Protein AF-0000000078027349 (afdb_homodimer)

Organism: NCBI:txid82991

pLDDT: mean 86.55, std 11.16, range [38.41, 98.0]

Secondary structure (DSSP, 8-state):
-PPPHHHHHHHHHHHHHHHHTSSS--HHHHHHHHHTHHHHHHHHHHHHHSS--GGGG-HHHH-EEEEEEEEEEE--------EEESSHHHHHHHHHHTT--EEEEEEEEEE--HHHHHHHHHHIIIIIHHHHHHS-TTB-TTPBPB-TTSSB-TTSSSSB--SHHHHHHHHHHHHHHHHHHHHTT--EEEEEEEBTTTGGG--GGGGG-HHHHHHHT----HHHHHHHHHHHHHHHHHHHHSTT-SSPPTT-HHHHHHHHHHTHHHHHHIIIII--SEEEEETTEEEEEEE-TT---SHHHHHHHHHTSTTHHHHEEEEE-SSSS-EEEEE--HHHHTTT--EEEETTT-EEEEE-HHHHHHHHHHHHHHHHHHHHHHHSPP---SSGGGHHHHHHHHH-B-SS--SSGGG----B--HHHHHHHHHHHHHHHHHS-GGGGHHHHHHHHHHIIIIISSHHHHHHHGGGHHHHHHHHHHTT-HHHHHHHHHHHHHHHHHHHHH-EEEETT--S-B-GGG--HHHHHHHHHHHHHHHT--SS--HHHHHHHHHHHHHHTT-HHHHHHHGGG-SHHHHHHHHHHHHHTT-SSS-GGGGGS-GGGS--TTPPPGGG--B---TTTS-HHHHHHHHHHHHHHT--S--BHHHHT-SS---HHHHHHHSSSTTSHHHHHHHHHHHHHHH-PPPPGGGS-EEETTTTEEEE--SS--SEEEEEEEE----HHHHHHHHHT---TTHHHHHHHHHHHHHHHHH--TT--EEE--TT-B-HHHHHHHHHHHHTTT-EEEEEBPPEEETTTEEE-EEEEEEEE-TTSS-EEEEEEEE-SS--HHHHHHHHHHH--EE--SS--SSPPEEEETTEEEEE--GGGGG-HHHHHHHTTT-SEEEEE---S-HHHHHHHHHHHIIIIISEEEEE--TTT--EEEE--BSSHHHHEEEEEEE-SS-EEEEEEEEHHHHHHHHTSSS--SSSBPPPPTTHHHHS-GGG--------/-PPPHHHHHHHHHHHHHHHHTSSS--HHHHHHHHHTHHHHHHHHHHHHHSS--GGGG-HHHH-EEEEEEEEEEE--------EEESSHHHHHHHHHHTT--EEEEEEEEEE--HHHHHHHHHHIIIIIHHHHHHS-TTB-TTPBPB-TTSSB-TTSSSSB--SHHHHHHHHHHHHHHHHHHHHTT--EEEEEEEBTTTGGG--GGGGG-HHHHHHHT----HHHHHHHHHHHHHHHHHHHHSTT-SSPPTT-HHHHHHHHHHTHHHHHHIIIII--SEEEEETTEEEEEEE-TT---SHHHHHHHHHTSTTHHHHEEEEE-SSSS-EEEEE--HHHHTTT--EEEETTT-EEEEE-HHHHHHHHHHHHHHHHHHHHHHHSPP---SSGGGHHHHHHHHH-B-SS--SSGGG----B--HHHHHHHHHHHHHHHHHS-GGGGHHHHHHHHHHIIIIISSHHHHHHHGGGHHHHHHHHHHTT-HHHHHHHHHHHHHHHHHHHHH-EEEETT--S---GGG--HHHHHHHHHHHHHHHT--SS--HHHHHHHHHHHHHHTT-HHHHHHHGGG-SHHHHHHHHHHHHHTT-SSS-GGGGGS-GGGS--TTPPPGGG--B---TTTS-HHHHHHHHHHHHHHT--S--BHHHHT-SS---HHHHHHHSSSTTSHHHHHHHHHHHHHHH-PPPPGGGS-EEETTTTEEEE--SS--SEEEEEEEE----HHHHHHHHHT---TTHHHHHHHHHHHHHHHHH--TT--EEE--TT-B-HHHHHHHHHHHHTTT-EEEEEBPPEEETTTEEE-EEEEEEEE-TTSS-EEEEEEEE-SS--HHHHHHHHHHH--EE--SS--SSPPEEEETTEEEEE--GGGGG-HHHHHHHTTT-SEEEEE---S-HHHHHHHHHHHIIIIISEEEEE--TTT--EEEE--BSSHHHHEEEEEEE-SS-EEEEEEEEHHHHHHHHTSSS--SSSBPPPPTTHHHHS-GGG--------

Foldseek 3Di:
DADALQLLLLLLLQLQLLQLPFLFHDLVLNLVCLVCVSVNSVVLSCQLRDPDQVCLLDCVQLDAKFWAWAFKDWDPPPPPPLDDDPFLVVVVVVSVVVVTAIATAIAMAGDGHSSLSSLLSSLCQAPLLQLLLLADPQELALGFDAFPVRHGQSQFHYGGDDGPVSVCCNVVVLLVLLLVCQVVQFKKKKKKWFWAPLQLQFQLVLVLDPVLCVVSVDDDDPSSNSSSVSSSVSQLSRLCNDPSSGGGHHSRSSSLSSQSSVCRVVVVCCVPWVVASGWHDHRRIIMTMHTPPVVDDDPVSVLVVQCPIVCNVVQWDWDCDPPDNKIWIWGDHPSRVVVRGTTIITDVRMDMDTAGHPVNNVVSVVVVVVVVVLVLLLLFAAFDDPDLVCLLVQQQVQQFVQPDPPPDPSSRDGGHGNLSSNVSNLVNLVVCLWQDQLVLCVSNLVSNLVSCLRPCLAQRNCSNNVSCVLVNLLSCQLNLVLLSVLSNVVSNVVRVVVCLVRHFYHYRPDPDGDGSPPHPSVLSSLSSSLCSNLLNHWLDDDPVSVVSLVVNLVSCVVDPRNCPRNVVQSDPVSSNLSNLSSQLQLSGPDGVCVLQAAPLQGPPTSHDDLVSHDADDCPSNHDPLLNVLQVLVCVLSVRDPHRRNCSQSPNDDDDLQRCLRSPPACQALVCVVSSQSNCCNRRNFGWASVFPFHQPVVLLETEHAADADDQKAKEKFKQAADDPQQLLCLLQVHHRSNVPVSVNQVSVQLSVCSVPVVRHQEYEAAWQREGNNVPVVSQVSVVVVNHKYKYWHGWDDDPPQETWTKIKTWHWTCRRVDTDTYIDIDTADADDPVRQCVSCVSPNHHYHHPDDDDEFGWYQHNNAIETEDEACRLVDVVNLQLLAQPHQEYEYHYADLCLPVVVVSQQVSCQQSVHWYFYHYRQVNFFTFTAHQFDDPVVGTQDTDHHDPGMHIDMGMDRSQLSLLQLLDPWGDPDTGDTHDPPRNVNNDPSSHDHHDPDD/DADALQLLLLLLLQLQLLQLPFLFHDLVLNLVCLVCVSVNSVVLSCQLRDPDQVCLLDCVQLDAKFWAWAFKDWDPPPPPPLDDDPFLVVVVVVSVVVVTAIATAIAMAGDGHSSLSSLLSSLCQAPLVQLLLLADPQELALGFDAFPVRHGQSQFHYGGDDGPVSVCCNVVVLLVLLLVCQVVQFKKKKKKWFWAPLQLQFQLVLVLDPVLCVVSVGDDDPSSNSSSVSSSVSQLSRLCNDPSSGGGHHSRSSSLSSLSSVCRVVVVCCVPWVVASGWHDHRRIIMTMHTPPVVDDDDVSVLVVQCPIDCNVVQWDWDCDPPDNKIWIWGDHPSRVVRRGTTIITDVRMDMDTAGHPVNNVVSVVVVVVVVVLVLLLLFAAFDDPDLVCLLVQQQVQQFVQPDPPPDPSSRDGGHGNLSSNVSNLVNLVVCLWQDQLVLCVSNLVSNLVSCLRPCLAQRNCSNNVSCVLVNLLSCQLNLVLLSVLSNVVSNVVRVVVCLVRHFYHYRPDPDGDGSPPHPSVLSSLSSSLCSNLLNHWLDDDPVSVVSLVVSLVSCVVDPRNCPRNVVQSDPVSSNLSNLSSQLQLSGPDGVCVLQAAPLQGPPTSHDDLVSHDADDCPSNHDPLLVVLQVLVCVLSVRDPHRRNCSQSPNDDDDLQRCLRSPPACQALVCVVSSQSNCCNRRNFGWDSVFPFHQPVVVLETEHAADADDQKAKEKFKQAADDPQQQLCLLVVHHRSNVPVSVNQVSVQLSVCSVPVVRHQEYEAAWQREGNNVPVVSQVSVVVVNHKYKYWHGWDDDPPQETWTKIKTWHWTCRRVDTDTYIDIDTADADDPVRQCCSCVSPNHYYHHPDDDDEFGWYQHNNAIETEDEACRLVDVVNLQLLAQPHQEYEYHYADLCLPVVVVSLLVSCQQSVHWYFYHYRQVNFFTFTAHQFDDPVVGTQDTDHHDPGMHIDMGMDRSQLSLLQLLDPWGDPDTGDTHDPPRNVNNDPSSHDHHDPPD

Structure (mmCIF, N/CA/C/O backbone):
data_AF-0000000078027349-model_v1
#
loop_
_entity.id
_entity.type
_entity.pdbx_description
1 polymer 'Reverse transcriptase'
#
loop_
_atom_site.group_PDB
_atom_site.id
_atom_site.type_symbol
_atom_site.label_atom_id
_atom_site.label_alt_id
_atom_site.label_comp_id
_atom_site.label_asym_id
_atom_site.label_entity_id
_atom_site.label_seq_id
_atom_site.pdbx_PDB_ins_code
_atom_site.Cartn_x
_atom_site.Cartn_y
_atom_site.Cartn_z
_atom_site.occupancy
_atom_site.B_iso_or_equiv
_atom_site.auth_seq_id
_atom_site.auth_comp_id
_atom_site.auth_asym_id
_atom_site.auth_atom_id
_atom_site.pdbx_PDB_model_num
ATOM 1 N N . MET A 1 1 ? 17.391 -57.844 -16.609 1 60.25 1 MET A N 1
ATOM 2 C CA . MET A 1 1 ? 16.031 -57.344 -16.859 1 60.25 1 MET A CA 1
ATOM 3 C C . MET A 1 1 ? 16.062 -56.125 -17.766 1 60.25 1 MET A C 1
ATOM 5 O O . MET A 1 1 ? 16.844 -55.219 -17.531 1 60.25 1 MET A O 1
ATOM 9 N N . SER A 1 2 ? 15.516 -56.219 -18.984 1 84.19 2 SER A N 1
ATOM 10 C CA . SER A 1 2 ? 15.461 -55.281 -20.094 1 84.19 2 SER A CA 1
ATOM 11 C C . SER A 1 2 ? 14.328 -54.281 -19.906 1 84.19 2 SER A C 1
ATOM 13 O O . SER A 1 2 ? 13.336 -54.562 -19.234 1 84.19 2 SER A O 1
ATOM 15 N N . PHE A 1 3 ? 14.609 -53.031 -20.172 1 94.19 3 PHE A N 1
ATOM 16 C CA . PHE A 1 3 ? 13.578 -52 -20.109 1 94.19 3 PHE A CA 1
ATOM 17 C C . PHE A 1 3 ? 12.57 -52.156 -21.234 1 94.19 3 PHE A C 1
ATOM 19 O O . PHE A 1 3 ? 12.953 -52.469 -22.359 1 94.19 3 PHE A O 1
ATOM 26 N N . THR A 1 4 ? 11.258 -52 -20.844 1 94.5 4 THR A N 1
ATOM 27 C CA . THR A 1 4 ? 10.18 -52.25 -21.797 1 94.5 4 THR A CA 1
ATOM 28 C C . THR A 1 4 ? 9.805 -50.938 -22.516 1 94.5 4 THR A C 1
ATOM 30 O O . THR A 1 4 ? 10.266 -49.875 -22.125 1 94.5 4 THR A O 1
ATOM 33 N N . LEU A 1 5 ? 9.07 -51.125 -23.562 1 94.88 5 LEU A N 1
ATOM 34 C CA . LEU A 1 5 ? 8.578 -49.969 -24.281 1 94.88 5 LEU A CA 1
ATOM 35 C C . LEU A 1 5 ? 7.637 -49.156 -23.422 1 94.88 5 LEU A C 1
ATOM 37 O O . LEU A 1 5 ? 7.582 -47.906 -23.547 1 94.88 5 LEU A O 1
ATOM 41 N N . GLU A 1 6 ? 6.957 -49.812 -22.516 1 94.56 6 GLU A N 1
ATOM 42 C CA . GLU A 1 6 ? 6.09 -49.125 -21.578 1 94.56 6 GLU A CA 1
ATOM 43 C C . GLU A 1 6 ? 6.898 -48.219 -20.641 1 94.56 6 GLU A C 1
ATOM 45 O O . GLU A 1 6 ? 6.469 -47.094 -20.312 1 94.56 6 GLU A O 1
ATOM 50 N N . ASP A 1 7 ? 8.031 -48.688 -20.281 1 95.38 7 ASP A N 1
ATOM 51 C CA . ASP A 1 7 ? 8.914 -47.875 -19.438 1 95.38 7 ASP A CA 1
ATOM 52 C C . ASP A 1 7 ? 9.344 -46.594 -20.156 1 95.38 7 ASP A C 1
ATOM 54 O O . ASP A 1 7 ? 9.375 -45.531 -19.562 1 95.38 7 ASP A O 1
ATOM 58 N N . LEU A 1 8 ? 9.602 -46.75 -21.391 1 96.69 8 LEU A N 1
ATOM 59 C CA . LEU A 1 8 ? 10.062 -45.625 -22.172 1 96.69 8 LEU A CA 1
ATOM 60 C C . LEU A 1 8 ? 8.906 -44.656 -22.469 1 96.69 8 LEU A C 1
ATOM 62 O O . LEU A 1 8 ? 9.102 -43.469 -22.562 1 96.69 8 LEU A O 1
ATOM 66 N N . GLY A 1 9 ? 7.75 -45.25 -22.672 1 95.69 9 GLY A N 1
ATOM 67 C CA . GLY A 1 9 ? 6.582 -44.406 -22.844 1 95.69 9 GLY A CA 1
ATOM 68 C C . GLY A 1 9 ? 6.297 -43.531 -21.641 1 95.69 9 GLY A C 1
ATOM 69 O O . GLY A 1 9 ? 5.992 -42.344 -21.797 1 95.69 9 GLY A O 1
ATOM 70 N N . LEU A 1 10 ? 6.383 -44.094 -20.469 1 95.06 10 LEU A N 1
ATOM 71 C CA . LEU A 1 10 ? 6.199 -43.344 -19.234 1 95.06 10 LEU A CA 1
ATOM 72 C C . LEU A 1 10 ? 7.293 -42.281 -19.078 1 95.06 10 LEU A C 1
ATOM 74 O O . LEU A 1 10 ? 7.027 -41.156 -18.625 1 95.06 10 LEU A O 1
ATOM 78 N N . ALA A 1 11 ? 8.484 -42.625 -19.438 1 96.88 11 ALA A N 1
ATOM 79 C CA . ALA A 1 11 ? 9.602 -41.688 -19.359 1 96.88 11 ALA A CA 1
ATOM 80 C C . ALA A 1 11 ? 9.383 -40.5 -20.297 1 96.88 11 ALA A C 1
ATOM 82 O O . ALA A 1 11 ? 9.68 -39.344 -19.938 1 96.88 11 ALA A O 1
ATOM 83 N N . TYR A 1 12 ? 8.891 -40.781 -21.469 1 96.81 12 TYR A N 1
ATOM 84 C CA . TYR A 1 12 ? 8.617 -39.688 -22.406 1 96.81 12 TYR A CA 1
ATOM 85 C C . TYR A 1 12 ? 7.531 -38.75 -21.859 1 96.81 12 TYR A C 1
ATOM 87 O O . TYR A 1 12 ? 7.629 -37.531 -21.984 1 96.81 12 TYR A O 1
ATOM 95 N N . ARG A 1 13 ? 6.484 -39.375 -21.328 1 95.69 13 ARG A N 1
ATOM 96 C CA . ARG A 1 13 ? 5.387 -38.594 -20.75 1 95.69 13 ARG A CA 1
ATOM 97 C C . ARG A 1 13 ? 5.898 -37.594 -19.734 1 95.69 13 ARG A C 1
ATOM 99 O O . ARG A 1 13 ? 5.453 -36.438 -19.703 1 95.69 13 ARG A O 1
ATOM 106 N N . LYS A 1 14 ? 6.832 -37.969 -18.969 1 96.19 14 LYS A N 1
ATOM 107 C CA . LYS A 1 14 ? 7.422 -37.094 -17.953 1 96.19 14 LYS A CA 1
ATOM 108 C C . LYS A 1 14 ? 8.375 -36.094 -18.578 1 96.19 14 LYS A C 1
ATOM 110 O O . LYS A 1 14 ? 8.406 -34.906 -18.172 1 96.19 14 LYS A O 1
ATOM 115 N N . ALA A 1 15 ? 9.141 -36.531 -19.484 1 96.56 15 ALA A N 1
ATOM 116 C CA . ALA A 1 15 ? 10.117 -35.656 -20.141 1 96.56 15 ALA A CA 1
ATOM 117 C C . ALA A 1 15 ? 9.422 -34.531 -20.891 1 96.56 15 ALA A C 1
ATOM 119 O O . ALA A 1 15 ? 9.906 -33.406 -20.891 1 96.56 15 ALA A O 1
ATOM 120 N N . LYS A 1 16 ? 8.352 -34.875 -21.516 1 96.5 16 LYS A N 1
ATOM 121 C CA . LYS A 1 16 ? 7.602 -33.875 -22.266 1 96.5 16 LYS A CA 1
ATOM 122 C C . LYS A 1 16 ? 7.133 -32.75 -21.359 1 96.5 16 LYS A C 1
ATOM 124 O O . LYS A 1 16 ? 7.309 -31.562 -21.688 1 96.5 16 LYS A O 1
ATOM 129 N N . VAL A 1 17 ? 6.527 -33.062 -20.234 1 95.5 17 VAL A N 1
ATOM 130 C CA . VAL A 1 17 ? 5.992 -32.094 -19.297 1 95.5 17 VAL A CA 1
ATOM 131 C C . VAL A 1 17 ? 7.133 -31.297 -18.672 1 95.5 17 VAL A C 1
ATOM 133 O O . VAL A 1 17 ? 7.047 -30.062 -18.562 1 95.5 17 VAL A O 1
ATOM 136 N N . ASP A 1 18 ? 8.18 -31.906 -18.281 1 95.19 18 ASP A N 1
ATOM 137 C CA . ASP A 1 18 ? 9.336 -31.234 -17.688 1 95.19 18 ASP A CA 1
ATOM 138 C C . ASP A 1 18 ? 9.938 -30.219 -18.656 1 95.19 18 ASP A C 1
ATOM 140 O O . ASP A 1 18 ? 10.32 -29.125 -18.266 1 95.19 18 ASP A O 1
ATOM 144 N N . LEU A 1 19 ? 10.016 -30.656 -19.859 1 94.06 19 LEU A N 1
ATOM 145 C CA . LEU A 1 19 ? 10.602 -29.781 -20.875 1 94.06 19 LEU A CA 1
ATOM 146 C C . LEU A 1 19 ? 9.672 -28.625 -21.203 1 94.06 19 LEU A C 1
ATOM 148 O O . LEU A 1 19 ? 10.125 -27.484 -21.375 1 94.06 19 LEU A O 1
ATOM 152 N N . TYR A 1 20 ? 8.391 -28.875 -21.281 1 94.56 20 TYR A N 1
ATOM 153 C CA . TYR A 1 20 ? 7.414 -27.844 -21.594 1 94.56 20 TYR A CA 1
ATOM 154 C C . TYR A 1 20 ? 7.453 -26.719 -20.562 1 94.56 20 TYR A C 1
ATOM 156 O O . TYR A 1 20 ? 7.328 -25.547 -20.906 1 94.56 20 TYR A O 1
ATOM 164 N N . TYR A 1 21 ? 7.586 -27.031 -19.328 1 91.06 21 TYR A N 1
ATOM 165 C CA . TYR A 1 21 ? 7.539 -26.047 -18.266 1 91.06 21 TYR A CA 1
ATOM 166 C C . TYR A 1 21 ? 8.93 -25.5 -17.969 1 91.06 21 TYR A C 1
ATOM 168 O O . TYR A 1 21 ? 9.102 -24.688 -17.062 1 91.06 21 TYR A O 1
ATOM 176 N N . SER A 1 22 ? 9.859 -25.922 -18.688 1 88.69 22 SER A N 1
ATOM 177 C CA . SER A 1 22 ? 11.211 -25.406 -18.5 1 88.69 22 SER A CA 1
ATOM 178 C C . SER A 1 22 ? 11.328 -23.984 -19.047 1 88.69 22 SER A C 1
ATOM 180 O O . SER A 1 22 ? 10.406 -23.469 -19.688 1 88.69 22 SER A O 1
ATOM 182 N N . THR A 1 23 ? 12.383 -23.297 -18.828 1 80.06 23 THR A N 1
ATOM 183 C CA . THR A 1 23 ? 12.617 -21.922 -19.25 1 80.06 23 THR A CA 1
ATOM 184 C C . THR A 1 23 ? 12.797 -21.844 -20.766 1 80.06 23 THR A C 1
ATOM 186 O O . THR A 1 23 ? 12.547 -20.812 -21.375 1 80.06 23 THR A O 1
ATOM 189 N N . THR A 1 24 ? 13.266 -22.969 -21.359 1 80.75 24 THR A N 1
ATOM 190 C CA . THR A 1 24 ? 13.484 -23 -22.812 1 80.75 24 THR A CA 1
ATOM 191 C C . THR A 1 24 ? 12.82 -24.219 -23.438 1 80.75 24 THR A C 1
ATOM 193 O O . THR A 1 24 ? 13.5 -25.156 -23.859 1 80.75 24 THR A O 1
ATOM 196 N N . PRO A 1 25 ? 11.586 -24.047 -23.578 1 87.94 25 PRO A N 1
ATOM 197 C CA . PRO A 1 25 ? 10.914 -25.188 -24.203 1 87.94 25 PRO A CA 1
ATOM 198 C C . PRO A 1 25 ? 11.141 -25.25 -25.719 1 87.94 25 PRO A C 1
ATOM 200 O O . PRO A 1 25 ? 11.258 -24.203 -26.375 1 87.94 25 PRO A O 1
ATOM 203 N N . SER A 1 26 ? 11.445 -26.391 -26.281 1 89.12 26 SER A N 1
ATOM 204 C CA . SER A 1 26 ? 11.523 -26.625 -27.719 1 89.12 26 SER A CA 1
ATOM 205 C C . SER A 1 26 ? 10.281 -27.344 -28.219 1 89.12 26 SER A C 1
ATOM 207 O O . SER A 1 26 ? 10.273 -28.562 -28.375 1 89.12 26 SER A O 1
ATOM 209 N N . LEU A 1 27 ? 9.344 -26.562 -28.641 1 94.25 27 LEU A N 1
ATOM 210 C CA . LEU A 1 27 ? 8.016 -27.094 -28.953 1 94.25 27 LEU A CA 1
ATOM 211 C C . LEU A 1 27 ? 8.062 -27.969 -30.203 1 94.25 27 LEU A C 1
ATOM 213 O O . LEU A 1 27 ? 7.5 -29.062 -30.219 1 94.25 27 LEU A O 1
ATOM 217 N N . PHE A 1 28 ? 8.75 -27.562 -31.234 1 92.44 28 PHE A N 1
ATOM 218 C CA . PHE A 1 28 ? 8.773 -28.312 -32.469 1 92.44 28 PHE A CA 1
ATOM 219 C C . PHE A 1 28 ? 9.617 -29.578 -32.312 1 92.44 28 PHE A C 1
ATOM 221 O O . PHE A 1 28 ? 9.32 -30.609 -32.938 1 92.44 28 PHE A O 1
ATOM 228 N N . ALA A 1 29 ? 10.648 -29.453 -31.5 1 93.25 29 ALA A N 1
ATOM 229 C CA . ALA A 1 29 ? 11.414 -30.656 -31.234 1 93.25 29 ALA A CA 1
ATOM 230 C C . ALA A 1 29 ? 10.531 -31.734 -30.594 1 93.25 29 ALA A C 1
ATOM 232 O O . ALA A 1 29 ? 10.641 -32.906 -30.922 1 93.25 29 ALA A O 1
ATOM 233 N N . ILE A 1 30 ? 9.68 -31.344 -29.734 1 96.44 30 ILE A N 1
ATOM 234 C CA . ILE A 1 30 ? 8.758 -32.281 -29.094 1 96.44 30 ILE A CA 1
ATOM 235 C C . ILE A 1 30 ? 7.766 -32.812 -30.109 1 96.44 30 ILE A C 1
ATOM 237 O O . ILE A 1 30 ? 7.512 -34.031 -30.156 1 96.44 30 ILE A O 1
ATOM 241 N N . ALA A 1 31 ? 7.242 -31.906 -30.891 1 95.94 31 ALA A N 1
ATOM 242 C CA . ALA A 1 31 ? 6.258 -32.312 -31.891 1 95.94 31 ALA A CA 1
ATOM 243 C C . ALA A 1 31 ? 6.859 -33.281 -32.906 1 95.94 31 ALA A C 1
ATOM 245 O O . ALA A 1 31 ? 6.23 -34.281 -33.25 1 95.94 31 ALA A O 1
ATOM 246 N N . ASP A 1 32 ? 8.047 -33 -33.344 1 95.38 32 ASP A N 1
ATOM 247 C CA . ASP A 1 32 ? 8.734 -33.875 -34.281 1 95.38 32 ASP A CA 1
ATOM 248 C C . ASP A 1 32 ? 8.953 -35.281 -33.688 1 95.38 32 ASP A C 1
ATOM 250 O O . ASP A 1 32 ? 8.797 -36.281 -34.375 1 95.38 32 ASP A O 1
ATOM 254 N N . TYR A 1 33 ? 9.352 -35.25 -32.531 1 96.19 33 TYR A N 1
ATOM 255 C CA . TYR A 1 33 ? 9.578 -36.531 -31.828 1 96.19 33 TYR A CA 1
ATOM 256 C C . TYR A 1 33 ? 8.281 -37.312 -31.688 1 96.19 33 TYR A C 1
ATOM 258 O O . TYR A 1 33 ? 8.266 -38.531 -31.859 1 96.19 33 TYR A O 1
ATOM 266 N N . GLU A 1 34 ? 7.227 -36.656 -31.328 1 95.19 34 GLU A N 1
ATOM 267 C CA . GLU A 1 34 ? 5.938 -37.312 -31.078 1 95.19 34 GLU A CA 1
ATOM 268 C C . GLU A 1 34 ? 5.281 -37.781 -32.375 1 95.19 34 GLU A C 1
ATOM 270 O O . GLU A 1 34 ? 4.438 -38.688 -32.344 1 95.19 34 GLU A O 1
ATOM 275 N N . ASP A 1 35 ? 5.672 -37.188 -33.531 1 94.19 35 ASP A N 1
ATOM 276 C CA . ASP A 1 35 ? 5.188 -37.656 -34.844 1 94.19 35 ASP A CA 1
ATOM 277 C C . ASP A 1 35 ? 5.516 -39.125 -35.062 1 94.19 35 ASP A C 1
ATOM 279 O O . ASP A 1 35 ? 4.727 -39.844 -35.656 1 94.19 35 ASP A O 1
ATOM 283 N N . LYS A 1 36 ? 6.668 -39.469 -34.594 1 94.5 36 LYS A N 1
ATOM 284 C CA . LYS A 1 36 ? 7.137 -40.844 -34.719 1 94.5 36 LYS A CA 1
ATOM 285 C C . LYS A 1 36 ? 7.523 -41.406 -33.344 1 94.5 36 LYS A C 1
ATOM 287 O O . LYS A 1 36 ? 8.602 -41.969 -33.188 1 94.5 36 LYS A O 1
ATOM 292 N N . LEU A 1 37 ? 6.617 -41.281 -32.469 1 95.94 37 LEU A N 1
ATOM 293 C CA . LEU A 1 37 ? 6.934 -41.562 -31.078 1 95.94 37 LEU A CA 1
ATOM 294 C C . LEU A 1 37 ? 7.289 -43.031 -30.891 1 95.94 37 LEU A C 1
ATOM 296 O O . LEU A 1 37 ? 8.305 -43.344 -30.266 1 95.94 37 LEU A O 1
ATOM 300 N N . GLN A 1 38 ? 6.465 -43.969 -31.406 1 94.69 38 GLN A N 1
ATOM 301 C CA . GLN A 1 38 ? 6.695 -45.406 -31.203 1 94.69 38 GLN A CA 1
ATOM 302 C C . GLN A 1 38 ? 8.016 -45.844 -31.844 1 94.69 38 GLN A C 1
ATOM 304 O O . GLN A 1 38 ? 8.766 -46.625 -31.25 1 94.69 38 GLN A O 1
ATOM 309 N N . VAL A 1 39 ? 8.281 -45.312 -33.031 1 95.5 39 VAL A N 1
ATOM 310 C CA . VAL A 1 39 ? 9.516 -45.625 -33.75 1 95.5 39 VAL A CA 1
ATOM 311 C C . VAL A 1 39 ? 10.719 -45.125 -32.969 1 95.5 39 VAL A C 1
ATOM 313 O O . VAL A 1 39 ? 11.695 -45.844 -32.75 1 95.5 39 VAL A O 1
ATOM 316 N N . ASN A 1 40 ? 10.602 -43.906 -32.594 1 96.69 40 ASN A N 1
ATOM 317 C CA . ASN A 1 40 ? 11.703 -43.281 -31.844 1 96.69 40 ASN A CA 1
ATOM 318 C C . ASN A 1 40 ? 11.977 -44 -30.531 1 96.69 40 ASN A C 1
ATOM 320 O O . ASN A 1 40 ? 13.133 -44.219 -30.172 1 96.69 40 ASN A O 1
ATOM 324 N N . LEU A 1 41 ? 10.969 -44.375 -29.781 1 97.25 41 LEU A N 1
ATOM 325 C CA . LEU A 1 41 ? 11.125 -45.031 -28.484 1 97.25 41 LEU A CA 1
ATOM 326 C C . LEU A 1 41 ? 11.648 -46.438 -28.656 1 97.25 41 LEU A C 1
ATOM 328 O O . LEU A 1 41 ? 12.406 -46.938 -27.828 1 97.25 41 LEU A O 1
ATOM 332 N N . THR A 1 42 ? 11.172 -47.125 -29.719 1 96.19 42 THR A N 1
ATOM 333 C CA . THR A 1 42 ? 11.672 -48.469 -29.984 1 96.19 42 THR A CA 1
ATOM 334 C C . THR A 1 42 ? 13.156 -48.438 -30.312 1 96.19 42 THR A C 1
ATOM 336 O O . THR A 1 42 ? 13.922 -49.281 -29.828 1 96.19 42 THR A O 1
ATOM 339 N N . ASP A 1 43 ? 13.484 -47.5 -31.141 1 96.44 43 ASP A N 1
ATOM 340 C CA . ASP A 1 43 ? 14.891 -47.344 -31.469 1 96.44 43 ASP A CA 1
ATOM 341 C C . ASP A 1 43 ? 15.734 -47.094 -30.219 1 96.44 43 ASP A C 1
ATOM 343 O O . ASP A 1 43 ? 16.797 -47.688 -30.047 1 96.44 43 ASP A O 1
ATOM 347 N N . LEU A 1 44 ? 15.312 -46.188 -29.406 1 96.81 44 LEU A N 1
ATOM 348 C CA . LEU A 1 44 ? 16.031 -45.844 -28.188 1 96.81 44 LEU A CA 1
ATOM 349 C C . LEU A 1 44 ? 16.078 -47.062 -27.25 1 96.81 44 LEU A C 1
ATOM 351 O O . LEU A 1 44 ? 17.094 -47.312 -26.594 1 96.81 44 LEU A O 1
ATOM 355 N N . GLN A 1 45 ? 14.961 -47.812 -27.156 1 96.44 45 GLN A N 1
ATOM 356 C CA . GLN A 1 45 ? 14.898 -49 -26.328 1 96.44 45 GLN A CA 1
ATOM 357 C C . GLN A 1 45 ? 15.961 -50.031 -26.766 1 96.44 45 GLN A C 1
ATOM 359 O O . GLN A 1 45 ? 16.641 -50.594 -25.922 1 96.44 45 GLN A O 1
ATOM 364 N N . GLU A 1 46 ? 16.125 -50.219 -28.047 1 95.69 46 GLU A N 1
ATOM 365 C CA . GLU A 1 46 ? 17.109 -51.156 -28.578 1 95.69 46 GLU A CA 1
ATOM 366 C C . GLU A 1 46 ? 18.531 -50.719 -28.266 1 95.69 46 GLU A C 1
ATOM 368 O O . GLU A 1 46 ? 19.391 -51.562 -27.953 1 95.69 46 GLU A O 1
ATOM 373 N N . ARG A 1 47 ? 18.734 -49.5 -28.344 1 95.56 47 ARG A N 1
ATOM 374 C CA . ARG A 1 47 ? 20.047 -48.969 -28.016 1 95.56 47 ARG A CA 1
ATOM 375 C C . ARG A 1 47 ? 20.375 -49.156 -26.531 1 95.56 47 ARG A C 1
ATOM 377 O O . ARG A 1 47 ? 21.469 -49.594 -26.188 1 95.56 47 ARG A O 1
ATOM 384 N N . ILE A 1 48 ? 19.453 -48.875 -25.672 1 96.12 48 ILE A N 1
ATOM 385 C CA . ILE A 1 48 ? 19.672 -48.969 -24.234 1 96.12 48 ILE A CA 1
ATOM 386 C C . ILE A 1 48 ? 19.875 -50.406 -23.828 1 96.12 48 ILE A C 1
ATOM 388 O O . ILE A 1 48 ? 20.75 -50.719 -23.016 1 96.12 48 ILE A O 1
ATOM 392 N N . ASN A 1 49 ? 19.016 -51.344 -24.375 1 95.12 49 ASN A N 1
ATOM 393 C CA . ASN A 1 49 ? 19.062 -52.75 -24.031 1 95.12 49 ASN A CA 1
ATOM 394 C C . ASN A 1 49 ? 20.203 -53.469 -24.75 1 95.12 49 ASN A C 1
ATOM 396 O O . ASN A 1 49 ? 20.609 -54.562 -24.359 1 95.12 49 ASN A O 1
ATOM 400 N N . GLY A 1 50 ? 20.719 -52.812 -25.812 1 92.75 50 GLY A N 1
ATOM 401 C CA . GLY A 1 50 ? 21.75 -53.438 -26.625 1 92.75 50 GLY A CA 1
ATOM 402 C C . GLY A 1 50 ? 23.109 -53.469 -25.953 1 92.75 50 GLY A C 1
ATOM 403 O O . GLY A 1 50 ? 23.312 -52.812 -24.922 1 92.75 50 GLY A O 1
ATOM 404 N N . GLU A 1 51 ? 24.094 -54.156 -26.5 1 88.88 51 GLU A N 1
ATOM 405 C CA . GLU A 1 51 ? 25.438 -54.344 -25.953 1 88.88 51 GLU A CA 1
ATOM 406 C C . GLU A 1 51 ? 26.328 -53.156 -26.328 1 88.88 51 GLU A C 1
ATOM 408 O O . GLU A 1 51 ? 27.172 -52.719 -25.531 1 88.88 51 GLU A O 1
ATOM 413 N N . ALA A 1 52 ? 26.094 -52.562 -27.5 1 88.38 52 ALA A N 1
ATOM 414 C CA . ALA A 1 52 ? 26.891 -51.438 -27.969 1 88.38 52 ALA A CA 1
ATOM 415 C C . ALA A 1 52 ? 26.578 -50.188 -27.172 1 88.38 52 ALA A C 1
ATOM 417 O O . ALA A 1 52 ? 25.406 -49.844 -26.969 1 88.38 52 ALA A O 1
ATOM 418 N N . GLN A 1 53 ? 27.578 -49.531 -26.719 1 90.38 53 GLN A N 1
ATOM 419 C CA . GLN A 1 53 ? 27.359 -48.344 -25.922 1 90.38 53 GLN A CA 1
ATOM 420 C C . GLN A 1 53 ? 28.031 -47.125 -26.562 1 90.38 53 GLN A C 1
ATOM 422 O O . GLN A 1 53 ? 27.969 -46 -26.016 1 90.38 53 GLN A O 1
ATOM 427 N N . ASP A 1 54 ? 28.484 -47.156 -27.766 1 92 54 ASP A N 1
ATOM 428 C CA . ASP A 1 54 ? 29.25 -46.094 -28.406 1 92 54 ASP A CA 1
ATOM 429 C C . ASP A 1 54 ? 28.328 -44.969 -28.859 1 92 54 ASP A C 1
ATOM 431 O O . ASP A 1 54 ? 28.766 -43.844 -29.031 1 92 54 ASP A O 1
ATOM 435 N N . TRP A 1 55 ? 27.031 -45.281 -28.953 1 93.94 55 TRP A N 1
ATOM 436 C CA . TRP A 1 55 ? 26.078 -44.281 -29.422 1 93.94 55 TRP A CA 1
ATOM 437 C C . TRP A 1 55 ? 25.922 -43.156 -28.406 1 93.94 55 TRP A C 1
ATOM 439 O O . TRP A 1 55 ? 25.516 -42.062 -28.766 1 93.94 55 TRP A O 1
ATOM 449 N N . ILE A 1 56 ? 26.312 -43.375 -27.219 1 94.12 56 ILE A N 1
ATOM 450 C CA . ILE A 1 56 ? 26.156 -42.406 -26.125 1 94.12 56 ILE A CA 1
ATOM 451 C C . ILE A 1 56 ? 27.078 -41.219 -26.359 1 94.12 56 ILE A C 1
ATOM 453 O O . ILE A 1 56 ? 26.828 -40.125 -25.828 1 94.12 56 ILE A O 1
ATOM 457 N N . TYR A 1 57 ? 28.109 -41.344 -27.125 1 94.12 57 TYR A N 1
ATOM 458 C CA . TYR A 1 57 ? 29.078 -40.281 -27.375 1 94.12 57 TYR A CA 1
ATOM 459 C C . TYR A 1 57 ? 28.719 -39.5 -28.609 1 94.12 57 TYR A C 1
ATOM 461 O O . TYR A 1 57 ? 29.328 -38.469 -28.906 1 94.12 57 TYR A O 1
ATOM 469 N N . ASN A 1 58 ? 27.688 -39.906 -29.297 1 94.12 58 ASN A N 1
ATOM 470 C CA . ASN A 1 58 ? 27.297 -39.25 -30.547 1 94.12 58 ASN A CA 1
ATOM 471 C C . ASN A 1 58 ? 26.719 -37.875 -30.281 1 94.12 58 ASN A C 1
ATOM 473 O O . ASN A 1 58 ? 25.75 -37.719 -29.547 1 94.12 58 ASN A O 1
ATOM 477 N N . PRO A 1 59 ? 27.219 -36.906 -30.922 1 93.5 59 PRO A N 1
ATOM 478 C CA . PRO A 1 59 ? 26.719 -35.531 -30.75 1 93.5 59 PRO A CA 1
ATOM 479 C C . PRO A 1 59 ? 25.234 -35.406 -31.109 1 93.5 59 PRO A C 1
ATOM 481 O O . PRO A 1 59 ? 24.547 -34.562 -30.547 1 93.5 59 PRO A O 1
ATOM 484 N N . ASP A 1 60 ? 24.844 -36.219 -31.984 1 92.5 60 ASP A N 1
ATOM 485 C CA . ASP A 1 60 ? 23.453 -36.156 -32.375 1 92.5 60 ASP A CA 1
ATOM 486 C C . ASP A 1 60 ? 22.531 -36.594 -31.234 1 92.5 60 ASP A C 1
ATOM 488 O O . ASP A 1 60 ? 21.406 -36.094 -31.109 1 92.5 60 ASP A O 1
ATOM 492 N N . PHE A 1 61 ? 23.031 -37.469 -30.469 1 95.25 61 PHE A N 1
ATOM 493 C CA . PHE A 1 61 ? 22.281 -37.906 -29.297 1 95.25 61 PHE A CA 1
ATOM 494 C C . PHE A 1 61 ? 22.422 -36.875 -28.172 1 95.25 61 PHE A C 1
ATOM 496 O O . PHE A 1 61 ? 21.438 -36.562 -27.5 1 95.25 61 PHE A O 1
ATOM 503 N N . LEU A 1 62 ? 23.547 -36.344 -27.953 1 95.19 62 LEU A N 1
ATOM 504 C CA . LEU A 1 62 ? 23.828 -35.469 -26.828 1 95.19 62 LEU A CA 1
ATOM 505 C C . LEU A 1 62 ? 23.141 -34.125 -27 1 95.19 62 LEU A C 1
ATOM 507 O O . LEU A 1 62 ? 22.688 -33.5 -26.031 1 95.19 62 LEU A O 1
ATOM 511 N N . GLY A 1 63 ? 23 -33.688 -28.203 1 92.38 63 GLY A N 1
ATOM 512 C CA . GLY A 1 63 ? 22.469 -32.375 -28.469 1 92.38 63 GLY A CA 1
ATOM 513 C C . GLY A 1 63 ? 23.516 -31.266 -28.328 1 92.38 63 GLY A C 1
ATOM 514 O O . GLY A 1 63 ? 24.703 -31.547 -28.25 1 92.38 63 GLY A O 1
ATOM 515 N N . GLY A 1 64 ? 23.078 -30.031 -28.281 1 89.88 64 GLY A N 1
ATOM 516 C CA . GLY A 1 64 ? 23.984 -28.906 -28.25 1 89.88 64 GLY A CA 1
ATOM 517 C C . GLY A 1 64 ? 23.797 -28.031 -27.016 1 89.88 64 GLY A C 1
ATOM 518 O O . GLY A 1 64 ? 23.453 -28.531 -25.953 1 89.88 64 GLY A O 1
ATOM 519 N N . TRP A 1 65 ? 24.281 -26.812 -27.062 1 91 65 TRP A N 1
ATOM 520 C CA . TRP A 1 65 ? 24.172 -25.797 -26.016 1 91 65 TRP A CA 1
ATOM 521 C C . TRP A 1 65 ? 23.859 -24.438 -26.594 1 91 65 TRP A C 1
ATOM 523 O O . TRP A 1 65 ? 24 -24.234 -27.812 1 91 65 TRP A O 1
ATOM 533 N N . SER A 1 66 ? 23.312 -23.594 -25.812 1 90.31 66 SER A N 1
ATOM 534 C CA . SER A 1 66 ? 23 -22.234 -26.219 1 90.31 66 SER A CA 1
ATOM 535 C C . SER A 1 66 ? 23.344 -21.219 -25.141 1 90.31 66 SER A C 1
ATOM 537 O O . SER A 1 66 ? 23.641 -21.609 -24 1 90.31 66 SER A O 1
ATOM 539 N N . LEU A 1 67 ? 23.406 -19.938 -25.562 1 90.19 67 LEU A N 1
ATOM 540 C CA . LEU A 1 67 ? 23.688 -18.844 -24.641 1 90.19 67 LEU A CA 1
ATOM 541 C C . LEU A 1 67 ? 22.438 -18.016 -24.391 1 90.19 67 LEU A C 1
ATOM 543 O O . LEU A 1 67 ? 21.75 -17.641 -25.328 1 90.19 67 LEU A O 1
ATOM 547 N N . VAL A 1 68 ? 22.156 -17.781 -23.156 1 90.88 68 VAL A N 1
ATOM 548 C CA . VAL A 1 68 ? 21 -16.969 -22.766 1 90.88 68 VAL A CA 1
ATOM 549 C C . VAL A 1 68 ? 21.484 -15.711 -22.047 1 90.88 68 VAL A C 1
ATOM 551 O O . VAL A 1 68 ? 22.391 -15.766 -21.203 1 90.88 68 VAL A O 1
ATOM 554 N N . PRO A 1 69 ? 20.859 -14.523 -22.375 1 91.06 69 PRO A N 1
ATOM 555 C CA . PRO A 1 69 ? 21.297 -13.266 -21.781 1 91.06 69 PRO A CA 1
ATOM 556 C C . PRO A 1 69 ? 21.141 -13.258 -20.25 1 91.06 69 PRO A C 1
ATOM 558 O O . PRO A 1 69 ? 20.125 -13.727 -19.734 1 91.06 69 PRO A O 1
ATOM 561 N N . LYS A 1 70 ? 22.141 -12.758 -19.594 1 89.81 70 LYS A N 1
ATOM 562 C CA . LYS A 1 70 ? 22.109 -12.641 -18.141 1 89.81 70 LYS A CA 1
ATOM 563 C C . LYS A 1 70 ? 22.188 -11.18 -17.703 1 89.81 70 LYS A C 1
ATOM 565 O O . LYS A 1 70 ? 21.297 -10.68 -17.016 1 89.81 70 LYS A O 1
ATOM 570 N N . ALA A 1 71 ? 23.359 -10.445 -18.094 1 89.06 71 ALA A N 1
ATOM 571 C CA . ALA A 1 71 ? 23.531 -9.055 -17.672 1 89.06 71 ALA A CA 1
ATOM 572 C C . ALA A 1 71 ? 24.547 -8.328 -18.547 1 89.06 71 ALA A C 1
ATOM 574 O O . ALA A 1 71 ? 25.375 -8.969 -19.203 1 89.06 71 ALA A O 1
ATOM 575 N N . ILE A 1 72 ? 24.344 -7.016 -18.578 1 88.94 72 ILE A N 1
ATOM 576 C CA . ILE A 1 72 ? 25.344 -6.16 -19.203 1 88.94 72 ILE A CA 1
ATOM 577 C C . ILE A 1 72 ? 26.172 -5.461 -18.125 1 88.94 72 ILE A C 1
ATOM 579 O O . ILE A 1 72 ? 25.625 -4.793 -17.25 1 88.94 72 ILE A O 1
ATOM 583 N N . LYS A 1 73 ? 27.375 -5.684 -18.062 1 85 73 LYS A N 1
ATOM 584 C CA . LYS A 1 73 ? 28.281 -5.086 -17.094 1 85 73 LYS A CA 1
ATOM 585 C C . LYS A 1 73 ? 29.078 -3.932 -17.703 1 85 73 LYS A C 1
ATOM 587 O O . LYS A 1 73 ? 29.594 -4.047 -18.812 1 85 73 LYS A O 1
ATOM 592 N N . THR A 1 74 ? 28.891 -2.818 -17.031 1 78.44 74 THR A N 1
ATOM 593 C CA . THR A 1 74 ? 29.641 -1.643 -17.438 1 78.44 74 THR A CA 1
ATOM 594 C C . THR A 1 74 ? 30.688 -1.272 -16.391 1 78.44 74 THR A C 1
ATOM 596 O O . THR A 1 74 ? 30.484 -1.535 -15.195 1 78.44 74 THR A O 1
ATOM 599 N N . LYS A 1 75 ? 31.891 -1.066 -16.766 1 62.97 75 LYS A N 1
ATOM 600 C CA . LYS A 1 75 ? 32.875 -0.583 -15.797 1 62.97 75 LYS A CA 1
ATOM 601 C C . LYS A 1 75 ? 32.406 0.714 -15.141 1 62.97 75 LYS A C 1
ATOM 603 O O . LYS A 1 75 ? 32 1.659 -15.828 1 62.97 75 LYS A O 1
ATOM 608 N N . LYS A 1 76 ? 31.906 0.473 -13.938 1 52.62 76 LYS A N 1
ATOM 609 C CA . LYS A 1 76 ? 31.406 1.612 -13.164 1 52.62 76 LYS A CA 1
ATOM 610 C C . LYS A 1 76 ? 32.438 2.738 -13.141 1 52.62 76 LYS A C 1
ATOM 612 O O . LYS A 1 76 ? 33.594 2.535 -12.711 1 52.62 76 LYS A O 1
ATOM 617 N N . THR A 1 77 ? 32.594 3.582 -14 1 48 77 THR A N 1
ATOM 618 C CA . THR A 1 77 ? 33.406 4.754 -13.656 1 48 77 THR A CA 1
ATOM 619 C C . THR A 1 77 ? 32.812 5.477 -12.453 1 48 77 THR A C 1
ATOM 621 O O . THR A 1 77 ? 31.578 5.582 -12.328 1 48 77 THR A O 1
ATOM 624 N N . ASP A 1 78 ? 33.375 5.367 -11.344 1 43.62 78 ASP A N 1
ATOM 625 C CA . ASP A 1 78 ? 33.094 6.184 -10.172 1 43.62 78 ASP A CA 1
ATOM 626 C C . ASP A 1 78 ? 32.531 7.543 -10.57 1 43.62 78 ASP A C 1
ATOM 628 O O . ASP A 1 78 ? 32.562 8.492 -9.781 1 43.62 78 ASP A O 1
ATOM 632 N N . ASP A 1 79 ? 32.406 7.824 -11.852 1 44.84 79 ASP A N 1
ATOM 633 C CA . ASP A 1 79 ? 32.094 9.234 -12.078 1 44.84 79 ASP A CA 1
ATOM 634 C C . ASP A 1 79 ? 30.719 9.578 -11.523 1 44.84 79 ASP A C 1
ATOM 636 O O . ASP A 1 79 ? 29.719 8.93 -11.867 1 44.84 79 ASP A O 1
ATOM 640 N N . GLY A 1 80 ? 30.484 9.773 -10.398 1 47.59 80 GLY A N 1
ATOM 641 C CA . GLY A 1 80 ? 29.578 10.562 -9.578 1 47.59 80 GLY A CA 1
ATOM 642 C C . GLY A 1 80 ? 28.547 11.305 -10.391 1 47.59 80 GLY A C 1
ATOM 643 O O . GLY A 1 80 ? 28.141 12.414 -10.023 1 47.59 80 GLY A O 1
ATOM 644 N N . THR A 1 81 ? 28.375 11.07 -11.695 1 56.44 81 THR A N 1
ATOM 645 C CA . THR A 1 81 ? 27.688 12.078 -12.492 1 56.44 81 THR A CA 1
ATOM 646 C C . THR A 1 81 ? 26.172 12.039 -12.234 1 56.44 81 THR A C 1
ATOM 648 O O . THR A 1 81 ? 25.578 10.961 -12.211 1 56.44 81 THR A O 1
ATOM 651 N N . GLY A 1 82 ? 25.641 12.719 -11.289 1 64.25 82 GLY A N 1
ATOM 652 C CA . GLY A 1 82 ? 24.266 13.109 -11.031 1 64.25 82 GLY A CA 1
ATOM 653 C C . GLY A 1 82 ? 23.422 13.211 -12.297 1 64.25 82 GLY A C 1
ATOM 654 O O . GLY A 1 82 ? 22.406 13.898 -12.312 1 64.25 82 GLY A O 1
ATOM 655 N N . LEU A 1 83 ? 23.891 12.477 -13.438 1 70.62 83 LEU A N 1
ATOM 656 C CA . LEU A 1 83 ? 23.172 12.562 -14.711 1 70.62 83 LEU A CA 1
ATOM 657 C C . LEU A 1 83 ? 22.141 11.438 -14.82 1 70.62 83 LEU A C 1
ATOM 659 O O . LEU A 1 83 ? 22.453 10.273 -14.602 1 70.62 83 LEU A O 1
ATOM 663 N N . ILE A 1 84 ? 20.891 11.758 -15.102 1 72 84 ILE A N 1
ATOM 664 C CA . ILE A 1 84 ? 19.797 10.789 -15.219 1 72 84 ILE A CA 1
ATOM 665 C C . ILE A 1 84 ? 19.125 10.945 -16.578 1 72 84 ILE A C 1
ATOM 667 O O . ILE A 1 84 ? 18.703 12.047 -16.953 1 72 84 ILE A O 1
ATOM 671 N N . PHE A 1 85 ? 19.094 9.836 -17.344 1 73.69 85 PHE A N 1
ATOM 672 C CA . PHE A 1 85 ? 18.391 9.828 -18.625 1 73.69 85 PHE A CA 1
ATOM 673 C C . PHE A 1 85 ? 17.031 9.164 -18.5 1 73.69 85 PHE A C 1
ATOM 675 O O . PHE A 1 85 ? 16.891 8.133 -17.828 1 73.69 85 PHE A O 1
ATOM 682 N N . ALA A 1 86 ? 16.109 9.773 -19.047 1 71.25 86 ALA A N 1
ATOM 683 C CA . ALA A 1 86 ? 14.797 9.133 -19.094 1 71.25 86 ALA A CA 1
ATOM 684 C C . ALA A 1 86 ? 14.742 8.062 -20.188 1 71.25 86 ALA A C 1
ATOM 686 O O . ALA A 1 86 ? 14.164 6.992 -19.984 1 71.25 86 ALA A O 1
ATOM 687 N N . SER A 1 87 ? 15.391 8.32 -21.312 1 76.31 87 SER A N 1
ATOM 688 C CA . SER A 1 87 ? 15.375 7.395 -22.438 1 76.31 87 SER A CA 1
ATOM 689 C C . SER A 1 87 ? 16.516 6.391 -22.344 1 76.31 87 SER A C 1
ATOM 691 O O . SER A 1 87 ? 17.688 6.777 -22.312 1 76.31 87 SER A O 1
ATOM 693 N N . PRO A 1 88 ? 16.203 5.16 -22.281 1 76.31 88 PRO A N 1
ATOM 694 C CA . PRO A 1 88 ? 17.266 4.145 -22.234 1 76.31 88 PRO A CA 1
ATOM 695 C C . PRO A 1 88 ? 18.203 4.207 -23.438 1 76.31 88 PRO A C 1
ATOM 697 O O . PRO A 1 88 ? 19.391 3.891 -23.328 1 76.31 88 PRO A O 1
ATOM 700 N N . ASP A 1 89 ? 17.641 4.688 -24.562 1 77.69 89 ASP A N 1
ATOM 701 C CA . ASP A 1 89 ? 18.469 4.82 -25.766 1 77.69 89 ASP A CA 1
ATOM 702 C C . ASP A 1 89 ? 19.531 5.895 -25.562 1 77.69 89 ASP A C 1
ATOM 704 O O . ASP A 1 89 ? 20.688 5.723 -25.984 1 77.69 89 ASP A O 1
ATOM 708 N N . ASP A 1 90 ? 19.141 6.902 -24.906 1 77.25 90 ASP A N 1
ATOM 709 C CA . ASP A 1 90 ? 20.078 7.98 -24.625 1 77.25 90 ASP A CA 1
ATOM 710 C C . ASP A 1 90 ? 21.141 7.543 -23.625 1 77.25 90 ASP A C 1
ATOM 712 O O . ASP A 1 90 ? 22.312 7.918 -23.734 1 77.25 90 ASP A O 1
ATOM 716 N N . GLU A 1 91 ? 20.703 6.801 -22.734 1 78 91 GLU A N 1
ATOM 717 C CA . GLU A 1 91 ? 21.641 6.27 -21.75 1 78 91 GLU A CA 1
ATOM 718 C C . GLU A 1 91 ? 22.672 5.363 -22.391 1 78 91 GLU A C 1
ATOM 720 O O . GLU A 1 91 ? 23.859 5.434 -22.078 1 78 91 GLU A O 1
ATOM 725 N N . TRP A 1 92 ? 22.266 4.547 -23.297 1 83.38 92 TRP A N 1
ATOM 726 C CA . TRP A 1 92 ? 23.156 3.625 -24 1 83.38 92 TRP A CA 1
ATOM 727 C C . TRP A 1 92 ? 24.156 4.387 -24.859 1 83.38 92 TRP A C 1
ATOM 729 O O . TRP A 1 92 ? 25.344 4.039 -24.906 1 83.38 92 TRP A O 1
ATOM 739 N N . GLN A 1 93 ? 23.641 5.43 -25.5 1 81.5 93 GLN A N 1
ATOM 740 C CA . GLN A 1 93 ? 24.516 6.223 -26.344 1 81.5 93 GLN A CA 1
ATOM 741 C C . GLN A 1 93 ? 25.609 6.898 -25.531 1 81.5 93 GLN A C 1
ATOM 743 O O . GLN A 1 93 ? 26.75 7.016 -25.984 1 81.5 93 GLN A O 1
ATOM 748 N N . GLU A 1 94 ? 25.25 7.242 -24.406 1 79.06 94 GLU A N 1
ATOM 749 C CA . GLU A 1 94 ? 26.25 7.859 -23.531 1 79.06 94 GLU A CA 1
ATOM 750 C C . GLU A 1 94 ? 27.297 6.848 -23.094 1 79.06 94 GLU A C 1
ATOM 752 O O . GLU A 1 94 ? 28.469 7.195 -22.922 1 79.06 94 GLU A O 1
ATOM 757 N N . ILE A 1 95 ? 26.891 5.684 -22.797 1 79.94 95 ILE A N 1
ATOM 758 C CA . ILE A 1 95 ? 27.797 4.629 -22.359 1 79.94 95 ILE A CA 1
ATOM 759 C C . ILE A 1 95 ? 28.797 4.309 -23.469 1 79.94 95 ILE A C 1
ATOM 761 O O . ILE A 1 95 ? 29.984 4.133 -23.203 1 79.94 95 ILE A O 1
ATOM 765 N N . ILE A 1 96 ? 28.328 4.332 -24.688 1 82.38 96 ILE A N 1
ATOM 766 C CA . ILE A 1 96 ? 29.156 4.008 -25.828 1 82.38 96 ILE A CA 1
ATOM 767 C C . ILE A 1 96 ? 30.141 5.152 -26.094 1 82.38 96 ILE A C 1
ATOM 769 O O . ILE A 1 96 ? 31.297 4.922 -26.422 1 82.38 96 ILE A O 1
ATOM 773 N N . GLU A 1 97 ? 29.594 6.293 -25.891 1 77.56 97 GLU A N 1
ATOM 774 C CA . GLU A 1 97 ? 30.422 7.461 -26.188 1 77.56 97 GLU A CA 1
ATOM 775 C C . GLU A 1 97 ? 31.5 7.641 -25.125 1 77.56 97 GLU A C 1
ATOM 777 O O . GLU A 1 97 ? 32.594 8.172 -25.422 1 77.56 97 GLU A O 1
ATOM 782 N N . ALA A 1 98 ? 31.219 7.223 -23.953 1 72.75 98 ALA A N 1
ATOM 783 C CA . ALA A 1 98 ? 32.188 7.34 -22.875 1 72.75 98 ALA A CA 1
ATOM 784 C C . ALA A 1 98 ? 33.281 6.285 -23.016 1 72.75 98 ALA A C 1
ATOM 786 O O . ALA A 1 98 ? 34.219 6.215 -22.203 1 72.75 98 ALA A O 1
ATOM 787 N N . GLU A 1 99 ? 33.312 5.438 -24.094 1 64.62 99 GLU A N 1
ATOM 788 C CA . GLU A 1 99 ? 34.281 4.414 -24.453 1 64.62 99 GLU A CA 1
ATOM 789 C C . GLU A 1 99 ? 34.5 3.438 -23.297 1 64.62 99 GLU A C 1
ATOM 791 O O . GLU A 1 99 ? 35.625 3.033 -23.031 1 64.62 99 GLU A O 1
ATOM 796 N N . LYS A 1 100 ? 33.562 3.209 -22.641 1 65.44 100 LYS A N 1
ATOM 797 C CA . LYS A 1 100 ? 33.656 2.227 -21.562 1 65.44 100 LYS A CA 1
ATOM 798 C C . LYS A 1 100 ? 33.5 0.807 -22.094 1 65.44 100 LYS A C 1
ATOM 800 O O . LYS A 1 100 ? 32.75 0.571 -23.031 1 65.44 100 LYS A O 1
ATOM 805 N N . GLU A 1 101 ? 34.375 0.017 -21.656 1 79.19 101 GLU A N 1
ATOM 806 C CA . GLU A 1 101 ? 34.219 -1.39 -22.016 1 79.19 101 GLU A CA 1
ATOM 807 C C . GLU A 1 101 ? 32.938 -1.985 -21.438 1 79.19 101 GLU A C 1
ATOM 809 O O . GLU A 1 101 ? 32.719 -1.926 -20.234 1 79.19 101 GLU A O 1
ATOM 814 N N . VAL A 1 102 ? 32.062 -2.391 -22.453 1 87.56 102 VAL A N 1
ATOM 815 C CA . VAL A 1 102 ? 30.797 -2.986 -22.047 1 87.56 102 VAL A CA 1
ATOM 816 C C . VAL A 1 102 ? 30.812 -4.488 -22.328 1 87.56 102 VAL A C 1
ATOM 818 O O . VAL A 1 102 ? 31.203 -4.922 -23.406 1 87.56 102 VAL A O 1
ATOM 821 N N . THR A 1 103 ? 30.562 -5.305 -21.359 1 88.31 103 THR A N 1
ATOM 822 C CA . THR A 1 103 ? 30.562 -6.758 -21.484 1 88.31 103 THR A CA 1
ATOM 823 C C . THR A 1 103 ? 29.141 -7.312 -21.328 1 88.31 103 THR A C 1
ATOM 825 O O . THR A 1 103 ? 28.422 -6.957 -20.391 1 88.31 103 THR A O 1
ATOM 828 N N . ALA A 1 104 ? 28.781 -8.109 -22.328 1 90.19 104 ALA A N 1
ATOM 829 C CA . ALA A 1 104 ? 27.516 -8.844 -22.234 1 90.19 104 ALA A CA 1
ATOM 830 C C . ALA A 1 104 ? 27.734 -10.234 -21.656 1 90.19 104 ALA A C 1
ATOM 832 O O . ALA A 1 104 ? 28.391 -11.078 -22.281 1 90.19 104 ALA A O 1
ATOM 833 N N . GLU A 1 105 ? 27.25 -10.461 -20.578 1 90.56 105 GLU A N 1
ATOM 834 C CA . GLU A 1 105 ? 27.391 -11.742 -19.891 1 90.56 105 GLU A CA 1
ATOM 835 C C . GLU A 1 105 ? 26.234 -12.68 -20.203 1 90.56 105 GLU A C 1
ATOM 837 O O . GLU A 1 105 ? 25.078 -12.266 -20.172 1 90.56 105 GLU A O 1
ATOM 842 N N . PHE A 1 106 ? 26.609 -13.945 -20.562 1 91.06 106 PHE A N 1
ATOM 843 C CA . PHE A 1 106 ? 25.609 -14.938 -20.906 1 91.06 106 PHE A CA 1
ATOM 844 C C . PHE A 1 106 ? 25.703 -16.156 -20 1 91.06 106 PHE A C 1
ATOM 846 O O . PHE A 1 106 ? 26.734 -16.391 -19.375 1 91.06 106 PHE A O 1
ATOM 853 N N . ARG A 1 107 ? 24.609 -16.875 -19.844 1 90.06 107 ARG A N 1
ATOM 854 C CA . ARG A 1 107 ? 24.562 -18.188 -19.188 1 90.06 107 ARG A CA 1
ATOM 855 C C . ARG A 1 107 ? 24.484 -19.312 -20.219 1 90.06 107 ARG A C 1
ATOM 857 O O . ARG A 1 107 ? 23.75 -19.203 -21.203 1 90.06 107 ARG A O 1
ATOM 864 N N . LEU A 1 108 ? 25.281 -20.266 -20.016 1 91.44 108 LEU A N 1
ATOM 865 C CA . LEU A 1 108 ? 25.25 -21.422 -20.906 1 91.44 108 LEU A CA 1
ATOM 866 C C . LEU A 1 108 ? 24.125 -22.375 -20.531 1 91.44 108 LEU A C 1
ATOM 868 O O . LEU A 1 108 ? 24.016 -22.797 -19.375 1 91.44 108 LEU A O 1
ATOM 872 N N . MET A 1 109 ? 23.25 -22.688 -21.562 1 92.12 109 MET A N 1
ATOM 873 C CA . MET A 1 109 ? 22.125 -23.578 -21.344 1 92.12 109 MET A CA 1
ATOM 874 C C . MET A 1 109 ? 22.219 -24.797 -22.25 1 92.12 109 MET A C 1
ATOM 876 O O . MET A 1 109 ? 22.812 -24.734 -23.328 1 92.12 109 MET A O 1
ATOM 880 N N . ALA A 1 110 ? 21.609 -25.844 -21.844 1 92.75 110 ALA A N 1
ATOM 881 C CA . ALA A 1 110 ? 21.672 -27.078 -22.625 1 92.75 110 ALA A CA 1
ATOM 882 C C . ALA A 1 110 ? 20.531 -27.141 -23.625 1 92.75 110 ALA A C 1
ATOM 884 O O . ALA A 1 110 ? 19.406 -26.703 -23.344 1 92.75 110 ALA A O 1
ATOM 885 N N . CYS A 1 111 ? 20.828 -27.594 -24.766 1 91.75 111 CYS A N 1
ATOM 886 C CA . CYS A 1 111 ? 19.859 -27.953 -25.797 1 91.75 111 CYS A CA 1
ATOM 887 C C . CYS A 1 111 ? 19.984 -29.422 -26.156 1 91.75 111 CYS A C 1
ATOM 889 O O . CYS A 1 111 ? 20.328 -29.766 -27.297 1 91.75 111 CYS A O 1
ATOM 891 N N . CYS A 1 112 ? 19.516 -30.25 -25.297 1 94.06 112 CYS A N 1
ATOM 892 C CA . CYS A 1 112 ? 19.641 -31.688 -25.438 1 94.06 112 CYS A CA 1
ATOM 893 C C . CYS A 1 112 ? 18.578 -32.219 -26.391 1 94.06 112 CYS A C 1
ATOM 895 O O . CYS A 1 112 ? 17.516 -31.625 -26.562 1 94.06 112 CYS A O 1
ATOM 897 N N . CYS A 1 113 ? 18.953 -33.312 -26.984 1 94.44 113 CYS A N 1
ATOM 898 C CA . CYS A 1 113 ? 17.984 -33.969 -27.859 1 94.44 113 CYS A CA 1
ATOM 899 C C . CYS A 1 113 ? 16.891 -34.625 -27.047 1 94.44 113 CYS A C 1
ATOM 901 O O . CYS A 1 113 ? 17.047 -34.875 -25.844 1 94.44 113 CYS A O 1
ATOM 903 N N . LEU A 1 114 ? 15.805 -35 -27.688 1 96.12 114 LEU A N 1
ATOM 904 C CA . LEU A 1 114 ? 14.664 -35.562 -26.984 1 96.12 114 LEU A CA 1
ATOM 905 C C . LEU A 1 114 ? 14.977 -36.969 -26.453 1 96.12 114 LEU A C 1
ATOM 907 O O . LEU A 1 114 ? 14.461 -37.375 -25.422 1 96.12 114 LEU A O 1
ATOM 911 N N . ASP A 1 115 ? 15.805 -37.688 -27.219 1 97.31 115 ASP A N 1
ATOM 912 C CA . ASP A 1 115 ? 16.234 -39 -26.734 1 97.31 115 ASP A CA 1
ATOM 913 C C . ASP A 1 115 ? 16.953 -38.875 -25.391 1 97.31 115 ASP A C 1
ATOM 915 O O . ASP A 1 115 ? 16.75 -39.719 -24.5 1 97.31 115 ASP A O 1
ATOM 919 N N . PHE A 1 116 ? 17.781 -37.906 -25.375 1 97.25 116 PHE A N 1
ATOM 920 C CA . PHE A 1 116 ? 18.516 -37.688 -24.141 1 97.25 116 PHE A CA 1
ATOM 921 C C . PHE A 1 116 ? 17.562 -37.312 -23 1 97.25 116 PHE A C 1
ATOM 923 O O . PHE A 1 116 ? 17.75 -37.719 -21.859 1 97.25 116 PHE A O 1
ATOM 930 N N . HIS A 1 117 ? 16.547 -36.5 -23.25 1 96.94 117 HIS A N 1
ATOM 931 C CA . HIS A 1 117 ? 15.539 -36.156 -22.266 1 96.94 117 HIS A CA 1
ATOM 932 C C . HIS A 1 117 ? 14.781 -37.375 -21.781 1 96.94 117 HIS A C 1
ATOM 934 O O . HIS A 1 117 ? 14.477 -37.5 -20.594 1 96.94 117 HIS A O 1
ATOM 940 N N . VAL A 1 118 ? 14.445 -38.25 -22.688 1 97.69 118 VAL A N 1
ATOM 941 C CA . VAL A 1 118 ? 13.734 -39.469 -22.344 1 97.69 118 VAL A CA 1
ATOM 942 C C . VAL A 1 118 ? 14.625 -40.375 -21.484 1 97.69 118 VAL A C 1
ATOM 944 O O . VAL A 1 118 ? 14.172 -40.938 -20.484 1 97.69 118 VAL A O 1
ATOM 947 N N . LEU A 1 119 ? 15.891 -40.5 -21.922 1 97.69 119 LEU A N 1
ATOM 948 C CA . LEU A 1 119 ? 16.844 -41.281 -21.125 1 97.69 119 LEU A CA 1
ATOM 949 C C . LEU A 1 119 ? 16.953 -40.688 -19.719 1 97.69 119 LEU A C 1
ATOM 951 O O . LEU A 1 119 ? 17.016 -41.438 -18.734 1 97.69 119 LEU A O 1
ATOM 955 N N . SER A 1 120 ? 17.047 -39.406 -19.703 1 97.12 120 SER A N 1
ATOM 956 C CA . SER A 1 120 ? 17.141 -38.719 -18.422 1 97.12 120 SER A CA 1
ATOM 957 C C . SER A 1 120 ? 15.922 -39.031 -17.547 1 97.12 120 SER A C 1
ATOM 959 O O . SER A 1 120 ? 16.062 -39.281 -16.344 1 97.12 120 SER A O 1
ATOM 961 N N . ALA A 1 121 ? 14.727 -38.938 -18.078 1 97.44 121 ALA A N 1
ATOM 962 C CA . ALA A 1 121 ? 13.508 -39.219 -17.328 1 97.44 121 ALA A CA 1
ATOM 963 C C . ALA A 1 121 ? 13.477 -40.688 -16.859 1 97.44 121 ALA A C 1
ATOM 965 O O . ALA A 1 121 ? 13.055 -40.969 -15.742 1 97.44 121 ALA A O 1
ATOM 966 N N . LEU A 1 122 ? 13.891 -41.562 -17.75 1 97.69 122 LEU A N 1
ATOM 967 C CA . LEU A 1 122 ? 13.953 -43 -17.391 1 97.69 122 LEU A CA 1
ATOM 968 C C . LEU A 1 122 ? 14.914 -43.188 -16.219 1 97.69 122 LEU A C 1
ATOM 970 O O . LEU A 1 122 ? 14.617 -43.969 -15.297 1 97.69 122 LEU A O 1
ATOM 974 N N . TRP A 1 123 ? 16.062 -42.562 -16.328 1 97.94 123 TRP A N 1
ATOM 975 C CA . TRP A 1 123 ? 17.047 -42.656 -15.266 1 97.94 123 TRP A CA 1
ATOM 976 C C . TRP A 1 123 ? 16.469 -42.156 -13.945 1 97.94 123 TRP A C 1
ATOM 978 O O . TRP A 1 123 ? 16.703 -42.75 -12.891 1 97.94 123 TRP A O 1
ATOM 988 N N . MET A 1 124 ? 15.75 -41.031 -13.93 1 97.94 124 MET A N 1
ATOM 989 C CA . MET A 1 124 ? 15.156 -40.5 -12.711 1 97.94 124 MET A CA 1
ATOM 990 C C . MET A 1 124 ? 14.148 -41.469 -12.117 1 97.94 124 MET A C 1
ATOM 992 O O . MET A 1 124 ? 14.062 -41.625 -10.898 1 97.94 124 MET A O 1
ATOM 996 N N . LEU A 1 125 ? 13.406 -42.156 -12.945 1 96.44 125 LEU A N 1
ATOM 997 C CA . LEU A 1 125 ? 12.367 -43.094 -12.5 1 96.44 125 LEU A CA 1
ATOM 998 C C . LEU A 1 125 ? 12.984 -44.344 -11.891 1 96.44 125 LEU A C 1
ATOM 1000 O O . LEU A 1 125 ? 12.516 -44.812 -10.859 1 96.44 125 LEU A O 1
ATOM 1004 N N . LYS A 1 126 ? 14.086 -44.844 -12.508 1 96.69 126 LYS A N 1
ATOM 1005 C CA . LYS A 1 126 ? 14.555 -46.156 -12.156 1 96.69 126 LYS A CA 1
ATOM 1006 C C . LYS A 1 126 ? 15.789 -46.094 -11.258 1 96.69 126 LYS A C 1
ATOM 1008 O O . LYS A 1 126 ? 16.047 -47 -10.469 1 96.69 126 LYS A O 1
ATOM 1013 N N . VAL A 1 127 ? 16.594 -45.094 -11.406 1 97.44 127 VAL A N 1
ATOM 1014 C CA . VAL A 1 127 ? 17.844 -45 -10.656 1 97.44 127 VAL A CA 1
ATOM 1015 C C . VAL A 1 127 ? 17.828 -43.719 -9.805 1 97.44 127 VAL A C 1
ATOM 1017 O O . VAL A 1 127 ? 18.016 -43.781 -8.586 1 97.44 127 VAL A O 1
ATOM 1020 N N . GLY A 1 128 ? 17.562 -42.594 -10.492 1 97.38 128 GLY A N 1
ATOM 1021 C CA . GLY A 1 128 ? 17.578 -41.312 -9.797 1 97.38 128 GLY A CA 1
ATOM 1022 C C . GLY A 1 128 ? 16.703 -41.281 -8.562 1 97.38 128 GLY A C 1
ATOM 1023 O O . GLY A 1 128 ? 17.016 -40.625 -7.574 1 97.38 128 GLY A O 1
ATOM 1024 N N . SER A 1 129 ? 15.562 -41.938 -8.633 1 96.81 129 SER A N 1
ATOM 1025 C CA . SER A 1 129 ? 14.617 -41.969 -7.527 1 96.81 129 SER A CA 1
ATOM 1026 C C . SER A 1 129 ? 15.219 -42.625 -6.301 1 96.81 129 SER A C 1
ATOM 1028 O O . SER A 1 129 ? 14.867 -42.312 -5.164 1 96.81 129 SER A O 1
ATOM 1030 N N . LEU A 1 130 ? 16.141 -43.531 -6.473 1 96.56 130 LEU A N 1
ATOM 1031 C CA . LEU A 1 130 ? 16.812 -44.219 -5.359 1 96.56 130 LEU A CA 1
ATOM 1032 C C . LEU A 1 130 ? 17.766 -43.281 -4.648 1 96.56 130 LEU A C 1
ATOM 1034 O O . LEU A 1 130 ? 17.875 -43.312 -3.42 1 96.56 130 LEU A O 1
ATOM 1038 N N . PHE A 1 131 ? 18.469 -42.469 -5.441 1 97.19 131 PHE A N 1
ATOM 1039 C CA . PHE A 1 131 ? 19.344 -41.469 -4.848 1 97.19 131 PHE A CA 1
ATOM 1040 C C . PHE A 1 131 ? 18.531 -40.438 -4.098 1 97.19 131 PHE A C 1
ATOM 1042 O O . PHE A 1 131 ? 18.875 -40.062 -2.98 1 97.19 131 PHE A O 1
ATOM 1049 N N . ASP A 1 132 ? 17.469 -39.938 -4.762 1 97 132 ASP A N 1
ATOM 1050 C CA . ASP A 1 132 ? 16.594 -38.938 -4.191 1 97 132 ASP A CA 1
ATOM 1051 C C . ASP A 1 132 ? 16 -39.375 -2.865 1 97 132 ASP A C 1
ATOM 1053 O O . ASP A 1 132 ? 15.828 -38.594 -1.944 1 97 132 ASP A O 1
ATOM 1057 N N . LYS A 1 133 ? 15.672 -40.656 -2.746 1 95.69 133 LYS A N 1
ATOM 1058 C CA . LYS A 1 133 ? 15.039 -41.188 -1.551 1 95.69 133 LYS A CA 1
ATOM 1059 C C . LYS A 1 133 ? 15.984 -41.156 -0.355 1 95.69 133 LYS A C 1
ATOM 1061 O O . LYS A 1 133 ? 15.539 -41.062 0.791 1 95.69 133 LYS A O 1
ATOM 1066 N N . LYS A 1 134 ? 17.25 -41.156 -0.61 1 96.19 134 LYS A N 1
ATOM 1067 C CA . LYS A 1 134 ? 18.25 -41.188 0.459 1 96.19 134 LYS A CA 1
ATOM 1068 C C . LYS A 1 134 ? 18.5 -39.812 1.021 1 96.19 134 LYS A C 1
ATOM 1070 O O . LYS A 1 134 ? 19.078 -39.656 2.104 1 96.19 134 LYS A O 1
ATOM 1075 N N . LEU A 1 135 ? 18.078 -38.812 0.326 1 95.81 135 LEU A N 1
ATOM 1076 C CA . LEU A 1 135 ? 18.312 -37.438 0.764 1 95.81 135 LEU A CA 1
ATOM 1077 C C . LEU A 1 135 ? 17.453 -37.094 1.976 1 95.81 135 LEU A C 1
ATOM 1079 O O . LEU A 1 135 ? 16.344 -37.594 2.119 1 95.81 135 LEU A O 1
ATOM 1083 N N . SER A 1 136 ? 17.906 -36.25 2.785 1 93.62 136 SER A N 1
ATOM 1084 C CA . SER A 1 136 ? 17.219 -35.812 4.004 1 93.62 136 SER A CA 1
ATOM 1085 C C . SER A 1 136 ? 16.047 -34.906 3.688 1 93.62 136 SER A C 1
ATOM 1087 O O . SER A 1 136 ? 15.969 -34.344 2.592 1 93.62 136 SER A O 1
ATOM 1089 N N . SER A 1 137 ? 15.141 -34.719 4.629 1 91.81 137 SER A N 1
ATOM 1090 C CA . SER A 1 137 ? 13.969 -33.875 4.492 1 91.81 137 SER A CA 1
ATOM 1091 C C . SER A 1 137 ? 14.359 -32.375 4.508 1 91.81 137 SER A C 1
ATOM 1093 O O . SER A 1 137 ? 13.555 -31.516 4.141 1 91.81 137 SER A O 1
ATOM 1095 N N . ASN A 1 138 ? 15.594 -32.094 4.828 1 94.44 138 ASN A N 1
ATOM 1096 C CA . ASN A 1 138 ? 16.062 -30.703 4.848 1 94.44 138 ASN A CA 1
ATOM 1097 C C . ASN A 1 138 ? 16.359 -30.203 3.439 1 94.44 138 ASN A C 1
ATOM 1099 O O . ASN A 1 138 ? 16.578 -29 3.24 1 94.44 138 ASN A O 1
ATOM 1103 N N . VAL A 1 139 ? 16.438 -31.125 2.562 1 96.25 139 VAL A N 1
ATOM 1104 C CA . VAL A 1 139 ? 16.594 -30.75 1.158 1 96.25 139 VAL A CA 1
ATOM 1105 C C . VAL A 1 139 ? 15.211 -30.531 0.538 1 96.25 139 VAL A C 1
ATOM 1107 O O . VAL A 1 139 ? 14.469 -31.484 0.302 1 96.25 139 VAL A O 1
ATOM 1110 N N . HIS A 1 140 ? 14.891 -29.297 0.242 1 94.19 140 HIS A N 1
ATOM 1111 C CA . HIS A 1 140 ? 13.531 -28.953 -0.166 1 94.19 140 HIS A CA 1
ATOM 1112 C C . HIS A 1 140 ? 13.43 -28.812 -1.681 1 94.19 140 HIS A C 1
ATOM 1114 O O . HIS A 1 140 ? 12.367 -29.031 -2.262 1 94.19 140 HIS A O 1
ATOM 1120 N N . GLY A 1 141 ? 14.508 -28.438 -2.324 1 93.5 141 GLY A N 1
ATOM 1121 C CA . GLY A 1 141 ? 14.445 -28.078 -3.732 1 93.5 141 GLY A CA 1
ATOM 1122 C C . GLY A 1 141 ? 14.641 -29.266 -4.66 1 93.5 141 GLY A C 1
ATOM 1123 O O . GLY A 1 141 ? 15.453 -30.141 -4.383 1 93.5 141 GLY A O 1
ATOM 1124 N N . SER A 1 142 ? 13.852 -29.328 -5.754 1 93.88 142 SER A N 1
ATOM 1125 C CA . SER A 1 142 ? 13.984 -30.266 -6.871 1 93.88 142 SER A CA 1
ATOM 1126 C C . SER A 1 142 ? 13.875 -31.703 -6.406 1 93.88 142 SER A C 1
ATOM 1128 O O . SER A 1 142 ? 14.711 -32.531 -6.746 1 93.88 142 SER A O 1
ATOM 1130 N N . ARG A 1 143 ? 12.914 -31.938 -5.605 1 95.69 143 ARG A N 1
ATOM 1131 C CA . ARG A 1 143 ? 12.633 -33.312 -5.16 1 95.69 143 ARG A CA 1
ATOM 1132 C C . ARG A 1 143 ? 11.648 -34 -6.102 1 95.69 143 ARG A C 1
ATOM 1134 O O . ARG A 1 143 ? 10.75 -33.344 -6.645 1 95.69 143 ARG A O 1
ATOM 1141 N N . LEU A 1 144 ? 11.867 -35.219 -6.289 1 96.5 144 LEU A N 1
ATOM 1142 C CA . LEU A 1 144 ? 11 -36 -7.184 1 96.5 144 LEU A CA 1
ATOM 1143 C C . LEU A 1 144 ? 9.656 -36.281 -6.52 1 96.5 144 LEU A C 1
ATOM 1145 O O . LEU A 1 144 ? 9.586 -36.438 -5.297 1 96.5 144 LEU A O 1
ATOM 1149 N N . ARG A 1 145 ? 8.609 -36.438 -7.289 1 93.69 145 ARG A N 1
ATOM 1150 C CA . ARG A 1 145 ? 7.254 -36.656 -6.797 1 93.69 145 ARG A CA 1
ATOM 1151 C C . ARG A 1 145 ? 7.102 -38.094 -6.273 1 93.69 145 ARG A C 1
ATOM 1153 O O . ARG A 1 145 ? 7.535 -39.062 -6.922 1 93.69 145 ARG A O 1
ATOM 1160 N N . ARG A 1 146 ? 6.531 -38.156 -5.18 1 92.25 146 ARG A N 1
ATOM 1161 C CA . ARG A 1 146 ? 6.242 -39.469 -4.566 1 92.25 146 ARG A CA 1
ATOM 1162 C C . ARG A 1 146 ? 4.777 -39.562 -4.164 1 92.25 146 ARG A C 1
ATOM 1164 O O . ARG A 1 146 ? 4.121 -38.562 -3.924 1 92.25 146 ARG A O 1
ATOM 1171 N N . ASN A 1 147 ? 4.258 -40.719 -4.168 1 86.44 147 ASN A N 1
ATOM 1172 C CA . ASN A 1 147 ? 2.867 -40.938 -3.779 1 86.44 147 ASN A CA 1
ATOM 1173 C C . ASN A 1 147 ? 2.717 -41.031 -2.264 1 86.44 147 ASN A C 1
ATOM 1175 O O . ASN A 1 147 ? 3.664 -40.75 -1.522 1 86.44 147 ASN A O 1
ATOM 1179 N N . ARG A 1 148 ? 1.549 -41.344 -1.774 1 79.81 148 ARG A N 1
ATOM 1180 C CA . ARG A 1 148 ? 1.22 -41.375 -0.353 1 79.81 148 ARG A CA 1
ATOM 1181 C C . ARG A 1 148 ? 2.008 -42.469 0.365 1 79.81 148 ARG A C 1
ATOM 1183 O O . ARG A 1 148 ? 2.215 -42.406 1.578 1 79.81 148 ARG A O 1
ATOM 1190 N N . HIS A 1 149 ? 2.475 -43.469 -0.37 1 83.75 149 HIS A N 1
ATOM 1191 C CA . HIS A 1 149 ? 3.229 -44.594 0.213 1 83.75 149 HIS A CA 1
ATOM 1192 C C . HIS A 1 149 ? 4.73 -44.344 0.098 1 83.75 149 HIS A C 1
ATOM 1194 O O . HIS A 1 149 ? 5.523 -45.281 0.253 1 83.75 149 HIS A O 1
ATOM 1200 N N . ASP A 1 150 ? 5.137 -43.156 -0.314 1 88.31 150 ASP A N 1
ATOM 1201 C CA . ASP A 1 150 ? 6.527 -42.719 -0.404 1 88.31 150 ASP A CA 1
ATOM 1202 C C . ASP A 1 150 ? 7.258 -43.469 -1.53 1 88.31 150 ASP A C 1
ATOM 1204 O O . ASP A 1 150 ? 8.461 -43.719 -1.429 1 88.31 150 ASP A O 1
ATOM 1208 N N . GLN A 1 151 ? 6.484 -43.875 -2.41 1 91.69 151 GLN A N 1
ATOM 1209 C CA . GLN A 1 151 ? 7.062 -44.438 -3.623 1 91.69 151 GLN A CA 1
ATOM 1210 C C . GLN A 1 151 ? 7.051 -43.438 -4.766 1 91.69 151 GLN A C 1
ATOM 1212 O O . GLN A 1 151 ? 6.254 -42.469 -4.762 1 91.69 151 GLN A O 1
ATOM 1217 N N . ILE A 1 152 ? 8.008 -43.625 -5.699 1 94.19 152 ILE A N 1
ATOM 1218 C CA . ILE A 1 152 ? 8.062 -42.719 -6.84 1 94.19 152 ILE A CA 1
ATOM 1219 C C . ILE A 1 152 ? 6.73 -42.75 -7.586 1 94.19 152 ILE A C 1
ATOM 1221 O O . ILE A 1 152 ? 6.141 -43.812 -7.781 1 94.19 152 ILE A O 1
ATOM 1225 N N . ASN A 1 153 ? 6.145 -41.656 -7.848 1 92.31 153 ASN A N 1
ATOM 1226 C CA . ASN A 1 153 ? 4.887 -41.562 -8.578 1 92.31 153 ASN A CA 1
ATOM 1227 C C . ASN A 1 153 ? 5.105 -41.656 -10.086 1 92.31 153 ASN A C 1
ATOM 1229 O O . ASN A 1 153 ? 5.262 -40.656 -10.766 1 92.31 153 ASN A O 1
ATOM 1233 N N . GLU A 1 154 ? 4.98 -42.75 -10.594 1 90.94 154 GLU A N 1
ATOM 1234 C CA . GLU A 1 154 ? 5.254 -42.969 -12.008 1 90.94 154 GLU A CA 1
ATOM 1235 C C . GLU A 1 154 ? 4.137 -42.438 -12.891 1 90.94 154 GLU A C 1
ATOM 1237 O O . GLU A 1 154 ? 4.352 -42.156 -14.07 1 90.94 154 GLU A O 1
ATOM 1242 N N . LEU A 1 155 ? 2.988 -42.25 -12.297 1 89.25 155 LEU A N 1
ATOM 1243 C CA . LEU A 1 155 ? 1.833 -41.875 -13.102 1 89.25 155 LEU A CA 1
ATOM 1244 C C . LEU A 1 155 ? 1.663 -40.375 -13.141 1 89.25 155 LEU A C 1
ATOM 1246 O O . LEU A 1 155 ? 0.945 -39.844 -14 1 89.25 155 LEU A O 1
ATOM 1250 N N . ALA A 1 156 ? 2.27 -39.719 -12.273 1 88.19 156 ALA A N 1
ATOM 1251 C CA . ALA A 1 156 ? 2.145 -38.25 -12.242 1 88.19 156 ALA A CA 1
ATOM 1252 C C . ALA A 1 156 ? 2.807 -37.625 -13.461 1 88.19 156 ALA A C 1
ATOM 1254 O O . ALA A 1 156 ? 3.77 -38.156 -14 1 88.19 156 ALA A O 1
ATOM 1255 N N . LEU A 1 157 ? 2.191 -36.438 -13.82 1 89.12 157 LEU A N 1
ATOM 1256 C CA . LEU A 1 157 ? 2.809 -35.656 -14.906 1 89.12 157 LEU A CA 1
ATOM 1257 C C . LEU A 1 157 ? 3.996 -34.875 -14.391 1 89.12 157 LEU A C 1
ATOM 1259 O O . LEU A 1 157 ? 3.922 -34.25 -13.312 1 89.12 157 LEU A O 1
ATOM 1263 N N . GLY A 1 158 ? 5.039 -34.938 -15.031 1 90.88 158 GLY A N 1
ATOM 1264 C CA . GLY A 1 158 ? 6.254 -34.281 -14.586 1 90.88 158 GLY A CA 1
ATOM 1265 C C . GLY A 1 158 ? 7.02 -35.094 -13.539 1 90.88 158 GLY A C 1
ATOM 1266 O O . GLY A 1 158 ? 6.469 -36 -12.922 1 90.88 158 GLY A O 1
ATOM 1267 N N . SER A 1 159 ? 8.164 -34.719 -13.25 1 94.81 159 SER A N 1
ATOM 1268 C CA . SER A 1 159 ? 9.023 -35.531 -12.391 1 94.81 159 SER A CA 1
ATOM 1269 C C . SER A 1 159 ? 9.164 -34.875 -11.008 1 94.81 159 SER A C 1
ATOM 1271 O O . SER A 1 159 ? 9.375 -35.594 -10.016 1 94.81 159 SER A O 1
ATOM 1273 N N . PHE A 1 160 ? 8.977 -33.625 -10.953 1 94.31 160 PHE A N 1
ATOM 1274 C CA . PHE A 1 160 ? 9.352 -32.938 -9.727 1 94.31 160 PHE A CA 1
ATOM 1275 C C . PHE A 1 160 ? 8.117 -32.406 -9.008 1 94.31 160 PHE A C 1
ATOM 1277 O O . PHE A 1 160 ? 7.094 -32.125 -9.633 1 94.31 160 PHE A O 1
ATOM 1284 N N . THR A 1 161 ? 8.234 -32.188 -7.742 1 90.44 161 THR A N 1
ATOM 1285 C CA . THR A 1 161 ? 7.215 -31.516 -6.953 1 90.44 161 THR A CA 1
ATOM 1286 C C . THR A 1 161 ? 7.152 -30.031 -7.316 1 90.44 161 THR A C 1
ATOM 1288 O O . THR A 1 161 ? 8.18 -29.406 -7.59 1 90.44 161 THR A O 1
ATOM 1291 N N . PRO A 1 162 ? 5.906 -29.531 -7.305 1 85.88 162 PRO A N 1
ATOM 1292 C CA . PRO A 1 162 ? 5.816 -28.094 -7.594 1 85.88 162 PRO A CA 1
ATOM 1293 C C . PRO A 1 162 ? 6.684 -27.25 -6.668 1 85.88 162 PRO A C 1
ATOM 1295 O O . PRO A 1 162 ? 6.727 -27.5 -5.457 1 85.88 162 PRO A O 1
ATOM 1298 N N . TYR A 1 163 ? 7.227 -26.266 -7.176 1 84 163 TYR A N 1
ATOM 1299 C CA . TYR A 1 163 ? 8.328 -25.578 -6.516 1 84 163 TYR A CA 1
ATOM 1300 C C . TYR A 1 163 ? 7.824 -24.703 -5.375 1 84 163 TYR A C 1
ATOM 1302 O O . TYR A 1 163 ? 8.539 -24.469 -4.402 1 84 163 TYR A O 1
ATOM 1310 N N . LEU A 1 164 ? 6.652 -24.156 -5.332 1 80.94 164 LEU A N 1
ATOM 1311 C CA . LEU A 1 164 ? 6.23 -23.047 -4.473 1 80.94 164 LEU A CA 1
ATOM 1312 C C . LEU A 1 164 ? 6.141 -23.5 -3.018 1 80.94 164 LEU A C 1
ATOM 1314 O O . LEU A 1 164 ? 6.695 -22.859 -2.127 1 80.94 164 LEU A O 1
ATOM 1318 N N . LYS A 1 165 ? 5.457 -24.562 -2.717 1 85.69 165 LYS A N 1
ATOM 1319 C CA . LYS A 1 165 ? 5.266 -25 -1.335 1 85.69 165 LYS A CA 1
ATOM 1320 C C . LYS A 1 165 ? 6.594 -25.359 -0.681 1 85.69 165 LYS A C 1
ATOM 1322 O O . LYS A 1 165 ? 6.918 -24.859 0.397 1 85.69 165 LYS A O 1
ATOM 1327 N N . PRO A 1 166 ? 7.406 -26.234 -1.405 1 89.12 166 PRO A N 1
ATOM 1328 C CA . PRO A 1 166 ? 8.711 -26.531 -0.803 1 89.12 166 PRO A CA 1
ATOM 1329 C C . PRO A 1 166 ? 9.562 -25.281 -0.587 1 89.12 166 PRO A C 1
ATOM 1331 O O . PRO A 1 166 ? 10.266 -25.172 0.418 1 89.12 166 PRO A O 1
ATOM 1334 N N . PHE A 1 167 ? 9.461 -24.422 -1.462 1 87.88 167 PHE A N 1
ATOM 1335 C CA . PHE A 1 167 ? 10.211 -23.188 -1.315 1 87.88 167 PHE A CA 1
ATOM 1336 C C . PHE A 1 167 ? 9.727 -22.406 -0.1 1 87.88 167 PHE A C 1
ATOM 1338 O O . PHE A 1 167 ? 10.539 -21.891 0.681 1 87.88 167 PHE A O 1
ATOM 1345 N N . ARG A 1 168 ? 8.461 -22.234 0.052 1 84.12 168 ARG A N 1
ATOM 1346 C CA . ARG A 1 168 ? 7.891 -21.531 1.196 1 84.12 168 ARG A CA 1
ATOM 1347 C C . ARG A 1 168 ? 8.234 -22.234 2.502 1 84.12 168 ARG A C 1
ATOM 1349 O O . ARG A 1 168 ? 8.555 -21.594 3.5 1 84.12 168 ARG A O 1
ATOM 1356 N N . ASP A 1 169 ? 8.125 -23.516 2.436 1 90 169 ASP A N 1
ATOM 1357 C CA . ASP A 1 169 ? 8.461 -24.297 3.627 1 90 169 ASP A CA 1
ATOM 1358 C C . ASP A 1 169 ? 9.922 -24.078 4.02 1 90 169 ASP A C 1
ATOM 1360 O O . ASP A 1 169 ? 10.242 -23.953 5.207 1 90 169 ASP A O 1
ATOM 1364 N N . TRP A 1 170 ? 10.75 -24.109 3.043 1 91.44 170 TRP A N 1
ATOM 1365 C CA . TRP A 1 170 ? 12.172 -23.875 3.258 1 91.44 170 TRP A CA 1
ATOM 1366 C C . TRP A 1 170 ? 12.414 -22.5 3.867 1 91.44 170 TRP A C 1
ATOM 1368 O O . TRP A 1 170 ? 13.094 -22.375 4.887 1 91.44 170 TRP A O 1
ATOM 1378 N N . ARG A 1 171 ? 11.844 -21.516 3.338 1 87.06 171 ARG A N 1
ATOM 1379 C CA . ARG A 1 171 ? 12.031 -20.141 3.783 1 87.06 171 ARG A CA 1
ATOM 1380 C C . ARG A 1 171 ? 11.383 -19.922 5.145 1 87.06 171 ARG A C 1
ATOM 1382 O O . ARG A 1 171 ? 12.031 -19.406 6.066 1 87.06 171 ARG A O 1
ATOM 1389 N N . ASP A 1 172 ? 10.078 -20.266 5.324 1 87.44 172 ASP A N 1
ATOM 1390 C CA . ASP A 1 172 ? 9.312 -20 6.539 1 87.44 172 ASP A CA 1
ATOM 1391 C C . ASP A 1 172 ? 9.836 -20.844 7.707 1 87.44 172 ASP A C 1
ATOM 1393 O O . ASP A 1 172 ? 9.758 -20.422 8.859 1 87.44 172 ASP A O 1
ATOM 1397 N N . GLY A 1 173 ? 10.281 -22.047 7.332 1 91.25 173 GLY A N 1
ATOM 1398 C CA . GLY A 1 173 ? 10.883 -22.859 8.383 1 91.25 173 GLY A CA 1
ATOM 1399 C C . GLY A 1 173 ? 12.055 -22.156 9.062 1 91.25 173 GLY A C 1
ATOM 1400 O O . GLY A 1 173 ? 12.172 -22.188 10.289 1 91.25 173 GLY A O 1
ATOM 1401 N N . GLY A 1 174 ? 12.891 -21.578 8.242 1 91.25 174 GLY A N 1
ATOM 1402 C CA . GLY A 1 174 ? 14.008 -20.828 8.797 1 91.25 174 GLY A CA 1
ATOM 1403 C C . GLY A 1 174 ? 13.578 -19.625 9.617 1 91.25 174 GLY A C 1
ATOM 1404 O O . GLY A 1 174 ? 14.102 -19.391 10.711 1 91.25 174 GLY A O 1
ATOM 1405 N N . ILE A 1 175 ? 12.656 -18.922 9.203 1 87.75 175 ILE A N 1
ATOM 1406 C CA . ILE A 1 175 ? 12.172 -17.719 9.875 1 87.75 175 ILE A CA 1
ATOM 1407 C C . ILE A 1 175 ? 11.516 -18.094 11.203 1 87.75 175 ILE A C 1
ATOM 1409 O O . ILE A 1 175 ? 11.742 -17.453 12.227 1 87.75 175 ILE A O 1
ATOM 1413 N N . ASN A 1 176 ? 10.688 -19.141 11.141 1 91.5 176 ASN A N 1
ATOM 1414 C CA . ASN A 1 176 ? 10.016 -19.594 12.352 1 91.5 176 ASN A CA 1
ATOM 1415 C C . ASN A 1 176 ? 11.016 -20.062 13.398 1 91.5 176 ASN A C 1
ATOM 1417 O O . ASN A 1 176 ? 10.812 -19.859 14.594 1 91.5 176 ASN A O 1
ATOM 1421 N N . ALA A 1 177 ? 12.039 -20.703 12.906 1 93.94 177 ALA A N 1
ATOM 1422 C CA . ALA A 1 177 ? 13.086 -21.156 13.82 1 93.94 177 ALA A CA 1
ATOM 1423 C C . ALA A 1 177 ? 13.781 -19.969 14.484 1 93.94 177 ALA A C 1
ATOM 1425 O O . ALA A 1 177 ? 14.062 -20 15.68 1 93.94 177 ALA A O 1
ATOM 1426 N N . MET A 1 178 ? 14.086 -19 13.734 1 91.75 178 MET A N 1
ATOM 1427 C CA . MET A 1 178 ? 14.695 -17.781 14.281 1 91.75 178 MET A CA 1
ATOM 1428 C C . MET A 1 178 ? 13.789 -17.141 15.32 1 91.75 178 MET A C 1
ATOM 1430 O O . MET A 1 178 ? 14.242 -16.797 16.422 1 91.75 178 MET A O 1
ATOM 1434 N N . ARG A 1 179 ? 12.57 -16.984 14.977 1 87.81 179 ARG A N 1
ATOM 1435 C CA . ARG A 1 179 ? 11.602 -16.328 15.844 1 87.81 179 ARG A CA 1
ATOM 1436 C C . ARG A 1 179 ? 11.438 -17.078 17.156 1 87.81 179 ARG A C 1
ATOM 1438 O O . ARG A 1 179 ? 11.453 -16.469 18.234 1 87.81 179 ARG A O 1
ATOM 1445 N N . SER A 1 180 ? 11.25 -18.406 17.031 1 92.25 180 SER A N 1
ATOM 1446 C CA . SER A 1 180 ? 11.07 -19.234 18.219 1 92.25 180 SER A CA 1
ATOM 1447 C C . SER A 1 180 ? 12.289 -19.156 19.125 1 92.25 180 SER A C 1
ATOM 1449 O O . SER A 1 180 ? 12.156 -19.047 20.344 1 92.25 180 SER A O 1
ATOM 1451 N N . ALA A 1 181 ? 13.445 -19.172 18.562 1 93.88 181 ALA A N 1
ATOM 1452 C CA . ALA A 1 181 ? 14.672 -19.109 19.344 1 93.88 181 ALA A CA 1
ATOM 1453 C C . ALA A 1 181 ? 14.828 -17.75 20.016 1 93.88 181 ALA A C 1
ATOM 1455 O O . ALA A 1 181 ? 15.25 -17.672 21.172 1 93.88 181 ALA A O 1
ATOM 1456 N N . LEU A 1 182 ? 14.539 -16.75 19.375 1 90.81 182 LEU A N 1
ATOM 1457 C CA . LEU A 1 182 ? 14.648 -15.406 19.922 1 90.81 182 LEU A CA 1
ATOM 1458 C C . LEU A 1 182 ? 13.633 -15.188 21.031 1 90.81 182 LEU A C 1
ATOM 1460 O O . LEU A 1 182 ? 13.922 -14.508 22.016 1 90.81 182 LEU A O 1
ATOM 1464 N N . GLN A 1 183 ? 12.43 -15.711 20.828 1 88.12 183 GLN A N 1
ATOM 1465 C CA . GLN A 1 183 ? 11.406 -15.609 21.859 1 88.12 183 GLN A CA 1
ATOM 1466 C C . GLN A 1 183 ? 11.828 -16.328 23.141 1 88.12 183 GLN A C 1
ATOM 1468 O O . GLN A 1 183 ? 11.453 -15.922 24.234 1 88.12 183 GLN A O 1
ATOM 1473 N N . ASP A 1 184 ? 12.664 -17.406 22.938 1 91.31 184 ASP A N 1
ATOM 1474 C CA . ASP A 1 184 ? 13.211 -18.125 24.078 1 91.31 184 ASP A CA 1
ATOM 1475 C C . ASP A 1 184 ? 14.438 -17.422 24.641 1 91.31 184 ASP A C 1
ATOM 1477 O O . ASP A 1 184 ? 15.18 -17.984 25.438 1 91.31 184 ASP A O 1
ATOM 1481 N N . LYS A 1 185 ? 14.797 -16.188 24.188 1 88.94 185 LYS A N 1
ATOM 1482 C CA . LYS A 1 185 ? 15.867 -15.305 24.656 1 88.94 185 LYS A CA 1
ATOM 1483 C C . LYS A 1 185 ? 17.234 -15.883 24.328 1 88.94 185 LYS A C 1
ATOM 1485 O O . LYS A 1 185 ? 18.188 -15.734 25.094 1 88.94 185 LYS A O 1
ATOM 1490 N N . LYS A 1 186 ? 17.281 -16.688 23.25 1 90.94 186 LYS A N 1
ATOM 1491 C CA . LYS A 1 186 ? 18.562 -17.203 22.781 1 90.94 186 LYS A CA 1
ATOM 1492 C C . LYS A 1 186 ? 19.188 -16.281 21.75 1 90.94 186 LYS A C 1
ATOM 1494 O O . LYS A 1 186 ? 18.469 -15.539 21.062 1 90.94 186 LYS A O 1
ATOM 1499 N N . GLU A 1 187 ? 20.5 -16.266 21.688 1 91.12 187 GLU A N 1
ATOM 1500 C CA . GLU A 1 187 ? 21.203 -15.578 20.609 1 91.12 187 GLU A CA 1
ATOM 1501 C C . GLU A 1 187 ? 21.281 -16.453 19.359 1 91.12 187 GLU A C 1
ATOM 1503 O O . GLU A 1 187 ? 21.562 -17.641 19.453 1 91.12 187 GLU A O 1
ATOM 1508 N N . VAL A 1 188 ? 20.938 -15.859 18.266 1 92.12 188 VAL A N 1
ATOM 1509 C CA . VAL A 1 188 ? 20.766 -16.672 17.062 1 92.12 188 VAL A CA 1
ATOM 1510 C C . VAL A 1 188 ? 21.719 -16.203 15.977 1 92.12 188 VAL A C 1
ATOM 1512 O O . VAL A 1 188 ? 21.969 -14.992 15.836 1 92.12 188 VAL A O 1
ATOM 1515 N N . LEU A 1 189 ? 22.297 -17.078 15.312 1 91.44 189 LEU A N 1
ATOM 1516 C CA . LEU A 1 189 ? 23.062 -16.859 14.086 1 91.44 189 LEU A CA 1
ATOM 1517 C C . LEU A 1 189 ? 22.344 -17.453 12.883 1 91.44 189 LEU A C 1
ATOM 1519 O O . LEU A 1 189 ? 21.906 -18.609 12.914 1 91.44 189 LEU A O 1
ATOM 1523 N N . ALA A 1 190 ? 22.125 -16.625 11.898 1 89.38 190 ALA A N 1
ATOM 1524 C CA . ALA A 1 190 ? 21.5 -17.125 10.672 1 89.38 190 ALA A CA 1
ATOM 1525 C C . ALA A 1 190 ? 22.391 -16.875 9.461 1 89.38 190 ALA A C 1
ATOM 1527 O O . ALA A 1 190 ? 22.859 -15.758 9.242 1 89.38 190 ALA A O 1
ATOM 1528 N N . LEU A 1 191 ? 22.656 -17.891 8.727 1 88.81 191 LEU A N 1
ATOM 1529 C CA . LEU A 1 191 ? 23.516 -17.812 7.547 1 88.81 191 LEU A CA 1
ATOM 1530 C C . LEU A 1 191 ? 22.719 -18.141 6.285 1 88.81 191 LEU A C 1
ATOM 1532 O O . LEU A 1 191 ? 21.938 -19.094 6.258 1 88.81 191 LEU A O 1
ATOM 1536 N N . THR A 1 192 ? 22.859 -17.281 5.324 1 87 192 THR A N 1
ATOM 1537 C CA . THR A 1 192 ? 22.391 -17.578 3.973 1 87 192 THR A CA 1
ATOM 1538 C C . THR A 1 192 ? 23.562 -17.719 3.01 1 87 192 THR A C 1
ATOM 1540 O O . THR A 1 192 ? 24.422 -16.844 2.941 1 87 192 THR A O 1
ATOM 1543 N N . ALA A 1 193 ? 23.625 -18.797 2.4 1 87.06 193 ALA A N 1
ATOM 1544 C CA . ALA A 1 193 ? 24.75 -19.078 1.497 1 87.06 193 ALA A CA 1
ATOM 1545 C C . ALA A 1 193 ? 24.234 -19.562 0.145 1 87.06 193 ALA A C 1
ATOM 1547 O O . ALA A 1 193 ? 23.125 -20.094 0.042 1 87.06 193 ALA A O 1
ATOM 1548 N N . ASP A 1 194 ? 25.016 -19.344 -0.912 1 86.81 194 ASP A N 1
ATOM 1549 C CA . ASP A 1 194 ? 24.75 -19.766 -2.283 1 86.81 194 ASP A CA 1
ATOM 1550 C C . ASP A 1 194 ? 26.031 -20.219 -2.979 1 86.81 194 ASP A C 1
ATOM 1552 O O . ASP A 1 194 ? 27.094 -19.609 -2.787 1 86.81 194 ASP A O 1
ATOM 1556 N N . VAL A 1 195 ? 25.922 -21.25 -3.658 1 87.62 195 VAL A N 1
ATOM 1557 C CA . VAL A 1 195 ? 27.078 -21.766 -4.367 1 87.62 195 VAL A CA 1
ATOM 1558 C C . VAL A 1 195 ? 27.25 -21.016 -5.688 1 87.62 195 VAL A C 1
ATOM 1560 O O . VAL A 1 195 ? 26.297 -20.812 -6.43 1 87.62 195 VAL A O 1
ATOM 1563 N N . SER A 1 196 ? 28.453 -20.656 -5.953 1 85.94 196 SER A N 1
ATOM 1564 C CA . SER A 1 196 ? 28.75 -19.922 -7.188 1 85.94 196 SER A CA 1
ATOM 1565 C C . SER A 1 196 ? 28.797 -20.875 -8.383 1 85.94 196 SER A C 1
ATOM 1567 O O . SER A 1 196 ? 29.578 -21.812 -8.406 1 85.94 196 SER A O 1
ATOM 1569 N N . SER A 1 197 ? 28 -20.594 -9.453 1 87.81 197 SER A N 1
ATOM 1570 C CA . SER A 1 197 ? 27.953 -21.375 -10.688 1 87.81 197 SER A CA 1
ATOM 1571 C C . SER A 1 197 ? 27.891 -22.875 -10.391 1 87.81 197 SER A C 1
ATOM 1573 O O . SER A 1 197 ? 28.672 -23.656 -10.922 1 87.81 197 SER A O 1
ATOM 1575 N N . PHE A 1 198 ? 27.016 -23.312 -9.625 1 90.5 198 PHE A N 1
ATOM 1576 C CA . PHE A 1 198 ? 26.891 -24.641 -9.039 1 90.5 198 PHE A CA 1
ATOM 1577 C C . PHE A 1 198 ? 26.844 -25.703 -10.125 1 90.5 198 PHE A C 1
ATOM 1579 O O . PHE A 1 198 ? 27.672 -26.609 -10.148 1 90.5 198 PHE A O 1
ATOM 1586 N N . PHE A 1 199 ? 25.906 -25.578 -11.133 1 93.19 199 PHE A N 1
ATOM 1587 C CA . PHE A 1 199 ? 25.703 -26.609 -12.156 1 93.19 199 PHE A CA 1
ATOM 1588 C C . PHE A 1 199 ? 26.906 -26.656 -13.102 1 93.19 199 PHE A C 1
ATOM 1590 O O . PHE A 1 199 ? 27.312 -27.75 -13.523 1 93.19 199 PHE A O 1
ATOM 1597 N N . HIS A 1 200 ? 27.516 -25.578 -13.328 1 92.56 200 HIS A N 1
ATOM 1598 C CA . HIS A 1 200 ? 28.578 -25.484 -14.32 1 92.56 200 HIS A CA 1
ATOM 1599 C C . HIS A 1 200 ? 29.906 -25.969 -13.766 1 92.56 200 HIS A C 1
ATOM 1601 O O . HIS A 1 200 ? 30.828 -26.312 -14.523 1 92.56 200 HIS A O 1
ATOM 1607 N N . GLU A 1 201 ? 29.984 -26.047 -12.445 1 92.25 201 GLU A N 1
ATOM 1608 C CA . GLU A 1 201 ? 31.25 -26.438 -11.812 1 92.25 201 GLU A CA 1
ATOM 1609 C C . GLU A 1 201 ? 31.156 -27.844 -11.227 1 92.25 201 GLU A C 1
ATOM 1611 O O . GLU A 1 201 ? 32.094 -28.328 -10.602 1 92.25 201 GLU A O 1
ATOM 1616 N N . LEU A 1 202 ? 30.078 -28.5 -11.469 1 94.88 202 LEU A N 1
ATOM 1617 C CA . LEU A 1 202 ? 29.859 -29.812 -10.891 1 94.88 202 LEU A CA 1
ATOM 1618 C C . LEU A 1 202 ? 30 -30.906 -11.953 1 94.88 202 LEU A C 1
ATOM 1620 O O . LEU A 1 202 ? 29.203 -30.969 -12.891 1 94.88 202 LEU A O 1
ATOM 1624 N N . ASN A 1 203 ? 31 -31.719 -11.781 1 95.06 203 ASN A N 1
ATOM 1625 C CA . ASN A 1 203 ? 31.203 -32.844 -12.695 1 95.06 203 ASN A CA 1
ATOM 1626 C C . ASN A 1 203 ? 30.5 -34.094 -12.195 1 95.06 203 ASN A C 1
ATOM 1628 O O . ASN A 1 203 ? 30.672 -34.5 -11.039 1 95.06 203 ASN A O 1
ATOM 1632 N N . PRO A 1 204 ? 29.781 -34.812 -12.984 1 95.81 204 PRO A N 1
ATOM 1633 C CA . PRO A 1 204 ? 28.922 -35.906 -12.539 1 95.81 204 PRO A CA 1
ATOM 1634 C C . PRO A 1 204 ? 29.688 -37.188 -12.312 1 95.81 204 PRO A C 1
ATOM 1636 O O . PRO A 1 204 ? 29.109 -38.188 -11.828 1 95.81 204 PRO A O 1
ATOM 1639 N N . GLY A 1 205 ? 30.969 -37.25 -12.531 1 94.12 205 GLY A N 1
ATOM 1640 C CA . GLY A 1 205 ? 31.75 -38.469 -12.438 1 94.12 205 GLY A CA 1
ATOM 1641 C C . GLY A 1 205 ? 31.703 -39.125 -11.062 1 94.12 205 GLY A C 1
ATOM 1642 O O . GLY A 1 205 ? 31.875 -40.344 -10.922 1 94.12 205 GLY A O 1
ATOM 1643 N N . PHE A 1 206 ? 31.438 -38.344 -10.039 1 95.19 206 PHE A N 1
ATOM 1644 C CA . PHE A 1 206 ? 31.406 -38.844 -8.664 1 95.19 206 PHE A CA 1
ATOM 1645 C C . PHE A 1 206 ? 30.281 -39.875 -8.484 1 95.19 206 PHE A C 1
ATOM 1647 O O . PHE A 1 206 ? 30.359 -40.75 -7.609 1 95.19 206 PHE A O 1
ATOM 1654 N N . MET A 1 207 ? 29.25 -39.844 -9.297 1 96.06 207 MET A N 1
ATOM 1655 C CA . MET A 1 207 ? 28.078 -40.719 -9.18 1 96.06 207 MET A CA 1
ATOM 1656 C C . MET A 1 207 ? 28.438 -42.156 -9.469 1 96.06 207 MET A C 1
ATOM 1658 O O . MET A 1 207 ? 27.734 -43.094 -9.047 1 96.06 207 MET A O 1
ATOM 1662 N N . GLN A 1 208 ? 29.5 -42.375 -10.211 1 93.5 208 GLN A N 1
ATOM 1663 C CA . GLN A 1 208 ? 29.906 -43.75 -10.578 1 93.5 208 GLN A CA 1
ATOM 1664 C C . GLN A 1 208 ? 30.953 -44.281 -9.602 1 93.5 208 GLN A C 1
ATOM 1666 O O . GLN A 1 208 ? 31.312 -45.469 -9.664 1 93.5 208 GLN A O 1
ATOM 1671 N N . ASP A 1 209 ? 31.391 -43.469 -8.758 1 93.44 209 ASP A N 1
ATOM 1672 C CA . ASP A 1 209 ? 32.375 -43.875 -7.762 1 93.44 209 ASP A CA 1
ATOM 1673 C C . ASP A 1 209 ? 31.766 -44.875 -6.758 1 93.44 209 ASP A C 1
ATOM 1675 O O . ASP A 1 209 ? 30.797 -44.531 -6.07 1 93.44 209 ASP A O 1
ATOM 1679 N N . PRO A 1 210 ? 32.406 -46.062 -6.602 1 92.56 210 PRO A N 1
ATOM 1680 C CA . PRO A 1 210 ? 31.859 -47.031 -5.652 1 92.56 210 PRO A CA 1
ATOM 1681 C C . PRO A 1 210 ? 31.875 -46.531 -4.215 1 92.56 210 PRO A C 1
ATOM 1683 O O . PRO A 1 210 ? 30.969 -46.875 -3.436 1 92.56 210 PRO A O 1
ATOM 1686 N N . ALA A 1 211 ? 32.812 -45.75 -3.953 1 93 211 ALA A N 1
ATOM 1687 C CA . ALA A 1 211 ? 32.875 -45.219 -2.602 1 93 211 ALA A CA 1
ATOM 1688 C C . ALA A 1 211 ? 31.688 -44.312 -2.318 1 93 211 ALA A C 1
ATOM 1690 O O . ALA A 1 211 ? 31.172 -44.281 -1.199 1 93 211 ALA A O 1
ATOM 1691 N N . PHE A 1 212 ? 31.312 -43.594 -3.275 1 95.56 212 PHE A N 1
ATOM 1692 C CA . PHE A 1 212 ? 30.172 -42.688 -3.096 1 95.56 212 PHE A CA 1
ATOM 1693 C C . PHE A 1 212 ? 28.891 -43.5 -2.986 1 95.56 212 PHE A C 1
ATOM 1695 O O . PHE A 1 212 ? 28.016 -43.156 -2.184 1 95.56 212 PHE A O 1
ATOM 1702 N N . LEU A 1 213 ? 28.672 -44.5 -3.793 1 95.81 213 LEU A N 1
ATOM 1703 C CA . LEU A 1 213 ? 27.5 -45.344 -3.748 1 95.81 213 LEU A CA 1
ATOM 1704 C C . LEU A 1 213 ? 27.344 -46 -2.373 1 95.81 213 LEU A C 1
ATOM 1706 O O . LEU A 1 213 ? 26.219 -46.125 -1.864 1 95.81 213 LEU A O 1
ATOM 1710 N N . GLN A 1 214 ? 28.5 -46.406 -1.838 1 94.25 214 GLN A N 1
ATOM 1711 C CA . GLN A 1 214 ? 28.469 -46.969 -0.491 1 94.25 214 GLN A CA 1
ATOM 1712 C C . GLN A 1 214 ? 28.109 -45.906 0.542 1 94.25 214 GLN A C 1
ATOM 1714 O O . GLN A 1 214 ? 27.359 -46.188 1.477 1 94.25 214 GLN A O 1
ATOM 1719 N N . LEU A 1 215 ? 28.672 -44.812 0.325 1 94.25 215 LEU A N 1
ATOM 1720 C CA . LEU A 1 215 ? 28.422 -43.719 1.251 1 94.25 215 LEU A CA 1
ATOM 1721 C C . LEU A 1 215 ? 26.953 -43.344 1.296 1 94.25 215 LEU A C 1
ATOM 1723 O O . LEU A 1 215 ? 26.375 -43.188 2.377 1 94.25 215 LEU A O 1
ATOM 1727 N N . ILE A 1 216 ? 26.266 -43.125 0.16 1 95.5 216 ILE A N 1
ATOM 1728 C CA . ILE A 1 216 ? 24.875 -42.688 0.089 1 95.5 216 ILE A CA 1
ATOM 1729 C C . ILE A 1 216 ? 23.938 -43.875 0.361 1 95.5 216 ILE A C 1
ATOM 1731 O O . ILE A 1 216 ? 22.766 -43.688 0.712 1 95.5 216 ILE A O 1
ATOM 1735 N N . GLY A 1 217 ? 24.406 -45.094 0.2 1 95.38 217 GLY A N 1
ATOM 1736 C CA . GLY A 1 217 ? 23.641 -46.281 0.526 1 95.38 217 GLY A CA 1
ATOM 1737 C C . GLY A 1 217 ? 22.688 -46.719 -0.574 1 95.38 217 GLY A C 1
ATOM 1738 O O . GLY A 1 217 ? 21.531 -47.062 -0.302 1 95.38 217 GLY A O 1
ATOM 1739 N N . VAL A 1 218 ? 23.125 -46.562 -1.846 1 96.5 218 VAL A N 1
ATOM 1740 C CA . VAL A 1 218 ? 22.281 -46.969 -2.982 1 96.5 218 VAL A CA 1
ATOM 1741 C C . VAL A 1 218 ? 22.812 -48.25 -3.596 1 96.5 218 VAL A C 1
ATOM 1743 O O . VAL A 1 218 ? 24.016 -48.375 -3.846 1 96.5 218 VAL A O 1
ATOM 1746 N N . GLU A 1 219 ? 21.891 -49.188 -3.758 1 95.12 219 GLU A N 1
ATOM 1747 C CA . GLU A 1 219 ? 22.188 -50.438 -4.43 1 95.12 219 GLU A CA 1
ATOM 1748 C C . GLU A 1 219 ? 21.469 -50.562 -5.766 1 95.12 219 GLU A C 1
ATOM 1750 O O . GLU A 1 219 ? 20.25 -50.312 -5.84 1 95.12 219 GLU A O 1
ATOM 1755 N N . LEU A 1 220 ? 22.234 -50.875 -6.754 1 95.5 220 LEU A N 1
ATOM 1756 C CA . LEU A 1 220 ? 21.672 -50.938 -8.094 1 95.5 220 LEU A CA 1
ATOM 1757 C C . LEU A 1 220 ? 21.734 -52.375 -8.625 1 95.5 220 LEU A C 1
ATOM 1759 O O . LEU A 1 220 ? 22.703 -53.094 -8.375 1 95.5 220 LEU A O 1
ATOM 1763 N N . ASP A 1 221 ? 20.719 -52.781 -9.258 1 94.38 221 ASP A N 1
ATOM 1764 C CA . ASP A 1 221 ? 20.75 -54.094 -9.93 1 94.38 221 ASP A CA 1
ATOM 1765 C C . ASP A 1 221 ? 21.5 -54 -11.258 1 94.38 221 ASP A C 1
ATOM 1767 O O . ASP A 1 221 ? 22.078 -52.938 -11.578 1 94.38 221 ASP A O 1
ATOM 1771 N N . GLN A 1 222 ? 21.562 -55.062 -12.008 1 92.56 222 GLN A N 1
ATOM 1772 C CA . GLN A 1 222 ? 22.359 -55.125 -13.219 1 92.56 222 GLN A CA 1
ATOM 1773 C C . GLN A 1 222 ? 21.844 -54.156 -14.273 1 92.56 222 GLN A C 1
ATOM 1775 O O . GLN A 1 222 ? 22.609 -53.438 -14.891 1 92.56 222 GLN A O 1
ATOM 1780 N N . SER A 1 223 ? 20.562 -54.156 -14.469 1 93.75 223 SER A N 1
ATOM 1781 C CA . SER A 1 223 ? 19.969 -53.281 -15.461 1 93.75 223 SER A CA 1
ATOM 1782 C C . SER A 1 223 ? 20.094 -51.812 -15.047 1 93.75 223 SER A C 1
ATOM 1784 O O . SER A 1 223 ? 20.359 -50.938 -15.883 1 93.75 223 SER A O 1
ATOM 1786 N N . GLN A 1 224 ? 19.953 -51.594 -13.766 1 96.06 224 GLN A N 1
ATOM 1787 C CA . GLN A 1 224 ? 20.078 -50.25 -13.234 1 96.06 224 GLN A CA 1
ATOM 1788 C C . GLN A 1 224 ? 21.516 -49.719 -13.352 1 96.06 224 GLN A C 1
ATOM 1790 O O . GLN A 1 224 ? 21.75 -48.562 -13.625 1 96.06 224 GLN A O 1
ATOM 1795 N N . THR A 1 225 ? 22.406 -50.594 -13.102 1 95.75 225 THR A N 1
ATOM 1796 C CA . THR A 1 225 ? 23.812 -50.219 -13.203 1 95.75 225 THR A CA 1
ATOM 1797 C C . THR A 1 225 ? 24.172 -49.812 -14.633 1 95.75 225 THR A C 1
ATOM 1799 O O . THR A 1 225 ? 24.891 -48.844 -14.844 1 95.75 225 THR A O 1
ATOM 1802 N N . LYS A 1 226 ? 23.688 -50.594 -15.57 1 95.31 226 LYS A N 1
ATOM 1803 C CA . LYS A 1 226 ? 23.938 -50.25 -16.969 1 95.31 226 LYS A CA 1
ATOM 1804 C C . LYS A 1 226 ? 23.344 -48.906 -17.344 1 95.31 226 LYS A C 1
ATOM 1806 O O . LYS A 1 226 ? 24 -48.062 -17.969 1 95.31 226 LYS A O 1
ATOM 1811 N N . LEU A 1 227 ? 22.094 -48.719 -17 1 96.62 227 LEU A N 1
ATOM 1812 C CA . LEU A 1 227 ? 21.406 -47.438 -17.266 1 96.62 227 LEU A CA 1
ATOM 1813 C C . LEU A 1 227 ? 22.156 -46.281 -16.609 1 96.62 227 LEU A C 1
ATOM 1815 O O . LEU A 1 227 ? 22.297 -45.219 -17.203 1 96.62 227 LEU A O 1
ATOM 1819 N N . HIS A 1 228 ? 22.562 -46.469 -15.375 1 97 228 HIS A N 1
ATOM 1820 C CA . HIS A 1 228 ? 23.297 -45.469 -14.617 1 97 228 HIS A CA 1
ATOM 1821 C C . HIS A 1 228 ? 24.594 -45.094 -15.32 1 97 228 HIS A C 1
ATOM 1823 O O . HIS A 1 228 ? 24.906 -43.906 -15.453 1 97 228 HIS A O 1
ATOM 1829 N N . GLN A 1 229 ? 25.281 -46.031 -15.781 1 95.62 229 GLN A N 1
ATOM 1830 C CA . GLN A 1 229 ? 26.531 -45.812 -16.484 1 95.62 229 GLN A CA 1
ATOM 1831 C C . GLN A 1 229 ? 26.297 -45.062 -17.781 1 95.62 229 GLN A C 1
ATOM 1833 O O . GLN A 1 229 ? 27.047 -44.125 -18.125 1 95.62 229 GLN A O 1
ATOM 1838 N N . LEU A 1 230 ? 25.297 -45.5 -18.5 1 96.25 230 LEU A N 1
ATOM 1839 C CA . LEU A 1 230 ? 24.969 -44.812 -19.766 1 96.25 230 LEU A CA 1
ATOM 1840 C C . LEU A 1 230 ? 24.672 -43.344 -19.516 1 96.25 230 LEU A C 1
ATOM 1842 O O . LEU A 1 230 ? 25.188 -42.469 -20.234 1 96.25 230 LEU A O 1
ATOM 1846 N N . PHE A 1 231 ? 23.859 -43.062 -18.531 1 97.38 231 PHE A N 1
ATOM 1847 C CA . PHE A 1 231 ? 23.406 -41.688 -18.281 1 97.38 231 PHE A CA 1
ATOM 1848 C C . PHE A 1 231 ? 24.562 -40.812 -17.828 1 97.38 231 PHE A C 1
ATOM 1850 O O . PHE A 1 231 ? 24.734 -39.688 -18.344 1 97.38 231 PHE A O 1
ATOM 1857 N N . ILE A 1 232 ? 25.375 -41.219 -16.859 1 97.19 232 ILE A N 1
ATOM 1858 C CA . ILE A 1 232 ? 26.469 -40.438 -16.328 1 97.19 232 ILE A CA 1
ATOM 1859 C C . ILE A 1 232 ? 27.5 -40.188 -17.422 1 97.19 232 ILE A C 1
ATOM 1861 O O . ILE A 1 232 ? 28.047 -39.094 -17.547 1 97.19 232 ILE A O 1
ATOM 1865 N N . THR A 1 233 ? 27.734 -41.219 -18.234 1 96.12 233 THR A N 1
ATOM 1866 C CA . THR A 1 233 ? 28.656 -41.062 -19.344 1 96.12 233 THR A CA 1
ATOM 1867 C C . THR A 1 233 ? 28.141 -40 -20.344 1 96.12 233 THR A C 1
ATOM 1869 O O . THR A 1 233 ? 28.922 -39.219 -20.891 1 96.12 233 THR A O 1
ATOM 1872 N N . ALA A 1 234 ? 26.891 -40.062 -20.578 1 96.88 234 ALA A N 1
ATOM 1873 C CA . ALA A 1 234 ? 26.297 -39.094 -21.469 1 96.88 234 ALA A CA 1
ATOM 1874 C C . ALA A 1 234 ? 26.469 -37.688 -20.938 1 96.88 234 ALA A C 1
ATOM 1876 O O . ALA A 1 234 ? 26.734 -36.75 -21.719 1 96.88 234 ALA A O 1
ATOM 1877 N N . LEU A 1 235 ? 26.266 -37.469 -19.625 1 97.19 235 LEU A N 1
ATOM 1878 C CA . LEU A 1 235 ? 26.453 -36.156 -19.016 1 97.19 235 LEU A CA 1
ATOM 1879 C C . LEU A 1 235 ? 27.891 -35.656 -19.219 1 97.19 235 LEU A C 1
ATOM 1881 O O . LEU A 1 235 ? 28.109 -34.5 -19.578 1 97.19 235 LEU A O 1
ATOM 1885 N N . GLU A 1 236 ? 28.828 -36.469 -18.984 1 95.69 236 GLU A N 1
ATOM 1886 C CA . GLU A 1 236 ? 30.234 -36.125 -19.125 1 95.69 236 GLU A CA 1
ATOM 1887 C C . GLU A 1 236 ? 30.578 -35.812 -20.594 1 95.69 236 GLU A C 1
ATOM 1889 O O . GLU A 1 236 ? 31.328 -34.875 -20.859 1 95.69 236 GLU A O 1
ATOM 1894 N N . ALA A 1 237 ? 30 -36.656 -21.438 1 96.12 237 ALA A N 1
ATOM 1895 C CA . ALA A 1 237 ? 30.266 -36.469 -22.859 1 96.12 237 ALA A CA 1
ATOM 1896 C C . ALA A 1 237 ? 29.703 -35.125 -23.344 1 96.12 237 ALA A C 1
ATOM 1898 O O . ALA A 1 237 ? 30.328 -34.438 -24.141 1 96.12 237 ALA A O 1
ATOM 1899 N N . TRP A 1 238 ? 28.531 -34.844 -22.938 1 96.12 238 TRP A N 1
ATOM 1900 C CA . TRP A 1 238 ? 27.938 -33.562 -23.312 1 96.12 238 TRP A CA 1
ATOM 1901 C C . TRP A 1 238 ? 28.797 -32.406 -22.828 1 96.12 238 TRP A C 1
ATOM 1903 O O . TRP A 1 238 ? 29 -31.422 -23.547 1 96.12 238 TRP A O 1
ATOM 1913 N N . ALA A 1 239 ? 29.266 -32.406 -21.562 1 94.5 239 ALA A N 1
ATOM 1914 C CA . ALA A 1 239 ? 30.078 -31.359 -20.969 1 94.5 239 ALA A CA 1
ATOM 1915 C C . ALA A 1 239 ? 31.328 -31.094 -21.797 1 94.5 239 ALA A C 1
ATOM 1917 O O . ALA A 1 239 ? 31.75 -29.938 -21.953 1 94.5 239 ALA A O 1
ATOM 1918 N N . LYS A 1 240 ? 31.875 -32.062 -22.328 1 92.75 240 LYS A N 1
ATOM 1919 C CA . LYS A 1 240 ? 33.125 -31.953 -23.094 1 92.75 240 LYS A CA 1
ATOM 1920 C C . LYS A 1 240 ? 32.875 -31.219 -24.406 1 92.75 240 LYS A C 1
ATOM 1922 O O . LYS A 1 240 ? 33.812 -30.625 -24.969 1 92.75 240 LYS A O 1
ATOM 1927 N N . LEU A 1 241 ? 31.625 -31.266 -24.844 1 91.88 241 LEU A N 1
ATOM 1928 C CA . LEU A 1 241 ? 31.297 -30.594 -26.094 1 91.88 241 LEU A CA 1
ATOM 1929 C C . LEU A 1 241 ? 31.047 -29.109 -25.875 1 91.88 241 LEU A C 1
ATOM 1931 O O . LEU A 1 241 ? 31 -28.344 -26.828 1 91.88 241 LEU A O 1
ATOM 1935 N N . THR A 1 242 ? 30.953 -28.688 -24.703 1 91.25 242 THR A N 1
ATOM 1936 C CA . THR A 1 242 ? 30.688 -27.281 -24.406 1 91.25 242 THR A CA 1
ATOM 1937 C C . THR A 1 242 ? 31.984 -26.5 -24.234 1 91.25 242 THR A C 1
ATOM 1939 O O . THR A 1 242 ? 33.031 -27.094 -24.016 1 91.25 242 THR A O 1
ATOM 1942 N N . PRO A 1 243 ? 31.906 -25.141 -24.328 1 87.88 243 PRO A N 1
ATOM 1943 C CA . PRO A 1 243 ? 33.094 -24.328 -24.125 1 87.88 243 PRO A CA 1
ATOM 1944 C C . PRO A 1 243 ? 33.625 -24.422 -22.688 1 87.88 243 PRO A C 1
ATOM 1946 O O . PRO A 1 243 ? 34.812 -24.125 -22.453 1 87.88 243 PRO A O 1
ATOM 1949 N N . LEU A 1 244 ? 32.875 -24.812 -21.797 1 89.5 244 LEU A N 1
ATOM 1950 C CA . LEU A 1 244 ? 33.312 -24.938 -20.422 1 89.5 244 LEU A CA 1
ATOM 1951 C C . LEU A 1 244 ? 34.125 -26.203 -20.203 1 89.5 244 LEU A C 1
ATOM 1953 O O . LEU A 1 244 ? 35 -26.25 -19.344 1 89.5 244 LEU A O 1
ATOM 1957 N N . GLY A 1 245 ? 33.781 -27.219 -20.875 1 89.81 245 GLY A N 1
ATOM 1958 C CA . GLY A 1 245 ? 34.469 -28.5 -20.797 1 89.81 245 GLY A CA 1
ATOM 1959 C C . GLY A 1 245 ? 34.125 -29.297 -19.562 1 89.81 245 GLY A C 1
ATOM 1960 O O . GLY A 1 245 ? 34.656 -30.359 -19.312 1 89.81 245 GLY A O 1
ATOM 1961 N N . LYS A 1 246 ? 33.312 -28.797 -18.766 1 91.62 246 LYS A N 1
ATOM 1962 C CA . LYS A 1 246 ? 32.906 -29.438 -17.531 1 91.62 246 LYS A CA 1
ATOM 1963 C C . LYS A 1 246 ? 31.516 -28.953 -17.094 1 91.62 246 LYS A C 1
ATOM 1965 O O . LYS A 1 246 ? 30.938 -28.062 -17.734 1 91.62 246 LYS A O 1
ATOM 1970 N N . GLY A 1 247 ? 30.969 -29.734 -16.125 1 93.94 247 GLY A N 1
ATOM 1971 C CA . GLY A 1 247 ? 29.719 -29.281 -15.516 1 93.94 247 GLY A CA 1
ATOM 1972 C C . GLY A 1 247 ? 28.516 -30.094 -15.938 1 93.94 247 GLY A C 1
ATOM 1973 O O . GLY A 1 247 ? 28.641 -31.031 -16.734 1 93.94 247 GLY A O 1
ATOM 1974 N N . LEU A 1 248 ? 27.344 -29.766 -15.398 1 95.62 248 LEU A N 1
ATOM 1975 C CA . LEU A 1 248 ? 26.062 -30.391 -15.695 1 95.62 248 LEU A CA 1
ATOM 1976 C C . LEU A 1 248 ? 25.25 -29.547 -16.688 1 95.62 248 LEU A C 1
ATOM 1978 O O . LEU A 1 248 ? 25.344 -28.312 -16.656 1 95.62 248 LEU A O 1
ATOM 1982 N N . PRO A 1 249 ? 24.578 -30.203 -17.531 1 94.69 249 PRO A N 1
ATOM 1983 C CA . PRO A 1 249 ? 23.703 -29.453 -18.438 1 94.69 249 PRO A CA 1
ATOM 1984 C C . PRO A 1 249 ? 22.562 -28.75 -17.703 1 94.69 249 PRO A C 1
ATOM 1986 O O . PRO A 1 249 ? 21.688 -29.406 -17.141 1 94.69 249 PRO A O 1
ATOM 1989 N N . VAL A 1 250 ? 22.547 -27.453 -17.781 1 91.94 250 VAL A N 1
ATOM 1990 C CA . VAL A 1 250 ? 21.453 -26.688 -17.219 1 91.94 250 VAL A CA 1
ATOM 1991 C C . VAL A 1 250 ? 20.234 -26.75 -18.141 1 91.94 250 VAL A C 1
ATOM 1993 O O . VAL A 1 250 ? 20.328 -26.406 -19.328 1 91.94 250 VAL A O 1
ATOM 1996 N N . GLY A 1 251 ? 19.172 -27.203 -17.688 1 89.81 251 GLY A N 1
ATOM 1997 C CA . GLY A 1 251 ? 17.969 -27.391 -18.484 1 89.81 251 GLY A CA 1
ATOM 1998 C C . GLY A 1 251 ? 17.516 -28.844 -18.547 1 89.81 251 GLY A C 1
ATOM 1999 O O . GLY A 1 251 ? 16.359 -29.125 -18.891 1 89.81 251 GLY A O 1
ATOM 2000 N N . LEU A 1 252 ? 18.469 -29.656 -18.297 1 94 252 LEU A N 1
ATOM 2001 C CA . LEU A 1 252 ? 18.109 -31.062 -18.156 1 94 252 LEU A CA 1
ATOM 2002 C C . LEU A 1 252 ? 17.625 -31.375 -16.734 1 94 252 LEU A C 1
ATOM 2004 O O . LEU A 1 252 ? 18.375 -31.234 -15.781 1 94 252 LEU A O 1
ATOM 2008 N N . PRO A 1 253 ? 16.453 -31.812 -16.594 1 93.5 253 PRO A N 1
ATOM 2009 C CA . PRO A 1 253 ? 15.867 -31.938 -15.25 1 93.5 253 PRO A CA 1
ATOM 2010 C C . PRO A 1 253 ? 16.656 -32.875 -14.344 1 93.5 253 PRO A C 1
ATOM 2012 O O . PRO A 1 253 ? 16.797 -32.625 -13.148 1 93.5 253 PRO A O 1
ATOM 2015 N N . ALA A 1 254 ? 17.219 -33.938 -14.852 1 96.12 254 ALA A N 1
ATOM 2016 C CA . ALA A 1 254 ? 17.938 -34.938 -14.055 1 96.12 254 ALA A CA 1
ATOM 2017 C C . ALA A 1 254 ? 19.203 -34.344 -13.445 1 96.12 254 ALA A C 1
ATOM 2019 O O . ALA A 1 254 ? 19.75 -34.875 -12.469 1 96.12 254 ALA A O 1
ATOM 2020 N N . SER A 1 255 ? 19.688 -33.281 -14.078 1 96 255 SER A N 1
ATOM 2021 C CA . SER A 1 255 ? 20.844 -32.594 -13.516 1 96 255 SER A CA 1
ATOM 2022 C C . SER A 1 255 ? 20.578 -32.125 -12.086 1 96 255 SER A C 1
ATOM 2024 O O . SER A 1 255 ? 21.484 -32.062 -11.266 1 96 255 SER A O 1
ATOM 2026 N N . ALA A 1 256 ? 19.344 -31.766 -11.828 1 95.31 256 ALA A N 1
ATOM 2027 C CA . ALA A 1 256 ? 18.984 -31.297 -10.492 1 95.31 256 ALA A CA 1
ATOM 2028 C C . ALA A 1 256 ? 19.125 -32.406 -9.461 1 95.31 256 ALA A C 1
ATOM 2030 O O . ALA A 1 256 ? 19.516 -32.156 -8.32 1 95.31 256 ALA A O 1
ATOM 2031 N N . VAL A 1 257 ? 18.797 -33.625 -9.852 1 96.94 257 VAL A N 1
ATOM 2032 C CA . VAL A 1 257 ? 18.922 -34.781 -8.953 1 96.94 257 VAL A CA 1
ATOM 2033 C C . VAL A 1 257 ? 20.391 -35.062 -8.68 1 96.94 257 VAL A C 1
ATOM 2035 O O . VAL A 1 257 ? 20.781 -35.312 -7.535 1 96.94 257 VAL A O 1
ATOM 2038 N N . VAL A 1 258 ? 21.188 -35 -9.703 1 97.31 258 VAL A N 1
ATOM 2039 C CA . VAL A 1 258 ? 22.625 -35.188 -9.57 1 97.31 258 VAL A CA 1
ATOM 2040 C C . VAL A 1 258 ? 23.219 -34.125 -8.664 1 97.31 258 VAL A C 1
ATOM 2042 O O . VAL A 1 258 ? 24.031 -34.406 -7.789 1 97.31 258 VAL A O 1
ATOM 2045 N N . ALA A 1 259 ? 22.797 -32.938 -8.93 1 96.44 259 ALA A N 1
ATOM 2046 C CA . ALA A 1 259 ? 23.281 -31.828 -8.133 1 96.44 259 ALA A CA 1
ATOM 2047 C C . ALA A 1 259 ? 22.922 -32 -6.66 1 96.44 259 ALA A C 1
ATOM 2049 O O . ALA A 1 259 ? 23.75 -31.703 -5.781 1 96.44 259 ALA A O 1
ATOM 2050 N N . ASN A 1 260 ? 21.734 -32.406 -6.379 1 96.5 260 ASN A N 1
ATOM 2051 C CA . ASN A 1 260 ? 21.328 -32.656 -5 1 96.5 260 ASN A CA 1
ATOM 2052 C C . ASN A 1 260 ? 22.172 -33.75 -4.348 1 96.5 260 ASN A C 1
ATOM 2054 O O . ASN A 1 260 ? 22.531 -33.656 -3.18 1 96.5 260 ASN A O 1
ATOM 2058 N N . ALA A 1 261 ? 22.438 -34.781 -5.082 1 96.44 261 ALA A N 1
ATOM 2059 C CA . ALA A 1 261 ? 23.219 -35.875 -4.559 1 96.44 261 ALA A CA 1
ATOM 2060 C C . ALA A 1 261 ? 24.641 -35.438 -4.234 1 96.44 261 ALA A C 1
ATOM 2062 O O . ALA A 1 261 ? 25.266 -35.969 -3.301 1 96.44 261 ALA A O 1
ATOM 2063 N N . ALA A 1 262 ? 25.156 -34.531 -4.969 1 96.31 262 ALA A N 1
ATOM 2064 C CA . ALA A 1 262 ? 26.516 -34.062 -4.797 1 96.31 262 ALA A CA 1
ATOM 2065 C C . ALA A 1 262 ? 26.719 -33.438 -3.422 1 96.31 262 ALA A C 1
ATOM 2067 O O . ALA A 1 262 ? 27.828 -33.469 -2.873 1 96.31 262 ALA A O 1
ATOM 2068 N N . LEU A 1 263 ? 25.703 -32.938 -2.885 1 96.06 263 LEU A N 1
ATOM 2069 C CA . LEU A 1 263 ? 25.812 -32.219 -1.618 1 96.06 263 LEU A CA 1
ATOM 2070 C C . LEU A 1 263 ? 25.375 -33.094 -0.454 1 96.06 263 LEU A C 1
ATOM 2072 O O . LEU A 1 263 ? 25.109 -32.594 0.641 1 96.06 263 LEU A O 1
ATOM 2076 N N . PHE A 1 264 ? 25.297 -34.375 -0.672 1 96.25 264 PHE A N 1
ATOM 2077 C CA . PHE A 1 264 ? 24.828 -35.312 0.339 1 96.25 264 PHE A CA 1
ATOM 2078 C C . PHE A 1 264 ? 25.703 -35.219 1.588 1 96.25 264 PHE A C 1
ATOM 2080 O O . PHE A 1 264 ? 25.188 -35.156 2.705 1 96.25 264 PHE A O 1
ATOM 2087 N N . LYS A 1 265 ? 27 -35.219 1.455 1 95.12 265 LYS A N 1
ATOM 2088 C CA . LYS A 1 265 ? 27.922 -35.188 2.594 1 95.12 265 LYS A CA 1
ATOM 2089 C C . LYS A 1 265 ? 27.828 -33.875 3.34 1 95.12 265 LYS A C 1
ATOM 2091 O O . LYS A 1 265 ? 28.016 -33.812 4.555 1 95.12 265 LYS A O 1
ATOM 2096 N N . LEU A 1 266 ? 27.625 -32.844 2.598 1 94.69 266 LEU A N 1
ATOM 2097 C CA . LEU A 1 266 ? 27.422 -31.531 3.24 1 94.69 266 LEU A CA 1
ATOM 2098 C C . LEU A 1 266 ? 26.219 -31.578 4.172 1 94.69 266 LEU A C 1
ATOM 2100 O O . LEU A 1 266 ? 26.297 -31.125 5.32 1 94.69 266 LEU A O 1
ATOM 2104 N N . ASP A 1 267 ? 25.094 -32.094 3.68 1 95.94 267 ASP A N 1
ATOM 2105 C CA . ASP A 1 267 ? 23.875 -32.188 4.469 1 95.94 267 ASP A CA 1
ATOM 2106 C C . ASP A 1 267 ? 24.094 -33.062 5.711 1 95.94 267 ASP A C 1
ATOM 2108 O O . ASP A 1 267 ? 23.641 -32.719 6.801 1 95.94 267 ASP A O 1
ATOM 2112 N N . GLN A 1 268 ? 24.75 -34.094 5.5 1 94.75 268 GLN A N 1
ATOM 2113 C CA . GLN A 1 268 ? 25.047 -35 6.609 1 94.75 268 GLN A CA 1
ATOM 2114 C C . GLN A 1 268 ? 25.906 -34.312 7.668 1 94.75 268 GLN A C 1
ATOM 2116 O O . GLN A 1 268 ? 25.656 -34.469 8.867 1 94.75 268 GLN A O 1
ATOM 2121 N N . PHE A 1 269 ? 26.891 -33.656 7.258 1 94.75 269 PHE A N 1
ATOM 2122 C CA . PHE A 1 269 ? 27.812 -32.969 8.164 1 94.75 269 PHE A CA 1
ATOM 2123 C C . PHE A 1 269 ? 27.062 -31.922 8.992 1 94.75 269 PHE A C 1
ATOM 2125 O O . PHE A 1 269 ? 27.234 -31.859 10.211 1 94.75 269 PHE A O 1
ATOM 2132 N N . ILE A 1 270 ? 26.281 -31.156 8.328 1 94.88 270 ILE A N 1
ATOM 2133 C CA . ILE A 1 270 ? 25.578 -30.078 9.023 1 94.88 270 ILE A CA 1
ATOM 2134 C C . ILE A 1 270 ? 24.578 -30.672 10.016 1 94.88 270 ILE A C 1
ATOM 2136 O O . ILE A 1 270 ? 24.453 -30.203 11.148 1 94.88 270 ILE A O 1
ATOM 2140 N N . GLU A 1 271 ? 23.891 -31.719 9.625 1 94.06 271 GLU A N 1
ATOM 2141 C CA . GLU A 1 271 ? 22.859 -32.344 10.461 1 94.06 271 GLU A CA 1
ATOM 2142 C C . GLU A 1 271 ? 23.469 -33.031 11.664 1 94.06 271 GLU A C 1
ATOM 2144 O O . GLU A 1 271 ? 22.922 -33 12.766 1 94.06 271 GLU A O 1
ATOM 2149 N N . GLN A 1 272 ? 24.656 -33.625 11.5 1 93.38 272 GLN A N 1
ATOM 2150 C CA . GLN A 1 272 ? 25.203 -34.5 12.539 1 93.38 272 GLN A CA 1
ATOM 2151 C C . GLN A 1 272 ? 26.25 -33.781 13.383 1 93.38 272 GLN A C 1
ATOM 2153 O O . GLN A 1 272 ? 26.391 -34.031 14.578 1 93.38 272 GLN A O 1
ATOM 2158 N N . GLN A 1 273 ? 26.969 -32.844 12.719 1 92.25 273 GLN A N 1
ATOM 2159 C CA . GLN A 1 273 ? 28.094 -32.25 13.43 1 92.25 273 GLN A CA 1
ATOM 2160 C C . GLN A 1 273 ? 27.75 -30.828 13.883 1 92.25 273 GLN A C 1
ATOM 2162 O O . GLN A 1 273 ? 28.203 -30.391 14.945 1 92.25 273 GLN A O 1
ATOM 2167 N N . VAL A 1 274 ? 27.062 -30.125 13.18 1 91.31 274 VAL A N 1
ATOM 2168 C CA . VAL A 1 274 ? 26.703 -28.766 13.531 1 91.31 274 VAL A CA 1
ATOM 2169 C C . VAL A 1 274 ? 25.422 -28.766 14.375 1 91.31 274 VAL A C 1
ATOM 2171 O O . VAL A 1 274 ? 25.312 -28 15.336 1 91.31 274 VAL A O 1
ATOM 2174 N N . VAL A 1 275 ? 24.422 -29.609 14.125 1 87.56 275 VAL A N 1
ATOM 2175 C CA . VAL A 1 275 ? 23.141 -29.766 14.82 1 87.56 275 VAL A CA 1
ATOM 2176 C C . VAL A 1 275 ? 22.516 -28.406 15.062 1 87.56 275 VAL A C 1
ATOM 2178 O O . VAL A 1 275 ? 22.297 -28 16.203 1 87.56 275 VAL A O 1
ATOM 2181 N N . PRO A 1 276 ? 22.109 -27.797 14.008 1 93.25 276 PRO A N 1
ATOM 2182 C CA . PRO A 1 276 ? 21.562 -26.438 14.117 1 93.25 276 PRO A CA 1
ATOM 2183 C C . PRO A 1 276 ? 20.094 -26.438 14.539 1 93.25 276 PRO A C 1
ATOM 2185 O O . PRO A 1 276 ? 19.484 -27.5 14.695 1 93.25 276 PRO A O 1
ATOM 2188 N N . LEU A 1 277 ? 19.516 -25.312 14.844 1 94.5 277 LEU A N 1
ATOM 2189 C CA . LEU A 1 277 ? 18.094 -25.156 15.109 1 94.5 277 LEU A CA 1
ATOM 2190 C C . LEU A 1 277 ? 17.281 -25.406 13.844 1 94.5 277 LEU A C 1
ATOM 2192 O O . LEU A 1 277 ? 16.156 -25.906 13.922 1 94.5 277 LEU A O 1
ATOM 2196 N N . TYR A 1 278 ? 17.859 -24.953 12.758 1 95.38 278 TYR A N 1
ATOM 2197 C CA . TYR A 1 278 ? 17.219 -25.188 11.461 1 95.38 278 TYR A CA 1
ATOM 2198 C C . TYR A 1 278 ? 18.266 -25.281 10.352 1 95.38 278 TYR A C 1
ATOM 2200 O O . TYR A 1 278 ? 19.25 -24.531 10.352 1 95.38 278 TYR A O 1
ATOM 2208 N N . TYR A 1 279 ? 18.125 -26.156 9.562 1 96.19 279 TYR A N 1
ATOM 2209 C CA . TYR A 1 279 ? 18.906 -26.297 8.344 1 96.19 279 TYR A CA 1
ATOM 2210 C C . TYR A 1 279 ? 18 -26.641 7.16 1 96.19 279 TYR A C 1
ATOM 2212 O O . TYR A 1 279 ? 17.188 -27.562 7.238 1 96.19 279 TYR A O 1
ATOM 2220 N N . GLY A 1 280 ? 18.047 -25.875 6.148 1 94.88 280 GLY A N 1
ATOM 2221 C CA . GLY A 1 280 ? 17.344 -26.156 4.914 1 94.88 280 GLY A CA 1
ATOM 2222 C C . GLY A 1 280 ? 18.109 -25.766 3.672 1 94.88 280 GLY A C 1
ATOM 2223 O O . GLY A 1 280 ? 18.828 -24.75 3.672 1 94.88 280 GLY A O 1
ATOM 2224 N N . ARG A 1 281 ? 17.984 -26.516 2.719 1 94 281 ARG A N 1
ATOM 2225 C CA . ARG A 1 281 ? 18.641 -26.234 1.446 1 94 281 ARG A CA 1
ATOM 2226 C C . ARG A 1 281 ? 17.656 -26.281 0.293 1 94 281 ARG A C 1
ATOM 2228 O O . ARG A 1 281 ? 16.797 -27.172 0.249 1 94 281 ARG A O 1
ATOM 2235 N N . TYR A 1 282 ? 17.625 -25.328 -0.501 1 92.88 282 TYR A N 1
ATOM 2236 C CA . TYR A 1 282 ? 16.859 -25.312 -1.746 1 92.88 282 TYR A CA 1
ATOM 2237 C C . TYR A 1 282 ? 17.781 -25.266 -2.953 1 92.88 282 TYR A C 1
ATOM 2239 O O . TYR A 1 282 ? 18.078 -24.188 -3.477 1 92.88 282 TYR A O 1
ATOM 2247 N N . VAL A 1 283 ? 18.203 -26.422 -3.398 1 92 283 VAL A N 1
ATOM 2248 C CA . VAL A 1 283 ? 19.203 -26.625 -4.441 1 92 283 VAL A CA 1
ATOM 2249 C C . VAL A 1 283 ? 20.562 -26.094 -3.973 1 92 283 VAL A C 1
ATOM 2251 O O . VAL A 1 283 ? 21.156 -26.656 -3.047 1 92 283 VAL A O 1
ATOM 2254 N N . ASP A 1 284 ? 20.891 -24.875 -4.414 1 90.25 284 ASP A N 1
ATOM 2255 C CA . ASP A 1 284 ? 22.188 -24.344 -4.008 1 90.25 284 ASP A CA 1
ATOM 2256 C C . ASP A 1 284 ? 22.016 -23.25 -2.957 1 90.25 284 ASP A C 1
ATOM 2258 O O . ASP A 1 284 ? 23.016 -22.734 -2.424 1 90.25 284 ASP A O 1
ATOM 2262 N N . ASP A 1 285 ? 20.766 -22.922 -2.656 1 89.44 285 ASP A N 1
ATOM 2263 C CA . ASP A 1 285 ? 20.516 -21.938 -1.613 1 89.44 285 ASP A CA 1
ATOM 2264 C C . ASP A 1 285 ? 20.469 -22.594 -0.235 1 89.44 285 ASP A C 1
ATOM 2266 O O . ASP A 1 285 ? 19.656 -23.484 0.001 1 89.44 285 ASP A O 1
ATOM 2270 N N . ILE A 1 286 ? 21.234 -22.125 0.668 1 92.25 286 ILE A N 1
ATOM 2271 C CA . ILE A 1 286 ? 21.312 -22.75 1.987 1 92.25 286 ILE A CA 1
ATOM 2272 C C . ILE A 1 286 ? 20.906 -21.734 3.057 1 92.25 286 ILE A C 1
ATOM 2274 O O . ILE A 1 286 ? 21.25 -20.562 2.979 1 92.25 286 ILE A O 1
ATOM 2278 N N . LEU A 1 287 ? 20.094 -22.156 3.963 1 91.5 287 LEU A N 1
ATOM 2279 C CA . LEU A 1 287 ? 19.719 -21.391 5.145 1 91.5 287 LEU A CA 1
ATOM 2280 C C . LEU A 1 287 ? 20.062 -22.156 6.418 1 91.5 287 LEU A C 1
ATOM 2282 O O . LEU A 1 287 ? 19.625 -23.297 6.594 1 91.5 287 LEU A O 1
ATOM 2286 N N . LEU A 1 288 ? 20.859 -21.594 7.184 1 93.94 288 LEU A N 1
ATOM 2287 C CA . LEU A 1 288 ? 21.297 -22.203 8.438 1 93.94 288 LEU A CA 1
ATOM 2288 C C . LEU A 1 288 ? 21.016 -21.281 9.617 1 93.94 288 LEU A C 1
ATOM 2290 O O . LEU A 1 288 ? 21.422 -20.109 9.609 1 93.94 288 LEU A O 1
ATOM 2294 N N . VAL A 1 289 ? 20.25 -21.766 10.578 1 94.06 289 VAL A N 1
ATOM 2295 C CA . VAL A 1 289 ? 19.953 -21.016 11.797 1 94.06 289 VAL A CA 1
ATOM 2296 C C . VAL A 1 289 ? 20.5 -21.781 13.008 1 94.06 289 VAL A C 1
ATOM 2298 O O . VAL A 1 289 ? 20.188 -22.953 13.211 1 94.06 289 VAL A O 1
ATOM 2301 N N . MET A 1 290 ? 21.344 -21.203 13.766 1 94.12 290 MET A N 1
ATOM 2302 C CA . MET A 1 290 ? 21.906 -21.875 14.93 1 94.12 290 MET A CA 1
ATOM 2303 C C . MET A 1 290 ? 21.984 -20.938 16.125 1 94.12 290 MET A C 1
ATOM 2305 O O . MET A 1 290 ? 21.875 -19.719 15.977 1 94.12 290 MET A O 1
ATOM 2309 N N . GLU A 1 291 ? 22.156 -21.5 17.203 1 93.31 291 GLU A N 1
ATOM 2310 C CA . GLU A 1 291 ? 22.328 -20.719 18.422 1 93.31 291 GLU A CA 1
ATOM 2311 C C . GLU A 1 291 ? 23.766 -20.203 18.531 1 93.31 291 GLU A C 1
ATOM 2313 O O . GLU A 1 291 ? 24.719 -20.938 18.25 1 93.31 291 GLU A O 1
ATOM 2318 N N . ASN A 1 292 ? 23.875 -18.969 18.844 1 90.88 292 ASN A N 1
ATOM 2319 C CA . ASN A 1 292 ? 25.203 -18.359 18.969 1 90.88 292 ASN A CA 1
ATOM 2320 C C . ASN A 1 292 ? 25.75 -18.516 20.375 1 90.88 292 ASN A C 1
ATOM 2322 O O . ASN A 1 292 ? 26.031 -17.516 21.047 1 90.88 292 ASN A O 1
ATOM 2326 N N . THR A 1 293 ? 26.062 -19.625 20.766 1 84.88 293 THR A N 1
ATOM 2327 C CA . THR A 1 293 ? 26.594 -19.906 22.094 1 84.88 293 THR A CA 1
ATOM 2328 C C . THR A 1 293 ? 28.062 -19.484 22.172 1 84.88 293 THR A C 1
ATOM 2330 O O . THR A 1 293 ? 28.547 -19.141 23.25 1 84.88 293 THR A O 1
ATOM 2333 N N . SER A 1 294 ? 28.766 -19.453 21.094 1 84.5 294 SER A N 1
ATOM 2334 C CA . SER A 1 294 ? 30.203 -19.141 21.062 1 84.5 294 SER A CA 1
ATOM 2335 C C . SER A 1 294 ? 30.438 -17.656 20.844 1 84.5 294 SER A C 1
ATOM 2337 O O . SER A 1 294 ? 31.578 -17.234 20.641 1 84.5 294 SER A O 1
ATOM 2339 N N . LYS A 1 295 ? 29.406 -16.859 20.797 1 81.75 295 LYS A N 1
ATOM 2340 C CA . LYS A 1 295 ? 29.484 -15.398 20.672 1 81.75 295 LYS A CA 1
ATOM 2341 C C . LYS A 1 295 ? 30.25 -14.992 19.406 1 81.75 295 LYS A C 1
ATOM 2343 O O . LYS A 1 295 ? 31.172 -14.172 19.484 1 81.75 295 LYS A O 1
ATOM 2348 N N . ILE A 1 296 ? 29.922 -15.703 18.344 1 87.12 296 ILE A N 1
ATOM 2349 C CA . ILE A 1 296 ? 30.5 -15.391 17.047 1 87.12 296 ILE A CA 1
ATOM 2350 C C . ILE A 1 296 ? 30.062 -13.992 16.609 1 87.12 296 ILE A C 1
ATOM 2352 O O . ILE A 1 296 ? 28.875 -13.656 16.672 1 87.12 296 ILE A O 1
ATOM 2356 N N . LYS A 1 297 ? 31.031 -13.219 16.188 1 77.88 297 LYS A N 1
ATOM 2357 C CA . LYS A 1 297 ? 30.719 -11.828 15.883 1 77.88 297 LYS A CA 1
ATOM 2358 C C . LYS A 1 297 ? 30.969 -11.523 14.406 1 77.88 297 LYS A C 1
ATOM 2360 O O . LYS A 1 297 ? 30.516 -10.492 13.898 1 77.88 297 LYS A O 1
ATOM 2365 N N . ASN A 1 298 ? 31.703 -12.359 13.758 1 79.69 298 ASN A N 1
ATOM 2366 C CA . ASN A 1 298 ? 32 -12.102 12.352 1 79.69 298 ASN A CA 1
ATOM 2367 C C . ASN A 1 298 ? 31.969 -13.383 11.523 1 79.69 298 ASN A C 1
ATOM 2369 O O . ASN A 1 298 ? 31.844 -14.477 12.078 1 79.69 298 ASN A O 1
ATOM 2373 N N . THR A 1 299 ? 32.125 -13.211 10.25 1 80 299 THR A N 1
ATOM 2374 C CA . THR A 1 299 ? 31.984 -14.32 9.312 1 80 299 THR A CA 1
ATOM 2375 C C . THR A 1 299 ? 33.188 -15.258 9.422 1 80 299 THR A C 1
ATOM 2377 O O . THR A 1 299 ? 33.062 -16.469 9.266 1 80 299 THR A O 1
ATOM 2380 N N . HIS A 1 300 ? 34.312 -14.633 9.672 1 81.75 300 HIS A N 1
ATOM 2381 C CA . HIS A 1 300 ? 35.5 -15.453 9.789 1 81.75 300 HIS A CA 1
ATOM 2382 C C . HIS A 1 300 ? 35.406 -16.391 10.992 1 81.75 300 HIS A C 1
ATOM 2384 O O . HIS A 1 300 ? 35.781 -17.562 10.898 1 81.75 300 HIS A O 1
ATOM 2390 N N . GLN A 1 301 ? 34.969 -15.82 12.062 1 86.88 301 GLN A N 1
ATOM 2391 C CA . GLN A 1 301 ? 34.812 -16.641 13.258 1 86.88 301 GLN A CA 1
ATOM 2392 C C . GLN A 1 301 ? 33.781 -17.75 13.031 1 86.88 301 GLN A C 1
ATOM 2394 O O . GLN A 1 301 ? 33.938 -18.844 13.562 1 86.88 301 GLN A O 1
ATOM 2399 N N . PHE A 1 302 ? 32.906 -17.438 12.305 1 88.75 302 PHE A N 1
ATOM 2400 C CA . PHE A 1 302 ? 31.875 -18.422 12.031 1 88.75 302 PHE A CA 1
ATOM 2401 C C . PHE A 1 302 ? 32.438 -19.609 11.266 1 88.75 302 PHE A C 1
ATOM 2403 O O . PHE A 1 302 ? 32.219 -20.766 11.656 1 88.75 302 PHE A O 1
ATOM 2410 N N . TRP A 1 303 ? 33.062 -19.344 10.203 1 88.12 303 TRP A N 1
ATOM 2411 C CA . TRP A 1 303 ? 33.594 -20.422 9.367 1 88.12 303 TRP A CA 1
ATOM 2412 C C . TRP A 1 303 ? 34.719 -21.188 10.094 1 88.12 303 TRP A C 1
ATOM 2414 O O . TRP A 1 303 ? 34.844 -22.391 9.922 1 88.12 303 TRP A O 1
ATOM 2424 N N . ASP A 1 304 ? 35.406 -20.406 10.867 1 88.81 304 ASP A N 1
ATOM 2425 C CA . ASP A 1 304 ? 36.375 -21.094 11.688 1 88.81 304 ASP A CA 1
ATOM 2426 C C . ASP A 1 304 ? 35.719 -22.078 12.641 1 88.81 304 ASP A C 1
ATOM 2428 O O . ASP A 1 304 ? 36.25 -23.172 12.875 1 88.81 304 ASP A O 1
ATOM 2432 N N . TRP A 1 305 ? 34.688 -21.625 13.133 1 91.19 305 TRP A N 1
ATOM 2433 C CA . TRP A 1 305 ? 33.906 -22.484 14.023 1 91.19 305 TRP A CA 1
ATOM 2434 C C . TRP A 1 305 ? 33.438 -23.734 13.281 1 91.19 305 TRP A C 1
ATOM 2436 O O . TRP A 1 305 ? 33.5 -24.844 13.82 1 91.19 305 TRP A O 1
ATOM 2446 N N . ILE A 1 306 ? 33.031 -23.641 12.094 1 91.44 306 ILE A N 1
ATOM 2447 C CA . ILE A 1 306 ? 32.531 -24.75 11.273 1 91.44 306 ILE A CA 1
ATOM 2448 C C . ILE A 1 306 ? 33.719 -25.688 10.93 1 91.44 306 ILE A C 1
ATOM 2450 O O . ILE A 1 306 ? 33.562 -26.906 11.008 1 91.44 306 ILE A O 1
ATOM 2454 N N . PHE A 1 307 ? 34.844 -25.078 10.578 1 92.38 307 PHE A N 1
ATOM 2455 C CA . PHE A 1 307 ? 36.031 -25.844 10.203 1 92.38 307 PHE A CA 1
ATOM 2456 C C . PHE A 1 307 ? 36.5 -26.703 11.359 1 92.38 307 PHE A C 1
ATOM 2458 O O . PHE A 1 307 ? 37.062 -27.797 11.148 1 92.38 307 PHE A O 1
ATOM 2465 N N . ASN A 1 308 ? 36.219 -26.219 12.516 1 92.31 308 ASN A N 1
ATOM 2466 C CA . ASN A 1 308 ? 36.781 -26.891 13.695 1 92.31 308 ASN A CA 1
ATOM 2467 C C . ASN A 1 308 ? 35.844 -28.016 14.18 1 92.31 308 ASN A C 1
ATOM 2469 O O . ASN A 1 308 ? 36.219 -28.75 15.102 1 92.31 308 ASN A O 1
ATOM 2473 N N . ARG A 1 309 ? 34.781 -28.156 13.617 1 92.88 309 ARG A N 1
ATOM 2474 C CA . ARG A 1 309 ? 33.938 -29.297 13.945 1 92.88 309 ARG A CA 1
ATOM 2475 C C . ARG A 1 309 ? 34.531 -30.594 13.422 1 92.88 309 ARG A C 1
ATOM 2477 O O . ARG A 1 309 ? 35.406 -30.562 12.555 1 92.88 309 ARG A O 1
ATOM 2484 N N . ASP A 1 310 ? 34 -31.703 13.898 1 90.44 310 ASP A N 1
ATOM 2485 C CA . ASP A 1 310 ? 34.531 -33 13.492 1 90.44 310 ASP A CA 1
ATOM 2486 C C . ASP A 1 310 ? 34.375 -33.219 11.992 1 90.44 310 ASP A C 1
ATOM 2488 O O . ASP A 1 310 ? 33.25 -33.188 11.477 1 90.44 310 ASP A O 1
ATOM 2492 N N . GLY A 1 311 ? 35.5 -33.312 11.266 1 89.75 311 GLY A N 1
ATOM 2493 C CA . GLY A 1 311 ? 35.469 -33.562 9.836 1 89.75 311 GLY A CA 1
ATOM 2494 C C . GLY A 1 311 ? 35.438 -32.281 9.008 1 89.75 311 GLY A C 1
ATOM 2495 O O . GLY A 1 311 ? 35.469 -32.344 7.773 1 89.75 311 GLY A O 1
ATOM 2496 N N . GLY A 1 312 ? 35.344 -31.203 9.617 1 92.38 312 GLY A N 1
ATOM 2497 C CA . GLY A 1 312 ? 35.188 -29.938 8.922 1 92.38 312 GLY A CA 1
ATOM 2498 C C . GLY A 1 312 ? 36.406 -29.516 8.141 1 92.38 312 GLY A C 1
ATOM 2499 O O . GLY A 1 312 ? 36.312 -29.047 7.004 1 92.38 312 GLY A O 1
ATOM 2500 N N . LYS A 1 313 ? 37.531 -29.672 8.68 1 91.31 313 LYS A N 1
ATOM 2501 C CA . LYS A 1 313 ? 38.781 -29.266 8.039 1 91.31 313 LYS A CA 1
ATOM 2502 C C . LYS A 1 313 ? 39.062 -30.078 6.777 1 91.31 313 LYS A C 1
ATOM 2504 O O . LYS A 1 313 ? 39.719 -29.609 5.863 1 91.31 313 LYS A O 1
ATOM 2509 N N . GLU A 1 314 ? 38.5 -31.25 6.773 1 91.38 314 GLU A N 1
ATOM 2510 C CA . GLU A 1 314 ? 38.656 -32.094 5.602 1 91.38 314 GLU A CA 1
ATOM 2511 C C . GLU A 1 314 ? 37.656 -31.719 4.496 1 91.38 314 GLU A C 1
ATOM 2513 O O . GLU A 1 314 ? 37.969 -31.875 3.312 1 91.38 314 GLU A O 1
ATOM 2518 N N . LEU A 1 315 ? 36.625 -31.219 4.879 1 93.69 315 LEU A N 1
ATOM 2519 C CA . LEU A 1 315 ? 35.531 -30.953 3.936 1 93.69 315 LEU A CA 1
ATOM 2520 C C . LEU A 1 315 ? 35.594 -29.531 3.408 1 93.69 315 LEU A C 1
ATOM 2522 O O . LEU A 1 315 ? 35.125 -29.234 2.312 1 93.69 315 LEU A O 1
ATOM 2526 N N . PHE A 1 316 ? 36.125 -28.656 4.227 1 92.81 316 PHE A N 1
ATOM 2527 C CA . PHE A 1 316 ? 36.094 -27.25 3.852 1 92.81 316 PHE A CA 1
ATOM 2528 C C . PHE A 1 316 ? 37.5 -26.672 3.852 1 92.81 316 PHE A C 1
ATOM 2530 O O . PHE A 1 316 ? 38.375 -27.125 4.605 1 92.81 316 PHE A O 1
ATOM 2537 N N . LYS A 1 317 ? 37.656 -25.609 2.902 1 89.06 317 LYS A N 1
ATOM 2538 C CA . LYS A 1 317 ? 38.906 -24.891 2.834 1 89.06 317 LYS A CA 1
ATOM 2539 C C . LYS A 1 317 ? 38.719 -23.453 2.361 1 89.06 317 LYS A C 1
ATOM 2541 O O . LYS A 1 317 ? 37.812 -23.188 1.57 1 89.06 317 LYS A O 1
ATOM 2546 N N . TRP A 1 318 ? 39.5 -22.594 2.914 1 87.25 318 TRP A N 1
ATOM 2547 C CA . TRP A 1 318 ? 39.5 -21.219 2.453 1 87.25 318 TRP A CA 1
ATOM 2548 C C . TRP A 1 318 ? 40.219 -21.078 1.123 1 87.25 318 TRP A C 1
ATOM 2550 O O . TRP A 1 318 ? 41.281 -21.688 0.922 1 87.25 318 TRP A O 1
ATOM 2560 N N . GLU A 1 319 ? 39.531 -20.484 0.164 1 84.25 319 GLU A N 1
ATOM 2561 C CA . GLU A 1 319 ? 40.156 -20.141 -1.103 1 84.25 319 GLU A CA 1
ATOM 2562 C C . GLU A 1 319 ? 40.375 -18.641 -1.24 1 84.25 319 GLU A C 1
ATOM 2564 O O . GLU A 1 319 ? 39.406 -17.875 -1.161 1 84.25 319 GLU A O 1
ATOM 2569 N N . HIS A 1 320 ? 41.625 -18.188 -1.219 1 73.25 320 HIS A N 1
ATOM 2570 C CA . HIS A 1 320 ? 41.938 -16.766 -1.355 1 73.25 320 HIS A CA 1
ATOM 2571 C C . HIS A 1 320 ? 42.219 -16.406 -2.812 1 73.25 320 HIS A C 1
ATOM 2573 O O . HIS A 1 320 ? 42.875 -17.156 -3.537 1 73.25 320 HIS A O 1
ATOM 2579 N N . SER A 1 321 ? 41.281 -15.742 -3.436 1 60.12 321 SER A N 1
ATOM 2580 C CA . SER A 1 321 ? 41.531 -15.336 -4.816 1 60.12 321 SER A CA 1
ATOM 2581 C C . SER A 1 321 ? 42.531 -14.195 -4.883 1 60.12 321 SER A C 1
ATOM 2583 O O . SER A 1 321 ? 42.562 -13.32 -4.012 1 60.12 321 SER A O 1
ATOM 2585 N N . ASP A 1 322 ? 43.719 -14.344 -5.664 1 53.5 322 ASP A N 1
ATOM 2586 C CA . ASP A 1 322 ? 44.781 -13.383 -5.902 1 53.5 322 ASP A CA 1
ATOM 2587 C C . ASP A 1 322 ? 44.219 -12.008 -6.242 1 53.5 322 ASP A C 1
ATOM 2589 O O . ASP A 1 322 ? 44.844 -10.984 -5.949 1 53.5 322 ASP A O 1
ATOM 2593 N N . SER A 1 323 ? 43.406 -11.992 -7.234 1 50.53 323 SER A N 1
ATOM 2594 C CA . SER A 1 323 ? 43.031 -10.695 -7.797 1 50.53 323 SER A CA 1
ATOM 2595 C C . SER A 1 323 ? 42.062 -9.961 -6.895 1 50.53 323 SER A C 1
ATOM 2597 O O . SER A 1 323 ? 41.969 -8.727 -6.93 1 50.53 323 SER A O 1
ATOM 2599 N N . SER A 1 324 ? 41 -10.57 -6.605 1 52.28 324 SER A N 1
ATOM 2600 C CA . SER A 1 324 ? 39.938 -9.82 -5.926 1 52.28 324 SER A CA 1
ATOM 2601 C C . SER A 1 324 ? 39.875 -10.164 -4.441 1 52.28 324 SER A C 1
ATOM 2603 O O . SER A 1 324 ? 40.219 -11.281 -4.043 1 52.28 324 SER A O 1
ATOM 2605 N N . LYS A 1 325 ? 39.969 -9.258 -3.686 1 54.59 325 LYS A N 1
ATOM 2606 C CA . LYS A 1 325 ? 39.812 -9.211 -2.236 1 54.59 325 LYS A CA 1
ATOM 2607 C C . LYS A 1 325 ? 38.656 -10.086 -1.785 1 54.59 325 LYS A C 1
ATOM 2609 O O . LYS A 1 325 ? 38.188 -9.984 -0.643 1 54.59 325 LYS A O 1
ATOM 2614 N N . GLU A 1 326 ? 38.156 -10.953 -2.736 1 62.75 326 GLU A N 1
ATOM 2615 C CA . GLU A 1 326 ? 37.031 -11.773 -2.344 1 62.75 326 GLU A CA 1
ATOM 2616 C C . GLU A 1 326 ? 37.469 -13.133 -1.816 1 62.75 326 GLU A C 1
ATOM 2618 O O . GLU A 1 326 ? 38.375 -13.75 -2.383 1 62.75 326 GLU A O 1
ATOM 2623 N N . GLN A 1 327 ? 37.156 -13.555 -0.646 1 74.31 327 GLN A N 1
ATOM 2624 C CA . GLN A 1 327 ? 37.406 -14.859 -0.024 1 74.31 327 GLN A CA 1
ATOM 2625 C C . GLN A 1 327 ? 36.25 -15.812 -0.288 1 74.31 327 GLN A C 1
ATOM 2627 O O . GLN A 1 327 ? 35.094 -15.391 -0.389 1 74.31 327 GLN A O 1
ATOM 2632 N N . ALA A 1 328 ? 36.594 -17.078 -0.817 1 85.44 328 ALA A N 1
ATOM 2633 C CA . ALA A 1 328 ? 35.594 -18.094 -1.045 1 85.44 328 ALA A CA 1
ATOM 2634 C C . ALA A 1 328 ? 35.844 -19.312 -0.16 1 85.44 328 ALA A C 1
ATOM 2636 O O . ALA A 1 328 ? 36.938 -19.562 0.286 1 85.44 328 ALA A O 1
ATOM 2637 N N . ILE A 1 329 ? 34.781 -19.922 0.252 1 89.06 329 ILE A N 1
ATOM 2638 C CA . ILE A 1 329 ? 34.844 -21.172 0.998 1 89.06 329 ILE A CA 1
ATOM 2639 C C . ILE A 1 329 ? 34.594 -22.344 0.052 1 89.06 329 ILE A C 1
ATOM 2641 O O . ILE A 1 329 ? 33.562 -22.422 -0.619 1 89.06 329 ILE A O 1
ATOM 2645 N N . LEU A 1 330 ? 35.562 -23.203 0.051 1 92.19 330 LEU A N 1
ATOM 2646 C CA . LEU A 1 330 ? 35.469 -24.344 -0.845 1 92.19 330 LEU A CA 1
ATOM 2647 C C . LEU A 1 330 ? 34.969 -25.578 -0.096 1 92.19 330 LEU A C 1
ATOM 2649 O O . LEU A 1 330 ? 35.469 -25.891 0.986 1 92.19 330 LEU A O 1
ATOM 2653 N N . PHE A 1 331 ? 34 -26.219 -0.544 1 93.75 331 PHE A N 1
ATOM 2654 C CA . PHE A 1 331 ? 33.562 -27.531 -0.103 1 93.75 331 PHE A CA 1
ATOM 2655 C C . PHE A 1 331 ? 34.188 -28.625 -0.96 1 93.75 331 PHE A C 1
ATOM 2657 O O . PHE A 1 331 ? 33.906 -28.734 -2.154 1 93.75 331 PHE A O 1
ATOM 2664 N N . LYS A 1 332 ? 35 -29.438 -0.361 1 92.5 332 LYS A N 1
ATOM 2665 C CA . LYS A 1 332 ? 35.781 -30.359 -1.174 1 92.5 332 LYS A CA 1
ATOM 2666 C C . LYS A 1 332 ? 35.844 -31.75 -0.547 1 92.5 332 LYS A C 1
ATOM 2668 O O . LYS A 1 332 ? 36.906 -32.25 -0.2 1 92.5 332 LYS A O 1
ATOM 2673 N N . PRO A 1 333 ? 34.719 -32.406 -0.522 1 93.25 333 PRO A N 1
ATOM 2674 C CA . PRO A 1 333 ? 34.781 -33.812 -0.121 1 93.25 333 PRO A CA 1
ATOM 2675 C C . PRO A 1 333 ? 35.625 -34.656 -1.088 1 93.25 333 PRO A C 1
ATOM 2677 O O . PRO A 1 333 ? 35.844 -34.25 -2.229 1 93.25 333 PRO A O 1
ATOM 2680 N N . ASP A 1 334 ? 36 -35.844 -0.753 1 91.19 334 ASP A N 1
ATOM 2681 C CA . ASP A 1 334 ? 36.906 -36.656 -1.542 1 91.19 334 ASP A CA 1
ATOM 2682 C C . ASP A 1 334 ? 36.281 -37 -2.902 1 91.19 334 ASP A C 1
ATOM 2684 O O . ASP A 1 334 ? 36.969 -36.906 -3.93 1 91.19 334 ASP A O 1
ATOM 2688 N N . TYR A 1 335 ? 35.031 -37.312 -2.877 1 93.06 335 TYR A N 1
ATOM 2689 C CA . TYR A 1 335 ? 34.406 -37.781 -4.113 1 93.06 335 TYR A CA 1
ATOM 2690 C C . TYR A 1 335 ? 34.25 -36.625 -5.113 1 93.06 335 TYR A C 1
ATOM 2692 O O . TYR A 1 335 ? 34.125 -36.875 -6.32 1 93.06 335 TYR A O 1
ATOM 2700 N N . LEU A 1 336 ? 34.219 -35.406 -4.742 1 93.75 336 LEU A N 1
ATOM 2701 C CA . LEU A 1 336 ? 34.094 -34.281 -5.66 1 93.75 336 LEU A CA 1
ATOM 2702 C C . LEU A 1 336 ? 35.5 -33.812 -6.082 1 93.75 336 LEU A C 1
ATOM 2704 O O . LEU A 1 336 ? 35.656 -33.312 -7.199 1 93.75 336 LEU A O 1
ATOM 2708 N N . GLU A 1 337 ? 36.406 -33.906 -5.188 1 89.94 337 GLU A N 1
ATOM 2709 C CA . GLU A 1 337 ? 37.75 -33.5 -5.504 1 89.94 337 GLU A CA 1
ATOM 2710 C C . GLU A 1 337 ? 38.375 -34.375 -6.578 1 89.94 337 GLU A C 1
ATOM 2712 O O . GLU A 1 337 ? 39.125 -33.906 -7.438 1 89.94 337 GLU A O 1
ATOM 2717 N N . THR A 1 338 ? 38.031 -35.594 -6.523 1 88.81 338 THR A N 1
ATOM 2718 C CA . THR A 1 338 ? 38.594 -36.562 -7.469 1 88.81 338 THR A CA 1
ATOM 2719 C C . THR A 1 338 ? 38.094 -36.281 -8.883 1 88.81 338 THR A C 1
ATOM 2721 O O . THR A 1 338 ? 38.781 -36.594 -9.859 1 88.81 338 THR A O 1
ATOM 2724 N N . CYS A 1 339 ? 36.969 -35.75 -8.984 1 89.88 339 CYS A N 1
ATOM 2725 C CA . CYS A 1 339 ? 36.406 -35.469 -10.305 1 89.88 339 CYS A CA 1
ATOM 2726 C C . CYS A 1 339 ? 36.562 -34.031 -10.695 1 89.88 339 CYS A C 1
ATOM 2728 O O . CYS A 1 339 ? 35.906 -33.531 -11.617 1 89.88 339 CYS A O 1
ATOM 2730 N N . SER A 1 340 ? 37.312 -33.219 -9.992 1 88.62 340 SER A N 1
ATOM 2731 C CA . SER A 1 340 ? 37.688 -31.844 -10.289 1 88.62 340 SER A CA 1
ATOM 2732 C C . SER A 1 340 ? 36.438 -30.938 -10.258 1 88.62 340 SER A C 1
ATOM 2734 O O . SER A 1 340 ? 36.281 -30.078 -11.117 1 88.62 340 SER A O 1
ATOM 2736 N N . SER A 1 341 ? 35.531 -31.281 -9.422 1 92.5 341 SER A N 1
ATOM 2737 C CA . SER A 1 341 ? 34.406 -30.391 -9.18 1 92.5 341 SER A CA 1
ATOM 2738 C C . SER A 1 341 ? 34.781 -29.25 -8.242 1 92.5 341 SER A C 1
ATOM 2740 O O . SER A 1 341 ? 35.656 -29.406 -7.375 1 92.5 341 SER A O 1
ATOM 2742 N N . ARG A 1 342 ? 34.25 -28.094 -8.461 1 91.19 342 ARG A N 1
ATOM 2743 C CA . ARG A 1 342 ? 34.531 -26.938 -7.613 1 91.19 342 ARG A CA 1
ATOM 2744 C C . ARG A 1 342 ? 33.25 -26.375 -7.027 1 91.19 342 ARG A C 1
ATOM 2746 O O . ARG A 1 342 ? 32.469 -25.719 -7.734 1 91.19 342 ARG A O 1
ATOM 2753 N N . ILE A 1 343 ? 33.031 -26.594 -5.781 1 92.69 343 ILE A N 1
ATOM 2754 C CA . ILE A 1 343 ? 31.891 -26.031 -5.074 1 92.69 343 ILE A CA 1
ATOM 2755 C C . ILE A 1 343 ? 32.344 -24.906 -4.152 1 92.69 343 ILE A C 1
ATOM 2757 O O . ILE A 1 343 ? 32.844 -25.156 -3.051 1 92.69 343 ILE A O 1
ATOM 2761 N N . ALA A 1 344 ? 32.062 -23.641 -4.539 1 90.5 344 ALA A N 1
ATOM 2762 C CA . ALA A 1 344 ? 32.594 -22.5 -3.807 1 90.5 344 ALA A CA 1
ATOM 2763 C C . ALA A 1 344 ? 31.469 -21.594 -3.318 1 90.5 344 ALA A C 1
ATOM 2765 O O . ALA A 1 344 ? 30.547 -21.297 -4.066 1 90.5 344 ALA A O 1
ATOM 2766 N N . PHE A 1 345 ? 31.562 -21.266 -2.076 1 87.19 345 PHE A N 1
ATOM 2767 C CA . PHE A 1 345 ? 30.688 -20.25 -1.501 1 87.19 345 PHE A CA 1
ATOM 2768 C C . PHE A 1 345 ? 31.375 -18.891 -1.507 1 87.19 345 PHE A C 1
ATOM 2770 O O . PHE A 1 345 ? 32.312 -18.656 -0.741 1 87.19 345 PHE A O 1
ATOM 2777 N N . THR A 1 346 ? 30.797 -17.984 -2.355 1 77.69 346 THR A N 1
ATOM 2778 C CA . THR A 1 346 ? 31.453 -16.688 -2.486 1 77.69 346 THR A CA 1
ATOM 2779 C C . THR A 1 346 ? 30.859 -15.688 -1.493 1 77.69 346 THR A C 1
ATOM 2781 O O . THR A 1 346 ? 29.656 -15.719 -1.215 1 77.69 346 THR A O 1
ATOM 2784 N N . ASN A 1 347 ? 31.609 -14.805 -1.06 1 64 347 ASN A N 1
ATOM 2785 C CA . ASN A 1 347 ? 31.312 -13.914 0.062 1 64 347 ASN A CA 1
ATOM 2786 C C . ASN A 1 347 ? 30.266 -12.883 -0.302 1 64 347 ASN A C 1
ATOM 2788 O O . ASN A 1 347 ? 29.438 -12.508 0.535 1 64 347 ASN A O 1
ATOM 2792 N N . ASN A 1 348 ? 30.203 -12.414 -1.486 1 63.53 348 ASN A N 1
ATOM 2793 C CA . ASN A 1 348 ? 29.297 -11.328 -1.809 1 63.53 348 ASN A CA 1
ATOM 2794 C C . ASN A 1 348 ? 27.828 -11.766 -1.694 1 63.53 348 ASN A C 1
ATOM 2796 O O . ASN A 1 348 ? 26.953 -10.938 -1.46 1 63.53 348 ASN A O 1
ATOM 2800 N N . LYS A 1 349 ? 27.562 -12.969 -1.785 1 66.94 349 LYS A N 1
ATOM 2801 C CA . LYS A 1 349 ? 26.188 -13.461 -1.751 1 66.94 349 LYS A CA 1
ATOM 2802 C C . LYS A 1 349 ? 25.844 -14.055 -0.387 1 66.94 349 LYS A C 1
ATOM 2804 O O . LYS A 1 349 ? 24.672 -14.234 -0.055 1 66.94 349 LYS A O 1
ATOM 2809 N N . ASN A 1 350 ? 26.922 -14.281 0.369 1 75.44 350 ASN A N 1
ATOM 2810 C CA . ASN A 1 350 ? 26.688 -14.891 1.679 1 75.44 350 ASN A CA 1
ATOM 2811 C C . ASN A 1 350 ? 26.438 -13.828 2.748 1 75.44 350 ASN A C 1
ATOM 2813 O O . ASN A 1 350 ? 27.156 -12.836 2.828 1 75.44 350 ASN A O 1
ATOM 2817 N N . LYS A 1 351 ? 25.391 -13.961 3.428 1 79.56 351 LYS A N 1
ATOM 2818 C CA . LYS A 1 351 ? 25.047 -13.023 4.496 1 79.56 351 LYS A CA 1
ATOM 2819 C C . LYS A 1 351 ? 24.922 -13.742 5.836 1 79.56 351 LYS A C 1
ATOM 2821 O O . LYS A 1 351 ? 24.391 -14.852 5.902 1 79.56 351 LYS A O 1
ATOM 2826 N N . LEU A 1 352 ? 25.562 -13.211 6.797 1 85.88 352 LEU A N 1
ATOM 2827 C CA . LEU A 1 352 ? 25.453 -13.719 8.156 1 85.88 352 LEU A CA 1
ATOM 2828 C C . LEU A 1 352 ? 24.703 -12.742 9.047 1 85.88 352 LEU A C 1
ATOM 2830 O O . LEU A 1 352 ? 25.094 -11.578 9.18 1 85.88 352 LEU A O 1
ATOM 2834 N N . PHE A 1 353 ? 23.641 -13.117 9.672 1 83.38 353 PHE A N 1
ATOM 2835 C CA . PHE A 1 353 ? 22.828 -12.305 10.57 1 83.38 353 PHE A CA 1
ATOM 2836 C C . PHE A 1 353 ? 23.094 -12.656 12.023 1 83.38 353 PHE A C 1
ATOM 2838 O O . PHE A 1 353 ? 23.078 -13.836 12.398 1 83.38 353 PHE A O 1
ATOM 2845 N N . VAL A 1 354 ? 23.406 -11.719 12.734 1 87.31 354 VAL A N 1
ATOM 2846 C CA . VAL A 1 354 ? 23.531 -11.891 14.18 1 87.31 354 VAL A CA 1
ATOM 2847 C C . VAL A 1 354 ? 22.312 -11.281 14.875 1 87.31 354 VAL A C 1
ATOM 2849 O O . VAL A 1 354 ? 22.141 -10.055 14.891 1 87.31 354 VAL A O 1
ATOM 2852 N N . LEU A 1 355 ? 21.531 -12.141 15.445 1 87.25 355 LEU A N 1
ATOM 2853 C CA . LEU A 1 355 ? 20.25 -11.711 15.992 1 87.25 355 LEU A CA 1
ATOM 2854 C C . LEU A 1 355 ? 20.188 -11.961 17.5 1 87.25 355 LEU A C 1
ATOM 2856 O O . LEU A 1 355 ? 20.625 -13.008 17.969 1 87.25 355 LEU A O 1
ATOM 2860 N N . SER A 1 356 ? 19.797 -10.945 18.203 1 85.88 356 SER A N 1
ATOM 2861 C CA . SER A 1 356 ? 19.641 -11.109 19.656 1 85.88 356 SER A CA 1
ATOM 2862 C C . SER A 1 356 ? 18.578 -10.172 20.203 1 85.88 356 SER A C 1
ATOM 2864 O O . SER A 1 356 ? 18.359 -9.086 19.656 1 85.88 356 SER A O 1
ATOM 2866 N N . GLY A 1 357 ? 17.891 -10.656 21.141 1 80.19 357 GLY A N 1
ATOM 2867 C CA . GLY A 1 357 ? 17 -9.82 21.922 1 80.19 357 GLY A CA 1
ATOM 2868 C C . GLY A 1 357 ? 15.828 -9.281 21.141 1 80.19 357 GLY A C 1
ATOM 2869 O O . GLY A 1 357 ? 15.352 -9.93 20.203 1 80.19 357 GLY A O 1
ATOM 2870 N N . ALA A 1 358 ? 15.336 -8.086 21.5 1 76.62 358 ALA A N 1
ATOM 2871 C CA . ALA A 1 358 ? 14.141 -7.473 20.906 1 76.62 358 ALA A CA 1
ATOM 2872 C C . ALA A 1 358 ? 14.43 -6.945 19.5 1 76.62 358 ALA A C 1
ATOM 2874 O O . ALA A 1 358 ? 13.547 -6.961 18.641 1 76.62 358 ALA A O 1
ATOM 2875 N N . ALA A 1 359 ? 15.641 -6.59 19.359 1 77.25 359 ALA A N 1
ATOM 2876 C CA . ALA A 1 359 ? 16.016 -6.094 18.031 1 77.25 359 ALA A CA 1
ATOM 2877 C C . ALA A 1 359 ? 15.992 -7.215 17 1 77.25 359 ALA A C 1
ATOM 2879 O O . ALA A 1 359 ? 15.617 -6.996 15.844 1 77.25 359 ALA A O 1
ATOM 2880 N N . GLY A 1 360 ? 16.375 -8.328 17.5 1 82.81 360 GLY A N 1
ATOM 2881 C CA . GLY A 1 360 ? 16.328 -9.477 16.625 1 82.81 360 GLY A CA 1
ATOM 2882 C C . GLY A 1 360 ? 14.906 -9.852 16.219 1 82.81 360 GLY A C 1
ATOM 2883 O O . GLY A 1 360 ? 14.641 -10.125 15.047 1 82.81 360 GLY A O 1
ATOM 2884 N N . ILE A 1 361 ? 14.039 -9.805 17.156 1 83.62 361 ILE A N 1
ATOM 2885 C CA . ILE A 1 361 ? 12.641 -10.141 16.906 1 83.62 361 ILE A CA 1
ATOM 2886 C C . ILE A 1 361 ? 12.031 -9.117 15.945 1 83.62 361 ILE A C 1
ATOM 2888 O O . ILE A 1 361 ? 11.297 -9.484 15.023 1 83.62 361 ILE A O 1
ATOM 2892 N N . ALA A 1 362 ? 12.359 -7.906 16.109 1 78.06 362 ALA A 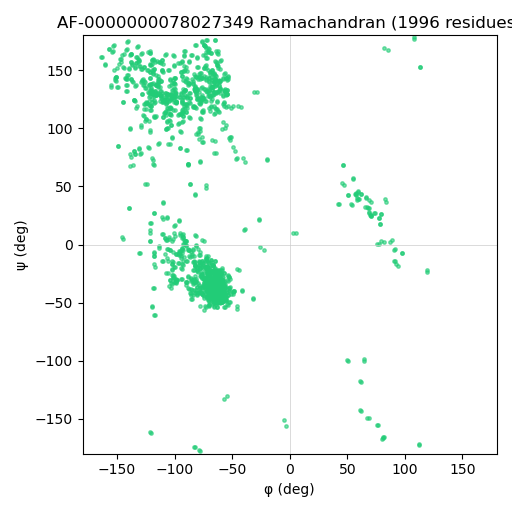N 1
ATOM 2893 C CA . ALA A 1 362 ? 11.82 -6.84 15.266 1 78.06 362 ALA A CA 1
ATOM 2894 C C . ALA A 1 362 ? 12.281 -7.004 13.82 1 78.06 362 ALA A C 1
ATOM 2896 O O . ALA A 1 362 ? 11.508 -6.793 12.883 1 78.06 362 ALA A O 1
ATOM 2897 N N . LEU A 1 363 ? 13.492 -7.332 13.742 1 77.81 363 LEU A N 1
ATOM 2898 C CA . LEU A 1 363 ? 14.023 -7.496 12.398 1 77.81 363 LEU A CA 1
ATOM 2899 C C . LEU A 1 363 ? 13.359 -8.672 11.688 1 77.81 363 LEU A C 1
ATOM 2901 O O . LEU A 1 363 ? 12.977 -8.555 10.516 1 77.81 363 LEU A O 1
ATOM 2905 N N . VAL A 1 364 ? 13.266 -9.781 12.391 1 82.44 364 VAL A N 1
ATOM 2906 C CA . VAL A 1 364 ? 12.648 -10.969 11.805 1 82.44 364 VAL A CA 1
ATOM 2907 C C . VAL A 1 364 ? 11.195 -10.672 11.453 1 82.44 364 VAL A C 1
ATOM 2909 O O . VAL A 1 364 ? 10.711 -11.086 10.391 1 82.44 364 VAL A O 1
ATOM 2912 N N . ASN A 1 365 ? 10.516 -9.953 12.273 1 79.81 365 ASN A N 1
ATOM 2913 C CA . ASN A 1 365 ? 9.125 -9.594 12.008 1 79.81 365 ASN A CA 1
ATOM 2914 C C . ASN A 1 365 ? 9.016 -8.656 10.805 1 79.81 365 ASN A C 1
ATOM 2916 O O . ASN A 1 365 ? 8.07 -8.766 10.016 1 79.81 365 ASN A O 1
ATOM 2920 N N . ALA A 1 366 ? 9.914 -7.746 10.727 1 74.94 366 ALA A N 1
ATOM 2921 C CA . ALA A 1 366 ? 9.914 -6.836 9.586 1 74.94 366 ALA A CA 1
ATOM 2922 C C . ALA A 1 366 ? 10.078 -7.594 8.281 1 74.94 366 ALA A C 1
ATOM 2924 O O . ALA A 1 366 ? 9.414 -7.293 7.285 1 74.94 366 ALA A O 1
ATOM 2925 N N . ILE A 1 367 ? 10.945 -8.578 8.305 1 73.69 367 ILE A N 1
ATOM 2926 C CA . ILE A 1 367 ? 11.188 -9.406 7.125 1 73.69 367 ILE A CA 1
ATOM 2927 C C . ILE A 1 367 ? 9.93 -10.203 6.789 1 73.69 367 ILE A C 1
ATOM 2929 O O . ILE A 1 367 ? 9.531 -10.281 5.625 1 73.69 367 ILE A O 1
ATOM 2933 N N . THR A 1 368 ? 9.328 -10.734 7.82 1 78.75 368 THR A N 1
ATOM 2934 C CA . THR A 1 368 ? 8.125 -11.539 7.633 1 78.75 368 THR A CA 1
ATOM 2935 C C . THR A 1 368 ? 6.996 -10.688 7.055 1 78.75 368 THR A C 1
ATOM 2937 O O . THR A 1 368 ? 6.254 -11.141 6.184 1 78.75 368 THR A O 1
ATOM 2940 N N . GLU A 1 369 ? 6.855 -9.516 7.508 1 75.88 369 GLU A N 1
ATOM 2941 C CA . GLU A 1 369 ? 5.801 -8.633 7.016 1 75.88 369 GLU A CA 1
ATOM 2942 C C . GLU A 1 369 ? 6.031 -8.266 5.555 1 75.88 369 GLU A C 1
ATOM 2944 O O . GLU A 1 369 ? 5.078 -8.156 4.777 1 75.88 369 GLU A O 1
ATOM 2949 N N . GLN A 1 370 ? 7.219 -8.078 5.168 1 72 370 GLN A N 1
ATOM 2950 C CA . GLN A 1 370 ? 7.531 -7.773 3.777 1 72 370 GLN A CA 1
ATOM 2951 C C . GLN A 1 370 ? 7.215 -8.953 2.867 1 72 370 GLN A C 1
ATOM 2953 O O . GLN A 1 370 ? 6.699 -8.773 1.761 1 72 370 GLN A O 1
ATOM 2958 N N . ILE A 1 371 ? 7.562 -10.133 3.371 1 73.62 371 ILE A N 1
ATOM 2959 C CA . ILE A 1 371 ? 7.285 -11.352 2.613 1 73.62 371 ILE A CA 1
ATOM 2960 C C . ILE A 1 371 ? 5.777 -11.523 2.447 1 73.62 371 ILE A C 1
ATOM 2962 O O . ILE A 1 371 ? 5.301 -11.836 1.354 1 73.62 371 ILE A O 1
ATOM 2966 N N . ASN A 1 372 ? 5.039 -11.219 3.496 1 75.75 372 ASN A N 1
ATOM 2967 C CA . ASN A 1 372 ? 3.588 -11.375 3.455 1 75.75 372 ASN A CA 1
ATOM 2968 C C . ASN A 1 372 ? 2.943 -10.344 2.529 1 75.75 372 ASN A C 1
ATOM 2970 O O . ASN A 1 372 ? 1.957 -10.641 1.855 1 75.75 372 ASN A O 1
ATOM 2974 N N . GLN A 1 373 ? 3.502 -9.188 2.553 1 73.81 373 GLN A N 1
ATOM 2975 C CA . GLN A 1 373 ? 2.979 -8.156 1.663 1 73.81 373 GLN A CA 1
ATOM 2976 C C . GLN A 1 373 ? 3.146 -8.555 0.2 1 73.81 373 GLN A C 1
ATOM 2978 O O . GLN A 1 373 ? 2.234 -8.367 -0.608 1 73.81 373 GLN A O 1
ATOM 2983 N N . ARG A 1 374 ? 4.152 -9.164 -0.191 1 69.62 374 ARG A N 1
ATOM 2984 C CA . ARG A 1 374 ? 4.395 -9.609 -1.559 1 69.62 374 ARG A CA 1
ATOM 2985 C C . ARG A 1 374 ? 3.484 -10.781 -1.919 1 69.62 374 ARG A C 1
ATOM 2987 O O . ARG A 1 374 ? 2.969 -10.852 -3.037 1 69.62 374 ARG A O 1
ATOM 2994 N N . ALA A 1 375 ? 3.465 -11.609 -0.966 1 73 375 ALA A N 1
ATOM 2995 C CA . ALA A 1 375 ? 2.574 -12.742 -1.193 1 73 375 ALA A CA 1
ATOM 2996 C C . ALA A 1 375 ? 1.143 -12.273 -1.436 1 73 375 ALA A C 1
ATOM 2998 O O . ALA A 1 375 ? 0.431 -12.844 -2.27 1 73 375 ALA A O 1
ATOM 2999 N N . SER A 1 376 ? 0.772 -11.234 -0.779 1 73.94 376 SER A N 1
ATOM 3000 C CA . SER A 1 376 ? -0.57 -10.688 -0.942 1 73.94 376 SER A CA 1
ATOM 3001 C C . SER A 1 376 ? -0.761 -10.094 -2.334 1 73.94 376 SER A C 1
ATOM 3003 O O . SER A 1 376 ? -1.833 -10.227 -2.93 1 73.94 376 SER A O 1
ATOM 3005 N N . GLU A 1 377 ? 0.165 -9.539 -2.826 1 70.62 377 GLU A N 1
ATOM 3006 C CA . GLU A 1 377 ? 0.091 -8.977 -4.172 1 70.62 377 GLU A CA 1
ATOM 3007 C C . GLU A 1 377 ? -0.109 -10.062 -5.215 1 70.62 377 GLU A C 1
ATOM 3009 O O . GLU A 1 377 ? -0.853 -9.883 -6.18 1 70.62 377 GLU A O 1
ATOM 3014 N N . TRP A 1 378 ? 0.504 -11.117 -4.969 1 68.19 378 TRP A N 1
ATOM 3015 C CA . TRP A 1 378 ? 0.395 -12.227 -5.906 1 68.19 378 TRP A CA 1
ATOM 3016 C C . TRP A 1 378 ? -0.988 -12.867 -5.836 1 68.19 378 TRP A C 1
ATOM 3018 O O . TRP A 1 378 ? -1.484 -13.398 -6.832 1 68.19 378 TRP A O 1
ATOM 3028 N N . ARG A 1 379 ? -1.612 -12.719 -4.711 1 74.44 379 ARG A N 1
ATOM 3029 C CA . ARG A 1 379 ? -2.924 -13.328 -4.52 1 74.44 379 ARG A CA 1
ATOM 3030 C C . ARG A 1 379 ? -4.027 -12.445 -5.094 1 74.44 379 ARG A C 1
ATOM 3032 O O . ARG A 1 379 ? -5.145 -12.906 -5.328 1 74.44 379 ARG A O 1
ATOM 3039 N N . SER A 1 380 ? -3.697 -11.242 -5.352 1 80.31 380 SER A N 1
ATOM 3040 C CA . SER A 1 380 ? -4.719 -10.305 -5.809 1 80.31 380 SER A CA 1
ATOM 3041 C C . SER A 1 380 ? -5.078 -10.555 -7.27 1 80.31 380 SER A C 1
ATOM 3043 O O . SER A 1 380 ? -4.266 -11.078 -8.031 1 80.31 380 SER A O 1
ATOM 3045 N N . LEU A 1 381 ? -6.297 -10.406 -7.594 1 84.75 381 LEU A N 1
ATOM 3046 C CA . LEU A 1 381 ? -6.738 -10.414 -8.984 1 84.75 381 LEU A CA 1
ATOM 3047 C C . LEU A 1 381 ? -6.148 -9.227 -9.742 1 84.75 381 LEU A C 1
ATOM 3049 O O . LEU A 1 381 ? -5.707 -8.25 -9.133 1 84.75 381 LEU A O 1
ATOM 3053 N N . PRO A 1 382 ? -6.09 -9.367 -11.047 1 82.81 382 PRO A N 1
ATOM 3054 C CA . PRO A 1 382 ? -5.422 -8.344 -11.859 1 82.81 382 PRO A CA 1
ATOM 3055 C C . PRO A 1 382 ? -6.094 -6.973 -11.75 1 82.81 382 PRO A C 1
ATOM 3057 O O . PRO A 1 382 ? -7.32 -6.891 -11.641 1 82.81 382 PRO A O 1
ATOM 3060 N N . ASN A 1 383 ? -5.305 -5.961 -11.703 1 79.62 383 ASN A N 1
ATOM 3061 C CA . ASN A 1 383 ? -5.773 -4.582 -11.688 1 79.62 383 ASN A CA 1
ATOM 3062 C C . ASN A 1 383 ? -4.918 -3.684 -12.57 1 79.62 383 ASN A C 1
ATOM 3064 O O . ASN A 1 383 ? -3.809 -3.303 -12.188 1 79.62 383 ASN A O 1
ATOM 3068 N N . LEU A 1 384 ? -5.438 -3.406 -13.812 1 84.06 384 LEU A N 1
ATOM 3069 C CA . LEU A 1 384 ? -4.758 -2.488 -14.711 1 84.06 384 LEU A CA 1
ATOM 3070 C C . LEU A 1 384 ? -5.188 -1.049 -14.453 1 84.06 384 LEU A C 1
ATOM 3072 O O . LEU A 1 384 ? -6.27 -0.808 -13.914 1 84.06 384 LEU A O 1
ATOM 3076 N N . PRO A 1 385 ? -4.34 -0.082 -14.859 1 78.06 385 PRO A N 1
ATOM 3077 C CA . PRO A 1 385 ? -4.738 1.317 -14.68 1 78.06 385 PRO A CA 1
ATOM 3078 C C . PRO A 1 385 ? -5.984 1.682 -15.484 1 78.06 385 PRO A C 1
ATOM 3080 O O . PRO A 1 385 ? -6.285 1.034 -16.5 1 78.06 385 PRO A O 1
ATOM 3083 N N . ASP A 1 386 ? -6.66 2.68 -14.977 1 76.25 386 ASP A N 1
ATOM 3084 C CA . ASP A 1 386 ? -7.898 3.109 -15.617 1 76.25 386 ASP A CA 1
ATOM 3085 C C . ASP A 1 386 ? -7.633 3.678 -17.016 1 76.25 386 ASP A C 1
ATOM 3087 O O . ASP A 1 386 ? -8.391 3.424 -17.953 1 76.25 386 ASP A O 1
ATOM 3091 N N . SER A 1 387 ? -6.441 4.371 -17.094 1 79.5 387 SER A N 1
ATOM 3092 C CA . SER A 1 387 ? -6.133 4.996 -18.375 1 79.5 387 SER A CA 1
ATOM 3093 C C . SER A 1 387 ? -4.914 4.348 -19.016 1 79.5 387 SER A C 1
ATOM 3095 O O . SER A 1 387 ? -3.965 3.969 -18.328 1 79.5 387 SER A O 1
ATOM 3097 N N . ALA A 1 388 ? -4.934 4.191 -20.406 1 82.81 388 ALA A N 1
ATOM 3098 C CA . ALA A 1 388 ? -3.828 3.627 -21.188 1 82.81 388 ALA A CA 1
ATOM 3099 C C . ALA A 1 388 ? -2.574 4.488 -21.062 1 82.81 388 ALA A C 1
ATOM 3101 O O . ALA A 1 388 ? -1.454 3.979 -21.141 1 82.81 388 ALA A O 1
ATOM 3102 N N . GLU A 1 389 ? -2.816 5.688 -20.766 1 75.75 389 GLU A N 1
ATOM 3103 C CA . GLU A 1 389 ? -1.697 6.621 -20.672 1 75.75 389 GLU A CA 1
ATOM 3104 C C . GLU A 1 389 ? -0.834 6.324 -19.453 1 75.75 389 GLU A C 1
ATOM 3106 O O . GLU A 1 389 ? 0.347 6.676 -19.422 1 75.75 389 GLU A O 1
ATOM 3111 N N . SER A 1 390 ? -1.405 5.645 -18.547 1 77.75 390 SER A N 1
ATOM 3112 C CA . SER A 1 390 ? -0.691 5.383 -17.312 1 77.75 390 SER A CA 1
ATOM 3113 C C . SER A 1 390 ? 0.071 4.062 -17.375 1 77.75 390 SER A C 1
ATOM 3115 O O . SER A 1 390 ? 0.795 3.709 -16.438 1 77.75 390 SER A O 1
ATOM 3117 N N . VAL A 1 391 ? -0.023 3.418 -18.484 1 81.69 391 VAL A N 1
ATOM 3118 C CA . VAL A 1 391 ? 0.565 2.09 -18.625 1 81.69 391 VAL A CA 1
ATOM 3119 C C . VAL A 1 391 ? 2.088 2.195 -18.609 1 81.69 391 VAL A C 1
ATOM 3121 O O . VAL A 1 391 ? 2.768 1.442 -17.906 1 81.69 391 VAL A O 1
ATOM 3124 N N . ALA A 1 392 ? 2.535 3.107 -19.344 1 75.25 392 ALA A N 1
ATOM 3125 C CA . ALA A 1 392 ? 3.986 3.275 -19.406 1 75.25 392 ALA A CA 1
ATOM 3126 C C . ALA A 1 392 ? 4.555 3.611 -18.031 1 75.25 392 ALA A C 1
ATOM 3128 O O . ALA A 1 392 ? 5.617 3.111 -17.656 1 75.25 392 ALA A O 1
ATOM 3129 N N . THR A 1 393 ? 3.801 4.414 -17.375 1 76.06 393 THR A N 1
ATOM 3130 C CA . THR A 1 393 ? 4.199 4.801 -16.016 1 76.06 393 THR A CA 1
ATOM 3131 C C . THR A 1 393 ? 4.25 3.582 -15.102 1 76.06 393 THR A C 1
ATOM 3133 O O . THR A 1 393 ? 5.195 3.416 -14.336 1 76.06 393 THR A O 1
ATOM 3136 N N . ASP A 1 394 ? 3.309 2.775 -15.211 1 76.75 394 ASP A N 1
ATOM 3137 C CA . ASP A 1 394 ? 3.238 1.579 -14.375 1 76.75 394 ASP A CA 1
ATOM 3138 C C . ASP A 1 394 ? 4.371 0.609 -14.703 1 76.75 394 ASP A C 1
ATOM 3140 O O . ASP A 1 394 ? 4.898 -0.062 -13.82 1 76.75 394 ASP A O 1
ATOM 3144 N N . LEU A 1 395 ? 4.645 0.493 -15.961 1 77.31 395 LEU A N 1
ATOM 3145 C CA . LEU A 1 395 ? 5.723 -0.391 -16.391 1 77.31 395 LEU A CA 1
ATOM 3146 C C . LEU A 1 395 ? 7.07 0.11 -15.875 1 77.31 395 LEU A C 1
ATOM 3148 O O . LEU A 1 395 ? 7.914 -0.685 -15.461 1 77.31 395 LEU A O 1
ATOM 3152 N N . LEU A 1 396 ? 7.266 1.377 -15.898 1 73.94 396 LEU A N 1
ATOM 3153 C CA . LEU A 1 396 ? 8.508 1.96 -15.406 1 73.94 396 LEU A CA 1
ATOM 3154 C C . LEU A 1 396 ? 8.648 1.732 -13.898 1 73.94 396 LEU A C 1
ATOM 3156 O O . LEU A 1 396 ? 9.742 1.444 -13.414 1 73.94 396 LEU A O 1
ATOM 3160 N N . LYS A 1 397 ? 7.578 1.918 -13.25 1 72.12 397 LYS A N 1
ATOM 3161 C CA . LYS A 1 397 ? 7.594 1.658 -11.812 1 72.12 397 LYS A CA 1
ATOM 3162 C C . LYS A 1 397 ? 7.98 0.213 -11.523 1 72.12 397 LYS A C 1
ATOM 3164 O O . LYS A 1 397 ? 8.695 -0.059 -10.555 1 72.12 397 LYS A O 1
ATOM 3169 N N . ALA A 1 398 ? 7.477 -0.566 -12.336 1 68.69 398 ALA A N 1
ATOM 3170 C CA . ALA A 1 398 ? 7.703 -1.994 -12.133 1 68.69 398 ALA A CA 1
ATOM 3171 C C . ALA A 1 398 ? 9.141 -2.371 -12.469 1 68.69 398 ALA A C 1
ATOM 3173 O O . ALA A 1 398 ? 9.688 -3.33 -11.914 1 68.69 398 ALA A O 1
ATOM 3174 N N . THR A 1 399 ? 9.766 -1.66 -13.359 1 67.31 399 THR A N 1
ATOM 3175 C CA . THR A 1 399 ? 11.094 -2.049 -13.836 1 67.31 399 THR A CA 1
ATOM 3176 C C . THR A 1 399 ? 12.18 -1.229 -13.141 1 67.31 399 THR A C 1
ATOM 3178 O O . THR A 1 399 ? 13.352 -1.608 -13.156 1 67.31 399 THR A O 1
ATOM 3181 N N . SER A 1 400 ? 11.727 -0.088 -12.586 1 61.31 400 SER A N 1
ATOM 3182 C CA . SER A 1 400 ? 12.734 0.775 -11.992 1 61.31 400 SER A CA 1
ATOM 3183 C C . SER A 1 400 ? 12.352 1.166 -10.562 1 61.31 400 SER A C 1
ATOM 3185 O O . SER A 1 400 ? 11.18 1.403 -10.273 1 61.31 400 SER A O 1
ATOM 3187 N N . HIS A 1 401 ? 12.922 0.585 -9.508 1 53.16 401 HIS A N 1
ATOM 3188 C CA . HIS A 1 401 ? 12.594 1.118 -8.188 1 53.16 401 HIS A CA 1
ATOM 3189 C C . HIS A 1 401 ? 13.156 2.525 -8.008 1 53.16 401 HIS A C 1
ATOM 3191 O O . HIS A 1 401 ? 14.359 2.742 -8.156 1 53.16 401 HIS A O 1
ATOM 3197 N N . ILE A 1 402 ? 12.5 3.482 -8.312 1 48.19 402 ILE A N 1
ATOM 3198 C CA . ILE A 1 402 ? 12.883 4.852 -7.984 1 48.19 402 ILE A CA 1
ATOM 3199 C C . ILE A 1 402 ? 13.18 4.957 -6.492 1 48.19 402 ILE A C 1
ATOM 3201 O O . ILE A 1 402 ? 12.43 4.449 -5.66 1 48.19 402 ILE A O 1
ATOM 3205 N N . GLY A 1 403 ? 14.516 4.777 -6.129 1 44.25 403 GLY A N 1
ATOM 3206 C CA . GLY A 1 403 ? 15.062 4.848 -4.781 1 44.25 403 GLY A CA 1
ATOM 3207 C C . GLY A 1 403 ? 14.039 5.277 -3.744 1 44.25 403 GLY A C 1
ATOM 3208 O O . GLY A 1 403 ? 12.836 5.215 -3.99 1 44.25 403 GLY A O 1
ATOM 3209 N N . GLU A 1 404 ? 14.539 5.895 -2.73 1 46.94 404 GLU A N 1
ATOM 3210 C CA . GLU A 1 404 ? 13.859 6.406 -1.545 1 46.94 404 GLU A CA 1
ATOM 3211 C C . GLU A 1 404 ? 12.664 7.273 -1.93 1 46.94 404 GLU A C 1
ATOM 3213 O O . GLU A 1 404 ? 12.688 7.961 -2.953 1 46.94 404 GLU A O 1
ATOM 3218 N N . GLN A 1 405 ? 11.562 6.906 -1.594 1 48.28 405 GLN A N 1
ATOM 3219 C CA . GLN A 1 405 ? 10.328 7.672 -1.748 1 48.28 405 GLN A CA 1
ATOM 3220 C C . GLN A 1 405 ? 10.617 9.156 -1.927 1 48.28 405 GLN A C 1
ATOM 3222 O O . GLN A 1 405 ? 10.898 9.859 -0.954 1 48.28 405 GLN A O 1
ATOM 3227 N N . ALA A 1 406 ? 11.117 9.547 -3.072 1 45.31 406 ALA A N 1
ATOM 3228 C CA . ALA A 1 406 ? 11.562 10.867 -3.508 1 45.31 406 ALA A CA 1
ATOM 3229 C C . ALA A 1 406 ? 10.484 11.922 -3.252 1 45.31 406 ALA A C 1
ATOM 3231 O O . ALA A 1 406 ? 9.359 11.797 -3.732 1 45.31 406 ALA A O 1
ATOM 3232 N N . ASP A 1 407 ? 10.484 12.531 -2.145 1 47.34 407 ASP A N 1
ATOM 3233 C CA . ASP A 1 407 ? 9.641 13.711 -1.985 1 47.34 407 ASP A CA 1
ATOM 3234 C C . ASP A 1 407 ? 10.102 14.836 -2.906 1 47.34 407 ASP A C 1
ATOM 3236 O O . ASP A 1 407 ? 9.438 15.875 -2.998 1 47.34 407 ASP A O 1
ATOM 3240 N N . ASN A 1 408 ? 11.406 14.68 -3.504 1 52.19 408 ASN A N 1
ATOM 3241 C CA . ASN A 1 408 ? 11.945 15.664 -4.434 1 52.19 408 ASN A CA 1
ATOM 3242 C C . ASN A 1 408 ? 12.773 15 -5.531 1 52.19 408 ASN A C 1
ATOM 3244 O O . ASN A 1 408 ? 13.211 13.859 -5.387 1 52.19 408 ASN A O 1
ATOM 3248 N N . LEU A 1 409 ? 12.875 15.578 -6.73 1 48.22 409 LEU A N 1
ATOM 3249 C CA . LEU A 1 409 ? 13.578 15.086 -7.91 1 48.22 409 LEU A CA 1
ATOM 3250 C C . LEU A 1 409 ? 15.023 14.734 -7.578 1 48.22 409 LEU A C 1
ATOM 3252 O O . LEU A 1 409 ? 15.609 13.844 -8.203 1 48.22 409 LEU A O 1
ATOM 3256 N N . ARG A 1 410 ? 15.484 15.43 -6.586 1 48.5 410 ARG A N 1
ATOM 3257 C CA . ARG A 1 410 ? 16.891 15.227 -6.246 1 48.5 410 ARG A CA 1
ATOM 3258 C C . ARG A 1 410 ? 17.109 13.836 -5.672 1 48.5 410 ARG A C 1
ATOM 3260 O O . ARG A 1 410 ? 18.203 13.258 -5.824 1 48.5 410 ARG A O 1
ATOM 3267 N N . LYS A 1 411 ? 16.125 13.32 -5.051 1 50.22 411 LYS A N 1
ATOM 3268 C CA . LYS A 1 411 ? 16.266 12.07 -4.309 1 50.22 411 LYS A CA 1
ATOM 3269 C C . LYS A 1 411 ? 15.898 10.867 -5.184 1 50.22 411 LYS A C 1
ATOM 3271 O O . LYS A 1 411 ? 15.805 9.742 -4.691 1 50.22 411 LYS A O 1
ATOM 3276 N N . THR A 1 412 ? 15.648 10.984 -6.406 1 43.81 412 THR A N 1
ATOM 3277 C CA . THR A 1 412 ? 15.266 9.898 -7.301 1 43.81 412 THR A CA 1
ATOM 3278 C C . THR A 1 412 ? 16.469 9 -7.598 1 43.81 412 THR A C 1
ATOM 3280 O O . THR A 1 412 ? 17.328 9.359 -8.391 1 43.81 412 THR A O 1
ATOM 3283 N N . ASP A 1 413 ? 17.188 8.57 -6.691 1 45.5 413 ASP A N 1
ATOM 3284 C CA . ASP A 1 413 ? 18.297 7.711 -7.059 1 45.5 413 ASP A CA 1
ATOM 3285 C C . ASP A 1 413 ? 17.828 6.516 -7.887 1 45.5 413 ASP A C 1
ATOM 3287 O O . ASP A 1 413 ? 16.641 6.363 -8.141 1 45.5 413 ASP A O 1
ATOM 3291 N N . ALA A 1 414 ? 18.344 5.148 -7.387 1 43.03 414 ALA A N 1
ATOM 3292 C CA . ALA A 1 414 ? 18.625 3.936 -8.148 1 43.03 414 ALA A CA 1
ATOM 3293 C C . ALA A 1 414 ? 17.344 3.18 -8.484 1 43.03 414 ALA A C 1
ATOM 3295 O O . ALA A 1 414 ? 16.625 2.742 -7.586 1 43.03 414 ALA A O 1
ATOM 3296 N N . LEU A 1 415 ? 16.859 3.537 -9.602 1 42.59 415 LEU A N 1
ATOM 3297 C CA . LEU A 1 415 ? 15.898 2.662 -10.258 1 42.59 415 LEU A CA 1
ATOM 3298 C C . LEU A 1 415 ? 16.375 1.214 -10.242 1 42.59 415 LEU A C 1
ATOM 3300 O O . LEU A 1 415 ? 17.391 0.881 -10.859 1 42.59 415 LEU A O 1
ATOM 3304 N N . THR A 1 416 ? 16.297 0.61 -9.141 1 45.38 416 THR A N 1
ATOM 3305 C CA . THR A 1 416 ? 16.672 -0.8 -9.18 1 45.38 416 THR A CA 1
ATOM 3306 C C . THR A 1 416 ? 15.547 -1.641 -9.781 1 45.38 416 THR A C 1
ATOM 3308 O O . THR A 1 416 ? 14.367 -1.37 -9.547 1 45.38 416 THR A O 1
ATOM 3311 N N . LEU A 1 417 ? 16.047 -2.352 -10.75 1 46.19 417 LEU A N 1
ATOM 3312 C CA . LEU A 1 417 ? 15.141 -3.229 -11.477 1 46.19 417 LEU A CA 1
ATOM 3313 C C . LEU A 1 417 ? 14.469 -4.223 -10.539 1 46.19 417 LEU A C 1
ATOM 3315 O O . LEU A 1 417 ? 15.125 -4.824 -9.688 1 46.19 417 LEU A O 1
ATOM 3319 N N . HIS A 1 418 ? 13.047 -4.16 -10.523 1 63.56 418 HIS A N 1
ATOM 3320 C CA . HIS A 1 418 ? 12.266 -5.129 -9.766 1 63.56 418 HIS A CA 1
ATOM 3321 C C . HIS A 1 418 ? 11.602 -6.148 -10.688 1 63.56 418 HIS A C 1
ATOM 3323 O O . HIS A 1 418 ? 10.5 -5.918 -11.18 1 63.56 418 HIS A O 1
ATOM 3329 N N . ARG A 1 419 ? 12.375 -7.344 -11.07 1 67.5 419 ARG A N 1
ATOM 3330 C CA . ARG A 1 419 ? 11.852 -8.414 -11.914 1 67.5 419 ARG A CA 1
ATOM 3331 C C . ARG A 1 419 ? 10.492 -8.883 -11.422 1 67.5 419 ARG A C 1
ATOM 3333 O O . ARG A 1 419 ? 9.578 -9.117 -12.219 1 67.5 419 ARG A O 1
ATOM 3340 N N . ALA A 1 420 ? 10.398 -8.969 -10.18 1 70.5 420 ALA A N 1
ATOM 3341 C CA . ALA A 1 420 ? 9.164 -9.492 -9.602 1 70.5 420 ALA A CA 1
ATOM 3342 C C . ALA A 1 420 ? 7.984 -8.555 -9.867 1 70.5 420 ALA A C 1
ATOM 3344 O O . ALA A 1 420 ? 6.879 -9.008 -10.164 1 70.5 420 ALA A O 1
ATOM 3345 N N . SER A 1 421 ? 8.25 -7.32 -9.781 1 75.62 421 SER A N 1
ATOM 3346 C CA . SER A 1 421 ? 7.184 -6.355 -10.039 1 75.62 421 SER A CA 1
ATOM 3347 C C . SER A 1 421 ? 6.754 -6.387 -11.5 1 75.62 421 SER A C 1
ATOM 3349 O O . SER A 1 421 ? 5.57 -6.234 -11.812 1 75.62 421 SER A O 1
ATOM 3351 N N . PHE A 1 422 ? 7.672 -6.645 -12.453 1 83.62 422 PHE A N 1
ATOM 3352 C CA . PHE A 1 422 ? 7.328 -6.746 -13.859 1 83.62 422 PHE A CA 1
ATOM 3353 C C . PHE A 1 422 ? 6.52 -8.008 -14.133 1 83.62 422 PHE A C 1
ATOM 3355 O O . PHE A 1 422 ? 5.574 -7.988 -14.93 1 83.62 422 PHE A O 1
ATOM 3362 N N . ALA A 1 423 ? 7.023 -9.047 -13.469 1 84.06 423 ALA A N 1
ATOM 3363 C CA . ALA A 1 423 ? 6.312 -10.312 -13.641 1 84.06 423 ALA A CA 1
ATOM 3364 C C . ALA A 1 423 ? 4.859 -10.195 -13.188 1 84.06 423 ALA A C 1
ATOM 3366 O O . ALA A 1 423 ? 3.959 -10.742 -13.828 1 84.06 423 ALA A O 1
ATOM 3367 N N . LEU A 1 424 ? 4.613 -9.484 -12.133 1 83.06 424 LEU A N 1
ATOM 3368 C CA . LEU A 1 424 ? 3.262 -9.273 -11.625 1 83.06 424 LEU A CA 1
ATOM 3369 C C . LEU A 1 424 ? 2.441 -8.438 -12.602 1 83.06 424 LEU A C 1
ATOM 3371 O O . LEU A 1 424 ? 1.265 -8.727 -12.836 1 83.06 424 LEU A O 1
ATOM 3375 N N . ASN A 1 425 ? 3.043 -7.461 -13.141 1 85.88 425 ASN A N 1
ATOM 3376 C CA . ASN A 1 425 ? 2.369 -6.629 -14.133 1 85.88 425 ASN A CA 1
ATOM 3377 C C . ASN A 1 425 ? 1.997 -7.426 -15.375 1 85.88 425 ASN A C 1
ATOM 3379 O O . ASN A 1 425 ? 0.89 -7.289 -15.898 1 85.88 425 ASN A O 1
ATOM 3383 N N . LEU A 1 426 ? 2.994 -8.219 -15.836 1 89.69 426 LEU A N 1
ATOM 3384 C CA . LEU A 1 426 ? 2.756 -9.031 -17.031 1 89.69 426 LEU A CA 1
ATOM 3385 C C . LEU A 1 426 ? 1.638 -10.039 -16.781 1 89.69 426 LEU A C 1
ATOM 3387 O O . LEU A 1 426 ? 0.828 -10.305 -17.672 1 89.69 426 LEU A O 1
ATOM 3391 N N . ARG A 1 427 ? 1.607 -10.578 -15.586 1 88.5 427 ARG A N 1
ATOM 3392 C CA . ARG A 1 427 ? 0.551 -11.508 -15.211 1 88.5 427 ARG A CA 1
ATOM 3393 C C . ARG A 1 427 ? -0.825 -10.867 -15.359 1 88.5 427 ARG A C 1
ATOM 3395 O O . ARG A 1 427 ? -1.772 -11.523 -15.805 1 88.5 427 ARG A O 1
ATOM 3402 N N . ASP A 1 428 ? -0.94 -9.633 -14.961 1 89.62 428 ASP A N 1
ATOM 3403 C CA . ASP A 1 428 ? -2.217 -8.93 -15.047 1 89.62 428 ASP A CA 1
ATOM 3404 C C . ASP A 1 428 ? -2.65 -8.766 -16.5 1 89.62 428 ASP A C 1
ATOM 3406 O O . ASP A 1 428 ? -3.826 -8.945 -16.828 1 89.62 428 ASP A O 1
ATOM 3410 N N . TYR A 1 429 ? -1.734 -8.461 -17.359 1 92.44 429 TYR A N 1
ATOM 3411 C CA . TYR A 1 429 ? -2.061 -8.328 -18.781 1 92.44 429 TYR A CA 1
ATOM 3412 C C . TYR A 1 429 ? -2.453 -9.672 -19.375 1 92.44 429 TYR A C 1
ATOM 3414 O O . TYR A 1 429 ? -3.367 -9.75 -20.203 1 92.44 429 TYR A O 1
ATOM 3422 N N . GLU A 1 430 ? -1.729 -10.688 -18.984 1 93.25 430 GLU A N 1
ATOM 3423 C CA . GLU A 1 430 ? -2.059 -12.031 -19.469 1 93.25 430 GLU A CA 1
ATOM 3424 C C . GLU A 1 430 ? -3.453 -12.453 -19.016 1 93.25 430 GLU A C 1
ATOM 3426 O O . GLU A 1 430 ? -4.156 -13.164 -19.734 1 93.25 430 GLU A O 1
ATOM 3431 N N . ALA A 1 431 ? -3.818 -12.023 -17.875 1 91.94 431 ALA A N 1
ATOM 3432 C CA . ALA A 1 431 ? -5.164 -12.32 -17.391 1 91.94 431 ALA A CA 1
ATOM 3433 C C . ALA A 1 431 ? -6.223 -11.648 -18.266 1 91.94 431 ALA A C 1
ATOM 3435 O O . ALA A 1 431 ? -7.258 -12.25 -18.562 1 91.94 431 ALA A O 1
ATOM 3436 N N . TYR A 1 432 ? -5.977 -10.438 -18.609 1 92.62 432 TYR A N 1
ATOM 3437 C CA . TYR A 1 432 ? -6.902 -9.727 -19.5 1 92.62 432 TYR A CA 1
ATOM 3438 C C . TYR A 1 432 ? -6.996 -10.414 -20.844 1 92.62 432 TYR A C 1
ATOM 3440 O O . TYR A 1 432 ? -8.07 -10.484 -21.453 1 92.62 432 TYR A O 1
ATOM 3448 N N . GLU A 1 433 ? -5.836 -10.922 -21.344 1 92.88 433 GLU A N 1
ATOM 3449 C CA . GLU A 1 433 ? -5.816 -11.648 -22.609 1 92.88 433 GLU A CA 1
ATOM 3450 C C . GLU A 1 433 ? -6.688 -12.898 -22.547 1 92.88 433 GLU A C 1
ATOM 3452 O O . GLU A 1 433 ? -7.398 -13.211 -23.5 1 92.88 433 GLU A O 1
ATOM 3457 N N . ARG A 1 434 ? -6.641 -13.539 -21.516 1 90.44 434 ARG A N 1
ATOM 3458 C CA . ARG A 1 434 ? -7.359 -14.797 -21.344 1 90.44 434 ARG A CA 1
ATOM 3459 C C . ARG A 1 434 ? -8.852 -14.547 -21.109 1 90.44 434 ARG A C 1
ATOM 3461 O O . ARG A 1 434 ? -9.688 -15.273 -21.641 1 90.44 434 ARG A O 1
ATOM 3468 N N . ASP A 1 435 ? -9.172 -13.508 -20.375 1 90.94 435 ASP A N 1
ATOM 3469 C CA . ASP A 1 435 ? -10.523 -13.391 -19.844 1 90.94 435 ASP A CA 1
ATOM 3470 C C . ASP A 1 435 ? -11.359 -12.406 -20.656 1 90.94 435 ASP A C 1
ATOM 3472 O O . ASP A 1 435 ? -12.586 -12.406 -20.562 1 90.94 435 ASP A O 1
ATOM 3476 N N . LEU A 1 436 ? -10.711 -11.57 -21.453 1 92.56 436 LEU A N 1
ATOM 3477 C CA . LEU A 1 436 ? -11.453 -10.547 -22.172 1 92.56 436 LEU A CA 1
ATOM 3478 C C . LEU A 1 436 ? -11.25 -10.68 -23.688 1 92.56 436 LEU A C 1
ATOM 3480 O O . LEU A 1 436 ? -10.211 -11.18 -24.125 1 92.56 436 LEU A O 1
ATOM 3484 N N . PRO A 1 437 ? -12.266 -10.32 -24.453 1 90.06 437 PRO A N 1
ATOM 3485 C CA . PRO A 1 437 ? -12.016 -10.195 -25.891 1 90.06 437 PRO A CA 1
ATOM 3486 C C . PRO A 1 437 ? -10.961 -9.148 -26.234 1 90.06 437 PRO A C 1
ATOM 3488 O O . PRO A 1 437 ? -10.906 -8.094 -25.578 1 90.06 437 PRO A O 1
ATOM 3491 N N . PRO A 1 438 ? -10.133 -9.406 -27.172 1 90.5 438 PRO A N 1
ATOM 3492 C CA . PRO A 1 438 ? -9.016 -8.516 -27.5 1 90.5 438 PRO A CA 1
ATOM 3493 C C . PRO A 1 438 ? -9.469 -7.082 -27.766 1 90.5 438 PRO A C 1
ATOM 3495 O O . PRO A 1 438 ? -8.758 -6.133 -27.406 1 90.5 438 PRO A O 1
ATOM 3498 N N . ASP A 1 439 ? -10.641 -6.855 -28.281 1 89.12 439 ASP A N 1
ATOM 3499 C CA . ASP A 1 439 ? -11.086 -5.523 -28.672 1 89.12 439 ASP A CA 1
ATOM 3500 C C . ASP A 1 439 ? -11.469 -4.691 -27.453 1 89.12 439 ASP A C 1
ATOM 3502 O O . ASP A 1 439 ? -11.445 -3.459 -27.5 1 89.12 439 ASP A O 1
ATOM 3506 N N . SER A 1 440 ? -11.844 -5.277 -26.391 1 91.19 440 SER A N 1
ATOM 3507 C CA . SER A 1 440 ? -12.359 -4.59 -25.219 1 91.19 440 SER A CA 1
ATOM 3508 C C . SER A 1 440 ? -11.25 -3.836 -24.484 1 91.19 440 SER A C 1
ATOM 3510 O O . SER A 1 440 ? -11.523 -2.898 -23.734 1 91.19 440 SER A O 1
ATOM 3512 N N . TRP A 1 441 ? -9.961 -4.152 -24.688 1 92.81 441 TRP A N 1
ATOM 3513 C CA . TRP A 1 441 ? -8.859 -3.525 -23.953 1 92.81 441 TRP A CA 1
ATOM 3514 C C . TRP A 1 441 ? -7.688 -3.238 -24.891 1 92.81 441 TRP A C 1
ATOM 3516 O O . TRP A 1 441 ? -6.523 -3.363 -24.484 1 92.81 441 TRP A O 1
ATOM 3526 N N . LYS A 1 442 ? -7.969 -2.971 -26.125 1 92.62 442 LYS A N 1
ATOM 3527 C CA . LYS A 1 442 ? -6.996 -2.732 -27.188 1 92.62 442 LYS A CA 1
ATOM 3528 C C . LYS A 1 442 ? -6.074 -1.565 -26.828 1 92.62 442 LYS A C 1
ATOM 3530 O O . LYS A 1 442 ? -4.859 -1.647 -27.031 1 92.62 442 LYS A O 1
ATOM 3535 N N . GLU A 1 443 ? -6.594 -0.537 -26.25 1 91 443 GLU A N 1
ATOM 3536 C CA . GLU A 1 443 ? -5.812 0.659 -25.953 1 91 443 GLU A CA 1
ATOM 3537 C C . GLU A 1 443 ? -4.75 0.374 -24.891 1 91 443 GLU A C 1
ATOM 3539 O O . GLU A 1 443 ? -3.609 0.822 -25.016 1 91 443 GLU A O 1
ATOM 3544 N N . HIS A 1 444 ? -5.102 -0.319 -23.922 1 91 444 HIS A N 1
ATOM 3545 C CA . HIS A 1 444 ? -4.164 -0.668 -22.859 1 91 444 HIS A CA 1
ATOM 3546 C C . HIS A 1 444 ? -3.061 -1.585 -23.375 1 91 444 HIS A C 1
ATOM 3548 O O . HIS A 1 444 ? -1.888 -1.396 -23.047 1 91 444 HIS A O 1
ATOM 3554 N N . ARG A 1 445 ? -3.445 -2.531 -24.141 1 92.31 445 ARG A N 1
ATOM 3555 C CA . ARG A 1 445 ? -2.496 -3.506 -24.672 1 92.31 445 ARG A CA 1
ATOM 3556 C C . ARG A 1 445 ? -1.51 -2.848 -25.625 1 92.31 445 ARG A C 1
ATOM 3558 O O . ARG A 1 445 ? -0.312 -3.133 -25.578 1 92.31 445 ARG A O 1
ATOM 3565 N N . HIS A 1 446 ? -1.997 -1.956 -26.469 1 94.06 446 HIS A N 1
ATOM 3566 C CA . HIS A 1 446 ? -1.133 -1.255 -27.422 1 94.06 446 HIS A CA 1
ATOM 3567 C C . HIS A 1 446 ? -0.153 -0.34 -26.688 1 94.06 446 HIS A C 1
ATOM 3569 O O . HIS A 1 446 ? 1.02 -0.258 -27.062 1 94.06 446 HIS A O 1
ATOM 3575 N N . ALA A 1 447 ? -0.699 0.286 -25.625 1 90.25 447 ALA A N 1
ATOM 3576 C CA . ALA A 1 447 ? 0.186 1.112 -24.812 1 90.25 447 ALA A CA 1
ATOM 3577 C C . ALA A 1 447 ? 1.272 0.267 -24.156 1 90.25 447 ALA A C 1
ATOM 3579 O O . ALA A 1 447 ? 2.422 0.699 -24.031 1 90.25 447 ALA A O 1
ATOM 3580 N N . PHE A 1 448 ? 0.929 -0.85 -23.75 1 92.06 448 PHE A N 1
ATOM 3581 C CA . PHE A 1 448 ? 1.875 -1.773 -23.125 1 92.06 448 PHE A CA 1
ATOM 3582 C C . PHE A 1 448 ? 2.949 -2.191 -24.125 1 92.06 448 PHE A C 1
ATOM 3584 O O . PHE A 1 448 ? 4.137 -2.189 -23.812 1 92.06 448 PHE A O 1
ATOM 3591 N N . PHE A 1 449 ? 2.551 -2.516 -25.391 1 94.69 449 PHE A N 1
ATOM 3592 C CA . PHE A 1 449 ? 3.508 -2.932 -26.406 1 94.69 449 PHE A CA 1
ATOM 3593 C C . PHE A 1 449 ? 4.457 -1.791 -26.766 1 94.69 449 PHE A C 1
ATOM 3595 O O . PHE A 1 449 ? 5.645 -2.014 -27 1 94.69 449 PHE A O 1
ATOM 3602 N N . ASP A 1 450 ? 3.943 -0.654 -26.734 1 90.56 450 ASP A N 1
ATOM 3603 C CA . ASP A 1 450 ? 4.793 0.507 -26.984 1 90.56 450 ASP A CA 1
ATOM 3604 C C . ASP A 1 450 ? 5.832 0.678 -25.875 1 90.56 450 ASP A C 1
ATOM 3606 O O . ASP A 1 450 ? 6.992 0.99 -26.156 1 90.56 450 ASP A O 1
ATOM 3610 N N . ALA A 1 451 ? 5.391 0.499 -24.734 1 86.56 451 ALA A N 1
ATOM 3611 C CA . ALA A 1 451 ? 6.305 0.615 -23.609 1 86.56 451 ALA A CA 1
ATOM 3612 C C . ALA A 1 451 ? 7.367 -0.478 -23.641 1 86.56 451 ALA A C 1
ATOM 3614 O O . ALA A 1 451 ? 8.523 -0.239 -23.297 1 86.56 451 ALA A O 1
ATOM 3615 N N . VAL A 1 452 ? 6.973 -1.636 -24.016 1 90.25 452 VAL A N 1
ATOM 3616 C CA . VAL A 1 452 ? 7.914 -2.748 -24.141 1 90.25 452 VAL A CA 1
ATOM 3617 C C . VAL A 1 452 ? 8.953 -2.436 -25.203 1 90.25 452 VAL A C 1
ATOM 3619 O O . VAL A 1 452 ? 10.156 -2.637 -25 1 90.25 452 VAL A O 1
ATOM 3622 N N . THR A 1 453 ? 8.555 -1.934 -26.312 1 90.44 453 THR A N 1
ATOM 3623 C CA . THR A 1 453 ? 9.438 -1.632 -27.422 1 90.44 453 THR A CA 1
ATOM 3624 C C . THR A 1 453 ? 10.398 -0.503 -27.062 1 90.44 453 THR A C 1
ATOM 3626 O O . THR A 1 453 ? 11.586 -0.558 -27.406 1 90.44 453 THR A O 1
ATOM 3629 N N . GLY A 1 454 ? 9.945 0.396 -26.359 1 83.88 454 GLY A N 1
ATOM 3630 C CA . GLY A 1 454 ? 10.75 1.569 -26.078 1 83.88 454 GLY A CA 1
ATOM 3631 C C . GLY A 1 454 ? 11.625 1.406 -24.844 1 83.88 454 GLY A C 1
ATOM 3632 O O . GLY A 1 454 ? 12.672 2.049 -24.734 1 83.88 454 GLY A O 1
ATOM 3633 N N . HIS A 1 455 ? 11.188 0.577 -23.922 1 81.44 455 HIS A N 1
ATOM 3634 C CA . HIS A 1 455 ? 11.898 0.548 -22.641 1 81.44 455 HIS A CA 1
ATOM 3635 C C . HIS A 1 455 ? 12.492 -0.829 -22.375 1 81.44 455 HIS A C 1
ATOM 3637 O O . HIS A 1 455 ? 13.57 -0.938 -21.781 1 81.44 455 HIS A O 1
ATOM 3643 N N . LEU A 1 456 ? 11.828 -1.845 -22.719 1 85.69 456 LEU A N 1
ATOM 3644 C CA . LEU A 1 456 ? 12.273 -3.191 -22.391 1 85.69 456 LEU A CA 1
ATOM 3645 C C . LEU A 1 456 ? 13.266 -3.713 -23.422 1 85.69 456 LEU A C 1
ATOM 3647 O O . LEU A 1 456 ? 14.25 -4.367 -23.062 1 85.69 456 LEU A O 1
ATOM 3651 N N . LEU A 1 457 ? 13.008 -3.408 -24.641 1 91.31 457 LEU A N 1
ATOM 3652 C CA . LEU A 1 457 ? 13.859 -3.928 -25.703 1 91.31 457 LEU A CA 1
ATOM 3653 C C . LEU A 1 457 ? 15.062 -3.02 -25.938 1 91.31 457 LEU A C 1
ATOM 3655 O O . LEU A 1 457 ? 15.328 -2.596 -27.062 1 91.31 457 LEU A O 1
ATOM 3659 N N . THR A 1 458 ? 15.734 -2.746 -24.828 1 88.88 458 THR A N 1
ATOM 3660 C CA . THR A 1 458 ? 17.016 -2.064 -24.781 1 88.88 458 THR A CA 1
ATOM 3661 C C . THR A 1 458 ? 18.094 -2.965 -24.172 1 88.88 458 THR A C 1
ATOM 3663 O O . THR A 1 458 ? 17.766 -3.871 -23.391 1 88.88 458 THR A O 1
ATOM 3666 N N . PRO A 1 459 ? 19.266 -2.812 -24.516 1 87.69 459 PRO A N 1
ATOM 3667 C CA . PRO A 1 459 ? 20.297 -3.793 -24.156 1 87.69 459 PRO A CA 1
ATOM 3668 C C . PRO A 1 459 ? 20.328 -4.098 -22.656 1 87.69 459 PRO A C 1
ATOM 3670 O O . PRO A 1 459 ? 20.219 -5.262 -22.266 1 87.69 459 PRO A O 1
ATOM 3673 N N . ILE A 1 460 ? 20.359 -3.145 -21.781 1 85 460 ILE A N 1
ATOM 3674 C CA . ILE A 1 460 ? 20.531 -3.363 -20.344 1 85 460 ILE A CA 1
ATOM 3675 C C . ILE A 1 460 ? 19.281 -4.012 -19.766 1 85 460 ILE A C 1
ATOM 3677 O O . ILE A 1 460 ? 19.359 -5.055 -19.109 1 85 460 ILE A O 1
ATOM 3681 N N . LYS A 1 461 ? 18.141 -3.488 -20.094 1 84.81 461 LYS A N 1
ATOM 3682 C CA . LYS A 1 461 ? 16.891 -3.996 -19.531 1 84.81 461 LYS A CA 1
ATOM 3683 C C . LYS A 1 461 ? 16.516 -5.34 -20.141 1 84.81 461 LYS A C 1
ATOM 3685 O O . LYS A 1 461 ? 15.977 -6.215 -19.453 1 84.81 461 LYS A O 1
ATOM 3690 N N . PHE A 1 462 ? 16.781 -5.484 -21.359 1 90.5 462 PHE A N 1
ATOM 3691 C CA . PHE A 1 462 ? 16.422 -6.734 -22.016 1 90.5 462 PHE A CA 1
ATOM 3692 C C . PHE A 1 462 ? 17.188 -7.906 -21.422 1 90.5 462 PHE A C 1
ATOM 3694 O O . PHE A 1 462 ? 16.625 -8.977 -21.188 1 90.5 462 PHE A O 1
ATOM 3701 N N . PHE A 1 463 ? 18.5 -7.73 -21.203 1 90.5 463 PHE A N 1
ATOM 3702 C CA . PHE A 1 463 ? 19.312 -8.812 -20.672 1 90.5 463 PHE A CA 1
ATOM 3703 C C . PHE A 1 463 ? 18.797 -9.25 -19.297 1 90.5 463 PHE A C 1
ATOM 3705 O O . PHE A 1 463 ? 18.922 -10.422 -18.938 1 90.5 463 PHE A O 1
ATOM 3712 N N . GLU A 1 464 ? 18.188 -8.383 -18.688 1 85.81 464 GLU A N 1
ATOM 3713 C CA . GLU A 1 464 ? 17.656 -8.719 -17.375 1 85.81 464 GLU A CA 1
ATOM 3714 C C . GLU A 1 464 ? 16.281 -9.375 -17.484 1 85.81 464 GLU A C 1
ATOM 3716 O O . GLU A 1 464 ? 15.867 -10.133 -16.609 1 85.81 464 GLU A O 1
ATOM 3721 N N . LEU A 1 465 ? 15.492 -9.047 -18.531 1 88.31 465 LEU A N 1
ATOM 3722 C CA . LEU A 1 465 ? 14.094 -9.477 -18.609 1 88.31 465 LEU A CA 1
ATOM 3723 C C . LEU A 1 465 ? 13.852 -10.328 -19.859 1 88.31 465 LEU A C 1
ATOM 3725 O O . LEU A 1 465 ? 12.711 -10.508 -20.266 1 88.31 465 LEU A O 1
ATOM 3729 N N . ALA A 1 466 ? 14.852 -10.844 -20.422 1 90.19 466 ALA A N 1
ATOM 3730 C CA . ALA A 1 466 ? 14.781 -11.57 -21.688 1 90.19 466 ALA A CA 1
ATOM 3731 C C . ALA A 1 466 ? 13.812 -12.742 -21.578 1 90.19 466 ALA A C 1
ATOM 3733 O O . ALA A 1 466 ? 13.148 -13.086 -22.562 1 90.19 466 ALA A O 1
ATOM 3734 N N . GLN A 1 467 ? 13.68 -13.32 -20.422 1 88.88 467 GLN A N 1
ATOM 3735 C CA . GLN A 1 467 ? 12.875 -14.523 -20.25 1 88.88 467 GLN A CA 1
ATOM 3736 C C . GLN A 1 467 ? 11.391 -14.234 -20.438 1 88.88 467 GLN A C 1
ATOM 3738 O O . GLN A 1 467 ? 10.594 -15.148 -20.656 1 88.88 467 GLN A O 1
ATOM 3743 N N . TYR A 1 468 ? 10.953 -13.008 -20.453 1 90.69 468 TYR A N 1
ATOM 3744 C CA . TYR A 1 468 ? 9.539 -12.664 -20.516 1 90.69 468 TYR A CA 1
ATOM 3745 C C . TYR A 1 468 ? 9.125 -12.32 -21.953 1 90.69 468 TYR A C 1
ATOM 3747 O O . TYR A 1 468 ? 7.938 -12.18 -22.234 1 90.69 468 TYR A O 1
ATOM 3755 N N . LEU A 1 469 ? 10.047 -12.211 -22.891 1 93.19 469 LEU A N 1
ATOM 3756 C CA . LEU A 1 469 ? 9.758 -11.797 -24.266 1 93.19 469 LEU A CA 1
ATOM 3757 C C . LEU A 1 469 ? 8.797 -12.773 -24.938 1 93.19 469 LEU A C 1
ATOM 3759 O O . LEU A 1 469 ? 7.812 -12.359 -25.547 1 93.19 469 LEU A O 1
ATOM 3763 N N . PRO A 1 470 ? 9.07 -14.086 -24.781 1 93.06 470 PRO A N 1
ATOM 3764 C CA . PRO A 1 470 ? 8.141 -15.008 -25.438 1 93.06 470 PRO A CA 1
ATOM 3765 C C . PRO A 1 470 ? 6.703 -14.828 -24.969 1 93.06 470 PRO A C 1
ATOM 3767 O O . PRO A 1 470 ? 5.77 -14.953 -25.766 1 93.06 470 PRO A O 1
ATOM 3770 N N . ARG A 1 471 ? 6.504 -14.57 -23.719 1 93.88 471 ARG A N 1
ATOM 3771 C CA . ARG A 1 471 ? 5.168 -14.359 -23.172 1 93.88 471 ARG A CA 1
ATOM 3772 C C . ARG A 1 471 ? 4.504 -13.133 -23.781 1 93.88 471 ARG A C 1
ATOM 3774 O O . ARG A 1 471 ? 3.309 -13.148 -24.078 1 93.88 471 ARG A O 1
ATOM 3781 N N . ILE A 1 472 ? 5.273 -12.117 -24 1 95.5 472 ILE A N 1
ATOM 3782 C CA . ILE A 1 472 ? 4.77 -10.875 -24.578 1 95.5 472 ILE A CA 1
ATOM 3783 C C . ILE A 1 472 ? 4.395 -11.117 -26.047 1 95.5 472 ILE A C 1
ATOM 3785 O O . ILE A 1 472 ? 3.34 -10.664 -26.5 1 95.5 472 ILE A O 1
ATOM 3789 N N . ILE A 1 473 ? 5.227 -11.875 -26.734 1 95.12 473 ILE A N 1
ATOM 3790 C CA . ILE A 1 473 ? 4.984 -12.18 -28.141 1 95.12 473 ILE A CA 1
ATOM 3791 C C . ILE A 1 473 ? 3.715 -13.016 -28.281 1 95.12 473 ILE A C 1
ATOM 3793 O O . ILE A 1 473 ? 2.889 -12.766 -29.172 1 95.12 473 ILE A O 1
ATOM 3797 N N . ARG A 1 474 ? 3.588 -13.969 -27.453 1 95.31 474 ARG A N 1
ATOM 3798 C CA . ARG A 1 474 ? 2.393 -14.805 -27.484 1 95.31 474 ARG A CA 1
ATOM 3799 C C . ARG A 1 474 ? 1.133 -13.961 -27.297 1 95.31 474 ARG A C 1
ATOM 3801 O O . ARG A 1 474 ? 0.13 -14.18 -27.984 1 95.31 474 ARG A O 1
ATOM 3808 N N . MET A 1 475 ? 1.208 -13.07 -26.391 1 95.12 475 MET A N 1
ATOM 3809 C CA . MET A 1 475 ? 0.059 -12.203 -26.141 1 95.12 475 MET A CA 1
ATOM 3810 C C . MET A 1 475 ? -0.279 -11.367 -27.375 1 95.12 475 MET A C 1
ATOM 3812 O O . MET A 1 475 ? -1.448 -11.242 -27.734 1 95.12 475 MET A O 1
ATOM 3816 N N . ALA A 1 476 ? 0.735 -10.812 -28.031 1 95.5 476 ALA A N 1
ATOM 3817 C CA . ALA A 1 476 ? 0.522 -9.992 -29.219 1 95.5 476 ALA A CA 1
ATOM 3818 C C . ALA A 1 476 ? -0.111 -10.805 -30.344 1 95.5 476 ALA A C 1
ATOM 3820 O O . ALA A 1 476 ? -1.028 -10.336 -31.016 1 95.5 476 ALA A O 1
ATOM 3821 N N . VAL A 1 477 ? 0.33 -12.008 -30.484 1 93.5 477 VAL A N 1
ATOM 3822 C CA . VAL A 1 477 ? -0.156 -12.867 -31.562 1 93.5 477 VAL A CA 1
ATOM 3823 C C . VAL A 1 477 ? -1.569 -13.344 -31.234 1 93.5 477 VAL A C 1
ATOM 3825 O O . VAL A 1 477 ? -2.449 -13.328 -32.094 1 93.5 477 VAL A O 1
ATOM 3828 N N . ALA A 1 478 ? -1.737 -13.758 -30.047 1 93.31 478 ALA A N 1
ATOM 3829 C CA . ALA A 1 478 ? -3.043 -14.266 -29.625 1 93.31 478 ALA A CA 1
ATOM 3830 C C . ALA A 1 478 ? -4.125 -13.203 -29.797 1 93.31 478 ALA A C 1
ATOM 3832 O O . ALA A 1 478 ? -5.277 -13.523 -30.094 1 93.31 478 ALA A O 1
ATOM 3833 N N . CYS A 1 479 ? -3.744 -11.93 -29.656 1 93.19 479 CYS A N 1
ATOM 3834 C CA . CYS A 1 479 ? -4.703 -10.836 -29.781 1 93.19 479 CYS A CA 1
ATOM 3835 C C . CYS A 1 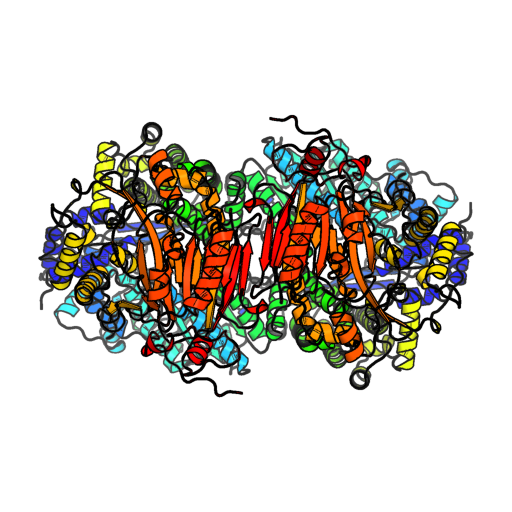479 ? -4.738 -10.289 -31.188 1 93.19 479 CYS A C 1
ATOM 3837 O O . CYS A 1 479 ? -5.492 -9.352 -31.484 1 93.19 479 CYS A O 1
ATOM 3839 N N . GLY A 1 480 ? -3.914 -10.781 -32.062 1 91.06 480 GLY A N 1
ATOM 3840 C CA . GLY A 1 480 ? -3.896 -10.359 -33.438 1 91.06 480 GLY A CA 1
ATOM 3841 C C . GLY A 1 480 ? -3.205 -9.023 -33.656 1 91.06 480 GLY A C 1
ATOM 3842 O O . GLY A 1 480 ? -3.525 -8.297 -34.594 1 91.06 480 GLY A O 1
ATOM 3843 N N . ASP A 1 481 ? -2.361 -8.656 -32.781 1 93.69 481 ASP A N 1
ATOM 3844 C CA . ASP A 1 481 ? -1.66 -7.383 -32.906 1 93.69 481 ASP A CA 1
ATOM 3845 C C . ASP A 1 481 ? -0.378 -7.531 -33.719 1 93.69 481 ASP A C 1
ATOM 3847 O O . ASP A 1 481 ? 0.715 -7.246 -33.219 1 93.69 481 ASP A O 1
ATOM 3851 N N . PHE A 1 482 ? -0.503 -7.766 -34.969 1 92.75 482 PHE A N 1
ATOM 3852 C CA . PHE A 1 482 ? 0.625 -8.117 -35.844 1 92.75 482 PHE A CA 1
ATOM 3853 C C . PHE A 1 482 ? 1.451 -6.883 -36.188 1 92.75 482 PHE A C 1
ATOM 3855 O O . PHE A 1 482 ? 2.66 -6.977 -36.406 1 92.75 482 PHE A O 1
ATOM 3862 N N . SER A 1 483 ? 0.824 -5.703 -36.156 1 91.62 483 SER A N 1
ATOM 3863 C CA . SER A 1 483 ? 1.582 -4.48 -36.406 1 91.62 483 SER A CA 1
ATOM 3864 C C . SER A 1 483 ? 2.584 -4.234 -35.281 1 91.62 483 SER A C 1
ATOM 3866 O O . SER A 1 483 ? 3.734 -3.873 -35.531 1 91.62 483 SER A O 1
ATOM 3868 N N . TYR A 1 484 ? 2.109 -4.434 -34.125 1 93.31 484 TYR A N 1
ATOM 3869 C CA . TYR A 1 484 ? 2.979 -4.234 -33 1 93.31 484 TYR A CA 1
ATOM 3870 C C . TYR A 1 484 ? 4.012 -5.352 -32.875 1 93.31 484 TYR A C 1
ATOM 3872 O O . TYR A 1 484 ? 5.125 -5.129 -32.406 1 93.31 484 TYR A O 1
ATOM 3880 N N . LEU A 1 485 ? 3.617 -6.539 -33.312 1 93.38 485 LEU A N 1
ATOM 3881 C CA . LEU A 1 485 ? 4.594 -7.621 -33.406 1 93.38 485 LEU A CA 1
ATOM 3882 C C . LEU A 1 485 ? 5.75 -7.23 -34.312 1 93.38 485 LEU A C 1
ATOM 3884 O O . LEU A 1 485 ? 6.914 -7.473 -33.969 1 93.38 485 LEU A O 1
ATOM 3888 N N . GLY A 1 486 ? 5.387 -6.602 -35.406 1 90.31 486 GLY A N 1
ATOM 3889 C CA . GLY A 1 486 ? 6.414 -6.125 -36.312 1 90.31 486 GLY A CA 1
ATOM 3890 C C . GLY A 1 486 ? 7.344 -5.102 -35.688 1 90.31 486 GLY A C 1
ATOM 3891 O O . GLY A 1 486 ? 8.555 -5.156 -35.906 1 90.31 486 GLY A O 1
ATOM 3892 N N . LYS A 1 487 ? 6.793 -4.242 -34.969 1 91.62 487 LYS A N 1
ATOM 3893 C CA . LYS A 1 487 ? 7.59 -3.225 -34.281 1 91.62 487 LYS A CA 1
ATOM 3894 C C . LYS A 1 487 ? 8.531 -3.855 -33.25 1 91.62 487 LYS A C 1
ATOM 3896 O O . LYS A 1 487 ? 9.68 -3.436 -33.125 1 91.62 487 LYS A O 1
ATOM 3901 N N . MET A 1 488 ? 8.062 -4.848 -32.562 1 92.75 488 MET A N 1
ATOM 3902 C CA . MET A 1 488 ? 8.875 -5.504 -31.531 1 92.75 488 MET A CA 1
ATOM 3903 C C . MET A 1 488 ? 10.023 -6.273 -32.156 1 92.75 488 MET A C 1
ATOM 3905 O O . MET A 1 488 ? 11.148 -6.246 -31.656 1 92.75 488 MET A O 1
ATOM 3909 N N . ILE A 1 489 ? 9.727 -6.91 -33.25 1 90.69 489 ILE A N 1
ATOM 3910 C CA . ILE A 1 489 ? 10.758 -7.68 -33.938 1 90.69 489 ILE A CA 1
ATOM 3911 C C . ILE A 1 489 ? 11.812 -6.73 -34.5 1 90.69 489 ILE A C 1
ATOM 3913 O O . ILE A 1 489 ? 13.016 -7.023 -34.438 1 90.69 489 ILE A O 1
ATOM 3917 N N . LYS A 1 490 ? 11.391 -5.613 -35.031 1 89.5 490 LYS A N 1
ATOM 3918 C CA . LYS A 1 490 ? 12.328 -4.609 -35.5 1 89.5 490 LYS A CA 1
ATOM 3919 C C . LYS A 1 490 ? 13.227 -4.105 -34.375 1 89.5 490 LYS A C 1
ATOM 3921 O O . LYS A 1 490 ? 14.43 -3.945 -34.562 1 89.5 490 LYS A O 1
ATOM 3926 N N . ALA A 1 491 ? 12.633 -3.848 -33.312 1 90.81 491 ALA A N 1
ATOM 3927 C CA . ALA A 1 491 ? 13.398 -3.391 -32.156 1 90.81 491 ALA A CA 1
ATOM 3928 C C . ALA A 1 491 ? 14.367 -4.469 -31.672 1 90.81 491 ALA A C 1
ATOM 3930 O O . ALA A 1 491 ? 15.477 -4.164 -31.234 1 90.81 491 ALA A O 1
ATOM 3931 N N . LEU A 1 492 ? 13.906 -5.699 -31.688 1 90.94 492 LEU A N 1
ATOM 3932 C CA . LEU A 1 492 ? 14.75 -6.816 -31.281 1 90.94 492 LEU A CA 1
ATOM 3933 C C . LEU A 1 492 ? 15.953 -6.949 -32.219 1 90.94 492 LEU A C 1
ATOM 3935 O O . LEU A 1 492 ? 17.062 -7.215 -31.75 1 90.94 492 LEU A O 1
ATOM 3939 N N . ASN A 1 493 ? 15.727 -6.758 -33.469 1 88.69 493 ASN A N 1
ATOM 3940 C CA . ASN A 1 493 ? 16.812 -6.789 -34.438 1 88.69 493 ASN A CA 1
ATOM 3941 C C . ASN A 1 493 ? 17.844 -5.688 -34.156 1 88.69 493 ASN A C 1
ATOM 3943 O O . ASN A 1 493 ? 19.047 -5.934 -34.188 1 88.69 493 ASN A O 1
ATOM 3947 N N . LYS A 1 494 ? 17.312 -4.59 -33.969 1 89.25 494 LYS A N 1
ATOM 3948 C CA . LYS A 1 494 ? 18.203 -3.479 -33.625 1 89.25 494 LYS A CA 1
ATOM 3949 C C . LYS A 1 494 ? 19 -3.766 -32.375 1 89.25 494 LYS A C 1
ATOM 3951 O O . LYS A 1 494 ? 20.188 -3.449 -32.312 1 89.25 494 LYS A O 1
ATOM 3956 N N . LEU A 1 495 ? 18.391 -4.32 -31.406 1 91.12 495 LEU A N 1
ATOM 3957 C CA . LEU A 1 495 ? 19.031 -4.645 -30.141 1 91.12 495 LEU A CA 1
ATOM 3958 C C . LEU A 1 495 ? 20.156 -5.656 -30.344 1 91.12 495 LEU A C 1
ATOM 3960 O O . LEU A 1 495 ? 21.25 -5.488 -29.812 1 91.12 495 LEU A O 1
ATOM 3964 N N . THR A 1 496 ? 19.922 -6.73 -31.062 1 89.44 496 THR A N 1
ATOM 3965 C CA . THR A 1 496 ? 20.922 -7.766 -31.281 1 89.44 496 THR A CA 1
ATOM 3966 C C . THR A 1 496 ? 22.109 -7.215 -32.062 1 89.44 496 THR A C 1
ATOM 3968 O O . THR A 1 496 ? 23.25 -7.578 -31.781 1 89.44 496 THR A O 1
ATOM 3971 N N . GLU A 1 497 ? 21.828 -6.312 -32.969 1 88.56 497 GLU A N 1
ATOM 3972 C CA . GLU A 1 497 ? 22.906 -5.676 -33.719 1 88.56 497 GLU A CA 1
ATOM 3973 C C . GLU A 1 497 ? 23.734 -4.754 -32.844 1 88.56 497 GLU A C 1
ATOM 3975 O O . GLU A 1 497 ? 24.953 -4.707 -32.938 1 88.56 497 GLU A O 1
ATOM 3980 N N . THR A 1 498 ? 23.062 -4.094 -32 1 89.62 498 THR A N 1
ATOM 3981 C CA . THR A 1 498 ? 23.734 -3.18 -31.094 1 89.62 498 THR A CA 1
ATOM 3982 C C . THR A 1 498 ? 24.656 -3.943 -30.141 1 89.62 498 THR A C 1
ATOM 3984 O O . THR A 1 498 ? 25.781 -3.508 -29.875 1 89.62 498 THR A O 1
ATOM 3987 N N . VAL A 1 499 ? 24.234 -5.004 -29.609 1 89.69 499 VAL A N 1
ATOM 3988 C CA . VAL A 1 499 ? 25.031 -5.805 -28.688 1 89.69 499 VAL A CA 1
ATOM 3989 C C . VAL A 1 499 ? 26.234 -6.41 -29.438 1 89.69 499 VAL A C 1
ATOM 3991 O O . VAL A 1 499 ? 27.328 -6.473 -28.891 1 89.69 499 VAL A O 1
ATOM 3994 N N . LYS A 1 500 ? 25.984 -6.805 -30.672 1 87 500 LYS A N 1
ATOM 3995 C CA . LYS A 1 500 ? 27.047 -7.375 -31.484 1 87 500 LYS A CA 1
ATOM 3996 C C . LYS A 1 500 ? 28.141 -6.344 -31.766 1 87 500 LYS A C 1
ATOM 3998 O O . LYS A 1 500 ? 29.328 -6.66 -31.688 1 87 500 LYS A O 1
ATOM 4003 N N . ASP A 1 501 ? 27.719 -5.168 -31.953 1 86.94 501 ASP A N 1
ATOM 4004 C CA . ASP A 1 501 ? 28.656 -4.125 -32.375 1 86.94 501 ASP A CA 1
ATOM 4005 C C . ASP A 1 501 ? 29.391 -3.535 -31.172 1 86.94 501 ASP A C 1
ATOM 4007 O O . ASP A 1 501 ? 30.547 -3.137 -31.281 1 86.94 501 ASP A O 1
ATOM 4011 N N . HIS A 1 502 ? 28.75 -3.537 -30.047 1 88.31 502 HIS A N 1
ATOM 4012 C CA . HIS A 1 502 ? 29.312 -2.691 -29 1 88.31 502 HIS A CA 1
ATOM 4013 C C . HIS A 1 502 ? 29.734 -3.52 -27.797 1 88.31 502 HIS A C 1
ATOM 4015 O O . HIS A 1 502 ? 30.406 -3.008 -26.891 1 88.31 502 HIS A O 1
ATOM 4021 N N . CYS A 1 503 ? 29.422 -4.773 -27.672 1 88.31 503 CYS A N 1
ATOM 4022 C CA . CYS A 1 503 ? 29.719 -5.523 -26.453 1 88.31 503 CYS A CA 1
ATOM 4023 C C . CYS A 1 503 ? 30.672 -6.676 -26.734 1 88.31 503 CYS A C 1
ATOM 4025 O O . CYS A 1 503 ? 30.656 -7.242 -27.828 1 88.31 503 CYS A O 1
ATOM 4027 N N . THR A 1 504 ? 31.391 -6.938 -25.703 1 85.94 504 THR A N 1
ATOM 4028 C CA . THR A 1 504 ? 32.156 -8.188 -25.688 1 85.94 504 THR A CA 1
ATOM 4029 C C . THR A 1 504 ? 31.359 -9.281 -24.969 1 85.94 504 THR A C 1
ATOM 4031 O O . THR A 1 504 ? 30.578 -8.992 -24.062 1 85.94 504 THR A O 1
ATOM 4034 N N . ILE A 1 505 ? 31.547 -10.523 -25.391 1 87.38 505 ILE A N 1
ATOM 4035 C CA . ILE A 1 505 ? 30.766 -11.625 -24.875 1 87.38 505 ILE A CA 1
ATOM 4036 C C . ILE A 1 505 ? 31.516 -12.32 -23.75 1 87.38 505 ILE A C 1
ATOM 4038 O O . ILE A 1 505 ? 32.719 -12.555 -23.859 1 87.38 505 ILE A O 1
ATOM 4042 N N . SER A 1 506 ? 30.891 -12.445 -22.719 1 88.19 506 SER A N 1
ATOM 4043 C CA . SER A 1 506 ? 31.422 -13.234 -21.609 1 88.19 506 SER A CA 1
ATOM 4044 C C . SER A 1 506 ? 30.422 -14.281 -21.141 1 88.19 506 SER A C 1
ATOM 4046 O O . SER A 1 506 ? 29.203 -14.055 -21.203 1 88.19 506 SER A O 1
ATOM 4048 N N . ILE A 1 507 ? 30.906 -15.539 -20.859 1 89 507 ILE A N 1
ATOM 4049 C CA . ILE A 1 507 ? 30.078 -16.609 -20.312 1 89 507 ILE A CA 1
ATOM 4050 C C . ILE A 1 507 ? 30.328 -16.703 -18.797 1 89 507 ILE A C 1
ATOM 4052 O O . ILE A 1 507 ? 31.469 -16.766 -18.359 1 89 507 ILE A O 1
ATOM 4056 N N . LYS A 1 508 ? 29.281 -16.719 -18.172 1 83.5 508 LYS A N 1
ATOM 4057 C CA . LYS A 1 508 ? 29.391 -16.844 -16.719 1 83.5 508 LYS A CA 1
ATOM 4058 C C . LYS A 1 508 ? 30.156 -18.109 -16.344 1 83.5 508 LYS A C 1
ATOM 4060 O O . LYS A 1 508 ? 29.906 -19.188 -16.875 1 83.5 508 LYS A O 1
ATOM 4065 N N . ALA A 1 509 ? 31.062 -18.203 -15.562 1 77.31 509 ALA A N 1
ATOM 4066 C CA . ALA A 1 509 ? 31.844 -19.328 -15.055 1 77.31 509 ALA A CA 1
ATOM 4067 C C . ALA A 1 509 ? 33.125 -19.516 -15.883 1 77.31 509 ALA A C 1
ATOM 4069 O O . ALA A 1 509 ? 34 -20.297 -15.508 1 77.31 509 ALA A O 1
ATOM 4070 N N . LEU A 1 510 ? 33.031 -18.875 -17.141 1 79.81 510 LEU A N 1
ATOM 4071 C CA . LEU A 1 510 ? 34.25 -18.984 -17.969 1 79.81 510 LEU A CA 1
ATOM 4072 C C . LEU A 1 510 ? 35.156 -17.797 -17.719 1 79.81 510 LEU A C 1
ATOM 4074 O O . LEU A 1 510 ? 34.719 -16.641 -17.734 1 79.81 510 LEU A O 1
ATOM 4078 N N . GLN A 1 511 ? 36.312 -17.906 -17.266 1 65.44 511 GLN A N 1
ATOM 4079 C CA . GLN A 1 511 ? 37.25 -16.844 -16.969 1 65.44 511 GLN A CA 1
ATOM 4080 C C . GLN A 1 511 ? 37.781 -16.219 -18.266 1 65.44 511 GLN A C 1
ATOM 4082 O O . GLN A 1 511 ? 38.125 -15.031 -18.281 1 65.44 511 GLN A O 1
ATOM 4087 N N . SER A 1 512 ? 37.781 -16.969 -19.375 1 62.97 512 SER A N 1
ATOM 4088 C CA . SER A 1 512 ? 38.344 -16.422 -20.594 1 62.97 512 SER A CA 1
ATOM 4089 C C . SER A 1 512 ? 37.281 -15.781 -21.484 1 62.97 512 SER A C 1
ATOM 4091 O O . SER A 1 512 ? 36.125 -16.203 -21.469 1 62.97 512 SER A O 1
ATOM 4093 N N . SER A 1 513 ? 37.594 -14.523 -21.906 1 60.16 513 SER A N 1
ATOM 4094 C CA . SER A 1 513 ? 36.688 -13.844 -22.828 1 60.16 513 SER A CA 1
ATOM 4095 C C . SER A 1 513 ? 36.625 -14.555 -24.172 1 60.16 513 SER A C 1
ATOM 4097 O O . SER A 1 513 ? 37.625 -15.078 -24.656 1 60.16 513 SER A O 1
ATOM 4099 N N . LEU A 1 514 ? 35.469 -15.148 -24.516 1 59.06 514 LEU A N 1
ATOM 4100 C CA . LEU A 1 514 ? 35.312 -15.797 -25.812 1 59.06 514 LEU A CA 1
ATOM 4101 C C . LEU A 1 514 ? 35.125 -14.758 -26.906 1 59.06 514 LEU A C 1
ATOM 4103 O O . LEU A 1 514 ? 34.531 -13.695 -26.688 1 59.06 514 LEU A O 1
ATOM 4107 N N . GLN A 1 515 ? 36.031 -14.602 -27.828 1 50.88 515 GLN A N 1
ATOM 4108 C CA . GLN A 1 515 ? 35.844 -13.758 -29 1 50.88 515 GLN A CA 1
ATOM 4109 C C . GLN A 1 515 ? 34.438 -13.93 -29.594 1 50.88 515 GLN A C 1
ATOM 4111 O O . GLN A 1 515 ? 33.906 -15.031 -29.594 1 50.88 515 GLN A O 1
ATOM 4116 N N . TYR A 1 516 ? 33.625 -12.859 -29.625 1 51.25 516 TYR A N 1
ATOM 4117 C CA . TYR A 1 516 ? 32.25 -12.727 -30.047 1 51.25 516 TYR A CA 1
ATOM 4118 C C . TYR A 1 516 ? 31.922 -13.695 -31.172 1 51.25 516 TYR A C 1
ATOM 4120 O O . TYR A 1 516 ? 30.781 -14.148 -31.297 1 51.25 516 TYR A O 1
ATOM 4128 N N . GLN A 1 517 ? 32.844 -13.766 -32.188 1 49.28 517 GLN A N 1
ATOM 4129 C CA . GLN A 1 517 ? 32.5 -14.07 -33.562 1 49.28 517 GLN A CA 1
ATOM 4130 C C . GLN A 1 517 ? 31.656 -15.352 -33.656 1 49.28 517 GLN A C 1
ATOM 4132 O O . GLN A 1 517 ? 30.828 -15.492 -34.562 1 49.28 517 GLN A O 1
ATOM 4137 N N . GLN A 1 518 ? 31.906 -16.359 -32.844 1 52.06 518 GLN A N 1
ATOM 4138 C CA . GLN A 1 518 ? 31.453 -17.656 -33.344 1 52.06 518 GLN A CA 1
ATOM 4139 C C . GLN A 1 518 ? 30.141 -18.062 -32.656 1 52.06 518 GLN A C 1
ATOM 4141 O O . GLN A 1 518 ? 29.516 -19.047 -33.031 1 52.06 518 GLN A O 1
ATOM 4146 N N . HIS A 1 519 ? 29.609 -17.266 -31.562 1 61.03 519 HIS A N 1
ATOM 4147 C CA . HIS A 1 519 ? 28.5 -17.984 -30.953 1 61.03 519 HIS A CA 1
ATOM 4148 C C . HIS A 1 519 ? 27.188 -17.203 -31.094 1 61.03 519 HIS A C 1
ATOM 4150 O O . HIS A 1 519 ? 27.094 -16.047 -30.672 1 61.03 519 HIS A O 1
ATOM 4156 N N . GLU A 1 520 ? 26.219 -17.703 -31.953 1 75.69 520 GLU A N 1
ATOM 4157 C CA . GLU A 1 520 ? 24.953 -17.141 -32.406 1 75.69 520 GLU A CA 1
ATOM 4158 C C . GLU A 1 520 ? 23.875 -17.281 -31.328 1 75.69 520 GLU A C 1
ATOM 4160 O O . GLU A 1 520 ? 22.906 -18.031 -31.516 1 75.69 520 GLU A O 1
ATOM 4165 N N . TRP A 1 521 ? 24.047 -16.438 -30.188 1 83.88 521 TRP A N 1
ATOM 4166 C CA . TRP A 1 521 ? 23.047 -16.5 -29.109 1 83.88 521 TRP A CA 1
ATOM 4167 C C . TRP A 1 521 ? 21.688 -16.047 -29.609 1 83.88 521 TRP A C 1
ATOM 4169 O O . TRP A 1 521 ? 20.656 -16.469 -29.078 1 83.88 521 TRP A O 1
ATOM 4179 N N . TRP A 1 522 ? 21.625 -15.227 -30.703 1 85.88 522 TRP A N 1
ATOM 4180 C CA . TRP A 1 522 ? 20.375 -14.672 -31.219 1 85.88 522 TRP A CA 1
ATOM 4181 C C . TRP A 1 522 ? 19.547 -15.742 -31.922 1 85.88 522 TRP A C 1
ATOM 4183 O O . TRP A 1 522 ? 18.328 -15.609 -32.062 1 85.88 522 TRP A O 1
ATOM 4193 N N . LYS A 1 523 ? 20.172 -16.844 -32.312 1 83.06 523 LYS A N 1
ATOM 4194 C CA . LYS A 1 523 ? 19.453 -17.906 -33 1 83.06 523 LYS A CA 1
ATOM 4195 C C . LYS A 1 523 ? 18.406 -18.547 -32.094 1 83.06 523 LYS A C 1
ATOM 4197 O O . LYS A 1 523 ? 17.266 -18.75 -32.5 1 83.06 523 LYS A O 1
ATOM 4202 N N . THR A 1 524 ? 18.844 -18.875 -30.906 1 84.75 524 THR A N 1
ATOM 4203 C CA . THR A 1 524 ? 17.922 -19.484 -29.953 1 84.75 524 THR A CA 1
ATOM 4204 C C . THR A 1 524 ? 16.812 -18.516 -29.578 1 84.75 524 THR A C 1
ATOM 4206 O O . THR A 1 524 ? 15.68 -18.938 -29.328 1 84.75 524 THR A O 1
ATOM 4209 N N . LEU A 1 525 ? 17.156 -17.25 -29.562 1 88.19 525 LEU A N 1
ATOM 4210 C CA . LEU A 1 525 ? 16.156 -16.234 -29.25 1 88.19 525 LEU A CA 1
ATOM 4211 C C . LEU A 1 525 ? 15.094 -16.141 -30.328 1 88.19 525 LEU A C 1
ATOM 4213 O O . LEU A 1 525 ? 13.898 -16.125 -30.031 1 88.19 525 LEU A O 1
ATOM 4217 N N . TYR A 1 526 ? 15.461 -16.172 -31.547 1 87.44 526 TYR A N 1
ATOM 4218 C CA . TYR A 1 526 ? 14.523 -16.047 -32.656 1 87.44 526 TYR A CA 1
ATOM 4219 C C . TYR A 1 526 ? 13.727 -17.328 -32.844 1 87.44 526 TYR A C 1
ATOM 4221 O O . TYR A 1 526 ? 12.57 -17.297 -33.281 1 87.44 526 TYR A O 1
ATOM 4229 N N . ASP A 1 527 ? 14.344 -18.453 -32.469 1 87.38 527 ASP A N 1
ATOM 4230 C CA . ASP A 1 527 ? 13.586 -19.703 -32.469 1 87.38 527 ASP A CA 1
ATOM 4231 C C . ASP A 1 527 ? 12.445 -19.641 -31.469 1 87.38 527 ASP A C 1
ATOM 4233 O O . ASP A 1 527 ? 11.336 -20.109 -31.75 1 87.38 527 ASP A O 1
ATOM 4237 N N . ALA A 1 528 ? 12.797 -19.156 -30.328 1 90 528 ALA A N 1
ATOM 4238 C CA . ALA A 1 528 ? 11.781 -19.031 -29.297 1 90 528 ALA A CA 1
ATOM 4239 C C . ALA A 1 528 ? 10.664 -18.094 -29.734 1 90 528 ALA A C 1
ATOM 4241 O O . ALA A 1 528 ? 9.492 -18.328 -29.438 1 90 528 ALA A O 1
ATOM 4242 N N . VAL A 1 529 ? 11.023 -16.984 -30.406 1 91 529 VAL A N 1
ATOM 4243 C CA . VAL A 1 529 ? 10.047 -16.031 -30.906 1 91 529 VAL A CA 1
ATOM 4244 C C . VAL A 1 529 ? 9.164 -16.688 -31.969 1 91 529 VAL A C 1
ATOM 4246 O O . VAL A 1 529 ? 7.938 -16.547 -31.938 1 91 529 VAL A O 1
ATOM 4249 N N . ALA A 1 530 ? 9.758 -17.438 -32.844 1 89.62 530 ALA A N 1
ATOM 4250 C CA . ALA A 1 530 ? 9.008 -18.125 -33.906 1 89.62 530 ALA A CA 1
ATOM 4251 C C . ALA A 1 530 ? 8.031 -19.141 -33.312 1 89.62 530 ALA A C 1
ATOM 4253 O O . ALA A 1 530 ? 6.875 -19.219 -33.719 1 89.62 530 ALA A O 1
ATOM 4254 N N . GLU A 1 531 ? 8.516 -19.906 -32.406 1 92.44 531 GLU A N 1
ATOM 4255 C CA . GLU A 1 531 ? 7.656 -20.891 -31.781 1 92.44 531 GLU A CA 1
ATOM 4256 C C . GLU A 1 531 ? 6.5 -20.234 -31.031 1 92.44 531 GLU A C 1
ATOM 4258 O O . GLU A 1 531 ? 5.391 -20.766 -31 1 92.44 531 GLU A O 1
ATOM 4263 N N . SER A 1 532 ? 6.809 -19.062 -30.438 1 93.06 532 SER A N 1
ATOM 4264 C CA . SER A 1 532 ? 5.758 -18.328 -29.734 1 93.06 532 SER A CA 1
ATOM 4265 C C . SER A 1 532 ? 4.699 -17.812 -30.703 1 93.06 532 SER A C 1
ATOM 4267 O O . SER A 1 532 ? 3.508 -17.828 -30.391 1 93.06 532 SER A O 1
ATOM 4269 N N . ILE A 1 533 ? 5.113 -17.375 -31.828 1 91.69 533 ILE A N 1
ATOM 4270 C CA . ILE A 1 533 ? 4.188 -16.891 -32.844 1 91.69 533 ILE A CA 1
ATOM 4271 C C . ILE A 1 533 ? 3.311 -18.031 -33.344 1 91.69 533 ILE A C 1
ATOM 4273 O O . ILE A 1 533 ? 2.084 -17.906 -33.375 1 91.69 533 ILE A O 1
ATOM 4277 N N . ILE A 1 534 ? 3.902 -19.172 -33.594 1 91.75 534 ILE A N 1
ATOM 4278 C CA . ILE A 1 534 ? 3.182 -20.297 -34.188 1 91.75 534 ILE A CA 1
ATOM 4279 C C . ILE A 1 534 ? 2.236 -20.891 -33.156 1 91.75 534 ILE A C 1
ATOM 4281 O O . ILE A 1 534 ? 1.087 -21.219 -33.438 1 91.75 534 ILE A O 1
ATOM 4285 N N . SER A 1 535 ? 2.711 -21.047 -31.984 1 94.25 535 SER A N 1
ATOM 4286 C CA . SER A 1 535 ? 1.93 -21.688 -30.938 1 94.25 535 SER A CA 1
ATOM 4287 C C . SER A 1 535 ? 0.716 -20.859 -30.562 1 94.25 535 SER A C 1
ATOM 4289 O O . SER A 1 535 ? -0.26 -21.375 -30.016 1 94.25 535 SER A O 1
ATOM 4291 N N . SER A 1 536 ? 0.743 -19.531 -30.797 1 93.88 536 SER A N 1
ATOM 4292 C CA . SER A 1 536 ? -0.337 -18.656 -30.344 1 93.88 536 SER A CA 1
ATOM 4293 C C . SER A 1 536 ? -1.147 -18.125 -31.531 1 93.88 536 SER A C 1
ATOM 4295 O O . SER A 1 536 ? -2.021 -17.266 -31.344 1 93.88 536 SER A O 1
ATOM 4297 N N . PHE A 1 537 ? -0.92 -18.625 -32.656 1 90.44 537 PHE A N 1
ATOM 4298 C CA . PHE A 1 537 ? -1.57 -18.109 -33.844 1 90.44 537 PHE A CA 1
ATOM 4299 C C . PHE A 1 537 ? -3.061 -18.422 -33.844 1 90.44 537 PHE A C 1
ATOM 4301 O O . PHE A 1 537 ? -3.453 -19.578 -33.656 1 90.44 537 PHE A O 1
ATOM 4308 N N . PRO A 1 538 ? -3.861 -17.391 -34.031 1 87.31 538 PRO A N 1
ATOM 4309 C CA . PRO A 1 538 ? -5.305 -17.641 -34.031 1 87.31 538 PRO A CA 1
ATOM 4310 C C . PRO A 1 538 ? -5.758 -18.422 -35.281 1 87.31 538 PRO A C 1
ATOM 4312 O O . PRO A 1 538 ? -5.215 -18.234 -36.375 1 87.31 538 PRO A O 1
ATOM 4315 N N . HIS A 1 539 ? -6.66 -19.344 -35.125 1 80 539 HIS A N 1
ATOM 4316 C CA . HIS A 1 539 ? -7.125 -20.203 -36.219 1 80 539 HIS A CA 1
ATOM 4317 C C . HIS A 1 539 ? -7.895 -19.391 -37.25 1 80 539 HIS A C 1
ATOM 4319 O O . HIS A 1 539 ? -7.777 -19.641 -38.469 1 80 539 HIS A O 1
ATOM 4325 N N . LYS A 1 540 ? -8.695 -18.438 -36.719 1 79.94 540 LYS A N 1
ATOM 4326 C CA . LYS A 1 540 ? -9.438 -17.562 -37.625 1 79.94 540 LYS A CA 1
ATOM 4327 C C . LYS A 1 540 ? -9.086 -16.094 -37.375 1 79.94 540 LYS A C 1
ATOM 4329 O O . LYS A 1 540 ? -9.078 -15.641 -36.219 1 79.94 540 LYS A O 1
ATOM 4334 N N . LEU A 1 541 ? -8.656 -15.539 -38.438 1 82.81 541 LEU A N 1
ATOM 4335 C CA . LEU A 1 541 ? -8.344 -14.117 -38.344 1 82.81 541 LEU A CA 1
ATOM 4336 C C . LEU A 1 541 ? -9.469 -13.273 -38.938 1 82.81 541 LEU A C 1
ATOM 4338 O O . LEU A 1 541 ? -10.094 -13.672 -39.938 1 82.81 541 LEU A O 1
ATOM 4342 N N . CYS A 1 542 ? -9.75 -12.242 -38.281 1 78.25 542 CYS A N 1
ATOM 4343 C CA . CYS A 1 542 ? -10.688 -11.297 -38.875 1 78.25 542 CYS A CA 1
ATOM 4344 C C . CYS A 1 542 ? -10.062 -10.57 -40.062 1 78.25 542 CYS A C 1
ATOM 4346 O O . CYS A 1 542 ? -8.859 -10.703 -40.312 1 78.25 542 CYS A O 1
ATOM 4348 N N . GLY A 1 543 ? -10.875 -9.883 -40.812 1 76.12 543 GLY A N 1
ATOM 4349 C CA . GLY A 1 543 ? -10.383 -9.172 -42 1 76.12 543 GLY A CA 1
ATOM 4350 C C . GLY A 1 543 ? -9.227 -8.242 -41.688 1 76.12 543 GLY A C 1
ATOM 4351 O O . GLY A 1 543 ? -8.195 -8.273 -42.375 1 76.12 543 GLY A O 1
ATOM 4352 N N . GLU A 1 544 ? -9.367 -7.566 -40.656 1 80.81 544 GLU A N 1
ATOM 4353 C CA . GLU A 1 544 ? -8.32 -6.633 -40.25 1 80.81 544 GLU A CA 1
ATOM 4354 C C . GLU A 1 544 ? -7.062 -7.379 -39.781 1 80.81 544 GLU A C 1
ATOM 4356 O O . GLU A 1 544 ? -5.945 -6.93 -40.062 1 80.81 544 GLU A O 1
ATOM 4361 N N . GLY A 1 545 ? -7.324 -8.484 -39.219 1 83.12 545 GLY A N 1
ATOM 4362 C CA . GLY A 1 545 ? -6.215 -9.305 -38.75 1 83.12 545 GLY A CA 1
ATOM 4363 C C . GLY A 1 545 ? -5.426 -9.922 -39.906 1 83.12 545 GLY A C 1
ATOM 4364 O O . GLY A 1 545 ? -4.199 -10.008 -39.844 1 83.12 545 GLY A O 1
ATOM 4365 N N . GLU A 1 546 ? -6.105 -10.227 -40.938 1 85.69 546 GLU A N 1
ATOM 4366 C CA . GLU A 1 546 ? -5.457 -10.805 -42.125 1 85.69 546 GLU A CA 1
ATOM 4367 C C . GLU A 1 546 ? -4.562 -9.781 -42.812 1 85.69 546 GLU A C 1
ATOM 4369 O O . GLU A 1 546 ? -3.445 -10.102 -43.219 1 85.69 546 GLU A O 1
ATOM 4374 N N . ASN A 1 547 ? -5.059 -8.625 -42.844 1 84.69 547 ASN A N 1
ATOM 4375 C CA . ASN A 1 547 ? -4.277 -7.555 -43.469 1 84.69 547 ASN A CA 1
ATOM 4376 C C . ASN A 1 547 ? -3.031 -7.234 -42.656 1 84.69 547 ASN A C 1
ATOM 4378 O O . ASN A 1 547 ? -1.951 -7.027 -43.188 1 84.69 547 ASN A O 1
ATOM 4382 N N . ALA A 1 548 ? -3.275 -7.199 -41.406 1 87.5 548 ALA A N 1
ATOM 4383 C CA . ALA A 1 548 ? -2.16 -6.887 -40.531 1 87.5 548 ALA A CA 1
ATOM 4384 C C . ALA A 1 548 ? -1.088 -7.969 -40.594 1 87.5 548 ALA A C 1
ATOM 4386 O O . ALA A 1 548 ? 0.108 -7.668 -40.531 1 87.5 548 ALA A O 1
ATOM 4387 N N . TRP A 1 549 ? -1.504 -9.188 -40.688 1 87.62 549 TRP A N 1
ATOM 4388 C CA . TRP A 1 549 ? -0.561 -10.297 -40.812 1 87.62 549 TRP A CA 1
ATOM 4389 C C . TRP A 1 549 ? 0.227 -10.219 -42.094 1 87.62 549 TRP A C 1
ATOM 4391 O O . TRP A 1 549 ? 1.44 -10.438 -42.125 1 87.62 549 TRP A O 1
ATOM 4401 N N . ASP A 1 550 ? -0.482 -9.875 -43.156 1 84.31 550 ASP A N 1
ATOM 4402 C CA . ASP A 1 550 ? 0.174 -9.766 -44.438 1 84.31 550 ASP A CA 1
ATOM 4403 C C . ASP A 1 550 ? 1.192 -8.633 -44.438 1 84.31 550 ASP A C 1
ATOM 4405 O O . ASP A 1 550 ? 2.273 -8.766 -45.031 1 84.31 550 ASP A O 1
ATOM 4409 N N . GLU A 1 551 ? 0.827 -7.664 -43.875 1 84.25 551 GLU A N 1
ATOM 4410 C CA . GLU A 1 551 ? 1.766 -6.551 -43.75 1 84.25 551 GLU A CA 1
ATOM 4411 C C . GLU A 1 551 ? 2.992 -6.945 -42.938 1 84.25 551 GLU A C 1
ATOM 4413 O O . GLU A 1 551 ? 4.117 -6.578 -43.281 1 84.25 551 GLU A O 1
ATOM 4418 N N . PHE A 1 552 ? 2.717 -7.633 -41.938 1 85.81 552 PHE A N 1
ATOM 4419 C CA . PHE A 1 552 ? 3.799 -8.117 -41.094 1 85.81 552 PHE A CA 1
ATOM 4420 C C . PHE A 1 552 ? 4.719 -9.047 -41.875 1 85.81 552 PHE A C 1
ATOM 4422 O O . PHE A 1 552 ? 5.945 -8.93 -41.781 1 85.81 552 PHE A O 1
ATOM 4429 N N . ARG A 1 553 ? 4.184 -9.914 -42.562 1 80.12 553 ARG A N 1
ATOM 4430 C CA . ARG A 1 553 ? 4.949 -10.867 -43.344 1 80.12 553 ARG A CA 1
ATOM 4431 C C . ARG A 1 553 ? 5.832 -10.156 -44.375 1 80.12 553 ARG A C 1
ATOM 4433 O O . ARG A 1 553 ? 6.969 -10.562 -44.625 1 80.12 553 ARG A O 1
ATOM 4440 N N . ASN A 1 554 ? 5.316 -9.109 -44.875 1 74.94 554 ASN A N 1
ATOM 4441 C CA . ASN A 1 554 ? 6.062 -8.344 -45.875 1 74.94 554 ASN A CA 1
ATOM 4442 C C . ASN A 1 554 ? 7.238 -7.602 -45.25 1 74.94 554 ASN A C 1
ATOM 4444 O O . ASN A 1 554 ? 8.273 -7.418 -45.875 1 74.94 554 ASN A O 1
ATOM 4448 N N . THR A 1 555 ? 6.98 -7.223 -44.031 1 70.44 555 THR A N 1
ATOM 4449 C CA . THR A 1 555 ? 8.047 -6.512 -43.344 1 70.44 555 THR A CA 1
ATOM 4450 C C . THR A 1 555 ? 9.156 -7.469 -42.938 1 70.44 555 THR A C 1
ATOM 4452 O O . THR A 1 555 ? 10.312 -7.074 -42.812 1 70.44 555 THR A O 1
ATOM 4455 N N . LEU A 1 556 ? 8.852 -8.734 -42.562 1 65.62 556 LEU A N 1
ATOM 4456 C CA . LEU A 1 556 ? 9.797 -9.742 -42.094 1 65.62 556 LEU A CA 1
ATOM 4457 C C . LEU A 1 556 ? 10.727 -10.18 -43.25 1 65.62 556 LEU A C 1
ATOM 4459 O O . LEU A 1 556 ? 11.852 -10.609 -43 1 65.62 556 LEU A O 1
ATOM 4463 N N . GLN A 1 557 ? 10.281 -10.305 -44.562 1 53.78 557 GLN A N 1
ATOM 4464 C CA . GLN A 1 557 ? 11.07 -10.766 -45.688 1 53.78 557 GLN A CA 1
ATOM 4465 C C . GLN A 1 557 ? 12.445 -10.109 -45.719 1 53.78 557 GLN A C 1
ATOM 4467 O O . GLN A 1 557 ? 13.406 -10.688 -46.219 1 53.78 557 GLN A O 1
ATOM 4472 N N . PHE A 1 558 ? 12.602 -9.031 -45.094 1 44.69 558 PHE A N 1
ATOM 4473 C CA . PHE A 1 558 ? 13.867 -8.328 -45.25 1 44.69 558 PHE A CA 1
ATOM 4474 C C . PHE A 1 558 ? 14.875 -8.789 -44.219 1 44.69 558 PHE A C 1
ATOM 4476 O O . PHE A 1 558 ? 16.047 -8.422 -44.281 1 44.69 558 PHE A O 1
ATOM 4483 N N . LYS A 1 559 ? 14.469 -9.547 -43.094 1 52.47 559 LYS A N 1
ATOM 4484 C CA . LYS A 1 559 ? 15.477 -9.633 -42.031 1 52.47 559 LYS A CA 1
ATOM 4485 C C . LYS A 1 559 ? 15.93 -11.078 -41.844 1 52.47 559 LYS A C 1
ATOM 4487 O O . LYS A 1 559 ? 15.109 -11.984 -41.719 1 52.47 559 LYS A O 1
ATOM 4492 N N . LYS A 1 560 ? 17.172 -11.461 -42.188 1 49.81 560 LYS A N 1
ATOM 4493 C CA . LYS A 1 560 ? 18 -12.664 -42.312 1 49.81 560 LYS A CA 1
ATOM 4494 C C . LYS A 1 560 ? 17.766 -13.617 -41.125 1 49.81 560 LYS A C 1
ATOM 4496 O O . LYS A 1 560 ? 17.656 -14.828 -41.344 1 49.81 560 LYS A O 1
ATOM 4501 N N . HIS A 1 561 ? 17.625 -13.055 -39.969 1 52.59 561 HIS A N 1
ATOM 4502 C CA . HIS A 1 561 ? 17.797 -13.938 -38.812 1 52.59 561 HIS A CA 1
ATOM 4503 C C . HIS A 1 561 ? 16.531 -14.727 -38.531 1 52.59 561 HIS A C 1
ATOM 4505 O O . HIS A 1 561 ? 16.594 -15.867 -38.062 1 52.59 561 HIS A O 1
ATOM 4511 N N . LEU A 1 562 ? 15.312 -14.148 -38.656 1 53.03 562 LEU A N 1
ATOM 4512 C CA . LEU A 1 562 ? 14.062 -14.852 -38.375 1 53.03 562 LEU A CA 1
ATOM 4513 C C . LEU A 1 562 ? 13.656 -15.719 -39.562 1 53.03 562 LEU A C 1
ATOM 4515 O O . LEU A 1 562 ? 12.789 -16.578 -39.438 1 53.03 562 LEU A O 1
ATOM 4519 N N . GLU A 1 563 ? 14.18 -15.453 -40.719 1 49.97 563 GLU A N 1
ATOM 4520 C CA . GLU A 1 563 ? 13.781 -16.094 -41.969 1 49.97 563 GLU A CA 1
ATOM 4521 C C . GLU A 1 563 ? 13.977 -17.609 -41.906 1 49.97 563 GLU A C 1
ATOM 4523 O O . GLU A 1 563 ? 13.164 -18.375 -42.438 1 49.97 563 GLU A O 1
ATOM 4528 N N . SER A 1 564 ? 15.047 -18 -41.312 1 49.62 564 SER A N 1
ATOM 4529 C CA . SER A 1 564 ? 15.289 -19.438 -41.438 1 49.62 564 SER A CA 1
ATOM 4530 C C . SER A 1 564 ? 14.219 -20.25 -40.75 1 49.62 564 SER A C 1
ATOM 4532 O O . SER A 1 564 ? 13.719 -21.234 -41.281 1 49.62 564 SER A O 1
ATOM 4534 N N . SER A 1 565 ? 13.898 -19.938 -39.594 1 51.84 565 SER A N 1
ATOM 4535 C CA . SER A 1 565 ? 13.016 -20.812 -38.812 1 51.84 565 SER A CA 1
ATOM 4536 C C . SER A 1 565 ? 11.547 -20.531 -39.125 1 51.84 565 SER A C 1
ATOM 4538 O O . SER A 1 565 ? 10.758 -21.453 -39.281 1 51.84 565 SER A O 1
ATOM 4540 N N . LEU A 1 566 ? 11.117 -19.25 -39.156 1 54.41 566 LEU A N 1
ATOM 4541 C CA . LEU A 1 566 ? 9.719 -18.859 -39.312 1 54.41 566 LEU A CA 1
ATOM 4542 C C . LEU A 1 566 ? 9.328 -18.922 -40.812 1 54.41 566 LEU A C 1
ATOM 4544 O O . LEU A 1 566 ? 8.18 -19.25 -41.125 1 54.41 566 LEU A O 1
ATOM 4548 N N . LEU A 1 567 ? 10.227 -18.562 -41.75 1 51.03 567 LEU A N 1
ATOM 4549 C CA . LEU A 1 567 ? 9.914 -18.344 -43.156 1 51.03 567 LEU A CA 1
ATOM 4550 C C . LEU A 1 567 ? 9.586 -19.656 -43.844 1 51.03 567 LEU A C 1
ATOM 4552 O O . LEU A 1 567 ? 8.945 -19.672 -44.906 1 51.03 567 LEU A O 1
ATOM 4556 N N . LYS A 1 568 ? 10.25 -20.688 -43.375 1 51.59 568 LYS A N 1
ATOM 4557 C CA . LYS A 1 568 ? 9.922 -21.922 -44.094 1 51.59 568 LYS A CA 1
ATOM 4558 C C . LYS A 1 568 ? 8.43 -22.219 -44 1 51.59 568 LYS A C 1
ATOM 4560 O O . LYS A 1 568 ? 7.918 -23.062 -44.75 1 51.59 568 LYS A O 1
ATOM 4565 N N . ILE A 1 569 ? 7.738 -21.672 -43 1 54.94 569 ILE A N 1
ATOM 4566 C CA . ILE A 1 569 ? 6.324 -21.953 -42.812 1 54.94 569 ILE A CA 1
ATOM 4567 C C . ILE A 1 569 ? 5.492 -20.719 -43.125 1 54.94 569 ILE A C 1
ATOM 4569 O O . ILE A 1 569 ? 4.543 -20.406 -42.406 1 54.94 569 ILE A O 1
ATOM 4573 N N . VAL A 1 570 ? 5.965 -19.781 -43.875 1 56.38 570 VAL A N 1
ATOM 4574 C CA . VAL A 1 570 ? 5.516 -18.391 -44 1 56.38 570 VAL A CA 1
ATOM 4575 C C . VAL A 1 570 ? 4.113 -18.359 -44.625 1 56.38 570 VAL A C 1
ATOM 4577 O O . VAL A 1 570 ? 3.379 -17.391 -44.438 1 56.38 570 VAL A O 1
ATOM 4580 N N . GLY A 1 571 ? 3.598 -19.406 -45.281 1 63.5 571 GLY A N 1
ATOM 4581 C CA . GLY A 1 571 ? 2.246 -19.234 -45.781 1 63.5 571 GLY A CA 1
ATOM 4582 C C . GLY A 1 571 ? 1.18 -19.469 -44.75 1 63.5 571 GLY A C 1
ATOM 4583 O O . GLY A 1 571 ? 1.417 -20.172 -43.75 1 63.5 571 GLY A O 1
ATOM 4584 N N . ARG A 1 572 ? 0.117 -18.719 -44.812 1 71.81 572 ARG A N 1
ATOM 4585 C CA . ARG A 1 572 ? -0.974 -18.812 -43.844 1 71.81 572 ARG A CA 1
ATOM 4586 C C . ARG A 1 572 ? -1.408 -20.266 -43.656 1 71.81 572 ARG A C 1
ATOM 4588 O O . ARG A 1 572 ? -1.61 -20.703 -42.531 1 71.81 572 ARG A O 1
ATOM 4595 N N . SER A 1 573 ? -1.493 -20.938 -44.656 1 77.38 573 SER A N 1
ATOM 4596 C CA . SER A 1 573 ? -1.916 -22.328 -44.562 1 77.38 573 SER A CA 1
ATOM 4597 C C . SER A 1 573 ? -0.874 -23.188 -43.844 1 77.38 573 SER A C 1
ATOM 4599 O O . SER A 1 573 ? -1.221 -24.094 -43.062 1 77.38 573 SER A O 1
ATOM 4601 N N . GLY A 1 574 ? 0.355 -22.844 -44.062 1 80.88 574 GLY A N 1
ATOM 4602 C CA . GLY A 1 574 ? 1.429 -23.531 -43.375 1 80.88 574 GLY A CA 1
ATOM 4603 C C . GLY A 1 574 ? 1.466 -23.25 -41.875 1 80.88 574 GLY A C 1
ATOM 4604 O O . GLY A 1 574 ? 1.71 -24.156 -41.094 1 80.88 574 GLY A O 1
ATOM 4605 N N . LEU A 1 575 ? 1.146 -22.062 -41.625 1 86.06 575 LEU A N 1
ATOM 4606 C CA . LEU A 1 575 ? 1.133 -21.656 -40.219 1 86.06 575 LEU A CA 1
ATOM 4607 C C . LEU A 1 575 ? -0.017 -22.312 -39.469 1 86.06 575 LEU A C 1
ATOM 4609 O O . LEU A 1 575 ? 0.146 -22.75 -38.312 1 86.06 575 LEU A O 1
ATOM 4613 N N . GLN A 1 576 ? -1.1 -22.406 -40.094 1 87.25 576 GLN A N 1
ATOM 4614 C CA . GLN A 1 576 ? -2.266 -23.031 -39.469 1 87.25 576 GLN A CA 1
ATOM 4615 C C . GLN A 1 576 ? -2.035 -24.531 -39.281 1 87.25 576 GLN A C 1
ATOM 4617 O O . GLN A 1 576 ? -2.469 -25.109 -38.281 1 87.25 576 GLN A O 1
ATOM 4622 N N . GLY A 1 577 ? -1.382 -25.031 -40.281 1 88.81 577 GLY A N 1
ATOM 4623 C CA . GLY A 1 577 ? -1.043 -26.438 -40.156 1 88.81 577 GLY A CA 1
ATOM 4624 C C . GLY A 1 577 ? -0.081 -26.719 -39 1 88.81 577 GLY A C 1
ATOM 4625 O O . GLY A 1 577 ? -0.251 -27.688 -38.281 1 88.81 577 GLY A O 1
ATOM 4626 N N . ALA A 1 578 ? 0.873 -25.875 -38.938 1 91.5 578 ALA A N 1
ATOM 4627 C CA . ALA A 1 578 ? 1.849 -26.016 -37.844 1 91.5 578 ALA A CA 1
ATOM 4628 C C . ALA A 1 578 ? 1.198 -25.797 -36.469 1 91.5 578 ALA A C 1
ATOM 4630 O O . ALA A 1 578 ? 1.524 -26.484 -35.5 1 91.5 578 ALA A O 1
ATOM 4631 N N . HIS A 1 579 ? 0.337 -24.844 -36.438 1 92.81 579 HIS A N 1
ATOM 4632 C CA . HIS A 1 579 ? -0.382 -24.578 -35.188 1 92.81 579 HIS A CA 1
ATOM 4633 C C . HIS A 1 579 ? -1.257 -25.766 -34.812 1 92.81 579 HIS A C 1
ATOM 4635 O O . HIS A 1 579 ? -1.311 -26.141 -33.625 1 92.81 579 HIS A O 1
ATOM 4641 N N . THR A 1 580 ? -1.979 -26.297 -35.75 1 93.62 580 THR A N 1
ATOM 4642 C CA . THR A 1 580 ? -2.838 -27.453 -35.5 1 93.62 580 THR A CA 1
ATOM 4643 C C . THR A 1 580 ? -2.027 -28.625 -34.969 1 93.62 580 THR A C 1
ATOM 4645 O O . THR A 1 580 ? -2.496 -29.344 -34.062 1 93.62 580 THR A O 1
ATOM 4648 N N . ARG A 1 581 ? -0.869 -28.734 -35.531 1 94.19 581 ARG A N 1
ATOM 4649 C CA . ARG A 1 581 ? 0.028 -29.797 -35.062 1 94.19 581 ARG A CA 1
ATOM 4650 C C . ARG A 1 581 ? 0.404 -29.578 -33.594 1 94.19 581 ARG A C 1
ATOM 4652 O O . ARG A 1 581 ? 0.282 -30.484 -32.781 1 94.19 581 ARG A O 1
ATOM 4659 N N . LEU A 1 582 ? 0.798 -28.391 -33.219 1 95.38 582 LEU A N 1
ATOM 4660 C CA . LEU A 1 582 ? 1.168 -28.062 -31.844 1 95.38 582 LEU A CA 1
ATOM 4661 C C . LEU A 1 582 ? -0.033 -28.188 -30.906 1 95.38 582 LEU A C 1
ATOM 4663 O O . LEU A 1 582 ? 0.1 -28.656 -29.781 1 95.38 582 LEU A O 1
ATOM 4667 N N . PHE A 1 583 ? -1.171 -27.766 -31.391 1 95.31 583 PHE A N 1
ATOM 4668 C CA . PHE A 1 583 ? -2.387 -27.859 -30.594 1 95.31 583 PHE A CA 1
ATOM 4669 C C . PHE A 1 583 ? -2.742 -29.312 -30.312 1 95.31 583 PHE A C 1
ATOM 4671 O O . PHE A 1 583 ? -3.109 -29.672 -29.188 1 95.31 583 PHE A O 1
ATOM 4678 N N . SER A 1 584 ? -2.596 -30.141 -31.297 1 95.62 584 SER A N 1
ATOM 4679 C CA . SER A 1 584 ? -2.938 -31.562 -31.172 1 95.62 584 SER A CA 1
ATOM 4680 C C . SER A 1 584 ? -2.057 -32.25 -30.141 1 95.62 584 SER A C 1
ATOM 4682 O O . SER A 1 584 ? -2.486 -33.219 -29.484 1 95.62 584 SER A O 1
ATOM 4684 N N . TYR A 1 585 ? -0.865 -31.797 -30.031 1 96.69 585 TYR A N 1
ATOM 4685 C CA . TYR A 1 585 ? 0.074 -32.406 -29.094 1 96.69 585 TYR A CA 1
ATOM 4686 C C . TYR A 1 585 ? 0.043 -31.672 -27.75 1 96.69 585 TYR A C 1
ATOM 4688 O O . TYR A 1 585 ? 0.893 -31.906 -26.891 1 96.69 585 TYR A O 1
ATOM 4696 N N . ASP A 1 586 ? -0.893 -30.734 -27.516 1 96.81 586 ASP A N 1
ATOM 4697 C CA . ASP A 1 586 ? -1.069 -29.953 -26.297 1 96.81 586 ASP A CA 1
ATOM 4698 C C . ASP A 1 586 ? 0.157 -29.094 -26.016 1 96.81 586 ASP A C 1
ATOM 4700 O O . ASP A 1 586 ? 0.638 -29.047 -24.875 1 96.81 586 ASP A O 1
ATOM 4704 N N . LEU A 1 587 ? 0.684 -28.453 -27.047 1 96.81 587 LEU A N 1
ATOM 4705 C CA . LEU A 1 587 ? 1.872 -27.625 -26.938 1 96.81 587 LEU A CA 1
ATOM 4706 C C . LEU A 1 587 ? 1.555 -26.172 -27.297 1 96.81 587 LEU A C 1
ATOM 4708 O O . LEU A 1 587 ? 2.4 -25.281 -27.141 1 96.81 587 LEU A O 1
ATOM 4712 N N . ALA A 1 588 ? 0.363 -25.938 -27.766 1 95.31 588 ALA A N 1
ATOM 4713 C CA . ALA A 1 588 ? -0.026 -24.594 -28.188 1 95.31 588 ALA A CA 1
ATOM 4714 C C . ALA A 1 588 ? -0.273 -23.688 -26.984 1 95.31 588 ALA A C 1
ATOM 4716 O O . ALA A 1 588 ? -0.22 -24.141 -25.844 1 95.31 588 ALA A O 1
ATOM 4717 N N . HIS A 1 589 ? -0.455 -22.438 -27.312 1 94.25 589 HIS A N 1
ATOM 4718 C CA . HIS A 1 589 ? -0.718 -21.438 -26.266 1 94.25 589 HIS A CA 1
ATOM 4719 C C . HIS A 1 589 ? -1.97 -21.797 -25.469 1 94.25 589 HIS A C 1
ATOM 4721 O O . HIS A 1 589 ? -1.967 -21.734 -24.234 1 94.25 589 HIS A O 1
ATOM 4727 N N . ILE A 1 590 ? -2.994 -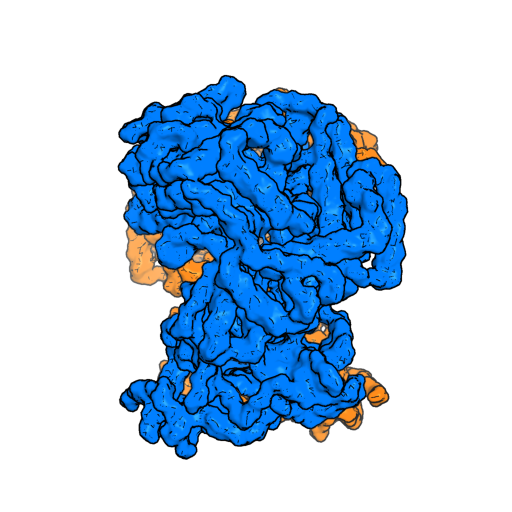22.219 -26.109 1 93.12 590 ILE A N 1
ATOM 4728 C CA . ILE A 1 590 ? -4.223 -22.703 -25.484 1 93.12 590 ILE A CA 1
ATOM 4729 C C . ILE A 1 590 ? -4.141 -24.203 -25.266 1 93.12 590 ILE A C 1
ATOM 4731 O O . ILE A 1 590 ? -3.746 -24.953 -26.172 1 93.12 590 ILE A O 1
ATOM 4735 N N . PRO A 1 591 ? -4.473 -24.672 -24.125 1 94.62 591 PRO A N 1
ATOM 4736 C CA . PRO A 1 591 ? -4.391 -26.109 -23.875 1 94.62 591 PRO A CA 1
ATOM 4737 C C . PRO A 1 591 ? -5.422 -26.906 -24.656 1 94.62 591 PRO A C 1
ATOM 4739 O O . PRO A 1 591 ? -6.527 -26.422 -24.906 1 94.62 591 PRO A O 1
ATOM 4742 N N . LEU A 1 592 ? -5.062 -28.047 -24.984 1 95.44 592 LEU A N 1
ATOM 4743 C CA . LEU A 1 592 ? -5.945 -28.938 -25.75 1 95.44 592 LEU A CA 1
ATOM 4744 C C . LEU A 1 592 ? -7.223 -29.234 -24.969 1 95.44 592 LEU A C 1
ATOM 4746 O O . LEU A 1 592 ? -8.297 -29.375 -25.547 1 95.44 592 LEU A O 1
ATOM 4750 N N . ARG A 1 593 ? -7.16 -29.266 -23.688 1 93.94 593 ARG A N 1
ATOM 4751 C CA . ARG A 1 593 ? -8.305 -29.625 -22.844 1 93.94 593 ARG A CA 1
ATOM 4752 C C . ARG A 1 593 ? -9.453 -28.641 -23.047 1 93.94 593 ARG A C 1
ATOM 4754 O O . ARG A 1 593 ? -10.617 -28.984 -22.797 1 93.94 593 ARG A O 1
ATOM 4761 N N . PHE A 1 594 ? -9.172 -27.5 -23.516 1 92.62 594 PHE A N 1
ATOM 4762 C CA . PHE A 1 594 ? -10.203 -26.484 -23.688 1 92.62 594 PHE A CA 1
ATOM 4763 C C . PHE A 1 594 ? -11.219 -26.922 -24.734 1 92.62 594 PHE A C 1
ATOM 4765 O O . PHE A 1 594 ? -12.359 -26.453 -24.75 1 92.62 594 PHE A O 1
ATOM 4772 N N . ILE A 1 595 ? -10.812 -27.812 -25.547 1 90.62 595 ILE A N 1
ATOM 4773 C CA . ILE A 1 595 ? -11.695 -28.312 -26.594 1 90.62 595 ILE A CA 1
ATOM 4774 C C . ILE A 1 595 ? -12.844 -29.109 -25.969 1 90.62 595 ILE A C 1
ATOM 4776 O O . ILE A 1 595 ? -13.914 -29.234 -26.562 1 90.62 595 ILE A O 1
ATOM 4780 N N . GLY A 1 596 ? -12.617 -29.609 -24.766 1 89.94 596 GLY A N 1
ATOM 4781 C CA . GLY A 1 596 ? -13.617 -30.438 -24.094 1 89.94 596 GLY A CA 1
ATOM 4782 C C . GLY A 1 596 ? -14.477 -29.641 -23.141 1 89.94 596 GLY A C 1
ATOM 4783 O O . GLY A 1 596 ? -15.461 -30.172 -22.594 1 89.94 596 GLY A O 1
ATOM 4784 N N . LEU A 1 597 ? -14.203 -28.422 -22.938 1 89.75 597 LEU A N 1
ATOM 4785 C CA . LEU A 1 597 ? -14.969 -27.594 -22.016 1 89.75 597 LEU A CA 1
ATOM 4786 C C . LEU A 1 597 ? -16.078 -26.844 -22.75 1 89.75 597 LEU A C 1
ATOM 4788 O O . LEU A 1 597 ? -16 -26.641 -23.969 1 89.75 597 LEU A O 1
ATOM 4792 N N . PRO A 1 598 ? -17.094 -26.453 -21.969 1 84.62 598 PRO A N 1
ATOM 4793 C CA . PRO A 1 598 ? -18.141 -25.656 -22.609 1 84.62 598 PRO A CA 1
ATOM 4794 C C . PRO A 1 598 ? -17.609 -24.375 -23.25 1 84.62 598 PRO A C 1
ATOM 4796 O O . PRO A 1 598 ? -16.719 -23.734 -22.703 1 84.62 598 PRO A O 1
ATOM 4799 N N . LYS A 1 599 ? -18.172 -24.047 -24.359 1 84.31 599 LYS A N 1
ATOM 4800 C CA . LYS A 1 599 ? -17.688 -22.938 -25.172 1 84.31 599 LYS A CA 1
ATOM 4801 C C . LYS A 1 599 ? -17.719 -21.641 -24.391 1 84.31 599 LYS A C 1
ATOM 4803 O O . LYS A 1 599 ? -16.875 -20.75 -24.625 1 84.31 599 LYS A O 1
ATOM 4808 N N . GLU A 1 600 ? -18.656 -21.547 -23.484 1 85.88 600 GLU A N 1
ATOM 4809 C CA . GLU A 1 600 ? -18.828 -20.281 -22.75 1 85.88 600 GLU A CA 1
ATOM 4810 C C . GLU A 1 600 ? -17.781 -20.141 -21.656 1 85.88 600 GLU A C 1
ATOM 4812 O O . GLU A 1 600 ? -17.578 -19.047 -21.125 1 85.88 600 GLU A O 1
ATOM 4817 N N . MET A 1 601 ? -17.062 -21.188 -21.438 1 87.62 601 MET A N 1
ATOM 4818 C CA . MET A 1 601 ? -16.141 -21.172 -20.297 1 87.62 601 MET A CA 1
ATOM 4819 C C . MET A 1 601 ? -14.727 -20.797 -20.75 1 87.62 601 MET A C 1
ATOM 4821 O O . MET A 1 601 ? -13.875 -20.469 -19.938 1 87.62 601 MET A O 1
ATOM 4825 N N . VAL A 1 602 ? -14.508 -20.875 -22.047 1 88.06 602 VAL A N 1
ATOM 4826 C CA . VAL A 1 602 ? -13.141 -20.656 -22.516 1 88.06 602 VAL A CA 1
ATOM 4827 C C . VAL A 1 602 ? -13.164 -19.781 -23.766 1 88.06 602 VAL A C 1
ATOM 4829 O O . VAL A 1 602 ? -14.156 -19.766 -24.5 1 88.06 602 VAL A O 1
ATOM 4832 N N . SER A 1 603 ? -12.039 -19.094 -23.969 1 84.5 603 SER A N 1
ATOM 4833 C CA . SER A 1 603 ? -11.875 -18.344 -25.203 1 84.5 603 SER A CA 1
ATOM 4834 C C . SER A 1 603 ? -11.766 -19.281 -26.406 1 84.5 603 SER A C 1
ATOM 4836 O O . SER A 1 603 ? -11.055 -20.297 -26.344 1 84.5 603 SER A O 1
ATOM 4838 N N . GLN A 1 604 ? -12.406 -18.984 -27.391 1 80.69 604 GLN A N 1
ATOM 4839 C CA . GLN A 1 604 ? -12.422 -19.844 -28.562 1 80.69 604 GLN A CA 1
ATOM 4840 C C . GLN A 1 604 ? -11.266 -19.516 -29.5 1 80.69 604 GLN A C 1
ATOM 4842 O O . GLN A 1 604 ? -10.977 -20.281 -30.422 1 80.69 604 GLN A O 1
ATOM 4847 N N . ARG A 1 605 ? -10.625 -18.516 -29.094 1 83.19 605 ARG A N 1
ATOM 4848 C CA . ARG A 1 605 ? -9.5 -18.109 -29.938 1 83.19 605 ARG A CA 1
ATOM 4849 C C . ARG A 1 605 ? -8.383 -19.141 -29.891 1 83.19 605 ARG A C 1
ATOM 4851 O O . ARG A 1 605 ? -7.891 -19.484 -28.812 1 83.19 605 ARG A O 1
ATOM 4858 N N . GLY A 1 606 ? -7.996 -19.781 -31.016 1 82.06 606 GLY A N 1
ATOM 4859 C CA . GLY A 1 606 ? -6.879 -20.719 -31.062 1 82.06 606 GLY A CA 1
ATOM 4860 C C . GLY A 1 606 ? -7.309 -22.172 -30.969 1 82.06 606 GLY A C 1
ATOM 4861 O O . GLY A 1 606 ? -6.477 -23.078 -31.062 1 82.06 606 GLY A O 1
ATOM 4862 N N . ILE A 1 607 ? -8.625 -22.406 -30.703 1 89 607 ILE A N 1
ATOM 4863 C CA . ILE A 1 607 ? -9.102 -23.781 -30.609 1 89 607 ILE A CA 1
ATOM 4864 C C . ILE A 1 607 ? -9.344 -24.328 -32.031 1 89 607 ILE A C 1
ATOM 4866 O O . ILE A 1 607 ? -10.008 -23.703 -32.844 1 89 607 ILE A O 1
ATOM 4870 N N . VAL A 1 608 ? -8.797 -25.438 -32.281 1 89.25 608 VAL A N 1
ATOM 4871 C CA . VAL A 1 608 ? -8.875 -26.078 -33.594 1 89.25 608 VAL A CA 1
ATOM 4872 C C . VAL A 1 608 ? -10.078 -27.016 -33.625 1 89.25 608 VAL A C 1
ATOM 4874 O O . VAL A 1 608 ? -10.531 -27.5 -32.594 1 89.25 608 VAL A O 1
ATOM 4877 N N . ALA A 1 609 ? -10.562 -27.203 -34.875 1 88.06 609 ALA A N 1
ATOM 4878 C CA . ALA A 1 609 ? -11.695 -28.094 -35.031 1 88.06 609 ALA A CA 1
ATOM 4879 C C . ALA A 1 609 ? -11.328 -29.531 -34.656 1 88.06 609 ALA A C 1
ATOM 4881 O O . ALA A 1 609 ? -10.219 -29.984 -34.938 1 88.06 609 ALA A O 1
ATOM 4882 N N . ARG A 1 610 ? -12.234 -30.312 -34.094 1 90.38 610 ARG A N 1
ATOM 4883 C CA . ARG A 1 610 ? -12.031 -31.672 -33.594 1 90.38 610 ARG A CA 1
ATOM 4884 C C . ARG A 1 610 ? -11.594 -32.594 -34.719 1 90.38 610 ARG A C 1
ATOM 4886 O O . ARG A 1 610 ? -10.797 -33.5 -34.5 1 90.38 610 ARG A O 1
ATOM 4893 N N . SER A 1 611 ? -12.07 -32.25 -35.938 1 88.56 611 SER A N 1
ATOM 4894 C CA . SER A 1 611 ? -11.812 -33.125 -37.062 1 88.56 611 SER A CA 1
ATOM 4895 C C . SER A 1 611 ? -10.367 -33 -37.562 1 88.56 611 SER A C 1
ATOM 4897 O O . SER A 1 611 ? -9.852 -33.906 -38.219 1 88.56 611 SER A O 1
ATOM 4899 N N . LYS A 1 612 ? -9.695 -32.062 -37.188 1 90.62 612 LYS A N 1
ATOM 4900 C CA . LYS A 1 612 ? -8.352 -31.797 -37.688 1 90.62 612 LYS A CA 1
ATOM 4901 C C . LYS A 1 612 ? -7.285 -32.25 -36.688 1 90.62 612 LYS A C 1
ATOM 4903 O O . LYS A 1 612 ? -6.09 -32.188 -36.969 1 90.62 612 LYS A O 1
ATOM 4908 N N . LEU A 1 613 ? -7.711 -32.875 -35.625 1 93.88 613 LEU A N 1
ATOM 4909 C CA . LEU A 1 613 ? -6.766 -33.25 -34.562 1 93.88 613 LEU A CA 1
ATOM 4910 C C . LEU A 1 613 ? -6 -34.5 -34.938 1 93.88 613 LEU A C 1
ATOM 4912 O O . LEU A 1 613 ? -6.559 -35.406 -35.562 1 93.88 613 LEU A O 1
ATOM 4916 N N . ILE A 1 614 ? -4.754 -34.469 -34.562 1 94.44 614 ILE A N 1
ATOM 4917 C CA . ILE A 1 614 ? -3.912 -35.625 -34.75 1 94.44 614 ILE A CA 1
ATOM 4918 C C . ILE A 1 614 ? -4.199 -36.656 -33.656 1 94.44 614 ILE A C 1
ATOM 4920 O O . ILE A 1 614 ? -4.191 -36.344 -32.469 1 94.44 614 ILE A O 1
ATOM 4924 N N . THR A 1 615 ? -4.516 -37.875 -34.031 1 92.69 615 THR A N 1
ATOM 4925 C CA . THR A 1 615 ? -4.84 -38.938 -33.094 1 92.69 615 THR A CA 1
ATOM 4926 C C . THR A 1 615 ? -3.682 -39.938 -32.969 1 92.69 615 THR A C 1
ATOM 4928 O O . THR A 1 615 ? -2.795 -39.969 -33.844 1 92.69 615 THR A O 1
ATOM 4931 N N . SER A 1 616 ? -3.525 -40.531 -31.891 1 88.5 616 SER A N 1
ATOM 4932 C CA . SER A 1 616 ? -2.473 -41.5 -31.656 1 88.5 616 SER A CA 1
ATOM 4933 C C . SER A 1 616 ? -2.977 -42.656 -30.781 1 88.5 616 SER A C 1
ATOM 4935 O O . SER A 1 616 ? -3.861 -42.469 -29.953 1 88.5 616 SER A O 1
ATOM 4937 N N . ASP A 1 617 ? -2.492 -43.844 -31.125 1 81.62 617 ASP A N 1
ATOM 4938 C CA . ASP A 1 617 ? -2.766 -45 -30.297 1 81.62 617 ASP A CA 1
ATOM 4939 C C . ASP A 1 617 ? -1.613 -45.281 -29.328 1 81.62 617 ASP A C 1
ATOM 4941 O O . ASP A 1 617 ? -0.484 -45.531 -29.766 1 81.62 617 ASP A O 1
ATOM 4945 N N . ALA A 1 618 ? -1.786 -45.125 -28.141 1 82.12 618 ALA A N 1
ATOM 4946 C CA . ALA A 1 618 ? -0.717 -45.25 -27.156 1 82.12 618 ALA A CA 1
ATOM 4947 C C . ALA A 1 618 ? -0.841 -46.531 -26.359 1 82.12 618 ALA A C 1
ATOM 4949 O O . ALA A 1 618 ? -0.293 -46.656 -25.266 1 82.12 618 ALA A O 1
ATOM 4950 N N . HIS A 1 619 ? -1.5 -47.594 -26.828 1 82.88 619 HIS A N 1
ATOM 4951 C CA . HIS A 1 619 ? -1.774 -48.812 -26.094 1 82.88 619 HIS A CA 1
ATOM 4952 C C . HIS A 1 619 ? -0.487 -49.562 -25.781 1 82.88 619 HIS A C 1
ATOM 4954 O O . HIS A 1 619 ? -0.376 -50.219 -24.734 1 82.88 619 HIS A O 1
ATOM 4960 N N . GLU A 1 620 ? 0.475 -49.469 -26.609 1 87.19 620 GLU A N 1
ATOM 4961 C CA . GLU A 1 620 ? 1.721 -50.188 -26.406 1 87.19 620 GLU A CA 1
ATOM 4962 C C . GLU A 1 620 ? 2.725 -49.375 -25.609 1 87.19 620 GLU A C 1
ATOM 4964 O O . GLU A 1 620 ? 3.688 -49.906 -25.062 1 87.19 620 GLU A O 1
ATOM 4969 N N . LEU A 1 621 ? 2.441 -48.156 -25.5 1 92.38 621 LEU A N 1
ATOM 4970 C CA . LEU A 1 621 ? 3.424 -47.25 -24.938 1 92.38 621 LEU A CA 1
ATOM 4971 C C . LEU A 1 621 ? 3.092 -46.938 -23.469 1 92.38 621 LEU A C 1
ATOM 4973 O O . LEU A 1 621 ? 3.965 -46.531 -22.703 1 92.38 621 LEU A O 1
ATOM 4977 N N . LEU A 1 622 ? 1.851 -47 -23.094 1 92.94 622 LEU A N 1
ATOM 4978 C CA . LEU A 1 622 ? 1.448 -46.594 -21.766 1 92.94 622 LEU A CA 1
ATOM 4979 C C . LEU A 1 622 ? 0.804 -47.75 -21 1 92.94 622 LEU A C 1
ATOM 4981 O O . LEU A 1 622 ? 0.308 -48.719 -21.609 1 92.94 622 LEU A O 1
ATOM 4985 N N . HIS A 1 623 ? 0.841 -47.562 -19.672 1 88 623 HIS A N 1
ATOM 4986 C CA . HIS A 1 623 ? 0.244 -48.562 -18.781 1 88 623 HIS A CA 1
ATOM 4987 C C . HIS A 1 623 ? -1.254 -48.688 -19.031 1 88 623 HIS A C 1
ATOM 4989 O O . HIS A 1 623 ? -1.921 -47.719 -19.375 1 88 623 HIS A O 1
ATOM 4995 N N . GLY A 1 624 ? -1.755 -49.812 -18.766 1 87.25 624 GLY A N 1
ATOM 4996 C CA . GLY A 1 624 ? -3.16 -50.125 -18.984 1 87.25 624 GLY A CA 1
ATOM 4997 C C . GLY A 1 624 ? -4.094 -49.188 -18.234 1 87.25 624 GLY A C 1
ATOM 4998 O O . GLY A 1 624 ? -5.129 -48.781 -18.75 1 87.25 624 GLY A O 1
ATOM 4999 N N . ASP A 1 625 ? -3.705 -48.844 -17.062 1 88 625 ASP A N 1
ATOM 5000 C CA . ASP A 1 625 ? -4.539 -47.969 -16.25 1 88 625 ASP A CA 1
ATOM 5001 C C . ASP A 1 625 ? -4.668 -46.594 -16.875 1 88 625 ASP A C 1
ATOM 5003 O O . ASP A 1 625 ? -5.723 -45.969 -16.781 1 88 625 ASP A O 1
ATOM 5007 N N . ILE A 1 626 ? -3.65 -46.125 -17.469 1 92.69 626 ILE A N 1
ATOM 5008 C CA . ILE A 1 626 ? -3.666 -44.812 -18.109 1 92.69 626 ILE A CA 1
ATOM 5009 C C . ILE A 1 626 ? -4.535 -44.875 -19.359 1 92.69 626 ILE A C 1
ATOM 5011 O O . ILE A 1 626 ? -5.363 -43.969 -19.578 1 92.69 626 ILE A O 1
ATOM 5015 N N . VAL A 1 627 ? -4.367 -45.906 -20.078 1 93.06 627 VAL A N 1
ATOM 5016 C CA . VAL A 1 627 ? -5.105 -46.062 -21.328 1 93.06 627 VAL A CA 1
ATOM 5017 C C . VAL A 1 627 ? -6.602 -46.156 -21.047 1 93.06 627 VAL A C 1
ATOM 5019 O O . VAL A 1 627 ? -7.414 -45.562 -21.734 1 93.06 627 VAL A O 1
ATOM 5022 N N . GLU A 1 628 ? -6.914 -46.875 -20.031 1 92.81 628 GLU A N 1
ATOM 5023 C CA . GLU A 1 628 ? -8.32 -47.031 -19.672 1 92.81 628 GLU A CA 1
ATOM 5024 C C . GLU A 1 628 ? -8.914 -45.719 -19.203 1 92.81 628 GLU A C 1
ATOM 5026 O O . GLU A 1 628 ? -10.039 -45.375 -19.547 1 92.81 628 GLU A O 1
ATOM 5031 N N . GLY A 1 629 ? -8.195 -45.062 -18.344 1 93.69 629 GLY A N 1
ATOM 5032 C CA . GLY A 1 629 ? -8.664 -43.75 -17.875 1 93.69 629 GLY A CA 1
ATOM 5033 C C . GLY A 1 629 ? -8.883 -42.75 -19 1 93.69 629 GLY A C 1
ATOM 5034 O O . GLY A 1 629 ? -9.867 -42.031 -19 1 93.69 629 GLY A O 1
ATOM 5035 N N . ILE A 1 630 ? -8.023 -42.719 -19.984 1 94.88 630 ILE A N 1
ATOM 5036 C CA . ILE A 1 630 ? -8.125 -41.812 -21.109 1 94.88 630 ILE A CA 1
ATOM 5037 C C . ILE A 1 630 ? -9.305 -42.219 -22 1 94.88 630 ILE A C 1
ATOM 5039 O O . ILE A 1 630 ? -10 -41.344 -22.547 1 94.88 630 ILE A O 1
ATOM 5043 N N . ARG A 1 631 ? -9.5 -43.469 -22.109 1 92.94 631 ARG A N 1
ATOM 5044 C CA . ARG A 1 631 ? -10.641 -43.938 -22.875 1 92.94 631 ARG A CA 1
ATOM 5045 C C . ARG A 1 631 ? -11.953 -43.438 -22.281 1 92.94 631 ARG A C 1
ATOM 5047 O O . ARG A 1 631 ? -12.859 -43.031 -23.016 1 92.94 631 ARG A O 1
ATOM 5054 N N . ILE A 1 632 ? -12.023 -43.5 -20.969 1 93.81 632 ILE A N 1
ATOM 5055 C CA . ILE A 1 632 ? -13.211 -43 -20.281 1 93.81 632 ILE A CA 1
ATOM 5056 C C . ILE A 1 632 ? -13.375 -41.5 -20.578 1 93.81 632 ILE A C 1
ATOM 5058 O O . ILE A 1 632 ? -14.477 -41.062 -20.891 1 93.81 632 ILE A O 1
ATOM 5062 N N . LEU A 1 633 ? -12.312 -40.812 -20.484 1 94.5 633 LEU A N 1
ATOM 5063 C CA . LEU A 1 633 ? -12.328 -39.375 -20.734 1 94.5 633 LEU A CA 1
ATOM 5064 C C . LEU A 1 633 ? -12.773 -39.062 -22.156 1 94.5 633 LEU A C 1
ATOM 5066 O O . LEU A 1 633 ? -13.586 -38.156 -22.391 1 94.5 633 LEU A O 1
ATOM 5070 N N . VAL A 1 634 ? -12.25 -39.781 -23.141 1 93.94 634 VAL A N 1
ATOM 5071 C CA . VAL A 1 634 ? -12.578 -39.594 -24.547 1 93.94 634 VAL A CA 1
ATOM 5072 C C . VAL A 1 634 ? -14.062 -39.844 -24.766 1 93.94 634 VAL A C 1
ATOM 5074 O O . VAL A 1 634 ? -14.703 -39.188 -25.594 1 93.94 634 VAL A O 1
ATOM 5077 N N . HIS A 1 635 ? -14.531 -40.781 -24.047 1 92.19 635 HIS A N 1
ATOM 5078 C CA . HIS A 1 635 ? -15.953 -41.062 -24.125 1 92.19 635 HIS A CA 1
ATOM 5079 C C . HIS A 1 635 ? -16.781 -39.906 -23.578 1 92.19 635 HIS A C 1
ATOM 5081 O O . HIS A 1 635 ? -17.812 -39.562 -24.172 1 92.19 635 HIS A O 1
ATOM 5087 N N . TRP A 1 636 ? -16.328 -39.406 -22.484 1 92.69 636 TRP A N 1
ATOM 5088 C CA . TRP A 1 636 ? -17.031 -38.281 -21.906 1 92.69 636 TRP A CA 1
ATOM 5089 C C . TRP A 1 636 ? -17.047 -37.094 -22.859 1 92.69 636 TRP A C 1
ATOM 5091 O O . TRP A 1 636 ? -18.016 -36.344 -22.922 1 92.69 636 TRP A O 1
ATOM 5101 N N . LEU A 1 637 ? -15.945 -36.906 -23.641 1 93.44 637 LEU A N 1
ATOM 5102 C CA . LEU A 1 637 ? -15.781 -35.75 -24.531 1 93.44 637 LEU A CA 1
ATOM 5103 C C . LEU A 1 637 ? -16.391 -36.031 -25.891 1 93.44 637 LEU A C 1
ATOM 5105 O O . LEU A 1 637 ? -16.453 -35.156 -26.75 1 93.44 637 LEU A O 1
ATOM 5109 N N . ARG A 1 638 ? -16.781 -37.219 -26.203 1 89.38 638 ARG A N 1
ATOM 5110 C CA . ARG A 1 638 ? -17.469 -37.625 -27.422 1 89.38 638 ARG A CA 1
ATOM 5111 C C . ARG A 1 638 ? -16.562 -37.469 -28.641 1 89.38 638 ARG A C 1
ATOM 5113 O O . ARG A 1 638 ? -16.984 -36.906 -29.641 1 89.38 638 ARG A O 1
ATOM 5120 N N . PHE A 1 639 ? -15.344 -37.844 -28.406 1 90.31 639 PHE A N 1
ATOM 5121 C CA . PHE A 1 639 ? -14.461 -37.906 -29.562 1 90.31 639 PHE A CA 1
ATOM 5122 C C . PHE A 1 639 ? -14.742 -39.156 -30.391 1 90.31 639 PHE A C 1
ATOM 5124 O O . PHE A 1 639 ? -14.695 -40.25 -29.875 1 90.31 639 PHE A O 1
ATOM 5131 N N . LYS A 1 640 ? -15.031 -39 -31.641 1 85.69 640 LYS A N 1
ATOM 5132 C CA . LYS A 1 640 ? -15.453 -40.125 -32.469 1 85.69 640 LYS A CA 1
ATOM 5133 C C . LYS A 1 640 ? -14.297 -40.625 -33.344 1 85.69 640 LYS A C 1
ATOM 5135 O O . LYS A 1 640 ? -14.312 -41.781 -33.781 1 85.69 640 LYS A O 1
ATOM 5140 N N . ARG A 1 641 ? -13.359 -39.844 -33.688 1 86 641 ARG A N 1
ATOM 5141 C CA . ARG A 1 641 ? -12.32 -40.188 -34.656 1 86 641 ARG A CA 1
ATOM 5142 C C . ARG A 1 641 ? -11.062 -40.688 -33.938 1 86 641 ARG A C 1
ATOM 5144 O O . ARG A 1 641 ? -9.961 -40.594 -34.5 1 86 641 ARG A O 1
ATOM 5151 N N . GLY A 1 642 ? -11.125 -41.156 -32.719 1 88.38 642 GLY A N 1
ATOM 5152 C CA . GLY A 1 642 ? -9.938 -41.656 -32.031 1 88.38 642 GLY A CA 1
ATOM 5153 C C . GLY A 1 642 ? -9.531 -40.781 -30.859 1 88.38 642 GLY A C 1
ATOM 5154 O O . GLY A 1 642 ? -10.242 -39.812 -30.5 1 88.38 642 GLY A O 1
ATOM 5155 N N . ILE A 1 643 ? -8.344 -41.156 -30.359 1 92.44 643 ILE A N 1
ATOM 5156 C CA . ILE A 1 643 ? -7.883 -40.406 -29.172 1 92.44 643 ILE A CA 1
ATOM 5157 C C . ILE A 1 643 ? -6.844 -39.375 -29.578 1 92.44 643 ILE A C 1
ATOM 5159 O O . ILE A 1 643 ? -5.785 -39.719 -30.109 1 92.44 643 ILE A O 1
ATOM 5163 N N . PRO A 1 644 ? -7.16 -38.125 -29.406 1 92.44 644 PRO A N 1
ATOM 5164 C CA . PRO A 1 644 ? -6.141 -37.125 -29.688 1 92.44 644 PRO A CA 1
ATOM 5165 C C . PRO A 1 644 ? -4.832 -37.375 -28.938 1 92.44 644 PRO A C 1
ATOM 5167 O O . PRO A 1 644 ? -4.844 -37.719 -27.766 1 92.44 644 PRO A O 1
ATOM 5170 N N . ALA A 1 645 ? -3.719 -37.125 -29.562 1 93.81 645 ALA A N 1
ATOM 5171 C CA . ALA A 1 645 ? -2.4 -37.438 -29.016 1 93.81 645 ALA A CA 1
ATOM 5172 C C . ALA A 1 645 ? -2.143 -36.656 -27.734 1 93.81 645 ALA A C 1
ATOM 5174 O O . ALA A 1 645 ? -1.498 -37.156 -26.812 1 93.81 645 ALA A O 1
ATOM 5175 N N . GLY A 1 646 ? -2.666 -35.469 -27.719 1 94.62 646 GLY A N 1
ATOM 5176 C CA . GLY A 1 646 ? -2.424 -34.594 -26.578 1 94.62 646 GLY A CA 1
ATOM 5177 C C . GLY A 1 646 ? -3.17 -35 -25.328 1 94.62 646 GLY A C 1
ATOM 5178 O O . GLY A 1 646 ? -2.879 -34.531 -24.234 1 94.62 646 GLY A O 1
ATOM 5179 N N . LEU A 1 647 ? -4.094 -35.875 -25.375 1 94.06 647 LEU A N 1
ATOM 5180 C CA . LEU A 1 647 ? -4.766 -36.406 -24.188 1 94.06 647 LEU A CA 1
ATOM 5181 C C . LEU A 1 647 ? -3.959 -37.531 -23.562 1 94.06 647 LEU A C 1
ATOM 5183 O O . LEU A 1 647 ? -3.99 -37.719 -22.344 1 94.06 647 LEU A O 1
ATOM 5187 N N . ASN A 1 648 ? -3.258 -38.312 -24.406 1 93.44 648 ASN A N 1
ATOM 5188 C CA . ASN A 1 648 ? -2.361 -39.375 -23.922 1 93.44 648 ASN A CA 1
ATOM 5189 C C . ASN A 1 648 ? -1.111 -38.781 -23.281 1 93.44 648 ASN A C 1
ATOM 5191 O O . ASN A 1 648 ? -0.652 -39.25 -22.25 1 93.44 648 ASN A O 1
ATOM 5195 N N . PHE A 1 649 ? -0.587 -37.844 -23.953 1 95.44 649 PHE A N 1
ATOM 5196 C CA . PHE A 1 649 ? 0.621 -37.188 -23.5 1 95.44 649 PHE A CA 1
ATOM 5197 C C . PHE A 1 649 ? 0.354 -35.688 -23.266 1 95.44 649 PHE A C 1
ATOM 5199 O O . PHE A 1 649 ? 0.933 -34.844 -23.938 1 95.44 649 PHE A O 1
ATOM 5206 N N . ALA A 1 650 ? -0.422 -35.469 -22.234 1 95.06 650 ALA A N 1
ATOM 5207 C CA . ALA A 1 650 ? -0.882 -34.094 -21.953 1 95.06 650 ALA A CA 1
ATOM 5208 C C . ALA A 1 650 ? 0.182 -33.312 -21.203 1 95.06 650 ALA A C 1
ATOM 5210 O O . ALA A 1 650 ? 0.923 -33.875 -20.391 1 95.06 650 ALA A O 1
ATOM 5211 N N . THR A 1 651 ? 0.265 -32.031 -21.5 1 95.56 651 THR A N 1
ATOM 5212 C CA . THR A 1 651 ? 1.086 -31.109 -20.719 1 95.56 651 THR A CA 1
ATOM 5213 C C . THR A 1 651 ? 0.229 -30.344 -19.703 1 95.56 651 THR A C 1
ATOM 5215 O O . THR A 1 651 ? 0.698 -30 -18.625 1 95.56 651 THR A O 1
ATOM 5218 N N . ARG A 1 652 ? -0.992 -30.094 -20 1 92.38 652 ARG A N 1
ATOM 5219 C CA . ARG A 1 652 ? -1.943 -29.375 -19.172 1 92.38 652 ARG A CA 1
ATOM 5220 C C . ARG A 1 652 ? -3.289 -30.078 -19.125 1 92.38 652 ARG A C 1
ATOM 5222 O O . ARG A 1 652 ? -4.266 -29.609 -19.719 1 92.38 652 ARG A O 1
ATOM 5229 N N . PRO A 1 653 ? -3.334 -31.016 -18.406 1 94.81 653 PRO A N 1
ATOM 5230 C CA . PRO A 1 653 ? -4.547 -31.828 -18.375 1 94.81 653 PRO A CA 1
ATOM 5231 C C . PRO A 1 653 ? -5.688 -31.172 -17.594 1 94.81 653 PRO A C 1
ATOM 5233 O O . PRO A 1 653 ? -5.512 -30.094 -17.031 1 94.81 653 PRO A O 1
ATOM 5236 N N . PHE A 1 654 ? -6.871 -31.844 -17.625 1 93.25 654 PHE A N 1
ATOM 5237 C CA . PHE A 1 654 ? -8.055 -31.359 -16.922 1 93.25 654 PHE A CA 1
ATOM 5238 C C . PHE A 1 654 ? -7.828 -31.359 -15.422 1 93.25 654 PHE A C 1
ATOM 5240 O O . PHE A 1 654 ? -7.164 -32.25 -14.883 1 93.25 654 PHE A O 1
ATOM 5247 N N . SER A 1 655 ? -8.336 -30.375 -14.766 1 88.75 655 SER A N 1
ATOM 5248 C CA . SER A 1 655 ? -8.375 -30.344 -13.305 1 88.75 655 SER A CA 1
ATOM 5249 C C . SER A 1 655 ? -9.602 -31.078 -12.766 1 88.75 655 SER A C 1
ATOM 5251 O O . SER A 1 655 ? -10.539 -31.359 -13.523 1 88.75 655 SER A O 1
ATOM 5253 N N . LEU A 1 656 ? -9.531 -31.391 -11.516 1 88.06 656 LEU A N 1
ATOM 5254 C CA . LEU A 1 656 ? -10.68 -32.062 -10.914 1 88.06 656 LEU A CA 1
ATOM 5255 C C . LEU A 1 656 ? -11.93 -31.188 -11.031 1 88.06 656 LEU A C 1
ATOM 5257 O O . LEU A 1 656 ? -13.023 -31.688 -11.312 1 88.06 656 LEU A O 1
ATOM 5261 N N . ASN A 1 657 ? -11.797 -29.906 -10.891 1 87.25 657 ASN A N 1
ATOM 5262 C CA . ASN A 1 657 ? -12.914 -28.984 -11 1 87.25 657 ASN A CA 1
ATOM 5263 C C . ASN A 1 657 ? -13.531 -29 -12.398 1 87.25 657 ASN A C 1
ATOM 5265 O O . ASN A 1 657 ? -14.75 -28.906 -12.547 1 87.25 657 ASN A O 1
ATOM 5269 N N . GLU A 1 658 ? -12.711 -29.094 -13.32 1 89.19 658 GLU A N 1
ATOM 5270 C CA . GLU A 1 658 ? -13.18 -29.141 -14.703 1 89.19 658 GLU A CA 1
ATOM 5271 C C . GLU A 1 658 ? -13.836 -30.484 -15.008 1 89.19 658 GLU A C 1
ATOM 5273 O O . GLU A 1 658 ? -14.758 -30.562 -15.82 1 89.19 658 GLU A O 1
ATOM 5278 N N . LEU A 1 659 ? -13.32 -31.5 -14.352 1 91 659 LEU A N 1
ATOM 5279 C CA . LEU A 1 659 ? -13.891 -32.812 -14.578 1 91 659 LEU A CA 1
ATOM 5280 C C . LEU A 1 659 ? -15.32 -32.906 -14.055 1 91 659 LEU A C 1
ATOM 5282 O O . LEU A 1 659 ? -16.141 -33.625 -14.602 1 91 659 LEU A O 1
ATOM 5286 N N . TYR A 1 660 ? -15.586 -32.156 -13.023 1 89.06 660 TYR A N 1
ATOM 5287 C CA . TYR A 1 6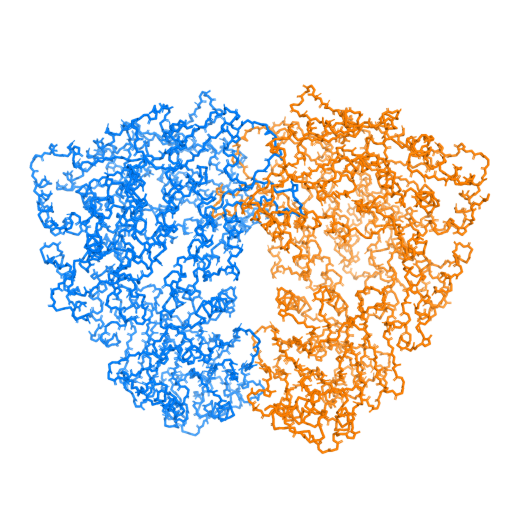60 ? -16.953 -32.094 -12.516 1 89.06 660 TYR A CA 1
ATOM 5288 C C . TYR A 1 660 ? -17.906 -31.516 -13.562 1 89.06 660 TYR A C 1
ATOM 5290 O O . TYR A 1 660 ? -19.109 -31.766 -13.516 1 89.06 660 TYR A O 1
ATOM 5298 N N . LEU A 1 661 ? -17.344 -30.781 -14.5 1 87.81 661 LEU A N 1
ATOM 5299 C CA . LEU A 1 661 ? -18.156 -30.172 -15.555 1 87.81 661 LEU A CA 1
ATOM 5300 C C . LEU A 1 661 ? -18.375 -31.156 -16.703 1 87.81 661 LEU A C 1
ATOM 5302 O O . LEU A 1 661 ? -19.391 -31.109 -17.391 1 87.81 661 LEU A O 1
ATOM 5306 N N . ILE A 1 662 ? -17.422 -32 -16.922 1 89.62 662 ILE A N 1
ATOM 5307 C CA . ILE A 1 662 ? -17.438 -32.812 -18.141 1 89.62 662 ILE A CA 1
ATOM 5308 C C . ILE A 1 662 ? -18 -34.188 -17.828 1 89.62 662 ILE A C 1
ATOM 5310 O O . ILE A 1 662 ? -18.609 -34.844 -18.688 1 89.62 662 ILE A O 1
ATOM 5314 N N . ALA A 1 663 ? -17.781 -34.656 -16.609 1 90.31 663 ALA A N 1
ATOM 5315 C CA . ALA A 1 663 ? -18.297 -35.969 -16.234 1 90.31 663 ALA A CA 1
ATOM 5316 C C . ALA A 1 663 ? -19.812 -35.969 -16.203 1 90.31 663 ALA A C 1
ATOM 5318 O O . ALA A 1 663 ? -20.438 -35.031 -15.695 1 90.31 663 ALA A O 1
ATOM 5319 N N . PRO A 1 664 ? -20.516 -36.844 -16.812 1 85.44 664 PRO A N 1
ATOM 5320 C CA . PRO A 1 664 ? -21.969 -36.875 -16.875 1 85.44 664 PRO A CA 1
ATOM 5321 C C . PRO A 1 664 ? -22.625 -36.875 -15.492 1 85.44 664 PRO A C 1
ATOM 5323 O O . PRO A 1 664 ? -23.609 -36.188 -15.266 1 85.44 664 PRO A O 1
ATOM 5326 N N . ASP A 1 665 ? -22.234 -37.625 -14.484 1 85.38 665 ASP A N 1
ATOM 5327 C CA . ASP A 1 665 ? -22.781 -37.688 -13.133 1 85.38 665 ASP A CA 1
ATOM 5328 C C . ASP A 1 665 ? -21.656 -37.75 -12.086 1 85.38 665 ASP A C 1
ATOM 5330 O O . ASP A 1 665 ? -21.5 -38.781 -11.43 1 85.38 665 ASP A O 1
ATOM 5334 N N . PRO A 1 666 ? -21.125 -36.656 -11.938 1 86.75 666 PRO A N 1
ATOM 5335 C CA . PRO A 1 666 ? -19.891 -36.688 -11.133 1 86.75 666 PRO A CA 1
ATOM 5336 C C . PRO A 1 666 ? -20.172 -36.969 -9.656 1 86.75 666 PRO A C 1
ATOM 5338 O O . PRO A 1 666 ? -19.266 -37.375 -8.93 1 86.75 666 PRO A O 1
ATOM 5341 N N . PHE A 1 667 ? -21.375 -36.844 -9.164 1 88.5 667 PHE A N 1
ATOM 5342 C CA . PHE A 1 667 ? -21.625 -37 -7.738 1 88.5 667 PHE A CA 1
ATOM 5343 C C . PHE A 1 667 ? -22.281 -38.344 -7.449 1 88.5 667 PHE A C 1
ATOM 5345 O O . PHE A 1 667 ? -22.688 -38.594 -6.312 1 88.5 667 PHE A O 1
ATOM 5352 N N . ASN A 1 668 ? -22.375 -39.062 -8.492 1 84.62 668 ASN A N 1
ATOM 5353 C CA . ASN A 1 668 ? -22.875 -40.438 -8.305 1 84.62 668 ASN A CA 1
ATOM 5354 C C . ASN A 1 668 ? -21.766 -41.375 -7.848 1 84.62 668 ASN A C 1
ATOM 5356 O O . ASN A 1 668 ? -20.656 -41.344 -8.359 1 84.62 668 ASN A O 1
ATOM 5360 N N . SER A 1 669 ? -22.047 -42.188 -6.84 1 74.88 669 SER A N 1
ATOM 5361 C CA . SER A 1 669 ? -21.062 -43.062 -6.238 1 74.88 669 SER A CA 1
ATOM 5362 C C . SER A 1 669 ? -20.453 -44 -7.281 1 74.88 669 SER A C 1
ATOM 5364 O O . SER A 1 669 ? -19.266 -44.344 -7.199 1 74.88 669 SER A O 1
ATOM 5366 N N . LEU A 1 670 ? -21.281 -44.406 -8.203 1 71.31 670 LEU A N 1
ATOM 5367 C CA . LEU A 1 670 ? -20.781 -45.312 -9.234 1 71.31 670 LEU A CA 1
ATOM 5368 C C . LEU A 1 670 ? -19.781 -44.594 -10.141 1 71.31 670 LEU A C 1
ATOM 5370 O O . LEU A 1 670 ? -18.812 -45.188 -10.602 1 71.31 670 LEU A O 1
ATOM 5374 N N . HIS A 1 671 ? -20 -43.375 -10.336 1 79.31 671 HIS A N 1
ATOM 5375 C CA . HIS A 1 671 ? -19.156 -42.625 -11.25 1 79.31 671 HIS A CA 1
ATOM 5376 C C . HIS A 1 671 ? -17.906 -42.094 -10.555 1 79.31 671 HIS A C 1
ATOM 5378 O O . HIS A 1 671 ? -16.984 -41.625 -11.211 1 79.31 671 HIS A O 1
ATOM 5384 N N . CYS A 1 672 ? -17.922 -42.312 -9.273 1 81.69 672 CYS A N 1
ATOM 5385 C CA . CYS A 1 672 ? -16.75 -41.875 -8.516 1 81.69 672 CYS A CA 1
ATOM 5386 C C . CYS A 1 672 ? -15.531 -42.719 -8.867 1 81.69 672 CYS A C 1
ATOM 5388 O O . CYS A 1 672 ? -14.406 -42.25 -8.891 1 81.69 672 CYS A O 1
ATOM 5390 N N . ALA A 1 673 ? -15.797 -43.938 -9.156 1 83.25 673 ALA A N 1
ATOM 5391 C CA . ALA A 1 673 ? -14.719 -44.844 -9.539 1 83.25 673 ALA A CA 1
ATOM 5392 C C . ALA A 1 673 ? -14.117 -44.438 -10.883 1 83.25 673 ALA A C 1
ATOM 5394 O O . ALA A 1 673 ? -12.898 -44.5 -11.078 1 83.25 673 ALA A O 1
ATOM 5395 N N . LYS A 1 674 ? -14.992 -44.062 -11.781 1 89.31 674 LYS A N 1
ATOM 5396 C CA . LYS A 1 674 ? -14.516 -43.625 -13.086 1 89.31 674 LYS A CA 1
ATOM 5397 C C . LYS A 1 674 ? -13.734 -42.312 -12.969 1 89.31 674 LYS A C 1
ATOM 5399 O O . LYS A 1 674 ? -12.719 -42.125 -13.648 1 89.31 674 LYS A O 1
ATOM 5404 N N . LEU A 1 675 ? -14.281 -41.531 -12.156 1 90 675 LEU A N 1
ATOM 5405 C CA . LEU A 1 675 ? -13.578 -40.25 -11.914 1 90 675 LEU A CA 1
ATOM 5406 C C . LEU A 1 675 ? -12.18 -40.531 -11.359 1 90 675 LEU A C 1
ATOM 5408 O O . LEU A 1 675 ? -11.227 -39.812 -11.711 1 90 675 LEU A O 1
ATOM 5412 N N . ASN A 1 676 ? -12.078 -41.438 -10.5 1 89.5 676 ASN A N 1
ATOM 5413 C CA . ASN A 1 676 ? -10.789 -41.812 -9.922 1 89.5 676 ASN A CA 1
ATOM 5414 C C . ASN A 1 676 ? -9.836 -42.344 -10.992 1 89.5 676 ASN A C 1
ATOM 5416 O O . ASN A 1 676 ? -8.648 -42 -10.984 1 89.5 676 ASN A O 1
ATOM 5420 N N . GLN A 1 677 ? -10.352 -43.156 -11.867 1 91.06 677 GLN A N 1
ATOM 5421 C CA . GLN A 1 677 ? -9.531 -43.719 -12.945 1 91.06 677 GLN A CA 1
ATOM 5422 C C . GLN A 1 677 ? -9.016 -42.594 -13.859 1 91.06 677 GLN A C 1
ATOM 5424 O O . GLN A 1 677 ? -7.848 -42.625 -14.258 1 91.06 677 GLN A O 1
ATOM 5429 N N . VAL A 1 678 ? -9.867 -41.719 -14.133 1 93.06 678 VAL A N 1
ATOM 5430 C CA . VAL A 1 678 ? -9.484 -40.625 -15.016 1 93.06 678 VAL A CA 1
ATOM 5431 C C . VAL A 1 678 ? -8.453 -39.719 -14.32 1 93.06 678 VAL A C 1
ATOM 5433 O O . VAL A 1 678 ? -7.461 -39.312 -14.93 1 93.06 678 VAL A O 1
ATOM 5436 N N . MET A 1 679 ? -8.727 -39.469 -13.086 1 90.5 679 MET A N 1
ATOM 5437 C CA . MET A 1 679 ? -7.805 -38.625 -12.32 1 90.5 679 MET A CA 1
ATOM 5438 C C . MET A 1 679 ? -6.434 -39.312 -12.211 1 90.5 679 MET A C 1
ATOM 5440 O O . MET A 1 679 ? -5.406 -38.625 -12.297 1 90.5 679 MET A O 1
ATOM 5444 N N . GLN A 1 680 ? -6.375 -40.531 -11.992 1 89.69 680 GLN A N 1
ATOM 5445 C CA . GLN A 1 680 ? -5.125 -41.281 -11.93 1 89.69 680 GLN A CA 1
ATOM 5446 C C . GLN A 1 680 ? -4.391 -41.25 -13.266 1 89.69 680 GLN A C 1
ATOM 5448 O O . GLN A 1 680 ? -3.166 -41.094 -13.305 1 89.69 680 GLN A O 1
ATOM 5453 N N . ALA A 1 681 ? -5.152 -41.344 -14.297 1 92.62 681 ALA A N 1
ATOM 5454 C CA . ALA A 1 681 ? -4.566 -41.344 -15.633 1 92.62 681 ALA A CA 1
ATOM 5455 C C . ALA A 1 681 ? -4 -39.969 -15.992 1 92.62 681 ALA A C 1
ATOM 5457 O O . ALA A 1 681 ? -2.961 -39.875 -16.641 1 92.62 681 ALA A O 1
ATOM 5458 N N . LEU A 1 682 ? -4.684 -39 -15.57 1 92 682 LEU A N 1
ATOM 5459 C CA . LEU A 1 682 ? -4.32 -37.656 -15.984 1 92 682 LEU A CA 1
ATOM 5460 C C . LEU A 1 682 ? -3.244 -37.062 -15.07 1 92 682 LEU A C 1
ATOM 5462 O O . LEU A 1 682 ? -2.34 -36.375 -15.531 1 92 682 LEU A O 1
ATOM 5466 N N . ARG A 1 683 ? -3.369 -37.281 -13.766 1 89.94 683 ARG A N 1
ATOM 5467 C CA . ARG A 1 683 ? -2.512 -36.531 -12.844 1 89.94 683 ARG A CA 1
ATOM 5468 C C . ARG A 1 683 ? -1.844 -37.469 -11.844 1 89.94 683 ARG A C 1
ATOM 5470 O O . ARG A 1 683 ? -1.007 -37.031 -11.047 1 89.94 683 ARG A O 1
ATOM 5477 N N . GLY A 1 684 ? -2.18 -38.719 -11.812 1 87.12 684 GLY A N 1
ATOM 5478 C CA . GLY A 1 684 ? -1.53 -39.719 -10.961 1 87.12 684 GLY A CA 1
ATOM 5479 C C . GLY A 1 684 ? -1.986 -39.656 -9.516 1 87.12 684 GLY A C 1
ATOM 5480 O O . GLY A 1 684 ? -1.288 -40.125 -8.617 1 87.12 684 GLY A O 1
ATOM 5481 N N . PHE A 1 685 ? -3.129 -39 -9.266 1 84.75 685 PHE A N 1
ATOM 5482 C CA . PHE A 1 685 ? -3.664 -38.906 -7.906 1 84.75 685 PHE A CA 1
ATOM 5483 C C . PHE A 1 685 ? -4.797 -39.906 -7.711 1 84.75 685 PHE A C 1
ATOM 5485 O O . PHE A 1 685 ? -5.609 -40.125 -8.609 1 84.75 685 PHE A O 1
ATOM 5492 N N . GLU A 1 686 ? -4.734 -40.406 -6.543 1 83.38 686 GLU A N 1
ATOM 5493 C CA . GLU A 1 686 ? -5.82 -41.281 -6.156 1 83.38 686 GLU A CA 1
ATOM 5494 C C . GLU A 1 686 ? -6.855 -40.562 -5.301 1 83.38 686 GLU A C 1
ATOM 5496 O O . GLU A 1 686 ? -6.5 -39.812 -4.398 1 83.38 686 GLU A O 1
ATOM 5501 N N . LEU A 1 687 ? -8.07 -40.75 -5.723 1 83.56 687 LEU A N 1
ATOM 5502 C CA . LEU A 1 687 ? -9.141 -40.125 -4.945 1 83.56 687 LEU A CA 1
ATOM 5503 C C . LEU A 1 687 ? -9.539 -41 -3.768 1 83.56 687 LEU A C 1
ATOM 5505 O O . LEU A 1 687 ? -9.562 -42.219 -3.889 1 83.56 687 LEU A O 1
ATOM 5509 N N . THR A 1 688 ? -9.75 -40.344 -2.633 1 79.25 688 THR A N 1
ATOM 5510 C CA . THR A 1 688 ? -10.219 -41.062 -1.459 1 79.25 688 THR A CA 1
ATOM 5511 C C . THR A 1 688 ? -11.727 -41.281 -1.521 1 79.25 688 THR A C 1
ATOM 5513 O O . THR A 1 688 ? -12.5 -40.344 -1.435 1 79.25 688 THR A O 1
ATOM 5516 N N . LYS A 1 689 ? -12.164 -42.438 -1.566 1 73.94 689 LYS A N 1
ATOM 5517 C CA . LYS A 1 689 ? -13.555 -42.781 -1.834 1 73.94 689 LYS A CA 1
ATOM 5518 C C . LYS A 1 689 ? -14.492 -42.156 -0.81 1 73.94 689 LYS A C 1
ATOM 5520 O O . LYS A 1 689 ? -15.539 -41.594 -1.173 1 73.94 689 LYS A O 1
ATOM 5525 N N . TYR A 1 690 ? -14.109 -42.062 0.459 1 73.62 690 TYR A N 1
ATOM 5526 C CA . TYR A 1 690 ? -15.055 -41.656 1.485 1 73.62 690 TYR A CA 1
ATOM 5527 C C . TYR A 1 690 ? -15.016 -40.125 1.66 1 73.62 690 TYR A C 1
ATOM 5529 O O . TYR A 1 690 ? -15.891 -39.562 2.314 1 73.62 690 TYR A O 1
ATOM 5537 N N . LYS A 1 691 ? -14.25 -39.469 0.881 1 82.94 691 LYS A N 1
ATOM 5538 C CA . LYS A 1 691 ? -14.133 -38.031 1.102 1 82.94 691 LYS A CA 1
ATOM 5539 C C . LYS A 1 691 ? -14.555 -37.25 -0.139 1 82.94 691 LYS A C 1
ATOM 5541 O O . LYS A 1 691 ? -14.492 -36 -0.154 1 82.94 691 LYS A O 1
ATOM 5546 N N . MET A 1 692 ? -15 -38 -1.135 1 88.44 692 MET A N 1
ATOM 5547 C CA . MET A 1 692 ? -15.461 -37.312 -2.346 1 88.44 692 MET A CA 1
ATOM 5548 C C . MET A 1 692 ? -16.906 -36.875 -2.205 1 88.44 692 MET A C 1
ATOM 5550 O O . MET A 1 692 ? -17.719 -37.594 -1.607 1 88.44 692 MET A O 1
ATOM 5554 N N . PRO A 1 693 ? -17.25 -35.688 -2.744 1 89.94 693 PRO A N 1
ATOM 5555 C CA . PRO A 1 693 ? -18.656 -35.281 -2.74 1 89.94 693 PRO A CA 1
ATOM 5556 C C . PRO A 1 693 ? -19.578 -36.281 -3.418 1 89.94 693 PRO A C 1
ATOM 5558 O O . PRO A 1 693 ? -19.234 -36.812 -4.477 1 89.94 693 PRO A O 1
ATOM 5561 N N . HIS A 1 694 ? -20.672 -36.656 -2.814 1 90.19 694 HIS A N 1
ATOM 5562 C CA . HIS A 1 694 ? -21.578 -37.625 -3.391 1 90.19 694 HIS A CA 1
ATOM 5563 C C . HIS A 1 694 ? -23.016 -37.375 -2.953 1 90.19 694 HIS A C 1
ATOM 5565 O O . HIS A 1 694 ? -23.25 -36.781 -1.891 1 90.19 694 HIS A O 1
ATOM 5571 N N . TRP A 1 695 ? -23.953 -37.781 -3.834 1 89.69 695 TRP A N 1
ATOM 5572 C CA . TRP A 1 695 ? -25.375 -37.688 -3.523 1 89.69 695 TRP A CA 1
ATOM 5573 C C . TRP A 1 695 ? -25.797 -38.812 -2.584 1 89.69 695 TRP A C 1
ATOM 5575 O O . TRP A 1 695 ? -25.469 -39.969 -2.82 1 89.69 695 TRP A O 1
ATOM 5585 N N . ASP A 1 696 ? -26.297 -38.438 -1.463 1 84.62 696 ASP A N 1
ATOM 5586 C CA . ASP A 1 696 ? -27.016 -39.438 -0.652 1 84.62 696 ASP A CA 1
ATOM 5587 C C . ASP A 1 696 ? -28.422 -39.688 -1.192 1 84.62 696 ASP A C 1
ATOM 5589 O O . ASP A 1 696 ? -29.328 -38.875 -0.958 1 84.62 696 ASP A O 1
ATOM 5593 N N . LYS A 1 697 ? -28.688 -40.656 -1.879 1 76.06 697 LYS A N 1
ATOM 5594 C CA . LYS A 1 697 ? -29.922 -40.938 -2.605 1 76.06 697 LYS A CA 1
ATOM 5595 C C . LYS A 1 697 ? -31.109 -41.031 -1.653 1 76.06 697 LYS A C 1
ATOM 5597 O O . LYS A 1 697 ? -32.188 -40.562 -1.973 1 76.06 697 LYS A O 1
ATOM 5602 N N . SER A 1 698 ? -30.922 -41.594 -0.521 1 71.44 698 SER A N 1
ATOM 5603 C CA . SER A 1 698 ? -32.031 -41.781 0.412 1 71.44 698 SER A CA 1
ATOM 5604 C C . SER A 1 698 ? -32.469 -40.438 0.979 1 71.44 698 SER A C 1
ATOM 5606 O O . SER A 1 698 ? -33.688 -40.188 1.129 1 71.44 698 SER A O 1
ATOM 5608 N N . LYS A 1 699 ? -31.562 -39.438 1.1 1 74 699 LYS A N 1
ATOM 5609 C CA . LYS A 1 699 ? -31.891 -38.188 1.769 1 74 699 LYS A CA 1
ATOM 5610 C C . LYS A 1 699 ? -31.891 -37 0.781 1 74 699 LYS A C 1
ATOM 5612 O O . LYS A 1 699 ? -32.312 -35.906 1.123 1 74 699 LYS A O 1
ATOM 5617 N N . ARG A 1 700 ? -31.578 -37.344 -0.41 1 81 700 ARG A N 1
ATOM 5618 C CA . ARG A 1 700 ? -31.484 -36.344 -1.462 1 81 700 ARG A CA 1
ATOM 5619 C C . ARG A 1 700 ? -30.609 -35.156 -1.027 1 81 700 ARG A C 1
ATOM 5621 O O . ARG A 1 700 ? -31.016 -34 -1.155 1 81 700 ARG A O 1
ATOM 5628 N N . VAL A 1 701 ? -29.516 -35.469 -0.4 1 91.69 701 VAL A N 1
ATOM 5629 C CA . VAL A 1 701 ? -28.562 -34.5 0.111 1 91.69 701 VAL A CA 1
ATOM 5630 C C . VAL A 1 701 ? -27.203 -34.719 -0.545 1 91.69 701 VAL A C 1
ATOM 5632 O O . VAL A 1 701 ? -26.703 -35.812 -0.592 1 91.69 701 VAL A O 1
ATOM 5635 N N . LEU A 1 702 ? -26.688 -33.656 -1.145 1 93.25 702 LEU A N 1
ATOM 5636 C CA . LEU A 1 702 ? -25.312 -33.688 -1.637 1 93.25 702 LEU A CA 1
ATOM 5637 C C . LEU A 1 702 ? -24.328 -33.5 -0.494 1 93.25 702 LEU A C 1
ATOM 5639 O O . LEU A 1 702 ? -24.188 -32.406 0.048 1 93.25 702 LEU A O 1
ATOM 5643 N N . GLN A 1 703 ? -23.641 -34.5 -0.146 1 91.62 703 GLN A N 1
ATOM 5644 C CA . GLN A 1 703 ? -22.703 -34.469 0.967 1 91.62 703 GLN A CA 1
ATOM 5645 C C . GLN A 1 703 ? -21.297 -34.094 0.491 1 91.62 703 GLN A C 1
ATOM 5647 O O . GLN A 1 703 ? -20.734 -34.75 -0.381 1 91.62 703 GLN A O 1
ATOM 5652 N N . ILE A 1 704 ? -20.797 -33.094 0.994 1 93.62 704 ILE A N 1
ATOM 5653 C CA . ILE A 1 704 ? -19.453 -32.625 0.665 1 93.62 704 ILE A CA 1
ATOM 5654 C C . ILE A 1 704 ? -18.594 -32.562 1.927 1 93.62 704 ILE A C 1
ATOM 5656 O O . ILE A 1 704 ? -18.594 -31.562 2.65 1 93.62 704 ILE A O 1
ATOM 5660 N N . PRO A 1 705 ? -17.844 -33.562 2.143 1 88.75 705 PRO A N 1
ATOM 5661 C CA . PRO A 1 705 ? -16.984 -33.531 3.33 1 88.75 705 PRO A CA 1
ATOM 5662 C C . PRO A 1 705 ? -15.93 -32.438 3.291 1 88.75 705 PRO A C 1
ATOM 5664 O O . PRO A 1 705 ? -15.25 -32.25 2.277 1 88.75 705 PRO A O 1
ATOM 5667 N N . ASP A 1 706 ? -15.852 -31.719 4.324 1 89.5 706 ASP A N 1
ATOM 5668 C CA . ASP A 1 706 ? -14.906 -30.609 4.406 1 89.5 706 ASP A CA 1
ATOM 5669 C C . ASP A 1 706 ? -14.43 -30.391 5.844 1 89.5 706 ASP A C 1
ATOM 5671 O O . ASP A 1 706 ? -14.938 -29.516 6.543 1 89.5 706 ASP A O 1
ATOM 5675 N N . GLY A 1 707 ? -13.469 -31.062 6.316 1 80 707 GLY A N 1
ATOM 5676 C CA . GLY A 1 707 ? -12.773 -30.859 7.578 1 80 707 GLY A CA 1
ATOM 5677 C C . GLY A 1 707 ? -13.68 -30.984 8.789 1 80 707 GLY A C 1
ATOM 5678 O O . GLY A 1 707 ? -14.617 -31.781 8.789 1 80 707 GLY A O 1
ATOM 5679 N N . GLU A 1 708 ? -13.406 -30.062 9.875 1 82 708 GLU A N 1
ATOM 5680 C CA . GLU A 1 708 ? -14.109 -30.094 11.148 1 82 708 GLU A CA 1
ATOM 5681 C C . GLU A 1 708 ? -15.305 -29.156 11.156 1 82 708 GLU A C 1
ATOM 5683 O O . GLU A 1 708 ? -15.273 -28.094 10.516 1 82 708 GLU A O 1
ATOM 5688 N N . PRO A 1 709 ? -16.344 -29.594 11.859 1 86.5 709 PRO A N 1
ATOM 5689 C CA . PRO A 1 709 ? -17.531 -28.75 11.93 1 86.5 709 PRO A CA 1
ATOM 5690 C C . PRO A 1 709 ? -17.266 -27.406 12.586 1 86.5 709 PRO A C 1
ATOM 5692 O O . PRO A 1 709 ? -16.5 -27.312 13.547 1 86.5 709 PRO A O 1
ATOM 5695 N N . LYS A 1 710 ? -17.844 -26.375 12.094 1 89.06 710 LYS A N 1
ATOM 5696 C CA . LYS A 1 710 ? -17.797 -25.016 12.633 1 89.06 710 LYS A CA 1
ATOM 5697 C C . LYS A 1 710 ? -19.172 -24.562 13.109 1 89.06 710 LYS A C 1
ATOM 5699 O O . LYS A 1 710 ? -20.156 -24.703 12.391 1 89.06 710 LYS A O 1
ATOM 5704 N N . PRO A 1 711 ? -19.203 -23.969 14.242 1 90.5 711 PRO A N 1
ATOM 5705 C CA . PRO A 1 711 ? -20.516 -23.516 14.75 1 90.5 711 PRO A CA 1
ATOM 5706 C C . PRO A 1 711 ? -21.031 -22.281 14.016 1 90.5 711 PRO A C 1
ATOM 5708 O O . PRO A 1 711 ? -22.25 -22.125 13.852 1 90.5 711 PRO A O 1
ATOM 5711 N N . LYS A 1 712 ? -20.172 -21.406 13.641 1 93.75 712 LYS A N 1
ATOM 5712 C CA . LYS A 1 712 ? -20.547 -20.156 12.992 1 93.75 712 LYS A CA 1
ATOM 5713 C C . LYS A 1 712 ? -19.906 -20.031 11.609 1 93.75 712 LYS A C 1
ATOM 5715 O O . LYS A 1 712 ? -18.828 -20.578 11.367 1 93.75 712 LYS A O 1
ATOM 5720 N N . HIS A 1 713 ? -20.672 -19.453 10.672 1 94.19 713 HIS A N 1
ATOM 5721 C CA . HIS A 1 713 ? -20.156 -19.172 9.328 1 94.19 713 HIS A CA 1
ATOM 5722 C C . HIS A 1 713 ? -20.328 -17.703 8.969 1 94.19 713 HIS A C 1
ATOM 5724 O O . HIS A 1 713 ? -21.359 -17.094 9.289 1 94.19 713 HIS A O 1
ATOM 5730 N N . THR A 1 714 ? -19.328 -17.094 8.422 1 94.56 714 THR A N 1
ATOM 5731 C CA . THR A 1 714 ? -19.391 -15.719 7.949 1 94.56 714 THR A CA 1
ATOM 5732 C C . THR A 1 714 ? -19.625 -15.68 6.441 1 94.56 714 THR A C 1
ATOM 5734 O O . THR A 1 714 ? -18.859 -16.281 5.676 1 94.56 714 THR A O 1
ATOM 5737 N N . ILE A 1 715 ? -20.672 -15.039 6.066 1 95.88 715 ILE A N 1
ATOM 5738 C CA . ILE A 1 715 ? -21.062 -14.953 4.66 1 95.88 715 ILE A CA 1
ATOM 5739 C C . ILE A 1 715 ? -20.797 -13.539 4.137 1 95.88 715 ILE A C 1
ATOM 5741 O O . ILE A 1 715 ? -21.234 -12.562 4.746 1 95.88 715 ILE A O 1
ATOM 5745 N N . ALA A 1 716 ? -20.109 -13.414 3.098 1 95 716 ALA A N 1
ATOM 5746 C CA . ALA A 1 716 ? -19.938 -12.141 2.408 1 95 716 ALA A CA 1
ATOM 5747 C C . ALA A 1 716 ? -21.016 -11.938 1.349 1 95 716 ALA A C 1
ATOM 5749 O O . ALA A 1 716 ? -21.094 -12.695 0.376 1 95 716 ALA A O 1
ATOM 5750 N N . VAL A 1 717 ? -21.844 -10.961 1.581 1 94.75 717 VAL A N 1
ATOM 5751 C CA . VAL A 1 717 ? -22.891 -10.633 0.629 1 94.75 717 VAL A CA 1
ATOM 5752 C C . VAL A 1 717 ? -22.453 -9.461 -0.243 1 94.75 717 VAL A C 1
ATOM 5754 O O . VAL A 1 717 ? -22.109 -8.391 0.27 1 94.75 717 VAL A O 1
ATOM 5757 N N . SER A 1 718 ? -22.469 -9.719 -1.533 1 94.69 718 SER A N 1
ATOM 5758 C CA . SER A 1 718 ? -21.969 -8.695 -2.439 1 94.69 718 SER A CA 1
ATOM 5759 C C . SER A 1 718 ? -23.062 -7.727 -2.852 1 94.69 718 SER A C 1
ATOM 5761 O O . SER A 1 718 ? -24.219 -8.125 -2.998 1 94.69 718 SER A O 1
ATOM 5763 N N . SER A 1 719 ? -22.75 -6.445 -2.873 1 92.94 719 SER A N 1
ATOM 5764 C CA . SER A 1 719 ? -23.531 -5.449 -3.607 1 92.94 719 SER A CA 1
ATOM 5765 C C . SER A 1 719 ? -22.938 -5.191 -4.984 1 92.94 719 SER A C 1
ATOM 5767 O O . SER A 1 719 ? -22.203 -4.215 -5.176 1 92.94 719 SER A O 1
ATOM 5769 N N . TRP A 1 720 ? -23.312 -6.094 -5.945 1 94.81 720 TRP A N 1
ATOM 5770 C CA . TRP A 1 720 ? -22.734 -6.145 -7.285 1 94.81 720 TRP A CA 1
ATOM 5771 C C . TRP A 1 720 ? -23.766 -5.75 -8.336 1 94.81 720 TRP A C 1
ATOM 5773 O O . TRP A 1 720 ? -24.906 -6.219 -8.297 1 94.81 720 TRP A O 1
ATOM 5783 N N . GLU A 1 721 ? -23.359 -4.867 -9.234 1 93.19 721 GLU A N 1
ATOM 5784 C CA . GLU A 1 721 ? -24.297 -4.398 -10.25 1 93.19 721 GLU A CA 1
ATOM 5785 C C . GLU A 1 721 ? -23.984 -5.004 -11.617 1 93.19 721 GLU A C 1
ATOM 5787 O O . GLU A 1 721 ? -22.844 -4.902 -12.102 1 93.19 721 GLU A O 1
ATOM 5792 N N . THR A 1 722 ? -24.844 -5.781 -12.211 1 93.38 722 THR A N 1
ATOM 5793 C CA . THR A 1 722 ? -24.844 -6.129 -13.625 1 93.38 722 THR A CA 1
ATOM 5794 C C . THR A 1 722 ? -25.734 -5.18 -14.414 1 93.38 722 THR A C 1
ATOM 5796 O O . THR A 1 722 ? -26.938 -5.066 -14.133 1 93.38 722 THR A O 1
ATOM 5799 N N . SER A 1 723 ? -25.25 -4.547 -15.383 1 91.38 723 SER A N 1
ATOM 5800 C CA . SER A 1 723 ? -25.969 -3.504 -16.109 1 91.38 723 SER A CA 1
ATOM 5801 C C . SER A 1 723 ? -26.922 -4.098 -17.125 1 91.38 723 SER A C 1
ATOM 5803 O O . SER A 1 723 ? -26.797 -5.266 -17.5 1 91.38 723 SER A O 1
ATOM 5805 N N . GLY A 1 724 ? -27.875 -3.273 -17.531 1 89.25 724 GLY A N 1
ATOM 5806 C CA . GLY A 1 724 ? -28.844 -3.674 -18.547 1 89.25 724 GLY A CA 1
ATOM 5807 C C . GLY A 1 724 ? -28.203 -4.105 -19.844 1 89.25 724 GLY A C 1
ATOM 5808 O O . GLY A 1 724 ? -28.484 -5.195 -20.359 1 89.25 724 GLY A O 1
ATOM 5809 N N . PRO A 1 725 ? -27.297 -3.314 -20.266 1 89.88 725 PRO A N 1
ATOM 5810 C CA . PRO A 1 725 ? -26.641 -3.689 -21.516 1 89.88 725 PRO A CA 1
ATOM 5811 C C . PRO A 1 725 ? -25.875 -5.012 -21.406 1 89.88 725 PRO A C 1
ATOM 5813 O O . PRO A 1 725 ? -25.828 -5.777 -22.375 1 89.88 725 PRO A O 1
ATOM 5816 N N . SER A 1 726 ? -25.297 -5.297 -20.328 1 91.75 726 SER A N 1
ATOM 5817 C CA . SER A 1 726 ? -24.625 -6.57 -20.125 1 91.75 726 SER A CA 1
ATOM 5818 C C . SER A 1 726 ? -25.594 -7.738 -20.188 1 91.75 726 SER A C 1
ATOM 5820 O O . SER A 1 726 ? -25.281 -8.805 -20.719 1 91.75 726 SER A O 1
ATOM 5822 N N . PHE A 1 727 ? -26.766 -7.484 -19.641 1 90.56 727 PHE A N 1
ATOM 5823 C CA . PHE A 1 727 ? -27.812 -8.492 -19.688 1 90.56 727 PHE A CA 1
ATOM 5824 C C . PHE A 1 727 ? -28.234 -8.773 -21.125 1 90.56 727 PHE A C 1
ATOM 5826 O O . PHE A 1 727 ? -28.344 -9.93 -21.531 1 90.56 727 PHE A O 1
ATOM 5833 N N . VAL A 1 728 ? -28.406 -7.723 -21.828 1 89.44 728 VAL A N 1
ATOM 5834 C CA . VAL A 1 728 ? -28.844 -7.852 -23.219 1 89.44 728 VAL A CA 1
ATOM 5835 C C . VAL A 1 728 ? -27.781 -8.602 -24.031 1 89.44 728 VAL A C 1
ATOM 5837 O O . VAL A 1 728 ? -28.109 -9.461 -24.859 1 89.44 728 VAL A O 1
ATOM 5840 N N . ALA A 1 729 ? -26.594 -8.289 -23.766 1 91.81 729 ALA A N 1
ATOM 5841 C CA . ALA A 1 729 ? -25.5 -8.961 -24.469 1 91.81 729 ALA A CA 1
ATOM 5842 C C . ALA A 1 729 ? -25.484 -10.453 -24.172 1 91.81 729 ALA A C 1
ATOM 5844 O O . ALA A 1 729 ? -25.234 -11.273 -25.062 1 91.81 729 ALA A O 1
ATOM 5845 N N . ALA A 1 730 ? -25.719 -10.844 -22.938 1 91.25 730 ALA A N 1
ATOM 5846 C CA . ALA A 1 730 ? -25.75 -12.25 -22.531 1 91.25 730 ALA A CA 1
ATOM 5847 C C . ALA A 1 730 ? -26.891 -13 -23.219 1 91.25 730 ALA A C 1
ATOM 5849 O O . ALA A 1 730 ? -26.734 -14.156 -23.609 1 91.25 730 ALA A O 1
ATOM 5850 N N . VAL A 1 731 ? -28.016 -12.289 -23.375 1 89.56 731 VAL A N 1
ATOM 5851 C CA . VAL A 1 731 ? -29.172 -12.891 -24.031 1 89.56 731 VAL A CA 1
ATOM 5852 C C . VAL A 1 731 ? -28.891 -13.086 -25.516 1 89.56 731 VAL A C 1
ATOM 5854 O O . VAL A 1 731 ? -29.203 -14.133 -26.078 1 89.56 731 VAL A O 1
ATOM 5857 N N . MET A 1 732 ? -28.25 -12.109 -26.047 1 89.38 732 MET A N 1
ATOM 5858 C CA . MET A 1 732 ? -28.031 -12.102 -27.484 1 89.38 732 MET A CA 1
ATOM 5859 C C . MET A 1 732 ? -26.797 -12.93 -27.859 1 89.38 732 MET A C 1
ATOM 5861 O O . MET A 1 732 ? -26.531 -13.148 -29.031 1 89.38 732 MET A O 1
ATOM 5865 N N . ASN A 1 733 ? -26.109 -13.438 -26.875 1 88.38 733 ASN A N 1
ATOM 5866 C CA . ASN A 1 733 ? -24.875 -14.172 -27.109 1 88.38 733 ASN A CA 1
ATOM 5867 C C . ASN A 1 733 ? -23.844 -13.328 -27.875 1 88.38 733 ASN A C 1
ATOM 5869 O O . ASN A 1 733 ? -23.297 -13.773 -28.875 1 88.38 733 ASN A O 1
ATOM 5873 N N . LYS A 1 734 ? -23.75 -12.07 -27.438 1 87.06 734 LYS A N 1
ATOM 5874 C CA . LYS A 1 734 ? -22.797 -11.109 -27.984 1 87.06 734 LYS A CA 1
ATOM 5875 C C . LYS A 1 734 ? -21.828 -10.633 -26.906 1 87.06 734 LYS A C 1
ATOM 5877 O O . LYS A 1 734 ? -22.109 -10.766 -25.703 1 87.06 734 LYS A O 1
ATOM 5882 N N . PRO A 1 735 ? -20.734 -10.133 -27.359 1 86.31 735 PRO A N 1
ATOM 5883 C CA . PRO A 1 735 ? -19.797 -9.648 -26.359 1 86.31 735 PRO A CA 1
ATOM 5884 C C . PRO A 1 735 ? -20.328 -8.477 -25.547 1 86.31 735 PRO A C 1
ATOM 5886 O O . PRO A 1 735 ? -21.016 -7.605 -26.109 1 86.31 735 PRO A O 1
ATOM 5889 N N . ASP A 1 736 ? -20.109 -8.508 -24.344 1 91.38 736 ASP A N 1
ATOM 5890 C CA . ASP A 1 736 ? -20.5 -7.434 -23.438 1 91.38 736 ASP A CA 1
ATOM 5891 C C . ASP A 1 736 ? -19.766 -6.133 -23.781 1 91.38 736 ASP A C 1
ATOM 5893 O O . ASP A 1 736 ? -18.531 -6.094 -23.812 1 91.38 736 ASP A O 1
ATOM 5897 N N . PRO A 1 737 ? -20.484 -5.074 -24.047 1 88.5 737 PRO A N 1
ATOM 5898 C CA . PRO A 1 737 ? -19.859 -3.805 -24.422 1 88.5 737 PRO A CA 1
ATOM 5899 C C . PRO A 1 737 ? -19.031 -3.201 -23.297 1 88.5 737 PRO A C 1
ATOM 5901 O O . PRO A 1 737 ? -18.109 -2.418 -23.562 1 88.5 737 PRO A O 1
ATOM 5904 N N . ASP A 1 738 ? -19.344 -3.5 -22.078 1 89.88 738 ASP A N 1
ATOM 5905 C CA . ASP A 1 738 ? -18.609 -2.947 -20.938 1 89.88 738 ASP A CA 1
ATOM 5906 C C . ASP A 1 738 ? -17.781 -4.023 -20.25 1 89.88 738 ASP A C 1
ATOM 5908 O O . ASP A 1 738 ? -17.594 -3.988 -19.031 1 89.88 738 ASP A O 1
ATOM 5912 N N . SER A 1 739 ? -17.266 -4.902 -20.984 1 91.19 739 SER A N 1
ATOM 5913 C CA . SER A 1 739 ? -16.609 -6.07 -20.406 1 91.19 739 SER A CA 1
ATOM 5914 C C . SER A 1 739 ? -15.375 -5.676 -19.594 1 91.19 739 SER A C 1
ATOM 5916 O O . SER A 1 739 ? -15.133 -6.211 -18.516 1 91.19 739 SER A O 1
ATOM 5918 N N . ARG A 1 740 ? -14.555 -4.75 -20.094 1 91.81 740 ARG A N 1
ATOM 5919 C CA . ARG A 1 740 ? -13.328 -4.359 -19.406 1 91.81 740 ARG A CA 1
ATOM 5920 C C . ARG A 1 740 ? -13.633 -3.725 -18.062 1 91.81 740 ARG A C 1
ATOM 5922 O O . ARG A 1 740 ? -13.047 -4.109 -17.047 1 91.81 740 ARG A O 1
ATOM 5929 N N . ARG A 1 741 ? -14.484 -2.699 -18.062 1 91.31 741 ARG A N 1
ATOM 5930 C CA . ARG A 1 741 ? -14.82 -2 -16.828 1 91.31 741 ARG A CA 1
ATOM 5931 C C . ARG A 1 741 ? -15.477 -2.945 -15.828 1 91.31 741 ARG A C 1
ATOM 5933 O O . ARG A 1 741 ? -15.234 -2.848 -14.625 1 91.31 741 ARG A O 1
ATOM 5940 N N . ARG A 1 742 ? -16.375 -3.771 -16.359 1 93.38 742 ARG A N 1
ATOM 5941 C CA . ARG A 1 742 ? -17.047 -4.754 -15.5 1 93.38 742 ARG A CA 1
ATOM 5942 C C . ARG A 1 742 ? -16.031 -5.68 -14.844 1 93.38 742 ARG A C 1
ATOM 5944 O O . ARG A 1 742 ? -16.125 -5.973 -13.648 1 93.38 742 ARG A O 1
ATOM 5951 N N . TYR A 1 743 ? -15.055 -6.145 -15.672 1 93.62 743 TYR A N 1
ATOM 5952 C CA . TYR A 1 743 ? -14.008 -7.023 -15.164 1 93.62 743 TYR A CA 1
ATOM 5953 C C . TYR A 1 743 ? -13.172 -6.316 -14.109 1 93.62 743 TYR A C 1
ATOM 5955 O O . TYR A 1 743 ? -12.82 -6.91 -13.078 1 93.62 743 TYR A O 1
ATOM 5963 N N . GLN A 1 744 ? -12.836 -5.117 -14.312 1 92.12 744 GLN A N 1
ATOM 5964 C CA . GLN A 1 744 ? -12.062 -4.312 -13.367 1 92.12 744 GLN A CA 1
ATOM 5965 C C . GLN A 1 744 ? -12.812 -4.129 -12.055 1 92.12 744 GLN A C 1
ATOM 5967 O O . GLN A 1 744 ? -12.227 -4.23 -10.977 1 92.12 744 GLN A O 1
ATOM 5972 N N . ARG A 1 745 ? -14.125 -3.773 -12.125 1 92.44 745 ARG A N 1
ATOM 5973 C CA . ARG A 1 745 ? -14.953 -3.605 -10.938 1 92.44 745 ARG A CA 1
ATOM 5974 C C . ARG A 1 745 ? -15.008 -4.895 -10.117 1 92.44 745 ARG A C 1
ATOM 5976 O O . ARG A 1 745 ? -14.906 -4.859 -8.891 1 92.44 745 ARG A O 1
ATOM 5983 N N . LEU A 1 746 ? -15.164 -5.965 -10.836 1 93.38 746 LEU A N 1
ATOM 5984 C CA . LEU A 1 746 ? -15.242 -7.258 -10.164 1 93.38 746 LEU A CA 1
ATOM 5985 C C . LEU A 1 746 ? -13.93 -7.582 -9.461 1 93.38 746 LEU A C 1
ATOM 5987 O O . LEU A 1 746 ? -13.922 -8.055 -8.32 1 93.38 746 LEU A O 1
ATOM 5991 N N . SER A 1 747 ? -12.812 -7.414 -10.219 1 92.56 747 SER A N 1
ATOM 5992 C CA . SER A 1 747 ? -11.5 -7.656 -9.633 1 92.56 747 SER A CA 1
ATOM 5993 C C . SER A 1 747 ? -11.297 -6.828 -8.367 1 92.56 747 SER A C 1
ATOM 5995 O O . SER A 1 747 ? -10.773 -7.332 -7.367 1 92.56 747 SER A O 1
ATOM 5997 N N . ARG A 1 748 ? -11.719 -5.637 -8.383 1 88.94 748 ARG A N 1
ATOM 5998 C CA . ARG A 1 748 ? -11.594 -4.758 -7.223 1 88.94 748 ARG A CA 1
ATOM 5999 C C . ARG A 1 748 ? -12.414 -5.277 -6.051 1 88.94 748 ARG A C 1
ATOM 6001 O O . ARG A 1 748 ? -11.969 -5.246 -4.902 1 88.94 748 ARG A O 1
ATOM 6008 N N . LEU A 1 749 ? -13.633 -5.617 -6.301 1 92.12 749 LEU A N 1
ATOM 6009 C CA . LEU A 1 749 ? -14.531 -6.141 -5.277 1 92.12 749 LEU A CA 1
ATOM 6010 C C . LEU A 1 749 ? -13.922 -7.359 -4.594 1 92.12 749 LEU A C 1
ATOM 6012 O O . LEU A 1 749 ? -13.883 -7.43 -3.361 1 92.12 749 LEU A O 1
ATOM 6016 N N . ILE A 1 750 ? -13.422 -8.289 -5.41 1 92.75 750 ILE A N 1
ATOM 6017 C CA . ILE A 1 750 ? -12.875 -9.539 -4.887 1 92.75 750 ILE A CA 1
ATOM 6018 C C . ILE A 1 750 ? -11.578 -9.258 -4.137 1 92.75 750 ILE A C 1
ATOM 6020 O O . ILE A 1 750 ? -11.312 -9.859 -3.09 1 92.75 750 ILE A O 1
ATOM 6024 N N . ASN A 1 751 ? -10.742 -8.383 -4.695 1 89.94 751 ASN A N 1
ATOM 6025 C CA . ASN A 1 751 ? -9.492 -8.031 -4.035 1 89.94 751 ASN A CA 1
ATOM 6026 C C . ASN A 1 751 ? -9.734 -7.422 -2.656 1 89.94 751 ASN A C 1
ATOM 6028 O O . ASN A 1 751 ? -8.969 -7.652 -1.724 1 89.94 751 ASN A O 1
ATOM 6032 N N . GLU A 1 752 ? -10.711 -6.617 -2.564 1 85.75 752 GLU A N 1
ATOM 6033 C CA . GLU A 1 752 ? -11.055 -6.031 -1.271 1 85.75 752 GLU A CA 1
ATOM 6034 C C . GLU A 1 752 ? -11.414 -7.109 -0.256 1 85.75 752 GLU A C 1
ATOM 6036 O O . GLU A 1 752 ? -11.023 -7.031 0.91 1 85.75 752 GLU A O 1
ATOM 6041 N N . LEU A 1 753 ? -12.18 -8.055 -0.704 1 88.38 753 LEU A N 1
ATOM 6042 C CA . LEU A 1 753 ? -12.562 -9.156 0.174 1 88.38 753 LEU A CA 1
ATOM 6043 C C . LEU A 1 753 ? -11.352 -10 0.56 1 88.38 753 LEU A C 1
ATOM 6045 O O . LEU A 1 753 ? -11.227 -10.414 1.714 1 88.38 753 LEU A O 1
ATOM 6049 N N . ILE A 1 754 ? -10.484 -10.242 -0.421 1 87 754 ILE A N 1
ATOM 6050 C CA . ILE A 1 754 ? -9.305 -11.062 -0.181 1 87 754 ILE A CA 1
ATOM 6051 C C . ILE A 1 754 ? -8.359 -10.352 0.785 1 87 754 ILE A C 1
ATOM 6053 O O . ILE A 1 754 ? -7.73 -10.984 1.631 1 87 754 ILE A O 1
ATOM 6057 N N . SER A 1 755 ? -8.242 -9.008 0.647 1 80.62 755 SER A N 1
ATOM 6058 C CA . SER A 1 755 ? -7.367 -8.227 1.509 1 80.62 755 SER A CA 1
ATOM 6059 C C . SER A 1 755 ? -7.883 -8.188 2.943 1 80.62 755 SER A C 1
ATOM 6061 O O . SER A 1 755 ? -7.098 -8.141 3.891 1 80.62 755 SER A O 1
ATOM 6063 N N . ARG A 1 756 ? -9.258 -8.219 3.109 1 79.12 756 ARG A N 1
ATOM 6064 C CA . ARG A 1 756 ? -9.883 -8.234 4.426 1 79.12 756 ARG A CA 1
ATOM 6065 C C . ARG A 1 756 ? -11.008 -9.266 4.484 1 79.12 756 ARG A C 1
ATOM 6067 O O . ARG A 1 756 ? -12.188 -8.898 4.547 1 79.12 756 ARG A O 1
ATOM 6074 N N . PRO A 1 757 ? -10.602 -10.383 4.66 1 73.75 757 PRO A N 1
ATOM 6075 C CA . PRO A 1 757 ? -11.633 -11.422 4.59 1 73.75 757 PRO A CA 1
ATOM 6076 C C . PRO A 1 757 ? -12.516 -11.469 5.832 1 73.75 757 PRO A C 1
ATOM 6078 O O . PRO A 1 757 ? -13.656 -11.938 5.77 1 73.75 757 PRO A O 1
ATOM 6081 N N . ASP A 1 758 ? -12.109 -10.867 6.871 1 76.88 758 ASP A N 1
ATOM 6082 C CA . ASP A 1 758 ? -12.867 -10.898 8.117 1 76.88 758 ASP A CA 1
ATOM 6083 C C . ASP A 1 758 ? -13.422 -12.297 8.391 1 76.88 758 ASP A C 1
ATOM 6085 O O . ASP A 1 758 ? -14.617 -12.461 8.625 1 76.88 758 ASP A O 1
ATOM 6089 N N . ASN A 1 759 ? -12.688 -13.445 8.023 1 82.38 759 ASN A N 1
ATOM 6090 C CA . ASN A 1 759 ? -13.008 -14.852 8.25 1 82.38 759 ASN A CA 1
ATOM 6091 C C . ASN A 1 759 ? -14.188 -15.297 7.387 1 82.38 759 ASN A C 1
ATOM 6093 O O . ASN A 1 759 ? -14.984 -16.141 7.805 1 82.38 759 ASN A O 1
ATOM 6097 N N . SER A 1 760 ? -14.406 -14.664 6.309 1 90.75 760 SER A N 1
ATOM 6098 C CA . SER A 1 760 ? -15.477 -15.062 5.398 1 90.75 760 SER A CA 1
ATOM 6099 C C . SER A 1 760 ? -15.25 -16.469 4.863 1 90.75 760 SER A C 1
ATOM 6101 O O . SER A 1 760 ? -14.141 -16.812 4.449 1 90.75 760 SER A O 1
ATOM 6103 N N . GLY A 1 761 ? -16.328 -17.266 4.938 1 93.19 761 GLY A N 1
ATOM 6104 C CA . GLY A 1 761 ? -16.25 -18.609 4.383 1 93.19 761 GLY A CA 1
ATOM 6105 C C . GLY A 1 761 ? -16.938 -18.734 3.037 1 93.19 761 GLY A C 1
ATOM 6106 O O . GLY A 1 761 ? -16.656 -19.672 2.275 1 93.19 761 GLY A O 1
ATOM 6107 N N . TYR A 1 762 ? -17.875 -17.812 2.76 1 96.62 762 TYR A N 1
ATOM 6108 C CA . TYR A 1 762 ? -18.641 -17.875 1.524 1 96.62 762 TYR A CA 1
ATOM 6109 C C . TYR A 1 762 ? -18.797 -16.484 0.913 1 96.62 762 TYR A C 1
ATOM 6111 O O . TYR A 1 762 ? -18.938 -15.5 1.633 1 96.62 762 TYR A O 1
ATOM 6119 N N . LEU A 1 763 ? -18.75 -16.375 -0.351 1 97 763 LEU A N 1
ATOM 6120 C CA . LEU A 1 763 ? -19.125 -15.188 -1.105 1 97 763 LEU A CA 1
ATOM 6121 C C . LEU A 1 763 ? -20.297 -15.477 -2.033 1 97 763 LEU A C 1
ATOM 6123 O O . LEU A 1 763 ? -20.297 -16.484 -2.75 1 97 763 LEU A O 1
ATOM 6127 N N . ILE A 1 764 ? -21.312 -14.688 -1.979 1 97.81 764 ILE A N 1
ATOM 6128 C CA . ILE A 1 764 ? -22.469 -14.883 -2.846 1 97.81 764 ILE A CA 1
ATOM 6129 C C . ILE A 1 764 ? -22.641 -13.672 -3.764 1 97.81 764 ILE A C 1
ATOM 6131 O O . ILE A 1 764 ? -22.516 -12.523 -3.318 1 97.81 764 ILE A O 1
ATOM 6135 N N . LEU A 1 765 ? -22.781 -13.852 -5.059 1 97.75 765 LEU A N 1
ATOM 6136 C CA . LEU A 1 765 ? -23.125 -12.844 -6.047 1 97.75 765 LEU A CA 1
ATOM 6137 C C . LEU A 1 765 ? -24.547 -13.047 -6.555 1 97.75 765 LEU A C 1
ATOM 6139 O O . LEU A 1 765 ? -25.125 -14.133 -6.383 1 97.75 765 LEU A O 1
ATOM 6143 N N . PRO A 1 766 ? -25.156 -12.023 -7.207 1 97.56 766 PRO A N 1
ATOM 6144 C CA . PRO A 1 766 ? -26.547 -12.102 -7.648 1 97.56 766 PRO A CA 1
ATOM 6145 C C . PRO A 1 766 ? -26.75 -13.047 -8.836 1 97.56 766 PRO A C 1
ATOM 6147 O O . PRO A 1 766 ? -25.797 -13.711 -9.258 1 97.56 766 PRO A O 1
ATOM 6150 N N . GLU A 1 767 ? -28.031 -13.242 -9.242 1 96.62 767 GLU A N 1
ATOM 6151 C CA . GLU A 1 767 ? -28.406 -13.969 -10.445 1 96.62 767 GLU A CA 1
ATOM 6152 C C . GLU A 1 767 ? -27.828 -13.312 -11.695 1 96.62 767 GLU A C 1
ATOM 6154 O O . GLU A 1 767 ? -27.812 -12.086 -11.805 1 96.62 767 GLU A O 1
ATOM 6159 N N . LEU A 1 768 ? -27.219 -14.188 -12.594 1 95.88 768 LEU A N 1
ATOM 6160 C CA . LEU A 1 768 ? -26.656 -13.727 -13.859 1 95.88 768 LEU A CA 1
ATOM 6161 C C . LEU A 1 768 ? -25.547 -12.703 -13.617 1 95.88 768 LEU A C 1
ATOM 6163 O O . LEU A 1 768 ? -25.469 -11.703 -14.328 1 95.88 768 LEU A O 1
ATOM 6167 N N . ALA A 1 769 ? -24.766 -12.969 -12.602 1 95.81 769 ALA A N 1
ATOM 6168 C CA . ALA A 1 769 ? -23.812 -11.984 -12.086 1 95.81 769 ALA A CA 1
ATOM 6169 C C . ALA A 1 769 ? -22.562 -11.922 -12.961 1 95.81 769 ALA A C 1
ATOM 6171 O O . ALA A 1 769 ? -21.984 -10.852 -13.148 1 95.81 769 ALA A O 1
ATOM 6172 N N . LEU A 1 770 ? -22.047 -13.016 -13.453 1 93.62 770 LEU A N 1
ATOM 6173 C CA . LEU A 1 770 ? -20.797 -12.961 -14.211 1 93.62 770 LEU A CA 1
ATOM 6174 C C . LEU A 1 770 ? -20.781 -14.016 -15.305 1 93.62 770 LEU A C 1
ATOM 6176 O O . LEU A 1 770 ? -21.516 -15 -15.242 1 93.62 770 LEU A O 1
ATOM 6180 N N . PRO A 1 771 ? -19.891 -13.781 -16.328 1 93.44 771 PRO A N 1
ATOM 6181 C CA . PRO A 1 771 ? -19.703 -14.805 -17.359 1 93.44 771 PRO A CA 1
ATOM 6182 C C . PRO A 1 771 ? -19.094 -16.094 -16.797 1 93.44 771 PRO A C 1
ATOM 6184 O O . PRO A 1 771 ? -18.219 -16.047 -15.93 1 93.44 771 PRO A O 1
ATOM 6187 N N . PRO A 1 772 ? -19.562 -17.219 -17.297 1 91.75 772 PRO A N 1
ATOM 6188 C CA . PRO A 1 772 ? -19 -18.484 -16.844 1 91.75 772 PRO A CA 1
ATOM 6189 C C . PRO A 1 772 ? -17.469 -18.531 -16.938 1 91.75 772 PRO A C 1
ATOM 6191 O O . PRO A 1 772 ? -16.812 -19.188 -16.125 1 91.75 772 PRO A O 1
ATOM 6194 N N . GLN A 1 773 ? -16.922 -17.859 -17.828 1 91.25 773 GLN A N 1
ATOM 6195 C CA . GLN A 1 773 ? -15.484 -17.844 -18.078 1 91.25 773 GLN A CA 1
ATOM 6196 C C . GLN A 1 773 ? -14.719 -17.312 -16.875 1 91.25 773 GLN A C 1
ATOM 6198 O O . GLN A 1 773 ? -13.586 -17.734 -16.625 1 91.25 773 GLN A O 1
ATOM 6203 N N . TRP A 1 774 ? -15.336 -16.375 -16.219 1 93.81 774 TRP A N 1
ATOM 6204 C CA . TRP A 1 774 ? -14.648 -15.727 -15.102 1 93.81 774 TRP A CA 1
ATOM 6205 C C . TRP A 1 774 ? -14.766 -16.562 -13.836 1 93.81 774 TRP A C 1
ATOM 6207 O O . TRP A 1 774 ? -13.984 -16.391 -12.898 1 93.81 774 TRP A O 1
ATOM 6217 N N . PHE A 1 775 ? -15.711 -17.484 -13.773 1 93.12 775 PHE A N 1
ATOM 6218 C CA . PHE A 1 775 ? -16.141 -18.125 -12.539 1 93.12 775 PHE A CA 1
ATOM 6219 C C . PHE A 1 775 ? -15.016 -18.984 -11.961 1 93.12 775 PHE A C 1
ATOM 6221 O O . PHE A 1 775 ? -14.688 -18.875 -10.781 1 93.12 775 PHE A O 1
ATOM 6228 N N . ILE A 1 776 ? -14.438 -19.844 -12.758 1 87.94 776 ILE A N 1
ATOM 6229 C CA . ILE A 1 776 ? -13.492 -20.844 -12.25 1 87.94 776 ILE A CA 1
ATOM 6230 C C . ILE A 1 776 ? -12.25 -20.141 -11.711 1 87.94 776 ILE A C 1
ATOM 6232 O O . ILE A 1 776 ? -11.727 -20.5 -10.656 1 87.94 776 ILE A O 1
ATOM 6236 N N . ARG A 1 777 ? -11.812 -19.234 -12.359 1 87.19 777 ARG A N 1
ATOM 6237 C CA . ARG A 1 777 ? -10.617 -18.516 -11.93 1 87.19 777 ARG A CA 1
ATOM 6238 C C . ARG A 1 777 ? -10.859 -17.797 -10.609 1 87.19 777 ARG A C 1
ATOM 6240 O O . ARG A 1 777 ? -9.992 -17.781 -9.734 1 87.19 777 ARG A O 1
ATOM 6247 N N . ILE A 1 778 ? -11.984 -17.109 -10.531 1 92 778 ILE A N 1
ATOM 6248 C CA . ILE A 1 778 ? -12.32 -16.391 -9.305 1 92 778 ILE A CA 1
ATOM 6249 C C . ILE A 1 778 ? -12.438 -17.391 -8.141 1 92 778 ILE A C 1
ATOM 6251 O O . ILE A 1 778 ? -11.945 -17.109 -7.043 1 92 778 ILE A O 1
ATOM 6255 N N . ALA A 1 779 ? -13.008 -18.516 -8.438 1 92.38 779 ALA A N 1
ATOM 6256 C CA . ALA A 1 779 ? -13.156 -19.547 -7.41 1 92.38 779 ALA A CA 1
ATOM 6257 C C . ALA A 1 779 ? -11.789 -20.016 -6.898 1 92.38 779 ALA A C 1
ATOM 6259 O O . ALA A 1 779 ? -11.602 -20.203 -5.695 1 92.38 779 ALA A O 1
ATOM 6260 N N . HIS A 1 780 ? -10.891 -20.156 -7.816 1 88.44 780 HIS A N 1
ATOM 6261 C CA . HIS A 1 780 ? -9.555 -20.594 -7.434 1 88.44 780 HIS A CA 1
ATOM 6262 C C . HIS A 1 780 ? -8.852 -19.547 -6.578 1 88.44 780 HIS A C 1
ATOM 6264 O O . HIS A 1 780 ? -8.141 -19.891 -5.633 1 88.44 780 HIS A O 1
ATOM 6270 N N . LYS A 1 781 ? -9 -18.328 -6.938 1 88.94 781 LYS A N 1
ATOM 6271 C CA . LYS A 1 781 ? -8.383 -17.25 -6.164 1 88.94 781 LYS A CA 1
ATOM 6272 C C . LYS A 1 781 ? -8.969 -17.188 -4.762 1 88.94 781 LYS A C 1
ATOM 6274 O O . LYS A 1 781 ? -8.242 -16.969 -3.787 1 88.94 781 LYS A O 1
ATOM 6279 N N . LEU A 1 782 ? -10.266 -17.297 -4.664 1 91.12 782 LEU A N 1
ATOM 6280 C CA . LEU A 1 782 ? -10.945 -17.25 -3.373 1 91.12 782 LEU A CA 1
ATOM 6281 C C . LEU A 1 782 ? -10.562 -18.453 -2.512 1 91.12 782 LEU A C 1
ATOM 6283 O O . LEU A 1 782 ? -10.445 -18.328 -1.29 1 91.12 782 LEU A O 1
ATOM 6287 N N . LYS A 1 783 ? -10.328 -19.578 -3.152 1 88.31 783 LYS A N 1
ATOM 6288 C CA . LYS A 1 783 ? -9.922 -20.781 -2.438 1 88.31 783 LYS A CA 1
ATOM 6289 C C . LYS A 1 783 ? -8.641 -20.547 -1.637 1 88.31 783 LYS A C 1
ATOM 6291 O O . LYS A 1 783 ? -8.484 -21.094 -0.541 1 88.31 783 LYS A O 1
ATOM 6296 N N . GLY A 1 784 ? -7.84 -19.766 -2.215 1 83.62 784 GLY A N 1
ATOM 6297 C CA . GLY A 1 784 ? -6.598 -19.453 -1.525 1 83.62 784 GLY A CA 1
ATOM 6298 C C . GLY A 1 784 ? -6.816 -18.859 -0.147 1 83.62 784 GLY A C 1
ATOM 6299 O O . GLY A 1 784 ? -5.977 -19 0.741 1 83.62 784 GLY A O 1
ATOM 6300 N N . ARG A 1 785 ? -7.953 -18.234 0.105 1 86.62 785 ARG A N 1
ATOM 6301 C CA . ARG A 1 785 ? -8.273 -17.656 1.402 1 86.62 785 ARG A CA 1
ATOM 6302 C C . ARG A 1 785 ? -9.32 -18.484 2.137 1 86.62 785 ARG A C 1
ATOM 6304 O O . ARG A 1 785 ? -9.852 -18.062 3.164 1 86.62 785 ARG A O 1
ATOM 6311 N N . GLY A 1 786 ? -9.656 -19.578 1.496 1 87.94 786 GLY A N 1
ATOM 6312 C CA . GLY A 1 786 ? -10.633 -20.469 2.119 1 87.94 786 GLY A CA 1
ATOM 6313 C C . GLY A 1 786 ? -12.062 -19.984 1.936 1 87.94 786 GLY A C 1
ATOM 6314 O O . GLY A 1 786 ? -12.93 -20.281 2.764 1 87.94 786 GLY A O 1
ATOM 6315 N N . ILE A 1 787 ? -12.352 -19.25 0.917 1 93.81 787 ILE A N 1
ATOM 6316 C CA . ILE A 1 787 ? -13.695 -18.719 0.679 1 93.81 787 ILE A CA 1
ATOM 6317 C C . ILE A 1 787 ? -14.375 -19.516 -0.434 1 93.81 787 ILE A C 1
ATOM 6319 O O . ILE A 1 787 ? -13.844 -19.609 -1.542 1 93.81 787 ILE A O 1
ATOM 6323 N N . SER A 1 788 ? -15.445 -20.172 -0.151 1 95.75 788 SER A N 1
ATOM 6324 C CA . SER A 1 788 ? -16.266 -20.812 -1.17 1 95.75 788 SER A CA 1
ATOM 6325 C C . SER A 1 788 ? -17.047 -19.797 -1.979 1 95.75 788 SER A C 1
ATOM 6327 O O . SER A 1 788 ? -17.344 -18.688 -1.492 1 95.75 788 SER A O 1
ATOM 6329 N N . PHE A 1 789 ? -17.406 -20.125 -3.197 1 96.12 789 PHE A N 1
ATOM 6330 C CA . PHE A 1 789 ? -17.938 -19.125 -4.121 1 96.12 789 PHE A CA 1
ATOM 6331 C C . PHE A 1 789 ? -19.281 -19.578 -4.688 1 96.12 789 PHE A C 1
ATOM 6333 O O . PHE A 1 789 ? -19.375 -20.656 -5.27 1 96.12 789 PHE A O 1
ATOM 6340 N N . ILE A 1 790 ? -20.328 -18.812 -4.477 1 97.81 790 ILE A N 1
ATOM 6341 C CA . ILE A 1 790 ? -21.672 -19.062 -5.023 1 97.81 790 ILE A CA 1
ATOM 6342 C C . ILE A 1 790 ? -22.094 -17.875 -5.887 1 97.81 790 ILE A C 1
ATOM 6344 O O . ILE A 1 790 ? -22.172 -16.734 -5.406 1 97.81 790 ILE A O 1
ATOM 6348 N N . SER A 1 791 ? -22.344 -18.109 -7.148 1 97.69 791 SER A N 1
ATOM 6349 C CA . SER A 1 791 ? -22.672 -17 -8.031 1 97.69 791 SER A CA 1
ATOM 6350 C C . SER A 1 791 ? -23.578 -17.438 -9.18 1 97.69 791 SER A C 1
ATOM 6352 O O . SER A 1 791 ? -23.422 -18.547 -9.695 1 97.69 791 SER A O 1
ATOM 6354 N N . GLY A 1 792 ? -24.516 -16.562 -9.477 1 97 792 GLY A N 1
ATOM 6355 C CA . GLY A 1 792 ? -25.188 -16.75 -10.758 1 97 792 GLY A CA 1
ATOM 6356 C C . GLY A 1 792 ? -24.266 -16.516 -11.945 1 97 792 GLY A C 1
ATOM 6357 O O . GLY A 1 792 ? -23.391 -15.648 -11.906 1 97 792 GLY A O 1
ATOM 6358 N N . VAL A 1 793 ? -24.438 -17.359 -12.977 1 95.62 793 VAL A N 1
ATOM 6359 C CA . VAL A 1 793 ? -23.688 -17.188 -14.211 1 95.62 793 VAL A CA 1
ATOM 6360 C C . VAL A 1 793 ? -24.609 -16.734 -15.336 1 95.62 793 VAL A C 1
ATOM 6362 O O . VAL A 1 793 ? -25.812 -16.984 -15.289 1 95.62 793 VAL A O 1
ATOM 6365 N N . GLU A 1 794 ? -24.031 -16.109 -16.266 1 94.69 794 GLU A N 1
ATOM 6366 C CA . GLU A 1 794 ? -24.812 -15.68 -17.422 1 94.69 794 GLU A CA 1
ATOM 6367 C C . GLU A 1 794 ? -25.406 -16.875 -18.172 1 94.69 794 GLU A C 1
ATOM 6369 O O . GLU A 1 794 ? -24.938 -18 -18 1 94.69 794 GLU A O 1
ATOM 6374 N N . TYR A 1 795 ? -26.406 -16.516 -19.031 1 93.19 795 TYR A N 1
ATOM 6375 C CA . TYR A 1 795 ? -27.156 -17.547 -19.734 1 93.19 795 TYR A CA 1
ATOM 6376 C C . TYR A 1 795 ? -26.234 -18.484 -20.5 1 93.19 795 TYR A C 1
ATOM 6378 O O . TYR A 1 795 ? -25.312 -18.031 -21.172 1 93.19 795 TYR A O 1
ATOM 6386 N N . LEU A 1 796 ? -26.406 -19.781 -20.312 1 92.81 796 LEU A N 1
ATOM 6387 C CA . LEU A 1 796 ? -25.734 -20.797 -21.141 1 92.81 796 LEU A CA 1
ATOM 6388 C C . LEU A 1 796 ? -26.609 -21.172 -22.328 1 92.81 796 LEU A C 1
ATOM 6390 O O . LEU A 1 796 ? -27.703 -21.703 -22.156 1 92.81 796 LEU A O 1
ATOM 6394 N N . HIS A 1 797 ? -26.125 -20.922 -23.438 1 90.81 797 HIS A N 1
ATOM 6395 C CA . HIS A 1 797 ? -26.906 -21.172 -24.641 1 90.81 797 HIS A CA 1
ATOM 6396 C C . HIS A 1 797 ? -26.844 -22.641 -25.047 1 90.81 797 HIS A C 1
ATOM 6398 O O . HIS A 1 797 ? -25.797 -23.281 -24.953 1 90.81 797 HIS A O 1
ATOM 6404 N N . ALA A 1 798 ? -27.953 -23.203 -25.328 1 88.44 798 ALA A N 1
ATOM 6405 C CA . ALA A 1 798 ? -28.094 -24.594 -25.766 1 88.44 798 ALA A CA 1
ATOM 6406 C C . ALA A 1 798 ? -28.766 -24.656 -27.141 1 88.44 798 ALA A C 1
ATOM 6408 O O . ALA A 1 798 ? -29.266 -23.656 -27.641 1 88.44 798 ALA A O 1
ATOM 6409 N N . PRO A 1 799 ? -28.719 -25.812 -27.797 1 86 799 PRO A N 1
ATOM 6410 C CA . PRO A 1 799 ? -29.344 -25.953 -29.109 1 86 799 PRO A CA 1
ATOM 6411 C C . PRO A 1 799 ? -30.844 -25.703 -29.078 1 86 799 PRO A C 1
ATOM 6413 O O . PRO A 1 799 ? -31.469 -25.844 -28.016 1 86 799 PRO A O 1
ATOM 6416 N N . LYS A 1 800 ? -31.5 -25.359 -30.156 1 89.44 800 LYS A N 1
ATOM 6417 C CA . LYS A 1 800 ? -32.938 -25.172 -30.344 1 89.44 800 LYS A CA 1
ATOM 6418 C C . LYS A 1 800 ? -33.438 -23.922 -29.625 1 89.44 800 LYS A C 1
ATOM 6420 O O . LYS A 1 800 ? -34.469 -23.969 -28.953 1 89.44 800 LYS A O 1
ATOM 6425 N N . LYS A 1 801 ? -32.656 -22.891 -29.609 1 90.94 801 LYS A N 1
ATOM 6426 C CA . LYS A 1 801 ? -33 -21.578 -29.062 1 90.94 801 LYS A CA 1
ATOM 6427 C C . LYS A 1 801 ? -33.375 -21.672 -27.578 1 90.94 801 LYS A C 1
ATOM 6429 O O . LYS A 1 801 ? -34.375 -21.125 -27.141 1 90.94 801 LYS A O 1
ATOM 6434 N N . ARG A 1 802 ? -32.656 -22.453 -26.938 1 92.5 802 ARG A N 1
ATOM 6435 C CA . ARG A 1 802 ? -32.844 -22.609 -25.5 1 92.5 802 ARG A CA 1
ATOM 6436 C C . ARG A 1 802 ? -31.656 -22.031 -24.719 1 92.5 802 ARG A C 1
ATOM 6438 O O . ARG A 1 802 ? -30.547 -21.953 -25.25 1 92.5 802 ARG A O 1
ATOM 6445 N N . VAL A 1 803 ? -31.953 -21.578 -23.547 1 93.81 803 VAL A N 1
ATOM 6446 C CA . VAL A 1 803 ? -30.891 -21.078 -22.656 1 93.81 803 VAL A CA 1
ATOM 6447 C C . VAL A 1 803 ? -31.078 -21.656 -21.25 1 93.81 803 VAL A C 1
ATOM 6449 O O . VAL A 1 803 ? -32.188 -22.109 -20.906 1 93.81 803 VAL A O 1
ATOM 6452 N N . ARG A 1 804 ? -30.094 -21.719 -20.531 1 95.12 804 ARG A N 1
ATOM 6453 C CA . ARG A 1 804 ? -30.109 -22.172 -19.141 1 95.12 804 ARG A CA 1
ATOM 6454 C C . ARG A 1 804 ? -29.688 -21.047 -18.203 1 95.12 804 ARG A C 1
ATOM 6456 O O . ARG A 1 804 ? -28.75 -20.297 -18.5 1 95.12 804 ARG A O 1
ATOM 6463 N N . ASN A 1 805 ? -30.422 -20.844 -17.172 1 95.62 805 ASN A N 1
ATOM 6464 C CA . ASN A 1 805 ? -30.094 -19.953 -16.062 1 95.62 805 ASN A CA 1
ATOM 6465 C C . ASN A 1 805 ? -29.641 -20.75 -14.828 1 95.62 805 ASN A C 1
ATOM 6467 O O . ASN A 1 805 ? -30.453 -21.422 -14.188 1 95.62 805 ASN A O 1
ATOM 6471 N N . GLN A 1 806 ? -28.359 -20.578 -14.539 1 96.12 806 GLN A N 1
ATOM 6472 C CA . GLN A 1 806 ? -27.812 -21.438 -13.5 1 96.12 806 GLN A CA 1
ATOM 6473 C C . GLN A 1 806 ? -27.125 -20.625 -12.414 1 96.12 806 GLN A C 1
ATOM 6475 O O . GLN A 1 806 ? -26.672 -19.516 -12.664 1 96.12 806 GLN A O 1
ATOM 6480 N N . VAL A 1 807 ? -27.078 -21.172 -11.195 1 97.38 807 VAL A N 1
ATOM 6481 C CA . VAL A 1 807 ? -26.203 -20.766 -10.102 1 97.38 807 VAL A CA 1
ATOM 6482 C C . VAL A 1 807 ? -25.141 -21.812 -9.859 1 97.38 807 VAL A C 1
ATOM 6484 O O . VAL A 1 807 ? -25.438 -23.016 -9.773 1 97.38 807 VAL A O 1
ATOM 6487 N N . TRP A 1 808 ? -23.922 -21.375 -9.914 1 96.44 808 TRP A N 1
ATOM 6488 C CA . TRP A 1 808 ? -22.781 -22.25 -9.688 1 96.44 808 TRP A CA 1
ATOM 6489 C C . TRP A 1 808 ? -22.25 -22.094 -8.273 1 96.44 808 TRP A C 1
ATOM 6491 O O . TRP A 1 808 ? -22.188 -20.969 -7.75 1 96.44 808 TRP A O 1
ATOM 6501 N N . ALA A 1 809 ? -21.891 -23.188 -7.613 1 96.44 809 ALA A N 1
ATOM 6502 C CA . ALA A 1 809 ? -21.281 -23.188 -6.293 1 96.44 809 ALA A CA 1
ATOM 6503 C C . ALA A 1 809 ? -19.953 -23.953 -6.309 1 96.44 809 ALA A C 1
ATOM 6505 O O . ALA A 1 809 ? -19.938 -25.156 -6.566 1 96.44 809 ALA A O 1
ATOM 6506 N N . SER A 1 810 ? -18.922 -23.266 -6.223 1 95.62 810 SER A N 1
ATOM 6507 C CA . SER A 1 810 ? -17.625 -23.891 -6.023 1 95.62 810 SER A CA 1
ATOM 6508 C C . SER A 1 810 ? -17.266 -23.984 -4.543 1 95.62 810 SER A C 1
ATOM 6510 O O . SER A 1 810 ? -17.047 -22.969 -3.879 1 95.62 810 SER A O 1
ATOM 6512 N N . LEU A 1 811 ? -17.25 -25.188 -4.016 1 95.88 811 LEU A N 1
ATOM 6513 C CA . LEU A 1 811 ? -17.109 -25.422 -2.584 1 95.88 811 LEU A CA 1
ATOM 6514 C C . LEU A 1 811 ? -15.844 -26.219 -2.283 1 95.88 811 LEU A C 1
ATOM 6516 O O . LEU A 1 811 ? -15.445 -27.078 -3.074 1 95.88 811 LEU A O 1
ATOM 6520 N N . SER A 1 812 ? -15.234 -25.984 -1.195 1 92.31 812 SER A N 1
ATOM 6521 C CA . SER A 1 812 ? -14.016 -26.688 -0.793 1 92.31 812 SER A CA 1
ATOM 6522 C C . SER A 1 812 ? -14.328 -28.094 -0.279 1 92.31 812 SER A C 1
ATOM 6524 O O . SER A 1 812 ? -15.414 -28.344 0.245 1 92.31 812 SER A O 1
ATOM 6526 N N . HIS A 1 813 ? -13.445 -29.031 -0.488 1 89.94 813 HIS A N 1
ATOM 6527 C CA . HIS A 1 813 ? -13.531 -30.375 0.054 1 89.94 813 HIS A CA 1
ATOM 6528 C C . HIS A 1 813 ? -12.148 -31 0.216 1 89.94 813 HIS A C 1
ATOM 6530 O O . HIS A 1 813 ? -11.148 -30.438 -0.251 1 89.94 813 HIS A O 1
ATOM 6536 N N . ASP A 1 814 ? -12.031 -32.156 0.854 1 83.81 814 ASP A N 1
ATOM 6537 C CA . ASP A 1 814 ? -10.734 -32.781 1.116 1 83.81 814 ASP A CA 1
ATOM 6538 C C . ASP A 1 814 ? -10.633 -34.125 0.424 1 83.81 814 ASP A C 1
ATOM 6540 O O . ASP A 1 814 ? -9.914 -35.031 0.889 1 83.81 814 ASP A O 1
ATOM 6544 N N . GLY A 1 815 ? -11.336 -34.312 -0.644 1 79.31 815 GLY A N 1
ATOM 6545 C CA . GLY A 1 815 ? -11.391 -35.625 -1.318 1 79.31 815 GLY A CA 1
ATOM 6546 C C . GLY A 1 815 ? -10.047 -36.031 -1.883 1 79.31 815 GLY A C 1
ATOM 6547 O O . GLY A 1 815 ? -9.781 -37.25 -2.02 1 79.31 815 GLY A O 1
ATOM 6548 N N . LEU A 1 816 ? -9.156 -35.156 -2.238 1 77.06 816 LEU A N 1
ATOM 6549 C CA . LEU A 1 816 ? -7.832 -35.438 -2.789 1 77.06 816 LEU A CA 1
ATOM 6550 C C . LEU A 1 816 ? -6.793 -35.562 -1.678 1 77.06 816 LEU A C 1
ATOM 6552 O O . LEU A 1 816 ? -5.625 -35.844 -1.941 1 77.06 816 LEU A O 1
ATOM 6556 N N . GLY A 1 817 ? -7.262 -35.375 -0.477 1 74 817 GLY A N 1
ATOM 6557 C CA . GLY A 1 817 ? -6.328 -35.344 0.641 1 74 817 GLY A CA 1
ATOM 6558 C C . GLY A 1 817 ? -5.816 -33.969 0.981 1 74 817 GLY A C 1
ATOM 6559 O O . GLY A 1 817 ? -5.113 -33.781 1.977 1 74 817 GLY A O 1
ATOM 6560 N N . PHE A 1 818 ? -6.02 -33.094 0.138 1 75.94 818 PHE A N 1
ATOM 6561 C CA . PHE A 1 818 ? -5.73 -31.672 0.361 1 75.94 818 PHE A CA 1
ATOM 6562 C C . PHE A 1 818 ? -6.902 -30.797 -0.085 1 75.94 818 PHE A C 1
ATOM 6564 O O . PHE A 1 818 ? -7.785 -31.266 -0.812 1 75.94 818 PHE A O 1
ATOM 6571 N N . PRO A 1 819 ? -6.945 -29.625 0.374 1 81 819 PRO A N 1
ATOM 6572 C CA . PRO A 1 819 ? -8.094 -28.781 0.016 1 81 819 PRO A CA 1
ATOM 6573 C C . PRO A 1 819 ? -8.258 -28.625 -1.494 1 81 819 PRO A C 1
ATOM 6575 O O . PRO A 1 819 ? -7.312 -28.25 -2.189 1 81 819 PRO A O 1
ATOM 6578 N N . SER A 1 820 ? -9.398 -29 -1.981 1 87.31 820 SER A N 1
ATOM 6579 C CA . SER A 1 820 ? -9.75 -28.953 -3.396 1 87.31 820 SER A CA 1
ATOM 6580 C C . SER A 1 820 ? -11.117 -28.328 -3.604 1 87.31 820 SER A C 1
ATOM 6582 O O . SER A 1 820 ? -11.82 -28.016 -2.637 1 87.31 820 SER A O 1
ATOM 6584 N N . LEU A 1 821 ? -11.438 -28.062 -4.812 1 90.5 821 LEU A N 1
ATOM 6585 C CA . LEU A 1 821 ? -12.711 -27.438 -5.133 1 90.5 821 LEU A CA 1
ATOM 6586 C C . LEU A 1 821 ? -13.602 -28.375 -5.926 1 90.5 821 LEU A C 1
ATOM 6588 O O . LEU A 1 821 ? -13.109 -29.188 -6.727 1 90.5 821 LEU A O 1
ATOM 6592 N N . MET A 1 822 ? -14.773 -28.328 -5.609 1 92 822 MET A N 1
ATOM 6593 C CA . MET A 1 822 ? -15.789 -28.984 -6.438 1 92 822 MET A CA 1
ATOM 6594 C C . MET A 1 822 ? -16.766 -27.953 -7.016 1 92 822 MET A C 1
ATOM 6596 O O . MET A 1 822 ? -16.844 -26.828 -6.523 1 92 822 MET A O 1
ATOM 6600 N N . LEU A 1 823 ? -17.391 -28.297 -8.062 1 92.94 823 LEU A N 1
ATOM 6601 C CA . LEU A 1 823 ? -18.344 -27.406 -8.727 1 92.94 823 LEU A CA 1
ATOM 6602 C C . LEU A 1 823 ? -19.734 -28.047 -8.781 1 92.94 823 LEU A C 1
ATOM 6604 O O . LEU A 1 823 ? -19.891 -29.156 -9.305 1 92.94 823 LEU A O 1
ATOM 6608 N N . TYR A 1 824 ? -20.641 -27.453 -8.133 1 94.25 824 TYR A N 1
ATOM 6609 C CA . TYR A 1 824 ? -22.047 -27.812 -8.211 1 94.25 824 TYR A CA 1
ATOM 6610 C C . TYR A 1 824 ? -22.828 -26.781 -9.008 1 94.25 824 TYR A C 1
ATOM 6612 O O . TYR A 1 824 ? -22.703 -25.578 -8.773 1 94.25 824 TYR A O 1
ATOM 6620 N N . ARG A 1 825 ? -23.609 -27.234 -9.992 1 94.38 825 ARG A N 1
ATOM 6621 C CA . ARG A 1 825 ? -24.422 -26.359 -10.828 1 94.38 825 ARG A CA 1
ATOM 6622 C C . ARG A 1 825 ? -25.906 -26.641 -10.648 1 94.38 825 ARG A C 1
ATOM 6624 O O . ARG A 1 825 ? -26.328 -27.797 -10.711 1 94.38 825 ARG A O 1
ATOM 6631 N N . GLN A 1 826 ? -26.609 -25.609 -10.391 1 95.31 826 GLN A N 1
ATOM 6632 C CA . GLN A 1 826 ? -28.047 -25.781 -10.234 1 95.31 826 GLN A CA 1
ATOM 6633 C C . GLN A 1 826 ? -28.812 -24.922 -11.242 1 95.31 826 GLN A C 1
ATOM 6635 O O . GLN A 1 826 ? -28.547 -23.719 -11.367 1 95.31 826 GLN A O 1
ATOM 6640 N N . ASP A 1 827 ? -29.781 -25.5 -11.914 1 95.5 827 ASP A N 1
ATOM 6641 C CA . ASP A 1 827 ? -30.562 -24.828 -12.945 1 95.5 827 ASP A CA 1
ATOM 6642 C C . ASP A 1 827 ? -31.828 -24.203 -12.344 1 95.5 827 ASP A C 1
ATOM 6644 O O . ASP A 1 827 ? -32.438 -24.781 -11.453 1 95.5 827 ASP A O 1
ATOM 6648 N N . LYS A 1 828 ? -32.156 -23.016 -12.852 1 94.81 828 LYS A N 1
ATOM 6649 C CA . LYS A 1 828 ? -33.5 -22.5 -12.625 1 94.81 828 LYS A CA 1
ATOM 6650 C C . LYS A 1 828 ? -34.531 -23.344 -13.352 1 94.81 828 LYS A C 1
ATOM 6652 O O . LYS A 1 828 ? -34.375 -23.672 -14.531 1 94.81 828 LYS A O 1
ATOM 6657 N N . GLN A 1 829 ? -35.531 -23.688 -12.711 1 90.5 829 GLN A N 1
ATOM 6658 C CA . GLN A 1 829 ? -36.469 -24.672 -13.258 1 90.5 829 GLN A CA 1
ATOM 6659 C C . GLN A 1 829 ? -37.438 -24 -14.211 1 90.5 829 GLN A C 1
ATOM 6661 O O . GLN A 1 829 ? -37.812 -24.578 -15.234 1 90.5 829 GLN A O 1
ATOM 6666 N N . ARG A 1 830 ? -37.938 -22.797 -13.836 1 85.44 830 ARG A N 1
ATOM 6667 C CA . ARG A 1 830 ? -38.906 -22.047 -14.648 1 85.44 830 ARG A CA 1
ATOM 6668 C C . ARG A 1 830 ? -38.531 -20.578 -14.703 1 85.44 830 ARG A C 1
ATOM 6670 O O . ARG A 1 830 ? -38.094 -20 -13.703 1 85.44 830 ARG A O 1
ATOM 6677 N N . PRO A 1 831 ? -38.688 -20.031 -15.844 1 88.94 831 PRO A N 1
ATOM 6678 C CA . PRO A 1 831 ? -38.406 -18.609 -15.922 1 88.94 831 PRO A CA 1
ATOM 6679 C C . PRO A 1 831 ? -39.469 -17.734 -15.25 1 88.94 831 PRO A C 1
ATOM 6681 O O . PRO A 1 831 ? -40.656 -18.094 -15.266 1 88.94 831 PRO A O 1
ATOM 6684 N N . ALA A 1 832 ? -39 -16.656 -14.648 1 85.44 832 ALA A N 1
ATOM 6685 C CA . ALA A 1 832 ? -40 -15.656 -14.234 1 85.44 832 ALA A CA 1
ATOM 6686 C C . ALA A 1 832 ? -40.719 -15.07 -15.438 1 85.44 832 ALA A C 1
ATOM 6688 O O . ALA A 1 832 ? -40.188 -15.117 -16.562 1 85.44 832 ALA A O 1
ATOM 6689 N N . LEU A 1 833 ? -41.875 -14.578 -15.258 1 73.62 833 LEU A N 1
ATOM 6690 C CA . LEU A 1 833 ? -42.656 -14.062 -16.359 1 73.62 833 LEU A CA 1
ATOM 6691 C C . LEU A 1 833 ? -41.875 -13.023 -17.156 1 73.62 833 LEU A C 1
ATOM 6693 O O . LEU A 1 833 ? -41.812 -13.094 -18.391 1 73.62 833 LEU A O 1
ATOM 6697 N N . HIS A 1 834 ? -41.406 -12.109 -16.406 1 81.81 834 HIS A N 1
ATOM 6698 C CA . HIS A 1 834 ? -40.656 -11.047 -17.078 1 81.81 834 HIS A CA 1
ATOM 6699 C C . HIS A 1 834 ? -39.406 -11.609 -17.797 1 81.81 834 HIS A C 1
ATOM 6701 O O . HIS A 1 834 ? -39.062 -11.141 -18.875 1 81.81 834 HIS A O 1
ATOM 6707 N N . GLU A 1 835 ? -38.75 -12.555 -17.219 1 88.88 835 GLU A N 1
ATOM 6708 C CA . GLU A 1 835 ? -37.594 -13.211 -17.812 1 88.88 835 GLU A CA 1
ATOM 6709 C C . GLU A 1 835 ? -37.969 -13.93 -19.109 1 88.88 835 GLU A C 1
ATOM 6711 O O . GLU A 1 835 ? -37.25 -13.836 -20.109 1 88.88 835 GLU A O 1
ATOM 6716 N N . GLU A 1 836 ? -39.062 -14.594 -19.078 1 84.94 836 GLU A N 1
ATOM 6717 C CA . GLU A 1 836 ? -39.562 -15.305 -20.25 1 84.94 836 GLU A CA 1
ATOM 6718 C C . GLU A 1 836 ? -39.844 -14.344 -21.391 1 84.94 836 GLU A C 1
ATOM 6720 O O . GLU A 1 836 ? -39.469 -14.594 -22.547 1 84.94 836 GLU A O 1
ATOM 6725 N N . GLN A 1 837 ? -40.438 -13.281 -21.047 1 81.69 837 GLN A N 1
ATOM 6726 C CA . GLN A 1 837 ? -40.812 -12.289 -22.047 1 81.69 837 GLN A CA 1
ATOM 6727 C C . GLN A 1 837 ? -39.594 -11.625 -22.656 1 81.69 837 GLN A C 1
ATOM 6729 O O . GLN A 1 837 ? -39.5 -11.43 -23.875 1 81.69 837 GLN A O 1
ATOM 6734 N N . GLU A 1 838 ? -38.75 -11.273 -21.781 1 87.38 838 GLU A N 1
ATOM 6735 C CA . GLU A 1 838 ? -37.531 -10.594 -22.25 1 87.38 838 GLU A CA 1
ATOM 6736 C C . GLU A 1 838 ? -36.688 -11.508 -23.156 1 87.38 838 GLU A C 1
ATOM 6738 O O . GLU A 1 838 ? -36.188 -11.062 -24.172 1 87.38 838 GLU A O 1
ATOM 6743 N N . LEU A 1 839 ? -36.531 -12.781 -22.766 1 88.94 839 LEU A N 1
ATOM 6744 C CA . LEU A 1 839 ? -35.781 -13.742 -23.562 1 88.94 839 LEU A CA 1
ATOM 6745 C C . LEU A 1 839 ? -36.406 -13.914 -24.938 1 88.94 839 LEU A C 1
ATOM 6747 O O . LEU A 1 839 ? -35.688 -13.953 -25.953 1 88.94 839 LEU A O 1
ATOM 6751 N N . PHE A 1 840 ? -37.719 -13.961 -24.922 1 83.44 840 PHE A N 1
ATOM 6752 C CA . PHE A 1 840 ? -38.438 -14.141 -26.172 1 83.44 840 PHE A CA 1
ATOM 6753 C C . PHE A 1 840 ? -38.344 -12.875 -27.031 1 83.44 840 PHE A C 1
ATOM 6755 O O . PHE A 1 840 ? -38.094 -12.945 -28.234 1 83.44 840 PHE A O 1
ATOM 6762 N N . HIS A 1 841 ? -38.594 -11.789 -26.391 1 85 841 HIS A N 1
ATOM 6763 C CA . HIS A 1 841 ? -38.625 -10.516 -27.094 1 85 841 HIS A CA 1
ATOM 6764 C C . HIS A 1 841 ? -37.25 -10.195 -27.719 1 85 841 HIS A C 1
ATOM 6766 O O . HIS A 1 841 ? -37.188 -9.727 -28.859 1 85 841 HIS A O 1
ATOM 6772 N N . LEU A 1 842 ? -36.25 -10.383 -27 1 86.5 842 LEU A N 1
ATOM 6773 C CA . LEU A 1 842 ? -34.906 -9.969 -27.438 1 86.5 842 LEU A CA 1
ATOM 6774 C C . LEU A 1 842 ? -34.375 -10.945 -28.484 1 86.5 842 LEU A C 1
ATOM 6776 O O . LEU A 1 842 ? -33.781 -10.523 -29.484 1 86.5 842 LEU A O 1
ATOM 6780 N N . ALA A 1 843 ? -34.531 -12.32 -28.328 1 89.81 843 ALA A N 1
ATOM 6781 C CA . ALA A 1 843 ? -33.812 -13.25 -29.203 1 89.81 843 ALA A CA 1
ATOM 6782 C C . ALA A 1 843 ? -34.656 -14.484 -29.5 1 89.81 843 ALA A C 1
ATOM 6784 O O . ALA A 1 843 ? -34.156 -15.469 -30.062 1 89.81 843 ALA A O 1
ATOM 6785 N N . GLY A 1 844 ? -35.875 -14.492 -29.047 1 85.62 844 GLY A N 1
ATOM 6786 C CA . GLY A 1 844 ? -36.719 -15.648 -29.281 1 85.62 844 GLY A CA 1
ATOM 6787 C C . GLY A 1 844 ? -36.281 -16.891 -28.531 1 85.62 844 GLY A C 1
ATOM 6788 O O . GLY A 1 844 ? -36.469 -18.016 -29 1 85.62 844 GLY A O 1
ATOM 6789 N N . LEU A 1 845 ? -35.719 -16.719 -27.406 1 91.19 845 LEU A N 1
ATOM 6790 C CA . LEU A 1 845 ? -35.125 -17.812 -26.641 1 91.19 845 LEU A CA 1
ATOM 6791 C C . LEU A 1 845 ? -36.125 -18.312 -25.578 1 91.19 845 LEU A C 1
ATOM 6793 O O . LEU A 1 845 ? -37 -17.562 -25.141 1 91.19 845 LEU A O 1
ATOM 6797 N N . GLU A 1 846 ? -35.906 -19.562 -25.203 1 89.69 846 GLU A N 1
ATOM 6798 C CA . GLU A 1 846 ? -36.688 -20.188 -24.125 1 89.69 846 GLU A CA 1
ATOM 6799 C C . GLU A 1 846 ? -35.75 -20.766 -23.062 1 89.69 846 GLU A C 1
ATOM 6801 O O . GLU A 1 846 ? -34.719 -21.344 -23.375 1 89.69 846 GLU A O 1
ATOM 6806 N N . LEU A 1 847 ? -36.156 -20.609 -21.844 1 93.12 847 LEU A N 1
ATOM 6807 C CA . LEU A 1 847 ? -35.344 -21.141 -20.734 1 93.12 847 LEU A CA 1
ATOM 6808 C C . LEU A 1 847 ? -35.719 -22.594 -20.453 1 93.12 847 LEU A C 1
ATOM 6810 O O . LEU A 1 847 ? -36.906 -22.938 -20.297 1 93.12 847 LEU A O 1
ATOM 6814 N N . SER A 1 848 ? -34.719 -23.422 -20.547 1 91.12 848 SER A N 1
ATOM 6815 C CA . SER A 1 848 ? -34.906 -24.844 -20.25 1 91.12 848 SER A CA 1
ATOM 6816 C C . SER A 1 848 ? -33.781 -25.375 -19.375 1 91.12 848 SER A C 1
ATOM 6818 O O . SER A 1 848 ? -32.594 -25.234 -19.734 1 91.12 848 SER A O 1
ATOM 6820 N N . PRO A 1 849 ? -34.125 -25.969 -18.188 1 92.94 849 PRO A N 1
ATOM 6821 C CA . PRO A 1 849 ? -33.094 -26.484 -17.312 1 92.94 849 PRO A CA 1
ATOM 6822 C C . PRO A 1 849 ? -32.375 -27.719 -17.891 1 92.94 849 PRO A C 1
ATOM 6824 O O . PRO A 1 849 ? -33 -28.5 -18.609 1 92.94 849 PRO A O 1
ATOM 6827 N N . ALA A 1 850 ? -31.125 -27.875 -17.672 1 88.75 850 ALA A N 1
ATOM 6828 C CA . ALA A 1 850 ? -30.391 -29.078 -18.031 1 88.75 850 ALA A CA 1
ATOM 6829 C C . ALA A 1 850 ? -30.734 -30.234 -17.094 1 88.75 850 ALA A C 1
ATOM 6831 O O . ALA A 1 850 ? -30.812 -31.391 -17.516 1 88.75 850 ALA A O 1
ATOM 6832 N N . SER A 1 851 ? -30.844 -29.953 -15.836 1 88.62 851 SER A N 1
ATOM 6833 C CA . SER A 1 851 ? -31.25 -30.922 -14.812 1 88.62 851 SER A CA 1
ATOM 6834 C C . SER A 1 851 ? -32.531 -30.484 -14.109 1 88.62 851 SER A C 1
ATOM 6836 O O . SER A 1 851 ? -32.594 -29.359 -13.594 1 88.62 851 SER A O 1
ATOM 6838 N N . GLN A 1 852 ? -33.438 -31.375 -14.039 1 87.81 852 GLN A N 1
ATOM 6839 C CA . GLN A 1 852 ? -34.719 -31.047 -13.43 1 87.81 852 GLN A CA 1
ATOM 6840 C C . GLN A 1 852 ? -34.812 -31.656 -12.031 1 87.81 852 GLN A C 1
ATOM 6842 O O . GLN A 1 852 ? -34.281 -32.75 -11.773 1 87.81 852 GLN A O 1
ATOM 6847 N N . TRP A 1 853 ? -35.375 -30.984 -11.164 1 88.06 853 TRP A N 1
ATOM 6848 C CA . TRP A 1 853 ? -35.688 -31.453 -9.82 1 88.06 853 TRP A CA 1
ATOM 6849 C C . TRP A 1 853 ? -37.062 -30.969 -9.375 1 88.06 853 TRP A C 1
ATOM 6851 O O . TRP A 1 853 ? -37.562 -29.938 -9.852 1 88.06 853 TRP A O 1
ATOM 6861 N N . THR A 1 854 ? -37.719 -31.703 -8.508 1 80.44 854 THR A N 1
ATOM 6862 C CA . THR A 1 854 ? -39.031 -31.344 -8.016 1 80.44 854 THR A CA 1
ATOM 6863 C C . THR A 1 854 ? -38.938 -30.688 -6.648 1 80.44 854 THR A C 1
ATOM 6865 O O . THR A 1 854 ? -39.812 -29.875 -6.293 1 80.44 854 THR A O 1
ATOM 6868 N N . GLN A 1 855 ? -37.969 -31.094 -5.887 1 88.38 855 GLN A N 1
ATOM 6869 C CA . GLN A 1 855 ? -37.656 -30.469 -4.605 1 88.38 855 GLN A CA 1
ATOM 6870 C C . GLN A 1 855 ? -36.281 -29.844 -4.621 1 88.38 855 GLN A C 1
ATOM 6872 O O . GLN A 1 855 ? -35.344 -30.406 -5.203 1 88.38 855 GLN A O 1
ATOM 6877 N N . PRO A 1 856 ? -36.188 -28.688 -4.078 1 91.62 856 PRO A N 1
ATOM 6878 C CA . PRO A 1 856 ? -34.844 -28.078 -4.086 1 91.62 856 PRO A CA 1
ATOM 6879 C C . PRO A 1 856 ? -33.781 -28.984 -3.471 1 91.62 856 PRO A C 1
ATOM 6881 O O . PRO A 1 856 ? -34 -29.5 -2.373 1 91.62 856 PRO A O 1
ATOM 6884 N N . PRO A 1 857 ? -32.719 -29.156 -4.18 1 93.56 857 PRO A N 1
ATOM 6885 C CA . PRO A 1 857 ? -31.656 -29.984 -3.639 1 93.56 857 PRO A CA 1
ATOM 6886 C C . PRO A 1 857 ? -31 -29.391 -2.391 1 93.56 857 PRO A C 1
ATOM 6888 O O . PRO A 1 857 ? -30.844 -28.172 -2.299 1 93.56 857 PRO A O 1
ATOM 6891 N N . ILE A 1 858 ? -30.641 -30.234 -1.452 1 95.38 858 ILE A N 1
ATOM 6892 C CA . ILE A 1 858 ? -29.984 -29.812 -0.222 1 95.38 858 ILE A CA 1
ATOM 6893 C C . ILE A 1 858 ? -28.484 -30.125 -0.303 1 95.38 858 ILE A C 1
ATOM 6895 O O . ILE A 1 858 ? -28.094 -31.219 -0.714 1 95.38 858 ILE A O 1
ATOM 6899 N N . VAL A 1 859 ? -27.672 -29.203 -0.032 1 96 859 VAL A N 1
ATOM 6900 C CA . VAL A 1 859 ? -26.219 -29.344 -0.031 1 96 859 VAL A CA 1
ATOM 6901 C C . VAL A 1 859 ? -25.703 -29.344 1.405 1 96 859 VAL A C 1
ATOM 6903 O O . VAL A 1 859 ? -26.016 -28.438 2.186 1 96 859 VAL A O 1
ATOM 6906 N N . GLN A 1 860 ? -25.031 -30.312 1.783 1 94.88 860 GLN A N 1
ATOM 6907 C CA . GLN A 1 860 ? -24.359 -30.375 3.08 1 94.88 860 GLN A CA 1
ATOM 6908 C C . GLN A 1 860 ? -22.859 -30.219 2.93 1 94.88 860 GLN A C 1
ATOM 6910 O O . GLN A 1 860 ? -22.141 -31.172 2.607 1 94.88 860 GLN A O 1
ATOM 6915 N N . HIS A 1 861 ? -22.359 -29.141 3.162 1 95.38 861 HIS A N 1
ATOM 6916 C CA . HIS A 1 861 ? -20.938 -28.812 3.115 1 95.38 861 HIS A CA 1
ATOM 6917 C C . HIS A 1 861 ? -20.312 -28.875 4.504 1 95.38 861 HIS A C 1
ATOM 6919 O O . HIS A 1 861 ? -20.359 -27.906 5.262 1 95.38 861 HIS A O 1
ATOM 6925 N N . GLY A 1 862 ? -19.594 -29.953 4.715 1 91.88 862 GLY A N 1
ATOM 6926 C CA . GLY A 1 862 ? -19.266 -30.25 6.102 1 91.88 862 GLY A CA 1
ATOM 6927 C C . GLY A 1 862 ? -20.5 -30.5 6.953 1 91.88 862 GLY A C 1
ATOM 6928 O O . GLY A 1 862 ? -21.297 -31.391 6.652 1 91.88 862 GLY A O 1
ATOM 6929 N N . ASP A 1 863 ? -20.641 -29.625 7.941 1 91.69 863 ASP A N 1
ATOM 6930 C CA . ASP A 1 863 ? -21.828 -29.734 8.773 1 91.69 863 ASP A CA 1
ATOM 6931 C C . ASP A 1 863 ? -22.844 -28.656 8.422 1 91.69 863 ASP A C 1
ATOM 6933 O O . ASP A 1 863 ? -23.969 -28.641 8.945 1 91.69 863 ASP A O 1
ATOM 6937 N N . PHE A 1 864 ? -22.484 -27.797 7.57 1 95.38 864 PHE A N 1
ATOM 6938 C CA . PHE A 1 864 ? -23.359 -26.703 7.164 1 95.38 864 PHE A CA 1
ATOM 6939 C C . PHE A 1 864 ? -24.328 -27.156 6.078 1 95.38 864 PHE A C 1
ATOM 6941 O O . PHE A 1 864 ? -23.906 -27.594 5.008 1 95.38 864 PHE A O 1
ATOM 6948 N N . ARG A 1 865 ? -25.609 -27.109 6.297 1 95.81 865 ARG A N 1
ATOM 6949 C CA . ARG A 1 865 ? -26.625 -27.547 5.34 1 95.81 865 ARG A CA 1
ATOM 6950 C C . ARG A 1 865 ? -27.359 -26.344 4.742 1 95.81 865 ARG A C 1
ATOM 6952 O O . ARG A 1 865 ? -27.938 -25.547 5.469 1 95.81 865 ARG A O 1
ATOM 6959 N N . PHE A 1 866 ? -27.297 -26.219 3.443 1 97.31 866 PHE A N 1
ATOM 6960 C CA . PHE A 1 866 ? -28.016 -25.109 2.814 1 97.31 866 PHE A CA 1
ATOM 6961 C C . PHE A 1 866 ? -28.641 -25.547 1.495 1 97.31 866 PHE A C 1
ATOM 6963 O O . PHE A 1 866 ? -28.406 -26.672 1.035 1 97.31 866 PHE A O 1
ATOM 6970 N N . ALA A 1 867 ? -29.469 -24.781 0.957 1 96.56 867 ALA A N 1
ATOM 6971 C CA . ALA A 1 867 ? -30.078 -24.953 -0.358 1 96.56 867 ALA A CA 1
ATOM 6972 C C . ALA A 1 867 ? -29.953 -23.688 -1.196 1 96.56 867 ALA A C 1
ATOM 6974 O O . ALA A 1 867 ? -29.594 -22.625 -0.681 1 96.56 867 ALA A O 1
ATOM 6975 N N . LEU A 1 868 ? -30.172 -23.875 -2.465 1 96.88 868 LEU A N 1
ATOM 6976 C CA . LEU A 1 868 ? -30.125 -22.75 -3.395 1 96.88 868 LEU A CA 1
ATOM 6977 C C . LEU A 1 868 ? -31.469 -22.562 -4.094 1 96.88 868 LEU A C 1
ATOM 6979 O O . LEU A 1 868 ? -32.125 -23.547 -4.457 1 96.88 868 LEU A O 1
ATOM 6983 N N . MET A 1 869 ? -31.953 -21.375 -4.141 1 94.75 869 MET A N 1
ATOM 6984 C CA . MET A 1 869 ? -33.094 -21 -4.973 1 94.75 869 MET A CA 1
ATOM 6985 C C . MET A 1 869 ? -32.781 -19.781 -5.812 1 94.75 869 MET A C 1
ATOM 6987 O O . MET A 1 869 ? -32.094 -18.859 -5.344 1 94.75 869 MET A O 1
ATOM 6991 N N . ILE A 1 870 ? -33.219 -19.766 -7.035 1 95.12 870 ILE A N 1
ATOM 6992 C CA . ILE A 1 870 ? -32.875 -18.672 -7.941 1 95.12 870 ILE A CA 1
ATOM 6993 C C . ILE A 1 870 ? -34.062 -17.734 -8.102 1 95.12 870 ILE A C 1
ATOM 6995 O O . ILE A 1 870 ? -35.031 -18.062 -8.797 1 95.12 870 ILE A O 1
ATOM 6999 N N . CYS A 1 871 ? -34 -16.641 -7.527 1 93.56 871 CYS A N 1
ATOM 7000 C CA . CYS A 1 871 ? -34.906 -15.484 -7.66 1 93.56 871 CYS A CA 1
ATOM 7001 C C . CYS A 1 871 ? -36.344 -15.898 -7.5 1 93.56 871 CYS A C 1
ATOM 7003 O O . CYS A 1 871 ? -36.812 -16.219 -6.395 1 93.56 871 CYS A O 1
ATOM 7005 N N . SER A 1 872 ? -37.125 -16.078 -8.609 1 88 872 SER A N 1
ATOM 7006 C CA . SER A 1 872 ? -38.562 -16.297 -8.594 1 88 872 SER A CA 1
ATOM 7007 C C . SER A 1 872 ? -38.906 -17.641 -7.949 1 88 872 SER A C 1
ATOM 7009 O O . SER A 1 872 ? -40.031 -17.859 -7.516 1 88 872 SER A O 1
ATOM 7011 N N . GLU A 1 873 ? -38.031 -18.5 -7.832 1 89.5 873 GLU A N 1
ATOM 7012 C CA . GLU A 1 873 ? -38.281 -19.812 -7.227 1 89.5 873 GLU A CA 1
ATOM 7013 C C . GLU A 1 873 ? -38.656 -19.672 -5.758 1 89.5 873 GLU A C 1
ATOM 7015 O O . GLU A 1 873 ? -39.344 -20.547 -5.203 1 89.5 873 GLU A O 1
ATOM 7020 N N . LEU A 1 874 ? -38.25 -18.609 -5.164 1 89.75 874 LEU A N 1
ATOM 7021 C CA . LEU A 1 874 ? -38.594 -18.375 -3.766 1 89.75 874 LEU A CA 1
ATOM 7022 C C . LEU A 1 874 ? -40.094 -18.188 -3.584 1 89.75 874 LEU A C 1
ATOM 7024 O O . LEU A 1 874 ? -40.594 -18.391 -2.488 1 89.75 874 LEU A O 1
ATOM 7028 N N . THR A 1 875 ? -40.75 -17.797 -4.605 1 80.69 875 THR A N 1
ATOM 7029 C CA . THR A 1 875 ? -42.188 -17.578 -4.531 1 80.69 875 THR A CA 1
ATOM 7030 C C . THR A 1 875 ? -42.938 -18.906 -4.426 1 80.69 875 THR A C 1
ATOM 7032 O O . THR A 1 875 ? -44.125 -18.922 -4.062 1 80.69 875 THR A O 1
ATOM 7035 N N . ASN A 1 876 ? -42.312 -19.969 -4.77 1 82.94 876 ASN A N 1
ATOM 7036 C CA . ASN A 1 876 ? -42.938 -21.281 -4.695 1 82.94 876 ASN A CA 1
ATOM 7037 C C . ASN A 1 876 ? -43.031 -21.797 -3.258 1 82.94 876 ASN A C 1
ATOM 7039 O O . ASN A 1 876 ? -42 -22.219 -2.688 1 82.94 876 ASN A O 1
ATOM 7043 N N . ILE A 1 877 ? -44.156 -21.938 -2.76 1 77.88 877 ILE A N 1
ATOM 7044 C CA . ILE A 1 877 ? -44.375 -22.266 -1.354 1 77.88 877 ILE A CA 1
ATOM 7045 C C . ILE A 1 877 ? -44 -23.734 -1.101 1 77.88 877 ILE A C 1
ATOM 7047 O O . ILE A 1 877 ? -43.562 -24.094 -0.006 1 77.88 877 ILE A O 1
ATOM 7051 N N . ARG A 1 878 ? -44.219 -24.547 -2.098 1 79.88 878 ARG A N 1
ATOM 7052 C CA . ARG A 1 878 ? -43.906 -25.953 -1.932 1 79.88 878 ARG A CA 1
ATOM 7053 C C . ARG A 1 878 ? -42.406 -26.156 -1.743 1 79.88 878 ARG A C 1
ATOM 7055 O O . ARG A 1 878 ? -41.969 -27 -0.959 1 79.88 878 ARG A O 1
ATOM 7062 N N . TYR A 1 879 ? -41.656 -25.375 -2.521 1 89.75 879 TYR A N 1
ATOM 7063 C CA . TYR A 1 879 ? -40.219 -25.438 -2.371 1 89.75 879 TYR A CA 1
ATOM 7064 C C . TYR A 1 879 ? -39.812 -25.062 -0.955 1 89.75 879 TYR A C 1
ATOM 7066 O O . TYR A 1 879 ? -38.969 -25.734 -0.351 1 89.75 879 TYR A O 1
ATOM 7074 N N . ARG A 1 880 ? -40.375 -24 -0.373 1 87.56 880 ARG A N 1
ATOM 7075 C CA . ARG A 1 880 ? -40.031 -23.547 0.974 1 87.56 880 ARG A CA 1
ATOM 7076 C C . ARG A 1 880 ? -40.469 -24.578 2.018 1 87.56 880 ARG A C 1
ATOM 7078 O O . ARG A 1 880 ? -39.719 -24.844 2.961 1 87.56 880 ARG A O 1
ATOM 7085 N N . ALA A 1 881 ? -41.594 -25.172 1.756 1 80.88 881 ALA A N 1
ATOM 7086 C CA . ALA A 1 881 ? -42.125 -26.172 2.676 1 80.88 881 ALA A CA 1
ATOM 7087 C C . ALA A 1 881 ? -41.219 -27.422 2.699 1 80.88 881 ALA A C 1
ATOM 7089 O O . ALA A 1 881 ? -41 -28.016 3.754 1 80.88 881 ALA A O 1
ATOM 7090 N N . ASP A 1 882 ? -40.781 -27.734 1.557 1 88.19 882 ASP A N 1
ATOM 7091 C CA . ASP A 1 882 ? -39.938 -28.922 1.432 1 88.19 882 ASP A CA 1
ATOM 7092 C C . ASP A 1 882 ? -38.625 -28.75 2.191 1 88.19 882 ASP A C 1
ATOM 7094 O O . ASP A 1 882 ? -38 -29.734 2.58 1 88.19 882 ASP A O 1
ATOM 7098 N N . LEU A 1 883 ? -38.156 -27.547 2.445 1 92.25 883 LEU A N 1
ATOM 7099 C CA . LEU A 1 883 ? -36.875 -27.281 3.072 1 92.25 883 LEU A CA 1
ATOM 7100 C C . LEU A 1 883 ? -37.031 -27.094 4.578 1 92.25 883 LEU A C 1
ATOM 7102 O O . LEU A 1 883 ? -36.031 -27.078 5.309 1 92.25 883 LEU A O 1
ATOM 7106 N N . ARG A 1 884 ? -38.25 -26.984 5.078 1 86.81 884 ARG A N 1
ATOM 7107 C CA . ARG A 1 884 ? -38.5 -26.75 6.492 1 86.81 884 ARG A CA 1
ATOM 7108 C C . ARG A 1 884 ? -37.844 -27.781 7.367 1 86.81 884 ARG A C 1
ATOM 7110 O O . ARG A 1 884 ? -38.031 -28.984 7.191 1 86.81 884 ARG A O 1
ATOM 7117 N N . GLY A 1 885 ? -36.938 -27.312 8.211 1 88.62 885 GLY A N 1
ATOM 7118 C CA . GLY A 1 885 ? -36.281 -28.172 9.172 1 88.62 885 GLY A CA 1
ATOM 7119 C C . GLY A 1 885 ? -35.125 -28.953 8.578 1 88.62 885 GLY A C 1
ATOM 7120 O O . GLY A 1 885 ? -34.438 -29.688 9.289 1 88.62 885 GLY A O 1
ATOM 7121 N N . LYS A 1 886 ? -34.844 -28.734 7.352 1 93.06 886 LYS A N 1
ATOM 7122 C CA . LYS A 1 886 ? -33.844 -29.578 6.691 1 93.06 886 LYS A CA 1
ATOM 7123 C C . LYS A 1 886 ? -32.562 -28.797 6.379 1 93.06 886 LYS A C 1
ATOM 7125 O O . LYS A 1 886 ? -31.531 -29.391 6.094 1 93.06 886 LYS A O 1
ATOM 7130 N N . VAL A 1 887 ? -32.625 -27.5 6.453 1 95.81 887 VAL A N 1
ATOM 7131 C CA . VAL A 1 887 ? -31.453 -26.688 6.105 1 95.81 887 VAL A CA 1
ATOM 7132 C C . VAL A 1 887 ? -31.203 -25.656 7.203 1 95.81 887 VAL A C 1
ATOM 7134 O O . VAL A 1 887 ? -32.094 -25.344 7.996 1 95.81 887 VAL A O 1
ATOM 7137 N N . ASP A 1 888 ? -30 -25.188 7.281 1 96.31 888 ASP A N 1
ATOM 7138 C CA . ASP A 1 888 ? -29.609 -24.094 8.18 1 96.31 888 ASP A CA 1
ATOM 7139 C C . ASP A 1 888 ? -29.781 -22.734 7.504 1 96.31 888 ASP A C 1
ATOM 7141 O O . ASP A 1 888 ? -30.016 -21.734 8.172 1 96.31 888 ASP A O 1
ATOM 7145 N N . ALA A 1 889 ? -29.578 -22.734 6.195 1 97.19 889 ALA A N 1
ATOM 7146 C CA . ALA A 1 889 ? -29.625 -21.484 5.449 1 97.19 889 ALA A CA 1
ATOM 7147 C C . ALA A 1 889 ? -30.141 -21.719 4.027 1 97.19 889 ALA A C 1
ATOM 7149 O O . ALA A 1 889 ? -30.062 -22.828 3.508 1 97.19 889 ALA A O 1
ATOM 7150 N N . LEU A 1 890 ? -30.672 -20.734 3.457 1 95.81 890 LEU A N 1
ATOM 7151 C CA . LEU A 1 890 ? -31.094 -20.703 2.062 1 95.81 890 LEU A CA 1
ATOM 7152 C C . LEU A 1 890 ? -30.453 -19.547 1.313 1 95.81 890 LEU A C 1
ATOM 7154 O O . LEU A 1 890 ? -30.594 -18.391 1.705 1 95.81 890 LEU A O 1
ATOM 7158 N N . PHE A 1 891 ? -29.625 -19.859 0.304 1 97.75 891 PHE A N 1
ATOM 7159 C CA . PHE A 1 891 ? -29.047 -18.828 -0.555 1 97.75 891 PHE A CA 1
ATOM 7160 C C . PHE A 1 891 ? -29.984 -18.5 -1.711 1 97.75 891 PHE A C 1
ATOM 7162 O O . PHE A 1 891 ? -30.438 -19.391 -2.428 1 97.75 891 PHE A O 1
ATOM 7169 N N . VAL A 1 892 ? -30.234 -17.219 -1.91 1 96.19 892 VAL A N 1
ATOM 7170 C CA . VAL A 1 892 ? -31.172 -16.812 -2.953 1 96.19 892 VAL A CA 1
ATOM 7171 C C . VAL A 1 892 ? -30.547 -15.727 -3.818 1 96.19 892 VAL A C 1
ATOM 7173 O O . VAL A 1 892 ? -30.859 -14.547 -3.664 1 96.19 892 VAL A O 1
ATOM 7176 N N . PRO A 1 893 ? -29.734 -16.062 -4.805 1 97 893 PRO A N 1
ATOM 7177 C CA . PRO A 1 893 ? -29.281 -15.055 -5.777 1 97 893 PRO A CA 1
ATOM 7178 C C . PRO A 1 893 ? -30.422 -14.523 -6.641 1 97 893 PRO A C 1
ATOM 7180 O O . PRO A 1 893 ? -31.25 -15.305 -7.137 1 97 893 PRO A O 1
ATOM 7183 N N . GLU A 1 894 ? -30.438 -13.18 -6.824 1 95 894 GLU A N 1
ATOM 7184 C CA . GLU A 1 894 ? -31.625 -12.602 -7.477 1 95 894 GLU A CA 1
ATOM 7185 C C . GLU A 1 894 ? -31.219 -11.492 -8.445 1 95 894 GLU A C 1
ATOM 7187 O O . GLU A 1 894 ? -30.172 -10.867 -8.281 1 95 894 GLU A O 1
ATOM 7192 N N . TRP A 1 895 ? -31.906 -11.383 -9.453 1 93.44 895 TRP A N 1
ATOM 7193 C CA . TRP A 1 895 ? -32.062 -10.188 -10.281 1 93.44 895 TRP A CA 1
ATOM 7194 C C . TRP A 1 895 ? -33.531 -9.773 -10.391 1 93.44 895 TRP A C 1
ATOM 7196 O O . TRP A 1 895 ? -34.188 -10.094 -11.375 1 93.44 895 TRP A O 1
ATOM 7206 N N . ASN A 1 896 ? -33.938 -9.016 -9.328 1 87.62 896 ASN A N 1
ATOM 7207 C CA . ASN A 1 896 ? -35.344 -8.773 -9.141 1 87.62 896 ASN A CA 1
ATOM 7208 C C . ASN A 1 896 ? -35.656 -7.305 -8.844 1 87.62 896 ASN A C 1
ATOM 7210 O O . ASN A 1 896 ? -35.219 -6.777 -7.82 1 87.62 896 ASN A O 1
ATOM 7214 N N . PRO A 1 897 ? -36.375 -6.715 -9.68 1 83.81 897 PRO A N 1
ATOM 7215 C CA . PRO A 1 897 ? -36.75 -5.316 -9.422 1 83.81 897 PRO A CA 1
ATOM 7216 C C . PRO A 1 897 ? -37.812 -5.168 -8.359 1 83.81 897 PRO A C 1
ATOM 7218 O O . PRO A 1 897 ? -38 -4.078 -7.809 1 83.81 897 PRO A O 1
ATOM 7221 N N . ASP A 1 898 ? -38.531 -6.262 -8.047 1 77.62 898 ASP A N 1
ATOM 7222 C CA . ASP A 1 898 ? -39.656 -6.211 -7.094 1 77.62 898 ASP A CA 1
ATOM 7223 C C . ASP A 1 898 ? -39.156 -6.453 -5.672 1 77.62 898 ASP A C 1
ATOM 7225 O O . ASP A 1 898 ? -39.438 -7.488 -5.07 1 77.62 898 ASP A O 1
ATOM 7229 N N . THR A 1 899 ? -38.656 -5.508 -5.035 1 85.69 899 THR A N 1
ATOM 7230 C CA . THR A 1 899 ? -38.062 -5.664 -3.721 1 85.69 899 THR A CA 1
ATOM 7231 C C . THR A 1 899 ? -39.125 -5.703 -2.627 1 85.69 899 THR A C 1
ATOM 7233 O O . THR A 1 899 ? -38.906 -6.316 -1.578 1 85.69 899 THR A O 1
ATOM 7236 N N . ASP A 1 900 ? -40.25 -5.215 -2.84 1 72.69 900 ASP A N 1
ATOM 7237 C CA . ASP A 1 900 ? -41.312 -5.16 -1.829 1 72.69 900 ASP A CA 1
ATOM 7238 C C . ASP A 1 900 ? -41.906 -6.547 -1.578 1 72.69 900 ASP A C 1
ATOM 7240 O O . ASP A 1 900 ? -42 -6.988 -0.431 1 72.69 900 ASP A O 1
ATOM 7244 N N . THR A 1 901 ? -42.312 -7.117 -2.715 1 69.62 901 THR A N 1
ATOM 7245 C CA . THR A 1 901 ? -42.875 -8.461 -2.588 1 69.62 901 THR A CA 1
ATOM 7246 C C . THR A 1 901 ? -41.844 -9.406 -1.972 1 69.62 901 THR A C 1
ATOM 7248 O O . THR A 1 901 ? -42.188 -10.234 -1.126 1 69.62 901 THR A O 1
ATOM 7251 N N . PHE A 1 902 ? -40.688 -9.273 -2.324 1 85.56 902 PHE A N 1
ATOM 7252 C CA . PHE A 1 902 ? -39.656 -10.188 -1.858 1 85.56 902 PHE A CA 1
ATOM 7253 C C . PHE A 1 902 ? -39.312 -9.906 -0.402 1 85.56 902 PHE A C 1
ATOM 7255 O O . PHE A 1 902 ? -38.844 -10.805 0.312 1 85.56 902 PHE A O 1
ATOM 7262 N N . ASN A 1 903 ? -39.469 -8.695 0.026 1 85.81 903 ASN A N 1
ATOM 7263 C CA . ASN A 1 903 ? -39.312 -8.43 1.451 1 85.81 903 ASN A CA 1
ATOM 7264 C C . ASN A 1 903 ? -40.219 -9.312 2.295 1 85.81 903 ASN A C 1
ATOM 7266 O O . ASN A 1 903 ? -39.75 -9.938 3.254 1 85.81 903 ASN A O 1
ATOM 7270 N N . ALA A 1 904 ? -41.406 -9.344 1.867 1 72.25 904 ALA A N 1
ATOM 7271 C CA . ALA A 1 904 ? -42.375 -10.172 2.58 1 72.25 904 ALA A CA 1
ATOM 7272 C C . ALA A 1 904 ? -42.031 -11.648 2.463 1 72.25 904 ALA A C 1
ATOM 7274 O O . ALA A 1 904 ? -42.156 -12.406 3.428 1 72.25 904 ALA A O 1
ATOM 7275 N N . LEU A 1 905 ? -41.625 -12.008 1.329 1 80.31 905 LEU A N 1
ATOM 7276 C CA . LEU A 1 905 ? -41.312 -13.406 1.07 1 80.31 905 LEU A CA 1
ATOM 7277 C C . LEU A 1 905 ? -40.125 -13.859 1.921 1 80.31 905 LEU A C 1
ATOM 7279 O O . LEU A 1 905 ? -40.125 -14.969 2.461 1 80.31 905 LEU A O 1
ATOM 7283 N N . VAL A 1 906 ? -39.125 -13.016 1.991 1 89.94 906 VAL A N 1
ATOM 7284 C CA . VAL A 1 906 ? -37.938 -13.352 2.73 1 89.94 906 VAL A CA 1
ATOM 7285 C C . VAL A 1 906 ? -38.25 -13.445 4.223 1 89.94 906 VAL A C 1
ATOM 7287 O O . VAL A 1 906 ? -37.75 -14.352 4.91 1 89.94 906 VAL A O 1
ATOM 7290 N N . GLU A 1 907 ? -38.969 -12.531 4.754 1 85.06 907 GLU A N 1
ATOM 7291 C CA . GLU A 1 907 ? -39.344 -12.547 6.16 1 85.06 907 GLU A CA 1
ATOM 7292 C C . GLU A 1 907 ? -40.156 -13.805 6.492 1 85.06 907 GLU A C 1
ATOM 7294 O O . GLU A 1 907 ? -39.906 -14.453 7.512 1 85.06 907 GLU A O 1
ATOM 7299 N N . SER A 1 908 ? -41.031 -14.102 5.582 1 78 908 SER A N 1
ATOM 7300 C CA . SER A 1 908 ? -41.875 -15.289 5.773 1 78 908 SER A CA 1
ATOM 7301 C C . SER A 1 908 ? -41.031 -16.562 5.668 1 78 908 SER A C 1
ATOM 7303 O O . SER A 1 908 ? -41.188 -17.484 6.457 1 78 908 SER A O 1
ATOM 7305 N N . ALA A 1 909 ? -40.219 -16.562 4.723 1 87.38 909 ALA A N 1
ATOM 7306 C CA . ALA A 1 909 ? -39.406 -17.734 4.5 1 87.38 909 ALA A CA 1
ATOM 7307 C C . ALA A 1 909 ? -38.531 -18.031 5.715 1 87.38 909 ALA A C 1
ATOM 7309 O O . ALA A 1 909 ? -38.344 -19.203 6.09 1 87.38 909 ALA A O 1
ATOM 7310 N N . ALA A 1 910 ? -37.969 -16.984 6.328 1 92.06 910 ALA A N 1
ATOM 7311 C CA . ALA A 1 910 ? -37.125 -17.156 7.496 1 92.06 910 ALA A CA 1
ATOM 7312 C C . ALA A 1 910 ? -37.875 -17.828 8.641 1 92.06 910 ALA A C 1
ATOM 7314 O O . ALA A 1 910 ? -37.281 -18.625 9.391 1 92.06 910 ALA A O 1
ATOM 7315 N N . LEU A 1 911 ? -39.062 -17.547 8.719 1 83.56 911 LEU A N 1
ATOM 7316 C CA . LEU A 1 911 ? -39.875 -18.094 9.797 1 83.56 911 LEU A CA 1
ATOM 7317 C C . LEU A 1 911 ? -40.438 -19.469 9.43 1 83.56 911 LEU A C 1
ATOM 7319 O O . LEU A 1 911 ? -40.438 -20.375 10.258 1 83.56 911 LEU A O 1
ATOM 7323 N N . ASP A 1 912 ? -40.906 -19.609 8.18 1 80.06 912 ASP A N 1
ATOM 7324 C CA . ASP A 1 912 ? -41.531 -20.844 7.723 1 80.06 912 ASP A CA 1
ATOM 7325 C C . ASP A 1 912 ? -40.531 -21.984 7.691 1 80.06 912 ASP A C 1
ATOM 7327 O O . ASP A 1 912 ? -40.812 -23.094 8.141 1 80.06 912 ASP A O 1
ATOM 7331 N N . ILE A 1 913 ? -39.406 -21.641 7.094 1 88.25 913 ILE A N 1
ATOM 7332 C CA . ILE A 1 913 ? -38.344 -22.656 7.008 1 88.25 913 ILE A CA 1
ATOM 7333 C C . ILE A 1 913 ? -37.594 -22.719 8.336 1 88.25 913 ILE A C 1
ATOM 7335 O O . ILE A 1 913 ? -37.031 -23.766 8.688 1 88.25 913 ILE A O 1
ATOM 7339 N N . HIS A 1 914 ? -37.656 -21.609 9.117 1 90.62 914 HIS A N 1
ATOM 7340 C CA . HIS A 1 914 ? -36.906 -21.391 10.344 1 90.62 914 HIS A CA 1
ATOM 7341 C C . HIS A 1 914 ? -35.406 -21.562 10.094 1 90.62 914 HIS A C 1
ATOM 7343 O O . HIS A 1 914 ? -34.75 -22.375 10.758 1 90.62 914 HIS A O 1
ATOM 7349 N N . ALA A 1 915 ? -34.844 -20.844 9.18 1 94.25 915 ALA A N 1
ATOM 7350 C CA . ALA A 1 915 ? -33.438 -20.859 8.711 1 94.25 915 ALA A CA 1
ATOM 7351 C C . ALA A 1 915 ? -32.969 -19.469 8.352 1 94.25 915 ALA A C 1
ATOM 7353 O O . ALA A 1 915 ? -33.75 -18.531 8.281 1 94.25 915 ALA A O 1
ATOM 7354 N N . TYR A 1 916 ? -31.75 -19.297 8.25 1 96.06 916 TYR A N 1
ATOM 7355 C CA . TYR A 1 916 ? -31.203 -18.031 7.738 1 96.06 916 TYR A CA 1
ATOM 7356 C C . TYR A 1 916 ? -31.484 -17.906 6.246 1 96.06 916 TYR A C 1
ATOM 7358 O O . TYR A 1 916 ? -31.25 -18.844 5.48 1 96.06 916 TYR A O 1
ATOM 7366 N N . ILE A 1 917 ? -31.969 -16.797 5.844 1 94.94 917 ILE A N 1
ATOM 7367 C CA . ILE A 1 917 ? -32.219 -16.547 4.426 1 94.94 917 ILE A CA 1
ATOM 7368 C C . ILE A 1 917 ? -31.203 -15.516 3.912 1 94.94 917 ILE A C 1
ATOM 7370 O O . ILE A 1 917 ? -31.188 -14.375 4.367 1 94.94 917 ILE A O 1
ATOM 7374 N N . ILE A 1 918 ? -30.359 -15.938 3.053 1 96.75 918 ILE A N 1
ATOM 7375 C CA . ILE A 1 918 ? -29.328 -15.07 2.484 1 96.75 918 ILE A CA 1
ATOM 7376 C C . ILE A 1 918 ? -29.734 -14.648 1.073 1 96.75 918 ILE A C 1
ATOM 7378 O O . ILE A 1 918 ? -29.562 -15.414 0.119 1 96.75 918 ILE A O 1
ATOM 7382 N N . GLN A 1 919 ? -30.172 -13.469 1.004 1 95.5 919 GLN A N 1
ATOM 7383 C CA . GLN A 1 919 ? -30.641 -12.898 -0.258 1 95.5 919 GLN A CA 1
ATOM 7384 C C . GLN A 1 919 ? -29.609 -11.969 -0.863 1 95.5 919 GLN A C 1
ATOM 7386 O O . GLN A 1 919 ? -29.078 -11.078 -0.18 1 95.5 919 GLN A O 1
ATOM 7391 N N . CYS A 1 920 ? -29.234 -12.188 -2.113 1 96.62 920 CYS A N 1
ATOM 7392 C CA . CYS A 1 920 ? -28.312 -11.32 -2.83 1 96.62 920 CYS A CA 1
ATOM 7393 C C . CYS A 1 920 ? -28.906 -10.867 -4.156 1 96.62 920 CYS A C 1
ATOM 7395 O O . CYS A 1 920 ? -29.047 -11.672 -5.082 1 96.62 920 CYS A O 1
ATOM 7397 N N . ASN A 1 921 ? -29.203 -9.617 -4.203 1 94.38 921 ASN A N 1
ATOM 7398 C CA . ASN A 1 921 ? -29.875 -9.047 -5.367 1 94.38 921 ASN A CA 1
ATOM 7399 C C . ASN A 1 921 ? -28.953 -8.109 -6.145 1 94.38 921 ASN A C 1
ATOM 7401 O O . ASN A 1 921 ? -27.906 -7.691 -5.633 1 94.38 921 ASN A O 1
ATOM 7405 N N . ASN A 1 922 ? -29.281 -7.891 -7.426 1 93.75 922 ASN A N 1
ATOM 7406 C CA . ASN A 1 922 ? -28.562 -6.902 -8.219 1 93.75 922 ASN A CA 1
ATOM 7407 C C . ASN A 1 922 ? -28.562 -5.535 -7.539 1 93.75 922 ASN A C 1
ATOM 7409 O O . ASN A 1 922 ? -29.594 -5.059 -7.086 1 93.75 922 ASN A O 1
ATOM 7413 N N . ARG A 1 923 ? -27.469 -4.926 -7.465 1 90.38 923 ARG A N 1
ATOM 7414 C CA . ARG A 1 923 ? -27.312 -3.668 -6.742 1 90.38 923 ARG A CA 1
ATOM 7415 C C . ARG A 1 923 ? -28.234 -2.588 -7.309 1 90.38 923 ARG A C 1
ATOM 7417 O O . ARG A 1 923 ? -28.609 -1.656 -6.602 1 90.38 923 ARG A O 1
ATOM 7424 N N . LEU A 1 924 ? -28.484 -2.65 -8.594 1 86.31 924 LEU A N 1
ATOM 7425 C CA . LEU A 1 924 ? -29.391 -1.685 -9.219 1 86.31 924 LEU A CA 1
ATOM 7426 C C . LEU A 1 924 ? -30.688 -1.555 -8.422 1 86.31 924 LEU A C 1
ATOM 7428 O O . LEU A 1 924 ? -31.219 -0.453 -8.273 1 86.31 924 LEU A O 1
ATOM 7432 N N . TYR A 1 925 ? -31.203 -2.73 -7.91 1 85.19 925 TYR A N 1
ATOM 7433 C CA . TYR A 1 925 ? -32.438 -2.742 -7.156 1 85.19 925 TYR A CA 1
ATOM 7434 C C . TYR A 1 925 ? -32.188 -2.865 -5.66 1 85.19 925 TYR A C 1
ATOM 7436 O O . TYR A 1 925 ? -32.938 -2.352 -4.84 1 85.19 925 TYR A O 1
ATOM 7444 N N . GLY A 1 926 ? -31.078 -3.627 -5.328 1 88.38 926 GLY A N 1
ATOM 7445 C CA . GLY A 1 926 ? -30.609 -3.723 -3.955 1 88.38 926 GLY A CA 1
ATOM 7446 C C . GLY A 1 926 ? -31.469 -4.633 -3.098 1 88.38 926 GLY A C 1
ATOM 7447 O O . GLY A 1 926 ? -31.922 -5.68 -3.559 1 88.38 926 GLY A O 1
ATOM 7448 N N . ASP A 1 927 ? -31.406 -4.328 -1.739 1 87.06 927 ASP A N 1
ATOM 7449 C CA . ASP A 1 927 ? -32.125 -5.023 -0.676 1 87.06 927 ASP A CA 1
ATOM 7450 C C . ASP A 1 927 ? -31.516 -6.398 -0.406 1 87.06 927 ASP A C 1
ATOM 7452 O O . ASP A 1 927 ? -32.219 -7.367 -0.158 1 87.06 927 ASP A O 1
ATOM 7456 N N . SER A 1 928 ? -30.281 -6.566 -0.666 1 92.38 928 SER A N 1
ATOM 7457 C CA . SER A 1 928 ? -29.578 -7.789 -0.272 1 92.38 928 SER A CA 1
ATOM 7458 C C . SER A 1 928 ? -29.484 -7.91 1.245 1 92.38 928 SER A C 1
ATOM 7460 O O . SER A 1 928 ? -29.297 -6.91 1.941 1 92.38 928 SER A O 1
ATOM 7462 N N . ARG A 1 929 ? -29.656 -9.109 1.793 1 92.94 929 ARG A N 1
ATOM 7463 C CA . ARG A 1 929 ? -29.688 -9.18 3.25 1 92.94 929 ARG A CA 1
ATOM 7464 C C . ARG A 1 929 ? -29.484 -10.609 3.736 1 92.94 929 ARG A C 1
ATOM 7466 O O . ARG A 1 929 ? -29.547 -11.555 2.949 1 92.94 929 ARG A O 1
ATOM 7473 N N . ILE A 1 930 ? -29.141 -10.727 4.902 1 94.06 930 ILE A N 1
ATOM 7474 C CA . ILE A 1 930 ? -29.219 -11.961 5.676 1 94.06 930 ILE A CA 1
ATOM 7475 C C . ILE A 1 930 ? -30.297 -11.828 6.742 1 94.06 930 ILE A C 1
ATOM 7477 O O . ILE A 1 930 ? -30.172 -11.039 7.68 1 94.06 930 ILE A O 1
ATOM 7481 N N . ARG A 1 931 ? -31.359 -12.547 6.555 1 93.12 931 ARG A N 1
ATOM 7482 C CA . ARG A 1 931 ? -32.469 -12.531 7.48 1 93.12 931 ARG A CA 1
ATOM 7483 C C . ARG A 1 931 ? -32.438 -13.742 8.406 1 93.12 931 ARG A C 1
ATOM 7485 O O . ARG A 1 931 ? -32.312 -14.883 7.945 1 93.12 931 ARG A O 1
ATOM 7492 N N . ALA A 1 932 ? -32.5 -13.477 9.719 1 92.44 932 ALA A N 1
ATOM 7493 C CA . ALA A 1 932 ? -32.469 -14.539 10.719 1 92.44 932 ALA A CA 1
ATOM 7494 C C . ALA A 1 932 ? -33.844 -14.68 11.391 1 92.44 932 ALA A C 1
ATOM 7496 O O . ALA A 1 932 ? -34.594 -13.711 11.469 1 92.44 932 ALA A O 1
ATOM 7497 N N . PRO A 1 933 ? -34.219 -15.836 11.805 1 89.75 933 PRO A N 1
ATOM 7498 C CA . PRO A 1 933 ? -35.469 -16.016 12.523 1 89.75 933 PRO A CA 1
ATOM 7499 C C . PRO A 1 933 ? -35.344 -15.688 14.016 1 89.75 933 PRO A C 1
ATOM 7501 O O . PRO A 1 933 ? -35.906 -16.406 14.859 1 89.75 933 PRO A O 1
ATOM 7504 N N . TYR A 1 934 ? -34.719 -14.688 14.312 1 88.62 934 TYR A N 1
ATOM 7505 C CA . TYR A 1 934 ? -34.562 -14.242 15.688 1 88.62 934 TYR A CA 1
ATOM 7506 C C . TYR A 1 934 ? -35.875 -13.656 16.219 1 88.62 934 TYR A C 1
ATOM 7508 O O . TYR A 1 934 ? -36.719 -13.219 15.453 1 88.62 934 TYR A O 1
ATOM 7516 N N . LYS A 1 935 ? -35.906 -13.625 17.5 1 79.75 935 LYS A N 1
ATOM 7517 C CA . LYS A 1 935 ? -37.094 -13.078 18.156 1 79.75 935 LYS A CA 1
ATOM 7518 C C . LYS A 1 935 ? -37.062 -11.547 18.188 1 79.75 935 LYS A C 1
ATOM 7520 O O . LYS A 1 935 ? -38.031 -10.891 17.828 1 79.75 935 LYS A O 1
ATOM 7525 N N . GLU A 1 936 ? -35.969 -11.047 18.469 1 76.19 936 GLU A N 1
ATOM 7526 C CA . GLU A 1 936 ? -35.812 -9.602 18.562 1 76.19 936 GLU A CA 1
ATOM 7527 C C . GLU A 1 936 ? -35.75 -8.961 17.188 1 76.19 936 GLU A C 1
ATOM 7529 O O . GLU A 1 936 ? -34.938 -9.383 16.344 1 76.19 936 GLU A O 1
ATOM 7534 N N . ARG A 1 937 ? -36.469 -8.039 16.938 1 69.69 937 ARG A N 1
ATOM 7535 C CA . ARG A 1 937 ? -36.688 -7.438 15.633 1 69.69 937 ARG A CA 1
ATOM 7536 C C . ARG A 1 937 ? -35.375 -6.875 15.078 1 69.69 937 ARG A C 1
ATOM 7538 O O . ARG A 1 937 ? -35.094 -7.027 13.891 1 69.69 937 ARG A O 1
ATOM 7545 N N . TYR A 1 938 ? -34.688 -6.277 15.914 1 67.81 938 TYR A N 1
ATOM 7546 C CA . TYR A 1 938 ? -33.5 -5.582 15.43 1 67.81 938 TYR A CA 1
ATOM 7547 C C . TYR A 1 938 ? -32.406 -6.574 15.023 1 67.81 938 TYR A C 1
ATOM 7549 O O . TYR A 1 938 ? -31.469 -6.223 14.305 1 67.81 938 TYR A O 1
ATOM 7557 N N . GLN A 1 939 ? -32.594 -7.809 15.445 1 75.88 939 GLN A N 1
ATOM 7558 C CA . GLN A 1 939 ? -31.594 -8.82 15.156 1 75.88 939 GLN A CA 1
ATOM 7559 C C . GLN A 1 939 ? -31.953 -9.617 13.906 1 75.88 939 GLN A C 1
ATOM 7561 O O . GLN A 1 939 ? -31.141 -10.398 13.406 1 75.88 939 GLN A O 1
ATOM 7566 N N . ARG A 1 940 ? -33.125 -9.375 13.445 1 79.94 940 ARG A N 1
ATOM 7567 C CA . ARG A 1 940 ? -33.625 -10.258 12.398 1 79.94 940 ARG A CA 1
ATOM 7568 C C . ARG A 1 940 ? -32.875 -10.039 11.094 1 79.94 940 ARG A C 1
ATOM 7570 O O . ARG A 1 940 ? -32.656 -10.992 10.344 1 79.94 940 ARG A O 1
ATOM 7577 N N . ASP A 1 941 ? -32.594 -8.812 10.773 1 83.44 941 ASP A N 1
ATOM 7578 C CA . ASP A 1 941 ? -31.719 -8.531 9.633 1 83.44 941 ASP A CA 1
ATOM 7579 C C . ASP A 1 941 ? -30.266 -8.352 10.062 1 83.44 941 ASP A C 1
ATOM 7581 O O . ASP A 1 941 ? -29.859 -7.242 10.414 1 83.44 941 ASP A O 1
ATOM 7585 N N . LEU A 1 942 ? -29.562 -9.422 9.93 1 83.69 942 LEU A N 1
ATOM 7586 C CA . LEU A 1 942 ? -28.156 -9.367 10.297 1 83.69 942 LEU A CA 1
ATOM 7587 C C . LEU A 1 942 ? -27.406 -8.352 9.438 1 83.69 942 LEU A C 1
ATOM 7589 O O . LEU A 1 942 ? -26.375 -7.816 9.852 1 83.69 942 LEU A O 1
ATOM 7593 N N . LEU A 1 943 ? -27.953 -8.359 8.18 1 87.44 943 LEU A N 1
ATOM 7594 C CA . LEU A 1 943 ? -27.422 -7.414 7.211 1 87.44 943 LEU A CA 1
ATOM 7595 C C . LEU A 1 943 ? -28.453 -7.098 6.133 1 87.44 943 LEU A C 1
ATOM 7597 O O . LEU A 1 943 ? -29.172 -7.984 5.684 1 87.44 943 LEU A O 1
ATOM 7601 N N . ARG A 1 944 ? -28.562 -5.84 5.816 1 85.81 944 ARG A N 1
ATOM 7602 C CA . ARG A 1 944 ? -29.422 -5.41 4.723 1 85.81 944 ARG A CA 1
ATOM 7603 C C . ARG A 1 944 ? -28.828 -4.219 3.984 1 85.81 944 ARG A C 1
ATOM 7605 O O . ARG A 1 944 ? -28.5 -3.201 4.598 1 85.81 944 ARG A O 1
ATOM 7612 N N . VAL A 1 945 ? -28.656 -4.406 2.734 1 86.12 945 VAL A N 1
ATOM 7613 C CA . VAL A 1 945 ? -27.953 -3.359 2 1 86.12 945 VAL A CA 1
ATOM 7614 C C . VAL A 1 945 ? -28.688 -3.049 0.704 1 86.12 945 VAL A C 1
ATOM 7616 O O . VAL A 1 945 ? -29.203 -3.955 0.044 1 86.12 945 VAL A O 1
ATOM 7619 N N . LYS A 1 946 ? -28.797 -1.775 0.453 1 84 946 LYS A N 1
ATOM 7620 C CA . LYS A 1 946 ? -29.406 -1.3 -0.787 1 84 946 LYS A CA 1
ATOM 7621 C C . LYS A 1 946 ? -28.672 -0.079 -1.328 1 84 946 LYS A C 1
ATOM 7623 O O . LYS A 1 946 ? -28.359 0.848 -0.579 1 84 946 LYS A O 1
ATOM 7628 N N . GLY A 1 947 ? -28.406 -0.199 -2.621 1 78.5 947 GLY A N 1
ATOM 7629 C CA . GLY A 1 947 ? -27.891 0.972 -3.312 1 78.5 947 GLY A CA 1
ATOM 7630 C C . GLY A 1 947 ? -26.406 1.171 -3.121 1 78.5 947 GLY A C 1
ATOM 7631 O O . GLY A 1 947 ? -25.672 0.216 -2.844 1 78.5 947 GLY A O 1
ATOM 7632 N N . GLY A 1 948 ? -25.812 2.43 -3.473 1 77.69 948 GLY A N 1
ATOM 7633 C CA . GLY A 1 948 ? -24.406 2.785 -3.479 1 77.69 948 GLY A CA 1
ATOM 7634 C C . GLY A 1 948 ? -23.859 3.049 -4.871 1 77.69 948 GLY A C 1
ATOM 7635 O O . GLY A 1 948 ? -24.375 2.51 -5.855 1 77.69 948 GLY A O 1
ATOM 7636 N N . ASN A 1 949 ? -22.828 3.896 -4.828 1 76.94 949 ASN A N 1
ATOM 7637 C CA . ASN A 1 949 ? -22.25 4.281 -6.113 1 76.94 949 ASN A CA 1
ATOM 7638 C C . ASN A 1 949 ? -21.25 3.248 -6.613 1 76.94 949 ASN A C 1
ATOM 7640 O O . ASN A 1 949 ? -20.969 3.17 -7.812 1 76.94 949 ASN A O 1
ATOM 7644 N N . HIS A 1 950 ? -20.75 2.49 -5.68 1 83.62 950 HIS A N 1
ATOM 7645 C CA . HIS A 1 950 ? -19.734 1.522 -6.066 1 83.62 950 HIS A CA 1
ATOM 7646 C C . HIS A 1 950 ? -20.047 0.141 -5.5 1 83.62 950 HIS A C 1
ATOM 7648 O O . HIS A 1 950 ? -20.875 0.008 -4.594 1 83.62 950 HIS A O 1
ATOM 7654 N N . ASP A 1 951 ? -19.453 -0.858 -6.109 1 90 951 ASP A N 1
ATOM 7655 C CA . ASP A 1 951 ? -19.625 -2.234 -5.652 1 90 951 ASP A CA 1
ATOM 7656 C C . ASP A 1 951 ? -18.875 -2.484 -4.352 1 90 951 ASP A C 1
ATOM 7658 O O . ASP A 1 951 ? -17.797 -1.911 -4.129 1 90 951 ASP A O 1
ATOM 7662 N N . TYR A 1 952 ? -19.453 -3.242 -3.484 1 87.44 952 TYR A N 1
ATOM 7663 C CA . TYR A 1 952 ? -18.812 -3.555 -2.209 1 87.44 952 TYR A CA 1
ATOM 7664 C C . TYR A 1 952 ? -19.375 -4.844 -1.622 1 87.44 952 TYR A C 1
ATOM 7666 O O . TYR A 1 952 ? -20.328 -5.406 -2.148 1 87.44 952 TYR A O 1
ATOM 7674 N N . CYS A 1 953 ? -18.734 -5.398 -0.596 1 90.25 953 CYS A N 1
ATOM 7675 C CA . CYS A 1 953 ? -19.172 -6.586 0.131 1 90.25 953 CYS A CA 1
ATOM 7676 C C . CYS A 1 953 ? -19.344 -6.281 1.613 1 90.25 953 CYS A C 1
ATOM 7678 O O . CYS A 1 953 ? -18.609 -5.484 2.184 1 90.25 953 CYS A O 1
ATOM 7680 N N . ILE A 1 954 ? -20.375 -6.773 2.131 1 88.69 954 ILE A N 1
ATOM 7681 C CA . ILE A 1 954 ? -20.578 -6.699 3.572 1 88.69 954 ILE A CA 1
ATOM 7682 C C . ILE A 1 954 ? -20.656 -8.109 4.156 1 88.69 954 ILE A C 1
ATOM 7684 O O . ILE A 1 954 ? -21.25 -9.008 3.547 1 88.69 954 ILE A O 1
ATOM 7688 N N . THR A 1 955 ? -20.047 -8.344 5.301 1 91.31 955 THR A N 1
ATOM 7689 C CA . THR A 1 955 ? -20 -9.672 5.895 1 91.31 955 THR A CA 1
ATOM 7690 C C . THR A 1 955 ? -20.969 -9.773 7.07 1 91.31 955 THR A C 1
ATOM 7692 O O . THR A 1 955 ? -21.156 -8.805 7.812 1 91.31 955 THR A O 1
ATOM 7695 N N . GLY A 1 956 ? -21.688 -10.844 7.16 1 91.69 956 GLY A N 1
ATOM 7696 C CA . GLY A 1 956 ? -22.562 -11.195 8.273 1 91.69 956 GLY A CA 1
ATOM 7697 C C . GLY A 1 956 ? -22.281 -12.578 8.828 1 91.69 956 GLY A C 1
ATOM 7698 O O . GLY A 1 956 ? -21.984 -13.508 8.078 1 91.69 956 GLY A O 1
ATOM 7699 N N . GLU A 1 957 ? -22.359 -12.75 10.078 1 92.75 957 GLU A N 1
ATOM 7700 C CA . GLU A 1 957 ? -22.078 -14.023 10.727 1 92.75 957 GLU A CA 1
ATOM 7701 C C . GLU A 1 957 ? -23.375 -14.734 11.133 1 92.75 957 GLU A C 1
ATOM 7703 O O . GLU A 1 957 ? -24.266 -14.117 11.703 1 92.75 957 GLU A O 1
ATOM 7708 N N . ILE A 1 958 ? -23.531 -15.992 10.773 1 93.94 958 ILE A N 1
ATOM 7709 C CA . ILE A 1 958 ? -24.672 -16.797 11.164 1 93.94 958 ILE A CA 1
ATOM 7710 C C . ILE A 1 958 ? -24.234 -17.891 12.133 1 93.94 958 ILE A C 1
ATOM 7712 O O . ILE A 1 958 ? -23.141 -18.453 11.992 1 93.94 958 ILE A O 1
ATOM 7716 N N . ASP A 1 959 ? -24.984 -18.188 13.117 1 94.56 959 ASP A N 1
ATOM 7717 C CA . ASP A 1 959 ? -24.719 -19.188 14.125 1 94.56 959 ASP A CA 1
ATOM 7718 C C . ASP A 1 959 ? -25.609 -20.406 13.945 1 94.56 959 ASP A C 1
ATOM 7720 O O . ASP A 1 959 ? -26.719 -20.469 14.492 1 94.56 959 ASP A O 1
ATOM 7724 N N . ILE A 1 960 ? -25.094 -21.469 13.328 1 93.75 960 ILE A N 1
ATOM 7725 C CA . ILE A 1 960 ? -25.922 -22.609 12.953 1 93.75 960 ILE A CA 1
ATOM 7726 C C . ILE A 1 960 ? -26.125 -23.531 14.156 1 93.75 960 ILE A C 1
ATOM 7728 O O . ILE A 1 960 ? -27.156 -24.188 14.289 1 93.75 960 ILE A O 1
ATOM 7732 N N . THR A 1 961 ? -25.125 -23.578 15.016 1 91.94 961 THR A N 1
ATOM 7733 C CA . THR A 1 961 ? -25.266 -24.422 16.203 1 91.94 961 THR A CA 1
ATOM 7734 C C . THR A 1 961 ? -26.359 -23.875 17.125 1 91.94 961 THR A C 1
ATOM 7736 O O . THR A 1 961 ? -27.188 -24.641 17.625 1 91.94 961 THR A O 1
ATOM 7739 N N . ALA A 1 962 ? -26.312 -22.578 17.359 1 92.06 962 ALA A N 1
ATOM 7740 C CA . ALA A 1 962 ? -27.359 -21.969 18.188 1 92.06 962 ALA A CA 1
ATOM 7741 C C . ALA A 1 962 ? -28.734 -22.203 17.594 1 92.06 962 ALA A C 1
ATOM 7743 O O . ALA A 1 962 ? -29.703 -22.438 18.312 1 92.06 962 ALA A O 1
ATOM 7744 N N . LEU A 1 963 ? -28.859 -22.125 16.328 1 92.38 963 LEU A N 1
ATOM 7745 C CA . LEU A 1 963 ? -30.141 -22.359 15.641 1 92.38 963 LEU A CA 1
ATOM 7746 C C . LEU A 1 963 ? -30.609 -23.797 15.844 1 92.38 963 LEU A C 1
ATOM 7748 O O . LEU A 1 963 ? -31.781 -24.016 16.172 1 92.38 963 LEU A O 1
ATOM 7752 N N . ARG A 1 964 ? -29.734 -24.75 15.648 1 92.44 964 ARG A N 1
ATOM 7753 C CA . ARG A 1 964 ? -30.094 -26.172 15.773 1 92.44 964 ARG A CA 1
ATOM 7754 C C . ARG A 1 964 ? -30.438 -26.516 17.219 1 92.44 964 ARG A C 1
ATOM 7756 O O . ARG A 1 964 ? -31.328 -27.344 17.453 1 92.44 964 ARG A O 1
ATOM 7763 N N . GLN A 1 965 ? -29.703 -25.891 18.125 1 90.56 965 GLN A N 1
ATOM 7764 C CA . GLN A 1 965 ? -30.016 -26.109 19.531 1 90.56 965 GLN A CA 1
ATOM 7765 C C . GLN A 1 965 ? -31.422 -25.641 19.875 1 90.56 965 GLN A C 1
ATOM 7767 O O . GLN A 1 965 ? -32.156 -26.312 20.594 1 90.56 965 GLN A O 1
ATOM 7772 N N . PHE A 1 966 ? -31.75 -24.562 19.391 1 90.25 966 PHE A N 1
ATOM 7773 C CA . PHE A 1 966 ? -33.062 -24 19.609 1 90.25 966 PHE A CA 1
ATOM 7774 C C . PHE A 1 966 ? -34.125 -24.891 18.984 1 90.25 966 PHE A C 1
ATOM 7776 O O . PHE A 1 966 ? -35.156 -25.172 19.594 1 90.25 966 PHE A O 1
ATOM 7783 N N . GLN A 1 967 ? -33.906 -25.375 17.75 1 88.94 967 GLN A N 1
ATOM 7784 C CA . GLN A 1 967 ? -34.844 -26.156 16.969 1 88.94 967 GLN A CA 1
ATOM 7785 C C . GLN A 1 967 ? -35 -27.562 17.547 1 88.94 967 GLN A C 1
ATOM 7787 O O . GLN A 1 967 ? -36.031 -28.203 17.312 1 88.94 967 GLN A O 1
ATOM 7792 N N . SER A 1 968 ? -34.062 -27.984 18.188 1 88.38 968 SER A N 1
ATOM 7793 C CA . SER A 1 968 ? -34.062 -29.359 18.672 1 88.38 968 SER A CA 1
ATOM 7794 C C . SER A 1 968 ? -34.906 -29.5 19.938 1 88.38 968 SER A C 1
ATOM 7796 O O . SER A 1 968 ? -35.156 -30.609 20.406 1 88.38 968 SER A O 1
ATOM 7798 N N . SER A 1 969 ? -35.375 -28.406 20.375 1 79.06 969 SER A N 1
ATOM 7799 C CA . SER A 1 969 ? -36.25 -28.453 21.531 1 79.06 969 SER A CA 1
ATOM 7800 C C . SER A 1 969 ? -37.656 -28.891 21.141 1 79.06 969 SER A C 1
ATOM 7802 O O . SER A 1 969 ? -38.156 -28.531 20.062 1 79.06 969 SER A O 1
ATOM 7804 N N . HIS A 1 970 ? -38.312 -29.672 22.047 1 72.12 970 HIS A N 1
ATOM 7805 C CA . HIS A 1 970 ? -39.656 -30.109 21.766 1 72.12 970 HIS A CA 1
ATOM 7806 C C . HIS A 1 970 ? -40.625 -28.906 21.703 1 72.12 970 HIS A C 1
ATOM 7808 O O . HIS A 1 970 ? -41.469 -28.844 20.812 1 72.12 970 HIS A O 1
ATOM 7814 N N . ARG A 1 971 ? -40.5 -28.047 22.703 1 69.12 971 ARG A N 1
ATOM 7815 C CA . ARG A 1 971 ? -41.156 -26.734 22.656 1 69.12 971 ARG A CA 1
ATOM 7816 C C . ARG A 1 971 ? -40.125 -25.609 22.594 1 69.12 971 ARG A C 1
ATOM 7818 O O . ARG A 1 971 ? -39.156 -25.609 23.328 1 69.12 971 ARG A O 1
ATOM 7825 N N . SER A 1 972 ? -40.375 -24.766 21.641 1 81.19 972 SER A N 1
ATOM 7826 C CA . SER A 1 972 ? -39.406 -23.688 21.406 1 81.19 972 SER A CA 1
ATOM 7827 C C . SER A 1 972 ? -39.188 -22.859 22.688 1 81.19 972 SER A C 1
ATOM 7829 O O . SER A 1 972 ? -40.125 -22.516 23.375 1 81.19 972 SER A O 1
ATOM 7831 N N . PRO A 1 973 ? -37.938 -22.641 23 1 76.69 973 PRO A N 1
ATOM 7832 C CA . PRO A 1 973 ? -37.688 -21.688 24.078 1 76.69 973 PRO A CA 1
ATOM 7833 C C . PRO A 1 973 ? -38.125 -20.25 23.719 1 76.69 973 PRO A C 1
ATOM 7835 O O . PRO A 1 973 ? -38.531 -20 22.594 1 76.69 973 PRO A O 1
ATOM 7838 N N . GLY A 1 974 ? -37.969 -19.375 24.75 1 73.38 974 GLY A N 1
ATOM 7839 C CA . GLY A 1 974 ? -38.406 -18 24.531 1 73.38 974 GLY A CA 1
ATOM 7840 C C . GLY A 1 974 ? -37.438 -17.203 23.672 1 73.38 974 GLY A C 1
ATOM 7841 O O . GLY A 1 974 ? -37.844 -16.266 22.969 1 73.38 974 GLY A O 1
ATOM 7842 N N . LYS A 1 975 ? -36.156 -17.375 23.906 1 84.19 975 LYS A N 1
ATOM 7843 C CA . LYS A 1 975 ? -35.094 -16.703 23.156 1 84.19 975 LYS A CA 1
ATOM 7844 C C . LYS A 1 975 ? -34 -17.688 22.766 1 84.19 975 LYS A C 1
ATOM 7846 O O . LYS A 1 975 ? -33.969 -18.812 23.234 1 84.19 975 LYS A O 1
ATOM 7851 N N . PRO A 1 976 ? -33.344 -17.391 21.703 1 87 976 PRO A N 1
ATOM 7852 C CA . PRO A 1 976 ? -33.188 -16.125 21 1 87 976 PRO A CA 1
ATOM 7853 C C . PRO A 1 976 ? -34 -16.062 19.703 1 87 976 PRO A C 1
ATOM 7855 O O . PRO A 1 976 ? -34.188 -14.984 19.141 1 87 976 PRO A O 1
ATOM 7858 N N . PHE A 1 977 ? -34.469 -17.188 19.25 1 87.5 977 PHE A N 1
ATOM 7859 C CA . PHE A 1 977 ? -35.156 -17.234 17.969 1 87.5 977 PHE A CA 1
ATOM 7860 C C . PHE A 1 977 ? -36.688 -17.25 18.172 1 87.5 977 PHE A C 1
ATOM 7862 O O . PHE A 1 977 ? -37.156 -17.484 19.281 1 87.5 977 PHE A O 1
ATOM 7869 N N . LYS A 1 978 ? -37.312 -16.922 17.109 1 83.25 978 LYS A N 1
ATOM 7870 C CA . LYS A 1 978 ? -38.781 -17.094 17.125 1 83.25 978 LYS A CA 1
ATOM 7871 C C . LYS A 1 978 ? -39.156 -18.578 17.234 1 83.25 978 LYS A C 1
ATOM 7873 O O . LYS A 1 978 ? -38.438 -19.438 16.703 1 83.25 978 LYS A O 1
ATOM 7878 N N . PRO A 1 979 ? -40.25 -18.859 17.906 1 77.44 979 PRO A N 1
ATOM 7879 C CA . PRO A 1 979 ? -40.688 -20.266 18 1 77.44 979 PRO A CA 1
ATOM 7880 C C . PRO A 1 979 ? -40.812 -20.922 16.641 1 77.44 979 PRO A C 1
ATOM 7882 O O . PRO A 1 979 ? -41.25 -20.297 15.672 1 77.44 979 PRO A O 1
ATOM 7885 N N . VAL A 1 980 ? -40.5 -22.156 16.547 1 84.31 980 VAL A N 1
ATOM 7886 C CA . VAL A 1 980 ? -40.562 -22.906 15.305 1 84.31 980 VAL A CA 1
ATOM 7887 C C . VAL A 1 980 ? -42.031 -23.047 14.891 1 84.31 980 VAL A C 1
ATOM 7889 O O . VAL A 1 980 ? -42.938 -23.062 15.742 1 84.31 980 VAL A O 1
ATOM 7892 N N . PRO A 1 981 ? -42.219 -23.094 13.648 1 73.06 981 PRO A N 1
ATOM 7893 C CA . PRO A 1 981 ? -43.594 -23.234 13.195 1 73.06 981 PRO A CA 1
ATOM 7894 C C . PRO A 1 981 ? -44.219 -24.594 13.531 1 73.06 981 PRO A C 1
ATOM 7896 O O . PRO A 1 981 ? -43.469 -25.531 13.844 1 73.06 981 PRO A O 1
ATOM 7899 N N . ASP A 1 982 ? -45.438 -24.641 13.43 1 66 982 ASP A N 1
ATOM 7900 C CA . ASP A 1 982 ? -46.156 -25.875 13.711 1 66 982 ASP A CA 1
ATOM 7901 C C . ASP A 1 982 ? -45.75 -27 12.758 1 66 982 ASP A C 1
ATOM 7903 O O . ASP A 1 982 ? -45.562 -26.766 11.562 1 66 982 ASP A O 1
ATOM 7907 N N . GLY A 1 983 ? -45.469 -28.156 13.297 1 69.56 983 GLY A N 1
ATOM 7908 C CA . GLY A 1 983 ? -45.094 -29.297 12.492 1 69.56 983 GLY A CA 1
ATOM 7909 C C . GLY A 1 983 ? -43.594 -29.375 12.227 1 69.56 983 GLY A C 1
ATOM 7910 O O . GLY A 1 983 ? -43.125 -30.312 11.602 1 69.56 983 GLY A O 1
ATOM 7911 N N . PHE A 1 984 ? -42.875 -28.484 12.797 1 85.31 984 PHE A N 1
ATOM 7912 C CA . PHE A 1 984 ? -41.469 -28.391 12.547 1 85.31 984 PHE A CA 1
ATOM 7913 C C . PHE A 1 984 ? -40.719 -29.625 13.062 1 85.31 984 PHE A C 1
ATOM 7915 O O . PHE A 1 984 ? -39.812 -30.141 12.414 1 85.31 984 PHE A O 1
ATOM 7922 N N . ALA A 1 985 ? -41.062 -30.094 14.195 1 75.94 985 ALA A N 1
ATOM 7923 C CA . ALA A 1 985 ? -40.406 -31.234 14.828 1 75.94 985 ALA A CA 1
ATOM 7924 C C . ALA A 1 985 ? -40.531 -32.469 13.953 1 75.94 985 ALA A C 1
ATOM 7926 O O . ALA A 1 985 ? -39.594 -33.312 13.93 1 75.94 985 ALA A O 1
ATOM 7927 N N . GLN A 1 986 ? -41.562 -32.562 13.234 1 74.88 986 GLN A N 1
ATOM 7928 C CA . GLN A 1 986 ? -41.75 -33.719 12.352 1 74.88 986 GLN A CA 1
ATOM 7929 C C . GLN A 1 986 ? -40.906 -33.594 11.094 1 74.88 986 GLN A C 1
ATOM 7931 O O . GLN A 1 986 ? -40.5 -34.625 10.523 1 74.88 986 GLN A O 1
ATOM 7936 N N . ASP A 1 987 ? -40.656 -32.469 10.766 1 83.56 987 ASP A N 1
ATOM 7937 C CA . ASP A 1 987 ? -39.969 -32.219 9.5 1 83.56 987 ASP A CA 1
ATOM 7938 C C . ASP A 1 987 ? -38.469 -32.125 9.703 1 83.56 987 ASP A C 1
ATOM 7940 O O . ASP A 1 987 ? -37.688 -32.281 8.75 1 83.56 987 ASP A O 1
ATOM 7944 N N . MET A 1 988 ? -38.062 -31.859 10.891 1 88.44 988 MET A N 1
ATOM 7945 C CA . MET A 1 988 ? -36.625 -31.625 11.133 1 88.44 988 MET A CA 1
ATOM 7946 C C . MET A 1 988 ? -35.812 -32.906 10.883 1 88.44 988 MET A C 1
ATOM 7948 O O . MET A 1 988 ? -36.188 -33.969 11.367 1 88.44 988 MET A O 1
ATOM 7952 N N . ALA A 1 989 ? -34.781 -32.719 10.133 1 87.25 989 ALA A N 1
ATOM 7953 C CA . ALA A 1 989 ? -33.906 -33.875 9.859 1 87.25 989 ALA A CA 1
ATOM 7954 C C . ALA A 1 989 ? -33.188 -34.312 11.125 1 87.25 989 ALA A C 1
ATOM 7956 O O . ALA A 1 989 ? -32.656 -33.5 11.883 1 87.25 989 ALA A O 1
ATOM 7957 N N . TYR A 1 990 ? -33.125 -35.562 11.305 1 81.19 990 TYR A N 1
ATOM 7958 C CA . TYR A 1 990 ? -32.531 -36.125 12.516 1 81.19 990 TYR A CA 1
ATOM 7959 C C . TYR A 1 990 ? -31.062 -35.781 12.602 1 81.19 990 TYR A C 1
ATOM 7961 O O . TYR A 1 990 ? -30.531 -35.562 13.695 1 81.19 990 TYR A O 1
ATOM 7969 N N . SER A 1 991 ? -30.422 -35.688 11.547 1 85.44 991 SER A N 1
ATOM 7970 C CA . SER A 1 991 ? -28.984 -35.469 11.5 1 85.44 991 SER A CA 1
ATOM 7971 C C . SER A 1 991 ? -28.641 -34.031 11.906 1 85.44 991 SER A C 1
ATOM 7973 O O . SER A 1 991 ? -27.484 -33.75 12.211 1 85.44 991 SER A O 1
ATOM 7975 N N . ARG A 1 992 ? -29.641 -33.219 11.969 1 90.12 992 ARG A N 1
ATOM 7976 C CA . ARG A 1 992 ? -29.422 -31.828 12.312 1 90.12 992 ARG A CA 1
ATOM 7977 C C . ARG A 1 992 ? -29.656 -31.578 13.797 1 90.12 992 ARG A C 1
ATOM 7979 O O . ARG A 1 992 ? -29.297 -30.516 14.32 1 90.12 992 ARG A O 1
ATOM 7986 N N . LYS A 1 993 ? -30.109 -32.469 14.453 1 86.5 993 LYS A N 1
ATOM 7987 C CA . LYS A 1 993 ? -30.484 -32.281 15.852 1 86.5 993 LYS A CA 1
ATOM 7988 C C . LYS A 1 993 ? -29.25 -32.125 16.734 1 86.5 993 LYS A C 1
ATOM 7990 O O . LYS A 1 993 ? -28.234 -32.812 16.516 1 86.5 993 LYS A O 1
ATOM 7995 N N . GLU A 1 994 ? -29.328 -31.156 17.578 1 89.06 994 GLU A N 1
ATOM 7996 C CA . GLU A 1 994 ? -28.297 -30.859 18.578 1 89.06 994 GLU A CA 1
ATOM 7997 C C . GLU A 1 994 ? -28.875 -30.875 19.984 1 89.06 994 GLU A C 1
ATOM 7999 O O . GLU A 1 994 ? -30.094 -30.859 20.172 1 89.06 994 GLU A O 1
ATOM 8004 N N . LEU A 1 995 ? -28.031 -30.922 21 1 78.5 995 LEU A N 1
ATOM 8005 C CA . LEU A 1 995 ? -28.469 -30.844 22.391 1 78.5 995 LEU A CA 1
ATOM 8006 C C . LEU A 1 995 ? -29 -29.453 22.719 1 78.5 995 LEU A C 1
ATOM 8008 O O . LEU A 1 995 ? -28.297 -28.453 22.531 1 78.5 995 LEU A O 1
ATOM 8012 N N . PRO A 1 996 ? -30.312 -29.375 23.031 1 75.94 996 PRO A N 1
ATOM 8013 C CA . PRO A 1 996 ? -30.875 -28.062 23.344 1 75.94 996 PRO A CA 1
ATOM 8014 C C . PRO A 1 996 ? -30.141 -27.359 24.484 1 75.94 996 PRO A C 1
ATOM 8016 O O . PRO A 1 996 ? -29.609 -28.016 25.375 1 75.94 996 PRO A O 1
ATOM 8019 N N . LYS A 1 997 ? -30.031 -26 24.5 1 71.12 997 LYS A N 1
ATOM 8020 C CA . LYS A 1 997 ? -29.422 -25.203 25.562 1 71.12 997 LYS A CA 1
ATOM 8021 C C . LYS A 1 997 ? -30.375 -25.031 26.734 1 71.12 997 LYS A C 1
ATOM 8023 O O . LYS A 1 997 ? -31.578 -24.828 26.547 1 71.12 997 LYS A O 1
ATOM 8028 N N . GLY A 1 998 ? -30.375 -25.781 27.859 1 54 998 GLY A N 1
ATOM 8029 C CA . GLY A 1 998 ? -31.203 -25.625 29.047 1 54 998 GLY A CA 1
ATOM 8030 C C . GLY A 1 998 ? -31.625 -24.188 29.281 1 54 998 GLY A C 1
ATOM 8031 O O . GLY A 1 998 ? -31.016 -23.25 28.75 1 54 998 GLY A O 1
ATOM 8032 N N . ASP A 1 999 ? -32.844 -23.922 29.516 1 46.12 999 ASP A N 1
ATOM 8033 C CA . ASP A 1 999 ? -33.406 -22.625 29.844 1 46.12 999 ASP A CA 1
ATOM 8034 C C . ASP A 1 999 ? -32.5 -21.844 30.797 1 46.12 999 ASP A C 1
ATOM 8036 O O . ASP A 1 999 ? -32.156 -22.312 31.875 1 46.12 999 ASP A O 1
ATOM 8040 N N . SER A 1 1000 ? -31.344 -21.281 30.328 1 38.41 1000 SER A N 1
ATOM 8041 C CA . SER A 1 1000 ? -30.859 -20.375 31.375 1 38.41 1000 SER A CA 1
ATOM 8042 C C . SER A 1 1000 ? -31.797 -19.188 31.547 1 38.41 1000 SER A C 1
ATOM 8044 O O . SER A 1 1000 ? -32.344 -18.688 30.578 1 38.41 1000 SER A O 1
ATOM 8046 N N . MET B 1 1 ? 13.875 59.969 12.5 1 60.47 1 MET B N 1
ATOM 8047 C CA . MET B 1 1 ? 12.695 59.312 13.062 1 60.47 1 MET B CA 1
ATOM 8048 C C . MET B 1 1 ? 13.094 58.094 13.914 1 60.47 1 MET B C 1
ATOM 8050 O O . MET B 1 1 ? 13.906 57.281 13.492 1 60.47 1 MET B O 1
ATOM 8054 N N . SER B 1 2 ? 12.867 58.125 15.234 1 84.31 2 SER B N 1
ATOM 8055 C CA . SER B 1 2 ? 13.203 57.219 16.312 1 84.31 2 SER B CA 1
ATOM 8056 C C . SER B 1 2 ? 12.188 56.062 16.406 1 84.31 2 SER B C 1
ATOM 8058 O O . SER B 1 2 ? 11.031 56.219 16 1 84.31 2 SER B O 1
ATOM 8060 N N . PHE B 1 3 ? 12.672 54.875 16.547 1 94.19 3 PHE B N 1
ATOM 8061 C CA . PHE B 1 3 ? 11.797 53.719 16.734 1 94.19 3 PHE B CA 1
ATOM 8062 C C . PHE B 1 3 ? 11.102 53.781 18.078 1 94.19 3 PHE B C 1
ATOM 8064 O O . PHE B 1 3 ? 11.703 54.156 19.078 1 94.19 3 PHE B O 1
ATOM 8071 N N . THR B 1 4 ? 9.758 53.469 18.031 1 94.56 4 THR B N 1
ATOM 8072 C CA . THR B 1 4 ? 8.938 53.594 19.219 1 94.56 4 THR B CA 1
ATOM 8073 C C . THR B 1 4 ? 8.914 52.281 19.984 1 94.56 4 THR B C 1
ATOM 8075 O O . THR B 1 4 ? 9.391 51.25 19.484 1 94.56 4 THR B O 1
ATOM 8078 N N . LEU B 1 5 ? 8.445 52.375 21.188 1 94.88 5 LEU B N 1
ATOM 8079 C CA . LEU B 1 5 ? 8.297 51.188 22 1 94.88 5 LEU B CA 1
ATOM 8080 C C . LEU B 1 5 ? 7.273 50.219 21.375 1 94.88 5 LEU B C 1
ATOM 8082 O O . LEU B 1 5 ? 7.402 49 21.5 1 94.88 5 LEU B O 1
ATOM 8086 N N . GLU B 1 6 ? 6.316 50.781 20.703 1 94.62 6 GLU B N 1
ATOM 8087 C CA . GLU B 1 6 ? 5.328 49.969 19.984 1 94.62 6 GLU B CA 1
ATOM 8088 C C . GLU B 1 6 ? 5.977 49.188 18.859 1 94.62 6 GLU B C 1
ATOM 8090 O O . GLU B 1 6 ? 5.613 48.031 18.641 1 94.62 6 GLU B O 1
ATOM 8095 N N . ASP B 1 7 ? 6.918 49.781 18.234 1 95.44 7 ASP B N 1
ATOM 8096 C CA . ASP B 1 7 ? 7.652 49.062 17.188 1 95.44 7 ASP B CA 1
ATOM 8097 C C . ASP B 1 7 ? 8.398 47.875 17.766 1 95.44 7 ASP B C 1
ATOM 8099 O O . ASP B 1 7 ? 8.406 46.781 17.156 1 95.44 7 ASP B O 1
ATOM 8103 N N . LEU B 1 8 ? 8.93 48.062 18.875 1 96.69 8 LEU B N 1
ATOM 8104 C CA . LEU B 1 8 ? 9.711 47 19.5 1 96.69 8 LEU B CA 1
ATOM 8105 C C . LEU B 1 8 ? 8.797 45.938 20.062 1 96.69 8 LEU B C 1
ATOM 8107 O O . LEU B 1 8 ? 9.156 44.75 20.078 1 96.69 8 LEU B O 1
ATOM 8111 N N . GLY B 1 9 ? 7.664 46.375 20.562 1 95.75 9 GLY B N 1
ATOM 8112 C CA . GLY B 1 9 ? 6.688 45.375 21.016 1 95.75 9 GLY B CA 1
ATOM 8113 C C . GLY B 1 9 ? 6.219 44.469 19.906 1 95.75 9 GLY B C 1
ATOM 8114 O O . GLY B 1 9 ? 6.102 43.25 20.109 1 95.75 9 GLY B O 1
ATOM 8115 N N . LEU B 1 10 ? 5.941 45.031 18.766 1 95.12 10 LEU B N 1
ATOM 8116 C CA . LEU B 1 10 ? 5.543 44.219 17.594 1 95.12 10 LEU B CA 1
ATOM 8117 C C . LEU B 1 10 ? 6.68 43.312 17.156 1 95.12 10 LEU B C 1
ATOM 8119 O O . LEU B 1 10 ? 6.441 42.156 16.766 1 95.12 10 LEU B O 1
ATOM 8123 N N . ALA B 1 11 ? 7.871 43.812 17.203 1 96.88 11 ALA B N 1
ATOM 8124 C CA . ALA B 1 11 ? 9.039 43.031 16.844 1 96.88 11 ALA B CA 1
ATOM 8125 C C . ALA B 1 11 ? 9.211 41.812 17.781 1 96.88 11 ALA B C 1
ATOM 8127 O O . ALA B 1 11 ? 9.531 40.719 17.328 1 96.88 11 ALA B O 1
ATOM 8128 N N . TYR B 1 12 ? 9 42.031 19.031 1 96.81 12 TYR B N 1
ATOM 8129 C CA . TYR B 1 12 ? 9.102 40.938 19.984 1 96.81 12 TYR B CA 1
ATOM 8130 C C . TYR B 1 12 ? 8.031 39.875 19.719 1 96.81 12 TYR B C 1
ATOM 8132 O O . TYR B 1 12 ? 8.305 38.688 19.797 1 96.81 12 TYR B O 1
ATOM 8140 N N . ARG B 1 13 ? 6.82 40.375 19.484 1 95.69 13 ARG B N 1
ATOM 8141 C CA . ARG B 1 13 ? 5.711 39.469 19.203 1 95.69 13 ARG B CA 1
ATOM 8142 C C . ARG B 1 13 ? 6.066 38.5 18.062 1 95.69 13 ARG B C 1
ATOM 8144 O O . ARG B 1 13 ? 5.762 37.312 18.125 1 95.69 13 ARG B O 1
ATOM 8151 N N . LYS B 1 14 ? 6.719 38.969 17.078 1 96.25 14 LYS B N 1
ATOM 8152 C CA . LYS B 1 14 ? 7.133 38.188 15.93 1 96.25 14 LYS B CA 1
ATOM 8153 C C . LYS B 1 14 ? 8.328 37.281 16.281 1 96.25 14 LYS B C 1
ATOM 8155 O O . LYS B 1 14 ? 8.391 36.125 15.852 1 96.25 14 LYS B O 1
ATOM 8160 N N . ALA B 1 15 ? 9.234 37.844 16.984 1 96.56 15 ALA B N 1
ATOM 8161 C CA . ALA B 1 15 ? 10.438 37.094 17.359 1 96.56 15 ALA B CA 1
ATOM 8162 C C . ALA B 1 15 ? 10.102 35.906 18.219 1 96.56 15 ALA B C 1
ATOM 8164 O O . ALA B 1 15 ? 10.703 34.844 18.094 1 96.56 15 ALA B O 1
ATOM 8165 N N . LYS B 1 16 ? 9.195 36.125 19.109 1 96.56 16 LYS B N 1
ATOM 8166 C CA . LYS B 1 16 ? 8.789 35.062 20.016 1 96.56 16 LYS B CA 1
ATOM 8167 C C . LYS B 1 16 ? 8.242 33.875 19.234 1 96.56 16 LYS B C 1
ATOM 8169 O O . LYS B 1 16 ? 8.633 32.719 19.484 1 96.56 16 LYS B O 1
ATOM 8174 N N . VAL B 1 17 ? 7.344 34.094 18.297 1 95.56 17 VAL B N 1
ATOM 8175 C CA . VAL B 1 17 ? 6.707 33.062 17.516 1 95.56 17 VAL B CA 1
ATOM 8176 C C . VAL B 1 17 ? 7.746 32.375 16.609 1 95.56 17 VAL B C 1
ATOM 8178 O O . VAL B 1 17 ? 7.781 31.156 16.5 1 95.56 17 VAL B O 1
ATOM 8181 N N . ASP B 1 18 ? 8.57 33.125 15.969 1 95.25 18 ASP B N 1
ATOM 8182 C CA . ASP B 1 18 ? 9.602 32.594 15.094 1 95.25 18 ASP B CA 1
ATOM 8183 C C . ASP B 1 18 ? 10.555 31.672 15.867 1 95.25 18 ASP B C 1
ATOM 8185 O O . ASP B 1 18 ? 10.961 30.625 15.367 1 95.25 18 ASP B O 1
ATOM 8189 N N . LEU B 1 19 ? 10.891 32.125 17.016 1 94.06 19 LEU B N 1
ATOM 8190 C CA . LEU B 1 19 ? 11.812 31.344 17.844 1 94.06 19 LEU B CA 1
ATOM 8191 C C . LEU B 1 19 ? 11.141 30.078 18.359 1 94.06 19 LEU B C 1
ATOM 8193 O O . LEU B 1 19 ? 11.758 29.016 18.406 1 94.06 19 LEU B O 1
ATOM 8197 N N . TYR B 1 20 ? 9.906 30.188 18.766 1 94.56 20 TYR B N 1
ATOM 8198 C CA . TYR B 1 20 ? 9.172 29.047 19.297 1 94.56 20 TYR B CA 1
ATOM 8199 C C . TYR B 1 20 ? 9.086 27.922 18.281 1 94.56 20 TYR B C 1
ATOM 8201 O O . TYR B 1 20 ? 9.195 26.734 18.625 1 94.56 20 TYR B O 1
ATOM 8209 N N . TYR B 1 21 ? 8.859 28.234 17.062 1 91.06 21 TYR B N 1
ATOM 8210 C CA . TYR B 1 21 ? 8.664 27.219 16.016 1 91.06 21 TYR B CA 1
ATOM 8211 C C . TYR B 1 21 ? 9.984 26.844 15.367 1 91.06 21 TYR B C 1
ATOM 8213 O O . TYR B 1 21 ? 10.023 26.047 14.438 1 91.06 21 TYR B O 1
ATOM 8221 N N . SER B 1 22 ? 11.008 27.391 15.844 1 88.69 22 SER B N 1
ATOM 8222 C CA . SER B 1 22 ? 12.32 27.047 15.305 1 88.69 22 SER B CA 1
ATOM 8223 C C . SER B 1 22 ? 12.75 25.656 15.773 1 88.69 22 SER B C 1
ATOM 8225 O O . SER B 1 22 ? 12.094 25.047 16.625 1 88.69 22 SER B O 1
ATOM 8227 N N . THR B 1 23 ? 13.797 25.094 15.273 1 80.06 23 THR B N 1
ATOM 8228 C CA . THR B 1 23 ? 14.297 23.766 15.609 1 80.06 23 THR B CA 1
ATOM 8229 C C . THR B 1 23 ? 14.867 23.75 17.016 1 80.06 23 THR B C 1
ATOM 8231 O O . THR B 1 23 ? 14.922 22.688 17.656 1 80.06 23 THR B O 1
ATOM 8234 N N . THR B 1 24 ? 15.328 24.938 17.5 1 80.69 24 THR B N 1
ATOM 8235 C CA . THR B 1 24 ? 15.914 25 18.828 1 80.69 24 THR B CA 1
ATOM 8236 C C . THR B 1 24 ? 15.281 26.141 19.641 1 80.69 24 THR B C 1
ATOM 8238 O O . THR B 1 24 ? 15.93 27.156 19.906 1 80.69 24 THR B O 1
ATOM 8241 N N . PRO B 1 25 ? 14.148 25.828 20.078 1 87.94 25 PRO B N 1
ATOM 8242 C CA . PRO B 1 25 ? 13.523 26.875 20.875 1 87.94 25 PRO B CA 1
ATOM 8243 C C . PRO B 1 25 ? 14.117 26.984 22.281 1 87.94 25 PRO B C 1
ATOM 8245 O O . PRO B 1 25 ? 14.531 25.984 22.859 1 87.94 25 PRO B O 1
ATOM 8248 N N . SER B 1 26 ? 14.398 28.172 22.781 1 89.12 26 SER B N 1
ATOM 8249 C CA . SER B 1 26 ? 14.812 28.438 24.156 1 89.12 26 SER B CA 1
ATOM 8250 C C . SER B 1 26 ? 13.656 29 24.984 1 89.12 26 SER B C 1
ATOM 8252 O O . SER B 1 26 ? 13.539 30.219 25.156 1 89.12 26 SER B O 1
ATOM 8254 N N . LEU B 1 27 ? 12.953 28.109 25.609 1 94.25 27 LEU B N 1
ATOM 8255 C CA . LEU B 1 27 ? 11.695 28.469 26.25 1 94.25 27 LEU B CA 1
ATOM 8256 C C . LEU B 1 27 ? 11.953 29.359 27.469 1 94.25 27 LEU B C 1
ATOM 8258 O O . LEU B 1 27 ? 11.281 30.391 27.641 1 94.25 27 LEU B O 1
ATOM 8262 N N . PHE B 1 28 ? 12.922 29.062 28.281 1 92.44 28 PHE B N 1
ATOM 8263 C CA . PHE B 1 28 ? 13.172 29.828 29.484 1 92.44 28 PHE B CA 1
ATOM 8264 C C . PHE B 1 28 ? 13.789 31.188 29.156 1 92.44 28 PHE B C 1
ATOM 8266 O O . PHE B 1 28 ? 13.531 32.188 29.828 1 92.44 28 PHE B O 1
ATOM 8273 N N . ALA B 1 29 ? 14.586 31.172 28.094 1 93.25 29 ALA B N 1
ATOM 8274 C CA . ALA B 1 29 ? 15.102 32.469 27.656 1 93.25 29 ALA B CA 1
ATOM 8275 C C . ALA B 1 29 ? 13.969 33.406 27.281 1 93.25 29 ALA B C 1
ATOM 8277 O O . ALA B 1 29 ? 14.016 34.594 27.594 1 93.25 29 ALA B O 1
ATOM 8278 N N . ILE B 1 30 ? 12.984 32.906 26.672 1 96.44 30 ILE B N 1
ATOM 8279 C CA . ILE B 1 30 ? 11.82 33.719 26.281 1 96.44 30 ILE B CA 1
ATOM 8280 C C . ILE B 1 30 ? 11.055 34.125 27.531 1 96.44 30 ILE B C 1
ATOM 8282 O O . ILE B 1 30 ? 10.68 35.312 27.656 1 96.44 30 ILE B O 1
ATOM 8286 N N . ALA B 1 31 ? 10.867 33.188 28.406 1 96 31 ALA B N 1
ATOM 8287 C CA . ALA B 1 31 ? 10.125 33.469 29.641 1 96 31 ALA B CA 1
ATOM 8288 C C . ALA B 1 31 ? 10.836 34.531 30.469 1 96 31 ALA B C 1
ATOM 8290 O O . ALA B 1 31 ? 10.203 35.438 31 1 96 31 ALA B O 1
ATOM 8291 N N . ASP B 1 32 ? 12.125 34.406 30.594 1 95.31 32 ASP B N 1
ATOM 8292 C CA . ASP B 1 32 ? 12.914 35.375 31.359 1 95.31 32 ASP B CA 1
ATOM 8293 C C . ASP B 1 32 ? 12.812 36.781 30.75 1 95.31 32 ASP B C 1
ATOM 8295 O O . ASP B 1 32 ? 12.711 37.781 31.469 1 95.31 32 ASP B O 1
ATOM 8299 N N . TYR B 1 33 ? 12.891 36.781 29.516 1 96.25 33 TYR B N 1
ATOM 8300 C CA . TYR B 1 33 ? 12.789 38.062 28.812 1 96.25 33 TYR B CA 1
ATOM 8301 C C . TYR B 1 33 ? 11.414 38.688 29.016 1 96.25 33 TYR B C 1
ATOM 8303 O O . TYR B 1 33 ? 11.289 39.906 29.203 1 96.25 33 TYR B O 1
ATOM 8311 N N . GLU B 1 34 ? 10.383 37.906 28.922 1 95.19 34 GLU B N 1
ATOM 8312 C CA . GLU B 1 34 ? 9.008 38.406 29.016 1 95.19 34 GLU B CA 1
ATOM 8313 C C . GLU B 1 34 ? 8.648 38.812 30.438 1 95.19 34 GLU B C 1
ATOM 8315 O O . GLU B 1 34 ? 7.723 39.594 30.656 1 95.19 34 GLU B O 1
ATOM 8320 N N . ASP B 1 35 ? 9.383 38.281 31.453 1 94.19 35 ASP B N 1
ATOM 8321 C CA . ASP B 1 35 ? 9.195 38.688 32.844 1 94.19 35 ASP B CA 1
ATOM 8322 C C . ASP B 1 35 ? 9.391 40.188 33 1 94.19 35 ASP B C 1
ATOM 8324 O O . ASP B 1 35 ? 8.703 40.844 33.812 1 94.19 35 ASP B O 1
ATOM 8328 N N . LYS B 1 36 ? 10.336 40.656 32.281 1 94.56 36 LYS B N 1
ATOM 8329 C CA . LYS B 1 36 ? 10.656 42.094 32.281 1 94.56 36 LYS B CA 1
ATOM 8330 C C . LYS B 1 36 ? 10.609 42.688 30.875 1 94.56 36 LYS B C 1
ATOM 8332 O O . LYS B 1 36 ? 11.531 43.375 30.453 1 94.56 36 LYS B O 1
ATOM 8337 N N . LEU B 1 37 ? 9.539 42.438 30.266 1 96 37 LEU B N 1
ATOM 8338 C CA . LEU B 1 37 ? 9.445 42.719 28.844 1 96 37 LEU B CA 1
ATOM 8339 C C . LEU B 1 37 ? 9.562 44.219 28.594 1 96 37 LEU B C 1
ATOM 8341 O O . LEU B 1 37 ? 10.344 44.656 27.734 1 96 37 LEU B O 1
ATOM 8345 N N . GLN B 1 38 ? 8.789 45.094 29.312 1 94.75 38 GLN B N 1
ATOM 8346 C CA . GLN B 1 38 ? 8.789 46.531 29.094 1 94.75 38 GLN B CA 1
ATOM 8347 C C . GLN B 1 38 ? 10.164 47.125 29.375 1 94.75 38 GLN B C 1
ATOM 8349 O O . GLN B 1 38 ? 10.641 47.969 28.625 1 94.75 38 GLN B O 1
ATOM 8354 N N . VAL B 1 39 ? 10.781 46.656 30.453 1 95.5 39 VAL B N 1
ATOM 8355 C CA . VAL B 1 39 ? 12.102 47.125 30.828 1 95.5 39 VAL B CA 1
ATOM 8356 C C . VAL B 1 39 ? 13.125 46.75 29.766 1 95.5 39 VAL B C 1
ATOM 8358 O O . VAL B 1 39 ? 13.93 47.594 29.328 1 95.5 39 VAL B O 1
ATOM 8361 N N . ASN B 1 40 ? 13.078 45.5 29.406 1 96.75 40 ASN B N 1
ATOM 8362 C CA . ASN B 1 40 ? 14.023 45.031 28.406 1 96.75 40 ASN B CA 1
ATOM 8363 C C . ASN B 1 40 ? 13.859 45.75 27.078 1 96.75 40 ASN B C 1
ATOM 8365 O O . ASN B 1 40 ? 14.852 46.125 26.438 1 96.75 40 ASN B O 1
ATOM 8369 N N . LEU B 1 41 ? 12.664 45.969 26.609 1 97.25 41 LEU B N 1
ATOM 8370 C CA . LEU B 1 41 ? 12.406 46.625 25.328 1 97.25 41 LEU B CA 1
ATOM 8371 C C . LEU B 1 41 ? 12.773 48.125 25.391 1 97.25 41 LEU B C 1
ATOM 8373 O O . LEU B 1 41 ? 13.242 48.688 24.406 1 97.25 41 LEU B O 1
ATOM 8377 N N . THR B 1 42 ? 12.508 48.75 26.547 1 96.25 42 THR B N 1
ATOM 8378 C CA . THR B 1 42 ? 12.891 50.156 26.703 1 96.25 42 THR B CA 1
ATOM 8379 C C . THR B 1 42 ? 14.406 50.312 26.641 1 96.25 42 THR B C 1
ATOM 8381 O O . THR B 1 42 ? 14.914 51.219 26.016 1 96.25 42 THR B O 1
ATOM 8384 N N . ASP B 1 43 ? 15.039 49.406 27.344 1 96.5 43 ASP B N 1
ATOM 8385 C CA . ASP B 1 43 ? 16.5 49.438 27.312 1 96.5 43 ASP B CA 1
ATOM 8386 C C . ASP B 1 43 ? 17.016 49.25 25.875 1 96.5 43 ASP B C 1
ATOM 8388 O O . ASP B 1 43 ? 17.922 49.969 25.453 1 96.5 43 ASP B O 1
ATOM 8392 N N . LEU B 1 44 ? 16.516 48.312 25.172 1 96.81 44 LEU B N 1
ATOM 8393 C CA . LEU B 1 44 ? 16.938 48.062 23.797 1 96.81 44 LEU B CA 1
ATOM 8394 C C . LEU B 1 44 ? 16.594 49.25 22.906 1 96.81 44 LEU B C 1
ATOM 8396 O O . LEU B 1 44 ? 17.375 49.594 22.016 1 96.81 44 LEU B O 1
ATOM 8400 N N . GLN B 1 45 ? 15.414 49.844 23.125 1 96.5 45 GLN B N 1
ATOM 8401 C CA . GLN B 1 45 ? 15 51.031 22.359 1 96.5 45 GLN B CA 1
ATOM 8402 C C . GLN B 1 45 ? 16.016 52.156 22.516 1 96.5 45 GLN B C 1
ATOM 8404 O O . GLN B 1 45 ? 16.375 52.812 21.547 1 96.5 45 GLN B O 1
ATOM 8409 N N . GLU B 1 46 ? 16.469 52.406 23.719 1 95.69 46 GLU B N 1
ATOM 8410 C CA . GLU B 1 46 ? 17.438 53.469 24.016 1 95.69 46 GLU B CA 1
ATOM 8411 C C . GLU B 1 46 ? 18.766 53.188 23.328 1 95.69 46 GLU B C 1
ATOM 8413 O O . GLU B 1 46 ? 19.406 54.125 22.828 1 95.69 46 GLU B O 1
ATOM 8418 N N . ARG B 1 47 ? 19.125 52 23.344 1 95.62 47 ARG B N 1
ATOM 8419 C CA . ARG B 1 47 ? 20.375 51.625 22.688 1 95.62 47 ARG B CA 1
ATOM 8420 C C . ARG B 1 47 ? 20.281 51.844 21.172 1 95.62 47 ARG B C 1
ATOM 8422 O O . ARG B 1 47 ? 21.188 52.406 20.562 1 95.62 47 ARG B O 1
ATOM 8429 N N . ILE B 1 48 ? 19.219 51.406 20.562 1 96.19 48 ILE B N 1
ATOM 8430 C CA . ILE B 1 48 ? 19.047 51.5 19.109 1 96.19 48 ILE B CA 1
ATOM 8431 C C . ILE B 1 48 ? 18.953 52.969 18.703 1 96.19 48 ILE B C 1
ATOM 8433 O O . ILE B 1 48 ? 19.547 53.375 17.688 1 96.19 48 ILE B O 1
ATOM 8437 N N . ASN B 1 49 ? 18.172 53.812 19.469 1 95.19 49 ASN B N 1
ATOM 8438 C CA . ASN B 1 49 ? 17.969 55.219 19.141 1 95.19 49 ASN B CA 1
ATOM 8439 C C . ASN B 1 49 ? 19.156 56.062 19.562 1 95.19 49 ASN B C 1
ATOM 8441 O O . ASN B 1 49 ? 19.312 57.188 19.109 1 95.19 49 ASN B O 1
ATOM 8445 N N . GLY B 1 50 ? 19.984 55.5 20.453 1 92.81 50 GLY B N 1
ATOM 8446 C CA . GLY B 1 50 ? 21.109 56.25 20.984 1 92.81 50 GLY B CA 1
ATOM 8447 C C . GLY B 1 50 ? 22.234 56.438 20 1 92.81 50 GLY B C 1
ATOM 8448 O O . GLY B 1 50 ? 22.25 55.812 18.938 1 92.81 50 GLY B O 1
ATOM 8449 N N . GLU B 1 51 ? 23.219 57.281 20.281 1 88.88 51 GLU B N 1
ATOM 8450 C CA . GLU B 1 51 ? 24.344 57.594 19.422 1 88.88 51 GLU B CA 1
ATOM 8451 C C . GLU B 1 51 ? 25.453 56.531 19.531 1 88.88 51 GLU B C 1
ATOM 8453 O O . GLU B 1 51 ? 26.109 56.188 18.547 1 88.88 51 GLU B O 1
ATOM 8458 N N . ALA B 1 52 ? 25.594 55.938 20.719 1 88.38 52 ALA B N 1
ATOM 8459 C CA . ALA B 1 52 ? 26.625 54.938 20.953 1 88.38 52 ALA B CA 1
ATOM 8460 C C . ALA B 1 52 ? 26.266 53.625 20.234 1 88.38 52 ALA B C 1
ATOM 8462 O O . ALA B 1 52 ? 25.125 53.156 20.312 1 88.38 52 ALA B O 1
ATOM 8463 N N . GLN B 1 53 ? 27.203 53.062 19.531 1 90.38 53 GLN B N 1
ATOM 8464 C CA . GLN B 1 53 ? 26.938 51.844 18.797 1 90.38 53 GLN B CA 1
ATOM 8465 C C . GLN B 1 53 ? 27.875 50.719 19.234 1 90.38 53 GLN B C 1
ATOM 8467 O O . GLN B 1 53 ? 27.812 49.625 18.703 1 90.38 53 GLN B O 1
ATOM 8472 N N . ASP B 1 54 ? 28.625 50.875 20.281 1 91.94 54 ASP B N 1
ATOM 8473 C CA . ASP B 1 54 ? 29.641 49.906 20.703 1 91.94 54 ASP B CA 1
ATOM 8474 C C . ASP B 1 54 ? 29 48.656 21.344 1 91.94 54 ASP B C 1
ATOM 8476 O O . ASP B 1 54 ? 29.609 47.594 21.391 1 91.94 54 ASP B O 1
ATOM 8480 N N . TRP B 1 55 ? 27.75 48.844 21.766 1 94 55 TRP B N 1
ATOM 8481 C CA . TRP B 1 55 ? 27.078 47.75 22.438 1 94 55 TRP B CA 1
ATOM 8482 C C . TRP B 1 55 ? 26.812 46.594 21.484 1 94 55 TRP B C 1
ATOM 8484 O O . TRP B 1 55 ? 26.625 45.438 21.906 1 94 55 TRP B O 1
ATOM 8494 N N . ILE B 1 56 ? 26.859 46.812 20.234 1 94.19 56 ILE B N 1
ATOM 8495 C CA . ILE B 1 56 ? 26.547 45.844 19.203 1 94.19 56 ILE B CA 1
ATOM 8496 C C . ILE B 1 56 ? 27.641 44.75 19.172 1 94.19 56 ILE B C 1
ATOM 8498 O O . ILE B 1 56 ? 27.391 43.656 18.703 1 94.19 56 ILE B O 1
ATOM 8502 N N . TYR B 1 57 ? 28.797 45.031 19.656 1 94.12 57 TYR B N 1
ATOM 8503 C CA . TYR B 1 57 ? 29.922 44.094 19.641 1 94.12 57 TYR B CA 1
ATOM 8504 C C . TYR B 1 57 ? 29.984 43.281 20.922 1 94.12 57 TYR B C 1
ATOM 8506 O O . TYR B 1 57 ? 30.781 42.344 21.031 1 94.12 57 TYR B O 1
ATOM 8514 N N . ASN B 1 58 ? 29.125 43.594 21.844 1 94.12 58 ASN B N 1
ATOM 8515 C CA . ASN B 1 58 ? 29.141 42.906 23.125 1 94.12 58 ASN B CA 1
ATOM 8516 C C . ASN B 1 58 ? 28.688 41.469 23 1 94.12 58 ASN B C 1
ATOM 8518 O O . ASN B 1 58 ? 27.578 41.188 22.531 1 94.12 58 ASN B O 1
ATOM 8522 N N . PRO B 1 59 ? 29.438 40.594 23.484 1 93.5 59 PRO B N 1
ATOM 8523 C CA . PRO B 1 59 ? 29.078 39.156 23.422 1 93.5 59 PRO B CA 1
ATOM 8524 C C . PRO B 1 59 ? 27.781 38.844 24.141 1 93.5 59 PRO B C 1
ATOM 8526 O O . PRO B 1 59 ? 27.062 37.906 23.75 1 93.5 59 PRO B O 1
ATOM 8529 N N . ASP B 1 60 ? 27.531 39.625 25.094 1 92.44 60 ASP B N 1
ATOM 8530 C CA . ASP B 1 60 ? 26.281 39.375 25.828 1 92.44 60 ASP B CA 1
ATOM 8531 C C . ASP B 1 60 ? 25.062 39.688 24.953 1 92.44 60 ASP B C 1
ATOM 8533 O O . ASP B 1 60 ? 24.016 39.062 25.109 1 92.44 60 ASP B O 1
ATOM 8537 N N . PHE B 1 61 ? 25.234 40.625 24.109 1 95.25 61 PHE B N 1
ATOM 8538 C CA . PHE B 1 61 ? 24.172 40.938 23.172 1 95.25 61 PHE B CA 1
ATOM 8539 C C . PHE B 1 61 ? 24.141 39.938 22.031 1 95.25 61 PHE B C 1
ATOM 8541 O O . PHE B 1 61 ? 23.078 39.469 21.625 1 95.25 61 PHE B O 1
ATOM 8548 N N . LEU B 1 62 ? 25.234 39.531 21.516 1 95.12 62 LEU B N 1
ATOM 8549 C CA . LEU B 1 62 ? 25.328 38.688 20.344 1 95.12 62 LEU B CA 1
ATOM 8550 C C . LEU B 1 62 ? 24.891 37.25 20.672 1 95.12 62 LEU B C 1
ATOM 8552 O O . LEU B 1 62 ? 24.266 36.594 19.828 1 95.12 62 LEU B O 1
ATOM 8556 N N . GLY B 1 63 ? 25.094 36.844 21.875 1 92.38 63 GLY B N 1
ATOM 8557 C CA . GLY B 1 63 ? 24.812 35.469 22.219 1 92.38 63 GLY B CA 1
ATOM 8558 C C . GLY B 1 63 ? 25.906 34.5 21.812 1 92.38 63 GLY B C 1
ATOM 8559 O O . GLY B 1 63 ? 27.016 34.906 21.469 1 92.38 63 GLY B O 1
ATOM 8560 N N . GLY B 1 64 ? 25.625 33.219 21.859 1 89.81 64 GLY B N 1
ATOM 8561 C CA . GLY B 1 64 ? 26.625 32.188 21.562 1 89.81 64 GLY B CA 1
ATOM 8562 C C . GLY B 1 64 ? 26.234 31.297 20.422 1 89.81 64 GLY B C 1
ATOM 8563 O O . GLY B 1 64 ? 25.562 31.734 19.469 1 89.81 64 GLY B O 1
ATOM 8564 N N . TRP B 1 65 ? 26.859 30.141 20.312 1 90.94 65 TRP B N 1
ATOM 8565 C CA . TRP B 1 65 ? 26.609 29.109 19.312 1 90.94 65 TRP B CA 1
ATOM 8566 C C . TRP B 1 65 ? 26.625 27.734 19.938 1 90.94 65 TRP B C 1
ATOM 8568 O O . TRP B 1 65 ? 27.094 27.562 21.062 1 90.94 65 TRP B O 1
ATOM 8578 N N . SER B 1 66 ? 26 26.828 19.297 1 90.25 66 SER B N 1
ATOM 8579 C CA . SER B 1 66 ? 25.969 25.438 19.75 1 90.25 66 SER B CA 1
ATOM 8580 C C . SER B 1 66 ? 26.141 24.469 18.594 1 90.25 66 SER B C 1
ATOM 8582 O O . SER B 1 66 ? 26.078 24.859 17.438 1 90.25 66 SER B O 1
ATOM 8584 N N . LEU B 1 67 ? 26.469 23.203 18.984 1 90.12 67 LEU B N 1
ATOM 8585 C CA . LEU B 1 67 ? 26.641 22.141 18 1 90.12 67 LEU B CA 1
ATOM 8586 C C . LEU B 1 67 ? 25.484 21.156 18.062 1 90.12 67 LEU B C 1
ATOM 8588 O O . LEU B 1 67 ? 25.094 20.703 19.141 1 90.12 67 LEU B O 1
ATOM 8592 N N . VAL B 1 68 ? 24.922 20.875 16.938 1 90.88 68 VAL B N 1
ATOM 8593 C CA . VAL B 1 68 ? 23.812 19.922 16.828 1 90.88 68 VAL B CA 1
ATOM 8594 C C . VAL B 1 68 ? 24.25 18.719 16 1 90.88 68 VAL B C 1
ATOM 8596 O O . VAL B 1 68 ? 24.891 18.859 14.953 1 90.88 68 VAL B O 1
ATOM 8599 N N . PRO B 1 69 ? 23.875 17.469 16.453 1 91.06 69 PRO B N 1
ATOM 8600 C CA . PRO B 1 69 ? 24.297 16.266 15.734 1 91.06 69 PRO B CA 1
ATOM 8601 C C . PRO B 1 69 ? 23.766 16.219 14.305 1 91.06 69 PRO B C 1
ATOM 8603 O O . PRO B 1 69 ? 22.609 16.547 14.055 1 91.06 69 PRO B O 1
ATOM 8606 N N . LYS B 1 70 ? 24.625 15.82 13.414 1 89.69 70 LYS B N 1
ATOM 8607 C CA . LYS B 1 70 ? 24.25 15.68 12.016 1 89.69 70 LYS B CA 1
ATOM 8608 C C . LYS B 1 70 ? 24.391 14.234 11.547 1 89.69 70 LYS B C 1
ATOM 8610 O O . LYS B 1 70 ? 23.422 13.625 11.086 1 89.69 70 LYS B O 1
ATOM 8615 N N . ALA B 1 71 ? 25.688 13.656 11.617 1 89 71 ALA B N 1
ATOM 8616 C CA . ALA B 1 71 ? 25.922 12.297 11.141 1 89 71 ALA B CA 1
ATOM 8617 C C . ALA B 1 71 ? 27.203 11.719 11.734 1 89 71 ALA B C 1
ATOM 8619 O O . ALA B 1 71 ? 28.078 12.461 12.164 1 89 71 ALA B O 1
ATOM 8620 N N . ILE B 1 72 ? 27.172 10.383 11.766 1 88.94 72 ILE B N 1
ATOM 8621 C CA . ILE B 1 72 ? 28.391 9.672 12.109 1 88.94 72 ILE B CA 1
ATOM 8622 C C . ILE B 1 72 ? 29.016 9.062 10.852 1 88.94 72 ILE B C 1
ATOM 8624 O O . ILE B 1 72 ? 28.344 8.32 10.117 1 88.94 72 ILE B O 1
ATOM 8628 N N . LYS B 1 73 ? 30.109 9.438 10.516 1 84.88 73 LYS B N 1
ATOM 8629 C CA . LYS B 1 73 ? 30.812 8.938 9.336 1 84.88 73 LYS B CA 1
ATOM 8630 C C . LYS B 1 73 ? 31.859 7.895 9.711 1 84.88 73 LYS B C 1
ATOM 8632 O O . LYS B 1 73 ? 32.625 8.094 10.664 1 84.88 73 LYS B O 1
ATOM 8637 N N . THR B 1 74 ? 31.672 6.781 9.07 1 78.31 74 THR B N 1
ATOM 8638 C CA . THR B 1 74 ? 32.656 5.715 9.258 1 78.31 74 THR B CA 1
ATOM 8639 C C . THR B 1 74 ? 33.438 5.465 7.969 1 78.31 74 THR B C 1
ATOM 8641 O O . THR B 1 74 ? 32.906 5.691 6.871 1 78.31 74 THR B O 1
ATOM 8644 N N . LYS B 1 75 ? 34.719 5.324 8.008 1 60.91 75 LYS B N 1
ATOM 8645 C CA . LYS B 1 75 ? 35.5 4.953 6.824 1 60.91 75 LYS B CA 1
ATOM 8646 C C . LYS B 1 75 ? 35.031 3.609 6.266 1 60.91 75 LYS B C 1
ATOM 8648 O O . LYS B 1 75 ? 34.938 2.625 7.004 1 60.91 75 LYS B O 1
ATOM 8653 N N . LYS B 1 76 ? 34.188 3.811 5.207 1 52.53 76 LYS B N 1
ATOM 8654 C CA . LYS B 1 76 ? 33.656 2.609 4.566 1 52.53 76 LYS B CA 1
ATOM 8655 C C . LYS B 1 76 ? 34.75 1.597 4.297 1 52.53 76 LYS B C 1
ATOM 8657 O O . LYS B 1 76 ? 35.719 1.901 3.598 1 52.53 76 LYS B O 1
ATOM 8662 N N . THR B 1 77 ? 35.219 0.82 5.105 1 47.97 77 THR B N 1
ATOM 8663 C CA . THR B 1 77 ? 36.031 -0.256 4.57 1 47.97 77 THR B CA 1
ATOM 8664 C C . THR B 1 77 ? 35.281 -1.066 3.531 1 47.97 77 THR B C 1
ATOM 8666 O O . THR B 1 77 ? 34.062 -1.313 3.691 1 47.97 77 THR B O 1
ATOM 8669 N N . ASP B 1 78 ? 35.531 -0.887 2.326 1 43.66 78 ASP B N 1
ATOM 8670 C CA . ASP B 1 78 ? 35.094 -1.749 1.237 1 43.66 78 ASP B CA 1
ATOM 8671 C C . ASP B 1 78 ? 34.781 -3.16 1.741 1 43.66 78 ASP B C 1
ATOM 8673 O O . ASP B 1 78 ? 34.75 -4.109 0.958 1 43.66 78 ASP B O 1
ATOM 8677 N N . ASP B 1 79 ? 35.031 -3.436 3.01 1 44.69 79 ASP B N 1
ATOM 8678 C CA . ASP B 1 79 ? 34.938 -4.867 3.287 1 44.69 79 ASP B CA 1
ATOM 8679 C C . ASP B 1 79 ? 33.531 -5.383 3.084 1 44.69 79 ASP B C 1
ATOM 8681 O O . ASP B 1 79 ? 32.562 -4.848 3.664 1 44.69 79 ASP B O 1
ATOM 8685 N N . GLY B 1 80 ? 33.062 -5.625 2.031 1 47.41 80 GLY B N 1
ATOM 8686 C CA . GLY B 1 80 ? 32.062 -6.523 1.453 1 47.41 80 GLY B CA 1
ATOM 8687 C C . GLY B 1 80 ? 31.359 -7.375 2.486 1 47.41 80 GLY B C 1
ATOM 8688 O O . GLY B 1 80 ? 31 -8.523 2.213 1 47.41 80 GLY B O 1
ATOM 8689 N N . THR B 1 81 ? 31.484 -7.168 3.797 1 56.34 81 THR B N 1
ATOM 8690 C CA . THR B 1 81 ? 31.141 -8.234 4.73 1 56.34 81 THR B CA 1
ATOM 8691 C C . THR B 1 81 ? 29.625 -8.383 4.859 1 56.34 81 THR B C 1
ATOM 8693 O O . THR B 1 81 ? 28.922 -7.387 5.008 1 56.34 81 THR B O 1
ATOM 8696 N N . GLY B 1 82 ? 28.969 -9.133 4.078 1 64.5 82 GLY B N 1
ATOM 8697 C CA . GLY B 1 82 ? 27.641 -9.695 4.168 1 64.5 82 GLY B CA 1
ATOM 8698 C C . GLY B 1 82 ? 27.156 -9.875 5.598 1 64.5 82 GLY B C 1
ATOM 8699 O O . GLY B 1 82 ? 26.281 -10.688 5.863 1 64.5 82 GLY B O 1
ATOM 8700 N N . LEU B 1 83 ? 27.797 -9.086 6.59 1 71.69 83 LEU B N 1
ATOM 8701 C CA . LEU B 1 83 ? 27.438 -9.234 7.996 1 71.69 83 LEU B CA 1
ATOM 8702 C C . LEU B 1 83 ? 26.344 -8.25 8.383 1 71.69 83 LEU B C 1
ATOM 8704 O O . LEU B 1 83 ? 26.453 -7.051 8.109 1 71.69 83 LEU B O 1
ATOM 8708 N N . ILE B 1 84 ? 25.266 -8.703 8.961 1 72.25 84 ILE B N 1
ATOM 8709 C CA . ILE B 1 84 ? 24.125 -7.879 9.367 1 72.25 84 ILE B CA 1
ATOM 8710 C C . ILE B 1 84 ? 23.828 -8.094 10.844 1 72.25 84 ILE B C 1
ATOM 8712 O O . ILE B 1 84 ? 23.656 -9.234 11.297 1 72.25 84 ILE B O 1
ATOM 8716 N N . PHE B 1 85 ? 23.875 -6.984 11.609 1 74.19 85 PHE B N 1
ATOM 8717 C CA . PHE B 1 85 ? 23.531 -7.035 13.031 1 74.19 85 PHE B CA 1
ATOM 8718 C C . PHE B 1 85 ? 22.109 -6.543 13.266 1 74.19 85 PHE B C 1
ATOM 8720 O O . PHE B 1 85 ? 21.688 -5.547 12.68 1 74.19 85 PHE B O 1
ATOM 8727 N N . ALA B 1 86 ? 21.438 -7.266 14.016 1 71.44 86 ALA B N 1
ATOM 8728 C CA . ALA B 1 86 ? 20.109 -6.793 14.398 1 71.44 86 ALA B CA 1
ATOM 8729 C C . ALA B 1 86 ? 20.203 -5.723 15.492 1 71.44 86 ALA B C 1
ATOM 8731 O O . ALA B 1 86 ? 19.469 -4.73 15.453 1 71.44 86 ALA B O 1
ATOM 8732 N N . SER B 1 87 ? 21.141 -5.883 16.406 1 76.44 87 SER B N 1
ATOM 8733 C CA . SER B 1 87 ? 21.297 -4.945 17.516 1 76.44 87 SER B CA 1
ATOM 8734 C C . SER B 1 87 ? 22.25 -3.816 17.156 1 76.44 87 SER B C 1
ATOM 8736 O O . SER B 1 87 ? 23.422 -4.059 16.844 1 76.44 87 SER B O 1
ATOM 8738 N N . PRO B 1 88 ? 21.797 -2.627 17.203 1 76.44 88 PRO B N 1
ATOM 8739 C CA . PRO B 1 88 ? 22.672 -1.496 16.906 1 76.44 88 PRO B CA 1
ATOM 8740 C C . PRO B 1 88 ? 23.875 -1.43 17.844 1 76.44 88 PRO B C 1
ATOM 8742 O O . PRO B 1 88 ? 24.953 -0.974 17.438 1 76.44 88 PRO B O 1
ATOM 8745 N N . ASP B 1 89 ? 23.672 -1.954 19.062 1 77.69 89 ASP B N 1
ATOM 8746 C CA . ASP B 1 89 ? 24.797 -1.97 20 1 77.69 89 ASP B CA 1
ATOM 8747 C C . ASP B 1 89 ? 25.891 -2.91 19.531 1 77.69 89 ASP B C 1
ATOM 8749 O O . ASP B 1 89 ? 27.078 -2.594 19.656 1 77.69 89 ASP B O 1
ATOM 8753 N N . ASP B 1 90 ? 25.469 -3.973 18.969 1 77.44 90 ASP B N 1
ATOM 8754 C CA . ASP B 1 90 ? 26.438 -4.934 18.453 1 77.44 90 ASP B CA 1
ATOM 8755 C C . ASP B 1 90 ? 27.141 -4.379 17.219 1 77.44 90 ASP B C 1
ATOM 8757 O O . ASP B 1 90 ? 28.344 -4.609 17.031 1 77.44 90 ASP B O 1
ATOM 8761 N N . GLU B 1 91 ? 26.422 -3.719 16.484 1 78.06 91 GLU B N 1
ATOM 8762 C CA . GLU B 1 91 ? 27 -3.092 15.305 1 78.06 91 GLU B CA 1
ATOM 8763 C C . GLU B 1 91 ? 28.047 -2.057 15.688 1 78.06 91 GLU B C 1
ATOM 8765 O O . GLU B 1 91 ? 29.125 -1.988 15.078 1 78.06 91 GLU B O 1
ATOM 8770 N N . TRP B 1 92 ? 27.781 -1.276 16.672 1 83.44 92 TRP B N 1
ATOM 8771 C CA . TRP B 1 92 ? 28.703 -0.242 17.141 1 83.44 92 TRP B CA 1
ATOM 8772 C C . TRP B 1 92 ? 29.984 -0.861 17.703 1 83.44 92 TRP B C 1
ATOM 8774 O O . TRP B 1 92 ? 31.078 -0.374 17.453 1 83.44 92 TRP B O 1
ATOM 8784 N N . GLN B 1 93 ? 29.75 -1.952 18.438 1 81.62 93 GLN B N 1
ATOM 8785 C CA . GLN B 1 93 ? 30.906 -2.617 19.031 1 81.62 93 GLN B CA 1
ATOM 8786 C C . GLN B 1 93 ? 31.828 -3.17 17.953 1 81.62 93 GLN B C 1
ATOM 8788 O O . GLN B 1 93 ? 33.062 -3.141 18.109 1 81.62 93 GLN B O 1
ATOM 8793 N N . GLU B 1 94 ? 31.25 -3.578 16.953 1 79.06 94 GLU B N 1
ATOM 8794 C CA . GLU B 1 94 ? 32.062 -4.082 15.844 1 79.06 94 GLU B CA 1
ATOM 8795 C C . GLU B 1 94 ? 32.844 -2.955 15.172 1 79.06 94 GLU B C 1
ATOM 8797 O O . GLU B 1 94 ? 33.969 -3.164 14.711 1 79.06 94 GLU B O 1
ATOM 8802 N N . ILE B 1 95 ? 32.219 -1.854 15.008 1 80.19 95 ILE B N 1
ATOM 8803 C CA . ILE B 1 95 ? 32.875 -0.701 14.375 1 80.19 95 ILE B CA 1
ATOM 8804 C C . ILE B 1 95 ? 34.062 -0.246 15.211 1 80.19 95 ILE B C 1
ATOM 8806 O O . ILE B 1 95 ? 35.125 0.071 14.664 1 80.19 95 ILE B O 1
ATOM 8810 N N . ILE B 1 96 ? 33.906 -0.298 16.5 1 82.62 96 ILE B N 1
ATOM 8811 C CA . ILE B 1 96 ? 34.969 0.151 17.406 1 82.62 96 ILE B CA 1
ATOM 8812 C C . ILE B 1 96 ? 36.094 -0.864 17.406 1 82.62 96 ILE B C 1
ATOM 8814 O O . ILE B 1 96 ? 37.281 -0.488 17.438 1 82.62 96 ILE B O 1
ATOM 8818 N N . GLU B 1 97 ? 35.688 -2.07 17.328 1 77.62 97 GLU B N 1
ATOM 8819 C CA . GLU B 1 97 ? 36.688 -3.121 17.391 1 77.62 97 GLU B CA 1
ATOM 8820 C C . GLU B 1 97 ? 37.5 -3.186 16.094 1 77.62 97 GLU B C 1
ATOM 8822 O O . GLU B 1 97 ? 38.656 -3.566 16.094 1 77.62 97 GLU B O 1
ATOM 8827 N N . ALA B 1 98 ? 36.844 -2.842 15.039 1 73 98 ALA B N 1
ATOM 8828 C CA . ALA B 1 98 ? 37.531 -2.857 13.75 1 73 98 ALA B CA 1
ATOM 8829 C C . ALA B 1 98 ? 38.5 -1.674 13.633 1 73 98 ALA B C 1
ATOM 8831 O O . ALA B 1 98 ? 39.156 -1.507 12.609 1 73 98 ALA B O 1
ATOM 8832 N N . GLU B 1 99 ? 38.688 -0.809 14.68 1 64.44 99 GLU B N 1
ATOM 8833 C CA . GLU B 1 99 ? 39.594 0.331 14.805 1 64.44 99 GLU B CA 1
ATOM 8834 C C . GLU B 1 99 ? 39.406 1.312 13.648 1 64.44 99 GLU B C 1
ATOM 8836 O O . GLU B 1 99 ? 40.375 1.841 13.109 1 64.44 99 GLU B O 1
ATOM 8841 N N . LYS B 1 100 ? 38.312 1.417 13.242 1 65.44 100 LYS B N 1
ATOM 8842 C CA . LYS B 1 100 ? 38 2.389 12.195 1 65.44 100 LYS B CA 1
ATOM 8843 C C . LYS B 1 100 ? 37.812 3.785 12.781 1 65.44 100 LYS B C 1
ATOM 8845 O O . LYS B 1 100 ? 37.281 3.936 13.883 1 65.44 100 LYS B O 1
ATOM 8850 N N . GLU B 1 101 ? 38.438 4.668 12.148 1 79.06 101 GLU B N 1
ATOM 8851 C CA . GLU B 1 101 ? 38.219 6.051 12.562 1 79.06 101 GLU B CA 1
ATOM 8852 C C . GLU B 1 101 ? 36.781 6.477 12.336 1 79.06 101 GLU B C 1
ATOM 8854 O O . GLU B 1 101 ? 36.25 6.367 11.219 1 79.06 101 GLU B O 1
ATOM 8859 N N . VAL B 1 102 ? 36.125 6.789 13.539 1 87.62 102 VAL B N 1
ATOM 8860 C CA . VAL B 1 102 ? 34.75 7.223 13.477 1 87.62 102 VAL B CA 1
ATOM 8861 C C . VAL B 1 102 ? 34.656 8.719 13.758 1 87.62 102 VAL B C 1
ATOM 8863 O O . VAL B 1 102 ? 35.25 9.219 14.719 1 87.62 102 VAL B O 1
ATOM 8866 N N . THR B 1 103 ? 34.062 9.484 12.898 1 88.25 103 THR B N 1
ATOM 8867 C CA . THR B 1 103 ? 33.906 10.93 13.039 1 88.25 103 THR B CA 1
ATOM 8868 C C . THR B 1 103 ? 32.438 11.305 13.258 1 88.25 103 THR B C 1
ATOM 8870 O O . THR B 1 103 ? 31.562 10.844 12.523 1 88.25 103 THR B O 1
ATOM 8873 N N . ALA B 1 104 ? 32.25 12.062 14.312 1 90.19 104 ALA B N 1
ATOM 8874 C CA . ALA B 1 104 ? 30.922 12.641 14.555 1 90.19 104 ALA B CA 1
ATOM 8875 C C . ALA B 1 104 ? 30.812 14.039 13.953 1 90.19 104 ALA B C 1
ATOM 8877 O O . ALA B 1 104 ? 31.5 14.961 14.398 1 90.19 104 ALA B O 1
ATOM 8878 N N . GLU B 1 105 ? 30.047 14.188 13.023 1 90.56 105 GLU B N 1
ATOM 8879 C CA . GLU B 1 105 ? 29.859 15.461 12.344 1 90.56 105 GLU B CA 1
ATOM 8880 C C . GLU B 1 105 ? 28.719 16.25 12.953 1 90.56 105 GLU B C 1
ATOM 8882 O O . GLU B 1 105 ? 27.641 15.703 13.227 1 90.56 105 GLU B O 1
ATOM 8887 N N . PHE B 1 106 ? 29.016 17.562 13.219 1 91 106 PHE B N 1
ATOM 8888 C CA . PHE B 1 106 ? 28.016 18.438 13.836 1 91 106 PHE B CA 1
ATOM 8889 C C . PHE B 1 106 ? 27.719 19.641 12.945 1 91 106 PHE B C 1
ATOM 8891 O O . PHE B 1 106 ? 28.531 19.984 12.086 1 91 106 PHE B O 1
ATOM 8898 N N . ARG B 1 107 ? 26.547 20.219 13.07 1 90 107 ARG B N 1
ATOM 8899 C CA . ARG B 1 107 ? 26.172 21.5 12.484 1 90 107 ARG B CA 1
ATOM 8900 C C . ARG B 1 107 ? 26.219 22.625 13.523 1 90 107 ARG B C 1
ATOM 8902 O O . ARG B 1 107 ? 25.781 22.438 14.656 1 90 107 ARG B O 1
ATOM 8909 N N . LEU B 1 108 ? 26.812 23.672 13.133 1 91.31 108 LEU B N 1
ATOM 8910 C CA . LEU B 1 108 ? 26.875 24.828 14.023 1 91.31 108 LEU B CA 1
ATOM 8911 C C . LEU B 1 108 ? 25.578 25.625 13.969 1 91.31 108 LEU B C 1
ATOM 8913 O O . LEU B 1 108 ? 25.141 26.031 12.883 1 91.31 108 LEU B O 1
ATOM 8917 N N . MET B 1 109 ? 24.969 25.844 15.18 1 92.06 109 MET B N 1
ATOM 8918 C CA . MET B 1 109 ? 23.719 26.594 15.273 1 92.06 109 MET B CA 1
ATOM 8919 C C . MET B 1 109 ? 23.891 27.828 16.156 1 92.06 109 MET B C 1
ATOM 8921 O O . MET B 1 109 ? 24.75 27.828 17.047 1 92.06 109 MET B O 1
ATOM 8925 N N . ALA B 1 110 ? 23.094 28.781 15.914 1 92.62 110 ALA B N 1
ATOM 8926 C CA . ALA B 1 110 ? 23.188 30.031 16.672 1 92.62 110 ALA B CA 1
ATOM 8927 C C . ALA B 1 110 ? 22.344 29.953 17.953 1 92.62 110 ALA B C 1
ATOM 8929 O O . ALA B 1 110 ? 21.266 29.375 17.938 1 92.62 110 ALA B O 1
ATOM 8930 N N . CYS B 1 111 ? 22.859 30.453 18.984 1 91.69 111 CYS B N 1
ATOM 8931 C CA . CYS B 1 111 ? 22.156 30.703 20.234 1 91.69 111 CYS B CA 1
ATOM 8932 C C . CYS B 1 111 ? 22.172 32.188 20.578 1 91.69 111 CYS B C 1
ATOM 8934 O O . CYS B 1 111 ? 22.766 32.594 21.594 1 91.69 111 CYS B O 1
ATOM 8936 N N . CYS B 1 112 ? 21.406 32.938 19.859 1 94 112 CYS B N 1
ATOM 8937 C CA . CYS B 1 112 ? 21.391 34.406 20 1 94 112 CYS B CA 1
ATOM 8938 C C . CYS B 1 112 ? 20.562 34.812 21.203 1 94 112 CYS B C 1
ATOM 8940 O O . CYS B 1 112 ? 19.656 34.094 21.625 1 94 112 CYS B O 1
ATOM 8942 N N . CYS B 1 113 ? 20.938 35.938 21.719 1 94.44 113 CYS B N 1
ATOM 8943 C CA . CYS B 1 113 ? 20.141 36.5 22.812 1 94.44 113 CYS B CA 1
ATOM 8944 C C . CYS B 1 113 ? 18.812 37 22.297 1 94.44 113 CYS B C 1
ATOM 8946 O O . CYS B 1 113 ? 18.641 37.219 21.109 1 94.44 113 CYS B O 1
ATOM 8948 N N . LEU B 1 114 ? 17.891 37.25 23.203 1 96.19 114 LEU B N 1
ATOM 8949 C CA . LEU B 1 114 ? 16.547 37.656 22.812 1 96.19 114 LEU B CA 1
ATOM 8950 C C . LEU B 1 114 ? 16.547 39.062 22.25 1 96.19 114 LEU B C 1
ATOM 8952 O O . LEU B 1 114 ? 15.742 39.406 21.375 1 96.19 114 LEU B O 1
ATOM 8956 N N . ASP B 1 115 ? 17.453 39.906 22.797 1 97.25 115 ASP B N 1
ATOM 8957 C CA . ASP B 1 115 ? 17.578 41.25 22.234 1 97.25 115 ASP B CA 1
ATOM 8958 C C . ASP B 1 115 ? 17.953 41.219 20.75 1 97.25 115 ASP B C 1
ATOM 8960 O O . ASP B 1 115 ? 17.438 42 19.953 1 97.25 115 ASP B O 1
ATOM 8964 N N . PHE B 1 116 ? 18.859 40.344 20.516 1 97.25 116 PHE B N 1
ATOM 8965 C CA . PHE B 1 116 ? 19.281 40.188 19.125 1 97.25 116 PHE B CA 1
ATOM 8966 C C . PHE B 1 116 ? 18.125 39.688 18.266 1 97.25 116 PHE B C 1
ATOM 8968 O O . PHE B 1 116 ? 17.969 40.094 17.125 1 97.25 116 PHE B O 1
ATOM 8975 N N . HIS B 1 117 ? 17.312 38.75 18.75 1 97 117 HIS B N 1
ATOM 8976 C CA . HIS B 1 117 ? 16.125 38.281 18.031 1 97 117 HIS B CA 1
ATOM 8977 C C . HIS B 1 117 ? 15.141 39.406 17.781 1 97 117 HIS B C 1
ATOM 8979 O O . HIS B 1 117 ? 14.523 39.469 16.719 1 97 117 HIS B O 1
ATOM 8985 N N . VAL B 1 118 ? 14.938 40.25 18.766 1 97.69 118 VAL B N 1
ATOM 8986 C CA . VAL B 1 118 ? 14.016 41.375 18.641 1 97.69 118 VAL B CA 1
ATOM 8987 C C . VAL B 1 118 ? 14.547 42.344 17.594 1 97.69 118 VAL B C 1
ATOM 8989 O O . VAL B 1 118 ? 13.797 42.844 16.75 1 97.69 118 VAL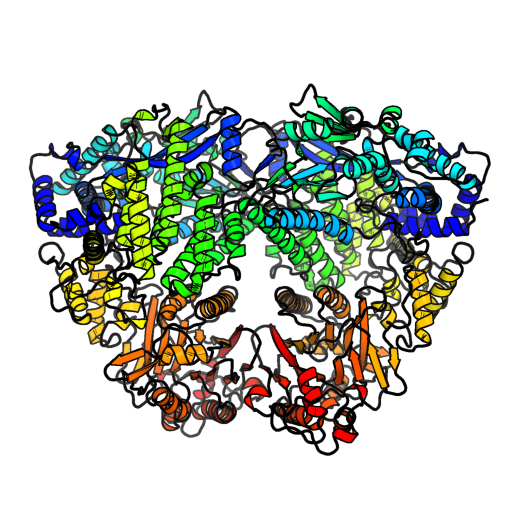 B O 1
ATOM 8992 N N . LEU B 1 119 ? 15.852 42.656 17.703 1 97.69 119 LEU B N 1
ATOM 8993 C CA . LEU B 1 119 ? 16.469 43.5 16.703 1 97.69 119 LEU B CA 1
ATOM 8994 C C . LEU B 1 119 ? 16.297 42.938 15.297 1 97.69 119 LEU B C 1
ATOM 8996 O O . LEU B 1 119 ? 16.016 43.656 14.352 1 97.69 119 LEU B O 1
ATOM 9000 N N . SER B 1 120 ? 16.531 41.656 15.234 1 97.12 120 SER B N 1
ATOM 9001 C CA . SER B 1 120 ? 16.375 40.969 13.969 1 97.12 120 SER B CA 1
ATOM 9002 C C . SER B 1 120 ? 14.961 41.094 13.43 1 97.12 120 SER B C 1
ATOM 9004 O O . SER B 1 120 ? 14.758 41.375 12.242 1 97.12 120 SER B O 1
ATOM 9006 N N . ALA B 1 121 ? 13.961 40.875 14.25 1 97.5 121 ALA B N 1
ATOM 9007 C CA . ALA B 1 121 ? 12.562 41 13.836 1 97.5 121 ALA B CA 1
ATOM 9008 C C . ALA B 1 121 ? 12.242 42.438 13.422 1 97.5 121 ALA B C 1
ATOM 9010 O O . ALA B 1 121 ? 11.516 42.656 12.453 1 97.5 121 ALA B O 1
ATOM 9011 N N . LEU B 1 122 ? 12.75 43.406 14.188 1 97.69 122 LEU B N 1
ATOM 9012 C CA . LEU B 1 122 ? 12.547 44.812 13.844 1 97.69 122 LEU B CA 1
ATOM 9013 C C . LEU B 1 122 ? 13.156 45.125 12.477 1 97.69 122 LEU B C 1
ATOM 9015 O O . LEU B 1 122 ? 12.547 45.812 11.672 1 97.69 122 LEU B O 1
ATOM 9019 N N . TRP B 1 123 ? 14.359 44.625 12.289 1 98 123 TRP B N 1
ATOM 9020 C CA . TRP B 1 123 ? 15.023 44.812 11.008 1 98 123 TRP B CA 1
ATOM 9021 C C . TRP B 1 123 ? 14.195 44.25 9.867 1 98 123 TRP B C 1
ATOM 9023 O O . TRP B 1 123 ? 14.094 44.844 8.797 1 98 123 TRP B O 1
ATOM 9033 N N . MET B 1 124 ? 13.641 43.031 10.016 1 97.94 124 MET B N 1
ATOM 9034 C CA . MET B 1 124 ? 12.828 42.406 8.977 1 97.94 124 MET B CA 1
ATOM 9035 C C . MET B 1 124 ? 11.586 43.25 8.68 1 97.94 124 MET B C 1
ATOM 9037 O O . MET B 1 124 ? 11.18 43.375 7.52 1 97.94 124 MET B O 1
ATOM 9041 N N . LEU B 1 125 ? 11.008 43.844 9.688 1 96.44 125 LEU B N 1
ATOM 9042 C CA . LEU B 1 125 ? 9.789 44.656 9.531 1 96.44 125 LEU B CA 1
ATOM 9043 C C . LEU B 1 125 ? 10.07 45.969 8.805 1 96.44 125 LEU B C 1
ATOM 9045 O O . LEU B 1 125 ? 9.305 46.375 7.938 1 96.44 125 LEU B O 1
ATOM 9049 N N . LYS B 1 126 ? 11.227 46.594 9.133 1 96.75 126 LYS B N 1
ATOM 9050 C CA . LYS B 1 126 ? 11.43 47.969 8.688 1 96.75 126 LYS B CA 1
ATOM 9051 C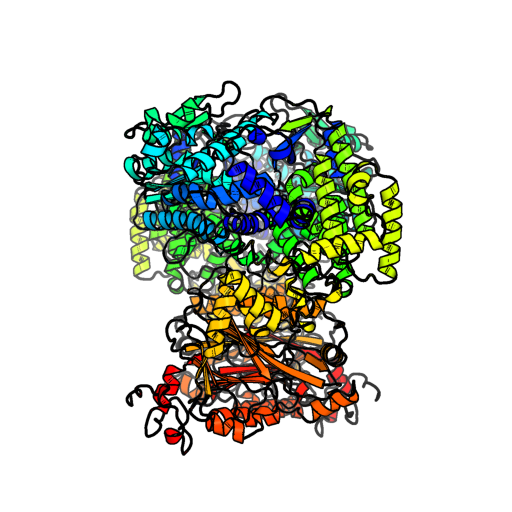 C . LYS B 1 126 ? 12.398 48.031 7.512 1 96.75 126 LYS B C 1
ATOM 9053 O O . LYS B 1 126 ? 12.336 48.938 6.699 1 96.75 126 LYS B O 1
ATOM 9058 N N . VAL B 1 127 ? 13.328 47.125 7.426 1 97.44 127 VAL B N 1
ATOM 9059 C CA . VAL B 1 127 ? 14.344 47.156 6.379 1 97.44 127 VAL B CA 1
ATOM 9060 C C . VAL B 1 127 ? 14.273 45.906 5.535 1 97.44 127 VAL B C 1
ATOM 9062 O O . VAL B 1 127 ? 14.141 45.969 4.312 1 97.44 127 VAL B O 1
ATOM 9065 N N . GLY B 1 128 ? 14.336 44.75 6.246 1 97.38 128 GLY B N 1
ATOM 9066 C CA . GLY B 1 128 ? 14.328 43.469 5.551 1 97.38 128 GLY B CA 1
ATOM 9067 C C . GLY B 1 128 ? 13.164 43.312 4.582 1 97.38 128 GLY B C 1
ATOM 9068 O O . GLY B 1 128 ? 13.305 42.688 3.533 1 97.38 128 GLY B O 1
ATOM 9069 N N . SER B 1 129 ? 12.023 43.812 4.953 1 96.88 129 SER B N 1
ATOM 9070 C CA . SER B 1 129 ? 10.82 43.719 4.125 1 96.88 129 SER B CA 1
ATOM 9071 C C . SER B 1 129 ? 11.008 44.438 2.797 1 96.88 129 SER B C 1
ATOM 9073 O O . SER B 1 129 ? 10.43 44.062 1.781 1 96.88 129 SER B O 1
ATOM 9075 N N . LEU B 1 130 ? 11.828 45.469 2.744 1 96.56 130 LEU B N 1
ATOM 9076 C CA . LEU B 1 130 ? 12.102 46.188 1.515 1 96.56 130 LEU B CA 1
ATOM 9077 C C . LEU B 1 130 ? 12.961 45.375 0.565 1 96.56 130 LEU B C 1
ATOM 9079 O O . LEU B 1 130 ? 12.75 45.375 -0.649 1 96.56 130 LEU B O 1
ATOM 9083 N N . PHE B 1 131 ? 13.93 44.688 1.139 1 97.19 131 PHE B N 1
ATOM 9084 C CA . PHE B 1 131 ? 14.742 43.781 0.326 1 97.19 131 PHE B CA 1
ATOM 9085 C C . PHE B 1 131 ? 13.898 42.625 -0.213 1 97.19 131 PHE B C 1
ATOM 9087 O O . PHE B 1 131 ? 14 42.281 -1.39 1 97.19 131 PHE B O 1
ATOM 9094 N N . ASP B 1 132 ? 13.102 42.031 0.686 1 97 132 ASP B N 1
ATOM 9095 C CA . ASP B 1 132 ? 12.25 40.906 0.334 1 97 132 ASP B CA 1
ATOM 9096 C C . ASP B 1 132 ? 11.281 41.25 -0.79 1 97 132 ASP B C 1
ATOM 9098 O O . ASP B 1 132 ? 10.984 40.438 -1.652 1 97 132 ASP B O 1
ATOM 9102 N N . LYS B 1 133 ? 10.781 42.469 -0.799 1 95.75 133 LYS B N 1
ATOM 9103 C CA . LYS B 1 133 ? 9.805 42.938 -1.785 1 95.75 133 LYS B CA 1
ATOM 9104 C C . LYS B 1 133 ? 10.414 42.969 -3.184 1 95.75 133 LYS B C 1
ATOM 9106 O O . LYS B 1 133 ? 9.711 42.812 -4.18 1 95.75 133 LYS B O 1
ATOM 9111 N N . LYS B 1 134 ? 11.703 43.125 -3.26 1 96.19 134 LYS B N 1
ATOM 9112 C CA . LYS B 1 134 ? 12.383 43.281 -4.547 1 96.19 134 LYS B CA 1
ATOM 9113 C C . LYS B 1 134 ? 12.656 41.906 -5.176 1 96.19 134 LYS B C 1
ATOM 9115 O O . LYS B 1 134 ? 12.945 41.812 -6.371 1 96.19 134 LYS B O 1
ATOM 9120 N N . LEU B 1 135 ? 12.531 40.875 -4.41 1 95.81 135 LEU B N 1
ATOM 9121 C CA . LEU B 1 135 ? 12.82 39.562 -4.918 1 95.81 135 LEU B CA 1
ATOM 9122 C C . LEU B 1 135 ? 11.727 39.094 -5.879 1 95.81 135 LEU B C 1
ATOM 9124 O O . LEU B 1 135 ? 10.562 39.469 -5.727 1 95.81 135 LEU B O 1
ATOM 9128 N N . SER B 1 136 ? 12.055 38.281 -6.797 1 93.62 136 SER B N 1
ATOM 9129 C CA . SER B 1 136 ? 11.141 37.781 -7.809 1 93.62 136 SER B CA 1
ATOM 9130 C C . SER B 1 136 ? 10.203 36.719 -7.227 1 93.62 136 SER B C 1
ATOM 9132 O O . SER B 1 136 ? 10.469 36.188 -6.156 1 93.62 136 SER B O 1
ATOM 9134 N N . SER B 1 137 ? 9.117 36.438 -7.922 1 91.75 137 SER B N 1
ATOM 9135 C CA . SER B 1 137 ? 8.133 35.438 -7.508 1 91.75 137 SER B CA 1
ATOM 9136 C C . SER B 1 137 ? 8.688 34.031 -7.645 1 91.75 137 SER B C 1
ATOM 9138 O O . SER B 1 137 ? 8.117 33.062 -7.102 1 91.75 137 SER B O 1
ATOM 9140 N N . ASN B 1 138 ? 9.828 33.875 -8.266 1 94.44 138 ASN B N 1
ATOM 9141 C CA . ASN B 1 138 ? 10.438 32.562 -8.422 1 94.44 138 ASN B CA 1
ATOM 9142 C C . ASN B 1 138 ? 11.148 32.094 -7.145 1 94.44 138 ASN B C 1
ATOM 9144 O O . ASN B 1 138 ? 11.555 30.953 -7.023 1 94.44 138 ASN B O 1
ATOM 9148 N N . VAL B 1 139 ? 11.32 33.031 -6.293 1 96.25 139 VAL B N 1
ATOM 9149 C CA . VAL B 1 139 ? 11.859 32.719 -4.977 1 96.25 139 VAL B CA 1
ATOM 9150 C C . VAL B 1 139 ? 10.719 32.312 -4.035 1 96.25 139 VAL B C 1
ATOM 9152 O O . VAL B 1 139 ? 9.938 33.188 -3.613 1 96.25 139 VAL B O 1
ATOM 9155 N N . HIS B 1 140 ? 10.648 31.078 -3.691 1 94.19 140 HIS B N 1
ATOM 9156 C CA . HIS B 1 140 ? 9.492 30.578 -2.961 1 94.19 140 HIS B CA 1
ATOM 9157 C C . HIS B 1 140 ? 9.797 30.438 -1.473 1 94.19 140 HIS B C 1
ATOM 9159 O O . HIS B 1 140 ? 8.891 30.531 -0.637 1 94.19 140 HIS B O 1
ATOM 9165 N N . GLY B 1 141 ? 11.031 30.203 -1.12 1 93.44 141 GLY B N 1
ATOM 9166 C CA . GLY B 1 141 ? 11.375 29.875 0.25 1 93.44 141 GLY B CA 1
ATOM 9167 C C . GLY B 1 141 ? 11.648 31.078 1.118 1 93.44 141 GLY B C 1
ATOM 9168 O O . GLY B 1 141 ? 12.25 32.062 0.66 1 93.44 141 GLY B O 1
ATOM 9169 N N . SER B 1 142 ? 11.164 31.062 2.379 1 93.88 142 SER B N 1
ATOM 9170 C CA . SER B 1 142 ? 11.461 32.031 3.441 1 93.88 142 SER B CA 1
ATOM 9171 C C . SER B 1 142 ? 11.055 33.438 3.043 1 93.88 142 SER B C 1
ATOM 9173 O O . SER B 1 142 ? 11.844 34.375 3.182 1 93.88 142 SER B O 1
ATOM 9175 N N . ARG B 1 143 ? 9.906 33.531 2.514 1 95.69 143 ARG B N 1
ATOM 9176 C CA . ARG B 1 143 ? 9.352 34.844 2.176 1 95.69 143 ARG B CA 1
ATOM 9177 C C . ARG B 1 143 ? 8.562 35.438 3.344 1 95.69 143 ARG B C 1
ATOM 9179 O O . ARG B 1 143 ? 7.91 34.688 4.086 1 95.69 143 ARG B O 1
ATOM 9186 N N . LEU B 1 144 ? 8.688 36.688 3.494 1 96.5 144 LEU B N 1
ATOM 9187 C CA . LEU B 1 144 ? 7.984 37.344 4.594 1 96.5 144 LEU B CA 1
ATOM 9188 C C . LEU B 1 144 ? 6.496 37.469 4.293 1 96.5 144 LEU B C 1
ATOM 9190 O O . LEU B 1 144 ? 6.102 37.594 3.133 1 96.5 144 LEU B O 1
ATOM 9194 N N . ARG B 1 145 ? 5.668 37.5 5.309 1 93.75 145 ARG B N 1
ATOM 9195 C CA . ARG B 1 145 ? 4.215 37.562 5.18 1 93.75 145 ARG B CA 1
ATOM 9196 C C . ARG B 1 145 ? 3.762 38.969 4.738 1 93.75 145 ARG B C 1
ATOM 9198 O O . ARG B 1 145 ? 4.23 39.969 5.27 1 93.75 145 ARG B O 1
ATOM 9205 N N . ARG B 1 146 ? 2.926 38.938 3.832 1 92.31 146 ARG B N 1
ATOM 9206 C CA . ARG B 1 146 ? 2.338 40.188 3.336 1 92.31 146 ARG B CA 1
ATOM 9207 C C . ARG B 1 146 ? 0.815 40.094 3.32 1 92.31 146 ARG B C 1
ATOM 9209 O O . ARG B 1 146 ? 0.25 39 3.234 1 92.31 146 ARG B O 1
ATOM 9216 N N . ASN B 1 147 ? 0.178 41.188 3.475 1 86.56 147 ASN B N 1
ATOM 9217 C CA . ASN B 1 147 ? -1.28 41.219 3.457 1 86.56 147 ASN B CA 1
ATOM 9218 C C . ASN B 1 147 ? -1.821 41.281 2.031 1 86.56 147 ASN B C 1
ATOM 9220 O O . ASN B 1 147 ? -1.067 41.125 1.069 1 86.56 147 ASN B O 1
ATOM 9224 N N . ARG B 1 148 ? -3.109 41.438 1.865 1 79.94 148 ARG B N 1
ATOM 9225 C CA . ARG B 1 148 ? -3.789 41.406 0.574 1 79.94 148 ARG B CA 1
ATOM 9226 C C . ARG B 1 148 ? -3.35 42.562 -0.303 1 79.94 148 ARG B C 1
ATOM 9228 O O . ARG B 1 148 ? -3.449 42.5 -1.53 1 79.94 148 ARG B O 1
ATOM 9235 N N . HIS B 1 149 ? -2.84 43.656 0.306 1 84 149 HIS B N 1
ATOM 9236 C CA . HIS B 1 149 ? -2.398 44.812 -0.431 1 84 149 HIS B CA 1
ATOM 9237 C C . HIS B 1 149 ? -0.9 44.781 -0.707 1 84 149 HIS B C 1
ATOM 9239 O O . HIS B 1 149 ? -0.291 45.781 -1.036 1 84 149 HIS B O 1
ATOM 9245 N N . ASP B 1 150 ? -0.262 43.656 -0.436 1 88.38 150 ASP B N 1
ATOM 9246 C CA . ASP B 1 150 ? 1.147 43.406 -0.71 1 88.38 150 ASP B CA 1
ATOM 9247 C C . ASP B 1 150 ? 2.049 44.219 0.202 1 88.38 150 ASP B C 1
ATOM 9249 O O . ASP B 1 150 ? 3.141 44.625 -0.2 1 88.38 150 ASP B O 1
ATOM 9253 N N . GLN B 1 151 ? 1.477 44.531 1.258 1 91.69 151 GLN B N 1
ATOM 9254 C CA . GLN B 1 151 ? 2.27 45.188 2.293 1 91.69 151 GLN B CA 1
ATOM 9255 C C . GLN B 1 151 ? 2.678 44.219 3.383 1 91.69 151 GLN B C 1
ATOM 9257 O O . GLN B 1 151 ? 2.029 43.188 3.566 1 91.69 151 GLN B O 1
ATOM 9262 N N . ILE B 1 152 ? 3.805 44.562 4.047 1 94.25 152 ILE B N 1
ATOM 9263 C CA . ILE B 1 152 ? 4.266 43.688 5.121 1 94.25 152 ILE B CA 1
ATOM 9264 C C . ILE B 1 152 ? 3.174 43.531 6.184 1 94.25 152 ILE B C 1
ATOM 9266 O O . ILE B 1 152 ? 2.525 44.531 6.539 1 94.25 152 ILE B O 1
ATOM 9270 N N . ASN B 1 153 ? 2.811 42.406 6.562 1 92.44 153 ASN B N 1
ATOM 9271 C CA . ASN B 1 153 ? 1.801 42.156 7.586 1 92.44 153 ASN B CA 1
ATOM 9272 C C . ASN B 1 153 ? 2.381 42.312 8.992 1 92.44 153 ASN B C 1
ATOM 9274 O O . ASN B 1 153 ? 2.84 41.344 9.586 1 92.44 153 ASN B O 1
ATOM 9278 N N . GLU B 1 154 ? 2.258 43.375 9.539 1 91 154 GLU B N 1
ATOM 9279 C CA . GLU B 1 154 ? 2.846 43.688 10.844 1 91 154 GLU B CA 1
ATOM 9280 C C . GLU B 1 154 ? 2.064 43 11.969 1 91 154 GLU B C 1
ATOM 9282 O O . GLU B 1 154 ? 2.604 42.75 13.047 1 91 154 GLU B O 1
ATOM 9287 N N . LEU B 1 155 ? 0.835 42.688 11.68 1 89.31 155 LEU B N 1
ATOM 9288 C CA . LEU B 1 155 ? -0.026 42.188 12.742 1 89.31 155 LEU B CA 1
ATOM 9289 C C . LEU B 1 155 ? 0.008 40.656 12.805 1 89.31 155 LEU B C 1
ATOM 9291 O O . LEU B 1 155 ? -0.395 40.062 13.805 1 89.31 155 LEU B O 1
ATOM 9295 N N . ALA B 1 156 ? 0.444 40.062 11.805 1 88.19 156 ALA B N 1
ATOM 9296 C CA . ALA B 1 156 ? 0.488 38.625 11.773 1 88.19 156 ALA B CA 1
ATOM 9297 C C . ALA B 1 156 ? 1.509 38.062 12.773 1 88.19 156 ALA B C 1
ATOM 9299 O O . ALA B 1 156 ? 2.502 38.75 13.078 1 88.19 156 ALA B O 1
ATOM 9300 N N . LEU B 1 157 ? 1.159 36.812 13.258 1 89.25 157 LEU B N 1
ATOM 9301 C CA . LEU B 1 157 ? 2.113 36.156 14.133 1 89.25 157 LEU B CA 1
ATOM 9302 C C . LEU B 1 157 ? 3.217 35.469 13.32 1 89.25 157 LEU B C 1
ATOM 9304 O O . LEU B 1 157 ? 2.941 34.844 12.305 1 89.25 157 LEU B O 1
ATOM 9308 N N . GLY B 1 158 ? 4.371 35.719 13.672 1 90.94 158 GLY B N 1
ATOM 9309 C CA . GLY B 1 158 ? 5.5 35.188 12.914 1 90.94 158 GLY B CA 1
ATOM 9310 C C . GLY B 1 158 ? 5.875 36.062 11.727 1 90.94 158 GLY B C 1
ATOM 9311 O O . GLY B 1 158 ? 5.078 36.875 11.273 1 90.94 158 GLY B O 1
ATOM 9312 N N . SER B 1 159 ? 6.949 35.844 11.156 1 94.88 159 SER B N 1
ATOM 9313 C CA . SER B 1 159 ? 7.457 36.719 10.117 1 94.88 159 SER B CA 1
ATOM 9314 C C . SER B 1 159 ? 7.32 36.094 8.734 1 94.88 159 SER B C 1
ATOM 9316 O O . SER B 1 159 ? 7.195 36.812 7.734 1 94.88 159 SER B O 1
ATOM 9318 N N . PHE B 1 160 ? 7.27 34.812 8.703 1 94.38 160 PHE B N 1
ATOM 9319 C CA . PHE B 1 160 ? 7.406 34.156 7.406 1 94.38 160 PHE B CA 1
ATOM 9320 C C . PHE B 1 160 ? 6.109 33.469 7.012 1 94.38 160 PHE B C 1
ATOM 9322 O O . PHE B 1 160 ? 5.312 33.094 7.875 1 94.38 160 PHE B O 1
ATOM 9329 N N . THR B 1 161 ? 5.922 33.25 5.758 1 90.38 161 THR B N 1
ATOM 9330 C CA . THR B 1 161 ? 4.828 32.438 5.238 1 90.38 161 THR B CA 1
ATOM 9331 C C . THR B 1 161 ? 5.043 30.969 5.582 1 90.38 161 THR B C 1
ATOM 9333 O O . THR B 1 161 ? 6.176 30.484 5.57 1 90.38 161 THR B O 1
ATOM 9336 N N . PRO B 1 162 ? 3.904 30.328 5.875 1 85.88 162 PRO B N 1
ATOM 9337 C CA . PRO B 1 162 ? 4.066 28.891 6.156 1 85.88 162 PRO B CA 1
ATOM 9338 C C . PRO B 1 162 ? 4.77 28.141 5.023 1 85.88 162 PRO B C 1
ATOM 9340 O O . PRO B 1 162 ? 4.477 28.375 3.848 1 85.88 162 PRO B O 1
ATOM 9343 N N . TYR B 1 163 ? 5.535 27.25 5.367 1 83.69 163 TYR B N 1
ATOM 9344 C CA . TYR B 1 163 ? 6.512 26.688 4.438 1 83.69 163 TYR B CA 1
ATOM 9345 C C . TYR B 1 163 ? 5.844 25.734 3.451 1 83.69 163 TYR B C 1
ATOM 9347 O O . TYR B 1 163 ? 6.312 25.578 2.322 1 83.69 163 TYR B O 1
ATOM 9355 N N . LEU B 1 164 ? 4.777 25.047 3.697 1 80.94 164 LEU B N 1
ATOM 9356 C CA . LEU B 1 164 ? 4.289 23.891 2.955 1 80.94 164 LEU B CA 1
ATOM 9357 C C . LEU B 1 164 ? 3.779 24.297 1.578 1 80.94 164 LEU B C 1
ATOM 9359 O O . LEU B 1 164 ? 4.156 23.703 0.567 1 80.94 164 LEU B O 1
ATOM 9363 N N . LYS B 1 165 ? 2.91 25.266 1.474 1 85.69 165 LYS B N 1
ATOM 9364 C CA . LYS B 1 165 ? 2.324 25.656 0.193 1 85.69 165 LYS B CA 1
ATOM 9365 C C . LYS B 1 165 ? 3.395 26.172 -0.768 1 85.69 165 LYS B C 1
ATOM 9367 O O . LYS B 1 165 ? 3.496 25.688 -1.901 1 85.69 165 LYS B O 1
ATOM 9372 N N . PRO B 1 166 ? 4.25 27.141 -0.265 1 89.06 166 PRO B N 1
ATOM 9373 C CA . PRO B 1 166 ? 5.312 27.594 -1.17 1 89.06 166 PRO B CA 1
ATOM 9374 C C . PRO B 1 166 ? 6.223 26.453 -1.617 1 89.06 166 PRO B C 1
ATOM 9376 O O . PRO B 1 166 ? 6.664 26.422 -2.77 1 89.06 166 PRO B O 1
ATOM 9379 N N . PHE B 1 167 ? 6.469 25.594 -0.759 1 87.69 167 PHE B N 1
ATOM 9380 C CA . PHE B 1 167 ? 7.301 24.453 -1.114 1 87.69 167 PHE B CA 1
ATOM 9381 C C . PHE B 1 167 ? 6.625 23.594 -2.182 1 87.69 167 PHE B C 1
ATOM 9383 O O . PHE B 1 167 ? 7.262 23.188 -3.154 1 87.69 167 PHE B O 1
ATOM 9390 N N . ARG B 1 168 ? 5.387 23.266 -2.008 1 84.12 168 ARG B N 1
ATOM 9391 C CA . ARG B 1 168 ? 4.629 22.5 -2.98 1 84.12 168 ARG B CA 1
ATOM 9392 C C . ARG B 1 168 ? 4.547 23.219 -4.32 1 84.12 168 ARG B C 1
ATOM 9394 O O . ARG B 1 168 ? 4.672 22.594 -5.379 1 84.12 168 ARG B O 1
ATOM 9401 N N . ASP B 1 169 ? 4.293 24.484 -4.203 1 90 169 ASP B N 1
ATOM 9402 C CA . ASP B 1 169 ? 4.219 25.281 -5.426 1 90 169 ASP B CA 1
ATOM 9403 C C . ASP B 1 169 ? 5.543 25.25 -6.184 1 90 169 ASP B C 1
ATOM 9405 O O . ASP B 1 169 ? 5.562 25.141 -7.41 1 90 169 ASP B O 1
ATOM 9409 N N . TRP B 1 170 ? 6.59 25.375 -5.441 1 91.44 170 TRP B N 1
ATOM 9410 C CA . TRP B 1 170 ? 7.934 25.312 -6.016 1 91.44 170 TRP B CA 1
ATOM 9411 C C . TRP B 1 170 ? 8.172 23.969 -6.691 1 91.44 170 TRP B C 1
ATOM 9413 O O . TRP B 1 170 ? 8.586 23.922 -7.852 1 91.44 170 TRP B O 1
ATOM 9423 N N . ARG B 1 171 ? 7.871 22.938 -6.051 1 87.06 171 ARG B N 1
ATOM 9424 C CA . ARG B 1 171 ? 8.102 21.578 -6.551 1 87.06 171 ARG B CA 1
ATOM 9425 C C . ARG B 1 171 ? 7.164 21.25 -7.707 1 87.06 171 ARG B C 1
ATOM 9427 O O . ARG B 1 171 ? 7.609 20.812 -8.773 1 87.06 171 ARG B O 1
ATOM 9434 N N . ASP B 1 172 ? 5.84 21.453 -7.551 1 87.38 172 ASP B N 1
ATOM 9435 C CA . ASP B 1 172 ? 4.824 21.078 -8.531 1 87.38 172 ASP B CA 1
ATOM 9436 C C . ASP B 1 172 ? 4.934 21.953 -9.781 1 87.38 172 ASP B C 1
ATOM 9438 O O . ASP B 1 172 ? 4.621 21.516 -10.891 1 87.38 172 ASP B O 1
ATOM 9442 N N . GLY B 1 173 ? 5.301 23.219 -9.508 1 91.19 173 GLY B N 1
ATOM 9443 C CA . GLY B 1 173 ? 5.523 24.078 -10.664 1 91.19 173 GLY B CA 1
ATOM 9444 C C . GLY B 1 173 ? 6.559 23.516 -11.625 1 91.19 173 GLY B C 1
ATOM 9445 O O . GLY B 1 173 ? 6.363 23.547 -12.844 1 91.19 173 GLY B O 1
ATOM 9446 N N . GLY B 1 174 ? 7.637 23.047 -11.062 1 91.19 174 GLY B N 1
ATOM 9447 C CA . GLY B 1 174 ? 8.664 22.438 -11.891 1 91.19 174 GLY B CA 1
ATOM 9448 C C . GLY B 1 174 ? 8.188 21.172 -12.602 1 91.19 174 GLY B C 1
ATOM 9449 O O . GLY B 1 174 ? 8.445 21 -13.789 1 91.19 174 GLY B O 1
ATOM 9450 N N . ILE B 1 175 ? 7.492 20.359 -11.977 1 87.69 175 ILE B N 1
ATOM 9451 C CA . ILE B 1 175 ? 7.004 19.109 -12.531 1 87.69 175 ILE B CA 1
ATOM 9452 C C . ILE B 1 175 ? 5.992 19.391 -13.641 1 87.69 175 ILE B C 1
ATOM 9454 O O . ILE B 1 175 ? 6.031 18.75 -14.695 1 87.69 175 ILE B O 1
ATOM 9458 N N . ASN B 1 176 ? 5.094 20.328 -13.359 1 91.56 176 ASN B N 1
ATOM 9459 C CA . ASN B 1 176 ? 4.09 20.672 -14.359 1 91.56 176 ASN B CA 1
ATOM 9460 C C . ASN B 1 176 ? 4.73 21.25 -15.617 1 91.56 176 ASN B C 1
ATOM 9462 O O . ASN B 1 176 ? 4.262 21.016 -16.719 1 91.56 176 ASN B O 1
ATOM 9466 N N . ALA B 1 177 ? 5.762 22.016 -15.383 1 93.94 177 ALA B N 1
ATOM 9467 C CA . ALA B 1 177 ? 6.477 22.578 -16.516 1 93.94 177 ALA B CA 1
ATOM 9468 C C . ALA B 1 177 ? 7.125 21.469 -17.359 1 93.94 177 ALA B C 1
ATOM 9470 O O . ALA B 1 177 ? 7.09 21.516 -18.594 1 93.94 177 ALA B O 1
ATOM 9471 N N . MET B 1 178 ? 7.715 20.547 -16.734 1 91.75 178 MET B N 1
ATOM 9472 C CA . MET B 1 178 ? 8.312 19.422 -17.422 1 91.75 178 MET B CA 1
ATOM 9473 C C . MET B 1 178 ? 7.254 18.641 -18.219 1 91.75 178 MET B C 1
ATOM 9475 O O . MET B 1 178 ? 7.449 18.344 -19.391 1 91.75 178 MET B O 1
ATOM 9479 N N . ARG B 1 179 ? 6.188 18.344 -17.578 1 87.88 179 ARG B N 1
ATOM 9480 C CA . ARG B 1 179 ? 5.117 17.562 -18.188 1 87.88 179 ARG B CA 1
ATOM 9481 C C . ARG B 1 179 ? 4.539 18.266 -19.406 1 87.88 179 ARG B C 1
ATOM 9483 O O . ARG B 1 179 ? 4.359 17.656 -20.453 1 87.88 179 ARG B O 1
ATOM 9490 N N . SER B 1 180 ? 4.23 19.562 -19.203 1 92.25 180 SER B N 1
ATOM 9491 C CA . SER B 1 180 ? 3.66 20.344 -20.297 1 92.25 180 SER B CA 1
ATOM 9492 C C . SER B 1 180 ? 4.613 20.406 -21.484 1 92.25 180 SER B C 1
ATOM 9494 O O . SER B 1 180 ? 4.188 20.266 -22.641 1 92.25 180 SER B O 1
ATOM 9496 N N . ALA B 1 181 ? 5.859 20.578 -21.234 1 93.88 181 ALA B N 1
ATOM 9497 C CA . ALA B 1 181 ? 6.855 20.656 -22.297 1 93.88 181 ALA B CA 1
ATOM 9498 C C . ALA B 1 181 ? 6.992 19.312 -23.016 1 93.88 181 ALA B C 1
ATOM 9500 O O . ALA B 1 181 ? 7.121 19.266 -24.234 1 93.88 181 ALA B O 1
ATOM 9501 N N . LEU B 1 182 ? 7 18.297 -22.328 1 90.75 182 LEU B N 1
ATOM 9502 C CA . LEU B 1 182 ? 7.129 16.953 -22.906 1 90.75 182 LEU B CA 1
ATOM 9503 C C . LEU B 1 182 ? 5.895 16.609 -23.734 1 90.75 182 LEU B C 1
ATOM 9505 O O . LEU B 1 182 ? 6.004 15.953 -24.781 1 90.75 182 LEU B O 1
ATOM 9509 N N . GLN B 1 183 ? 4.73 16.969 -23.234 1 88 183 GLN B N 1
ATOM 9510 C CA . GLN B 1 183 ? 3.492 16.734 -23.969 1 88 183 GLN B CA 1
ATOM 9511 C C . GLN B 1 183 ? 3.498 17.484 -25.297 1 88 183 GLN B C 1
ATOM 9513 O O . GLN B 1 183 ? 2.904 17.016 -26.281 1 88 183 GLN B O 1
ATOM 9518 N N . ASP B 1 184 ? 4.223 18.656 -25.281 1 91.31 184 ASP B N 1
ATOM 9519 C CA . ASP B 1 184 ? 4.375 19.438 -26.516 1 91.31 184 ASP B CA 1
ATOM 9520 C C . ASP B 1 184 ? 5.5 18.859 -27.391 1 91.31 184 ASP B C 1
ATOM 9522 O O . ASP B 1 184 ? 5.934 19.5 -28.344 1 91.31 184 ASP B O 1
ATOM 9526 N N . LYS B 1 185 ? 6.098 17.688 -27.062 1 88.88 185 LYS B N 1
ATOM 9527 C CA . LYS B 1 185 ? 7.113 16.922 -27.797 1 88.88 185 LYS B CA 1
ATOM 9528 C C . LYS B 1 185 ? 8.445 17.672 -27.812 1 88.88 185 LYS B C 1
ATOM 9530 O O . LYS B 1 185 ? 9.18 17.625 -28.797 1 88.88 185 LYS B O 1
ATOM 9535 N N . LYS B 1 186 ? 8.664 18.5 -26.781 1 90.94 186 LYS B N 1
ATOM 9536 C CA . LYS B 1 186 ? 9.945 19.188 -26.625 1 90.94 186 LYS B CA 1
ATOM 9537 C C . LYS B 1 186 ? 10.914 18.344 -25.812 1 90.94 186 LYS B C 1
ATOM 9539 O O . LYS B 1 186 ? 10.492 17.547 -24.969 1 90.94 186 LYS B O 1
ATOM 9544 N N . GLU B 1 187 ? 12.195 18.484 -26.094 1 91.12 187 GLU B N 1
ATOM 9545 C CA . GLU B 1 187 ? 13.227 17.906 -25.234 1 91.12 187 GLU B CA 1
ATOM 9546 C C . GLU B 1 187 ? 13.516 18.797 -24.031 1 91.12 187 GLU B C 1
ATOM 9548 O O . GLU B 1 187 ? 13.625 20.031 -24.172 1 91.12 187 GLU B O 1
ATOM 9553 N N . VAL B 1 188 ? 13.539 18.188 -22.906 1 92.06 188 VAL B N 1
ATOM 9554 C CA . VAL B 1 188 ? 13.57 19 -21.688 1 92.06 188 VAL B CA 1
ATOM 9555 C C . VAL B 1 188 ? 14.812 18.656 -20.875 1 92.06 188 VAL B C 1
ATOM 9557 O O . VAL B 1 188 ? 15.234 17.5 -20.828 1 92.06 188 VAL B O 1
ATOM 9560 N N . LEU B 1 189 ? 15.438 19.625 -20.344 1 91.38 189 LEU B N 1
ATOM 9561 C CA . LEU B 1 189 ? 16.5 19.5 -19.359 1 91.38 189 LEU B CA 1
ATOM 9562 C C . LEU B 1 189 ? 16.031 20.031 -18 1 91.38 189 LEU B C 1
ATOM 9564 O O . LEU B 1 189 ? 15.469 21.109 -17.906 1 91.38 189 LEU B O 1
ATOM 9568 N N . ALA B 1 190 ? 16.172 19.188 -17.016 1 89.38 190 ALA B N 1
ATOM 9569 C CA . ALA B 1 190 ? 15.82 19.625 -15.664 1 89.38 190 ALA B CA 1
ATOM 9570 C C . ALA B 1 190 ? 17.016 19.5 -14.727 1 89.38 190 ALA B C 1
ATOM 9572 O O . ALA B 1 190 ? 17.656 18.453 -14.656 1 89.38 190 ALA B O 1
ATOM 9573 N N . LEU B 1 191 ? 17.328 20.562 -14.055 1 88.75 191 LEU B N 1
ATOM 9574 C CA . LEU B 1 191 ? 18.453 20.609 -13.133 1 88.75 191 LEU B CA 1
ATOM 9575 C C . LEU B 1 191 ? 17.984 20.844 -11.703 1 88.75 191 LEU B C 1
ATOM 9577 O O . LEU B 1 191 ? 17.125 21.703 -11.461 1 88.75 191 LEU B O 1
ATOM 9581 N N . THR B 1 192 ? 18.438 20.016 -10.82 1 86.94 192 THR B N 1
ATOM 9582 C CA . THR B 1 192 ? 18.297 20.266 -9.391 1 86.94 192 THR B CA 1
ATOM 9583 C C . THR B 1 192 ? 19.656 20.562 -8.75 1 86.94 192 THR B C 1
ATOM 9585 O O . THR B 1 192 ? 20.609 19.797 -8.914 1 86.94 192 THR B O 1
ATOM 9588 N N . ALA B 1 193 ? 19.75 21.656 -8.148 1 86.94 193 ALA B N 1
ATOM 9589 C CA . ALA B 1 193 ? 21.016 22.078 -7.551 1 86.94 193 ALA B CA 1
ATOM 9590 C C . ALA B 1 193 ? 20.812 22.531 -6.109 1 86.94 193 ALA B C 1
ATOM 9592 O O . ALA B 1 193 ? 19.703 22.922 -5.719 1 86.94 193 ALA B O 1
ATOM 9593 N N . ASP B 1 194 ? 21.844 22.422 -5.289 1 86.75 194 ASP B N 1
ATOM 9594 C CA . ASP B 1 194 ? 21.891 22.844 -3.889 1 86.75 194 ASP B CA 1
ATOM 9595 C C . ASP B 1 194 ? 23.234 23.453 -3.535 1 86.75 194 ASP B C 1
ATOM 9597 O O . ASP B 1 194 ? 24.281 22.969 -3.996 1 86.75 194 ASP B O 1
ATOM 9601 N N . VAL B 1 195 ? 23.188 24.484 -2.83 1 87.5 195 VAL B N 1
ATOM 9602 C CA . VAL B 1 195 ? 24.422 25.141 -2.428 1 87.5 195 VAL B CA 1
ATOM 9603 C C . VAL B 1 195 ? 25.016 24.453 -1.21 1 87.5 195 VAL B C 1
ATOM 9605 O O . VAL B 1 195 ? 24.297 24.125 -0.255 1 87.5 195 VAL B O 1
ATOM 9608 N N . SER B 1 196 ? 26.266 24.219 -1.26 1 85.88 196 SER B N 1
ATOM 9609 C CA . SER B 1 196 ? 26.953 23.547 -0.155 1 85.88 196 SER B CA 1
ATOM 9610 C C . SER B 1 196 ? 27.188 24.516 1.008 1 85.88 196 SER B C 1
ATOM 9612 O O . SER B 1 196 ? 27.828 25.547 0.845 1 85.88 196 SER B O 1
ATOM 9614 N N . SER B 1 197 ? 26.719 24.172 2.232 1 87.69 197 SER B N 1
ATOM 9615 C CA . SER B 1 197 ? 26.906 24.953 3.447 1 87.69 197 SER B CA 1
ATOM 9616 C C . SER B 1 197 ? 26.578 26.422 3.205 1 87.69 197 SER B C 1
ATOM 9618 O O . SER B 1 197 ? 27.375 27.312 3.529 1 87.69 197 SER B O 1
ATOM 9620 N N . PHE B 1 198 ? 25.5 26.734 2.686 1 90.56 198 PHE B N 1
ATOM 9621 C CA . PHE B 1 198 ? 25.062 28.031 2.172 1 90.56 198 PHE B CA 1
ATOM 9622 C C . PHE B 1 198 ? 25.156 29.109 3.256 1 90.56 198 PHE B C 1
ATOM 9624 O O . PHE B 1 198 ? 25.859 30.109 3.088 1 90.56 198 PHE B O 1
ATOM 9631 N N . PHE B 1 199 ? 24.531 28.891 4.469 1 93.25 199 PHE B N 1
ATOM 9632 C CA . PHE B 1 199 ? 24.469 29.891 5.52 1 93.25 199 PHE B CA 1
ATOM 9633 C C . PHE B 1 199 ? 25.844 30.109 6.141 1 93.25 199 PHE B C 1
ATOM 9635 O O . PHE B 1 199 ? 26.219 31.234 6.461 1 93.25 199 PHE B O 1
ATOM 9642 N N . HIS B 1 200 ? 26.641 29.109 6.184 1 92.44 200 HIS B N 1
ATOM 9643 C CA . HIS B 1 200 ? 27.922 29.156 6.879 1 92.44 200 HIS B CA 1
ATOM 9644 C C . HIS B 1 200 ? 28.984 29.797 6.012 1 92.44 200 HIS B C 1
ATOM 9646 O O . HIS B 1 200 ? 30.016 30.266 6.527 1 92.44 200 HIS B O 1
ATOM 9652 N N . GLU B 1 201 ? 28.719 29.859 4.727 1 92.19 201 GLU B N 1
ATOM 9653 C CA . GLU B 1 201 ? 29.734 30.391 3.807 1 92.19 201 GLU B CA 1
ATOM 9654 C C . GLU B 1 201 ? 29.328 31.766 3.287 1 92.19 201 GLU B C 1
ATOM 9656 O O . GLU B 1 201 ? 30.031 32.344 2.457 1 92.19 201 GLU B O 1
ATOM 9661 N N . LEU B 1 202 ? 28.266 32.281 3.805 1 94.81 202 LEU B N 1
ATOM 9662 C CA . LEU B 1 202 ? 27.75 33.562 3.322 1 94.81 202 LEU B CA 1
ATOM 9663 C C . LEU B 1 202 ? 28.031 34.688 4.332 1 94.81 202 LEU B C 1
ATOM 9665 O O . LEU B 1 202 ? 27.5 34.656 5.445 1 94.81 202 LEU B O 1
ATOM 9669 N N . ASN B 1 203 ? 28.844 35.625 3.92 1 94.94 203 ASN B N 1
ATOM 9670 C CA . ASN B 1 203 ? 29.125 36.75 4.773 1 94.94 203 ASN B CA 1
ATOM 9671 C C . ASN B 1 203 ? 28.172 37.906 4.488 1 94.94 203 ASN B C 1
ATOM 9673 O O . ASN B 1 203 ? 27.984 38.312 3.334 1 94.94 203 ASN B O 1
ATOM 9677 N N . PRO B 1 204 ? 27.594 38.531 5.449 1 95.81 204 PRO B N 1
ATOM 9678 C CA . PRO B 1 204 ? 26.516 39.5 5.262 1 95.81 204 PRO B CA 1
ATOM 9679 C C . PRO B 1 204 ? 27.047 40.906 4.867 1 95.81 204 PRO B C 1
ATOM 9681 O O . PRO B 1 204 ? 26.25 41.781 4.555 1 95.81 204 PRO B O 1
ATOM 9684 N N . GLY B 1 205 ? 28.328 41.094 4.75 1 94.06 205 GLY B N 1
ATOM 9685 C CA . GLY B 1 205 ? 28.906 42.406 4.484 1 94.06 205 GLY B CA 1
ATOM 9686 C C . GLY B 1 205 ? 28.438 43.031 3.172 1 94.06 205 GLY B C 1
ATOM 9687 O O . GLY B 1 205 ? 28.438 44.25 3.014 1 94.06 205 GLY B O 1
ATOM 9688 N N . PHE B 1 206 ? 28.016 42.219 2.238 1 95.19 206 PHE B N 1
ATOM 9689 C CA . PHE B 1 206 ? 27.594 42.688 0.927 1 95.19 206 PHE B CA 1
ATOM 9690 C C . PHE B 1 206 ? 26.344 43.562 1.046 1 95.19 206 PHE B C 1
ATOM 9692 O O . PHE B 1 206 ? 26.094 44.406 0.198 1 95.19 206 PHE B O 1
ATOM 9699 N N . MET B 1 207 ? 25.562 43.406 2.09 1 96.06 207 MET B N 1
ATOM 9700 C CA . MET B 1 207 ? 24.312 44.125 2.285 1 96.06 207 MET B CA 1
ATOM 9701 C C . MET B 1 207 ? 24.547 45.625 2.494 1 96.06 207 MET B C 1
ATOM 9703 O O . MET B 1 207 ? 23.656 46.438 2.273 1 96.06 207 MET B O 1
ATOM 9707 N N . GLN B 1 208 ? 25.734 45.969 2.963 1 93.56 208 GLN B N 1
ATOM 9708 C CA . GLN B 1 208 ? 26.047 47.375 3.236 1 93.56 208 GLN B CA 1
ATOM 9709 C C . GLN B 1 208 ? 26.734 48.031 2.041 1 93.56 208 GLN B C 1
ATOM 9711 O O . GLN B 1 208 ? 26.969 49.25 2.033 1 93.56 208 GLN B O 1
ATOM 9716 N N . ASP B 1 209 ? 27.047 47.281 1.099 1 93.5 209 ASP B N 1
ATOM 9717 C CA . ASP B 1 209 ? 27.703 47.781 -0.105 1 93.5 209 ASP B CA 1
ATOM 9718 C C . ASP B 1 209 ? 26.75 48.656 -0.908 1 93.5 209 ASP B C 1
ATOM 9720 O O . ASP B 1 209 ? 25.672 48.219 -1.331 1 93.5 209 ASP B O 1
ATOM 9724 N N . PRO B 1 210 ? 27.156 49.938 -1.193 1 92.69 210 PRO B N 1
ATOM 9725 C CA . PRO B 1 210 ? 26.297 50.812 -1.962 1 92.69 210 PRO B CA 1
ATOM 9726 C C . PRO B 1 210 ? 25.984 50.312 -3.361 1 92.69 210 PRO B C 1
ATOM 9728 O O . PRO B 1 210 ? 24.891 50.5 -3.883 1 92.69 210 PRO B O 1
ATOM 9731 N N . ALA B 1 211 ? 26.906 49.625 -3.865 1 93 211 ALA B N 1
ATOM 9732 C CA . ALA B 1 211 ? 26.703 49.094 -5.199 1 93 211 ALA B CA 1
ATOM 9733 C C . ALA B 1 211 ? 25.594 48.031 -5.188 1 93 211 ALA B C 1
ATOM 9735 O O . ALA B 1 211 ? 24.828 47.906 -6.145 1 93 211 ALA B O 1
ATOM 9736 N N . PHE B 1 212 ? 25.578 47.281 -4.188 1 95.62 212 PHE B N 1
ATOM 9737 C CA . PHE B 1 212 ? 24.547 46.25 -4.086 1 95.62 212 PHE B CA 1
ATOM 9738 C C . PHE B 1 212 ? 23.172 46.906 -3.852 1 95.62 212 PHE B C 1
ATOM 9740 O O . PHE B 1 212 ? 22.172 46.438 -4.41 1 95.62 212 PHE B O 1
ATOM 9747 N N . LEU B 1 213 ? 23.062 47.906 -3 1 95.88 213 LEU B N 1
ATOM 9748 C CA . LEU B 1 213 ? 21.812 48.594 -2.73 1 95.88 213 LEU B CA 1
ATOM 9749 C C . LEU B 1 213 ? 21.234 49.188 -4.012 1 95.88 213 LEU B C 1
ATOM 9751 O O . LEU B 1 213 ? 20.016 49.188 -4.219 1 95.88 213 LEU B O 1
ATOM 9755 N N . GLN B 1 214 ? 22.172 49.75 -4.816 1 94.25 214 GLN B N 1
ATOM 9756 C CA . GLN B 1 214 ? 21.734 50.281 -6.105 1 94.25 214 GLN B CA 1
ATOM 9757 C C . GLN B 1 214 ? 21.25 49.156 -7.031 1 94.25 214 GLN B C 1
ATOM 9759 O O . GLN B 1 214 ? 20.266 49.312 -7.738 1 94.25 214 GLN B O 1
ATOM 9764 N N . LEU B 1 215 ? 21.984 48.125 -6.98 1 94.38 215 LEU B N 1
ATOM 9765 C CA . LEU B 1 215 ? 21.641 47 -7.836 1 94.38 215 LEU B CA 1
ATOM 9766 C C . LEU B 1 215 ? 20.25 46.469 -7.508 1 94.38 215 LEU B C 1
ATOM 9768 O O . LEU B 1 215 ? 19.453 46.219 -8.406 1 94.38 215 LEU B O 1
ATOM 9772 N N . ILE B 1 216 ? 19.906 46.188 -6.234 1 95.56 216 ILE B N 1
ATOM 9773 C CA . ILE B 1 216 ? 18.656 45.594 -5.82 1 95.56 216 ILE B CA 1
ATOM 9774 C C . ILE B 1 216 ? 17.547 46.625 -5.828 1 95.56 216 ILE B C 1
ATOM 9776 O O . ILE B 1 216 ? 16.359 46.281 -5.879 1 95.56 216 ILE B O 1
ATOM 9780 N N . GLY B 1 217 ? 17.875 47.906 -5.766 1 95.44 217 GLY B N 1
ATOM 9781 C CA . GLY B 1 217 ? 16.922 49 -5.871 1 95.44 217 GLY B CA 1
ATOM 9782 C C . GLY B 1 217 ? 16.234 49.312 -4.559 1 95.44 217 GLY B C 1
ATOM 9783 O O . GLY B 1 217 ? 15.016 49.531 -4.527 1 95.44 217 GLY B O 1
ATOM 9784 N N . VAL B 1 218 ? 16.984 49.25 -3.441 1 96.5 218 VAL B N 1
ATOM 9785 C CA . VAL B 1 218 ? 16.438 49.531 -2.127 1 96.5 218 VAL B CA 1
ATOM 9786 C C . VAL B 1 218 ? 16.938 50.906 -1.645 1 96.5 218 VAL B C 1
ATOM 9788 O O . VAL B 1 218 ? 18.141 51.188 -1.701 1 96.5 218 VAL B O 1
ATOM 9791 N N . GLU B 1 219 ? 15.969 51.719 -1.235 1 95.12 219 GLU B N 1
ATOM 9792 C CA . GLU B 1 219 ? 16.281 53.031 -0.643 1 95.12 219 GLU B CA 1
ATOM 9793 C C . GLU B 1 219 ? 15.906 53.062 0.836 1 95.12 219 GLU B C 1
ATOM 9795 O O . GLU B 1 219 ? 14.805 52.656 1.211 1 95.12 219 GLU B O 1
ATOM 9800 N N . LEU B 1 220 ? 16.859 53.469 1.603 1 95.5 220 LEU B N 1
ATOM 9801 C CA . LEU B 1 220 ? 16.656 53.5 3.045 1 95.5 220 LEU B CA 1
ATOM 9802 C C . LEU B 1 220 ? 16.672 54.938 3.566 1 95.5 220 LEU B C 1
ATOM 9804 O O . LEU B 1 220 ? 17.453 55.781 3.094 1 95.5 220 LEU B O 1
ATOM 9808 N N . ASP B 1 221 ? 15.812 55.25 4.434 1 94.5 221 ASP B N 1
ATOM 9809 C CA . ASP B 1 221 ? 15.859 56.531 5.105 1 94.5 221 ASP B CA 1
ATOM 9810 C C . ASP B 1 221 ? 16.922 56.562 6.195 1 94.5 221 ASP B C 1
ATOM 9812 O O . ASP B 1 221 ? 17.688 55.594 6.344 1 94.5 221 ASP B O 1
ATOM 9816 N N . GLN B 1 222 ? 17.031 57.656 6.918 1 92.56 222 GLN B N 1
ATOM 9817 C CA . GLN B 1 222 ? 18.109 57.812 7.887 1 92.56 222 GLN B CA 1
ATOM 9818 C C . GLN B 1 222 ? 17.984 56.812 9.023 1 92.56 222 GLN B C 1
ATOM 9820 O O . GLN B 1 222 ? 18.969 56.156 9.414 1 92.56 222 GLN B O 1
ATOM 9825 N N . SER B 1 223 ? 16.812 56.656 9.539 1 93.75 223 SER B N 1
ATOM 9826 C CA . SER B 1 223 ? 16.594 55.719 10.633 1 93.75 223 SER B CA 1
ATOM 9827 C C . SER B 1 223 ? 16.797 54.281 10.172 1 93.75 223 SER B C 1
ATOM 9829 O O . SER B 1 223 ? 17.359 53.469 10.906 1 93.75 223 SER B O 1
ATOM 9831 N N . GLN B 1 224 ? 16.359 54.031 8.969 1 96.12 224 GLN B N 1
ATOM 9832 C CA . GLN B 1 224 ? 16.5 52.688 8.398 1 96.12 224 GLN B CA 1
ATOM 9833 C C . GLN B 1 224 ? 17.969 52.375 8.141 1 96.12 224 GLN B C 1
ATOM 9835 O O . GLN B 1 224 ? 18.406 51.219 8.336 1 96.12 224 GLN B O 1
ATOM 9840 N N . THR B 1 225 ? 18.672 53.312 7.684 1 95.75 225 THR B N 1
ATOM 9841 C CA . THR B 1 225 ? 20.094 53.125 7.418 1 95.75 225 THR B CA 1
ATOM 9842 C C . THR B 1 225 ? 20.844 52.781 8.703 1 95.75 225 THR B C 1
ATOM 9844 O O . THR B 1 225 ? 21.703 51.906 8.711 1 95.75 225 THR B O 1
ATOM 9847 N N . LYS B 1 226 ? 20.516 53.5 9.758 1 95.38 226 LYS B N 1
ATOM 9848 C CA . LYS B 1 226 ? 21.156 53.219 11.047 1 95.38 226 LYS B CA 1
ATOM 9849 C C . LYS B 1 226 ? 20.828 51.812 11.523 1 95.38 226 LYS B C 1
ATOM 9851 O O . LYS B 1 226 ? 21.734 51.062 11.953 1 95.38 226 LYS B O 1
ATOM 9856 N N . LEU B 1 227 ? 19.562 51.469 11.508 1 96.69 227 LEU B N 1
ATOM 9857 C CA . LEU B 1 227 ? 19.141 50.125 11.914 1 96.69 227 LEU B CA 1
ATOM 9858 C C . LEU B 1 227 ? 19.828 49.062 11.07 1 96.69 227 LEU B C 1
ATOM 9860 O O . LEU B 1 227 ? 20.25 48.031 11.602 1 96.69 227 LEU B O 1
ATOM 9864 N N . HIS B 1 228 ? 19.875 49.281 9.789 1 97.06 228 HIS B N 1
ATOM 9865 C CA . HIS B 1 228 ? 20.516 48.375 8.844 1 97.06 228 HIS B CA 1
ATOM 9866 C C . HIS B 1 228 ? 21.984 48.156 9.195 1 97.06 228 HIS B C 1
ATOM 9868 O O . HIS B 1 228 ? 22.469 47.031 9.219 1 97.06 228 HIS B O 1
ATOM 9874 N N . GLN B 1 229 ? 22.641 49.188 9.477 1 95.69 229 GLN B N 1
ATOM 9875 C CA . GLN B 1 229 ? 24.047 49.125 9.836 1 95.69 229 GLN B CA 1
ATOM 9876 C C . GLN B 1 229 ? 24.25 48.344 11.148 1 95.69 229 GLN B C 1
ATOM 9878 O O . GLN B 1 229 ? 25.156 47.531 11.266 1 95.69 229 GLN B O 1
ATOM 9883 N N . LEU B 1 230 ? 23.422 48.688 12.102 1 96.31 230 LEU B N 1
ATOM 9884 C CA . LEU B 1 230 ? 23.516 48 13.391 1 96.31 230 LEU B CA 1
ATOM 9885 C C . LEU B 1 230 ? 23.344 46.469 13.211 1 96.31 230 LEU B C 1
ATOM 9887 O O . LEU B 1 230 ? 24.109 45.688 13.766 1 96.31 230 LEU B O 1
ATOM 9891 N N . PHE B 1 231 ? 22.344 46.094 12.445 1 97.44 231 PHE B N 1
ATOM 9892 C CA . PHE B 1 231 ? 22 44.688 12.289 1 97.44 231 PHE B CA 1
ATOM 9893 C C . PHE B 1 231 ? 23.109 43.938 11.555 1 97.44 231 PHE B C 1
ATOM 9895 O O . PHE B 1 231 ? 23.531 42.875 11.984 1 97.44 231 PHE B O 1
ATOM 9902 N N . ILE B 1 232 ? 23.594 44.438 10.406 1 97.19 232 ILE B N 1
ATOM 9903 C CA . ILE B 1 232 ? 24.609 43.781 9.609 1 97.19 232 ILE B CA 1
ATOM 9904 C C . ILE B 1 232 ? 25.906 43.656 10.398 1 97.19 232 ILE B C 1
ATOM 9906 O O . ILE B 1 232 ? 26.578 42.656 10.359 1 97.19 232 ILE B O 1
ATOM 9910 N N . THR B 1 233 ? 26.203 44.719 11.141 1 96.12 233 THR B N 1
ATOM 9911 C CA . THR B 1 233 ? 27.406 44.688 11.984 1 96.12 233 THR B CA 1
ATOM 9912 C C . THR B 1 233 ? 27.281 43.625 13.055 1 96.12 233 THR B C 1
ATOM 9914 O O . THR B 1 233 ? 28.266 42.938 13.367 1 96.12 233 THR B O 1
ATOM 9917 N N . ALA B 1 234 ? 26.141 43.531 13.602 1 96.88 234 ALA B N 1
ATOM 9918 C CA . ALA B 1 234 ? 25.906 42.5 14.609 1 96.88 234 ALA B CA 1
ATOM 9919 C C . ALA B 1 234 ? 26.109 41.094 14.031 1 96.88 234 ALA B C 1
ATOM 9921 O O . ALA B 1 234 ? 26.672 40.219 14.695 1 96.88 234 ALA B O 1
ATOM 9922 N N . LEU B 1 235 ? 25.609 40.844 12.805 1 97.25 235 LEU B N 1
ATOM 9923 C CA . LEU B 1 235 ? 25.781 39.562 12.148 1 97.25 235 LEU B CA 1
ATOM 9924 C C . LEU B 1 235 ? 27.266 39.25 11.969 1 97.25 235 LEU B C 1
ATOM 9926 O O . LEU B 1 235 ? 27.703 38.125 12.242 1 97.25 235 LEU B O 1
ATOM 9930 N N . GLU B 1 236 ? 28.016 40.156 11.523 1 95.69 236 GLU B N 1
ATOM 9931 C CA . GLU B 1 236 ? 29.438 39.969 11.297 1 95.69 236 GLU B CA 1
ATOM 9932 C C . GLU B 1 236 ? 30.188 39.75 12.609 1 95.69 236 GLU B C 1
ATOM 9934 O O . GLU B 1 236 ? 31.078 38.906 12.672 1 95.69 236 GLU B O 1
ATOM 9939 N N . ALA B 1 237 ? 29.75 40.531 13.602 1 96.12 237 ALA B N 1
ATOM 9940 C CA . ALA B 1 237 ? 30.391 40.375 14.906 1 96.12 237 ALA B CA 1
ATOM 9941 C C . ALA B 1 237 ? 30.125 39 15.484 1 96.12 237 ALA B C 1
ATOM 9943 O O . ALA B 1 237 ? 31.016 38.375 16.094 1 96.12 237 ALA B O 1
ATOM 9944 N N . TRP B 1 238 ? 28.938 38.562 15.391 1 96.06 238 TRP B N 1
ATOM 9945 C CA . TRP B 1 238 ? 28.609 37.219 15.875 1 96.06 238 TRP B CA 1
ATOM 9946 C C . TRP B 1 238 ? 29.453 36.156 15.164 1 96.06 238 TRP B C 1
ATOM 9948 O O . TRP B 1 238 ? 29.938 35.219 15.797 1 96.06 238 TRP B O 1
ATOM 9958 N N . ALA B 1 239 ? 29.594 36.219 13.828 1 94.44 239 ALA B N 1
ATOM 9959 C CA . ALA B 1 239 ? 30.344 35.25 13.031 1 94.44 239 ALA B CA 1
ATOM 9960 C C . ALA B 1 239 ? 31.781 35.156 13.508 1 94.44 239 ALA B C 1
ATOM 9962 O O . ALA B 1 239 ? 32.375 34.062 13.539 1 94.44 239 ALA B O 1
ATOM 9963 N N . LYS B 1 240 ? 32.312 36.219 13.906 1 92.69 240 LYS B N 1
ATOM 9964 C CA . LYS B 1 240 ? 33.719 36.25 14.336 1 92.69 240 LYS B CA 1
ATOM 9965 C C . LYS B 1 240 ? 33.906 35.531 15.656 1 92.69 240 LYS B C 1
ATOM 9967 O O . LYS B 1 240 ? 35 35.062 15.953 1 92.69 240 LYS B O 1
ATOM 9972 N N . LEU B 1 241 ? 32.812 35.406 16.391 1 91.75 241 LEU B N 1
ATOM 9973 C CA . LEU B 1 241 ? 32.906 34.719 17.672 1 91.75 241 LEU B CA 1
ATOM 9974 C C . LEU B 1 241 ? 32.781 33.219 17.5 1 91.75 241 LEU B C 1
ATOM 9976 O O . LEU B 1 241 ? 33.094 32.469 18.422 1 91.75 241 LEU B O 1
ATOM 9980 N N . THR B 1 242 ? 32.438 32.781 16.391 1 91.19 242 THR B N 1
ATOM 9981 C CA . THR B 1 242 ? 32.281 31.344 16.156 1 91.19 242 THR B CA 1
ATOM 9982 C C . THR B 1 242 ? 33.594 30.734 15.641 1 91.19 242 THR B C 1
ATOM 9984 O O . THR B 1 242 ? 34.469 31.438 15.156 1 91.19 242 THR B O 1
ATOM 9987 N N . PRO B 1 243 ? 33.688 29.375 15.719 1 87.88 243 PRO B N 1
ATOM 9988 C CA . PRO B 1 243 ? 34.875 28.719 15.195 1 87.88 243 PRO B CA 1
ATOM 9989 C C . PRO B 1 243 ? 35 28.828 13.68 1 87.88 243 PRO B C 1
ATOM 9991 O O . PRO B 1 243 ? 36.125 28.688 13.141 1 87.88 243 PRO B O 1
ATOM 9994 N N . LEU B 1 244 ? 34 29.125 13.023 1 89.56 244 LEU B N 1
ATOM 9995 C CA . LEU B 1 244 ? 34.062 29.281 11.57 1 89.56 244 LEU B CA 1
ATOM 9996 C C . LEU B 1 244 ? 34.625 30.625 11.188 1 89.56 244 LEU B C 1
ATOM 9998 O O . LEU B 1 244 ? 35.25 30.766 10.125 1 89.56 244 LEU B O 1
ATOM 10002 N N . GLY B 1 245 ? 34.375 31.609 11.938 1 89.81 245 GLY B N 1
ATOM 10003 C CA . GLY B 1 245 ? 34.844 32.969 11.703 1 89.81 245 GLY B CA 1
ATOM 10004 C C . GLY B 1 245 ? 34.094 33.688 10.609 1 89.81 245 GLY B C 1
ATOM 10005 O O . GLY B 1 245 ? 34.438 34.812 10.258 1 89.81 245 GLY B O 1
ATOM 10006 N N . LYS B 1 246 ? 33.188 33.094 10.031 1 91.44 246 LYS B N 1
ATOM 10007 C CA . LYS B 1 246 ? 32.406 33.656 8.953 1 91.44 246 LYS B CA 1
ATOM 10008 C C . LYS B 1 246 ? 31.016 33 8.883 1 91.44 246 LYS B C 1
ATOM 10010 O O . LYS B 1 246 ? 30.734 32.062 9.625 1 91.44 246 LYS B O 1
ATOM 10015 N N . GLY B 1 247 ? 30.141 33.688 8.086 1 93.88 247 GLY B N 1
ATOM 10016 C CA . GLY B 1 247 ? 28.844 33.062 7.816 1 93.88 247 GLY B CA 1
ATOM 10017 C C . GLY B 1 247 ? 27.703 33.75 8.547 1 93.88 247 GLY B C 1
ATOM 10018 O O . GLY B 1 247 ? 27.922 34.688 9.312 1 93.88 247 GLY B O 1
ATOM 10019 N N . LEU B 1 248 ? 26.484 33.281 8.312 1 95.62 248 LEU B N 1
ATOM 10020 C CA . LEU B 1 248 ? 25.25 33.75 8.93 1 95.62 248 LEU B CA 1
ATOM 10021 C C . LEU B 1 248 ? 24.844 32.812 10.07 1 95.62 248 LEU B C 1
ATOM 10023 O O . LEU B 1 248 ? 25.062 31.609 10.016 1 95.62 248 LEU B O 1
ATOM 10027 N N . PRO B 1 249 ? 24.328 33.406 11.086 1 94.69 249 PRO B N 1
ATOM 10028 C CA . PRO B 1 249 ? 23.812 32.562 12.164 1 94.69 249 PRO B CA 1
ATOM 10029 C C . PRO B 1 249 ? 22.609 31.719 11.727 1 94.69 249 PRO B C 1
ATOM 10031 O O . PRO B 1 249 ? 21.547 32.25 11.422 1 94.69 249 PRO B O 1
ATOM 10034 N N . VAL B 1 250 ? 22.766 30.438 11.797 1 91.94 250 VAL B N 1
ATOM 10035 C CA . VAL B 1 250 ? 21.656 29.531 11.508 1 91.94 250 VAL B CA 1
ATOM 10036 C C . VAL B 1 250 ? 20.734 29.469 12.711 1 91.94 250 VAL B C 1
ATOM 10038 O O . VAL B 1 250 ? 21.156 29.141 13.828 1 91.94 250 VAL B O 1
ATOM 10041 N N . GLY B 1 251 ? 19.547 29.781 12.547 1 89.75 251 GLY B N 1
ATOM 10042 C CA . GLY B 1 251 ? 18.578 29.844 13.625 1 89.75 251 GLY B CA 1
ATOM 10043 C C . GLY B 1 251 ? 17.969 31.219 13.82 1 89.75 251 GLY B C 1
ATOM 10044 O O . GLY B 1 251 ? 16.922 31.359 14.453 1 89.75 251 GLY B O 1
ATOM 10045 N N . LEU B 1 252 ? 18.734 32.125 13.359 1 94 252 LEU B N 1
ATOM 10046 C CA . LEU B 1 252 ? 18.188 33.5 13.344 1 94 252 LEU B CA 1
ATOM 10047 C C . LEU B 1 252 ? 17.328 33.719 12.102 1 94 252 LEU B C 1
ATOM 10049 O O . LEU B 1 252 ? 17.828 33.656 10.977 1 94 252 LEU B O 1
ATOM 10053 N N . PRO B 1 253 ? 16.094 34 12.25 1 93.62 253 PRO B N 1
ATOM 10054 C CA . PRO B 1 253 ? 15.18 34.031 11.109 1 93.62 253 PRO B CA 1
ATOM 10055 C C . PRO B 1 253 ? 15.602 35.062 10.047 1 93.62 253 PRO B C 1
ATOM 10057 O O . PRO B 1 253 ? 15.461 34.781 8.852 1 93.62 253 PRO B O 1
ATOM 10060 N N . ALA B 1 254 ? 16.141 36.188 10.414 1 96.19 254 ALA B N 1
ATOM 10061 C CA . ALA B 1 254 ? 16.5 37.25 9.469 1 96.19 254 ALA B CA 1
ATOM 10062 C C . ALA B 1 254 ? 17.641 36.781 8.555 1 96.19 254 ALA B C 1
ATOM 10064 O O . ALA B 1 254 ? 17.844 37.375 7.484 1 96.19 254 ALA B O 1
ATOM 10065 N N . SER B 1 255 ? 18.375 35.812 9.023 1 96 255 SER B N 1
ATOM 10066 C CA . SER B 1 255 ? 19.438 35.25 8.18 1 96 255 SER B CA 1
ATOM 10067 C C . SER B 1 255 ? 18.875 34.75 6.859 1 96 255 SER B C 1
ATOM 10069 O O . SER B 1 255 ? 19.562 34.781 5.832 1 96 255 SER B O 1
ATOM 10071 N N . ALA B 1 256 ? 17.672 34.25 6.91 1 95.38 256 ALA B N 1
ATOM 10072 C CA . ALA B 1 256 ? 17.047 33.719 5.699 1 95.38 256 ALA B CA 1
ATOM 10073 C C . ALA B 1 256 ? 16.781 34.812 4.688 1 95.38 256 ALA B C 1
ATOM 10075 O O . ALA B 1 256 ? 16.906 34.594 3.477 1 95.38 256 ALA B O 1
ATOM 10076 N N . VAL B 1 257 ? 16.422 36 5.164 1 97 257 VAL B N 1
ATOM 10077 C CA . VAL B 1 257 ? 16.172 37.125 4.285 1 97 257 VAL B CA 1
ATOM 10078 C C . VAL B 1 257 ? 17.484 37.594 3.65 1 97 257 VAL B C 1
ATOM 10080 O O . VAL B 1 257 ? 17.531 37.875 2.451 1 97 257 VAL B O 1
ATOM 10083 N N . VAL B 1 258 ? 18.516 37.625 4.445 1 97.31 258 VAL B N 1
ATOM 10084 C CA . VAL B 1 258 ? 19.844 38 3.953 1 97.31 258 VAL B CA 1
ATOM 10085 C C . VAL B 1 258 ? 20.312 37 2.908 1 97.31 258 VAL B C 1
ATOM 10087 O O . VAL B 1 258 ? 20.844 37.375 1.863 1 97.31 258 VAL B O 1
ATOM 10090 N N . ALA B 1 259 ? 20.109 35.781 3.262 1 96.44 259 ALA B N 1
ATOM 10091 C CA . ALA B 1 259 ? 20.516 34.719 2.35 1 96.44 259 ALA B CA 1
ATOM 10092 C C . ALA B 1 259 ? 19.781 34.812 1.017 1 96.44 259 ALA B C 1
ATOM 10094 O O . ALA B 1 259 ? 20.375 34.625 -0.044 1 96.44 259 ALA B O 1
ATOM 10095 N N . ASN B 1 260 ? 18.516 35.094 1.047 1 96.5 260 ASN B N 1
ATOM 10096 C CA . ASN B 1 260 ? 17.75 35.281 -0.179 1 96.5 260 ASN B CA 1
ATOM 10097 C C . ASN B 1 260 ? 18.25 36.438 -1.001 1 96.5 260 ASN B C 1
ATOM 10099 O O . ASN B 1 260 ? 18.328 36.375 -2.229 1 96.5 260 ASN B O 1
ATOM 10103 N N . ALA B 1 261 ? 18.578 37.5 -0.345 1 96.44 261 ALA B N 1
ATOM 10104 C CA . ALA B 1 261 ? 19.062 38.688 -1.027 1 96.44 261 ALA B CA 1
ATOM 10105 C C . ALA B 1 261 ? 20.406 38.406 -1.71 1 96.44 261 ALA B C 1
ATOM 10107 O O . ALA B 1 261 ? 20.703 39 -2.764 1 96.44 261 ALA B O 1
ATOM 10108 N N . ALA B 1 262 ? 21.188 37.594 -1.145 1 96.25 262 ALA B N 1
ATOM 10109 C CA . ALA B 1 262 ? 22.516 37.281 -1.665 1 96.25 262 ALA B CA 1
ATOM 10110 C C . ALA B 1 262 ? 22.422 36.688 -3.057 1 96.25 262 ALA B C 1
ATOM 10112 O O . ALA B 1 262 ? 23.344 36.812 -3.867 1 96.25 262 ALA B O 1
ATOM 10113 N N . LEU B 1 263 ? 21.375 36.031 -3.33 1 96.06 263 LEU B N 1
ATOM 10114 C CA . LEU B 1 263 ? 21.266 35.312 -4.598 1 96.06 263 LEU B CA 1
ATOM 10115 C C . LEU B 1 263 ? 20.438 36.125 -5.594 1 96.06 263 LEU B C 1
ATOM 10117 O O . LEU B 1 263 ? 19.969 35.562 -6.602 1 96.06 263 LEU B O 1
ATOM 10121 N N . PHE B 1 264 ? 20.25 37.375 -5.344 1 96.19 264 PHE B N 1
ATOM 10122 C CA . PHE B 1 264 ? 19.453 38.25 -6.191 1 96.19 264 PHE B CA 1
ATOM 10123 C C . PHE B 1 264 ? 19.984 38.25 -7.617 1 96.19 264 PHE B C 1
ATOM 10125 O O . PHE B 1 264 ? 19.219 38.094 -8.57 1 96.19 264 PHE B O 1
ATOM 10132 N N . LYS B 1 265 ? 21.266 38.406 -7.816 1 95.12 265 LYS B N 1
ATOM 10133 C CA . LYS B 1 265 ? 21.859 38.469 -9.148 1 95.12 265 LYS B CA 1
ATOM 10134 C C . LYS B 1 265 ? 21.734 37.125 -9.867 1 95.12 265 LYS B C 1
ATOM 10136 O O . LYS B 1 265 ? 21.625 37.062 -11.094 1 95.12 265 LYS B O 1
ATOM 10141 N N . LEU B 1 266 ? 21.859 36.094 -9.125 1 94.69 266 LEU B N 1
ATOM 10142 C CA . LEU B 1 266 ? 21.656 34.781 -9.719 1 94.69 266 LEU B CA 1
ATOM 10143 C C . LEU B 1 266 ? 20.266 34.656 -10.32 1 94.69 266 LEU B C 1
ATOM 10145 O O . LEU B 1 266 ? 20.094 34.188 -11.453 1 94.69 266 LEU B O 1
ATOM 10149 N N . ASP B 1 267 ? 19.25 35.031 -9.547 1 96 267 ASP B N 1
ATOM 10150 C CA . ASP B 1 267 ? 17.859 34.969 -10 1 96 267 ASP B CA 1
ATOM 10151 C C . ASP B 1 267 ? 17.656 35.844 -11.242 1 96 267 ASP B C 1
ATOM 10153 O O . ASP B 1 267 ? 16.984 35.438 -12.195 1 96 267 ASP B O 1
ATOM 10157 N N . GLN B 1 268 ? 18.219 36.969 -11.195 1 94.75 268 GLN B N 1
ATOM 10158 C CA . GLN B 1 268 ? 18.109 37.875 -12.328 1 94.75 268 GLN B CA 1
ATOM 10159 C C . GLN B 1 268 ? 18.766 37.281 -13.578 1 94.75 268 GLN B C 1
ATOM 10161 O O . GLN B 1 268 ? 18.203 37.375 -14.672 1 94.75 268 GLN B O 1
ATOM 10166 N N . PHE B 1 269 ? 19.891 36.75 -13.445 1 94.75 269 PHE B N 1
ATOM 10167 C CA . PHE B 1 269 ? 20.609 36.156 -14.555 1 94.75 269 PHE B CA 1
ATOM 10168 C C . PHE B 1 269 ? 19.812 35.031 -15.188 1 94.75 269 PHE B C 1
ATOM 10170 O O . PHE B 1 269 ? 19.672 34.969 -16.406 1 94.75 269 PHE B O 1
ATOM 10177 N N . ILE B 1 270 ? 19.328 34.156 -14.359 1 94.94 270 ILE B N 1
ATOM 10178 C CA . ILE B 1 270 ? 18.594 33 -14.875 1 94.94 270 ILE B CA 1
ATOM 10179 C C . ILE B 1 270 ? 17.328 33.469 -15.57 1 94.94 270 ILE B C 1
ATOM 10181 O O . ILE B 1 270 ? 16.969 32.969 -16.641 1 94.94 270 ILE B O 1
ATOM 10185 N N . GLU B 1 271 ? 16.641 34.438 -14.992 1 94 271 GLU B N 1
ATOM 10186 C CA . GLU B 1 271 ? 15.367 34.906 -15.531 1 94 271 GLU B CA 1
ATOM 10187 C C . GLU B 1 271 ? 15.57 35.656 -16.844 1 94 271 GLU B C 1
ATOM 10189 O O . GLU B 1 271 ? 14.766 35.531 -17.766 1 94 271 GLU B O 1
ATOM 10194 N N . GLN B 1 272 ? 16.672 36.406 -16.984 1 93.38 272 GLN B N 1
ATOM 10195 C CA . GLN B 1 272 ? 16.844 37.312 -18.109 1 93.38 272 GLN B CA 1
ATOM 10196 C C . GLN B 1 272 ? 17.719 36.688 -19.188 1 93.38 272 GLN B C 1
ATOM 10198 O O . GLN B 1 272 ? 17.516 36.938 -20.375 1 93.38 272 GLN B O 1
ATOM 10203 N N . GLN B 1 273 ? 18.688 35.875 -18.766 1 92.19 273 GLN B N 1
ATOM 10204 C CA . GLN B 1 273 ? 19.656 35.375 -19.734 1 92.19 273 GLN B CA 1
ATOM 10205 C C . GLN B 1 273 ? 19.375 33.938 -20.125 1 92.19 273 GLN B C 1
ATOM 10207 O O . GLN B 1 273 ? 19.594 33.531 -21.266 1 92.19 273 GLN B O 1
ATOM 10212 N N . VAL B 1 274 ? 18.969 33.156 -19.266 1 91.31 274 VAL B N 1
ATOM 10213 C CA . VAL B 1 274 ? 18.703 31.75 -19.547 1 91.31 274 VAL B CA 1
ATOM 10214 C C . VAL B 1 274 ? 17.266 31.594 -20.031 1 91.31 274 VAL B C 1
ATOM 10216 O O . VAL B 1 274 ? 17 30.812 -20.953 1 91.31 274 VAL B O 1
ATOM 10219 N N . VAL B 1 275 ? 16.25 32.312 -19.531 1 87.56 275 VAL B N 1
ATOM 10220 C CA . VAL B 1 275 ? 14.836 32.312 -19.875 1 87.56 275 VAL B CA 1
ATOM 10221 C C . VAL B 1 275 ? 14.328 30.891 -19.984 1 87.56 275 VAL B C 1
ATOM 10223 O O . VAL B 1 275 ? 13.883 30.453 -21.047 1 87.56 275 VAL B O 1
ATOM 10226 N N . PRO B 1 276 ? 14.281 30.25 -18.875 1 93.25 276 PRO B N 1
ATOM 10227 C CA . PRO B 1 276 ? 13.891 28.844 -18.859 1 93.25 276 PRO B CA 1
ATOM 10228 C C . PRO B 1 276 ? 12.375 28.656 -18.906 1 93.25 276 PRO B C 1
ATOM 10230 O O . PRO B 1 276 ? 11.625 29.625 -18.875 1 93.25 276 PRO B O 1
ATOM 10233 N N . LEU B 1 277 ? 11.891 27.469 -19.062 1 94.5 277 LEU B N 1
ATOM 10234 C CA . LEU B 1 277 ? 10.477 27.125 -18.953 1 94.5 277 LEU B CA 1
ATOM 10235 C C . LEU B 1 277 ? 9.984 27.312 -17.516 1 94.5 277 LEU B C 1
ATOM 10237 O O . LEU B 1 277 ? 8.82 27.672 -17.297 1 94.5 277 LEU B O 1
ATOM 10241 N N . TYR B 1 278 ? 10.859 26.938 -16.625 1 95.38 278 TYR B N 1
ATOM 10242 C CA . TYR B 1 278 ? 10.555 27.109 -15.211 1 95.38 278 TYR B CA 1
ATOM 10243 C C . TYR B 1 278 ? 11.82 27.344 -14.398 1 95.38 278 TYR B C 1
ATOM 10245 O O . TYR B 1 278 ? 12.859 26.734 -14.656 1 95.38 278 TYR B O 1
ATOM 10253 N N . TYR B 1 279 ? 11.781 28.203 -13.586 1 96.19 279 TYR B N 1
ATOM 10254 C CA . TYR B 1 279 ? 12.82 28.469 -12.594 1 96.19 279 TYR B CA 1
ATOM 10255 C C . TYR B 1 279 ? 12.211 28.719 -11.219 1 96.19 279 TYR B C 1
ATOM 10257 O O . TYR B 1 279 ? 11.297 29.531 -11.078 1 96.19 279 TYR B O 1
ATOM 10265 N N . GLY B 1 280 ? 12.609 27.984 -10.266 1 94.81 280 GLY B N 1
ATOM 10266 C CA . GLY B 1 280 ? 12.195 28.188 -8.883 1 94.81 280 GLY B CA 1
ATOM 10267 C C . GLY B 1 280 ? 13.305 27.906 -7.887 1 94.81 280 GLY B C 1
ATOM 10268 O O . GLY B 1 280 ? 14.109 26.984 -8.086 1 94.81 280 GLY B O 1
ATOM 10269 N N . ARG B 1 281 ? 13.328 28.656 -6.918 1 93.94 281 ARG B N 1
ATOM 10270 C CA . ARG B 1 281 ? 14.312 28.469 -5.859 1 93.94 281 ARG B CA 1
ATOM 10271 C C . ARG B 1 281 ? 13.641 28.422 -4.492 1 93.94 281 ARG B C 1
ATOM 10273 O O . ARG B 1 281 ? 12.719 29.188 -4.215 1 93.94 281 ARG B O 1
ATOM 10280 N N . TYR B 1 282 ? 13.93 27.469 -3.727 1 92.81 282 TYR B N 1
ATOM 10281 C CA . TYR B 1 282 ? 13.516 27.375 -2.33 1 92.81 282 TYR B CA 1
ATOM 10282 C C . TYR B 1 282 ? 14.719 27.453 -1.399 1 92.81 282 TYR B C 1
ATOM 10284 O O . TYR B 1 282 ? 15.258 26.422 -0.981 1 92.81 282 TYR B O 1
ATOM 10292 N N . VAL B 1 283 ? 15.094 28.672 -1.046 1 92 283 VAL B N 1
ATOM 10293 C CA . VAL B 1 283 ? 16.297 29 -0.29 1 92 283 VAL B CA 1
ATOM 10294 C C . VAL B 1 283 ? 17.531 28.625 -1.102 1 92 283 VAL B C 1
ATOM 10296 O O . VAL B 1 283 ? 17.812 29.234 -2.141 1 92 283 VAL B O 1
ATOM 10299 N N . ASP B 1 284 ? 18.125 27.484 -0.784 1 90.38 284 ASP B N 1
ATOM 10300 C CA . ASP B 1 284 ? 19.328 27.109 -1.517 1 90.38 284 ASP B CA 1
ATOM 10301 C C . ASP B 1 284 ? 19.031 25.984 -2.508 1 90.38 284 ASP B C 1
ATOM 10303 O O . ASP B 1 284 ? 19.906 25.594 -3.283 1 90.38 284 ASP B O 1
ATOM 10307 N N . ASP B 1 285 ? 17.797 25.5 -2.475 1 89.44 285 ASP B N 1
ATOM 10308 C CA . ASP B 1 285 ? 17.406 24.469 -3.434 1 89.44 285 ASP B CA 1
ATOM 10309 C C . ASP B 1 285 ? 16.922 25.094 -4.742 1 89.44 285 ASP B C 1
ATOM 10311 O O . ASP B 1 285 ? 15.977 25.875 -4.746 1 89.44 285 ASP B O 1
ATOM 10315 N N . ILE B 1 286 ? 17.484 24.703 -5.828 1 92.25 286 ILE B N 1
ATOM 10316 C CA . ILE B 1 286 ? 17.156 25.312 -7.113 1 92.25 286 ILE B CA 1
ATOM 10317 C C . ILE B 1 286 ? 16.609 24.25 -8.062 1 92.25 286 ILE B C 1
ATOM 10319 O O . ILE B 1 286 ? 17.094 23.125 -8.094 1 92.25 286 ILE B O 1
ATOM 10323 N N . LEU B 1 287 ? 15.555 24.547 -8.719 1 91.44 287 LEU B N 1
ATOM 10324 C CA . LEU B 1 287 ? 14.984 23.719 -9.781 1 91.44 287 LEU B CA 1
ATOM 10325 C C . LEU B 1 287 ? 14.906 24.516 -11.086 1 91.44 287 LEU B C 1
ATOM 10327 O O . LEU B 1 287 ? 14.312 25.594 -11.125 1 91.44 287 LEU B O 1
ATOM 10331 N N . LEU B 1 288 ? 15.555 24.047 -12.047 1 93.88 288 LEU B N 1
ATOM 10332 C CA . LEU B 1 288 ? 15.586 24.688 -13.359 1 93.88 288 LEU B CA 1
ATOM 10333 C C . LEU B 1 288 ? 15.125 23.719 -14.445 1 93.88 288 LEU B C 1
ATOM 10335 O O . LEU B 1 288 ? 15.648 22.609 -14.555 1 93.88 288 LEU B O 1
ATOM 10339 N N . VAL B 1 289 ? 14.102 24.078 -15.172 1 94.12 289 VAL B N 1
ATOM 10340 C CA . VAL B 1 289 ? 13.602 23.297 -16.297 1 94.12 289 VAL B CA 1
ATOM 10341 C C . VAL B 1 289 ? 13.734 24.094 -17.594 1 94.12 289 VAL B C 1
ATOM 10343 O O . VAL B 1 289 ? 13.227 25.219 -17.688 1 94.12 289 VAL B O 1
ATOM 10346 N N . MET B 1 290 ? 14.406 23.609 -18.547 1 94.19 290 MET B N 1
ATOM 10347 C CA . MET B 1 290 ? 14.586 24.328 -19.797 1 94.19 290 MET B CA 1
ATOM 10348 C C . MET B 1 290 ? 14.461 23.391 -21 1 94.19 290 MET B C 1
ATOM 10350 O O . MET B 1 290 ? 14.547 22.172 -20.844 1 94.19 290 MET B O 1
ATOM 10354 N N . GLU B 1 291 ? 14.281 23.953 -22.078 1 93.38 291 GLU B N 1
ATOM 10355 C CA . GLU B 1 291 ? 14.25 23.172 -23.312 1 93.38 291 GLU B CA 1
ATOM 10356 C C . GLU B 1 291 ? 15.656 22.844 -23.797 1 93.38 291 GLU B C 1
ATOM 10358 O O . GLU B 1 291 ? 16.547 23.688 -23.734 1 93.38 291 GLU B O 1
ATOM 10363 N N . ASN B 1 292 ? 15.82 21.625 -24.141 1 90.94 292 ASN B N 1
ATOM 10364 C CA . ASN B 1 292 ? 17.141 21.188 -24.594 1 90.94 292 ASN B CA 1
ATOM 10365 C C . ASN B 1 292 ? 17.297 21.391 -26.109 1 90.94 292 ASN B C 1
ATOM 10367 O O . ASN B 1 292 ? 17.5 20.422 -26.844 1 90.94 292 ASN B O 1
ATOM 10371 N N . THR B 1 293 ? 17.359 22.531 -26.531 1 84.88 293 THR B N 1
ATOM 10372 C CA . THR B 1 293 ? 17.516 22.844 -27.953 1 84.88 293 THR B CA 1
ATOM 10373 C C . THR B 1 293 ? 18.953 22.609 -28.406 1 84.88 293 THR B C 1
ATOM 10375 O O . THR B 1 293 ? 19.188 22.312 -29.594 1 84.88 293 THR B O 1
ATOM 10378 N N . SER B 1 294 ? 19.906 22.672 -27.531 1 84.75 294 SER B N 1
ATOM 10379 C CA . SER B 1 294 ? 21.312 22.531 -27.891 1 84.75 294 SER B CA 1
ATOM 10380 C C . SER B 1 294 ? 21.781 21.094 -27.75 1 84.75 294 SER B C 1
ATOM 10382 O O . SER B 1 294 ? 22.984 20.812 -27.844 1 84.75 294 SER B O 1
ATOM 10384 N N . LYS B 1 295 ? 20.891 20.172 -27.453 1 81.75 295 LYS B N 1
ATOM 10385 C CA . LYS B 1 295 ? 21.172 18.734 -27.375 1 81.75 295 LYS B CA 1
ATOM 10386 C C . LYS B 1 295 ? 22.281 18.453 -26.359 1 81.75 295 LYS B C 1
ATOM 10388 O O . LYS B 1 295 ? 23.25 17.75 -26.672 1 81.75 295 LYS B O 1
ATOM 10393 N N . ILE B 1 296 ? 22.141 19.125 -25.25 1 87.19 296 ILE B N 1
ATOM 10394 C CA . ILE B 1 296 ? 23.062 18.906 -24.141 1 87.19 296 ILE B CA 1
ATOM 10395 C C . ILE B 1 296 ? 22.922 17.469 -23.625 1 87.19 296 ILE B C 1
ATOM 10397 O O . ILE B 1 296 ? 21.797 17 -23.391 1 87.19 296 ILE B O 1
ATOM 10401 N N . LYS B 1 297 ? 24.047 16.828 -23.469 1 77.94 297 LYS B N 1
ATOM 10402 C CA . LYS B 1 297 ? 24 15.414 -23.125 1 77.94 297 LYS B CA 1
ATOM 10403 C C . LYS B 1 297 ? 24.625 15.164 -21.75 1 77.94 297 LYS B C 1
ATOM 10405 O O . LYS B 1 297 ? 24.438 14.102 -21.156 1 77.94 297 LYS B O 1
ATOM 10410 N N . ASN B 1 298 ? 25.406 16.094 -21.297 1 79.56 298 ASN B N 1
ATOM 10411 C CA . ASN B 1 298 ? 26.062 15.891 -20 1 79.56 298 ASN B CA 1
ATOM 10412 C C . ASN B 1 298 ? 26.109 17.172 -19.188 1 79.56 298 ASN B C 1
ATOM 10414 O O . ASN B 1 298 ? 25.719 18.25 -19.672 1 79.56 298 ASN B O 1
ATOM 10418 N N . THR B 1 299 ? 26.578 17.031 -17.984 1 79.94 299 THR B N 1
ATOM 10419 C CA . THR B 1 299 ? 26.562 18.141 -17.031 1 79.94 299 THR B CA 1
ATOM 10420 C C . THR B 1 299 ? 27.578 19.203 -17.422 1 79.94 299 THR B C 1
ATOM 10422 O O . THR B 1 299 ? 27.344 20.406 -17.219 1 79.94 299 THR B O 1
ATOM 10425 N N . HIS B 1 300 ? 28.656 18.719 -17.953 1 81.56 300 HIS B N 1
ATOM 10426 C CA . HIS B 1 300 ? 29.688 19.672 -18.359 1 81.56 300 HIS B CA 1
ATOM 10427 C C . HIS B 1 300 ? 29.203 20.578 -19.484 1 81.56 300 HIS B C 1
ATOM 10429 O O . HIS B 1 300 ? 29.438 21.781 -19.469 1 81.56 300 HIS B O 1
ATOM 10435 N N . GLN B 1 301 ? 28.562 19.953 -20.422 1 86.88 301 GLN B N 1
ATOM 10436 C CA . GLN B 1 301 ? 28 20.719 -21.516 1 86.88 301 GLN B CA 1
ATOM 10437 C C . GLN B 1 301 ? 26.953 21.703 -21.031 1 86.88 301 GLN B C 1
ATOM 10439 O O . GLN B 1 301 ? 26.828 22.812 -21.562 1 86.88 301 GLN B O 1
ATOM 10444 N N . PHE B 1 302 ? 26.328 21.297 -20.109 1 88.81 302 PHE B N 1
ATOM 10445 C CA . PHE B 1 302 ? 25.281 22.156 -19.562 1 88.81 302 PHE B CA 1
ATOM 10446 C C . PHE B 1 302 ? 25.875 23.406 -18.938 1 88.81 302 PHE B C 1
ATOM 10448 O O . PHE B 1 302 ? 25.438 24.531 -19.25 1 88.81 302 PHE B O 1
ATOM 10455 N N . TRP B 1 303 ? 26.781 23.234 -18.094 1 88.06 303 TRP B N 1
ATOM 10456 C CA . TRP B 1 303 ? 27.375 24.375 -17.391 1 88.06 303 TRP B CA 1
ATOM 10457 C C . TRP B 1 303 ? 28.156 25.25 -18.359 1 88.06 303 TRP B C 1
ATOM 10459 O O . TRP B 1 303 ? 28.219 26.484 -18.203 1 88.06 303 TRP B O 1
ATOM 10469 N N . ASP B 1 304 ? 28.734 24.562 -19.297 1 88.75 304 ASP B N 1
ATOM 10470 C CA . ASP B 1 304 ? 29.406 25.344 -20.328 1 88.75 304 ASP B CA 1
ATOM 10471 C C . ASP B 1 304 ? 28.406 26.234 -21.062 1 88.75 304 ASP B C 1
ATOM 10473 O O . ASP B 1 304 ? 28.719 27.375 -21.406 1 88.75 304 ASP B O 1
ATOM 10477 N N . TRP B 1 305 ? 27.328 25.641 -21.297 1 91.19 305 TRP B N 1
ATOM 10478 C CA . TRP B 1 305 ? 26.266 26.406 -21.953 1 91.19 305 TRP B CA 1
ATOM 10479 C C . TRP B 1 305 ? 25.844 27.594 -21.094 1 91.19 305 TRP B C 1
ATOM 10481 O O . TRP B 1 305 ? 25.625 28.703 -21.594 1 91.19 305 TRP B O 1
ATOM 10491 N N . ILE B 1 306 ? 25.766 27.469 -19.844 1 91.38 306 ILE B N 1
ATOM 10492 C CA . ILE B 1 306 ? 25.375 28.516 -18.906 1 91.38 306 ILE B CA 1
ATOM 10493 C C . ILE B 1 306 ? 26.453 29.594 -18.844 1 91.38 306 ILE B C 1
ATOM 10495 O O . ILE B 1 306 ? 26.172 30.781 -18.859 1 91.38 306 ILE B O 1
ATOM 10499 N N . PHE B 1 307 ? 27.703 29.141 -18.797 1 92.25 307 PHE B N 1
ATOM 10500 C CA . PHE B 1 307 ? 28.844 30.047 -18.719 1 92.25 307 PHE B CA 1
ATOM 10501 C C . PHE B 1 307 ? 28.922 30.953 -19.938 1 92.25 307 PHE B C 1
ATOM 10503 O O . PHE B 1 307 ? 29.359 32.094 -19.844 1 92.25 307 PHE B O 1
ATOM 10510 N N . ASN B 1 308 ? 28.406 30.422 -21 1 92.31 308 ASN B N 1
ATOM 10511 C CA . ASN B 1 308 ? 28.562 31.141 -22.266 1 92.31 308 ASN B CA 1
ATOM 10512 C C . ASN B 1 308 ? 27.422 32.125 -22.484 1 92.31 308 ASN B C 1
ATOM 10514 O O . ASN B 1 308 ? 27.438 32.906 -23.453 1 92.31 308 ASN B O 1
ATOM 10518 N N . ARG B 1 309 ? 26.5 32.156 -21.672 1 92.88 309 ARG B N 1
ATOM 10519 C CA . ARG B 1 309 ? 25.469 33.188 -21.75 1 92.88 309 ARG B CA 1
ATOM 10520 C C . ARG B 1 309 ? 26.031 34.531 -21.375 1 92.88 309 ARG B C 1
ATOM 10522 O O . ARG B 1 309 ? 27.094 34.625 -20.75 1 92.88 309 ARG B O 1
ATOM 10529 N N . ASP B 1 310 ? 25.281 35.562 -21.688 1 90.44 310 ASP B N 1
ATOM 10530 C CA . ASP B 1 310 ? 25.734 36.938 -21.406 1 90.44 310 ASP B CA 1
ATOM 10531 C C . ASP B 1 310 ? 25.938 37.156 -19.906 1 90.44 310 ASP B C 1
ATOM 10533 O O . ASP B 1 310 ? 25 37 -19.125 1 90.44 310 ASP B O 1
ATOM 10537 N N . GLY B 1 311 ? 27.188 37.375 -19.484 1 89.88 311 GLY B N 1
ATOM 10538 C CA . GLY B 1 311 ? 27.5 37.656 -18.094 1 89.88 311 GLY B CA 1
ATOM 10539 C C . GLY B 1 311 ? 27.812 36.406 -17.297 1 89.88 311 GLY B C 1
ATOM 10540 O O . GLY B 1 311 ? 28.172 36.469 -16.125 1 89.88 311 GLY B O 1
ATOM 10541 N N . GLY B 1 312 ? 27.688 35.312 -17.891 1 92.44 312 GLY B N 1
ATOM 10542 C CA . GLY B 1 312 ? 27.859 34.031 -17.203 1 92.44 312 GLY B CA 1
ATOM 10543 C C . GLY B 1 312 ? 29.297 33.781 -16.766 1 92.44 312 GLY B C 1
ATOM 10544 O O . GLY B 1 312 ? 29.547 33.312 -15.648 1 92.44 312 GLY B O 1
ATOM 10545 N N . LYS B 1 313 ? 30.234 34.062 -17.562 1 91.25 313 LYS B N 1
ATOM 10546 C CA . LYS B 1 313 ? 31.641 33.812 -17.281 1 91.25 313 LYS B CA 1
ATOM 10547 C C . LYS B 1 313 ? 32.125 34.688 -16.109 1 91.25 313 LYS B C 1
ATOM 10549 O O . LYS B 1 313 ? 33.062 34.312 -15.398 1 91.25 313 LYS B O 1
ATOM 10554 N N . GLU B 1 314 ? 31.438 35.781 -15.938 1 91.31 314 GLU B N 1
ATOM 10555 C CA . GLU B 1 314 ? 31.781 36.656 -14.828 1 91.31 314 GLU B CA 1
ATOM 10556 C C . GLU B 1 314 ? 31.172 36.156 -13.516 1 91.31 314 GLU B C 1
ATOM 10558 O O . GLU B 1 314 ? 31.734 36.375 -12.445 1 91.31 314 GLU B O 1
ATOM 10563 N N . LEU B 1 315 ? 30.109 35.531 -13.633 1 93.69 315 LEU B N 1
ATOM 10564 C CA . LEU B 1 315 ? 29.344 35.156 -12.453 1 93.69 315 LEU B CA 1
ATOM 10565 C C . LEU B 1 315 ? 29.719 33.75 -11.984 1 93.69 315 LEU B C 1
ATOM 10567 O O . LEU B 1 315 ? 29.562 33.438 -10.805 1 93.69 315 LEU B O 1
ATOM 10571 N N . PHE B 1 316 ? 30.109 32.938 -12.922 1 92.81 316 PHE B N 1
ATOM 10572 C CA . PHE B 1 316 ? 30.344 31.547 -12.578 1 92.81 316 PHE B CA 1
ATOM 10573 C C . PHE B 1 316 ? 31.766 31.141 -12.938 1 92.81 316 PHE B C 1
ATOM 10575 O O . PHE B 1 316 ? 32.344 31.672 -13.883 1 92.81 316 PHE B O 1
ATOM 10582 N N . LYS B 1 317 ? 32.25 30.125 -12.07 1 89.06 317 LYS B N 1
ATOM 10583 C CA . LYS B 1 317 ? 33.594 29.562 -12.336 1 89.06 317 LYS B CA 1
ATOM 10584 C C . LYS B 1 317 ? 33.688 28.109 -11.852 1 89.06 317 LYS B C 1
ATOM 10586 O O . LYS B 1 317 ? 33.031 27.75 -10.859 1 89.06 317 LYS B O 1
ATOM 10591 N N . TRP B 1 318 ? 34.406 27.359 -12.602 1 87.25 318 TRP B N 1
ATOM 10592 C CA . TRP B 1 318 ? 34.688 25.984 -12.172 1 87.25 318 TRP B CA 1
ATOM 10593 C C . TRP B 1 318 ? 35.719 25.953 -11.078 1 87.25 318 TRP B C 1
ATOM 10595 O O . TRP B 1 318 ? 36.719 26.688 -11.141 1 87.25 318 TRP B O 1
ATOM 10605 N N . GLU B 1 319 ? 35.344 25.297 -9.977 1 84.31 319 GLU B N 1
ATOM 10606 C CA . GLU B 1 319 ? 36.344 25.078 -8.922 1 84.31 319 GLU B CA 1
ATOM 10607 C C . GLU B 1 319 ? 36.75 23.609 -8.859 1 84.31 319 GLU B C 1
ATOM 10609 O O . GLU B 1 319 ? 35.906 22.719 -8.727 1 84.31 319 GLU B O 1
ATOM 10614 N N . HIS B 1 320 ? 38 23.297 -9.195 1 73.56 320 HIS B N 1
ATOM 10615 C CA . HIS B 1 320 ? 38.5 21.922 -9.172 1 73.56 320 HIS B CA 1
ATOM 10616 C C . HIS B 1 320 ? 39.156 21.609 -7.836 1 73.56 320 HIS B C 1
ATOM 10618 O O . HIS B 1 320 ? 39.875 22.438 -7.285 1 73.56 320 HIS B O 1
ATOM 10624 N N . SER B 1 321 ? 38.5 20.828 -7.016 1 60.38 321 SER B N 1
ATOM 10625 C CA . SER B 1 321 ? 39.125 20.469 -5.75 1 60.38 321 SER B CA 1
ATOM 10626 C C . SER B 1 321 ? 40.25 19.469 -5.961 1 60.38 321 SER B C 1
ATOM 10628 O O . SER B 1 321 ? 40.156 18.594 -6.828 1 60.38 321 SER B O 1
ATOM 10630 N N . ASP B 1 322 ? 41.562 19.766 -5.508 1 53.5 322 ASP B N 1
ATOM 10631 C CA . ASP B 1 322 ? 42.75 18.938 -5.566 1 53.5 322 ASP B CA 1
ATOM 10632 C C . ASP B 1 322 ? 42.469 17.516 -5.109 1 53.5 322 ASP B C 1
ATOM 10634 O O . ASP B 1 322 ? 43.094 16.562 -5.57 1 53.5 322 ASP B O 1
ATOM 10638 N N . SER B 1 323 ? 41.906 17.422 -3.941 1 50.44 323 SER B N 1
ATOM 10639 C CA . SER B 1 323 ? 41.875 16.109 -3.318 1 50.44 323 SER B CA 1
ATOM 10640 C C . SER B 1 323 ? 40.781 15.242 -3.934 1 50.44 323 SER B C 1
ATOM 10642 O O . SER B 1 323 ? 40.844 14.008 -3.883 1 50.44 323 SER B O 1
ATOM 10644 N N . SER B 1 324 ? 39.625 15.734 -3.963 1 52.41 324 SER B N 1
ATOM 10645 C CA . SER B 1 324 ? 38.531 14.852 -4.363 1 52.41 324 SER B CA 1
ATOM 10646 C C . SER B 1 324 ? 38.062 15.164 -5.781 1 52.41 324 SER B C 1
ATOM 10648 O O . SER B 1 324 ? 38.156 16.297 -6.238 1 52.41 324 SER B O 1
ATOM 10650 N N . LYS B 1 325 ? 38.094 14.258 -6.543 1 54.59 325 LYS B N 1
ATOM 10651 C CA . LYS B 1 325 ? 37.562 14.18 -7.91 1 54.59 325 LYS B CA 1
ATOM 10652 C C . LYS B 1 325 ? 36.219 14.898 -8.039 1 54.59 325 LYS B C 1
ATOM 10654 O O . LYS B 1 325 ? 35.531 14.727 -9.039 1 54.59 325 LYS B O 1
ATOM 10659 N N . GLU B 1 326 ? 35.906 15.711 -6.98 1 62.72 326 GLU B N 1
ATOM 10660 C CA . GLU B 1 326 ? 34.625 16.391 -7.059 1 62.72 326 GLU B CA 1
ATOM 10661 C C . GLU B 1 326 ? 34.75 17.781 -7.66 1 62.72 326 GLU B C 1
ATOM 10663 O O . GLU B 1 326 ? 35.719 18.516 -7.336 1 62.72 326 GLU B O 1
ATOM 10668 N N . GLN B 1 327 ? 34.125 18.156 -8.711 1 74.25 327 GLN B N 1
ATOM 10669 C CA . GLN B 1 327 ? 34.031 19.469 -9.344 1 74.25 327 GLN B CA 1
ATOM 10670 C C . GLN B 1 327 ? 32.875 20.281 -8.789 1 74.25 327 GLN B C 1
ATOM 10672 O O . GLN B 1 327 ? 31.844 19.719 -8.414 1 74.25 327 GLN B O 1
ATOM 10677 N N . ALA B 1 328 ? 33.219 21.578 -8.344 1 85.31 328 ALA B N 1
ATOM 10678 C CA . ALA B 1 328 ? 32.188 22.484 -7.852 1 85.31 328 ALA B CA 1
ATOM 10679 C C . ALA B 1 328 ? 32.031 23.703 -8.75 1 85.31 328 ALA B C 1
ATOM 10681 O O . ALA B 1 328 ? 32.969 24.078 -9.461 1 85.31 328 ALA B O 1
ATOM 10682 N N . ILE B 1 329 ? 30.859 24.172 -8.875 1 89 329 ILE B N 1
ATOM 10683 C CA . ILE B 1 329 ? 30.594 25.406 -9.594 1 89 329 ILE B CA 1
ATOM 10684 C C . ILE B 1 329 ? 30.453 26.562 -8.602 1 89 329 ILE B C 1
ATOM 10686 O O . ILE B 1 329 ? 29.625 26.531 -7.691 1 89 329 ILE B O 1
ATOM 10690 N N . LEU B 1 330 ? 31.266 27.531 -8.828 1 92.12 330 LEU B N 1
ATOM 10691 C CA . LEU B 1 330 ? 31.266 28.672 -7.914 1 92.12 330 LEU B CA 1
ATOM 10692 C C . LEU B 1 330 ? 30.469 29.828 -8.492 1 92.12 330 LEU B C 1
ATOM 10694 O O . LEU B 1 330 ? 30.625 30.188 -9.664 1 92.12 330 LEU B O 1
ATOM 10698 N N . PHE B 1 331 ? 29.562 30.344 -7.801 1 93.69 331 PHE B N 1
ATOM 10699 C CA . PHE B 1 331 ? 28.875 31.594 -8.094 1 93.69 331 PHE B CA 1
ATOM 10700 C C . PHE B 1 331 ? 29.547 32.781 -7.406 1 93.69 331 PHE B C 1
ATOM 10702 O O . PHE B 1 331 ? 29.562 32.844 -6.176 1 93.69 331 PHE B O 1
ATOM 10709 N N . LYS B 1 332 ? 30.094 33.656 -8.18 1 92.56 332 LYS B N 1
ATOM 10710 C CA . LYS B 1 332 ? 30.938 34.688 -7.574 1 92.56 332 LYS B CA 1
ATOM 10711 C C . LYS B 1 332 ? 30.656 36.062 -8.172 1 92.56 332 LYS B C 1
ATOM 10713 O O . LYS B 1 332 ? 31.547 36.688 -8.773 1 92.56 332 LYS B O 1
ATOM 10718 N N . PRO B 1 333 ? 29.5 36.594 -7.902 1 93.25 333 PRO B N 1
ATOM 10719 C CA . PRO B 1 333 ? 29.297 37.969 -8.289 1 93.25 333 PRO B CA 1
ATOM 10720 C C . PRO B 1 333 ? 30.234 38.938 -7.547 1 93.25 333 PRO B C 1
ATOM 10722 O O . PRO B 1 333 ? 30.781 38.562 -6.504 1 93.25 333 PRO B O 1
ATOM 10725 N N . ASP B 1 334 ? 30.359 40.125 -7.945 1 91.12 334 ASP B N 1
ATOM 10726 C CA . ASP B 1 334 ? 31.328 41.094 -7.395 1 91.12 334 ASP B CA 1
ATOM 10727 C C . ASP B 1 334 ? 31.031 41.375 -5.918 1 91.12 334 ASP B C 1
ATOM 10729 O O . ASP B 1 334 ? 31.953 41.375 -5.098 1 91.12 334 ASP B O 1
ATOM 10733 N N . TYR B 1 335 ? 29.781 41.5 -5.617 1 93.06 335 TYR B N 1
ATOM 10734 C CA . TYR B 1 335 ? 29.453 41.906 -4.258 1 93.06 335 TYR B CA 1
ATOM 10735 C C . TYR B 1 335 ? 29.703 40.781 -3.271 1 93.06 335 TYR B C 1
ATOM 10737 O O . TYR B 1 335 ? 29.859 41.031 -2.07 1 93.06 335 TYR B O 1
ATOM 10745 N N . LEU B 1 336 ? 29.719 39.562 -3.648 1 93.69 336 LEU B N 1
ATOM 10746 C CA . LEU B 1 336 ? 29.984 38.438 -2.754 1 93.69 336 LEU B CA 1
ATOM 10747 C C . LEU B 1 336 ? 31.469 38.125 -2.703 1 93.69 336 LEU B C 1
ATOM 10749 O O . LEU B 1 336 ? 31.984 37.688 -1.678 1 93.69 336 LEU B O 1
ATOM 10753 N N . GLU B 1 337 ? 32.125 38.344 -3.787 1 89.94 337 GLU B N 1
ATOM 10754 C CA . GLU B 1 337 ? 33.562 38.094 -3.834 1 89.94 337 GLU B CA 1
ATOM 10755 C C . GLU B 1 337 ? 34.312 39.094 -2.932 1 89.94 337 GLU B C 1
ATOM 10757 O O . GLU B 1 337 ? 35.281 38.719 -2.301 1 89.94 337 GLU B O 1
ATOM 10762 N N . THR B 1 338 ? 33.812 40.25 -2.869 1 88.69 338 THR B N 1
ATOM 10763 C CA . THR B 1 338 ? 34.469 41.281 -2.076 1 88.69 338 THR B CA 1
ATOM 10764 C C . THR B 1 338 ? 34.375 40.969 -0.586 1 88.69 338 THR B C 1
ATOM 10766 O O . THR B 1 338 ? 35.25 41.344 0.192 1 88.69 338 THR B O 1
ATOM 10769 N N . CYS B 1 339 ? 33.375 40.281 -0.217 1 89.81 339 CYS B N 1
ATOM 10770 C CA . CYS B 1 339 ? 33.188 39.969 1.198 1 89.81 339 CYS B CA 1
ATOM 10771 C C . CYS B 1 339 ? 33.656 38.562 1.511 1 89.81 339 CYS B C 1
ATOM 10773 O O . CYS B 1 339 ? 33.312 38 2.562 1 89.81 339 CYS B O 1
ATOM 10775 N N . SER B 1 340 ? 34.281 37.844 0.633 1 88.44 340 SER B N 1
ATOM 10776 C CA . SER B 1 340 ? 34.875 36.531 0.806 1 88.44 340 SER B CA 1
ATOM 10777 C C . SER B 1 340 ? 33.781 35.469 1.062 1 88.44 340 SER B C 1
ATOM 10779 O O . SER B 1 340 ? 33.938 34.625 1.919 1 88.44 340 SER B O 1
ATOM 10781 N N . SER B 1 341 ? 32.656 35.688 0.485 1 92.38 341 SER B N 1
ATOM 10782 C CA . SER B 1 341 ? 31.625 34.656 0.516 1 92.38 341 SER B CA 1
ATOM 10783 C C . SER B 1 341 ? 31.906 33.562 -0.504 1 92.38 341 SER B C 1
ATOM 10785 O O . SER B 1 341 ? 32.5 33.812 -1.555 1 92.38 341 SER B O 1
ATOM 10787 N N . ARG B 1 342 ? 31.547 32.375 -0.173 1 91.12 342 ARG B N 1
ATOM 10788 C CA . ARG B 1 342 ? 31.75 31.25 -1.086 1 91.12 342 ARG B CA 1
ATOM 10789 C C . ARG B 1 342 ? 30.438 30.5 -1.341 1 91.12 342 ARG B C 1
ATOM 10791 O O . ARG B 1 342 ? 29.953 29.781 -0.469 1 91.12 342 ARG B O 1
ATOM 10798 N N . ILE B 1 343 ? 29.906 30.672 -2.486 1 92.69 343 ILE B N 1
ATOM 10799 C CA . ILE B 1 343 ? 28.703 29.969 -2.891 1 92.69 343 ILE B CA 1
ATOM 10800 C C . ILE B 1 343 ? 29.047 28.891 -3.92 1 92.69 343 ILE B C 1
ATOM 10802 O O . ILE B 1 343 ? 29.219 29.188 -5.105 1 92.69 343 ILE B O 1
ATOM 10806 N N . ALA B 1 344 ? 29.031 27.625 -3.494 1 90.38 344 ALA B N 1
ATOM 10807 C CA . ALA B 1 344 ? 29.484 26.531 -4.355 1 90.38 344 ALA B CA 1
ATOM 10808 C C . ALA B 1 344 ? 28.406 25.484 -4.559 1 90.38 344 ALA B C 1
ATOM 10810 O O . ALA B 1 344 ? 27.734 25.094 -3.602 1 90.38 344 ALA B O 1
ATOM 10811 N N . PHE B 1 345 ? 28.203 25.156 -5.785 1 87.12 345 PHE B N 1
ATOM 10812 C CA . PHE B 1 345 ? 27.344 24.031 -6.137 1 87.12 345 PHE B CA 1
ATOM 10813 C C . PHE B 1 345 ? 28.172 22.75 -6.328 1 87.12 345 PHE B C 1
ATOM 10815 O O . PHE B 1 345 ? 28.891 22.625 -7.312 1 87.12 345 PHE B O 1
ATOM 10822 N N . THR B 1 346 ? 27.953 21.797 -5.379 1 77.81 346 THR B N 1
ATOM 10823 C CA . THR B 1 346 ? 28.75 20.594 -5.441 1 77.81 346 THR B CA 1
ATOM 10824 C C . THR B 1 346 ? 28.062 19.516 -6.266 1 77.81 346 THR B C 1
ATOM 10826 O O . THR B 1 346 ? 26.828 19.391 -6.23 1 77.81 346 THR B O 1
ATOM 10829 N N . ASN B 1 347 ? 28.766 18.719 -6.879 1 63.69 347 ASN B N 1
ATOM 10830 C CA . ASN B 1 347 ? 28.312 17.781 -7.906 1 63.69 347 ASN B CA 1
ATOM 10831 C C . ASN B 1 347 ? 27.5 16.641 -7.305 1 63.69 347 ASN B C 1
ATOM 10833 O O . ASN B 1 347 ? 26.547 16.156 -7.918 1 63.69 347 ASN B O 1
ATOM 10837 N N . ASN B 1 348 ? 27.812 16.203 -6.164 1 63.34 348 ASN B N 1
ATOM 10838 C CA . ASN B 1 348 ? 27.141 15.016 -5.645 1 63.34 348 ASN B CA 1
ATOM 10839 C C . ASN B 1 348 ? 25.656 15.273 -5.379 1 63.34 348 ASN B C 1
ATOM 10841 O O . ASN B 1 348 ? 24.859 14.352 -5.391 1 63.34 348 ASN B O 1
ATOM 10845 N N . LYS B 1 349 ? 25.297 16.438 -5.203 1 67 349 LYS B N 1
ATOM 10846 C CA . LYS B 1 349 ? 23.922 16.766 -4.875 1 67 349 LYS B CA 1
ATOM 10847 C C . LYS B 1 349 ? 23.172 17.281 -6.098 1 67 349 LYS B C 1
ATOM 10849 O O . LYS B 1 349 ? 21.938 17.328 -6.113 1 67 349 LYS B O 1
ATOM 10854 N N . ASN B 1 350 ? 23.969 17.625 -7.105 1 74.75 350 ASN B N 1
ATOM 10855 C CA . ASN B 1 350 ? 23.344 18.172 -8.305 1 74.75 350 ASN B CA 1
ATOM 10856 C C . ASN B 1 350 ? 22.969 17.078 -9.297 1 74.75 350 ASN B C 1
ATOM 10858 O O . ASN B 1 350 ? 23.766 16.188 -9.578 1 74.75 350 ASN B O 1
ATOM 10862 N N . LYS B 1 351 ? 21.766 17.062 -9.68 1 79.31 351 LYS B N 1
ATOM 10863 C CA . LYS B 1 351 ? 21.281 16.078 -10.648 1 79.31 351 LYS B CA 1
ATOM 10864 C C . LYS B 1 351 ? 20.734 16.75 -11.898 1 79.31 351 LYS B C 1
ATOM 10866 O O . LYS B 1 351 ? 20.078 17.797 -11.812 1 79.31 351 LYS B O 1
ATOM 10871 N N . LEU B 1 352 ? 21.172 16.297 -13.008 1 85.75 352 LEU B N 1
ATOM 10872 C CA . LEU B 1 352 ? 20.656 16.781 -14.289 1 85.75 352 LEU B CA 1
ATOM 10873 C C . LEU B 1 352 ? 19.828 15.695 -14.977 1 85.75 352 LEU B C 1
ATOM 10875 O O . LEU B 1 352 ? 20.312 14.594 -15.219 1 85.75 352 LEU B O 1
ATOM 10879 N N . PHE B 1 353 ? 18.625 15.93 -15.305 1 83.25 353 PHE B N 1
ATOM 10880 C CA . PHE B 1 353 ? 17.719 15.008 -15.977 1 83.25 353 PHE B CA 1
ATOM 10881 C C . PHE B 1 353 ? 17.562 15.375 -17.453 1 83.25 353 PHE B C 1
ATOM 10883 O O . PHE B 1 353 ? 17.312 16.531 -17.781 1 83.25 353 PHE B O 1
ATOM 10890 N N . VAL B 1 354 ? 17.797 14.461 -18.234 1 87.12 354 VAL B N 1
ATOM 10891 C CA . VAL B 1 354 ? 17.516 14.625 -19.656 1 87.12 354 VAL B CA 1
ATOM 10892 C C . VAL B 1 354 ? 16.25 13.859 -20.031 1 87.12 354 VAL B C 1
ATOM 10894 O O . VAL B 1 354 ? 16.234 12.625 -20.031 1 87.12 354 VAL B O 1
ATOM 10897 N N . LEU B 1 355 ? 15.258 14.609 -20.359 1 87.19 355 LEU B N 1
ATOM 10898 C CA . LEU B 1 355 ? 13.938 14.023 -20.578 1 87.19 355 LEU B CA 1
ATOM 10899 C C . LEU B 1 355 ? 13.477 14.234 -22.016 1 87.19 355 LEU B C 1
ATOM 10901 O O . LEU B 1 355 ? 13.656 15.32 -22.578 1 87.19 355 LEU B O 1
ATOM 10905 N N . SER B 1 356 ? 13.031 13.164 -22.625 1 85.94 356 SER B N 1
ATOM 10906 C CA . SER B 1 356 ? 12.5 13.297 -23.984 1 85.94 356 SER B CA 1
ATOM 10907 C C . SER B 1 356 ? 11.453 12.227 -24.266 1 85.94 356 SER B C 1
ATOM 10909 O O . SER B 1 356 ? 11.516 11.117 -23.719 1 85.94 356 SER B O 1
ATOM 10911 N N . GLY B 1 357 ? 10.492 12.609 -24.969 1 80.12 357 GLY B N 1
ATOM 10912 C CA . GLY B 1 357 ? 9.547 11.656 -25.531 1 80.12 357 GLY B CA 1
ATOM 10913 C C . GLY B 1 357 ? 8.68 10.992 -24.484 1 80.12 357 GLY B C 1
ATOM 10914 O O . GLY B 1 357 ? 8.383 11.586 -23.438 1 80.12 357 GLY B O 1
ATOM 10915 N N . ALA B 1 358 ? 8.273 9.742 -24.734 1 76.69 358 ALA B N 1
ATOM 10916 C CA . ALA B 1 358 ? 7.348 9 -23.875 1 76.69 358 ALA B CA 1
ATOM 10917 C C . ALA B 1 358 ? 8.039 8.531 -22.594 1 76.69 358 ALA B C 1
ATOM 10919 O O . ALA B 1 358 ? 7.414 8.453 -21.531 1 76.69 358 ALA B O 1
ATOM 10920 N N . ALA B 1 359 ? 9.297 8.32 -22.766 1 77.31 359 ALA B N 1
ATOM 10921 C CA . ALA B 1 359 ? 10.047 7.895 -21.594 1 77.31 359 ALA B CA 1
ATOM 10922 C C . ALA B 1 359 ? 10.141 9.016 -20.562 1 77.31 359 ALA B C 1
ATOM 10924 O O . ALA B 1 359 ? 10.102 8.766 -19.359 1 77.31 359 ALA B O 1
ATOM 10925 N N . GLY B 1 360 ? 10.25 10.172 -21.125 1 82.75 360 GLY B N 1
ATOM 10926 C CA . GLY B 1 360 ? 10.281 11.32 -20.234 1 82.75 360 GLY B CA 1
ATOM 10927 C C . GLY B 1 360 ? 8.977 11.523 -19.484 1 82.75 360 GLY B C 1
ATOM 10928 O O . GLY B 1 360 ? 8.984 11.789 -18.281 1 82.75 360 GLY B O 1
ATOM 10929 N N . ILE B 1 361 ? 7.914 11.352 -20.172 1 83.5 361 ILE B N 1
ATOM 10930 C CA . ILE B 1 361 ? 6.594 11.523 -19.578 1 83.5 361 ILE B CA 1
ATOM 10931 C C . ILE B 1 361 ? 6.371 10.445 -18.516 1 83.5 361 ILE B C 1
ATOM 10933 O O . ILE B 1 361 ? 5.855 10.734 -17.422 1 83.5 361 ILE B O 1
ATOM 10937 N N . ALA B 1 362 ? 6.797 9.281 -18.766 1 78 362 ALA B N 1
ATOM 10938 C CA . ALA B 1 362 ? 6.625 8.172 -17.828 1 78 362 ALA B CA 1
ATOM 10939 C C . ALA B 1 362 ? 7.414 8.414 -16.547 1 78 362 ALA B C 1
ATOM 10941 O O . ALA B 1 362 ? 6.93 8.117 -15.453 1 78 362 ALA B O 1
ATOM 10942 N N . LEU B 1 363 ? 8.555 8.883 -16.781 1 77.81 363 LEU B N 1
ATOM 10943 C CA . LEU B 1 363 ? 9.391 9.125 -15.609 1 77.81 363 LEU B CA 1
ATOM 10944 C C . LEU B 1 363 ? 8.781 10.219 -14.727 1 77.81 363 LEU B C 1
ATOM 10946 O O . LEU B 1 363 ? 8.727 10.078 -13.508 1 77.81 363 LEU B O 1
ATOM 10950 N N . VAL B 1 364 ? 8.375 11.297 -15.367 1 82.31 364 VAL B N 1
ATOM 10951 C CA . VAL B 1 364 ? 7.789 12.414 -14.625 1 82.31 364 VAL B CA 1
ATOM 10952 C C . VAL B 1 364 ? 6.516 11.953 -13.922 1 82.31 364 VAL B C 1
ATOM 10954 O O . VAL B 1 364 ? 6.27 12.32 -12.766 1 82.31 364 VAL B O 1
ATOM 10957 N N . ASN B 1 365 ? 5.746 11.148 -14.562 1 79.69 365 ASN B N 1
ATOM 10958 C CA . ASN B 1 365 ? 4.523 10.633 -13.961 1 79.69 365 ASN B CA 1
ATOM 10959 C C . ASN B 1 365 ? 4.828 9.703 -12.789 1 79.69 365 ASN B C 1
ATOM 10961 O O . ASN B 1 365 ? 4.109 9.703 -11.789 1 79.69 365 ASN B O 1
ATOM 10965 N N . ALA B 1 366 ? 5.816 8.906 -12.945 1 74.75 366 ALA B N 1
ATOM 10966 C CA . ALA B 1 366 ? 6.211 8.008 -11.859 1 74.75 366 ALA B CA 1
ATOM 10967 C C . ALA B 1 366 ? 6.613 8.805 -10.617 1 74.75 366 ALA B C 1
ATOM 10969 O O . ALA B 1 366 ? 6.266 8.43 -9.5 1 74.75 366 ALA B O 1
ATOM 10970 N N . ILE B 1 367 ? 7.32 9.883 -10.852 1 73.56 367 ILE B N 1
ATOM 10971 C CA . ILE B 1 367 ? 7.75 10.742 -9.75 1 73.56 367 ILE B CA 1
ATOM 10972 C C . ILE B 1 367 ? 6.535 11.398 -9.102 1 73.56 367 ILE B C 1
ATOM 10974 O O . ILE B 1 367 ? 6.43 11.438 -7.871 1 73.56 367 ILE B O 1
ATOM 10978 N N . THR B 1 368 ? 5.633 11.844 -9.938 1 78.62 368 THR B N 1
ATOM 10979 C CA . THR B 1 368 ? 4.43 12.5 -9.438 1 78.62 368 THR B CA 1
ATOM 10980 C C . THR B 1 368 ? 3.59 11.531 -8.609 1 78.62 368 THR B C 1
ATOM 10982 O O . THR B 1 368 ? 3.041 11.906 -7.574 1 78.62 368 THR B O 1
ATOM 10985 N N . GLU B 1 369 ? 3.484 10.344 -9.031 1 75.94 369 GLU B N 1
ATOM 10986 C CA . GLU B 1 369 ? 2.699 9.352 -8.305 1 75.94 369 GLU B CA 1
ATOM 10987 C C . GLU B 1 369 ? 3.332 9.031 -6.953 1 75.94 369 GLU B C 1
ATOM 10989 O O . GLU B 1 369 ? 2.625 8.812 -5.965 1 75.94 369 GLU B O 1
ATOM 10994 N N . GLN B 1 370 ? 4.582 8.992 -6.879 1 71.88 370 GLN B N 1
ATOM 10995 C CA . GLN B 1 370 ? 5.273 8.742 -5.617 1 71.88 370 GLN B CA 1
ATOM 10996 C C . GLN B 1 370 ? 5.055 9.891 -4.637 1 71.88 370 GLN B C 1
ATOM 10998 O O . GLN B 1 370 ? 4.863 9.672 -3.441 1 71.88 370 GLN B O 1
ATOM 11003 N N . ILE B 1 371 ? 5.125 11.102 -5.191 1 73.38 371 ILE B N 1
ATOM 11004 C CA . ILE B 1 371 ? 4.906 12.281 -4.371 1 73.38 371 ILE B CA 1
ATOM 11005 C C . ILE B 1 371 ? 3.479 12.281 -3.826 1 73.38 371 ILE B C 1
ATOM 11007 O O . ILE B 1 371 ? 3.258 12.555 -2.646 1 73.38 371 ILE B O 1
ATOM 11011 N N . ASN B 1 372 ? 2.543 11.867 -4.668 1 75.69 372 ASN B N 1
ATOM 11012 C CA . ASN B 1 372 ? 1.142 11.844 -4.262 1 75.69 372 ASN B CA 1
ATOM 11013 C C . ASN B 1 372 ? 0.882 10.758 -3.219 1 75.69 372 ASN B C 1
ATOM 11015 O O . ASN B 1 372 ? 0.07 10.945 -2.311 1 75.69 372 ASN B O 1
ATOM 11019 N N . GLN B 1 373 ? 1.55 9.68 -3.396 1 73.69 373 GLN B N 1
ATOM 11020 C CA . GLN B 1 373 ? 1.396 8.609 -2.422 1 73.69 373 GLN B CA 1
ATOM 11021 C C . GLN B 1 373 ? 1.881 9.039 -1.042 1 73.69 373 GLN B C 1
ATOM 11023 O O . GLN B 1 373 ? 1.231 8.758 -0.033 1 73.69 373 GLN B O 1
ATOM 11028 N N . ARG B 1 374 ? 2.873 9.773 -0.912 1 69.56 374 ARG B N 1
ATOM 11029 C CA . ARG B 1 374 ? 3.396 10.266 0.358 1 69.56 374 ARG B CA 1
ATOM 11030 C C . ARG B 1 374 ? 2.477 11.32 0.958 1 69.56 374 ARG B C 1
ATOM 11032 O O . ARG B 1 374 ? 2.26 11.344 2.172 1 69.56 374 ARG B O 1
ATOM 11039 N N . ALA B 1 375 ? 2.115 12.125 0.056 1 72.75 375 ALA B N 1
ATOM 11040 C CA . ALA B 1 375 ? 1.185 13.148 0.521 1 72.75 375 ALA B CA 1
ATOM 11041 C C . ALA B 1 375 ? -0.074 12.516 1.11 1 72.75 375 ALA B C 1
ATOM 11043 O O . ALA B 1 375 ? -0.612 13.008 2.107 1 72.75 375 ALA B O 1
ATOM 11044 N N . SER B 1 376 ? -0.471 11.438 0.545 1 73.88 376 SER B N 1
ATOM 11045 C CA . SER B 1 376 ? -1.653 10.734 1.034 1 73.88 376 SER B CA 1
ATOM 11046 C C . SER B 1 376 ? -1.413 10.141 2.42 1 73.88 376 SER B C 1
ATOM 11048 O O . SER B 1 376 ? -2.307 10.156 3.27 1 73.88 376 SER B O 1
ATOM 11050 N N . GLU B 1 377 ? -0.33 9.703 2.648 1 70.44 377 GLU B N 1
ATOM 11051 C CA . GLU B 1 377 ? 0.008 9.156 3.959 1 70.44 377 GLU B CA 1
ATOM 11052 C C . GLU B 1 377 ? -0.048 10.227 5.039 1 70.44 377 GLU B C 1
ATOM 11054 O O . GLU B 1 377 ? -0.493 9.969 6.16 1 70.44 377 GLU B O 1
ATOM 11059 N N . TRP B 1 378 ? 0.354 11.352 4.66 1 68.12 378 TRP B N 1
ATOM 11060 C CA . TRP B 1 378 ? 0.358 12.461 5.613 1 68.12 378 TRP B CA 1
ATOM 11061 C C . TRP B 1 378 ? -1.062 12.93 5.91 1 68.12 378 TRP B C 1
ATOM 11063 O O . TRP B 1 378 ? -1.346 13.414 7.008 1 68.12 378 TRP B O 1
ATOM 11073 N N . ARG B 1 379 ? -1.931 12.68 4.98 1 74.19 379 ARG B N 1
ATOM 11074 C CA . ARG B 1 379 ? -3.311 13.125 5.141 1 74.19 379 ARG B CA 1
ATOM 11075 C C . ARG B 1 379 ? -4.117 12.125 5.965 1 74.19 379 ARG B C 1
ATOM 11077 O O . ARG B 1 379 ? -5.184 12.461 6.484 1 74.19 379 ARG B O 1
ATOM 11084 N N . SER B 1 380 ? -3.592 10.977 6.117 1 80.06 380 SER B N 1
ATOM 11085 C CA . SER B 1 380 ? -4.344 9.93 6.805 1 80.06 380 SER B CA 1
ATOM 11086 C C . SER B 1 380 ? -4.348 10.156 8.312 1 80.06 380 SER B C 1
ATOM 11088 O O . SER B 1 380 ? -3.438 10.789 8.852 1 80.06 380 SER B O 1
ATOM 11090 N N . LEU B 1 381 ? -5.418 9.867 8.93 1 84.69 381 LEU B N 1
ATOM 11091 C CA . LEU B 1 381 ? -5.488 9.836 10.383 1 84.69 381 LEU B CA 1
ATOM 11092 C C . LEU B 1 381 ? -4.59 8.742 10.953 1 84.69 381 LEU B C 1
ATOM 11094 O O . LEU B 1 381 ? -4.203 7.816 10.234 1 84.69 381 LEU B O 1
ATOM 11098 N N . PRO B 1 382 ? -4.219 8.914 12.203 1 83.06 382 PRO B N 1
ATOM 11099 C CA . PRO B 1 382 ? -3.248 7.992 12.805 1 83.06 382 PRO B CA 1
ATOM 11100 C C . PRO B 1 382 ? -3.754 6.551 12.852 1 83.06 382 PRO B C 1
ATOM 11102 O O . PRO B 1 382 ? -4.949 6.32 13.062 1 83.06 382 PRO B O 1
ATOM 11105 N N . ASN B 1 383 ? -2.891 5.645 12.586 1 79.69 383 ASN B N 1
ATOM 11106 C CA . ASN B 1 383 ? -3.186 4.219 12.664 1 79.69 383 ASN B CA 1
ATOM 11107 C C . ASN B 1 383 ? -2.027 3.439 13.281 1 79.69 383 ASN B C 1
ATOM 11109 O O . ASN B 1 383 ? -1.022 3.18 12.617 1 79.69 383 ASN B O 1
ATOM 11113 N N . LEU B 1 384 ? -2.184 3.129 14.609 1 84.19 384 LEU B N 1
ATOM 11114 C CA . LEU B 1 384 ? -1.187 2.312 15.297 1 84.19 384 LEU B CA 1
ATOM 11115 C C . LEU B 1 384 ? -1.494 0.827 15.133 1 84.19 384 LEU B C 1
ATOM 11117 O O . LEU B 1 384 ? -2.641 0.451 14.875 1 84.19 384 LEU B O 1
ATOM 11121 N N . PRO B 1 385 ? -0.455 -0.035 15.281 1 78.38 385 PRO B N 1
ATOM 11122 C CA . PRO B 1 385 ? -0.715 -1.473 15.188 1 78.38 385 PRO B CA 1
ATOM 11123 C C . PRO B 1 385 ? -1.659 -1.974 16.281 1 78.38 385 PRO B C 1
ATOM 11125 O O . PRO B 1 385 ? -1.765 -1.354 17.344 1 78.38 385 PRO B O 1
ATOM 11128 N N . ASP B 1 386 ? -2.322 -3.049 15.945 1 76.5 386 ASP B N 1
ATOM 11129 C CA . ASP B 1 386 ? -3.297 -3.617 16.875 1 76.5 386 ASP B CA 1
ATOM 11130 C C . ASP B 1 386 ? -2.615 -4.133 18.141 1 76.5 386 ASP B C 1
ATOM 11132 O O . ASP B 1 386 ? -3.133 -3.961 19.234 1 76.5 386 ASP B O 1
ATOM 11136 N N . SER B 1 387 ? -1.375 -4.672 17.891 1 79.81 387 SER B N 1
ATOM 11137 C CA . SER B 1 387 ? -0.673 -5.242 19.047 1 79.81 387 SER B CA 1
ATOM 11138 C C . SER B 1 387 ? 0.582 -4.441 19.375 1 79.81 387 SER B C 1
ATOM 11140 O O . SER B 1 387 ? 1.277 -3.965 18.469 1 79.81 387 SER B O 1
ATOM 11142 N N . ALA B 1 388 ? 0.888 -4.27 20.734 1 83.06 388 ALA B N 1
ATOM 11143 C CA . ALA B 1 388 ? 2.074 -3.562 21.203 1 83.06 388 ALA B CA 1
ATOM 11144 C C . ALA B 1 388 ? 3.352 -4.266 20.766 1 83.06 388 ALA B C 1
ATOM 11146 O O . ALA B 1 388 ? 4.387 -3.625 20.562 1 83.06 388 ALA B O 1
ATOM 11147 N N . GLU B 1 389 ? 3.193 -5.492 20.516 1 75.69 389 GLU B N 1
ATOM 11148 C CA . GLU B 1 389 ? 4.355 -6.285 20.125 1 75.69 389 GLU B CA 1
ATOM 11149 C C . GLU B 1 389 ? 4.844 -5.906 18.734 1 75.69 389 GLU B C 1
ATOM 11151 O O . GLU B 1 389 ? 6.012 -6.117 18.391 1 75.69 389 GLU B O 1
ATOM 11156 N N . SER B 1 390 ? 4 -5.309 18.016 1 77.88 390 SER B N 1
ATOM 11157 C CA . SER B 1 390 ? 4.344 -4.98 16.641 1 77.88 390 SER B CA 1
ATOM 11158 C C . SER B 1 390 ? 4.934 -3.578 16.531 1 77.88 390 SER B C 1
ATOM 11160 O O . SER B 1 390 ? 5.352 -3.152 15.453 1 77.88 390 SER B O 1
ATOM 11162 N N . VAL B 1 391 ? 5.043 -2.93 17.656 1 81.62 391 VAL B N 1
ATOM 11163 C CA . VAL B 1 391 ? 5.477 -1.536 17.656 1 81.62 391 VAL B CA 1
ATOM 11164 C C . VAL B 1 391 ? 6.949 -1.456 17.25 1 81.62 391 VAL B C 1
ATOM 11166 O O . VAL B 1 391 ? 7.332 -0.634 16.422 1 81.62 391 VAL B O 1
ATOM 11169 N N . ALA B 1 392 ? 7.68 -2.303 17.844 1 75.31 392 ALA B N 1
ATOM 11170 C CA . ALA B 1 392 ? 9.109 -2.291 17.531 1 75.31 392 ALA B CA 1
ATOM 11171 C C . ALA B 1 392 ? 9.352 -2.576 16.047 1 75.31 392 ALA B C 1
ATOM 11173 O O . ALA B 1 392 ? 10.211 -1.955 15.422 1 75.31 392 ALA B O 1
ATOM 11174 N N . THR B 1 393 ? 8.562 -3.473 15.586 1 76 393 THR B N 1
ATOM 11175 C CA . THR B 1 393 ? 8.648 -3.826 14.172 1 76 393 THR B CA 1
ATOM 11176 C C . THR B 1 393 ? 8.32 -2.625 13.297 1 76 393 THR B C 1
ATOM 11178 O O . THR B 1 393 ? 9.023 -2.357 12.312 1 76 393 THR B O 1
ATOM 11181 N N . ASP B 1 394 ? 7.348 -1.94 13.641 1 76.69 394 ASP B N 1
ATOM 11182 C CA . ASP B 1 394 ? 6.922 -0.775 12.867 1 76.69 394 ASP B CA 1
ATOM 11183 C C . ASP B 1 394 ? 7.977 0.33 12.922 1 76.69 394 ASP B C 1
ATOM 11185 O O . ASP B 1 394 ? 8.18 1.048 11.945 1 76.69 394 ASP B O 1
ATOM 11189 N N . LEU B 1 395 ? 8.539 0.5 14.07 1 77.19 395 LEU B N 1
ATOM 11190 C CA . LEU B 1 395 ? 9.578 1.515 14.227 1 77.19 395 LEU B CA 1
ATOM 11191 C C . LEU B 1 395 ? 10.805 1.173 13.383 1 77.19 395 LEU B C 1
ATOM 11193 O O . LEU B 1 395 ? 11.414 2.059 12.781 1 77.19 395 LEU B O 1
ATOM 11197 N N . LEU B 1 396 ? 11.148 -0.065 13.336 1 73.62 396 LEU B N 1
ATOM 11198 C CA . LEU B 1 396 ? 12.281 -0.5 12.539 1 73.62 396 LEU B CA 1
ATOM 11199 C C . LEU B 1 396 ? 12.016 -0.279 11.055 1 73.62 396 LEU B C 1
ATOM 11201 O O . LEU B 1 396 ? 12.914 0.132 10.312 1 73.62 396 LEU B O 1
ATOM 11205 N N . LYS B 1 397 ? 10.852 -0.603 10.688 1 72 397 LYS B N 1
ATOM 11206 C CA . LYS B 1 397 ? 10.477 -0.366 9.297 1 72 397 LYS B CA 1
ATOM 11207 C C . LYS B 1 397 ? 10.602 1.111 8.938 1 72 397 LYS B C 1
ATOM 11209 O O . LYS B 1 397 ? 11.008 1.451 7.824 1 72 397 LYS B O 1
ATOM 11214 N N . ALA B 1 398 ? 10.219 1.836 9.859 1 68.56 398 ALA B N 1
ATOM 11215 C CA . ALA B 1 398 ? 10.219 3.279 9.633 1 68.56 398 ALA B CA 1
ATOM 11216 C C . ALA B 1 398 ? 11.641 3.832 9.602 1 68.56 398 ALA B C 1
ATOM 11218 O O . ALA B 1 398 ? 11.906 4.844 8.953 1 68.56 398 ALA B O 1
ATOM 11219 N N . THR B 1 399 ? 12.547 3.215 10.312 1 66.69 399 THR B N 1
ATOM 11220 C CA . THR B 1 399 ? 13.891 3.77 10.453 1 66.69 399 THR B CA 1
ATOM 11221 C C . THR B 1 399 ? 14.867 3.074 9.508 1 66.69 399 THR B C 1
ATOM 11223 O O . THR B 1 399 ? 15.953 3.592 9.242 1 66.69 399 THR B O 1
ATOM 11226 N N . SER B 1 400 ? 14.445 1.883 9.062 1 60.78 400 SER B N 1
ATOM 11227 C CA . SER B 1 400 ? 15.375 1.138 8.227 1 60.78 400 SER B CA 1
ATOM 11228 C C . SER B 1 400 ? 14.711 0.667 6.938 1 60.78 400 SER B C 1
ATOM 11230 O O . SER B 1 400 ? 13.531 0.313 6.938 1 60.78 400 SER B O 1
ATOM 11232 N N . HIS B 1 401 ? 14.891 1.298 5.781 1 52.56 401 HIS B N 1
ATOM 11233 C CA . HIS B 1 401 ? 14.32 0.699 4.582 1 52.56 401 HIS B CA 1
ATOM 11234 C C . HIS B 1 401 ? 14.969 -0.645 4.27 1 52.56 401 HIS B C 1
ATOM 11236 O O . HIS B 1 401 ? 16.188 -0.728 4.117 1 52.56 401 HIS B O 1
ATOM 11242 N N . ILE B 1 402 ? 14.531 -1.65 4.734 1 48.31 402 ILE B N 1
ATOM 11243 C CA . ILE B 1 402 ? 14.969 -2.977 4.312 1 48.31 402 ILE B CA 1
ATOM 11244 C C . ILE B 1 402 ? 14.898 -3.084 2.789 1 48.31 402 ILE B C 1
ATOM 11246 O O . ILE B 1 402 ? 13.906 -2.682 2.18 1 48.31 402 ILE B O 1
ATOM 11250 N N . GLY B 1 403 ? 16.047 -2.771 2.104 1 44.19 403 GLY B N 1
ATOM 11251 C CA . GLY B 1 403 ? 16.266 -2.816 0.664 1 44.19 403 GLY B CA 1
ATOM 11252 C C . GLY B 1 403 ? 15.055 -3.34 -0.095 1 44.19 403 GLY B C 1
ATOM 11253 O O . GLY B 1 403 ? 13.953 -3.412 0.453 1 44.19 403 GLY B O 1
ATOM 11254 N N . GLU B 1 404 ? 15.32 -3.85 -1.236 1 46.41 404 GLU B N 1
ATOM 11255 C CA . GLU B 1 404 ? 14.414 -4.43 -2.223 1 46.41 404 GLU B CA 1
ATOM 11256 C C . GLU B 1 404 ? 13.477 -5.449 -1.578 1 46.41 404 GLU B C 1
ATOM 11258 O O . GLU B 1 404 ? 13.852 -6.125 -0.618 1 46.41 404 GLU B O 1
ATOM 11263 N N . GLN B 1 405 ? 12.273 -5.242 -1.619 1 47.88 405 GLN B N 1
ATOM 11264 C CA . GLN B 1 405 ? 11.227 -6.168 -1.191 1 47.88 405 GLN B CA 1
ATOM 11265 C C . GLN B 1 405 ? 11.75 -7.598 -1.137 1 47.88 405 GLN B C 1
ATOM 11267 O O . GLN B 1 405 ? 11.883 -8.258 -2.17 1 47.88 405 GLN B O 1
ATOM 11272 N N . ALA B 1 406 ? 12.555 -7.914 -0.165 1 45.31 406 ALA B N 1
ATOM 11273 C CA . ALA B 1 406 ? 13.258 -9.164 0.1 1 45.31 406 ALA B CA 1
ATOM 11274 C C . ALA B 1 406 ? 12.297 -10.344 0.107 1 45.31 406 ALA B C 1
ATOM 11276 O O . ALA B 1 406 ? 11.305 -10.344 0.844 1 45.31 406 ALA B O 1
ATOM 11277 N N . ASP B 1 407 ? 12.102 -10.984 -0.97 1 47.59 407 ASP B N 1
ATOM 11278 C CA . ASP B 1 407 ? 11.398 -12.266 -0.931 1 47.59 407 ASP B CA 1
ATOM 11279 C C . ASP B 1 407 ? 12.195 -13.312 -0.16 1 47.59 407 ASP B C 1
ATOM 11281 O O . ASP B 1 407 ? 11.711 -14.422 0.079 1 47.59 407 ASP B O 1
ATOM 11285 N N . ASN B 1 408 ? 13.586 -12.961 0.093 1 52.09 408 ASN B N 1
ATOM 11286 C CA . ASN B 1 408 ? 14.453 -13.859 0.852 1 52.09 408 ASN B CA 1
ATOM 11287 C C . ASN B 1 408 ? 15.445 -13.078 1.709 1 52.09 408 ASN B C 1
ATOM 11289 O O . ASN B 1 408 ? 15.688 -11.898 1.467 1 52.09 408 ASN B O 1
ATOM 11293 N N . LEU B 1 409 ? 15.93 -13.609 2.842 1 48.62 409 LEU B N 1
ATOM 11294 C CA . LEU B 1 409 ? 16.844 -13.016 3.809 1 48.62 409 LEU B CA 1
ATOM 11295 C C . LEU B 1 409 ? 18.094 -12.492 3.117 1 48.62 409 LEU B C 1
ATOM 11297 O O . LEU B 1 409 ? 18.719 -11.523 3.582 1 48.62 409 LEU B O 1
ATOM 11301 N N . ARG B 1 410 ? 18.375 -13.141 2.035 1 48.72 410 ARG B N 1
ATOM 11302 C CA . ARG B 1 410 ? 19.609 -12.773 1.35 1 48.72 410 ARG B CA 1
ATOM 11303 C C . ARG B 1 410 ? 19.5 -11.375 0.752 1 48.72 410 ARG B C 1
ATOM 11305 O O . ARG B 1 410 ? 20.516 -10.672 0.632 1 48.72 410 ARG B O 1
ATOM 11312 N N . LYS B 1 411 ? 18.328 -11 0.412 1 50.31 411 LYS B N 1
ATOM 11313 C CA . LYS B 1 411 ? 18.125 -9.75 -0.32 1 50.31 411 LYS B CA 1
ATOM 11314 C C . LYS B 1 411 ? 17.844 -8.594 0.635 1 50.31 411 LYS B C 1
ATOM 11316 O O . LYS B 1 411 ? 17.5 -7.492 0.2 1 50.31 411 LYS B O 1
ATOM 11321 N N . THR B 1 412 ? 17.922 -8.719 1.875 1 43.53 412 THR B N 1
ATOM 11322 C CA . THR B 1 412 ? 17.656 -7.672 2.854 1 43.53 412 THR B CA 1
ATOM 11323 C C . THR B 1 412 ? 18.781 -6.637 2.854 1 43.53 412 THR B C 1
ATOM 11325 O O . THR B 1 412 ? 19.859 -6.891 3.373 1 43.53 412 THR B O 1
ATOM 11328 N N . ASP B 1 413 ? 19.156 -6.109 1.8 1 45.22 413 ASP B N 1
ATOM 11329 C CA . ASP B 1 413 ? 20.219 -5.113 1.885 1 45.22 413 ASP B CA 1
ATOM 11330 C C . ASP B 1 413 ? 19.828 -3.979 2.83 1 45.22 413 ASP B C 1
ATOM 11332 O O . ASP B 1 413 ? 18.734 -3.975 3.389 1 45.22 413 ASP B O 1
ATOM 11336 N N . ALA B 1 414 ? 20.109 -2.576 2.238 1 42.88 414 ALA B N 1
ATOM 11337 C CA . ALA B 1 414 ? 20.422 -1.334 2.936 1 42.88 414 ALA B CA 1
ATOM 11338 C C . ALA B 1 414 ? 19.188 -0.72 3.568 1 42.88 414 ALA B C 1
ATOM 11340 O O . ALA B 1 414 ? 18.219 -0.393 2.871 1 42.88 414 ALA B O 1
ATOM 11341 N N . LEU B 1 415 ? 19.031 -1.084 4.77 1 42.41 415 LEU B N 1
ATOM 11342 C CA . LEU B 1 415 ? 18.141 -0.327 5.652 1 42.41 415 LEU B CA 1
ATOM 11343 C C . LEU B 1 415 ? 18.406 1.17 5.531 1 42.41 415 LEU B C 1
ATOM 11345 O O . LEU B 1 415 ? 19.5 1.644 5.879 1 42.41 415 LEU B O 1
ATOM 11349 N N . THR B 1 416 ? 18.016 1.739 4.488 1 44.72 416 THR B N 1
ATOM 11350 C CA . THR B 1 416 ? 18.188 3.188 4.453 1 44.72 416 THR B CA 1
ATOM 11351 C C . THR B 1 416 ? 17.156 3.881 5.34 1 44.72 416 THR B C 1
ATOM 11353 O O . THR B 1 416 ? 16 3.457 5.406 1 44.72 416 THR B O 1
ATOM 11356 N N . LEU B 1 417 ? 17.797 4.66 6.18 1 45.53 417 LEU B N 1
ATOM 11357 C CA . LEU B 1 417 ? 17.016 5.426 7.141 1 45.53 417 LEU B CA 1
ATOM 11358 C C . LEU B 1 417 ? 16 6.32 6.43 1 45.53 417 LEU B C 1
ATOM 11360 O O . LEU B 1 417 ? 16.344 7.004 5.461 1 45.53 417 LEU B O 1
ATOM 11364 N N . HIS B 1 418 ? 14.641 6.059 6.758 1 63.16 418 HIS B N 1
ATOM 11365 C CA . HIS B 1 418 ? 13.586 6.922 6.242 1 63.16 418 HIS B CA 1
ATOM 11366 C C . HIS B 1 418 ? 13.062 7.867 7.324 1 63.16 418 HIS B C 1
ATOM 11368 O O . HIS B 1 418 ? 12.164 7.512 8.086 1 63.16 418 HIS B O 1
ATOM 11374 N N . ARG B 1 419 ? 13.766 9.156 7.531 1 67.25 419 ARG B N 1
ATOM 11375 C CA . ARG B 1 419 ? 13.352 10.172 8.492 1 67.25 419 ARG B CA 1
ATOM 11376 C C . ARG B 1 419 ? 11.859 10.461 8.367 1 67.25 419 ARG B C 1
ATOM 11378 O O . ARG B 1 419 ? 11.156 10.586 9.375 1 67.25 419 ARG B O 1
ATOM 11385 N N . ALA B 1 420 ? 11.438 10.5 7.184 1 70.5 420 ALA B N 1
ATOM 11386 C CA . ALA B 1 420 ? 10.047 10.859 6.945 1 70.5 420 ALA B CA 1
ATOM 11387 C C . ALA B 1 420 ? 9.102 9.789 7.488 1 70.5 420 ALA B C 1
ATOM 11389 O O . ALA B 1 420 ? 8.055 10.109 8.062 1 70.5 420 ALA B O 1
ATOM 11390 N N . SER B 1 421 ? 9.477 8.594 7.324 1 75.44 421 SER B N 1
ATOM 11391 C CA . SER B 1 421 ? 8.641 7.516 7.828 1 75.44 421 SER B CA 1
ATOM 11392 C C . SER B 1 421 ? 8.594 7.516 9.352 1 75.44 421 SER B C 1
ATOM 11394 O O . SER B 1 421 ? 7.551 7.223 9.945 1 75.44 421 SER B O 1
ATOM 11396 N N . PHE B 1 422 ? 9.688 7.875 10.055 1 83.31 422 PHE B N 1
ATOM 11397 C CA . PHE B 1 422 ? 9.695 7.953 11.508 1 83.31 422 PHE B CA 1
ATOM 11398 C C . PHE B 1 422 ? 8.844 9.109 12 1 83.31 422 PHE B C 1
ATOM 11400 O O . PHE B 1 422 ? 8.141 8.992 13.008 1 83.31 422 PHE B O 1
ATOM 11407 N N . ALA B 1 423 ? 9.031 10.211 11.219 1 83.94 423 ALA B N 1
ATOM 11408 C CA . ALA B 1 423 ? 8.242 11.391 11.586 1 83.94 423 ALA B CA 1
ATOM 11409 C C . ALA B 1 423 ? 6.746 11.086 11.516 1 83.94 423 ALA B C 1
ATOM 11411 O O . ALA B 1 423 ? 5.977 11.531 12.375 1 83.94 423 ALA B O 1
ATOM 11412 N N . LEU B 1 424 ? 6.324 10.336 10.547 1 83.06 424 LEU B N 1
ATOM 11413 C CA . LEU B 1 424 ? 4.926 9.953 10.398 1 83.06 424 LEU B CA 1
ATOM 11414 C C . LEU B 1 424 ? 4.488 9.039 11.531 1 83.06 424 LEU B C 1
ATOM 11416 O O . LEU B 1 424 ? 3.381 9.18 12.055 1 83.06 424 LEU B O 1
ATOM 11420 N N . ASN B 1 425 ? 5.316 8.148 11.891 1 85.69 425 ASN B N 1
ATOM 11421 C CA . ASN B 1 425 ? 5.02 7.254 13 1 85.69 425 ASN B CA 1
ATOM 11422 C C . ASN B 1 425 ? 4.879 8.016 14.312 1 85.69 425 ASN B C 1
ATOM 11424 O O . ASN B 1 425 ? 3.963 7.758 15.094 1 85.69 425 ASN B O 1
ATOM 11428 N N . LEU B 1 426 ? 5.867 8.938 14.523 1 89.5 426 LEU B N 1
ATOM 11429 C CA . LEU B 1 426 ? 5.84 9.734 15.75 1 89.5 426 LEU B CA 1
ATOM 11430 C C . LEU B 1 426 ? 4.582 10.594 15.812 1 89.5 426 LEU B C 1
ATOM 11432 O O . LEU B 1 426 ? 4 10.773 16.875 1 89.5 426 LEU B O 1
ATOM 11436 N N . ARG B 1 427 ? 4.184 11.102 14.664 1 88.31 427 ARG B N 1
ATOM 11437 C CA . ARG B 1 427 ? 2.965 11.898 14.578 1 88.31 427 ARG B CA 1
ATOM 11438 C C . ARG B 1 427 ? 1.758 11.102 15.062 1 88.31 427 ARG B C 1
ATOM 11440 O O . ARG B 1 427 ? 0.882 11.641 15.742 1 88.31 427 ARG B O 1
ATOM 11447 N N . ASP B 1 428 ? 1.695 9.844 14.68 1 89.5 428 ASP B N 1
ATOM 11448 C CA . ASP B 1 428 ? 0.576 8.992 15.078 1 89.5 428 ASP B CA 1
ATOM 11449 C C . ASP B 1 428 ? 0.546 8.805 16.594 1 89.5 428 ASP B C 1
ATOM 11451 O O . ASP B 1 428 ? -0.521 8.844 17.203 1 89.5 428 ASP B O 1
ATOM 11455 N N . TYR B 1 429 ? 1.672 8.633 17.188 1 92.31 429 TYR B N 1
ATOM 11456 C CA . TYR B 1 429 ? 1.733 8.477 18.641 1 92.31 429 TYR B CA 1
ATOM 11457 C C . TYR B 1 429 ? 1.344 9.773 19.328 1 92.31 429 TYR B C 1
ATOM 11459 O O . TYR B 1 429 ? 0.666 9.75 20.359 1 92.31 429 TYR B O 1
ATOM 11467 N N . GLU B 1 430 ? 1.819 10.867 18.797 1 93.19 430 GLU B N 1
ATOM 11468 C CA . GLU B 1 430 ? 1.466 12.164 19.359 1 93.19 430 GLU B CA 1
ATOM 11469 C C . GLU B 1 430 ? -0.038 12.414 19.281 1 93.19 430 GLU B C 1
ATOM 11471 O O . GLU B 1 430 ? -0.616 13.039 20.172 1 93.19 430 GLU B O 1
ATOM 11476 N N . ALA B 1 431 ? -0.626 11.922 18.266 1 91.94 431 ALA B N 1
ATOM 11477 C CA . ALA B 1 431 ? -2.076 12.047 18.141 1 91.94 431 ALA B CA 1
ATOM 11478 C C . ALA B 1 431 ? -2.789 11.273 19.234 1 91.94 431 ALA B C 1
ATOM 11480 O O . ALA B 1 431 ? -3.783 11.742 19.797 1 91.94 431 ALA B O 1
ATOM 11481 N N . TYR B 1 432 ? -2.312 10.102 19.5 1 92.62 432 TYR B N 1
ATOM 11482 C CA . TYR B 1 432 ? -2.895 9.297 20.578 1 92.62 432 TYR B CA 1
ATOM 11483 C C . TYR B 1 432 ? -2.723 9.992 21.922 1 92.62 432 TYR B C 1
ATOM 11485 O O . TYR B 1 432 ? -3.615 9.938 22.766 1 92.62 432 TYR B O 1
ATOM 11493 N N . GLU B 1 433 ? -1.554 10.641 22.109 1 92.88 433 GLU B N 1
ATOM 11494 C CA . GLU B 1 433 ? -1.299 11.383 23.344 1 92.88 433 GLU B CA 1
ATOM 11495 C C . GLU B 1 433 ? -2.303 12.516 23.516 1 92.88 433 GLU B C 1
ATOM 11497 O O . GLU B 1 433 ? -2.781 12.758 24.625 1 92.88 433 GLU B O 1
ATOM 11502 N N . ARG B 1 434 ? -2.592 13.141 22.516 1 90.44 434 ARG B N 1
ATOM 11503 C CA . ARG B 1 434 ? -3.475 14.305 22.562 1 90.44 434 ARG B CA 1
ATOM 11504 C C . ARG B 1 434 ? -4.93 13.875 22.719 1 90.44 434 ARG B C 1
ATOM 11506 O O . ARG B 1 434 ? -5.691 14.508 23.453 1 90.44 434 ARG B O 1
ATOM 11513 N N . ASP B 1 435 ? -5.309 12.789 22.078 1 90.94 435 ASP B N 1
ATOM 11514 C CA . ASP B 1 435 ? -6.73 12.508 21.891 1 90.94 435 ASP B CA 1
ATOM 11515 C C . ASP B 1 435 ? -7.207 11.438 22.875 1 90.94 435 ASP B C 1
ATOM 11517 O O . ASP B 1 435 ? -8.414 11.289 23.094 1 90.94 435 ASP B O 1
ATOM 11521 N N . LEU B 1 436 ? -6.285 10.695 23.469 1 92.56 436 LEU B N 1
ATOM 11522 C CA . LEU B 1 436 ? -6.691 9.594 24.344 1 92.56 436 LEU B CA 1
ATOM 11523 C C . LEU B 1 436 ? -6.129 9.773 25.75 1 92.56 436 LEU B C 1
ATOM 11525 O O . LEU B 1 436 ? -5.082 10.398 25.922 1 92.56 436 LEU B O 1
ATOM 11529 N N . PRO B 1 437 ? -6.863 9.305 26.75 1 90.06 437 PRO B N 1
ATOM 11530 C CA . PRO B 1 437 ? -6.254 9.227 28.078 1 90.06 437 PRO B CA 1
ATOM 11531 C C . PRO B 1 437 ? -5.027 8.32 28.109 1 90.06 437 PRO B C 1
ATOM 11533 O O . PRO B 1 437 ? -5.008 7.273 27.453 1 90.06 437 PRO B O 1
ATOM 11536 N N . PRO B 1 438 ? -4.02 8.695 28.812 1 90.56 438 PRO B N 1
ATOM 11537 C CA . PRO B 1 438 ? -2.76 7.953 28.828 1 90.56 438 PRO B CA 1
ATOM 11538 C C . PRO B 1 438 ? -2.951 6.48 29.188 1 90.56 438 PRO B C 1
ATOM 11540 O O . PRO B 1 438 ? -2.248 5.617 28.641 1 90.56 438 PRO B O 1
ATOM 11543 N N . ASP B 1 439 ? -3.918 6.125 29.969 1 89.19 439 ASP B N 1
ATOM 11544 C CA . ASP B 1 439 ? -4.086 4.754 30.453 1 89.19 439 ASP B CA 1
ATOM 11545 C C . ASP B 1 439 ? -4.668 3.861 29.359 1 89.19 439 ASP B C 1
ATOM 11547 O O . ASP B 1 439 ? -4.48 2.643 29.375 1 89.19 439 ASP B O 1
ATOM 11551 N N . SER B 1 440 ? -5.363 4.383 28.422 1 91.12 440 SER B N 1
ATOM 11552 C CA . SER B 1 440 ? -6.078 3.617 27.406 1 91.12 440 SER B CA 1
ATOM 11553 C C . SER B 1 440 ? -5.109 2.988 26.406 1 91.12 440 SER B C 1
ATOM 11555 O O . SER B 1 440 ? -5.449 2.016 25.734 1 91.12 440 SER B O 1
ATOM 11557 N N . TRP B 1 441 ? -3.857 3.461 26.281 1 92.81 441 TRP B N 1
ATOM 11558 C CA . TRP B 1 441 ? -2.912 2.961 25.281 1 92.81 441 TRP B CA 1
ATOM 11559 C C . TRP B 1 441 ? -1.515 2.834 25.891 1 92.81 441 TRP B C 1
ATOM 11561 O O . TRP B 1 441 ? -0.518 3.102 25.203 1 92.81 441 TRP B O 1
ATOM 11571 N N . LYS B 1 442 ? -1.444 2.553 27.141 1 92.62 442 LYS B N 1
ATOM 11572 C CA . LYS B 1 442 ? -0.212 2.453 27.922 1 92.62 442 LYS B CA 1
ATOM 11573 C C . LYS B 1 442 ? 0.724 1.401 27.344 1 92.62 442 LYS B C 1
ATOM 11575 O O . LYS B 1 442 ? 1.929 1.635 27.219 1 92.62 442 LYS B O 1
ATOM 11580 N N . GLU B 1 443 ? 0.207 0.311 26.891 1 91.06 443 GLU B N 1
ATOM 11581 C CA . GLU B 1 443 ? 1.029 -0.784 26.375 1 91.06 443 GLU B CA 1
ATOM 11582 C C . GLU B 1 443 ? 1.745 -0.389 25.094 1 91.06 443 GLU B C 1
ATOM 11584 O O . GLU B 1 443 ? 2.926 -0.692 24.906 1 91.06 443 GLU B O 1
ATOM 11589 N N . HIS B 1 444 ? 1.076 0.233 24.25 1 91.06 444 HIS B N 1
ATOM 11590 C CA . HIS B 1 444 ? 1.664 0.678 22.984 1 91.06 444 HIS B CA 1
ATOM 11591 C C . HIS B 1 444 ? 2.742 1.729 23.219 1 91.06 444 HIS B C 1
ATOM 11593 O O . HIS B 1 444 ? 3.811 1.681 22.609 1 91.06 444 HIS B O 1
ATOM 11599 N N . ARG B 1 445 ? 2.459 2.635 24.078 1 92.38 445 ARG B N 1
ATOM 11600 C CA . ARG B 1 445 ? 3.383 3.727 24.359 1 92.38 445 ARG B CA 1
ATOM 11601 C C . ARG B 1 445 ? 4.652 3.211 25.031 1 92.38 445 ARG B C 1
ATOM 11603 O O . ARG B 1 445 ? 5.758 3.639 24.688 1 92.38 445 ARG B O 1
ATOM 11610 N N . HIS B 1 446 ? 4.512 2.277 25.969 1 94.06 446 HIS B N 1
ATOM 11611 C CA . HIS B 1 446 ? 5.668 1.702 26.641 1 94.06 446 HIS B CA 1
ATOM 11612 C C . HIS B 1 446 ? 6.535 0.901 25.672 1 94.06 446 HIS B C 1
ATOM 11614 O O . HIS B 1 446 ? 7.766 0.967 25.734 1 94.06 446 HIS B O 1
ATOM 11620 N N . ALA B 1 447 ? 5.816 0.197 24.781 1 90.25 447 ALA B N 1
ATOM 11621 C CA . ALA B 1 447 ? 6.562 -0.528 23.75 1 90.25 447 ALA B CA 1
ATOM 11622 C C . ALA B 1 447 ? 7.336 0.433 22.859 1 90.25 447 ALA B C 1
ATOM 11624 O O . ALA B 1 447 ? 8.461 0.142 22.453 1 90.25 447 ALA B O 1
ATOM 11625 N N . PHE B 1 448 ? 6.77 1.489 22.562 1 92.12 448 PHE B N 1
ATOM 11626 C CA . PHE B 1 448 ? 7.41 2.512 21.75 1 92.12 448 PHE B CA 1
ATOM 11627 C C . PHE B 1 448 ? 8.641 3.072 22.453 1 92.12 448 PHE B C 1
ATOM 11629 O O . PHE B 1 448 ? 9.703 3.203 21.844 1 92.12 448 PHE B O 1
ATOM 11636 N N . PHE B 1 449 ? 8.539 3.363 23.781 1 94.69 449 PHE B N 1
ATOM 11637 C CA . PHE B 1 449 ? 9.664 3.91 24.516 1 94.69 449 PHE B CA 1
ATOM 11638 C C . PHE B 1 449 ? 10.805 2.896 24.609 1 94.69 449 PHE B C 1
ATOM 11640 O O . PHE B 1 449 ? 11.977 3.266 24.547 1 94.69 449 PHE B O 1
ATOM 11647 N N . ASP B 1 450 ? 10.438 1.706 24.688 1 90.56 450 ASP B N 1
ATOM 11648 C CA . ASP B 1 450 ? 11.453 0.662 24.703 1 90.56 450 ASP B CA 1
ATOM 11649 C C . ASP B 1 450 ? 12.195 0.603 23.375 1 90.56 450 ASP B C 1
ATOM 11651 O O . ASP B 1 450 ? 13.422 0.44 23.344 1 90.56 450 ASP B O 1
ATOM 11655 N N . ALA B 1 451 ? 11.469 0.702 22.375 1 86.5 451 ALA B N 1
ATOM 11656 C CA . ALA B 1 451 ? 12.078 0.681 21.047 1 86.5 451 ALA B CA 1
ATOM 11657 C C . ALA B 1 451 ? 12.977 1.896 20.844 1 86.5 451 ALA B C 1
ATOM 11659 O O . ALA B 1 451 ? 14.023 1.797 20.203 1 86.5 451 ALA B O 1
ATOM 11660 N N . VAL B 1 452 ? 12.539 3.006 21.312 1 90.19 452 VAL B N 1
ATOM 11661 C CA . VAL B 1 452 ? 13.336 4.227 21.203 1 90.19 452 VAL B CA 1
ATOM 11662 C C . VAL B 1 452 ? 14.641 4.059 21.984 1 90.19 452 VAL B C 1
ATOM 11664 O O . VAL B 1 452 ? 15.711 4.402 21.469 1 90.19 452 VAL B O 1
ATOM 11667 N N . THR B 1 453 ? 14.594 3.531 23.141 1 90.44 453 THR B N 1
ATOM 11668 C CA . THR B 1 453 ? 15.766 3.359 24 1 90.44 453 THR B CA 1
ATOM 11669 C C . THR B 1 453 ? 16.734 2.348 23.391 1 90.44 453 THR B C 1
ATOM 11671 O O . THR B 1 453 ? 17.953 2.547 23.422 1 90.44 453 THR B O 1
ATOM 11674 N N . GLY B 1 454 ? 16.219 1.395 22.797 1 83.75 454 GLY B N 1
ATOM 11675 C CA . GLY B 1 454 ? 17.062 0.322 22.297 1 83.75 454 GLY B CA 1
ATOM 11676 C C . GLY B 1 454 ? 17.578 0.57 20.891 1 83.75 454 GLY B C 1
ATOM 11677 O O . GLY B 1 454 ? 18.625 0.061 20.516 1 83.75 454 GLY B O 1
ATOM 11678 N N . HIS B 1 455 ? 16.828 1.327 20.109 1 81.56 455 HIS B N 1
ATOM 11679 C CA . HIS B 1 455 ? 17.172 1.423 18.703 1 81.56 455 HIS B CA 1
ATOM 11680 C C . HIS B 1 455 ? 17.516 2.857 18.312 1 81.56 455 HIS B C 1
ATOM 11682 O O . HIS B 1 455 ? 18.375 3.088 17.453 1 81.56 455 HIS B O 1
ATOM 11688 N N . LEU B 1 456 ? 16.844 3.783 18.844 1 85.69 456 LEU B N 1
ATOM 11689 C CA . LEU B 1 456 ? 17.031 5.168 18.422 1 85.69 456 LEU B CA 1
ATOM 11690 C C . LEU B 1 456 ? 18.172 5.82 19.188 1 85.69 456 LEU B C 1
ATOM 11692 O O . LEU B 1 456 ? 18.969 6.578 18.609 1 85.69 456 LEU B O 1
ATOM 11696 N N . LEU B 1 457 ? 18.281 5.508 20.438 1 91.31 457 LEU B N 1
ATOM 11697 C CA . LEU B 1 457 ? 19.297 6.141 21.266 1 91.31 457 LEU B CA 1
ATOM 11698 C C . LEU B 1 457 ? 20.625 5.387 21.172 1 91.31 457 LEU B C 1
ATOM 11700 O O . LEU B 1 457 ? 21.203 5.004 22.188 1 91.31 457 LEU B O 1
ATOM 11704 N N . THR B 1 458 ? 21.031 5.191 19.938 1 88.88 458 THR B N 1
ATOM 11705 C CA . THR B 1 458 ? 22.328 4.668 19.547 1 88.88 458 THR B CA 1
ATOM 11706 C C . THR B 1 458 ? 23.094 5.68 18.688 1 88.88 458 THR B C 1
ATOM 11708 O O . THR B 1 458 ? 22.484 6.535 18.047 1 88.88 458 THR B O 1
ATOM 11711 N N . PRO B 1 459 ? 24.328 5.676 18.734 1 87.69 459 PRO B N 1
ATOM 11712 C CA . PRO B 1 459 ? 25.109 6.77 18.141 1 87.69 459 PRO B CA 1
ATOM 11713 C C . PRO B 1 459 ? 24.734 7.059 16.688 1 87.69 459 PRO B C 1
ATOM 11715 O O . PRO B 1 459 ? 24.391 8.195 16.359 1 87.69 459 PRO B O 1
ATOM 11718 N N . ILE B 1 460 ? 24.656 6.102 15.812 1 84.88 460 ILE B N 1
ATOM 11719 C CA . ILE B 1 460 ? 24.422 6.32 14.391 1 84.88 460 ILE B CA 1
ATOM 11720 C C . ILE B 1 460 ? 23 6.805 14.164 1 84.88 460 ILE B C 1
ATOM 11722 O O . ILE B 1 460 ? 22.781 7.844 13.531 1 84.88 460 ILE B O 1
ATOM 11726 N N . LYS B 1 461 ? 22.047 6.148 14.75 1 84.69 461 LYS B N 1
ATOM 11727 C CA . LYS B 1 461 ? 20.641 6.488 14.516 1 84.69 461 LYS B CA 1
ATOM 11728 C C . LYS B 1 461 ? 20.266 7.789 15.227 1 84.69 461 LYS B C 1
ATOM 11730 O O . LYS B 1 461 ? 19.484 8.578 14.719 1 84.69 461 LYS B O 1
ATOM 11735 N N . PHE B 1 462 ? 20.828 7.969 16.344 1 90.44 462 PHE B N 1
ATOM 11736 C CA . PHE B 1 462 ? 20.5 9.18 17.094 1 90.44 462 PHE B CA 1
ATOM 11737 C C . PHE B 1 462 ? 20.953 10.422 16.328 1 90.44 462 PHE B C 1
ATOM 11739 O O . PHE B 1 462 ? 20.219 11.414 16.281 1 90.44 462 PHE B O 1
ATOM 11746 N N . PHE B 1 463 ? 22.156 10.422 15.789 1 90.56 463 PHE B N 1
ATOM 11747 C CA . PHE B 1 463 ? 22.672 11.586 15.086 1 90.56 463 PHE B CA 1
ATOM 11748 C C . PHE B 1 463 ? 21.781 11.938 13.898 1 90.56 463 PHE B C 1
ATOM 11750 O O . PHE B 1 463 ? 21.656 13.109 13.531 1 90.56 463 PHE B O 1
ATOM 11757 N N . GLU B 1 464 ? 21.141 10.977 13.461 1 85.69 464 GLU B N 1
ATOM 11758 C CA . GLU B 1 464 ? 20.25 11.219 12.328 1 85.69 464 GLU B CA 1
ATOM 11759 C C . GLU B 1 464 ? 18.891 11.711 12.797 1 85.69 464 GLU B C 1
ATOM 11761 O O . GLU B 1 464 ? 18.188 12.398 12.055 1 85.69 464 GLU B O 1
ATOM 11766 N N . LEU B 1 465 ? 18.438 11.328 13.984 1 88.38 465 LEU B N 1
ATOM 11767 C CA . LEU B 1 465 ? 17.062 11.586 14.414 1 88.38 465 LEU B CA 1
ATOM 11768 C C . LEU B 1 465 ? 17.047 12.414 15.688 1 88.38 465 LEU B C 1
ATOM 11770 O O . LEU B 1 465 ? 16.016 12.477 16.375 1 88.38 465 LEU B O 1
ATOM 11774 N N . ALA B 1 466 ? 18.078 13.047 16 1 90.12 466 ALA B N 1
ATOM 11775 C CA . ALA B 1 466 ? 18.25 13.773 17.25 1 90.12 466 ALA B CA 1
ATOM 11776 C C . ALA B 1 466 ? 17.141 14.82 17.422 1 90.12 466 ALA B C 1
ATOM 11778 O O . ALA B 1 466 ? 16.719 15.102 18.547 1 90.12 466 ALA B O 1
ATOM 11779 N N . GLN B 1 467 ? 16.656 15.367 16.359 1 88.75 467 GLN B N 1
ATOM 11780 C CA . GLN B 1 467 ? 15.695 16.469 16.406 1 88.75 467 GLN B CA 1
ATOM 11781 C C . GLN B 1 467 ? 14.352 15.992 16.953 1 88.75 467 GLN B C 1
ATOM 11783 O O . GLN B 1 467 ? 13.531 16.812 17.391 1 88.75 467 GLN B O 1
ATOM 11788 N N . TYR B 1 468 ? 14.086 14.719 17.062 1 90.56 468 TYR B N 1
ATOM 11789 C CA . TYR B 1 468 ? 12.781 14.203 17.469 1 90.56 468 TYR B CA 1
ATOM 11790 C C . TYR B 1 468 ? 12.789 13.836 18.953 1 90.56 468 TYR B C 1
ATOM 11792 O O . TYR B 1 468 ? 11.742 13.547 19.531 1 90.56 468 TYR B O 1
ATOM 11800 N N . LEU B 1 469 ? 13.922 13.852 19.625 1 93 469 LEU B N 1
ATOM 11801 C CA . LEU B 1 469 ? 14.047 13.43 21.016 1 93 469 LEU B CA 1
ATOM 11802 C C . LEU B 1 469 ? 13.172 14.289 21.938 1 93 469 LEU B C 1
ATOM 11804 O O . LEU B 1 469 ? 12.438 13.766 22.766 1 93 469 LEU B O 1
ATOM 11808 N N . PRO B 1 470 ? 13.242 15.633 21.75 1 93 470 PRO B N 1
ATOM 11809 C CA . PRO B 1 470 ? 12.398 16.453 22.625 1 93 470 PRO B CA 1
ATOM 11810 C C . PRO B 1 470 ? 10.922 16.094 22.531 1 93 470 PRO B C 1
ATOM 11812 O O . PRO B 1 470 ? 10.211 16.109 23.531 1 93 470 PRO B O 1
ATOM 11815 N N . ARG B 1 471 ? 10.445 15.781 21.359 1 93.88 471 ARG B N 1
ATOM 11816 C CA . ARG B 1 471 ? 9.055 15.406 21.156 1 93.88 471 ARG B CA 1
ATOM 11817 C C . ARG B 1 471 ? 8.719 14.117 21.906 1 93.88 471 ARG B C 1
ATOM 11819 O O . ARG B 1 471 ? 7.645 13.992 22.5 1 93.88 471 ARG B O 1
ATOM 11826 N N . ILE B 1 472 ? 9.633 13.203 21.891 1 95.44 472 ILE B N 1
ATOM 11827 C CA . ILE B 1 472 ? 9.445 11.922 22.562 1 95.44 472 ILE B CA 1
ATOM 11828 C C . ILE B 1 472 ? 9.43 12.133 24.078 1 95.44 472 ILE B C 1
ATOM 11830 O O . ILE B 1 472 ? 8.586 11.562 24.781 1 95.44 472 ILE B O 1
ATOM 11834 N N . ILE B 1 473 ? 10.312 12.992 24.562 1 95.06 473 ILE B N 1
ATOM 11835 C CA . ILE B 1 473 ? 10.398 13.289 25.984 1 95.06 473 ILE B CA 1
ATOM 11836 C C . ILE B 1 473 ? 9.109 13.969 26.453 1 95.06 473 ILE B C 1
ATOM 11838 O O . ILE B 1 473 ? 8.57 13.625 27.516 1 95.06 473 ILE B O 1
ATOM 11842 N N . ARG B 1 474 ? 8.664 14.891 25.703 1 95.25 474 ARG B N 1
ATOM 11843 C CA . ARG B 1 474 ? 7.422 15.578 26.047 1 95.25 474 ARG B CA 1
ATOM 11844 C C . ARG B 1 474 ? 6.266 14.586 26.172 1 95.25 474 ARG B C 1
ATOM 11846 O O . ARG B 1 474 ? 5.449 14.688 27.094 1 95.25 474 ARG B O 1
ATOM 11853 N N . MET B 1 475 ? 6.223 13.688 25.25 1 95.12 475 MET B N 1
ATOM 11854 C CA . MET B 1 475 ? 5.16 12.688 25.281 1 95.12 475 MET B CA 1
ATOM 11855 C C . MET B 1 475 ? 5.246 11.836 26.547 1 95.12 475 MET B C 1
ATOM 11857 O O . MET B 1 475 ? 4.234 11.578 27.188 1 95.12 475 MET B O 1
ATOM 11861 N N . ALA B 1 476 ? 6.457 11.414 26.922 1 95.5 476 ALA B N 1
ATOM 11862 C CA . ALA B 1 476 ? 6.656 10.594 28.109 1 95.5 476 ALA B CA 1
ATOM 11863 C C . ALA B 1 476 ? 6.234 11.344 29.375 1 95.5 476 ALA B C 1
ATOM 11865 O O . ALA B 1 476 ? 5.582 10.773 30.25 1 95.5 476 ALA B O 1
ATOM 11866 N N . VAL B 1 477 ? 6.543 12.602 29.422 1 93.5 477 VAL B N 1
ATOM 11867 C CA . VAL B 1 477 ? 6.246 13.406 30.594 1 93.5 477 VAL B CA 1
ATOM 11868 C C . VAL B 1 477 ? 4.75 13.711 30.656 1 93.5 477 VAL B C 1
ATOM 11870 O O . VAL B 1 477 ? 4.125 13.594 31.719 1 93.5 477 VAL B O 1
ATOM 11873 N N . ALA B 1 478 ? 4.238 14.07 29.531 1 93.25 478 ALA B N 1
ATOM 11874 C CA . ALA B 1 478 ? 2.818 14.406 29.469 1 93.25 478 ALA B CA 1
ATOM 11875 C C . ALA B 1 478 ? 1.955 13.227 29.906 1 93.25 478 ALA B C 1
ATOM 11877 O O . ALA B 1 478 ? 0.885 13.406 30.484 1 93.25 478 ALA B O 1
ATOM 11878 N N . CYS B 1 479 ? 2.43 12.008 29.656 1 93.25 479 CYS B N 1
ATOM 11879 C CA . CYS B 1 479 ? 1.667 10.812 29.984 1 93.25 479 CYS B CA 1
ATOM 11880 C C . CYS B 1 479 ? 2.059 10.281 31.359 1 93.25 479 CYS B C 1
ATOM 11882 O O . CYS B 1 479 ? 1.522 9.266 31.812 1 93.25 479 CYS B O 1
ATOM 11884 N N . GLY B 1 480 ? 3.02 10.883 32 1 91 480 GLY B N 1
ATOM 11885 C CA . GLY B 1 480 ? 3.438 10.484 33.312 1 91 480 GLY B CA 1
ATOM 11886 C C . GLY B 1 480 ? 4.316 9.25 33.344 1 91 480 GLY B C 1
ATOM 11887 O O . GLY B 1 480 ? 4.336 8.508 34.312 1 91 480 GLY B O 1
ATOM 11888 N N . ASP B 1 481 ? 4.949 8.977 32.281 1 93.62 481 ASP B N 1
ATOM 11889 C CA . ASP B 1 481 ? 5.805 7.797 32.188 1 93.62 481 ASP B CA 1
ATOM 11890 C C . ASP B 1 481 ? 7.223 8.117 32.656 1 93.62 481 ASP B C 1
ATOM 11892 O O . ASP B 1 481 ? 8.18 7.965 31.906 1 93.62 481 ASP B O 1
ATOM 11896 N N . PHE B 1 482 ? 7.395 8.352 33.906 1 92.69 482 PHE B N 1
ATOM 11897 C CA . PHE B 1 482 ? 8.648 8.852 34.469 1 92.69 482 PHE B CA 1
ATOM 11898 C C . PHE B 1 482 ? 9.68 7.727 34.562 1 92.69 482 PHE B C 1
ATOM 11900 O O . PHE B 1 482 ? 10.883 7.973 34.469 1 92.69 482 PHE B O 1
ATOM 11907 N N . SER B 1 483 ? 9.211 6.484 34.688 1 91.56 483 SER B N 1
ATOM 11908 C CA . SER B 1 483 ? 10.148 5.363 34.719 1 91.56 483 SER B CA 1
ATOM 11909 C C . SER B 1 483 ? 10.859 5.23 33.375 1 91.56 483 SER B C 1
ATOM 11911 O O . SER B 1 483 ? 12.07 5.016 33.312 1 91.56 483 SER B O 1
ATOM 11913 N N . TYR B 1 484 ? 10.094 5.355 32.375 1 93.25 484 TYR B N 1
ATOM 11914 C CA . TYR B 1 484 ? 10.664 5.25 31.047 1 93.25 484 TYR B CA 1
ATOM 11915 C C . TYR B 1 484 ? 11.492 6.48 30.703 1 93.25 484 TYR B C 1
ATOM 11917 O O . TYR B 1 484 ? 12.469 6.395 29.953 1 93.25 484 TYR B O 1
ATOM 11925 N N . LEU B 1 485 ? 11.07 7.625 31.219 1 93.25 485 LEU B N 1
ATOM 11926 C CA . LEU B 1 485 ? 11.906 8.82 31.094 1 93.25 485 LEU B CA 1
ATOM 11927 C C . LEU B 1 485 ? 13.289 8.578 31.688 1 93.25 485 LEU B C 1
ATOM 11929 O O . LEU B 1 485 ? 14.297 8.961 31.078 1 93.25 485 LEU B O 1
ATOM 11933 N N . GLY B 1 486 ? 13.289 7.918 32.812 1 90.25 486 GLY B N 1
ATOM 11934 C CA . GLY B 1 486 ? 14.562 7.586 33.438 1 90.25 486 GLY B CA 1
ATOM 11935 C C . GLY B 1 486 ? 15.422 6.676 32.594 1 90.25 486 GLY B C 1
ATOM 11936 O O . GLY B 1 486 ? 16.625 6.879 32.469 1 90.25 486 GLY B O 1
ATOM 11937 N N . LYS B 1 487 ? 14.812 5.75 32 1 91.56 487 LYS B N 1
ATOM 11938 C CA . LYS B 1 487 ? 15.531 4.828 31.125 1 91.56 487 LYS B CA 1
ATOM 11939 C C . LYS B 1 487 ? 16.094 5.555 29.906 1 91.56 487 LYS B C 1
ATOM 11941 O O . LYS B 1 487 ? 17.219 5.273 29.484 1 91.56 487 LYS B O 1
ATOM 11946 N N . MET B 1 488 ? 15.344 6.457 29.359 1 92.62 488 MET B N 1
ATOM 11947 C CA . MET B 1 488 ? 15.781 7.195 28.172 1 92.62 488 MET B CA 1
ATOM 11948 C C . MET B 1 488 ? 16.953 8.109 28.516 1 92.62 488 MET B C 1
ATOM 11950 O O . MET B 1 488 ? 17.906 8.211 27.75 1 92.62 488 MET B O 1
ATOM 11954 N N . ILE B 1 489 ? 16.859 8.719 29.656 1 90.62 489 ILE B N 1
ATOM 11955 C CA . ILE B 1 489 ? 17.938 9.617 30.062 1 90.62 489 ILE B CA 1
ATOM 11956 C C . ILE B 1 489 ? 19.203 8.812 30.328 1 90.62 489 ILE B C 1
ATOM 11958 O O . ILE B 1 489 ? 20.312 9.25 29.984 1 90.62 489 ILE B O 1
ATOM 11962 N N . LYS B 1 490 ? 19.062 7.656 30.922 1 89.56 490 LYS B N 1
ATOM 11963 C CA . LYS B 1 490 ? 20.219 6.777 31.141 1 89.56 490 LYS B CA 1
ATOM 11964 C C . LYS B 1 490 ? 20.859 6.375 29.812 1 89.56 490 LYS B C 1
ATOM 11966 O O . LYS B 1 490 ? 22.078 6.367 29.688 1 89.56 490 LYS B O 1
ATOM 11971 N N . ALA B 1 491 ? 20.031 6.039 28.922 1 90.81 491 ALA B N 1
ATOM 11972 C CA . ALA B 1 491 ? 20.531 5.664 27.594 1 90.81 491 ALA B CA 1
ATOM 11973 C C . ALA B 1 491 ? 21.219 6.844 26.906 1 90.81 491 ALA B C 1
ATOM 11975 O O . ALA B 1 491 ? 22.219 6.672 26.203 1 90.81 491 ALA B O 1
ATOM 11976 N N . LEU B 1 492 ? 20.625 8.008 27.062 1 90.94 492 LEU B N 1
ATOM 11977 C CA . LEU B 1 492 ? 21.203 9.219 26.484 1 90.94 492 LEU B CA 1
ATOM 11978 C C . LEU B 1 492 ? 22.578 9.508 27.078 1 90.94 492 LEU B C 1
ATOM 11980 O O . LEU B 1 492 ? 23.5 9.898 26.359 1 90.94 492 LEU B O 1
ATOM 11984 N N . ASN B 1 493 ? 22.703 9.305 28.344 1 88.75 493 ASN B N 1
ATOM 11985 C CA . ASN B 1 493 ? 23.984 9.484 29.016 1 88.75 493 ASN B CA 1
ATOM 11986 C C . ASN B 1 493 ? 25.031 8.508 28.469 1 88.75 493 ASN B C 1
ATOM 11988 O O . ASN B 1 493 ? 26.172 8.898 28.203 1 88.75 493 ASN B O 1
ATOM 11992 N N . LYS B 1 494 ? 24.609 7.355 28.391 1 89.38 494 LYS B N 1
ATOM 11993 C CA . LYS B 1 494 ? 25.516 6.355 27.844 1 89.38 494 LYS B CA 1
ATOM 11994 C C . LYS B 1 494 ? 25.938 6.719 26.422 1 89.38 494 LYS B C 1
ATOM 11996 O O . LYS B 1 494 ? 27.094 6.551 26.047 1 89.38 494 LYS B O 1
ATOM 12001 N N . LEU B 1 495 ? 25.047 7.18 25.656 1 91.19 495 LEU B N 1
ATOM 12002 C CA . LEU B 1 495 ? 25.297 7.562 24.266 1 91.19 495 LEU B CA 1
ATOM 12003 C C . LEU B 1 495 ? 26.297 8.711 24.188 1 91.19 495 LEU B C 1
ATOM 12005 O O . LEU B 1 495 ? 27.25 8.664 23.406 1 91.19 495 LEU B O 1
ATOM 12009 N N . THR B 1 496 ? 26.109 9.75 24.969 1 89.44 496 THR B N 1
ATOM 12010 C CA . THR B 1 496 ? 27 10.906 24.938 1 89.44 496 THR B CA 1
ATOM 12011 C C . THR B 1 496 ? 28.406 10.516 25.391 1 89.44 496 THR B C 1
ATOM 12013 O O . THR B 1 496 ? 29.406 11.016 24.844 1 89.44 496 THR B O 1
ATOM 12016 N N . GLU B 1 497 ? 28.484 9.609 26.328 1 88.62 497 GLU B N 1
ATOM 12017 C CA . GLU B 1 497 ? 29.781 9.117 26.781 1 88.62 497 GLU B CA 1
ATOM 12018 C C . GLU B 1 497 ? 30.469 8.289 25.703 1 88.62 497 GLU B C 1
ATOM 12020 O O . GLU B 1 497 ? 31.672 8.398 25.5 1 88.62 497 GLU B O 1
ATOM 12025 N N . THR B 1 498 ? 29.688 7.535 25.047 1 89.69 498 THR B N 1
ATOM 12026 C CA . THR B 1 498 ? 30.219 6.699 23.984 1 89.69 498 THR B CA 1
ATOM 12027 C C . THR B 1 498 ? 30.781 7.555 22.844 1 89.69 498 THR B C 1
ATOM 12029 O O . THR B 1 498 ? 31.844 7.258 22.312 1 89.69 498 THR B O 1
ATOM 12032 N N . VAL B 1 499 ? 30.109 8.547 22.453 1 89.81 499 VAL B N 1
ATOM 12033 C CA . VAL B 1 499 ? 30.562 9.422 21.375 1 89.81 499 VAL B CA 1
ATOM 12034 C C . VAL B 1 499 ? 31.812 10.18 21.812 1 89.81 499 VAL B C 1
ATOM 12036 O O . VAL B 1 499 ? 32.719 10.375 21.016 1 89.81 499 VAL B O 1
ATOM 12039 N N . LYS B 1 500 ? 31.844 10.562 23.062 1 86.88 500 LYS B N 1
ATOM 12040 C CA . LYS B 1 500 ? 33 11.266 23.609 1 86.88 500 LYS B CA 1
ATOM 12041 C C . LYS B 1 500 ? 34.25 10.383 23.578 1 86.88 500 LYS B C 1
ATOM 12043 O O . LYS B 1 500 ? 35.312 10.836 23.219 1 86.88 500 LYS B O 1
ATOM 12048 N N . ASP B 1 501 ? 34.031 9.18 23.859 1 86.94 501 ASP B N 1
ATOM 12049 C CA . ASP B 1 501 ? 35.156 8.266 24.016 1 86.94 501 ASP B CA 1
ATOM 12050 C C . ASP B 1 501 ? 35.625 7.75 22.656 1 86.94 501 ASP B C 1
ATOM 12052 O O . ASP B 1 501 ? 36.812 7.496 22.469 1 86.94 501 ASP B O 1
ATOM 12056 N N . HIS B 1 502 ? 34.719 7.648 21.719 1 88.44 502 HIS B N 1
ATOM 12057 C CA . HIS B 1 502 ? 35.094 6.863 20.562 1 88.44 502 HIS B CA 1
ATOM 12058 C C . HIS B 1 502 ? 35.094 7.719 19.297 1 88.44 502 HIS B C 1
ATOM 12060 O O . HIS B 1 502 ? 35.594 7.281 18.25 1 88.44 502 HIS B O 1
ATOM 12066 N N . CYS B 1 503 ? 34.625 8.922 19.266 1 88.31 503 CYS B N 1
ATOM 12067 C CA . CYS B 1 503 ? 34.5 9.688 18.031 1 88.31 503 CYS B CA 1
ATOM 12068 C C . CYS B 1 503 ? 35.344 10.953 18.078 1 88.31 503 CYS B C 1
ATOM 12070 O O . CYS B 1 503 ? 35.531 11.523 19.141 1 88.31 503 CYS B O 1
ATOM 12072 N N . THR B 1 504 ? 35.75 11.281 16.906 1 85.94 504 THR B N 1
ATOM 12073 C CA . THR B 1 504 ? 36.312 12.609 16.719 1 85.94 504 THR B CA 1
ATOM 12074 C C . THR B 1 504 ? 35.25 13.586 16.234 1 85.94 504 THR B C 1
ATOM 12076 O O . THR B 1 504 ? 34.281 13.195 15.57 1 85.94 504 THR B O 1
ATOM 12079 N N . ILE B 1 505 ? 35.375 14.844 16.609 1 87.25 505 ILE B N 1
ATOM 12080 C CA . ILE B 1 505 ? 34.375 15.836 16.328 1 87.25 505 ILE B CA 1
ATOM 12081 C C . ILE B 1 505 ? 34.719 16.609 15.055 1 87.25 505 ILE B C 1
ATOM 12083 O O . ILE B 1 505 ? 35.875 16.984 14.859 1 87.25 505 ILE B O 1
ATOM 12087 N N . SER B 1 506 ? 33.844 16.641 14.219 1 88.25 506 SER B N 1
ATOM 12088 C CA . SER B 1 506 ? 33.969 17.469 13.031 1 88.25 506 SER B CA 1
ATOM 12089 C C . SER B 1 506 ? 32.781 18.375 12.852 1 88.25 506 SER B C 1
ATOM 12091 O O . SER B 1 506 ? 31.641 18 13.203 1 88.25 506 SER B O 1
ATOM 12093 N N . ILE B 1 507 ? 33 19.672 12.484 1 88.88 507 ILE B N 1
ATOM 12094 C CA . ILE B 1 507 ? 31.953 20.625 12.172 1 88.88 507 ILE B CA 1
ATOM 12095 C C . ILE B 1 507 ? 31.797 20.734 10.656 1 88.88 507 ILE B C 1
ATOM 12097 O O . ILE B 1 507 ? 32.781 20.922 9.938 1 88.88 507 ILE B O 1
ATOM 12101 N N . LYS B 1 508 ? 30.625 20.609 10.305 1 83.62 508 LYS B N 1
ATOM 12102 C CA . LYS B 1 508 ? 30.359 20.734 8.875 1 83.62 508 LYS B CA 1
ATOM 12103 C C . LYS B 1 508 ? 30.844 22.078 8.336 1 83.62 508 LYS B C 1
ATOM 12105 O O . LYS B 1 508 ? 30.609 23.125 8.945 1 83.62 508 LYS B O 1
ATOM 12110 N N . ALA B 1 509 ? 31.5 22.266 7.34 1 77 509 ALA B N 1
ATOM 12111 C CA . ALA B 1 509 ? 31.984 23.469 6.672 1 77 509 ALA B CA 1
ATOM 12112 C C . ALA B 1 509 ? 33.375 23.844 7.164 1 77 509 ALA B C 1
ATOM 12114 O O . ALA B 1 509 ? 34.031 24.719 6.598 1 77 509 ALA B O 1
ATOM 12115 N N . LEU B 1 510 ? 33.719 23.203 8.383 1 79.5 510 LEU B N 1
ATOM 12116 C CA . LEU B 1 510 ? 35.062 23.469 8.891 1 79.5 510 LEU B CA 1
ATOM 12117 C C . LEU B 1 510 ? 36.031 22.422 8.406 1 79.5 510 LEU B C 1
ATOM 12119 O O . LEU B 1 510 ? 35.781 21.219 8.516 1 79.5 510 LEU B O 1
ATOM 12123 N N . GLN B 1 511 ? 36.969 22.672 7.688 1 65.19 511 GLN B N 1
ATOM 12124 C CA . GLN B 1 511 ? 37.969 21.734 7.152 1 65.19 511 GLN B CA 1
ATOM 12125 C C . GLN B 1 511 ? 38.875 21.203 8.258 1 65.19 511 GLN B C 1
ATOM 12127 O O . GLN B 1 511 ? 39.344 20.062 8.172 1 65.19 511 GLN B O 1
ATOM 12132 N N . SER B 1 512 ? 39.031 21.969 9.336 1 62.84 512 SER B N 1
ATOM 12133 C CA . SER B 1 512 ? 39.969 21.531 10.367 1 62.84 512 SER B CA 1
ATOM 12134 C C . SER B 1 512 ? 39.281 20.766 11.469 1 62.84 512 SER B C 1
ATOM 12136 O O . SER B 1 512 ? 38.094 21.031 11.766 1 62.84 512 SER B O 1
ATOM 12138 N N . SER B 1 513 ? 39.844 19.562 11.781 1 60.03 513 SER B N 1
ATOM 12139 C CA . SER B 1 513 ? 39.281 18.781 12.883 1 60.03 513 SER B CA 1
ATOM 12140 C C . SER B 1 513 ? 39.469 19.484 14.219 1 60.03 513 SER B C 1
ATOM 12142 O O . SER B 1 513 ? 40.5 20.141 14.445 1 60.03 513 SER B O 1
ATOM 12144 N N . LEU B 1 514 ? 38.375 19.938 14.836 1 58.97 514 LEU B N 1
ATOM 12145 C CA . LEU B 1 514 ? 38.469 20.562 16.156 1 58.97 514 LEU B CA 1
ATOM 12146 C C . LEU B 1 514 ? 38.688 19.516 17.25 1 58.97 514 LEU B C 1
ATOM 12148 O O . LEU B 1 514 ? 38.188 18.391 17.141 1 58.97 514 LEU B O 1
ATOM 12152 N N . GLN B 1 515 ? 39.781 19.516 17.922 1 50.78 515 GLN B N 1
ATOM 12153 C CA . GLN B 1 515 ? 40 18.656 19.078 1 50.78 515 GLN B CA 1
ATOM 12154 C C . GLN B 1 515 ? 38.781 18.672 20 1 50.78 515 GLN B C 1
ATOM 12156 O O . GLN B 1 515 ? 38.125 19.719 20.188 1 50.78 515 GLN B O 1
ATOM 12161 N N . TYR B 1 516 ? 38.125 17.531 20.234 1 51.25 516 TYR B N 1
ATOM 12162 C CA . TYR B 1 516 ? 36.938 17.219 21.016 1 51.25 516 TYR B CA 1
ATOM 12163 C C . TYR B 1 516 ? 36.812 18.141 22.219 1 51.25 516 TYR B C 1
ATOM 12165 O O . TYR B 1 516 ? 35.719 18.484 22.641 1 51.25 516 TYR B O 1
ATOM 12173 N N . GLN B 1 517 ? 37.969 18.312 22.953 1 48.78 517 GLN B N 1
ATOM 12174 C CA . GLN B 1 517 ? 38 18.578 24.391 1 48.78 517 GLN B CA 1
ATOM 12175 C C . GLN B 1 517 ? 37.125 19.781 24.734 1 48.78 517 GLN B C 1
ATOM 12177 O O . GLN B 1 517 ? 36.562 19.859 25.844 1 48.78 517 GLN B O 1
ATOM 12182 N N . GLN B 1 518 ? 36.906 20.719 23.812 1 51.88 518 GLN B N 1
ATOM 12183 C CA . GLN B 1 518 ? 36.469 22 24.391 1 51.88 518 GLN B CA 1
ATOM 12184 C C . GLN B 1 518 ? 34.969 22.25 24.078 1 51.88 518 GLN B C 1
ATOM 12186 O O . GLN B 1 518 ? 34.375 23.172 24.625 1 51.88 518 GLN B O 1
ATOM 12191 N N . HIS B 1 519 ? 34.281 21.375 23.172 1 61.09 519 HIS B N 1
ATOM 12192 C CA . HIS B 1 519 ? 32.969 21.938 22.875 1 61.09 519 HIS B CA 1
ATOM 12193 C C . HIS B 1 519 ? 31.844 21.016 23.328 1 61.09 519 HIS B C 1
ATOM 12195 O O . HIS B 1 519 ? 31.797 19.844 22.922 1 61.09 519 HIS B O 1
ATOM 12201 N N . GLU B 1 520 ? 31.062 21.406 24.406 1 75.69 520 GLU B N 1
ATOM 12202 C CA . GLU B 1 520 ? 30.016 20.703 25.141 1 75.69 520 GLU B CA 1
ATOM 12203 C C . GLU B 1 520 ? 28.703 20.703 24.375 1 75.69 520 GLU B C 1
ATOM 12205 O O . GLU B 1 520 ? 27.734 21.328 24.812 1 75.69 520 GLU B O 1
ATOM 12210 N N . TRP B 1 521 ? 28.672 19.859 23.219 1 83.69 521 TRP B N 1
ATOM 12211 C CA . TRP B 1 521 ? 27.453 19.781 22.438 1 83.69 521 TRP B CA 1
ATOM 12212 C C . TRP B 1 521 ? 26.312 19.172 23.266 1 83.69 521 TRP B C 1
ATOM 12214 O O . TRP B 1 521 ? 25.141 19.453 23.016 1 83.69 521 TRP B O 1
ATOM 12224 N N . TRP B 1 522 ? 26.641 18.375 24.328 1 85.81 522 TRP B N 1
ATOM 12225 C CA . TRP B 1 522 ? 25.656 17.672 25.141 1 85.81 522 TRP B CA 1
ATOM 12226 C C . TRP B 1 522 ? 24.906 18.656 26.031 1 85.81 522 TRP B C 1
ATOM 12228 O O . TRP B 1 522 ? 23.781 18.375 26.469 1 85.81 522 TRP B O 1
ATOM 12238 N N . LYS B 1 523 ? 25.469 19.828 26.266 1 83.06 523 LYS B N 1
ATOM 12239 C CA . LYS B 1 523 ? 24.812 20.812 27.125 1 83.06 523 LYS B CA 1
ATOM 12240 C C . LYS B 1 523 ? 23.516 21.297 26.516 1 83.06 523 LYS B C 1
ATOM 12242 O O . LYS B 1 523 ? 22.484 21.375 27.188 1 83.06 523 LYS B O 1
ATOM 12247 N N . THR B 1 524 ? 23.594 21.656 25.266 1 84.62 524 THR B N 1
ATOM 12248 C CA . THR B 1 524 ? 22.391 22.141 24.578 1 84.62 524 THR B CA 1
ATOM 12249 C C . THR B 1 524 ? 21.344 21.031 24.5 1 84.62 524 THR B C 1
ATOM 12251 O O . THR B 1 524 ? 20.141 21.312 24.531 1 84.62 524 THR B O 1
ATOM 12254 N N . LEU B 1 525 ? 21.828 19.828 24.375 1 88.06 525 LEU B N 1
ATOM 12255 C CA . LEU B 1 525 ? 20.922 18.688 24.297 1 88.06 525 LEU B CA 1
ATOM 12256 C C . LEU B 1 525 ? 20.188 18.484 25.625 1 88.06 525 LEU B C 1
ATOM 12258 O O . LEU B 1 525 ? 18.969 18.312 25.641 1 88.06 525 LEU B O 1
ATOM 12262 N N . TYR B 1 526 ? 20.844 18.578 26.688 1 87.31 526 TYR B N 1
ATOM 12263 C CA . TYR B 1 526 ? 20.234 18.359 28 1 87.31 526 TYR B CA 1
ATOM 12264 C C . TYR B 1 526 ? 19.359 19.547 28.406 1 87.31 526 TYR B C 1
ATOM 12266 O O . TYR B 1 526 ? 18.359 19.375 29.109 1 87.31 526 TYR B O 1
ATOM 12274 N N . ASP B 1 527 ? 19.719 20.719 27.922 1 87.31 527 ASP B N 1
ATOM 12275 C CA . ASP B 1 527 ? 18.844 21.859 28.125 1 87.31 527 ASP B CA 1
ATOM 12276 C C . ASP B 1 527 ? 17.5 21.656 27.438 1 87.31 527 ASP B C 1
ATOM 12278 O O . ASP B 1 527 ? 16.438 21.984 28 1 87.31 527 ASP B O 1
ATOM 12282 N N . ALA B 1 528 ? 17.609 21.203 26.25 1 89.94 528 ALA B N 1
ATOM 12283 C CA . ALA B 1 528 ? 16.391 20.938 25.5 1 89.94 528 ALA B CA 1
ATOM 12284 C C . ALA B 1 528 ? 15.539 19.875 26.188 1 89.94 528 ALA B C 1
ATOM 12286 O O . ALA B 1 528 ? 14.312 19.953 26.188 1 89.94 528 ALA B O 1
ATOM 12287 N N . VAL B 1 529 ? 16.188 18.828 26.734 1 90.94 529 VAL B N 1
ATOM 12288 C CA . VAL B 1 529 ? 15.492 17.766 27.453 1 90.94 529 VAL B CA 1
ATOM 12289 C C . VAL B 1 529 ? 14.828 18.328 28.703 1 90.94 529 VAL B C 1
ATOM 12291 O O . VAL B 1 529 ? 13.664 18.047 28.984 1 90.94 529 VAL B O 1
ATOM 12294 N N . ALA B 1 530 ? 15.531 19.172 29.422 1 89.62 530 ALA B N 1
ATOM 12295 C CA . ALA B 1 530 ? 15 19.781 30.641 1 89.62 530 ALA B CA 1
ATOM 12296 C C . ALA B 1 530 ? 13.789 20.656 30.328 1 89.62 530 ALA B C 1
ATOM 12298 O O . ALA B 1 530 ? 12.773 20.594 31.031 1 89.62 530 ALA B O 1
ATOM 12299 N N . GLU B 1 531 ? 13.93 21.438 29.344 1 92.44 531 GLU B N 1
ATOM 12300 C CA . GLU B 1 531 ? 12.828 22.312 28.969 1 92.44 531 GLU B CA 1
ATOM 12301 C C . GLU B 1 531 ? 11.609 21.5 28.531 1 92.44 531 GLU B C 1
ATOM 12303 O O . GLU B 1 531 ? 10.469 21.906 28.781 1 92.44 531 GLU B O 1
ATOM 12308 N N . SER B 1 532 ? 11.898 20.375 27.859 1 93.06 532 SER B N 1
ATOM 12309 C CA . SER B 1 532 ? 10.805 19.516 27.422 1 93.06 532 SER B CA 1
ATOM 12310 C C . SER B 1 532 ? 10.094 18.875 28.625 1 93.06 532 SER B C 1
ATOM 12312 O O . SER B 1 532 ? 8.867 18.75 28.625 1 93.06 532 SER B O 1
ATOM 12314 N N . ILE B 1 533 ? 10.828 18.531 29.609 1 91.56 533 ILE B N 1
ATOM 12315 C CA . ILE B 1 533 ? 10.258 17.938 30.812 1 91.56 533 ILE B CA 1
ATOM 12316 C C . ILE B 1 533 ? 9.398 18.984 31.531 1 91.56 533 ILE B C 1
ATOM 12318 O O . ILE B 1 533 ? 8.25 18.703 31.891 1 91.56 533 ILE B O 1
ATOM 12322 N N . ILE B 1 534 ? 9.891 20.188 31.656 1 91.75 534 ILE B N 1
ATOM 12323 C CA . ILE B 1 534 ? 9.211 21.219 32.406 1 91.75 534 ILE B CA 1
ATOM 12324 C C . ILE B 1 534 ? 7.969 21.688 31.656 1 91.75 534 ILE B C 1
ATOM 12326 O O . ILE B 1 534 ? 6.902 21.875 32.25 1 91.75 534 ILE B O 1
ATOM 12330 N N . SER B 1 535 ? 8.117 21.875 30.422 1 94.31 535 SER B N 1
ATOM 12331 C CA . SER B 1 535 ? 7.023 22.406 29.609 1 94.31 535 SER B CA 1
ATOM 12332 C C . SER B 1 535 ? 5.859 21.422 29.531 1 94.31 535 SER B C 1
ATOM 12334 O O . SER B 1 535 ? 4.723 21.812 29.266 1 94.31 535 SER B O 1
ATOM 12336 N N . SER B 1 536 ? 6.098 20.109 29.734 1 93.94 536 SER B N 1
ATOM 12337 C CA . SER B 1 536 ? 5.055 19.109 29.562 1 93.94 536 SER B CA 1
ATOM 12338 C C . SER B 1 536 ? 4.637 18.5 30.891 1 93.94 536 SER B C 1
ATOM 12340 O O . SER B 1 536 ? 3.85 17.547 30.922 1 93.94 536 SER B O 1
ATOM 12342 N N . PHE B 1 537 ? 5.09 19.047 31.938 1 90.44 537 PHE B N 1
ATOM 12343 C CA . PHE B 1 537 ? 4.832 18.453 33.25 1 90.44 537 PHE B CA 1
ATOM 12344 C C . PHE B 1 537 ? 3.361 18.594 33.625 1 90.44 537 PHE B C 1
ATOM 12346 O O . PHE B 1 537 ? 2.793 19.688 33.562 1 90.44 537 PHE B O 1
ATOM 12353 N N . PRO B 1 538 ? 2.766 17.469 34 1 87.31 538 PRO B N 1
ATOM 12354 C CA . PRO B 1 538 ? 1.354 17.547 34.375 1 87.31 538 PRO B CA 1
ATOM 12355 C C . PRO B 1 538 ? 1.136 18.281 35.688 1 87.31 538 PRO B C 1
ATOM 12357 O O . PRO B 1 538 ? 1.956 18.172 36.625 1 87.31 538 PRO B O 1
ATOM 12360 N N . HIS B 1 539 ? 0.117 19.094 35.812 1 80 539 HIS B N 1
ATOM 12361 C CA . HIS B 1 539 ? -0.151 19.891 37 1 80 539 HIS B CA 1
ATOM 12362 C C . HIS B 1 539 ? -0.537 19 38.156 1 80 539 HIS B C 1
ATOM 12364 O O . HIS B 1 539 ? -0.143 19.266 39.312 1 80 539 HIS B O 1
ATOM 12370 N N . LYS B 1 540 ? -1.341 17.969 37.844 1 79.94 540 LYS B N 1
ATOM 12371 C CA . LYS B 1 540 ? -1.729 17.016 38.875 1 79.94 540 LYS B CA 1
ATOM 12372 C C . LYS B 1 540 ? -1.271 15.602 38.531 1 79.94 540 LYS B C 1
ATOM 12374 O O . LYS B 1 540 ? -1.485 15.133 37.406 1 79.94 540 LYS B O 1
ATOM 12379 N N . LEU B 1 541 ? -0.511 15.125 39.469 1 82.75 541 LEU B N 1
ATOM 12380 C CA . LEU B 1 541 ? -0.057 13.75 39.25 1 82.75 541 LEU B CA 1
ATOM 12381 C C . LEU B 1 541 ? -0.877 12.781 40.125 1 82.75 541 LEU B C 1
ATOM 12383 O O . LEU B 1 541 ? -1.272 13.117 41.219 1 82.75 541 LEU B O 1
ATOM 12387 N N . CYS B 1 542 ? -1.189 11.711 39.531 1 78 542 CYS B N 1
ATOM 12388 C CA . CYS B 1 542 ? -1.824 10.664 40.344 1 78 542 CYS B CA 1
ATOM 12389 C C . CYS B 1 542 ? -0.833 10.031 41.312 1 78 542 CYS B C 1
ATOM 12391 O O . CYS B 1 542 ? 0.364 10.32 41.25 1 78 542 CYS B O 1
ATOM 12393 N N . GLY B 1 543 ? -1.344 9.258 42.219 1 75.75 543 GLY B N 1
ATOM 12394 C CA . GLY B 1 543 ? -0.488 8.633 43.219 1 75.75 543 GLY B CA 1
ATOM 12395 C C . GLY B 1 543 ? 0.659 7.848 42.594 1 75.75 543 GLY B C 1
ATOM 12396 O O . GLY B 1 543 ? 1.812 8.016 43 1 75.75 543 GLY B O 1
ATOM 12397 N N . GLU B 1 544 ? 0.344 7.148 41.625 1 80.69 544 GLU B N 1
ATOM 12398 C CA . GLU B 1 544 ? 1.362 6.348 40.969 1 80.69 544 GLU B CA 1
ATOM 12399 C C . GLU B 1 544 ? 2.363 7.234 40.219 1 80.69 544 GLU B C 1
ATOM 12401 O O . GLU B 1 544 ? 3.559 6.93 40.188 1 80.69 544 GLU B O 1
ATOM 12406 N N . GLY B 1 545 ? 1.829 8.281 39.75 1 82.88 545 GLY B N 1
ATOM 12407 C CA . GLY B 1 545 ? 2.682 9.227 39.062 1 82.88 545 GLY B CA 1
ATOM 12408 C C . GLY B 1 545 ? 3.65 9.953 39.969 1 82.88 545 GLY B C 1
ATOM 12409 O O . GLY B 1 545 ? 4.801 10.188 39.594 1 82.88 545 GLY B O 1
ATOM 12410 N N . GLU B 1 546 ? 3.221 10.18 41.125 1 85.5 546 GLU B N 1
ATOM 12411 C CA . GLU B 1 546 ? 4.07 10.852 42.125 1 85.5 546 GLU B CA 1
ATOM 12412 C C . GLU B 1 546 ? 5.227 9.953 42.531 1 85.5 546 GLU B C 1
ATOM 12414 O O . GLU B 1 546 ? 6.363 10.414 42.656 1 85.5 546 GLU B O 1
ATOM 12419 N N . ASN B 1 547 ? 4.898 8.742 42.688 1 84.44 547 ASN B N 1
ATOM 12420 C CA . ASN B 1 547 ? 5.938 7.789 43.062 1 84.44 547 ASN B CA 1
ATOM 12421 C C . ASN B 1 547 ? 6.965 7.609 41.969 1 84.44 547 ASN B C 1
ATOM 12423 O O . ASN B 1 547 ? 8.164 7.543 42.219 1 84.44 547 ASN B O 1
ATOM 12427 N N . ALA B 1 548 ? 6.422 7.535 40.844 1 87.25 548 ALA B N 1
ATOM 12428 C CA . ALA B 1 548 ? 7.305 7.344 39.688 1 87.25 548 ALA B CA 1
ATOM 12429 C C . ALA B 1 548 ? 8.219 8.555 39.5 1 87.25 548 ALA B C 1
ATOM 12431 O O . ALA B 1 548 ? 9.391 8.398 39.125 1 87.25 548 ALA B O 1
ATOM 12432 N N . TRP B 1 549 ? 7.703 9.719 39.719 1 87.31 549 TRP B N 1
ATOM 12433 C CA . TRP B 1 549 ? 8.5 10.93 39.625 1 87.31 549 TRP B CA 1
ATOM 12434 C C . TRP B 1 549 ? 9.594 10.977 40.688 1 87.31 549 TRP B C 1
ATOM 12436 O O . TRP B 1 549 ? 10.734 11.344 40.375 1 87.31 549 TRP B O 1
ATOM 12446 N N . ASP B 1 550 ? 9.219 10.555 41.844 1 84.06 550 ASP B N 1
ATOM 12447 C CA . ASP B 1 550 ? 10.188 10.547 42.938 1 84.06 550 ASP B CA 1
ATOM 12448 C C . ASP B 1 550 ? 11.312 9.539 42.688 1 84.06 550 ASP B C 1
ATOM 12450 O O . ASP B 1 550 ? 12.477 9.812 42.969 1 84.06 550 ASP B O 1
ATOM 12454 N N . GLU B 1 551 ? 10.922 8.531 42.188 1 84.12 551 GLU B N 1
ATOM 12455 C CA . GLU B 1 551 ? 11.93 7.539 41.812 1 84.12 551 GLU B CA 1
ATOM 12456 C C . GLU B 1 551 ? 12.859 8.07 40.719 1 84.12 551 GLU B C 1
ATOM 12458 O O . GLU B 1 551 ? 14.07 7.848 40.75 1 84.12 551 GLU B O 1
ATOM 12463 N N . PHE B 1 552 ? 12.258 8.703 39.812 1 85.5 552 PHE B N 1
ATOM 12464 C CA . PHE B 1 552 ? 13.023 9.297 38.75 1 85.5 552 PHE B CA 1
ATOM 12465 C C . PHE B 1 552 ? 13.992 10.352 39.281 1 85.5 552 PHE B C 1
ATOM 12467 O O . PHE B 1 552 ? 15.164 10.383 38.906 1 85.5 552 PHE B O 1
ATOM 12474 N N . ARG B 1 553 ? 13.547 11.148 40.125 1 79.88 553 ARG B N 1
ATOM 12475 C CA . ARG B 1 553 ? 14.359 12.203 40.719 1 79.88 553 ARG B CA 1
ATOM 12476 C C . ARG B 1 553 ? 15.555 11.609 41.469 1 79.88 553 ARG B C 1
ATOM 12478 O O . ARG B 1 553 ? 16.656 12.164 41.406 1 79.88 553 ARG B O 1
ATOM 12485 N N . ASN B 1 554 ? 15.305 10.508 42.062 1 74.88 554 ASN B N 1
ATOM 12486 C CA . ASN B 1 554 ? 16.359 9.859 42.812 1 74.88 554 ASN B CA 1
ATOM 12487 C C . ASN B 1 554 ? 17.422 9.25 41.906 1 74.88 554 ASN B C 1
ATOM 12489 O O . ASN B 1 554 ? 18.594 9.211 42.25 1 74.88 554 ASN B O 1
ATOM 12493 N N . THR B 1 555 ? 16.906 8.828 40.812 1 70.31 555 THR B N 1
ATOM 12494 C CA . THR B 1 555 ? 17.844 8.234 39.875 1 70.31 555 THR B CA 1
ATOM 12495 C C . THR B 1 555 ? 18.688 9.312 39.188 1 70.31 555 THR B C 1
ATOM 12497 O O . THR B 1 555 ? 19.812 9.055 38.781 1 70.31 555 THR B O 1
ATOM 12500 N N . LEU B 1 556 ? 18.156 10.516 38.938 1 65.19 556 LEU B N 1
ATOM 12501 C CA . LEU B 1 556 ? 18.828 11.625 38.281 1 65.19 556 LEU B CA 1
ATOM 12502 C C . LEU B 1 556 ? 19.953 12.195 39.156 1 65.19 556 LEU B C 1
ATOM 12504 O O . LEU B 1 556 ? 20.906 12.766 38.625 1 65.19 556 LEU B O 1
ATOM 12508 N N . GLN B 1 557 ? 19.844 12.281 40.5 1 53.78 557 GLN B N 1
ATOM 12509 C CA . GLN B 1 557 ? 20.828 12.844 41.438 1 53.78 557 GLN B CA 1
ATOM 12510 C C . GLN B 1 557 ? 22.234 12.375 41.094 1 53.78 557 GLN B C 1
ATOM 12512 O O . GLN B 1 557 ? 23.219 13.07 41.344 1 53.78 557 GLN B O 1
ATOM 12517 N N . PHE B 1 558 ? 22.359 11.305 40.406 1 44.62 558 PHE B N 1
ATOM 12518 C CA . PHE B 1 558 ? 23.703 10.773 40.25 1 44.62 558 PHE B CA 1
ATOM 12519 C C . PHE B 1 558 ? 24.344 11.336 38.969 1 44.62 558 PHE B C 1
ATOM 12521 O O . PHE B 1 558 ? 25.531 11.125 38.719 1 44.62 558 PHE B O 1
ATOM 12528 N N . LYS B 1 559 ? 23.594 12.039 38.031 1 52.53 559 LYS B N 1
ATOM 12529 C CA . LYS B 1 559 ? 24.281 12.242 36.75 1 52.53 559 LYS B CA 1
ATOM 12530 C C . LYS B 1 559 ? 24.484 13.734 36.469 1 52.53 559 LYS B C 1
ATOM 12532 O O . LYS B 1 559 ? 23.547 14.523 36.562 1 52.53 559 LYS B O 1
ATOM 12537 N N . LYS B 1 560 ? 25.703 14.289 36.5 1 49.5 560 LYS B N 1
ATOM 12538 C CA . LYS B 1 560 ? 26.375 15.578 36.438 1 49.5 560 LYS B CA 1
ATOM 12539 C C . LYS B 1 560 ? 25.75 16.484 35.375 1 49.5 560 LYS B C 1
ATOM 12541 O O . LYS B 1 560 ? 25.531 17.672 35.625 1 49.5 560 LYS B O 1
ATOM 12546 N N . HIS B 1 561 ? 25.406 15.906 34.25 1 52.47 561 HIS B N 1
ATOM 12547 C CA . HIS B 1 561 ? 25.172 16.797 33.125 1 52.47 561 HIS B CA 1
ATOM 12548 C C . HIS B 1 561 ? 23.781 17.406 33.188 1 52.47 561 HIS B C 1
ATOM 12550 O O . HIS B 1 561 ? 23.578 18.547 32.75 1 52.47 561 HIS B O 1
ATOM 12556 N N . LEU B 1 562 ? 22.703 16.656 33.562 1 52.84 562 LEU B N 1
ATOM 12557 C CA . LEU B 1 562 ? 21.344 17.188 33.625 1 52.84 562 LEU B CA 1
ATOM 12558 C C . LEU B 1 562 ? 21.141 18.016 34.875 1 52.84 562 LEU B C 1
ATOM 12560 O O . LEU B 1 562 ? 20.172 18.781 34.969 1 52.84 562 LEU B O 1
ATOM 12564 N N . GLU B 1 563 ? 21.969 17.828 35.875 1 50.19 563 GLU B N 1
ATOM 12565 C CA . GLU B 1 563 ? 21.812 18.438 37.188 1 50.19 563 GLU B CA 1
ATOM 12566 C C . GLU B 1 563 ? 21.844 19.969 37.094 1 50.19 563 GLU B C 1
ATOM 12568 O O . GLU B 1 563 ? 21.109 20.656 37.812 1 50.19 563 GLU B O 1
ATOM 12573 N N . SER B 1 564 ? 22.688 20.438 36.25 1 49.75 564 SER B N 1
ATOM 12574 C CA . SER B 1 564 ? 22.812 21.891 36.344 1 49.75 564 SER B CA 1
ATOM 12575 C C . SER B 1 564 ? 21.516 22.578 35.906 1 49.75 564 SER B C 1
ATOM 12577 O O . SER B 1 564 ? 21.062 23.531 36.562 1 49.75 564 SER B O 1
ATOM 12579 N N . SER B 1 565 ? 20.938 22.203 34.875 1 51.62 565 SER B N 1
ATOM 12580 C CA . SER B 1 565 ? 19.812 22.938 34.344 1 51.62 565 SER B CA 1
ATOM 12581 C C . SER B 1 565 ? 18.5 22.516 35 1 51.62 565 SER B C 1
ATOM 12583 O O . SER B 1 565 ? 17.656 23.344 35.312 1 51.62 565 SER B O 1
ATOM 12585 N N . LEU B 1 566 ? 18.234 21.203 35.125 1 54.22 566 LEU B N 1
ATOM 12586 C CA . LEU B 1 566 ? 16.984 20.672 35.625 1 54.22 566 LEU B CA 1
ATOM 12587 C C . LEU B 1 566 ? 16.938 20.703 37.156 1 54.22 566 LEU B C 1
ATOM 12589 O O . LEU B 1 566 ? 15.883 20.906 37.75 1 54.22 566 LEU B O 1
ATOM 12593 N N . LEU B 1 567 ? 18.094 20.453 37.844 1 50.62 567 LEU B N 1
ATOM 12594 C CA . LEU B 1 567 ? 18.156 20.188 39.281 1 50.62 567 LEU B CA 1
ATOM 12595 C C . LEU B 1 567 ? 17.844 21.453 40.094 1 50.62 567 LEU B C 1
ATOM 12597 O O . LEU B 1 567 ? 17.469 21.391 41.25 1 50.62 567 LEU B O 1
ATOM 12601 N N . LYS B 1 568 ? 18.25 22.562 39.5 1 51.16 568 LYS B N 1
ATOM 12602 C CA . LYS B 1 568 ? 17.984 23.719 40.344 1 51.16 568 LYS B CA 1
ATOM 12603 C C . LYS B 1 568 ? 16.484 23.844 40.656 1 51.16 568 LYS B C 1
ATOM 12605 O O . LYS B 1 568 ? 16.094 24.609 41.531 1 51.16 568 LYS B O 1
ATOM 12610 N N . ILE B 1 569 ? 15.641 23.219 39.844 1 54.72 569 ILE B N 1
ATOM 12611 C CA . ILE B 1 569 ? 14.195 23.328 40.031 1 54.72 569 ILE B CA 1
ATOM 12612 C C . ILE B 1 569 ? 13.633 21.984 40.5 1 54.72 569 ILE B C 1
ATOM 12614 O O . ILE B 1 569 ? 12.57 21.562 40.031 1 54.72 569 ILE B O 1
ATOM 12618 N N . VAL B 1 570 ? 14.383 21.125 41.094 1 56.12 570 VAL B N 1
ATOM 12619 C CA . VAL B 1 570 ? 14.156 19.703 41.281 1 56.12 570 VAL B CA 1
ATOM 12620 C C . VAL B 1 570 ? 12.969 19.5 42.25 1 56.12 570 VAL B C 1
ATOM 12622 O O . VAL B 1 570 ? 12.344 18.438 42.25 1 56.12 570 VAL B O 1
ATOM 12625 N N . GLY B 1 571 ? 12.523 20.5 43 1 63.41 571 GLY B N 1
ATOM 12626 C CA . GLY B 1 571 ? 11.375 20.172 43.844 1 63.41 571 GLY B CA 1
ATOM 12627 C C . GLY B 1 571 ? 10.055 20.266 43.094 1 63.41 571 GLY B C 1
ATOM 12628 O O . GLY B 1 571 ? 9.953 20.969 42.094 1 63.41 571 GLY B O 1
ATOM 12629 N N . ARG B 1 572 ? 9.133 19.406 43.469 1 71.44 572 ARG B N 1
ATOM 12630 C CA . ARG B 1 572 ? 7.828 19.359 42.812 1 71.44 572 ARG B CA 1
ATOM 12631 C C . ARG B 1 572 ? 7.191 20.75 42.75 1 71.44 572 ARG B C 1
ATOM 12633 O O . ARG B 1 572 ? 6.664 21.156 41.719 1 71.44 572 ARG B O 1
ATOM 12640 N N . SER B 1 573 ? 7.273 21.422 43.719 1 77.25 573 SER B N 1
ATOM 12641 C CA . SER B 1 573 ? 6.684 22.766 43.781 1 77.25 573 SER B CA 1
ATOM 12642 C C . SER B 1 573 ? 7.398 23.719 42.812 1 77.25 573 SER B C 1
ATOM 12644 O O . SER B 1 573 ? 6.766 24.562 42.188 1 77.25 573 SER B O 1
ATOM 12646 N N . GLY B 1 574 ? 8.688 23.531 42.75 1 80.81 574 GLY B N 1
ATOM 12647 C CA . GLY B 1 574 ? 9.461 24.344 41.812 1 80.81 574 GLY B CA 1
ATOM 12648 C C . GLY B 1 574 ? 9.156 24.047 40.375 1 80.81 574 GLY B C 1
ATOM 12649 O O . GLY B 1 574 ? 9.078 24.969 39.531 1 80.81 574 GLY B O 1
ATOM 12650 N N . LEU B 1 575 ? 8.922 22.828 40.156 1 86 575 LEU B N 1
ATOM 12651 C CA . LEU B 1 575 ? 8.609 22.406 38.781 1 86 575 LEU B CA 1
ATOM 12652 C C . LEU B 1 575 ? 7.234 22.906 38.375 1 86 575 LEU B C 1
ATOM 12654 O O . LEU B 1 575 ? 7.051 23.344 37.219 1 86 575 LEU B O 1
ATOM 12658 N N . GLN B 1 576 ? 6.34 22.875 39.25 1 87.12 576 GLN B N 1
ATOM 12659 C CA . GLN B 1 576 ? 4.992 23.359 38.969 1 87.12 576 GLN B CA 1
ATOM 12660 C C . GLN B 1 576 ? 4.98 24.859 38.719 1 87.12 576 GLN B C 1
ATOM 12662 O O . GLN B 1 576 ? 4.238 25.359 37.875 1 87.12 576 GLN B O 1
ATOM 12667 N N . GLY B 1 577 ? 5.809 25.453 39.562 1 88.81 577 GLY B N 1
ATOM 12668 C CA . GLY B 1 577 ? 5.926 26.891 39.375 1 88.81 577 GLY B CA 1
ATOM 12669 C C . GLY B 1 577 ? 6.527 27.266 38.031 1 88.81 577 GLY B C 1
ATOM 12670 O O . GLY B 1 577 ? 6.062 28.203 37.375 1 88.81 577 GLY B O 1
ATOM 12671 N N . ALA B 1 578 ? 7.52 26.547 37.688 1 91.44 578 ALA B N 1
ATOM 12672 C CA . ALA B 1 578 ? 8.164 26.781 36.406 1 91.44 578 ALA B CA 1
ATOM 12673 C C . ALA B 1 578 ? 7.227 26.469 35.25 1 91.44 578 ALA B C 1
ATOM 12675 O O . ALA B 1 578 ? 7.211 27.172 34.219 1 91.44 578 ALA B O 1
ATOM 12676 N N . HIS B 1 579 ? 6.504 25.422 35.406 1 92.75 579 HIS B N 1
ATOM 12677 C CA . HIS B 1 579 ? 5.531 25.047 34.375 1 92.75 579 HIS B CA 1
ATOM 12678 C C . HIS B 1 579 ? 4.449 26.109 34.25 1 92.75 579 HIS B C 1
ATOM 12680 O O . HIS B 1 579 ? 4.055 26.469 33.125 1 92.75 579 HIS B O 1
ATOM 12686 N N . THR B 1 580 ? 3.924 26.578 35.344 1 93.62 580 THR B N 1
ATOM 12687 C CA . THR B 1 580 ? 2.898 27.609 35.344 1 93.62 580 THR B CA 1
ATOM 12688 C C . THR B 1 580 ? 3.395 28.859 34.625 1 93.62 580 THR B C 1
ATOM 12690 O O . THR B 1 580 ? 2.635 29.516 33.906 1 93.62 580 THR B O 1
ATOM 12693 N N . ARG B 1 581 ? 4.645 29.125 34.906 1 94.19 581 ARG B N 1
ATOM 12694 C CA . ARG B 1 581 ? 5.258 30.266 34.219 1 94.19 581 ARG B CA 1
ATOM 12695 C C . ARG B 1 581 ? 5.273 30.078 32.719 1 94.19 581 ARG B C 1
ATOM 12697 O O . ARG B 1 581 ? 4.84 30.953 31.969 1 94.19 581 ARG B O 1
ATOM 12704 N N . LEU B 1 582 ? 5.699 28.938 32.219 1 95.38 582 LEU B N 1
ATOM 12705 C CA . LEU B 1 582 ? 5.746 28.641 30.781 1 95.38 582 LEU B CA 1
ATOM 12706 C C . LEU B 1 582 ? 4.34 28.609 30.188 1 95.38 582 LEU B C 1
ATOM 12708 O O . LEU B 1 582 ? 4.121 29.094 29.078 1 95.38 582 LEU B O 1
ATOM 12712 N N . PHE B 1 583 ? 3.418 28.062 30.938 1 95.31 583 PHE B N 1
ATOM 12713 C CA . PHE B 1 583 ? 2.037 28 30.484 1 95.31 583 PHE B CA 1
ATOM 12714 C C . PHE B 1 583 ? 1.451 29.391 30.328 1 95.31 583 PHE B C 1
ATOM 12716 O O . PHE B 1 583 ? 0.769 29.688 29.344 1 95.31 583 PHE B O 1
ATOM 12723 N N . SER B 1 584 ? 1.736 30.25 31.25 1 95.69 584 SER B N 1
ATOM 12724 C CA . SER B 1 584 ? 1.207 31.609 31.25 1 95.69 584 SER B CA 1
ATOM 12725 C C . SER B 1 584 ? 1.706 32.406 30.031 1 95.69 584 SER B C 1
ATOM 12727 O O . SER B 1 584 ? 1.011 33.281 29.531 1 95.69 584 SER B O 1
ATOM 12729 N N . TYR B 1 585 ? 2.885 32.094 29.625 1 96.69 585 TYR B N 1
ATOM 12730 C CA . TYR B 1 585 ? 3.475 32.781 28.484 1 96.69 585 TYR B CA 1
ATOM 12731 C C . TYR B 1 585 ? 3.193 32.031 27.188 1 96.69 585 TYR B C 1
ATOM 12733 O O . TYR B 1 585 ? 3.764 32.375 26.141 1 96.69 585 TYR B O 1
ATOM 12741 N N . ASP B 1 586 ? 2.348 31 27.172 1 96.88 586 ASP B N 1
ATOM 1274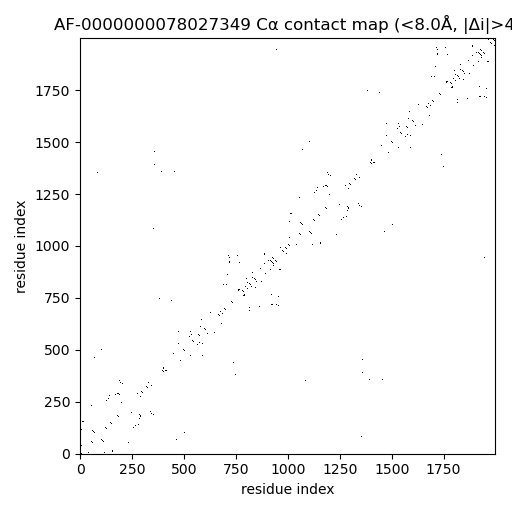2 C CA . ASP B 1 586 ? 1.965 30.188 26.031 1 96.88 586 ASP B CA 1
ATOM 12743 C C . ASP B 1 586 ? 3.176 29.469 25.438 1 96.88 586 ASP B C 1
ATOM 12745 O O . ASP B 1 586 ? 3.361 29.469 24.219 1 96.88 586 ASP B O 1
ATOM 12749 N N . LEU B 1 587 ? 4.016 28.922 26.281 1 96.88 587 LEU B N 1
ATOM 12750 C CA . LEU B 1 587 ? 5.227 28.234 25.859 1 96.88 587 LEU B CA 1
ATOM 12751 C C . LEU B 1 587 ? 5.191 26.766 26.266 1 96.88 587 LEU B C 1
ATOM 12753 O O . LEU B 1 587 ? 6.07 25.984 25.891 1 96.88 587 LEU B O 1
ATOM 12757 N N . ALA B 1 588 ? 4.199 26.391 27.016 1 95.31 588 ALA B N 1
ATOM 12758 C CA . ALA B 1 588 ? 4.094 25.016 27.5 1 95.31 588 ALA B CA 1
ATOM 12759 C C . ALA B 1 588 ? 3.666 24.062 26.391 1 95.31 588 ALA B C 1
ATOM 12761 O O . ALA B 1 588 ? 3.373 24.5 25.266 1 95.31 588 ALA B O 1
ATOM 12762 N N . HIS B 1 589 ? 3.717 22.797 26.719 1 94.25 589 HIS B N 1
ATOM 12763 C CA . HIS B 1 589 ? 3.322 21.766 25.766 1 94.25 589 HIS B CA 1
ATOM 12764 C C . HIS B 1 589 ? 1.876 21.969 25.312 1 94.25 589 HIS B C 1
ATOM 12766 O O . HIS B 1 589 ? 1.576 21.875 24.125 1 94.25 589 HIS B O 1
ATOM 12772 N N . ILE B 1 590 ? 1.008 22.266 26.203 1 93.12 590 ILE B N 1
ATOM 12773 C CA . ILE B 1 590 ? -0.388 22.578 25.922 1 93.12 590 ILE B CA 1
ATOM 12774 C C . ILE B 1 590 ? -0.55 24.094 25.719 1 93.12 590 ILE B C 1
ATOM 12776 O O . ILE B 1 590 ? -0.03 24.891 26.5 1 93.12 590 ILE B O 1
ATOM 12780 N N . PRO B 1 591 ? -1.223 24.484 24.703 1 94.69 591 PRO B N 1
ATOM 12781 C CA . PRO B 1 591 ? -1.381 25.922 24.453 1 94.69 591 PRO B CA 1
ATOM 12782 C C . PRO B 1 591 ? -2.268 26.609 25.5 1 94.69 591 PRO B C 1
ATOM 12784 O O . PRO B 1 591 ? -3.203 25.984 26.016 1 94.69 591 PRO B O 1
ATOM 12787 N N . LEU B 1 592 ? -1.979 27.797 25.75 1 95.44 592 LEU B N 1
ATOM 12788 C CA . LEU B 1 592 ? -2.744 28.562 26.719 1 95.44 592 LEU B CA 1
ATOM 12789 C C . LEU B 1 592 ? -4.199 28.688 26.281 1 95.44 592 LEU B C 1
ATOM 12791 O O . LEU B 1 592 ? -5.102 28.719 27.125 1 95.44 592 LEU B O 1
ATOM 12795 N N . ARG B 1 593 ? -4.473 28.734 25.031 1 94 593 ARG B N 1
ATOM 12796 C CA . ARG B 1 593 ? -5.82 28.938 24.516 1 94 593 ARG B CA 1
ATOM 12797 C C . ARG B 1 593 ? -6.758 27.828 24.984 1 94 593 ARG B C 1
ATOM 12799 O O . ARG B 1 593 ? -7.977 28.016 25.031 1 94 593 ARG B O 1
ATOM 12806 N N . PHE B 1 594 ? -6.223 26.719 25.344 1 92.69 594 PHE B N 1
ATOM 12807 C CA . PHE B 1 594 ? -7.043 25.578 25.766 1 92.69 594 PHE B CA 1
ATOM 12808 C C . PHE B 1 594 ? -7.809 25.922 27.031 1 92.69 594 PHE B C 1
ATOM 12810 O O . PHE B 1 594 ? -8.844 25.312 27.328 1 92.69 594 PHE B O 1
ATOM 12817 N N . ILE B 1 595 ? -7.312 26.859 27.734 1 90.81 595 ILE B N 1
ATOM 12818 C CA . ILE B 1 595 ? -7.949 27.266 28.969 1 90.81 595 ILE B CA 1
ATOM 12819 C C . ILE B 1 595 ? -9.305 27.906 28.672 1 90.81 595 ILE B C 1
ATOM 12821 O O . ILE B 1 595 ? -10.195 27.906 29.531 1 90.81 595 ILE B O 1
ATOM 12825 N N . GLY B 1 596 ? -9.461 28.422 27.469 1 90.06 596 GLY B N 1
ATOM 12826 C CA . GLY B 1 596 ? -10.688 29.109 27.078 1 90.06 596 GLY B CA 1
ATOM 12827 C C . GLY B 1 596 ? -11.672 28.203 26.359 1 90.06 596 GLY B C 1
ATOM 12828 O O . GLY B 1 596 ? -12.812 28.609 26.094 1 90.06 596 GLY B O 1
ATOM 12829 N N . LEU B 1 597 ? -11.305 27.031 26.078 1 89.75 597 LEU B N 1
ATOM 12830 C CA . LEU B 1 597 ? -12.18 26.094 25.359 1 89.75 597 LEU B CA 1
ATOM 12831 C C . LEU B 1 597 ? -12.969 25.234 26.344 1 89.75 597 LEU B C 1
ATOM 12833 O O . LEU B 1 597 ? -12.57 25.062 27.5 1 89.75 597 LEU B O 1
ATOM 12837 N N . PRO B 1 598 ? -14.094 24.719 25.828 1 84.56 598 PRO B N 1
ATOM 12838 C CA . PRO B 1 598 ? -14.844 23.812 26.703 1 84.56 598 PRO B CA 1
ATOM 12839 C C . PRO B 1 598 ? -14.016 22.609 27.172 1 84.56 598 PRO B C 1
ATOM 12841 O O . PRO B 1 598 ? -13.227 22.062 26.406 1 84.56 598 PRO B O 1
ATOM 12844 N N . LYS B 1 599 ? -14.25 22.234 28.375 1 84.25 599 LYS B N 1
ATOM 12845 C CA . LYS B 1 599 ? -13.445 21.203 29.031 1 84.25 599 LYS B CA 1
ATOM 12846 C C . LYS B 1 599 ? -13.508 19.891 28.25 1 84.25 599 LYS B C 1
ATOM 12848 O O . LYS B 1 599 ? -12.547 19.109 28.266 1 84.25 599 LYS B O 1
ATOM 12853 N N . GLU B 1 600 ? -14.633 19.672 27.609 1 85.88 600 GLU B N 1
ATOM 12854 C CA . GLU B 1 600 ? -14.82 18.391 26.938 1 85.88 600 GLU B CA 1
ATOM 12855 C C . GLU B 1 600 ? -14.07 18.344 25.609 1 85.88 600 GLU B C 1
ATOM 12857 O O . GLU B 1 600 ? -13.875 17.281 25.031 1 85.88 600 GLU B O 1
ATOM 12862 N N . MET B 1 601 ? -13.57 19.469 25.219 1 87.56 601 MET B N 1
ATOM 12863 C CA . MET B 1 601 ? -12.961 19.547 23.906 1 87.56 601 MET B CA 1
ATOM 12864 C C . MET B 1 601 ? -11.453 19.359 23.984 1 87.56 601 MET B C 1
ATOM 12866 O O . MET B 1 601 ? -10.797 19.109 22.969 1 87.56 601 MET B O 1
ATOM 12870 N N . VAL B 1 602 ? -10.914 19.484 25.156 1 88.06 602 VAL B N 1
ATOM 12871 C CA . VAL B 1 602 ? -9.461 19.422 25.266 1 88.06 602 VAL B CA 1
ATOM 12872 C C . VAL B 1 602 ? -9.062 18.578 26.469 1 88.06 602 VAL B C 1
ATOM 12874 O O . VAL B 1 602 ? -9.828 18.453 27.422 1 88.06 602 VAL B O 1
ATOM 12877 N N . SER B 1 603 ? -7.848 18.031 26.375 1 84.62 603 SER B N 1
ATOM 12878 C CA . SER B 1 603 ? -7.285 17.328 27.516 1 84.62 603 SER B CA 1
ATOM 12879 C C . SER B 1 603 ? -6.988 18.297 28.656 1 84.62 603 SER B C 1
ATOM 12881 O O . SER B 1 603 ? -6.453 19.375 28.438 1 84.62 603 SER B O 1
ATOM 12883 N N . GLN B 1 604 ? -7.32 17.938 29.766 1 81.19 604 GLN B N 1
ATOM 12884 C CA . GLN B 1 604 ? -7.145 18.812 30.922 1 81.19 604 GLN B CA 1
ATOM 12885 C C . GLN B 1 604 ? -5.758 18.641 31.531 1 81.19 604 GLN B C 1
ATOM 12887 O O . GLN B 1 604 ? -5.332 19.453 32.375 1 81.19 604 GLN B O 1
ATOM 12892 N N . ARG B 1 605 ? -5.117 17.719 30.969 1 83.44 605 ARG B N 1
ATOM 12893 C CA . ARG B 1 605 ? -3.777 17.469 31.484 1 83.44 605 ARG B CA 1
ATOM 12894 C C . ARG B 1 605 ? -2.842 18.625 31.156 1 83.44 605 ARG B C 1
ATOM 12896 O O . ARG B 1 605 ? -2.703 19.016 30 1 83.44 605 ARG B O 1
ATOM 12903 N N . GLY B 1 606 ? -2.252 19.312 32.156 1 82.31 606 GLY B N 1
ATOM 12904 C CA . GLY B 1 606 ? -1.28 20.375 31.938 1 82.31 606 GLY B CA 1
ATOM 12905 C C . GLY B 1 606 ? -1.893 21.766 31.984 1 82.31 606 GLY B C 1
ATOM 12906 O O . GLY B 1 606 ? -1.181 22.766 31.875 1 82.31 606 GLY B O 1
ATOM 12907 N N . ILE B 1 607 ? -3.256 21.844 32.062 1 89.12 607 ILE B N 1
ATOM 12908 C CA . ILE B 1 607 ? -3.9 23.141 32.125 1 89.12 607 ILE B CA 1
ATOM 12909 C C . ILE B 1 607 ? -3.844 23.688 33.562 1 89.12 607 ILE B C 1
ATOM 12911 O O . ILE B 1 607 ? -4.199 22.969 34.5 1 89.12 607 ILE B O 1
ATOM 12915 N N . VAL B 1 608 ? -3.387 24.828 33.719 1 89.38 608 VAL B N 1
ATOM 12916 C CA . VAL B 1 608 ? -3.209 25.484 35 1 89.38 608 VAL B CA 1
ATOM 12917 C C . VAL B 1 608 ? -4.469 26.266 35.375 1 89.38 608 VAL B C 1
ATOM 12919 O O . VAL B 1 608 ? -5.227 26.672 34.469 1 89.38 608 VAL B O 1
ATOM 12922 N N . ALA B 1 609 ? -4.648 26.406 36.688 1 88.19 609 ALA B N 1
ATOM 12923 C CA . ALA B 1 609 ? -5.805 27.156 37.156 1 88.19 609 ALA B CA 1
ATOM 12924 C C . ALA B 1 609 ? -5.723 28.625 36.719 1 88.19 609 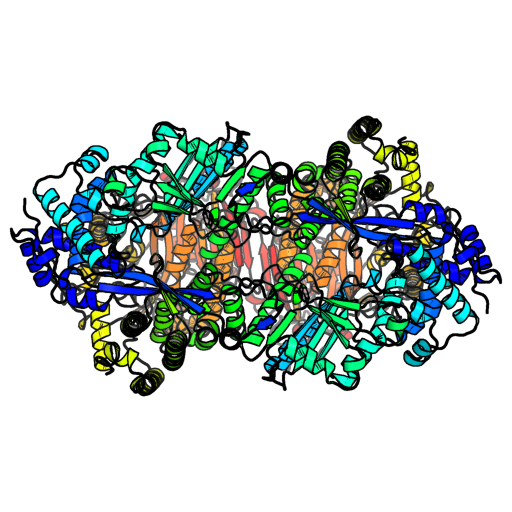ALA B C 1
ATOM 12926 O O . ALA B 1 609 ? -4.641 29.219 36.688 1 88.19 609 ALA B O 1
ATOM 12927 N N . ARG B 1 610 ? -6.836 29.281 36.406 1 90.5 610 ARG B N 1
ATOM 12928 C CA . ARG B 1 610 ? -6.922 30.641 35.906 1 90.5 610 ARG B CA 1
ATOM 12929 C C . ARG B 1 610 ? -6.336 31.641 36.906 1 90.5 610 ARG B C 1
ATOM 12931 O O . ARG B 1 610 ? -5.738 32.625 36.5 1 90.5 610 ARG B O 1
ATOM 12938 N N . SER B 1 611 ? -6.438 31.266 38.188 1 88.75 611 SER B N 1
ATOM 12939 C CA . SER B 1 611 ? -6.008 32.188 39.25 1 88.75 611 SER B CA 1
ATOM 12940 C C . SER B 1 611 ? -4.484 32.219 39.344 1 88.75 611 SER B C 1
ATOM 12942 O O . SER B 1 611 ? -3.93 33.188 39.875 1 88.75 611 SER B O 1
ATOM 12944 N N . LYS B 1 612 ? -3.809 31.359 38.781 1 90.75 612 LYS B N 1
ATOM 12945 C CA . LYS B 1 612 ? -2.359 31.281 38.938 1 90.75 612 LYS B CA 1
ATOM 12946 C C . LYS B 1 612 ? -1.648 31.859 37.719 1 90.75 612 LYS B C 1
ATOM 12948 O O . LYS B 1 612 ? -0.418 31.922 37.656 1 90.75 612 LYS B O 1
ATOM 12953 N N . LEU B 1 613 ? -2.402 32.375 36.781 1 93.88 613 LEU B N 1
ATOM 12954 C CA . LEU B 1 613 ? -1.809 32.844 35.531 1 93.88 613 LEU B CA 1
ATOM 12955 C C . LEU B 1 613 ? -1.129 34.219 35.719 1 93.88 613 LEU B C 1
ATOM 12957 O O . LEU B 1 613 ? -1.616 35.031 36.5 1 93.88 613 LEU B O 1
ATOM 12961 N N . ILE B 1 614 ? -0.03 34.312 35.031 1 94.44 614 ILE B N 1
ATOM 12962 C CA . ILE B 1 614 ? 0.687 35.594 35.031 1 94.44 614 ILE B CA 1
ATOM 12963 C C . ILE B 1 614 ? 0.012 36.562 34.062 1 94.44 614 ILE B C 1
ATOM 12965 O O . ILE B 1 614 ? -0.239 36.219 32.906 1 94.44 614 ILE B O 1
ATOM 12969 N N . THR B 1 615 ? -0.341 37.719 34.531 1 92.69 615 THR B N 1
ATOM 12970 C CA . THR B 1 615 ? -1.022 38.719 33.719 1 92.69 615 THR B CA 1
ATOM 12971 C C . THR B 1 615 ? -0.061 39.844 33.344 1 92.69 615 THR B C 1
ATOM 12973 O O . THR B 1 615 ? 1.002 40 33.938 1 92.69 615 THR B O 1
ATOM 12976 N N . SER B 1 616 ? -0.264 40.438 32.25 1 88.44 616 SER B N 1
ATOM 12977 C CA . SER B 1 616 ? 0.565 41.531 31.766 1 88.44 616 SER B CA 1
ATOM 12978 C C . SER B 1 616 ? -0.279 42.625 31.078 1 88.44 616 SER B C 1
ATOM 12980 O O . SER B 1 616 ? -1.315 42.312 30.5 1 88.44 616 SER B O 1
ATOM 12982 N N . ASP B 1 617 ? 0.13 43.844 31.312 1 81.31 617 ASP B N 1
ATOM 12983 C CA . ASP B 1 617 ? -0.485 44.969 30.609 1 81.31 617 ASP B CA 1
ATOM 12984 C C . ASP B 1 617 ? 0.342 45.375 29.391 1 81.31 617 ASP B C 1
ATOM 12986 O O . ASP B 1 617 ? 1.51 45.75 29.516 1 81.31 617 ASP B O 1
ATOM 12990 N N . ALA B 1 618 ? -0.101 45.188 28.281 1 82.06 618 ALA B N 1
ATOM 12991 C CA . ALA B 1 618 ? 0.662 45.406 27.047 1 82.06 618 ALA B CA 1
ATOM 12992 C C . ALA B 1 618 ? 0.186 46.656 26.328 1 82.06 618 ALA B C 1
ATOM 12994 O O . ALA B 1 618 ? 0.418 46.812 25.141 1 82.06 618 ALA B O 1
ATOM 12995 N N . HIS B 1 619 ? -0.448 47.625 26.969 1 82.75 619 HIS B N 1
ATOM 12996 C CA . HIS B 1 619 ? -1.043 48.812 26.344 1 82.75 619 HIS B CA 1
ATOM 12997 C C . HIS B 1 619 ? 0.027 49.719 25.734 1 82.75 619 HIS B C 1
ATOM 12999 O O . HIS B 1 619 ? -0.207 50.375 24.703 1 82.75 619 HIS B O 1
ATOM 13005 N N . GLU B 1 620 ? 1.17 49.719 26.281 1 87.19 620 GLU B N 1
ATOM 13006 C CA . GLU B 1 620 ? 2.227 50.594 25.781 1 87.19 620 GLU B CA 1
ATOM 13007 C C . GLU B 1 620 ? 3.086 49.875 24.75 1 87.19 620 GLU B C 1
ATOM 13009 O O . GLU B 1 620 ? 3.805 50.531 23.969 1 87.19 620 GLU B O 1
ATOM 13014 N N . LEU B 1 621 ? 2.947 48.656 24.703 1 92.38 621 LEU B N 1
ATOM 13015 C CA . LEU B 1 621 ? 3.852 47.875 23.875 1 92.38 621 LEU B CA 1
ATOM 13016 C C . LEU B 1 621 ? 3.197 47.5 22.547 1 92.38 621 LEU B C 1
ATOM 13018 O O . LEU B 1 621 ? 3.889 47.188 21.578 1 92.38 621 LEU B O 1
ATOM 13022 N N . LEU B 1 622 ? 1.897 47.406 22.5 1 92.94 622 LEU B N 1
ATOM 13023 C CA . LEU B 1 622 ? 1.219 46.938 21.297 1 92.94 622 LEU B CA 1
ATOM 13024 C C . LEU B 1 622 ? 0.272 48 20.75 1 92.94 622 LEU B C 1
ATOM 13026 O O . LEU B 1 622 ? -0.164 48.875 21.484 1 92.94 622 LEU B O 1
ATOM 13030 N N . HIS B 1 623 ? -0.006 47.812 19.453 1 88.25 623 HIS B N 1
ATOM 13031 C CA . HIS B 1 623 ? -0.923 48.688 18.766 1 88.25 623 HIS B CA 1
ATOM 13032 C C . HIS B 1 623 ? -2.314 48.656 19.375 1 88.25 623 HIS B C 1
ATOM 13034 O O . HIS B 1 623 ? -2.75 47.594 19.859 1 88.25 623 HIS B O 1
ATOM 13040 N N . GLY B 1 624 ? -3.004 49.719 19.266 1 87.38 624 GLY B N 1
ATOM 13041 C CA . GLY B 1 624 ? -4.332 49.844 19.844 1 87.38 624 GLY B CA 1
ATOM 13042 C C . GLY B 1 624 ? -5.309 48.781 19.328 1 87.38 624 GLY B C 1
ATOM 13043 O O . GLY B 1 624 ? -6.117 48.25 20.094 1 87.38 624 GLY B O 1
ATOM 13044 N N . ASP B 1 625 ? -5.191 48.5 18.109 1 88.12 625 ASP B N 1
ATOM 13045 C CA . ASP B 1 625 ? -6.094 47.5 17.516 1 88.12 625 ASP B CA 1
ATOM 13046 C C . ASP B 1 625 ? -5.891 46.125 18.125 1 88.12 625 ASP B C 1
ATOM 13048 O O . ASP B 1 625 ? -6.848 45.375 18.297 1 88.12 625 ASP B O 1
ATOM 13052 N N . ILE B 1 626 ? -4.711 45.781 18.422 1 92.88 626 ILE B N 1
ATOM 13053 C CA . ILE B 1 626 ? -4.402 44.5 19.031 1 92.88 626 ILE B CA 1
ATOM 13054 C C . ILE B 1 626 ? -4.93 44.469 20.453 1 92.88 626 ILE B C 1
ATOM 13056 O O . ILE B 1 626 ? -5.559 43.469 20.875 1 92.88 626 ILE B O 1
ATOM 13060 N N . VAL B 1 627 ? -4.711 45.531 21.141 1 93.12 627 VAL B N 1
ATOM 13061 C CA . VAL B 1 627 ? -5.121 45.625 22.531 1 93.12 627 VAL B CA 1
ATOM 13062 C C . VAL B 1 627 ? -6.641 45.531 22.625 1 93.12 627 VAL B C 1
ATOM 13064 O O . VAL B 1 627 ? -7.172 44.844 23.5 1 93.12 627 VAL B O 1
ATOM 13067 N N . GLU B 1 628 ? -7.277 46.188 21.75 1 92.94 628 GLU B N 1
ATOM 13068 C CA . GLU B 1 628 ? -8.742 46.156 21.75 1 92.94 628 GLU B CA 1
ATOM 13069 C C . GLU B 1 628 ? -9.266 44.75 21.422 1 92.94 628 GLU B C 1
ATOM 13071 O O . GLU B 1 628 ? -10.219 44.281 22.047 1 92.94 628 GLU B O 1
ATOM 13076 N N . GLY B 1 629 ? -8.719 44.188 20.406 1 93.88 629 GLY B N 1
ATOM 13077 C CA . GLY B 1 629 ? -9.133 42.844 20.047 1 93.88 629 GLY B CA 1
ATOM 13078 C C . GLY B 1 629 ? -8.938 41.844 21.172 1 93.88 629 GLY B C 1
ATOM 13079 O O . GLY B 1 629 ? -9.789 40.969 21.391 1 93.88 629 GLY B O 1
ATOM 13080 N N . ILE B 1 630 ? -7.859 41.906 21.891 1 94.94 630 ILE B N 1
ATOM 13081 C CA . ILE B 1 630 ? -7.562 41 23 1 94.94 630 ILE B CA 1
ATOM 13082 C C . ILE B 1 630 ? -8.516 41.281 24.156 1 94.94 630 ILE B C 1
ATOM 13084 O O . ILE B 1 630 ? -8.938 40.344 24.859 1 94.94 630 ILE B O 1
ATOM 13088 N N . ARG B 1 631 ? -8.82 42.5 24.344 1 92.94 631 ARG B N 1
ATOM 13089 C CA . ARG B 1 631 ? -9.773 42.844 25.391 1 92.94 631 ARG B CA 1
ATOM 13090 C C . ARG B 1 631 ? -11.125 42.188 25.141 1 92.94 631 ARG B C 1
ATOM 13092 O O . ARG B 1 631 ? -11.758 41.688 26.078 1 92.94 631 ARG B O 1
ATOM 13099 N N . ILE B 1 632 ? -11.539 42.219 23.891 1 93.94 632 ILE B N 1
ATOM 13100 C CA . ILE B 1 632 ? -12.789 41.562 23.516 1 93.94 632 ILE B CA 1
ATOM 13101 C C . ILE B 1 632 ? -12.695 40.094 23.812 1 93.94 632 ILE B C 1
ATOM 13103 O O . ILE B 1 632 ? -13.625 39.5 24.391 1 93.94 632 ILE B O 1
ATOM 13107 N N . LEU B 1 633 ? -11.617 39.5 23.438 1 94.56 633 LEU B N 1
ATOM 13108 C CA . LEU B 1 633 ? -11.391 38.062 23.656 1 94.56 633 LEU B CA 1
ATOM 13109 C C . LEU B 1 633 ? -11.422 37.75 25.141 1 94.56 633 LEU B C 1
ATOM 13111 O O . LEU B 1 633 ? -12.039 36.75 25.547 1 94.56 633 LEU B O 1
ATOM 13115 N N . VAL B 1 634 ? -10.758 38.531 25.969 1 94 634 VAL B N 1
ATOM 13116 C CA . VAL B 1 634 ? -10.695 38.312 27.406 1 94 634 VAL B CA 1
ATOM 13117 C C . VAL B 1 634 ? -12.094 38.406 28.016 1 94 634 VAL B C 1
ATOM 13119 O O . VAL B 1 634 ? -12.422 37.688 28.953 1 94 634 VAL B O 1
ATOM 13122 N N . HIS B 1 635 ? -12.836 39.25 27.453 1 92.25 635 HIS B N 1
ATOM 13123 C CA . HIS B 1 635 ? -14.219 39.375 27.891 1 92.25 635 HIS B CA 1
ATOM 13124 C C . HIS B 1 635 ? -15.023 38.125 27.547 1 92.25 635 HIS B C 1
ATOM 13126 O O . HIS B 1 635 ? -15.812 37.656 28.375 1 92.25 635 HIS B O 1
ATOM 13132 N N . TRP B 1 636 ? -14.805 37.688 26.359 1 92.69 636 TRP B N 1
ATOM 13133 C CA . TRP B 1 636 ? -15.484 36.438 25.953 1 92.69 636 TRP B CA 1
ATOM 13134 C C . TRP B 1 636 ? -15.117 35.281 26.875 1 92.69 636 TRP B C 1
ATOM 13136 O O . TRP B 1 636 ? -15.953 34.438 27.156 1 92.69 636 TRP B O 1
ATOM 13146 N N . LEU B 1 637 ? -13.844 35.219 27.344 1 93.44 637 LEU B N 1
ATOM 13147 C CA . LEU B 1 637 ? -13.32 34.125 28.141 1 93.44 637 LEU B CA 1
ATOM 13148 C C . LEU B 1 637 ? -13.602 34.344 29.609 1 93.44 637 LEU B C 1
ATOM 13150 O O . LEU B 1 637 ? -13.328 33.469 30.438 1 93.44 637 LEU B O 1
ATOM 13154 N N . ARG B 1 638 ? -14.039 35.469 30.031 1 89.44 638 ARG B N 1
ATOM 13155 C CA . ARG B 1 638 ? -14.438 35.812 31.391 1 89.44 638 ARG B CA 1
ATOM 13156 C C . ARG B 1 638 ? -13.242 35.781 32.344 1 89.44 638 ARG B C 1
ATOM 13158 O O . ARG B 1 638 ? -13.312 35.156 33.406 1 89.44 638 ARG B O 1
ATOM 13165 N N . PHE B 1 639 ? -12.172 36.281 31.812 1 90.31 639 PHE B N 1
ATOM 13166 C CA . PHE B 1 639 ? -11.039 36.469 32.719 1 90.31 639 PHE B CA 1
ATOM 13167 C C . PHE B 1 639 ? -11.258 37.688 33.594 1 90.31 639 PHE B C 1
ATOM 13169 O O . PHE B 1 639 ? -11.477 38.781 33.094 1 90.31 639 PHE B O 1
ATOM 13176 N N . LYS B 1 640 ? -11.188 37.531 34.875 1 85.69 640 LYS B N 1
ATOM 13177 C CA . LYS B 1 640 ? -11.523 38.594 35.812 1 85.69 640 LYS B CA 1
ATOM 13178 C C . LYS B 1 640 ? -10.258 39.25 36.375 1 85.69 640 LYS B C 1
ATOM 13180 O O . LYS B 1 640 ? -10.305 40.406 36.812 1 85.69 640 LYS B O 1
ATOM 13185 N N . ARG B 1 641 ? -9.18 38.594 36.438 1 86 641 ARG B N 1
ATOM 13186 C CA . ARG B 1 641 ? -7.984 39.062 37.125 1 86 641 ARG B CA 1
ATOM 13187 C C . ARG B 1 641 ? -7.008 39.719 36.156 1 86 641 ARG B C 1
ATOM 13189 O O . ARG B 1 641 ? -5.809 39.781 36.406 1 86 641 ARG B O 1
ATOM 13196 N N . GLY B 1 642 ? -7.438 40.156 35 1 88.31 642 GLY B N 1
ATOM 13197 C CA . GLY B 1 642 ? -6.531 40.781 34.031 1 88.31 642 GLY B CA 1
ATOM 13198 C C . GLY B 1 642 ? -6.324 39.938 32.781 1 88.31 642 GLY B C 1
ATOM 13199 O O . GLY B 1 642 ? -6.977 38.906 32.594 1 88.31 642 GLY B O 1
ATOM 13200 N N . ILE B 1 643 ? -5.363 40.469 32 1 92.5 643 ILE B N 1
ATOM 13201 C CA . ILE B 1 643 ? -5.125 39.781 30.734 1 92.5 643 ILE B CA 1
ATOM 13202 C C . ILE B 1 643 ? -3.902 38.875 30.844 1 92.5 643 ILE B C 1
ATOM 13204 O O . ILE B 1 643 ? -2.791 39.344 31.094 1 92.5 643 ILE B O 1
ATOM 13208 N N . PRO B 1 644 ? -4.094 37.594 30.719 1 92.5 644 PRO B N 1
ATOM 13209 C CA . PRO B 1 644 ? -2.92 36.719 30.719 1 92.5 644 PRO B CA 1
ATOM 13210 C C . PRO B 1 644 ? -1.883 37.125 29.672 1 92.5 644 PRO B C 1
ATOM 13212 O O . PRO B 1 644 ? -2.24 37.438 28.547 1 92.5 644 PRO B O 1
ATOM 13215 N N . ALA B 1 645 ? -0.628 37.031 29.984 1 93.81 645 ALA B N 1
ATOM 13216 C CA . ALA B 1 645 ? 0.46 37.5 29.125 1 93.81 645 ALA B CA 1
ATOM 13217 C C . ALA B 1 645 ? 0.478 36.719 27.797 1 93.81 645 ALA B C 1
ATOM 13219 O O . ALA B 1 645 ? 0.798 37.281 26.75 1 93.81 645 ALA B O 1
ATOM 13220 N N . GLY B 1 646 ? 0.12 35.469 27.906 1 94.62 646 GLY B N 1
ATOM 13221 C CA . GLY B 1 646 ? 0.171 34.594 26.734 1 94.62 646 GLY B CA 1
ATOM 13222 C C . GLY B 1 646 ? -0.913 34.906 25.719 1 94.62 646 GLY B C 1
ATOM 13223 O O . GLY B 1 646 ? -0.854 34.469 24.578 1 94.62 646 GLY B O 1
ATOM 13224 N N . LEU B 1 647 ? -1.896 35.688 26 1 94.12 647 LEU B N 1
ATOM 13225 C CA . LEU B 1 647 ? -2.904 36.125 25.031 1 94.12 647 LEU B CA 1
ATOM 13226 C C . LEU B 1 647 ? -2.42 37.312 24.25 1 94.12 647 LEU B C 1
ATOM 13228 O O . LEU B 1 647 ? -2.781 37.5 23.078 1 94.12 647 LEU B O 1
ATOM 13232 N N . ASN B 1 648 ? -1.63 38.188 24.906 1 93.5 648 ASN B N 1
ATOM 13233 C CA . ASN B 1 648 ? -1.02 39.312 24.219 1 93.5 648 ASN B CA 1
ATOM 13234 C C . ASN B 1 648 ? 0.091 38.875 23.281 1 93.5 648 ASN B C 1
ATOM 13236 O O . ASN B 1 648 ? 0.214 39.406 22.172 1 93.5 648 ASN B O 1
ATOM 13240 N N . PHE B 1 649 ? 0.875 38.031 23.781 1 95.44 649 PHE B N 1
ATOM 13241 C CA . PHE B 1 649 ? 2.002 37.5 23.031 1 95.44 649 PHE B CA 1
ATOM 13242 C C . PHE B 1 649 ? 1.862 36 22.844 1 95.44 649 PHE B C 1
ATOM 13244 O O . PHE B 1 649 ? 2.693 35.219 23.328 1 95.44 649 PHE B O 1
ATOM 13251 N N . ALA B 1 650 ? 0.888 35.656 22.047 1 95.12 650 ALA B N 1
ATOM 13252 C CA . ALA B 1 650 ? 0.538 34.25 21.859 1 95.12 650 ALA B CA 1
ATOM 13253 C C . ALA B 1 650 ? 1.463 33.594 20.844 1 95.12 650 ALA B C 1
ATOM 13255 O O . ALA B 1 650 ? 1.896 34.219 19.891 1 95.12 650 ALA B O 1
ATOM 13256 N N . THR B 1 651 ? 1.778 32.312 21.094 1 95.62 651 THR B N 1
ATOM 13257 C CA . THR B 1 651 ? 2.477 31.516 20.109 1 95.62 651 THR B CA 1
ATOM 13258 C C . THR B 1 651 ? 1.493 30.641 19.328 1 95.62 651 THR B C 1
ATOM 13260 O O . THR B 1 651 ? 1.727 30.312 18.172 1 95.62 651 THR B O 1
ATOM 13263 N N . ARG B 1 652 ? 0.433 30.25 19.938 1 92.5 652 ARG B N 1
ATOM 13264 C CA . ARG B 1 652 ? -0.604 29.391 19.359 1 92.5 652 ARG B CA 1
ATOM 13265 C C . ARG B 1 652 ? -1.994 29.938 19.672 1 92.5 652 ARG B C 1
ATOM 13267 O O . ARG B 1 652 ? -2.725 29.375 20.484 1 92.5 652 ARG B O 1
ATOM 13274 N N . PRO B 1 653 ? -2.34 30.859 19 1 94.88 653 PRO B N 1
ATOM 13275 C CA . PRO B 1 653 ? -3.611 31.516 19.281 1 94.88 653 PRO B CA 1
ATOM 13276 C C . PRO B 1 653 ? -4.82 30.719 18.812 1 94.88 653 PRO B C 1
ATOM 13278 O O . PRO B 1 653 ? -4.664 29.656 18.203 1 94.88 653 PRO B O 1
ATOM 13281 N N . PHE B 1 654 ? -6.035 31.234 19.156 1 93.25 654 PHE B N 1
ATOM 13282 C CA . PHE B 1 654 ? -7.289 30.594 18.766 1 93.25 654 PHE B CA 1
ATOM 13283 C C . PHE B 1 654 ? -7.449 30.609 17.25 1 93.25 654 PHE B C 1
ATOM 13285 O O . PHE B 1 654 ? -7.059 31.562 16.578 1 93.25 654 PHE B O 1
ATOM 13292 N N . SER B 1 655 ? -7.98 29.562 16.719 1 88.75 655 SER B N 1
ATOM 13293 C CA . SER B 1 655 ? -8.383 29.516 15.32 1 88.75 655 SER B CA 1
ATOM 13294 C C . SER B 1 655 ? -9.789 30.078 15.125 1 88.75 655 SER B C 1
ATOM 13296 O O . SER B 1 655 ? -10.531 30.25 16.094 1 88.75 655 SER B O 1
ATOM 13298 N N . LEU B 1 656 ? -10.07 30.391 13.891 1 88.06 656 LEU B N 1
ATOM 13299 C CA . LEU B 1 656 ? -11.414 30.891 13.602 1 88.06 656 LEU B CA 1
ATOM 13300 C C . LEU B 1 656 ? -12.477 29.875 14.023 1 88.06 656 LEU B C 1
ATOM 13302 O O . LEU B 1 656 ? -13.516 30.25 14.57 1 88.06 656 LEU B O 1
ATOM 13306 N N . ASN B 1 657 ? -12.219 28.625 13.82 1 87.25 657 ASN B N 1
ATOM 13307 C CA . ASN B 1 657 ? -13.148 27.562 14.188 1 87.25 657 ASN B CA 1
ATOM 13308 C C . ASN B 1 657 ? -13.398 27.531 15.695 1 87.25 657 ASN B C 1
ATOM 13310 O O . ASN B 1 657 ? -14.516 27.297 16.141 1 87.25 657 ASN B O 1
ATOM 13314 N N . GLU B 1 658 ? -12.391 27.719 16.406 1 89.31 658 GLU B N 1
ATOM 13315 C CA . GLU B 1 658 ? -12.5 27.75 17.859 1 89.31 658 GLU B CA 1
ATOM 13316 C C . GLU B 1 658 ? -13.211 29 18.344 1 89.31 658 GLU B C 1
ATOM 13318 O O . GLU B 1 658 ? -13.906 28.969 19.359 1 89.31 658 GLU B O 1
ATOM 13323 N N . LEU B 1 659 ? -13.008 30.062 17.594 1 91.06 659 LEU B N 1
ATOM 13324 C CA . LEU B 1 659 ? -13.656 31.312 17.984 1 91.06 659 LEU B CA 1
ATOM 13325 C C . LEU B 1 659 ? -15.172 31.203 17.844 1 91.06 659 LEU B C 1
ATOM 13327 O O . LEU B 1 659 ? -15.914 31.844 18.594 1 91.06 659 LEU B O 1
ATOM 13331 N N . TYR B 1 660 ? -15.594 30.406 16.891 1 89.06 660 TYR B N 1
ATOM 13332 C CA . TYR B 1 660 ? -17.031 30.172 16.734 1 89.06 660 TYR B CA 1
ATOM 13333 C C . TYR B 1 660 ? -17.609 29.516 17.984 1 89.06 660 TYR B C 1
ATOM 13335 O O . TYR B 1 660 ? -18.797 29.609 18.25 1 89.06 660 TYR B O 1
ATOM 13343 N N . LEU B 1 661 ? -16.75 28.859 18.734 1 87.81 661 LEU B N 1
ATOM 13344 C CA . LEU B 1 661 ? -17.188 28.172 19.953 1 87.81 661 LEU B CA 1
ATOM 13345 C C . LEU B 1 661 ? -17.219 29.141 21.141 1 87.81 661 LEU B C 1
ATOM 13347 O O . LEU B 1 661 ? -18.031 28.969 22.047 1 87.81 661 LEU B O 1
ATOM 13351 N N . ILE B 1 662 ? -16.359 30.109 21.125 1 89.69 662 ILE B N 1
ATOM 13352 C CA . ILE B 1 662 ? -16.172 30.922 22.312 1 89.69 662 ILE B CA 1
ATOM 13353 C C . ILE B 1 662 ? -16.953 32.219 22.172 1 89.69 662 ILE B C 1
ATOM 13355 O O . ILE B 1 662 ? -17.406 32.781 23.172 1 89.69 662 ILE B O 1
ATOM 13359 N N . ALA B 1 663 ? -17.109 32.656 20.969 1 90.31 663 ALA B N 1
ATOM 13360 C CA . ALA B 1 663 ? -17.844 33.906 20.75 1 90.31 663 ALA B CA 1
ATOM 13361 C C . ALA B 1 663 ? -19.312 33.75 21.109 1 90.31 663 ALA B C 1
ATOM 13363 O O . ALA B 1 663 ? -19.922 32.719 20.766 1 90.31 663 ALA B O 1
ATOM 13364 N N . PRO B 1 664 ? -19.938 34.531 21.875 1 85.56 664 PRO B N 1
ATOM 13365 C CA . PRO B 1 664 ? -21.328 34.375 22.297 1 85.56 664 PRO B CA 1
ATOM 13366 C C . PRO B 1 664 ? -22.312 34.312 21.109 1 85.56 664 PRO B C 1
ATOM 13368 O O . PRO B 1 664 ? -23.219 33.469 21.125 1 85.56 664 PRO B O 1
ATOM 13371 N N . ASP B 1 665 ? -22.281 35.094 20.047 1 85.44 665 ASP B N 1
ATOM 13372 C CA . ASP B 1 665 ? -23.141 35.031 18.875 1 85.44 665 ASP B CA 1
ATOM 13373 C C . ASP B 1 665 ? -22.344 35.25 17.594 1 85.44 665 ASP B C 1
ATOM 13375 O O . ASP B 1 665 ? -22.469 36.281 16.938 1 85.44 665 ASP B O 1
ATOM 13379 N N . PRO B 1 666 ? -21.719 34.188 17.297 1 86.75 666 PRO B N 1
ATOM 13380 C CA . PRO B 1 666 ? -20.75 34.375 16.219 1 86.75 666 PRO B CA 1
ATOM 13381 C C . PRO B 1 666 ? -21.406 34.594 14.867 1 86.75 666 PRO B C 1
ATOM 13383 O O . PRO B 1 666 ? -20.766 35.125 13.938 1 86.75 666 PRO B O 1
ATOM 13386 N N . PHE B 1 667 ? -22.688 34.312 14.695 1 88.5 667 PHE B N 1
ATOM 13387 C CA . PHE B 1 667 ? -23.297 34.406 13.375 1 88.5 667 PHE B CA 1
ATOM 13388 C C . PHE B 1 667 ? -24.172 35.656 13.281 1 88.5 667 PHE B C 1
ATOM 13390 O O . PHE B 1 667 ? -24.859 35.875 12.281 1 88.5 667 PHE B O 1
ATOM 13397 N N . ASN B 1 668 ? -24.078 36.406 14.312 1 84.69 668 ASN B N 1
ATOM 13398 C CA . ASN B 1 668 ? -24.766 37.688 14.281 1 84.69 668 ASN B CA 1
ATOM 13399 C C . ASN B 1 668 ? -23.938 38.75 13.57 1 84.69 668 ASN B C 1
ATOM 13401 O O . ASN B 1 668 ? -22.734 38.844 13.789 1 84.69 668 ASN B O 1
ATOM 13405 N N . SER B 1 669 ? -24.562 39.5 12.695 1 74.75 669 SER B N 1
ATOM 13406 C CA . SER B 1 669 ? -23.875 40.5 11.883 1 74.75 669 SER B CA 1
ATOM 13407 C C . SER B 1 669 ? -23.125 41.5 12.758 1 74.75 669 SER B C 1
ATOM 13409 O O . SER B 1 669 ? -22.062 41.969 12.383 1 74.75 669 SER B O 1
ATOM 13411 N N . LEU B 1 670 ? -23.734 41.812 13.867 1 71.25 670 LEU B N 1
ATOM 13412 C CA . LEU B 1 670 ? -23.094 42.781 14.758 1 71.25 670 LEU B CA 1
ATOM 13413 C C . LEU B 1 670 ? -21.828 42.188 15.367 1 71.25 670 LEU B C 1
ATOM 13415 O O . LEU B 1 670 ? -20.844 42.906 15.57 1 71.25 670 LEU B O 1
ATOM 13419 N N . HIS B 1 671 ? -21.844 41 15.578 1 79.25 671 HIS B N 1
ATOM 13420 C CA . HIS B 1 671 ? -20.719 40.344 16.234 1 79.25 671 HIS B CA 1
ATOM 13421 C C . HIS B 1 671 ? -19.625 39.969 15.242 1 79.25 671 HIS B C 1
ATOM 13423 O O . HIS B 1 671 ? -18.516 39.625 15.625 1 79.25 671 HIS B O 1
ATOM 13429 N N . CYS B 1 672 ? -19.984 40.156 14.008 1 81.62 672 CYS B N 1
ATOM 13430 C CA . CYS B 1 672 ? -19 39.875 12.969 1 81.62 672 CYS B CA 1
ATOM 13431 C C . CYS B 1 672 ? -17.844 40.875 13.016 1 81.62 672 CYS B C 1
ATOM 13433 O O . CYS B 1 672 ? -16.703 40.531 12.742 1 81.62 672 CYS B O 1
ATOM 13435 N N . ALA B 1 673 ? -18.203 42.031 13.391 1 83.38 673 ALA B N 1
ATOM 13436 C CA . ALA B 1 673 ? -17.172 43.062 13.508 1 83.38 673 ALA B CA 1
ATOM 13437 C C . ALA B 1 673 ? -16.203 42.75 14.648 1 83.38 673 ALA B C 1
ATOM 13439 O O . ALA B 1 673 ? -15 42.969 14.531 1 83.38 673 ALA B O 1
ATOM 13440 N N . LYS B 1 674 ? -16.781 42.312 15.742 1 89.5 674 LYS B N 1
ATOM 13441 C CA . LYS B 1 674 ? -15.93 41.938 16.875 1 89.5 674 LYS B CA 1
ATOM 13442 C C . LYS B 1 674 ? -15.055 40.719 16.547 1 89.5 674 LYS B C 1
ATOM 13444 O O . LYS B 1 674 ? -13.891 40.688 16.938 1 89.5 674 LYS B O 1
ATOM 13449 N N . LEU B 1 675 ? -15.688 39.875 15.875 1 90.06 675 LEU B N 1
ATOM 13450 C CA . LEU B 1 675 ? -14.922 38.719 15.438 1 90.06 675 LEU B CA 1
ATOM 13451 C C . LEU B 1 675 ? -13.758 39.125 14.555 1 90.06 675 LEU B C 1
ATOM 13453 O O . LEU B 1 675 ? -12.664 38.562 14.648 1 90.06 675 LEU B O 1
ATOM 13457 N N . ASN B 1 676 ? -13.984 40.031 13.719 1 89.69 676 ASN B N 1
ATOM 13458 C CA . ASN B 1 676 ? -12.938 40.531 12.844 1 89.69 676 ASN B CA 1
ATOM 13459 C C . ASN B 1 676 ? -11.812 41.188 13.641 1 89.69 676 ASN B C 1
ATOM 13461 O O . ASN B 1 676 ? -10.633 41 13.336 1 89.69 676 ASN B O 1
ATOM 13465 N N . GLN B 1 677 ? -12.195 41.969 14.641 1 91.25 677 GLN B N 1
ATOM 13466 C CA . GLN B 1 677 ? -11.195 42.625 15.484 1 91.25 677 GLN B CA 1
ATOM 13467 C C . GLN B 1 677 ? -10.336 41.594 16.219 1 91.25 677 GLN B C 1
ATOM 13469 O O . GLN B 1 677 ? -9.117 41.75 16.312 1 91.25 677 GLN B O 1
ATOM 13474 N N . VAL B 1 678 ? -10.977 40.625 16.688 1 93.12 678 VAL B N 1
ATOM 13475 C CA . VAL B 1 678 ? -10.258 39.594 17.422 1 93.12 678 VAL B CA 1
ATOM 13476 C C . VAL B 1 678 ? -9.336 38.812 16.484 1 93.12 678 VAL B C 1
ATOM 13478 O O . VAL B 1 678 ? -8.18 38.562 16.812 1 93.12 678 VAL B O 1
ATOM 13481 N N . MET B 1 679 ? -9.883 38.5 15.336 1 90.56 679 MET B N 1
ATOM 13482 C CA . MET B 1 679 ? -9.086 37.781 14.352 1 90.56 679 MET B CA 1
ATOM 13483 C C . MET B 1 679 ? -7.883 38.594 13.914 1 90.56 679 MET B C 1
ATOM 13485 O O . MET B 1 679 ? -6.789 38.062 13.727 1 90.56 679 MET B O 1
ATOM 13489 N N . GLN B 1 680 ? -8.023 39.812 13.703 1 89.94 680 GLN B N 1
ATOM 13490 C CA . GLN B 1 680 ? -6.93 40.719 13.336 1 89.94 680 GLN B CA 1
ATOM 13491 C C . GLN B 1 680 ? -5.887 40.781 14.445 1 89.94 680 GLN B C 1
ATOM 13493 O O . GLN B 1 680 ? -4.684 40.812 14.18 1 89.94 680 GLN B O 1
ATOM 13498 N N . ALA B 1 681 ? -6.371 40.812 15.641 1 92.81 681 ALA B N 1
ATOM 13499 C CA . ALA B 1 681 ? -5.473 40.938 16.797 1 92.81 681 ALA B CA 1
ATOM 13500 C C . ALA B 1 681 ? -4.676 39.625 16.969 1 92.81 681 ALA B C 1
ATOM 13502 O O . ALA B 1 681 ? -3.5 39.688 17.344 1 92.81 681 ALA B O 1
ATOM 13503 N N . LEU B 1 682 ? -5.316 38.562 16.734 1 92.19 682 LEU B N 1
ATOM 13504 C CA . LEU B 1 682 ? -4.699 37.281 17.016 1 92.19 682 LEU B CA 1
ATOM 13505 C C . LEU B 1 682 ? -3.824 36.844 15.859 1 92.19 682 LEU B C 1
ATOM 13507 O O . LEU B 1 682 ? -2.756 36.25 16.062 1 92.19 682 LEU B O 1
ATOM 13511 N N . ARG B 1 683 ? -4.293 37 14.617 1 90.06 683 ARG B N 1
ATOM 13512 C CA . ARG B 1 683 ? -3.607 36.344 13.508 1 90.06 683 ARG B CA 1
ATOM 13513 C C . ARG B 1 683 ? -3.33 37.344 12.383 1 90.06 683 ARG B C 1
ATOM 13515 O O . ARG B 1 683 ? -2.672 37 11.398 1 90.06 683 ARG B O 1
ATOM 13522 N N . GLY B 1 684 ? -3.826 38.531 12.461 1 87.31 684 GLY B N 1
ATOM 13523 C CA . GLY B 1 684 ? -3.537 39.594 11.492 1 87.31 684 GLY B CA 1
ATOM 13524 C C . GLY B 1 684 ? -4.332 39.438 10.203 1 87.31 684 GLY B C 1
ATOM 13525 O O . GLY B 1 684 ? -3.951 40 9.164 1 87.31 684 GLY B O 1
ATOM 13526 N N . PHE B 1 685 ? -5.41 38.625 10.242 1 85.12 685 PHE B N 1
ATOM 13527 C CA . PHE B 1 685 ? -6.254 38.469 9.062 1 85.12 685 PHE B CA 1
ATOM 13528 C C . PHE B 1 685 ? -7.512 39.312 9.172 1 85.12 685 PHE B C 1
ATOM 13530 O O . PHE B 1 685 ? -8.094 39.438 10.25 1 85.12 685 PHE B O 1
ATOM 13537 N N . GLU B 1 686 ? -7.812 39.781 8.031 1 83.5 686 GLU B N 1
ATOM 13538 C CA . GLU B 1 686 ? -9.062 40.531 7.934 1 83.5 686 GLU B CA 1
ATOM 13539 C C . GLU B 1 686 ? -10.18 39.656 7.359 1 83.5 686 GLU B C 1
ATOM 13541 O O . GLU B 1 686 ? -9.969 38.938 6.391 1 83.5 686 GLU B O 1
ATOM 13546 N N . LEU B 1 687 ? -11.258 39.719 8.07 1 83.5 687 LEU B N 1
ATOM 13547 C CA . LEU B 1 687 ? -12.406 38.969 7.574 1 83.5 687 LEU B CA 1
ATOM 13548 C C . LEU B 1 687 ? -13.188 39.75 6.539 1 83.5 687 LEU B C 1
ATOM 13550 O O . LEU B 1 687 ? -13.328 40.969 6.672 1 83.5 687 LEU B O 1
ATOM 13554 N N . THR B 1 688 ? -13.602 39.062 5.508 1 79.19 688 THR B N 1
ATOM 13555 C CA . THR B 1 688 ? -14.422 39.719 4.488 1 79.19 688 THR B CA 1
ATOM 13556 C C . THR B 1 688 ? -15.883 39.75 4.93 1 79.19 688 THR B C 1
ATOM 13558 O O . THR B 1 688 ? -16.547 38.719 5.039 1 79.19 688 THR B O 1
ATOM 13561 N N . LYS B 1 689 ? -16.391 40.844 5.082 1 73.69 689 LYS B N 1
ATOM 13562 C CA . LYS B 1 689 ? -17.703 41.062 5.688 1 73.69 689 LYS B CA 1
ATOM 13563 C C . LYS B 1 689 ? -18.797 40.312 4.926 1 73.69 689 LYS B C 1
ATOM 13565 O O . LYS B 1 689 ? -19.656 39.688 5.535 1 73.69 689 LYS B O 1
ATOM 13570 N N . TYR B 1 690 ? -18.734 40.219 3.609 1 74.06 690 TYR B N 1
ATOM 13571 C CA . TYR B 1 690 ? -19.844 39.656 2.846 1 74.06 690 TYR B CA 1
ATOM 13572 C C . TYR B 1 690 ? -19.688 38.156 2.646 1 74.06 690 TYR B C 1
ATOM 13574 O O . TYR B 1 690 ? -20.609 37.5 2.219 1 74.06 690 TYR B O 1
ATOM 13582 N N . LYS B 1 691 ? -18.688 37.625 3.209 1 83 691 LYS B N 1
ATOM 13583 C CA . LYS B 1 691 ? -18.453 36.188 2.947 1 83 691 LYS B CA 1
ATOM 13584 C C . LYS B 1 691 ? -18.453 35.406 4.242 1 83 691 LYS B C 1
ATOM 13586 O O . LYS B 1 691 ? -18.25 34.188 4.227 1 83 691 LYS B O 1
ATOM 13591 N N . MET B 1 692 ? -18.719 36.094 5.32 1 88.38 692 MET B N 1
ATOM 13592 C CA . MET B 1 692 ? -18.781 35.406 6.598 1 88.38 692 MET B CA 1
ATOM 13593 C C . MET B 1 692 ? -20.156 34.781 6.824 1 88.38 692 MET B C 1
ATOM 13595 O O . MET B 1 692 ? -21.172 35.375 6.453 1 88.38 692 MET B O 1
ATOM 13599 N N . PRO B 1 693 ? -20.203 33.562 7.41 1 89.88 693 PRO B N 1
ATOM 13600 C CA . PRO B 1 693 ? -21.5 33 7.754 1 89.88 693 PRO B CA 1
ATOM 13601 C C . PRO B 1 693 ? -22.328 33.906 8.656 1 89.88 693 PRO B C 1
ATOM 13603 O O . PRO B 1 693 ? -21.797 34.5 9.602 1 89.88 693 PRO B O 1
ATOM 13606 N N . HIS B 1 694 ? -23.578 34.094 8.359 1 90 694 HIS B N 1
ATOM 13607 C CA . HIS B 1 694 ? -24.422 34.969 9.164 1 90 694 HIS B CA 1
ATOM 13608 C C . HIS B 1 694 ? -25.875 34.562 9.102 1 90 694 HIS B C 1
ATOM 13610 O O . HIS B 1 694 ? -26.297 33.938 8.117 1 90 694 HIS B O 1
ATOM 13616 N N . TRP B 1 695 ? -26.594 34.844 10.188 1 89.62 695 TRP B N 1
ATOM 13617 C CA . TRP B 1 695 ? -28.031 34.562 10.242 1 89.62 695 TRP B CA 1
ATOM 13618 C C . TRP B 1 695 ? -28.812 35.625 9.453 1 89.62 695 TRP B C 1
ATOM 13620 O O . TRP B 1 695 ? -28.578 36.844 9.617 1 89.62 695 TRP B O 1
ATOM 13630 N N . ASP B 1 696 ? -29.547 35.188 8.5 1 84.62 696 ASP B N 1
ATOM 13631 C CA . ASP B 1 696 ? -30.547 36.062 7.906 1 84.62 696 ASP B CA 1
ATOM 13632 C C . ASP B 1 696 ? -31.797 36.156 8.789 1 84.62 696 ASP B C 1
ATOM 13634 O O . ASP B 1 696 ? -32.625 35.25 8.789 1 84.62 696 ASP B O 1
ATOM 13638 N N . LYS B 1 697 ? -31.984 37.125 9.523 1 75.94 697 LYS B N 1
ATOM 13639 C CA . LYS B 1 697 ? -33.031 37.25 10.547 1 75.94 697 LYS B CA 1
ATOM 13640 C C . LYS B 1 697 ? -34.406 37.188 9.93 1 75.94 697 LYS B C 1
ATOM 13642 O O . LYS B 1 697 ? -35.312 36.594 10.516 1 75.94 697 LYS B O 1
ATOM 13647 N N . SER B 1 698 ? -34.594 37.75 8.797 1 71.06 698 SER B N 1
ATOM 13648 C CA . SER B 1 698 ? -35.906 37.75 8.188 1 71.06 698 SER B CA 1
ATOM 13649 C C . SER B 1 698 ? -36.344 36.375 7.738 1 71.06 698 SER B C 1
ATOM 13651 O O . SER B 1 698 ? -37.5 35.969 7.891 1 71.06 698 SER B O 1
ATOM 13653 N N . LYS B 1 699 ? -35.344 35.5 7.398 1 73.81 699 LYS B N 1
ATOM 13654 C CA . LYS B 1 699 ? -35.688 34.219 6.82 1 73.81 699 LYS B CA 1
ATOM 13655 C C . LYS B 1 699 ? -35.312 33.062 7.762 1 73.81 699 LYS B C 1
ATOM 13657 O O . LYS B 1 699 ? -35.656 31.906 7.523 1 73.81 699 LYS B O 1
ATOM 13662 N N . ARG B 1 700 ? -34.719 33.438 8.828 1 81.06 700 ARG B N 1
ATOM 13663 C CA . ARG B 1 700 ? -34.219 32.469 9.805 1 81.06 700 ARG B CA 1
ATOM 13664 C C . ARG B 1 700 ? -33.375 31.406 9.141 1 81.06 700 ARG B C 1
ATOM 13666 O O . ARG B 1 700 ? -33.562 30.203 9.344 1 81.06 700 ARG B O 1
ATOM 13673 N N . VAL B 1 701 ? -32.531 31.844 8.234 1 91.62 701 VAL B N 1
ATOM 13674 C CA . VAL B 1 701 ? -31.625 30.984 7.484 1 91.62 701 VAL B CA 1
ATOM 13675 C C . VAL B 1 701 ? -30.188 31.359 7.777 1 91.62 701 VAL B C 1
ATOM 13677 O O . VAL B 1 701 ? -29.828 32.531 7.711 1 91.62 701 VAL B O 1
ATOM 13680 N N . LEU B 1 702 ? -29.422 30.391 8.219 1 93.19 702 LEU B N 1
ATOM 13681 C CA . LEU B 1 702 ? -27.984 30.594 8.352 1 93.19 702 LEU B CA 1
ATOM 13682 C C . LEU B 1 702 ? -27.297 30.516 6.992 1 93.19 702 LEU B C 1
ATOM 13684 O O . LEU B 1 702 ? -27.172 29.438 6.414 1 93.19 702 LEU B O 1
ATOM 13688 N N . GLN B 1 703 ? -26.859 31.594 6.496 1 91.56 703 GLN B N 1
ATOM 13689 C CA . GLN B 1 703 ? -26.219 31.656 5.184 1 91.56 703 GLN B CA 1
ATOM 13690 C C . GLN B 1 703 ? -24.719 31.453 5.281 1 91.56 703 GLN B C 1
ATOM 13692 O O . GLN B 1 703 ? -24.031 32.188 5.996 1 91.56 703 GLN B O 1
ATOM 13697 N N . ILE B 1 704 ? -24.234 30.5 4.645 1 93.44 704 ILE B N 1
ATOM 13698 C CA . ILE B 1 704 ? -22.797 30.203 4.613 1 93.44 704 ILE B CA 1
ATOM 13699 C C . ILE B 1 704 ? -22.297 30.234 3.174 1 93.44 704 ILE B C 1
ATOM 13701 O O . ILE B 1 704 ? -22.375 29.234 2.453 1 93.44 704 ILE B O 1
ATOM 13705 N N . PRO B 1 705 ? -21.734 31.297 2.787 1 88.56 705 PRO B N 1
ATOM 13706 C CA . PRO B 1 705 ? -21.219 31.375 1.42 1 88.56 705 PRO B CA 1
ATOM 13707 C C . PRO B 1 705 ? -20.062 30.406 1.172 1 88.56 705 PRO B C 1
ATOM 13709 O O . PRO B 1 705 ? -19.125 30.328 1.973 1 88.56 705 PRO B O 1
ATOM 13712 N N . ASP B 1 706 ? -20.156 29.672 0.145 1 89.06 706 ASP B N 1
ATOM 13713 C CA . ASP B 1 706 ? -19.141 28.688 -0.193 1 89.06 706 ASP B CA 1
ATOM 13714 C C . ASP B 1 706 ? -19.031 28.5 -1.705 1 89.06 706 ASP B C 1
ATOM 13716 O O . ASP B 1 706 ? -19.578 27.562 -2.271 1 89.06 706 ASP B O 1
ATOM 13720 N N . GLY B 1 707 ? -18.297 29.297 -2.391 1 79.56 707 GLY B N 1
ATOM 13721 C CA . GLY B 1 707 ? -17.922 29.141 -3.787 1 79.56 707 GLY B CA 1
ATOM 13722 C C . GLY B 1 707 ? -19.125 29.141 -4.727 1 79.56 707 GLY B C 1
ATOM 13723 O O . GLY B 1 707 ? -20.109 29.828 -4.484 1 79.56 707 GLY B O 1
ATOM 13724 N N . GLU B 1 708 ? -19.031 28.234 -5.867 1 81.5 708 GLU B N 1
ATOM 13725 C CA . GLU B 1 708 ? -20.031 28.172 -6.926 1 81.5 708 GLU B CA 1
ATOM 13726 C C . GLU B 1 708 ? -21.062 27.094 -6.641 1 81.5 708 GLU B C 1
ATOM 13728 O O . GLU B 1 708 ? -20.75 26.062 -6.051 1 81.5 708 GLU B O 1
ATOM 13733 N N . PRO B 1 709 ? -22.281 27.406 -7.051 1 86.31 709 PRO B N 1
ATOM 13734 C CA . PRO B 1 709 ? -23.344 26.422 -6.828 1 86.31 709 PRO B CA 1
ATOM 13735 C C . PRO B 1 709 ? -23.094 25.109 -7.555 1 86.31 709 PRO B C 1
ATOM 13737 O O . PRO B 1 709 ? -22.609 25.094 -8.688 1 86.31 709 PRO B O 1
ATOM 13740 N N . LYS B 1 710 ? -23.406 24.031 -6.961 1 89 710 LYS B N 1
ATOM 13741 C CA . LYS B 1 710 ? -23.344 22.672 -7.52 1 89 710 LYS B CA 1
ATOM 13742 C C . LYS B 1 710 ? -24.719 22.062 -7.637 1 89 710 LYS B C 1
ATOM 13744 O O . LYS B 1 710 ? -25.516 22.094 -6.691 1 89 710 LYS B O 1
ATOM 13749 N N . PRO B 1 711 ? -24.969 21.422 -8.742 1 90.44 711 PRO B N 1
ATOM 13750 C CA . PRO B 1 711 ? -26.297 20.828 -8.906 1 90.44 711 PRO B CA 1
ATOM 13751 C C . PRO B 1 711 ? -26.469 19.547 -8.078 1 90.44 711 PRO B C 1
ATOM 13753 O O . PRO B 1 711 ? -27.578 19.25 -7.609 1 90.44 711 PRO B O 1
ATOM 13756 N N . LYS B 1 712 ? -25.438 18.781 -7.941 1 93.75 712 LYS B N 1
ATOM 13757 C CA . LYS B 1 712 ? -25.484 17.516 -7.238 1 93.75 712 LYS B CA 1
ATOM 13758 C C . LYS B 1 712 ? -24.5 17.484 -6.066 1 93.75 712 LYS B C 1
ATOM 13760 O O . LYS B 1 712 ? -23.469 18.156 -6.098 1 93.75 712 LYS B O 1
ATOM 13765 N N . HIS B 1 713 ? -24.922 16.828 -4.969 1 94.19 713 HIS B N 1
ATOM 13766 C CA . HIS B 1 713 ? -24.062 16.641 -3.805 1 94.19 713 HIS B CA 1
ATOM 13767 C C . HIS B 1 713 ? -23.969 15.164 -3.436 1 94.19 713 HIS B C 1
ATOM 13769 O O . HIS B 1 713 ? -24.953 14.43 -3.504 1 94.19 713 HIS B O 1
ATOM 13775 N N . THR B 1 714 ? -22.797 14.695 -3.172 1 94.62 714 THR B N 1
ATOM 13776 C CA . THR B 1 714 ? -22.578 13.328 -2.717 1 94.62 714 THR B CA 1
ATOM 13777 C C . THR B 1 714 ? -22.406 13.281 -1.2 1 94.62 714 THR B C 1
ATOM 13779 O O . THR B 1 714 ? -21.562 13.977 -0.642 1 94.62 714 THR B O 1
ATOM 13782 N N . ILE B 1 715 ? -23.25 12.516 -0.583 1 95.81 715 ILE B N 1
ATOM 13783 C CA . ILE B 1 715 ? -23.25 12.414 0.872 1 95.81 715 ILE B CA 1
ATOM 13784 C C . ILE B 1 715 ? -22.703 11.047 1.287 1 95.81 715 ILE B C 1
ATOM 13786 O O . ILE B 1 715 ? -23.156 10.016 0.792 1 95.81 715 ILE B O 1
ATOM 13790 N N . ALA B 1 716 ? -21.75 11.016 2.117 1 95.06 716 ALA B N 1
ATOM 13791 C CA . ALA B 1 716 ? -21.25 9.773 2.721 1 95.06 716 ALA B CA 1
ATOM 13792 C C . ALA B 1 716 ? -22 9.469 4.016 1 95.06 716 ALA B C 1
ATOM 13794 O O . ALA B 1 716 ? -21.922 10.227 4.984 1 95.06 716 ALA B O 1
ATOM 13795 N N . VAL B 1 717 ? -22.734 8.398 3.99 1 94.75 717 VAL B N 1
ATOM 13796 C CA . VAL B 1 717 ? -23.469 7.957 5.176 1 94.75 717 VAL B CA 1
ATOM 13797 C C . VAL B 1 717 ? -22.688 6.859 5.891 1 94.75 717 VAL B C 1
ATOM 13799 O O . VAL B 1 717 ? -22.359 5.828 5.293 1 94.75 717 VAL B O 1
ATOM 13802 N N . SER B 1 718 ? -22.391 7.137 7.137 1 94.75 718 SER B N 1
ATOM 13803 C CA . SER B 1 718 ? -21.547 6.191 7.867 1 94.75 718 SER B CA 1
ATOM 13804 C C . SER B 1 718 ? -22.391 5.105 8.531 1 94.75 718 SER B C 1
ATOM 13806 O O . SER B 1 718 ? -23.516 5.363 8.969 1 94.75 718 SER B O 1
ATOM 13808 N N . SER B 1 719 ? -21.938 3.873 8.461 1 93 719 SER B N 1
ATOM 13809 C CA . SER B 1 719 ? -22.375 2.803 9.352 1 93 719 SER B CA 1
ATOM 13810 C C . SER B 1 719 ? -21.422 2.637 10.531 1 93 719 SER B C 1
ATOM 13812 O O . SER B 1 719 ? -20.562 1.753 10.516 1 93 719 SER B O 1
ATOM 13814 N N . TRP B 1 720 ? -21.641 3.502 11.57 1 94.88 720 TRP B N 1
ATOM 13815 C CA . TRP B 1 720 ? -20.766 3.639 12.727 1 94.88 720 TRP B CA 1
ATOM 13816 C C . TRP B 1 720 ? -21.453 3.133 13.992 1 94.88 720 TRP B C 1
ATOM 13818 O O . TRP B 1 720 ? -22.609 3.455 14.25 1 94.88 720 TRP B O 1
ATOM 13828 N N . GLU B 1 721 ? -20.734 2.32 14.742 1 93.25 721 GLU B N 1
ATOM 13829 C CA . GLU B 1 721 ? -21.312 1.756 15.961 1 93.25 721 GLU B CA 1
ATOM 13830 C C . GLU B 1 721 ? -20.734 2.422 17.203 1 93.25 721 GLU B C 1
ATOM 13832 O O . GLU B 1 721 ? -19.516 2.467 17.391 1 93.25 721 GLU B O 1
ATOM 13837 N N . THR B 1 722 ? -21.5 3.096 18.016 1 93.44 722 THR B N 1
ATOM 13838 C CA . THR B 1 722 ? -21.188 3.465 19.391 1 93.44 722 THR B CA 1
ATOM 13839 C C . THR B 1 722 ? -21.734 2.428 20.359 1 93.44 722 THR B C 1
ATOM 13841 O O . THR B 1 722 ? -22.938 2.164 20.391 1 93.44 722 THR B O 1
ATOM 13844 N N . SER B 1 723 ? -20.938 1.88 21.156 1 91.44 723 SER B N 1
ATOM 13845 C CA . SER B 1 723 ? -21.328 0.768 22.031 1 91.44 723 SER B CA 1
ATOM 13846 C C . SER B 1 723 ? -22.062 1.26 23.266 1 91.44 723 SER B C 1
ATOM 13848 O O . SER B 1 723 ? -21.984 2.439 23.609 1 91.44 723 SER B O 1
ATOM 13850 N N . GLY B 1 724 ? -22.766 0.327 23.891 1 89.25 724 GLY B N 1
ATOM 13851 C CA . GLY B 1 724 ? -23.484 0.625 25.109 1 89.25 724 GLY B CA 1
ATOM 13852 C C . GLY B 1 724 ? -22.594 1.151 26.219 1 89.25 724 GLY B C 1
ATOM 13853 O O . GLY B 1 724 ? -22.875 2.201 26.797 1 89.25 724 GLY B O 1
ATOM 13854 N N . PRO B 1 725 ? -21.531 0.482 26.391 1 89.81 725 PRO B N 1
ATOM 13855 C CA . PRO B 1 725 ? -20.609 0.951 27.438 1 89.81 725 PRO B CA 1
ATOM 13856 C C . PRO B 1 725 ? -20.078 2.354 27.156 1 89.81 725 PRO B C 1
ATOM 13858 O O . PRO B 1 725 ? -19.875 3.131 28.094 1 89.81 725 PRO B O 1
ATOM 13861 N N . SER B 1 726 ? -19.828 2.688 25.969 1 91.69 726 SER B N 1
ATOM 13862 C CA . SER B 1 726 ? -19.391 4.031 25.625 1 91.69 726 SER B CA 1
ATOM 13863 C C . SER B 1 726 ? -20.453 5.074 25.953 1 91.69 726 SER B C 1
ATOM 13865 O O . SER B 1 726 ? -20.141 6.176 26.406 1 91.69 726 SER B O 1
ATOM 13867 N N . PHE B 1 727 ? -21.688 4.664 25.734 1 90.5 727 PHE B N 1
ATOM 13868 C CA . PHE B 1 727 ? -22.797 5.535 26.062 1 90.5 727 PHE B CA 1
ATOM 13869 C C . PHE B 1 727 ? -22.875 5.789 27.562 1 90.5 727 PHE B C 1
ATOM 13871 O O . PHE B 1 727 ? -23.016 6.934 28 1 90.5 727 PHE B O 1
ATOM 13878 N N . VAL B 1 728 ? -22.734 4.742 28.266 1 89.62 728 VAL B N 1
ATOM 13879 C CA . VAL B 1 728 ? -22.812 4.84 29.719 1 89.62 728 VAL B CA 1
ATOM 13880 C C . VAL B 1 728 ? -21.672 5.73 30.234 1 89.62 728 VAL B C 1
ATOM 13882 O O . VAL B 1 728 ? -21.875 6.547 31.125 1 89.62 728 VAL B O 1
ATOM 13885 N N . ALA B 1 729 ? -20.562 5.555 29.672 1 91.75 729 ALA B N 1
ATOM 13886 C CA . ALA B 1 729 ? -19.406 6.367 30.078 1 91.75 729 ALA B CA 1
ATOM 13887 C C . ALA B 1 729 ? -19.672 7.848 29.812 1 91.75 729 ALA B C 1
ATOM 13889 O O . ALA B 1 729 ? -19.297 8.703 30.625 1 91.75 729 ALA B O 1
ATOM 13890 N N . ALA B 1 730 ? -20.25 8.188 28.688 1 91.12 730 ALA B N 1
ATOM 13891 C CA . ALA B 1 730 ? -20.547 9.57 28.328 1 91.12 730 ALA B CA 1
ATOM 13892 C C . ALA B 1 730 ? -21.547 10.188 29.297 1 91.12 730 ALA B C 1
ATOM 13894 O O . ALA B 1 730 ? -21.438 11.359 29.656 1 91.12 730 ALA B O 1
ATOM 13895 N N . VAL B 1 731 ? -22.516 9.352 29.719 1 89.5 731 VAL B N 1
ATOM 13896 C CA . VAL B 1 731 ? -23.531 9.82 30.656 1 89.5 731 VAL B CA 1
ATOM 13897 C C . VAL B 1 731 ? -22.906 10.062 32.031 1 89.5 731 VAL B C 1
ATOM 13899 O O . VAL B 1 731 ? -23.203 11.078 32.656 1 89.5 731 VAL B O 1
ATOM 13902 N N . MET B 1 732 ? -22.047 9.188 32.344 1 89.44 732 MET B N 1
ATOM 13903 C CA . MET B 1 732 ? -21.469 9.227 33.688 1 89.44 732 MET B CA 1
ATOM 13904 C C . MET B 1 732 ? -20.297 10.203 33.75 1 89.44 732 MET B C 1
ATOM 13906 O O . MET B 1 732 ? -19.766 10.469 34.812 1 89.44 732 MET B O 1
ATOM 13910 N N . ASN B 1 733 ? -19.938 10.766 32.625 1 88.25 733 ASN B N 1
ATOM 13911 C CA . ASN B 1 733 ? -18.766 11.648 32.562 1 88.25 733 ASN B CA 1
ATOM 13912 C C . ASN B 1 733 ? -17.5 10.945 33.031 1 88.25 733 ASN B C 1
ATOM 13914 O O . ASN B 1 733 ? -16.766 11.461 33.875 1 88.25 733 ASN B O 1
ATOM 13918 N N . LYS B 1 734 ? -17.344 9.703 32.594 1 87.06 734 LYS B N 1
ATOM 13919 C CA . LYS B 1 734 ? -16.172 8.875 32.844 1 87.06 734 LYS B CA 1
ATOM 13920 C C . LYS B 1 734 ? -15.469 8.5 31.547 1 87.06 734 LYS B C 1
ATOM 13922 O O . LYS B 1 734 ? -16.062 8.586 30.469 1 87.06 734 LYS B O 1
ATOM 13927 N N . PRO B 1 735 ? -14.25 8.156 31.703 1 86.19 735 PRO B N 1
ATOM 13928 C CA . PRO B 1 735 ? -13.539 7.777 30.484 1 86.19 735 PRO B CA 1
ATOM 13929 C C . PRO B 1 735 ? -14.117 6.531 29.812 1 86.19 735 PRO B C 1
ATOM 13931 O O . PRO B 1 735 ? -14.523 5.594 30.516 1 86.19 735 PRO B O 1
ATOM 13934 N N . ASP B 1 736 ? -14.211 6.574 28.578 1 91.38 736 ASP B N 1
ATOM 13935 C CA . ASP B 1 736 ? -14.688 5.449 27.781 1 91.38 736 ASP B CA 1
ATOM 13936 C C . ASP B 1 736 ? -13.75 4.25 27.922 1 91.38 736 ASP B C 1
ATOM 13938 O O . ASP B 1 736 ? -12.555 4.359 27.641 1 91.38 736 ASP B O 1
ATOM 13942 N N . PRO B 1 737 ? -14.258 3.117 28.344 1 88.44 737 PRO B N 1
ATOM 13943 C CA . PRO B 1 737 ? -13.406 1.937 28.531 1 88.44 737 PRO B CA 1
ATOM 13944 C C . PRO B 1 737 ? -12.812 1.422 27.219 1 88.44 737 PRO B C 1
ATOM 13946 O O . PRO B 1 737 ? -11.766 0.762 27.234 1 88.44 737 PRO B O 1
ATOM 13949 N N . ASP B 1 738 ? -13.453 1.661 26.125 1 90.06 738 ASP B N 1
ATOM 13950 C CA . ASP B 1 738 ? -12.969 1.182 24.828 1 90.06 738 ASP B CA 1
ATOM 13951 C C . ASP B 1 738 ? -12.477 2.34 23.969 1 90.06 738 ASP B C 1
ATOM 13953 O O . ASP B 1 738 ? -12.625 2.311 22.734 1 90.06 738 ASP B O 1
ATOM 13957 N N . SER B 1 739 ? -11.891 3.283 24.562 1 91.12 739 SER B N 1
ATOM 13958 C CA . SER B 1 739 ? -11.555 4.512 23.859 1 91.12 739 SER B CA 1
ATOM 13959 C C . SER B 1 739 ? -10.523 4.254 22.75 1 91.12 739 SER B C 1
ATOM 13961 O O . SER B 1 739 ? -10.633 4.805 21.656 1 91.12 739 SER B O 1
ATOM 13963 N N . ARG B 1 740 ? -9.5 3.445 23.016 1 91.81 740 ARG B N 1
ATOM 13964 C CA . ARG B 1 740 ? -8.453 3.195 22.031 1 91.81 740 ARG B CA 1
ATOM 13965 C C . ARG B 1 740 ? -9.008 2.508 20.797 1 91.81 740 ARG B C 1
ATOM 13967 O O . ARG B 1 740 ? -8.75 2.939 19.672 1 91.81 740 ARG B O 1
ATOM 13974 N N . ARG B 1 741 ? -9.703 1.392 21 1 91.44 741 ARG B N 1
ATOM 13975 C CA . ARG B 1 741 ? -10.258 0.639 19.875 1 91.44 741 ARG B CA 1
ATOM 13976 C C . ARG B 1 741 ? -11.258 1.483 19.094 1 91.44 741 ARG B C 1
ATOM 13978 O O . ARG B 1 741 ? -11.312 1.398 17.859 1 91.44 741 ARG B O 1
ATOM 13985 N N . ARG B 1 742 ? -12.086 2.203 19.844 1 93.38 742 ARG B N 1
ATOM 13986 C CA . ARG B 1 742 ? -13.047 3.086 19.203 1 93.38 742 ARG B CA 1
ATOM 13987 C C . ARG B 1 742 ? -12.352 4.117 18.328 1 93.38 742 ARG B C 1
ATOM 13989 O O . ARG B 1 742 ? -12.781 4.375 17.203 1 93.38 742 ARG B O 1
ATOM 13996 N N . TYR B 1 743 ? -11.266 4.707 18.891 1 93.56 743 TYR B N 1
ATOM 13997 C CA . TYR B 1 743 ? -10.492 5.695 18.141 1 93.56 743 TYR B CA 1
ATOM 13998 C C . TYR B 1 743 ? -9.867 5.074 16.891 1 93.56 743 TYR B C 1
ATOM 14000 O O . TYR B 1 743 ? -9.867 5.688 15.828 1 93.56 743 TYR B O 1
ATOM 14008 N N . GLN B 1 744 ? -9.352 3.92 17 1 92.12 744 GLN B N 1
ATOM 14009 C CA . GLN B 1 744 ? -8.75 3.201 15.875 1 92.12 744 GLN B CA 1
ATOM 14010 C C . GLN B 1 744 ? -9.789 2.908 14.797 1 92.12 744 GLN B C 1
ATOM 14012 O O . GLN B 1 744 ? -9.508 3.061 13.602 1 92.12 744 GLN B O 1
ATOM 14017 N N . ARG B 1 745 ? -10.984 2.396 15.188 1 92.44 745 ARG B N 1
ATOM 14018 C CA . ARG B 1 745 ? -12.055 2.111 14.242 1 92.44 745 ARG B CA 1
ATOM 14019 C C . ARG B 1 745 ? -12.469 3.369 13.484 1 92.44 745 ARG B C 1
ATOM 14021 O O . ARG B 1 745 ? -12.68 3.328 12.273 1 92.44 745 ARG B O 1
ATOM 14028 N N . LEU B 1 746 ? -12.578 4.43 14.234 1 93.38 746 LEU B N 1
ATOM 14029 C CA . LEU B 1 746 ? -12.977 5.691 13.617 1 93.38 746 LEU B CA 1
ATOM 14030 C C . LEU B 1 746 ? -11.93 6.164 12.617 1 93.38 746 LEU B C 1
ATOM 14032 O O . LEU B 1 746 ? -12.273 6.617 11.523 1 93.38 746 LEU B O 1
ATOM 14036 N N . SER B 1 747 ? -10.648 6.141 13.062 1 92.56 747 SER B N 1
ATOM 14037 C CA . SER B 1 747 ? -9.562 6.531 12.164 1 92.56 747 SER B CA 1
ATOM 14038 C C . SER B 1 747 ? -9.586 5.719 10.875 1 92.56 747 SER B C 1
ATOM 14040 O O . SER B 1 747 ? -9.398 6.262 9.789 1 92.56 747 SER B O 1
ATOM 14042 N N . ARG B 1 748 ? -9.844 4.484 10.977 1 89 748 ARG B N 1
ATOM 14043 C CA . ARG B 1 748 ? -9.906 3.611 9.812 1 89 748 ARG B CA 1
ATOM 14044 C C . ARG B 1 748 ? -11.062 4.012 8.891 1 89 748 ARG B C 1
ATOM 14046 O O . ARG B 1 748 ? -10.914 4.016 7.668 1 89 748 ARG B O 1
ATOM 14053 N N . LEU B 1 749 ? -12.211 4.199 9.453 1 92.19 749 LEU B N 1
ATOM 14054 C CA . LEU B 1 749 ? -13.391 4.598 8.695 1 92.19 749 LEU B CA 1
ATOM 14055 C C . LEU B 1 749 ? -13.125 5.871 7.898 1 92.19 749 LEU B C 1
ATOM 14057 O O . LEU B 1 749 ? -13.406 5.93 6.699 1 92.19 749 LEU B O 1
ATOM 14061 N N . ILE B 1 750 ? -12.555 6.871 8.586 1 92.81 750 ILE B N 1
ATOM 14062 C CA . ILE B 1 750 ? -12.312 8.172 7.961 1 92.81 750 ILE B CA 1
ATOM 14063 C C . ILE B 1 750 ? -11.227 8.039 6.902 1 92.81 750 ILE B C 1
ATOM 14065 O O . ILE B 1 750 ? -11.312 8.648 5.832 1 92.81 750 ILE B O 1
ATOM 14069 N N . ASN B 1 751 ? -10.172 7.277 7.219 1 89.94 751 ASN B N 1
ATOM 14070 C CA . ASN B 1 751 ? -9.102 7.07 6.254 1 89.94 751 ASN B CA 1
ATOM 14071 C C . ASN B 1 751 ? -9.609 6.414 4.977 1 89.94 751 ASN B C 1
ATOM 14073 O O . ASN B 1 751 ? -9.133 6.723 3.883 1 89.94 751 ASN B O 1
ATOM 14077 N N . GLU B 1 752 ? -10.484 5.496 5.121 1 85.88 752 GLU B N 1
ATOM 14078 C CA . GLU B 1 752 ? -11.062 4.855 3.945 1 85.88 752 GLU B CA 1
ATOM 14079 C C . GLU B 1 752 ? -11.797 5.867 3.07 1 85.88 752 GLU B C 1
ATOM 14081 O O . GLU B 1 752 ? -11.703 5.82 1.843 1 85.88 752 GLU B O 1
ATOM 14086 N N . LEU B 1 753 ? -12.539 6.715 3.705 1 88.62 753 LEU B N 1
ATOM 14087 C CA . LEU B 1 753 ? -13.266 7.746 2.973 1 88.62 753 LEU B CA 1
ATOM 14088 C C . LEU B 1 753 ? -12.297 8.719 2.307 1 88.62 753 LEU B C 1
ATOM 14090 O O . LEU B 1 753 ? -12.516 9.133 1.164 1 88.62 753 LEU B O 1
ATOM 14094 N N . ILE B 1 754 ? -11.242 9.078 3.035 1 87.19 754 ILE B N 1
ATOM 14095 C CA . ILE B 1 754 ? -10.273 10.039 2.518 1 87.19 754 ILE B CA 1
ATOM 14096 C C . ILE B 1 754 ? -9.523 9.422 1.333 1 87.19 754 ILE B C 1
ATOM 14098 O O . ILE B 1 754 ? -9.203 10.117 0.367 1 87.19 754 ILE B O 1
ATOM 14102 N N . SER B 1 755 ? -9.227 8.109 1.408 1 80.69 755 SER B N 1
ATOM 14103 C CA . SER B 1 755 ? -8.508 7.426 0.339 1 80.69 755 SER B CA 1
ATOM 14104 C C . SER B 1 755 ? -9.367 7.309 -0.917 1 80.69 755 SER B C 1
ATOM 14106 O O . SER B 1 755 ? -8.844 7.348 -2.035 1 80.69 755 SER B O 1
ATOM 14108 N N . ARG B 1 756 ? -10.703 7.168 -0.72 1 79.06 756 ARG B N 1
ATOM 14109 C CA . ARG B 1 756 ? -11.648 7.082 -1.831 1 79.06 756 ARG B CA 1
ATOM 14110 C C . ARG B 1 756 ? -12.867 7.965 -1.583 1 79.06 756 ARG B C 1
ATOM 14112 O O . ARG B 1 756 ? -13.969 7.461 -1.355 1 79.06 756 ARG B O 1
ATOM 14119 N N . PRO B 1 757 ? -12.648 9.125 -1.841 1 73.75 757 PRO B N 1
ATOM 14120 C CA . PRO B 1 757 ? -13.742 10.031 -1.494 1 73.75 757 PRO B CA 1
ATOM 14121 C C . PRO B 1 757 ? -14.914 9.945 -2.469 1 73.75 757 PRO B C 1
ATOM 14123 O O . PRO B 1 757 ? -16.047 10.281 -2.109 1 73.75 757 PRO B O 1
ATOM 14126 N N . ASP B 1 758 ? -14.711 9.383 -3.594 1 77.38 758 ASP B N 1
ATOM 14127 C CA . ASP B 1 758 ? -15.766 9.297 -4.602 1 77.38 758 ASP B CA 1
ATOM 14128 C C . ASP B 1 758 ? -16.531 10.617 -4.703 1 77.38 758 ASP B C 1
ATOM 14130 O O . ASP B 1 758 ? -17.766 10.633 -4.621 1 77.38 758 ASP B O 1
ATOM 14134 N N . ASN B 1 759 ? -15.883 11.852 -4.523 1 82.94 759 ASN B N 1
ATOM 14135 C CA . ASN B 1 759 ? -16.422 13.203 -4.637 1 82.94 759 ASN B CA 1
ATOM 14136 C C . ASN B 1 759 ? -17.375 13.523 -3.496 1 82.94 759 ASN B C 1
ATOM 14138 O O . ASN B 1 759 ? -18.344 14.258 -3.686 1 82.94 759 ASN B O 1
ATOM 14142 N N . SER B 1 760 ? -17.25 12.891 -2.406 1 91.06 760 SER B N 1
ATOM 14143 C CA . SER B 1 760 ? -18.078 13.172 -1.247 1 91.06 760 SER B CA 1
ATOM 14144 C C . SER B 1 760 ? -17.906 14.609 -0.763 1 91.06 760 SER B C 1
ATOM 14146 O O . SER B 1 760 ? -16.766 15.086 -0.641 1 91.06 760 SER B O 1
ATOM 14148 N N . GLY B 1 761 ? -19.047 15.266 -0.56 1 93.31 761 GLY B N 1
ATOM 14149 C CA . GLY B 1 761 ? -18.984 16.609 -0.023 1 93.31 761 GLY B CA 1
ATOM 14150 C C . GLY B 1 761 ? -19.328 16.688 1.456 1 93.31 761 GLY B C 1
ATOM 14151 O O . GLY B 1 761 ? -18.969 17.656 2.133 1 93.31 761 GLY B O 1
ATOM 14152 N N . TYR B 1 762 ? -20.047 15.664 1.95 1 96.62 762 TYR B N 1
ATOM 14153 C CA . TYR B 1 762 ? -20.484 15.648 3.342 1 96.62 762 TYR B CA 1
ATOM 14154 C C . TYR B 1 762 ? -20.312 14.266 3.951 1 96.62 762 TYR B C 1
ATOM 14156 O O . TYR B 1 762 ? -20.5 13.25 3.273 1 96.62 762 TYR B O 1
ATOM 14164 N N . LEU B 1 763 ? -19.938 14.18 5.16 1 97 763 LEU B N 1
ATOM 14165 C CA . LEU B 1 763 ? -19.953 12.961 5.965 1 97 763 LEU B CA 1
ATOM 14166 C C . LEU B 1 763 ? -20.875 13.117 7.164 1 97 763 LEU B C 1
ATOM 14168 O O . LEU B 1 763 ? -20.828 14.125 7.871 1 97 763 LEU B O 1
ATOM 14172 N N . ILE B 1 764 ? -21.781 12.219 7.355 1 97.81 764 ILE B N 1
ATOM 14173 C CA . ILE B 1 764 ? -22.688 12.281 8.492 1 97.81 764 ILE B CA 1
ATOM 14174 C C . ILE B 1 764 ? -22.469 11.078 9.398 1 97.81 764 ILE B C 1
ATOM 14176 O O . ILE B 1 764 ? -22.328 9.953 8.922 1 97.81 764 ILE B O 1
ATOM 14180 N N . LEU B 1 765 ? -22.297 11.258 10.688 1 97.75 765 LEU B N 1
ATOM 14181 C CA . LEU B 1 765 ? -22.266 10.227 11.719 1 97.75 765 LEU B CA 1
ATOM 14182 C C . LEU B 1 765 ? -23.531 10.273 12.57 1 97.75 765 LEU B C 1
ATOM 14184 O O . LEU B 1 765 ? -24.25 11.273 12.57 1 97.75 765 LEU B O 1
ATOM 14188 N N . PRO B 1 766 ? -23.812 9.188 13.352 1 97.56 766 PRO B N 1
ATOM 14189 C CA . PRO B 1 766 ? -25.047 9.109 14.133 1 97.56 766 PRO B CA 1
ATOM 14190 C C . PRO B 1 766 ? -25.047 10.039 15.344 1 97.56 766 PRO B C 1
ATOM 14192 O O . PRO B 1 766 ? -24.109 10.812 15.523 1 97.56 766 PRO B O 1
ATOM 14195 N N . GLU B 1 767 ? -26.219 10.078 16.062 1 96.56 767 GLU B N 1
ATOM 14196 C CA . GLU B 1 767 ? -26.359 10.773 17.328 1 96.56 767 GLU B CA 1
ATOM 14197 C C . GLU B 1 767 ? -25.406 10.211 18.375 1 96.56 767 GLU B C 1
ATOM 14199 O O . GLU B 1 767 ? -25.219 8.992 18.469 1 96.56 767 GLU B O 1
ATOM 14204 N N . LEU B 1 768 ? -24.703 11.164 19.125 1 95.88 768 LEU B N 1
ATOM 14205 C CA . LEU B 1 768 ? -23.781 10.789 20.188 1 95.88 768 LEU B CA 1
ATOM 14206 C C . LEU B 1 768 ? -22.656 9.898 19.656 1 95.88 768 LEU B C 1
ATOM 14208 O O . LEU B 1 768 ? -22.281 8.922 20.312 1 95.88 768 LEU B O 1
ATOM 14212 N N . ALA B 1 769 ? -22.203 10.242 18.484 1 95.81 769 ALA B N 1
ATOM 14213 C CA . ALA B 1 769 ? -21.297 9.383 17.734 1 95.81 769 ALA B CA 1
ATOM 14214 C C . ALA B 1 769 ? -19.875 9.484 18.266 1 95.81 769 ALA B C 1
ATOM 14216 O O . ALA B 1 769 ? -19.141 8.5 18.281 1 95.81 769 ALA B O 1
ATOM 14217 N N . LEU B 1 770 ? -19.375 10.633 18.625 1 93.62 770 LEU B N 1
ATOM 14218 C CA . LEU B 1 770 ? -17.984 10.742 19.031 1 93.62 770 LEU B CA 1
ATOM 14219 C C . LEU B 1 770 ? -17.812 11.812 20.109 1 93.62 770 LEU B C 1
ATOM 14221 O O . LEU B 1 770 ? -18.656 12.695 20.25 1 93.62 770 LEU B O 1
ATOM 14225 N N . PRO B 1 771 ? -16.672 11.703 20.859 1 93.25 771 PRO B N 1
ATOM 14226 C CA . PRO B 1 771 ? -16.344 12.758 21.828 1 93.25 771 PRO B CA 1
ATOM 14227 C C . PRO B 1 771 ? -16.062 14.102 21.156 1 93.25 771 PRO B C 1
ATOM 14229 O O . PRO B 1 771 ? -15.438 14.141 20.094 1 93.25 771 PRO B O 1
ATOM 14232 N N . PRO B 1 772 ? -16.516 15.172 21.766 1 91.69 772 PRO B N 1
ATOM 14233 C CA . PRO B 1 772 ? -16.25 16.5 21.188 1 91.69 772 PRO B CA 1
ATOM 14234 C C . PRO B 1 772 ? -14.766 16.734 20.922 1 91.69 772 PRO B C 1
ATOM 14236 O O . PRO B 1 772 ? -14.422 17.453 19.969 1 91.69 772 PRO B O 1
ATOM 14239 N N . GLN B 1 773 ? -13.938 16.125 21.625 1 91.06 773 GLN B N 1
ATOM 14240 C CA . GLN B 1 773 ? -12.492 16.297 21.516 1 91.06 773 GLN B CA 1
ATOM 14241 C C . GLN B 1 773 ? -11.992 15.836 20.141 1 91.06 773 GLN B C 1
ATOM 14243 O O . GLN B 1 773 ? -11.031 16.391 19.609 1 91.06 773 GLN B O 1
ATOM 14248 N N . TRP B 1 774 ? -12.633 14.812 19.641 1 93.75 774 TRP B N 1
ATOM 14249 C CA . TRP B 1 774 ? -12.18 14.242 18.375 1 93.75 774 TRP B CA 1
ATOM 14250 C C . TRP B 1 774 ? -12.719 15.031 17.203 1 93.75 774 TRP B C 1
ATOM 14252 O O . TRP B 1 774 ? -12.18 14.953 16.094 1 93.75 774 TRP B O 1
ATOM 14262 N N . PHE B 1 775 ? -13.758 15.828 17.391 1 93.12 775 PHE B N 1
ATOM 14263 C CA . PHE B 1 775 ? -14.555 16.406 16.312 1 93.12 775 PHE B CA 1
ATOM 14264 C C . PHE B 1 775 ? -13.734 17.391 15.492 1 93.12 775 PHE B C 1
ATOM 14266 O O . PHE B 1 775 ? -13.695 17.297 14.258 1 93.12 775 PHE B O 1
ATOM 14273 N N . ILE B 1 776 ? -13.078 18.312 16.125 1 87.94 776 ILE B N 1
ATOM 14274 C CA . ILE B 1 776 ? -12.422 19.406 15.422 1 87.94 776 ILE B CA 1
ATOM 14275 C C . ILE B 1 776 ? -11.273 18.859 14.57 1 87.94 776 ILE B C 1
ATOM 14277 O O . ILE B 1 776 ? -11.094 19.266 13.422 1 87.94 776 ILE B O 1
ATOM 14281 N N . ARG B 1 777 ? -10.578 18.016 15.078 1 87.25 777 ARG B N 1
ATOM 14282 C CA . ARG B 1 777 ? -9.453 17.453 14.344 1 87.25 777 ARG B CA 1
ATOM 14283 C C . ARG B 1 777 ? -9.93 16.672 13.117 1 87.25 777 ARG B C 1
ATOM 14285 O O . ARG B 1 777 ? -9.32 16.75 12.055 1 87.25 777 ARG B O 1
ATOM 14292 N N . ILE B 1 778 ? -10.945 15.875 13.312 1 92 778 ILE B N 1
ATOM 14293 C CA . ILE B 1 778 ? -11.492 15.102 12.203 1 92 778 ILE B CA 1
ATOM 14294 C C . ILE B 1 778 ? -12.008 16.047 11.125 1 92 778 ILE B C 1
ATOM 14296 O O . ILE B 1 778 ? -11.781 15.828 9.93 1 92 778 ILE B O 1
ATOM 14300 N N . ALA B 1 779 ? -12.641 17.109 11.562 1 92.31 779 ALA B N 1
ATOM 14301 C CA . ALA B 1 779 ? -13.156 18.094 10.625 1 92.31 779 ALA B CA 1
ATOM 14302 C C . ALA B 1 779 ? -12.031 18.703 9.797 1 92.31 779 ALA B C 1
ATOM 14304 O O . ALA B 1 779 ? -12.18 18.906 8.586 1 92.31 779 ALA B O 1
ATOM 14305 N N . HIS B 1 780 ? -10.961 18.969 10.461 1 88.38 780 HIS B N 1
ATOM 14306 C CA . HIS B 1 780 ? -9.82 19.578 9.758 1 88.38 780 HIS B CA 1
ATOM 14307 C C . HIS B 1 780 ? -9.234 18.609 8.742 1 88.38 780 HIS B C 1
ATOM 14309 O O . HIS B 1 780 ? -8.828 19.016 7.652 1 88.38 780 HIS B O 1
ATOM 14315 N N . LYS B 1 781 ? -9.133 17.391 9.102 1 88.88 781 LYS B N 1
ATOM 14316 C CA . LYS B 1 781 ? -8.609 16.391 8.188 1 88.88 781 LYS B CA 1
ATOM 14317 C C . LYS B 1 781 ? -9.516 16.219 6.973 1 88.88 781 LYS B C 1
ATOM 14319 O O . LYS B 1 781 ? -9.039 16.062 5.848 1 88.88 781 LYS B O 1
ATOM 14324 N N . LEU B 1 782 ? -10.797 16.172 7.203 1 91.25 782 LEU B N 1
ATOM 14325 C CA . LEU B 1 782 ? -11.766 16.016 6.125 1 91.25 782 LEU B CA 1
ATOM 14326 C C . LEU B 1 782 ? -11.758 17.234 5.215 1 91.25 782 LEU B C 1
ATOM 14328 O O . LEU B 1 782 ? -11.945 17.109 4 1 91.25 782 LEU B O 1
ATOM 14332 N N . LYS B 1 783 ? -11.516 18.406 5.797 1 88.31 783 LYS B N 1
ATOM 14333 C CA . LYS B 1 783 ? -11.453 19.641 5.02 1 88.31 783 LYS B CA 1
ATOM 14334 C C . LYS B 1 783 ? -10.398 19.547 3.922 1 88.31 783 LYS B C 1
ATOM 14336 O O . LYS B 1 783 ? -10.586 20.094 2.828 1 88.31 783 LYS B O 1
ATOM 14341 N N . GLY B 1 784 ? -9.383 18.875 4.262 1 83.69 784 GLY B N 1
ATOM 14342 C CA . GLY B 1 784 ? -8.328 18.703 3.277 1 83.69 784 GLY B CA 1
ATOM 14343 C C . GLY B 1 784 ? -8.812 18.062 1.988 1 83.69 784 GLY B C 1
ATOM 14344 O O . GLY B 1 784 ? -8.25 18.312 0.919 1 83.69 784 GLY B O 1
ATOM 14345 N N . ARG B 1 785 ? -9.883 17.312 2.021 1 86.69 785 ARG B N 1
ATOM 14346 C CA . ARG B 1 785 ? -10.453 16.672 0.837 1 86.69 785 ARG B CA 1
ATOM 14347 C C . ARG B 1 785 ? -11.742 17.359 0.407 1 86.69 785 ARG B C 1
ATOM 14349 O O . ARG B 1 785 ? -12.461 16.859 -0.459 1 86.69 785 ARG B O 1
ATOM 14356 N N . GLY B 1 786 ? -12.031 18.422 1.123 1 88.06 786 GLY B N 1
ATOM 14357 C CA . GLY B 1 786 ? -13.227 19.172 0.783 1 88.06 786 GLY B CA 1
ATOM 14358 C C . GLY B 1 786 ? -14.5 18.531 1.31 1 88.06 786 GLY B C 1
ATOM 14359 O O . GLY B 1 786 ? -15.57 18.703 0.724 1 88.06 786 GLY B O 1
ATOM 14360 N N . ILE B 1 787 ? -14.438 17.781 2.359 1 93.94 787 ILE B N 1
ATOM 14361 C CA . ILE B 1 787 ? -15.602 17.094 2.918 1 93.94 787 ILE B CA 1
ATOM 14362 C C . ILE B 1 787 ? -16.062 17.828 4.18 1 93.94 787 ILE B C 1
ATOM 14364 O O . ILE B 1 787 ? -15.297 18 5.121 1 93.94 787 ILE B O 1
ATOM 14368 N N . SER B 1 788 ? -17.266 18.344 4.191 1 95.75 788 SER B N 1
ATOM 14369 C CA . SER B 1 788 ? -17.875 18.891 5.395 1 95.75 788 SER B CA 1
ATOM 14370 C C . SER B 1 788 ? -18.297 17.797 6.355 1 95.75 788 SER B C 1
ATOM 14372 O O . SER B 1 788 ? -18.547 16.656 5.941 1 95.75 788 SER B O 1
ATOM 14374 N N . PHE B 1 789 ? -18.359 18.094 7.621 1 96.12 789 PHE B N 1
ATOM 14375 C CA . PHE B 1 789 ? -18.516 17.047 8.633 1 96.12 789 PHE B CA 1
ATOM 14376 C C . PHE B 1 789 ? -19.719 17.344 9.523 1 96.12 789 PHE B C 1
ATOM 14378 O O . PHE B 1 789 ? -19.812 18.422 10.133 1 96.12 789 PHE B O 1
ATOM 14385 N N . ILE B 1 790 ? -20.703 16.469 9.586 1 97.81 790 ILE B N 1
ATOM 14386 C CA . ILE B 1 790 ? -21.875 16.562 10.453 1 97.81 790 ILE B CA 1
ATOM 14387 C C . ILE B 1 790 ? -21.922 15.344 11.383 1 97.81 790 ILE B C 1
ATOM 14389 O O . ILE B 1 790 ? -21.984 14.203 10.914 1 97.81 790 ILE B O 1
ATOM 14393 N N . SER B 1 791 ? -21.875 15.57 12.672 1 97.62 791 SER B N 1
ATOM 14394 C CA . SER B 1 791 ? -21.844 14.438 13.586 1 97.62 791 SER B CA 1
ATOM 14395 C C . SER B 1 791 ? -22.469 14.789 14.93 1 97.62 791 SER B C 1
ATOM 14397 O O . SER B 1 791 ? -22.328 15.914 15.406 1 97.62 791 SER B O 1
ATOM 14399 N N . GLY B 1 792 ? -23.188 13.805 15.445 1 97 792 GLY B N 1
ATOM 14400 C CA . GLY B 1 792 ? -23.531 13.93 16.859 1 97 792 GLY B CA 1
ATOM 14401 C C . GLY B 1 792 ? -22.312 13.828 17.766 1 97 792 GLY B C 1
ATOM 14402 O O . GLY B 1 792 ? -21.391 13.07 17.5 1 97 792 GLY B O 1
ATOM 14403 N N . VAL B 1 793 ? -22.328 14.664 18.828 1 95.56 793 VAL B N 1
ATOM 14404 C CA . VAL B 1 793 ? -21.25 14.602 19.812 1 95.56 793 VAL B CA 1
ATOM 14405 C C . VAL B 1 793 ? -21.812 14.062 21.141 1 95.56 793 VAL B C 1
ATOM 14407 O O . VAL B 1 793 ? -23.016 14.156 21.391 1 95.56 793 VAL B O 1
ATOM 14410 N N . GLU B 1 794 ? -20.938 13.523 21.891 1 94.62 794 GLU B N 1
ATOM 14411 C CA . GLU B 1 794 ? -21.359 13.016 23.203 1 94.62 794 GLU B CA 1
ATOM 14412 C C . GLU B 1 794 ? -21.875 14.141 24.094 1 94.62 794 GLU B C 1
ATOM 14414 O O . GLU B 1 794 ? -21.609 15.312 23.828 1 94.62 794 GLU B O 1
ATOM 14419 N N . TYR B 1 795 ? -22.562 13.68 25.172 1 93.12 795 TYR B N 1
ATOM 14420 C CA . TYR B 1 795 ? -23.25 14.617 26.062 1 93.12 795 TYR B CA 1
ATOM 14421 C C . TYR B 1 795 ? -22.281 15.664 26.594 1 93.12 795 TYR B C 1
ATOM 14423 O O . TYR B 1 795 ? -21.156 15.336 27 1 93.12 795 TYR B O 1
ATOM 14431 N N . LEU B 1 796 ? -22.625 16.938 26.469 1 92.75 796 LEU B N 1
ATOM 14432 C CA . LEU B 1 796 ? -21.922 18.031 27.125 1 92.75 796 LEU B CA 1
ATOM 14433 C C . LEU B 1 796 ? -22.5 18.312 28.5 1 92.75 796 LEU B C 1
ATOM 14435 O O . LEU B 1 796 ? -23.656 18.703 28.625 1 92.75 796 LEU B O 1
ATOM 14439 N N . HIS B 1 797 ? -21.734 18.141 29.438 1 90.75 797 HIS B N 1
ATOM 14440 C CA . HIS B 1 797 ? -22.203 18.312 30.812 1 90.75 797 HIS B CA 1
ATOM 14441 C C . HIS B 1 797 ? -22.234 19.781 31.203 1 90.75 797 HIS B C 1
ATOM 14443 O O . HIS B 1 797 ? -21.312 20.547 30.859 1 90.75 797 HIS B O 1
ATOM 14449 N N . ALA B 1 798 ? -23.266 20.219 31.766 1 88.38 798 ALA B N 1
ATOM 14450 C CA . ALA B 1 798 ? -23.469 21.578 32.25 1 88.38 798 ALA B CA 1
ATOM 14451 C C . ALA B 1 798 ? -23.781 21.594 33.75 1 88.38 798 ALA B C 1
ATOM 14453 O O . ALA B 1 798 ? -24 20.547 34.344 1 88.38 798 ALA B O 1
ATOM 14454 N N . PRO B 1 799 ? -23.688 22.766 34.406 1 86 799 PRO B N 1
ATOM 14455 C CA . PRO B 1 799 ? -23.969 22.844 35.812 1 86 799 PRO B CA 1
ATOM 14456 C C . PRO B 1 799 ? -25.406 22.406 36.156 1 86 799 PRO B C 1
ATOM 14458 O O . PRO B 1 799 ? -26.281 22.469 35.312 1 86 799 PRO B O 1
ATOM 14461 N N . LYS B 1 800 ? -25.719 22.016 37.375 1 89.44 800 LYS B N 1
ATOM 14462 C CA . LYS B 1 800 ? -27.016 21.656 37.906 1 89.44 800 LYS B CA 1
ATOM 14463 C C . LYS B 1 800 ? -27.531 20.359 37.312 1 89.44 800 LYS B C 1
ATOM 14465 O O . LYS B 1 800 ? -28.703 20.25 36.938 1 89.44 800 LYS B O 1
ATOM 14470 N N . LYS B 1 801 ? -26.672 19.406 37.094 1 90.88 801 LYS B N 1
ATOM 14471 C CA . LYS B 1 801 ? -26.984 18.062 36.625 1 90.88 801 LYS B CA 1
ATOM 14472 C C . LYS B 1 801 ? -27.703 18.078 35.281 1 90.88 801 LYS B C 1
ATOM 14474 O O . LYS B 1 801 ? -28.719 17.406 35.094 1 90.88 801 LYS B O 1
ATOM 14479 N N . ARG B 1 802 ? -27.281 18.938 34.5 1 92.44 802 ARG B N 1
ATOM 14480 C CA . ARG B 1 802 ? -27.844 19.047 33.156 1 92.44 802 ARG B CA 1
ATOM 14481 C C . ARG B 1 802 ? -26.828 18.609 32.094 1 92.44 802 ARG B C 1
ATOM 14483 O O . ARG B 1 802 ? -25.625 18.672 32.312 1 92.44 802 ARG B O 1
ATOM 14490 N N . VAL B 1 803 ? -27.359 18.094 31.016 1 93.81 803 VAL B N 1
ATOM 14491 C CA . VAL B 1 803 ? -26.516 17.719 29.891 1 93.81 803 VAL B CA 1
ATOM 14492 C C . VAL B 1 803 ? -27.109 18.234 28.594 1 93.81 803 VAL B C 1
ATOM 14494 O O . VAL B 1 803 ? -28.297 18.562 28.547 1 93.81 803 VAL B O 1
ATOM 14497 N N . ARG B 1 804 ? -26.359 18.406 27.641 1 95.12 804 ARG B N 1
ATOM 14498 C CA . ARG B 1 804 ? -26.781 18.828 26.312 1 95.12 804 ARG B CA 1
ATOM 14499 C C . ARG B 1 804 ? -26.469 17.766 25.281 1 95.12 804 ARG B C 1
ATOM 14501 O O . ARG B 1 804 ? -25.406 17.141 25.312 1 95.12 804 ARG B O 1
ATOM 14508 N N . ASN B 1 805 ? -27.422 17.453 24.453 1 95.56 805 ASN B N 1
ATOM 14509 C CA . ASN B 1 805 ? -27.281 16.609 23.281 1 95.56 805 ASN B CA 1
ATOM 14510 C C . ASN B 1 805 ? -27.25 17.422 22 1 95.56 805 ASN B C 1
ATOM 14512 O O . ASN B 1 805 ? -28.266 17.984 21.594 1 95.56 805 ASN B O 1
ATOM 14516 N N . GLN B 1 806 ? -26.062 17.406 21.391 1 96.06 806 GLN B N 1
ATOM 14517 C CA . GLN B 1 806 ? -25.906 18.312 20.266 1 96.06 806 GLN B CA 1
ATOM 14518 C C . GLN B 1 806 ? -25.422 17.578 19.016 1 96.06 806 GLN B C 1
ATOM 14520 O O . GLN B 1 806 ? -24.781 16.516 19.125 1 96.06 806 GLN B O 1
ATOM 14525 N N . VAL B 1 807 ? -25.75 18.094 17.844 1 97.38 807 VAL B N 1
ATOM 14526 C CA . VAL B 1 807 ? -25.141 17.766 16.547 1 97.38 807 VAL B CA 1
ATOM 14527 C C . VAL B 1 807 ? -24.297 18.953 16.062 1 97.38 807 VAL B C 1
ATOM 14529 O O . VAL B 1 807 ? -24.75 20.094 16.094 1 97.38 807 VAL B O 1
ATOM 14532 N N . TRP B 1 808 ? -23.078 18.641 15.812 1 96.38 808 TRP B N 1
ATOM 14533 C CA . TRP B 1 808 ? -22.141 19.656 15.312 1 96.38 808 TRP B CA 1
ATOM 14534 C C . TRP B 1 808 ? -21.969 19.531 13.805 1 96.38 808 TRP B C 1
ATOM 14536 O O . TRP B 1 808 ? -21.906 18.438 13.266 1 96.38 808 TRP B O 1
ATOM 14546 N N . ALA B 1 809 ? -21.922 20.656 13.094 1 96.38 809 ALA B N 1
ATOM 14547 C CA . ALA B 1 809 ? -21.672 20.719 11.664 1 96.38 809 ALA B CA 1
ATOM 14548 C C . ALA B 1 809 ? -20.484 21.641 11.359 1 96.38 809 ALA B C 1
ATOM 14550 O O . ALA B 1 809 ? -20.547 22.844 11.625 1 96.38 809 ALA B O 1
ATOM 14551 N N . SER B 1 810 ? -19.438 21.078 10.992 1 95.56 810 SER B N 1
ATOM 14552 C CA . SER B 1 810 ? -18.312 21.844 10.484 1 95.56 810 SER B CA 1
ATOM 14553 C C . SER B 1 810 ? -18.359 21.969 8.969 1 95.56 810 SER B C 1
ATOM 14555 O O . SER B 1 810 ? -18.203 20.984 8.25 1 95.56 810 SER B O 1
ATOM 14557 N N . LEU B 1 811 ? -18.609 23.141 8.461 1 95.81 811 LEU B N 1
ATOM 14558 C CA . LEU B 1 811 ? -18.859 23.375 7.047 1 95.81 811 LEU B CA 1
ATOM 14559 C C . LEU B 1 811 ? -17.828 24.312 6.449 1 95.81 811 LEU B C 1
ATOM 14561 O O . LEU B 1 811 ? -17.344 25.234 7.129 1 95.81 811 LEU B O 1
ATOM 14565 N N . SER B 1 812 ? -17.5 24.156 5.246 1 92.25 812 SER B N 1
ATOM 14566 C CA . SER B 1 812 ? -16.5 24.984 4.562 1 92.25 812 SER B CA 1
ATOM 14567 C C . SER B 1 812 ? -17.094 26.328 4.164 1 92.25 812 SER B C 1
ATOM 14569 O O . SER B 1 812 ? -18.297 26.438 3.928 1 92.25 812 SER B O 1
ATOM 14571 N N . HIS B 1 813 ? -16.297 27.375 4.156 1 89.75 813 HIS B N 1
ATOM 14572 C CA . HIS B 1 813 ? -16.672 28.688 3.674 1 89.75 813 HIS B CA 1
ATOM 14573 C C . HIS B 1 813 ? -15.453 29.469 3.186 1 89.75 813 HIS B C 1
ATOM 14575 O O . HIS B 1 813 ? -14.32 29.031 3.385 1 89.75 813 HIS B O 1
ATOM 14581 N N . ASP B 1 814 ? -15.641 30.609 2.553 1 83.31 814 ASP B N 1
ATOM 14582 C CA . ASP B 1 814 ? -14.531 31.375 1.996 1 83.31 814 ASP B CA 1
ATOM 14583 C C . ASP B 1 814 ? -14.43 32.75 2.654 1 83.31 814 ASP B C 1
ATOM 14585 O O . ASP B 1 814 ? -13.977 33.719 2.031 1 83.31 814 ASP B O 1
ATOM 14589 N N . GLY B 1 815 ? -14.867 32.875 3.863 1 79.19 815 GLY B N 1
ATOM 14590 C CA . GLY B 1 815 ? -14.906 34.156 4.547 1 79.19 815 GLY B CA 1
ATOM 14591 C C . GLY B 1 815 ? -13.531 34.75 4.762 1 79.19 815 GLY B C 1
ATOM 14592 O O . GLY B 1 815 ? -13.391 35.969 4.855 1 79.19 815 GLY B O 1
ATOM 14593 N N . LEU B 1 816 ? -12.477 34 4.867 1 77.06 816 LEU B N 1
ATOM 14594 C CA . LEU B 1 816 ? -11.102 34.438 5.07 1 77.06 816 LEU B CA 1
ATOM 14595 C C . LEU B 1 816 ? -10.398 34.656 3.736 1 77.06 816 LEU B C 1
ATOM 14597 O O . LEU B 1 816 ? -9.242 35.094 3.703 1 77.06 816 LEU B O 1
ATOM 14601 N N . GLY B 1 817 ? -11.125 34.406 2.688 1 73.75 817 GLY B N 1
ATOM 14602 C CA . GLY B 1 817 ? -10.508 34.469 1.372 1 73.75 817 GLY B CA 1
ATOM 14603 C C . GLY B 1 817 ? -9.938 33.156 0.9 1 73.75 817 GLY B C 1
ATOM 14604 O O . GLY B 1 817 ? -9.484 33.031 -0.243 1 73.75 817 GLY B O 1
ATOM 14605 N N . PHE B 1 818 ? -9.812 32.281 1.761 1 75.62 818 PHE B N 1
ATOM 14606 C CA . PHE B 1 818 ? -9.422 30.906 1.455 1 75.62 818 PHE B CA 1
ATOM 14607 C C . PHE B 1 818 ? -10.328 29.906 2.166 1 75.62 818 PHE B C 1
ATOM 14609 O O . PHE B 1 818 ? -11.047 30.281 3.1 1 75.62 818 PHE B O 1
ATOM 14616 N N . PRO B 1 819 ? -10.344 28.719 1.713 1 80.69 819 PRO B N 1
ATOM 14617 C CA . PRO B 1 819 ? -11.25 27.75 2.33 1 80.69 819 PRO B CA 1
ATOM 14618 C C . PRO B 1 819 ? -11.016 27.594 3.832 1 80.69 819 PRO B C 1
ATOM 14620 O O . PRO B 1 819 ? -9.891 27.344 4.262 1 80.69 819 PRO B O 1
ATOM 14623 N N . SER B 1 820 ? -12.031 27.844 4.602 1 87.19 820 SER B N 1
ATOM 14624 C CA . SER B 1 820 ? -12.016 27.766 6.059 1 87.19 820 SER B CA 1
ATOM 14625 C C . SER B 1 820 ? -13.203 26.984 6.586 1 87.19 820 SER B C 1
ATOM 14627 O O . SER B 1 820 ? -14.078 26.578 5.82 1 87.19 820 SER B O 1
ATOM 14629 N N . LEU B 1 821 ? -13.172 26.703 7.832 1 90.44 821 LEU B N 1
ATOM 14630 C CA . LEU B 1 821 ? -14.242 25.922 8.453 1 90.44 821 LEU B CA 1
ATOM 14631 C C . LEU B 1 821 ? -15.016 26.781 9.453 1 90.44 821 LEU B C 1
ATOM 14633 O O . LEU B 1 821 ? -14.438 27.625 10.125 1 90.44 821 LEU B O 1
ATOM 14637 N N . MET B 1 822 ? -16.219 26.594 9.43 1 92 822 MET B N 1
ATOM 14638 C CA . MET B 1 822 ? -17.062 27.125 10.5 1 92 822 MET B CA 1
ATOM 14639 C C . MET B 1 822 ? -17.719 26 11.289 1 92 822 MET B C 1
ATOM 14641 O O . MET B 1 822 ? -17.797 24.875 10.82 1 92 822 MET B O 1
ATOM 14645 N N . LEU B 1 823 ? -18.109 26.281 12.469 1 93 823 LEU B N 1
ATOM 14646 C CA . LEU B 1 823 ? -18.75 25.297 13.336 1 93 823 LEU B CA 1
ATOM 14647 C C . LEU B 1 823 ? -20.141 25.766 13.75 1 93 823 LEU B C 1
ATOM 14649 O O . LEU B 1 823 ? -20.281 26.859 14.312 1 93 823 LEU B O 1
ATOM 14653 N N . TYR B 1 824 ? -21.094 25.062 13.344 1 94.25 824 TYR B N 1
ATOM 14654 C CA . TYR B 1 824 ? -22.484 25.266 13.781 1 94.25 824 TYR B CA 1
ATOM 14655 C C . TYR B 1 824 ? -22.906 24.156 14.734 1 94.25 824 TYR B C 1
ATOM 14657 O O . TYR B 1 824 ? -22.703 22.969 14.461 1 94.25 824 TYR B O 1
ATOM 14665 N N . ARG B 1 825 ? -23.469 24.516 15.898 1 94.44 825 ARG B N 1
ATOM 14666 C CA . ARG B 1 825 ? -23.922 23.562 16.906 1 94.44 825 ARG B CA 1
ATOM 14667 C C . ARG B 1 825 ? -25.438 23.672 17.094 1 94.44 825 ARG B C 1
ATOM 14669 O O . ARG B 1 825 ? -25.969 24.766 17.281 1 94.44 825 ARG B O 1
ATOM 14676 N N . GLN B 1 826 ? -26.047 22.547 17.016 1 95.25 826 GLN B N 1
ATOM 14677 C CA . GLN B 1 826 ? -27.484 22.531 17.219 1 95.25 826 GLN B CA 1
ATOM 14678 C C . GLN B 1 826 ? -27.859 21.609 18.375 1 95.25 826 GLN B C 1
ATOM 14680 O O . GLN B 1 826 ? -27.438 20.453 18.422 1 95.25 826 GLN B O 1
ATOM 14685 N N . ASP B 1 827 ? -28.688 22.078 19.297 1 95.5 827 ASP B N 1
ATOM 14686 C CA . ASP B 1 827 ? -29.109 21.328 20.469 1 95.5 827 ASP B CA 1
ATOM 14687 C C . ASP B 1 827 ? -30.391 20.547 20.203 1 95.5 827 ASP B C 1
ATOM 14689 O O . ASP B 1 827 ? -31.281 21.031 19.5 1 95.5 827 ASP B O 1
ATOM 14693 N N . LYS B 1 828 ? -30.422 19.344 20.75 1 94.94 828 LYS B N 1
ATOM 14694 C CA . LYS B 1 828 ? -31.719 18.672 20.859 1 94.94 828 LYS B CA 1
ATOM 14695 C C . LYS B 1 828 ? -32.625 19.391 21.844 1 94.94 828 LYS B C 1
ATOM 14697 O O . LYS B 1 828 ? -32.219 19.75 22.938 1 94.94 828 LYS B O 1
ATOM 14702 N N . GLN B 1 829 ? -33.781 19.609 21.484 1 90.5 829 GLN B N 1
ATOM 14703 C CA . GLN B 1 829 ? -34.656 20.469 22.266 1 90.5 829 GLN B CA 1
ATOM 14704 C C . GLN B 1 829 ? -35.312 19.719 23.422 1 90.5 829 GLN B C 1
ATOM 14706 O O . GLN B 1 829 ? -35.469 20.25 24.516 1 90.5 829 GLN B O 1
ATOM 14711 N N . ARG B 1 830 ? -35.719 18.453 23.172 1 85.5 830 ARG B N 1
ATOM 14712 C CA . ARG B 1 830 ? -36.344 17.609 24.188 1 85.5 830 ARG B CA 1
ATOM 14713 C C . ARG B 1 830 ? -35.781 16.188 24.125 1 85.5 830 ARG B C 1
ATOM 14715 O O . ARG B 1 830 ? -35.562 15.648 23.031 1 85.5 830 ARG B O 1
ATOM 14722 N N . PRO B 1 831 ? -35.594 15.641 25.266 1 89 831 PRO B N 1
ATOM 14723 C CA . PRO B 1 831 ? -35.125 14.258 25.234 1 89 831 PRO B CA 1
ATOM 14724 C C . PRO B 1 831 ? -36.219 13.266 24.844 1 89 831 PRO B C 1
ATOM 14726 O O . PRO B 1 831 ? -37.375 13.477 25.156 1 89 831 PRO B O 1
ATOM 14729 N N . ALA B 1 832 ? -35.812 12.234 24.125 1 85.44 832 ALA B N 1
ATOM 14730 C CA . ALA B 1 832 ? -36.719 11.109 23.953 1 85.44 832 ALA B CA 1
ATOM 14731 C C . ALA B 1 832 ? -37.031 10.453 25.297 1 85.44 832 ALA B C 1
ATOM 14733 O O . ALA B 1 832 ? -36.281 10.586 26.25 1 85.44 832 ALA B O 1
ATOM 14734 N N . LEU B 1 833 ? -38.125 9.82 25.391 1 73.62 833 LEU B N 1
ATOM 14735 C CA . LEU B 1 833 ? -38.562 9.227 26.656 1 73.62 833 LEU B CA 1
ATOM 14736 C C . LEU B 1 833 ? -37.5 8.297 27.219 1 73.62 833 LEU B C 1
ATOM 14738 O O . LEU B 1 833 ? -37.125 8.398 28.391 1 73.62 833 LEU B O 1
ATOM 14742 N N . HIS B 1 834 ? -37.094 7.441 26.359 1 81.75 834 HIS B N 1
ATOM 14743 C CA . HIS B 1 834 ? -36.094 6.492 26.797 1 81.75 834 HIS B CA 1
ATOM 14744 C C . HIS B 1 834 ? -34.781 7.207 27.188 1 81.75 834 HIS B C 1
ATOM 14746 O O . HIS B 1 834 ? -34.094 6.801 28.125 1 81.75 834 HIS B O 1
ATOM 14752 N N . GLU B 1 835 ? -34.406 8.211 26.469 1 88.81 835 GLU B N 1
ATOM 14753 C CA . GLU B 1 835 ? -33.219 9.008 26.766 1 88.81 835 GLU B CA 1
ATOM 14754 C C . GLU B 1 835 ? -33.344 9.695 28.125 1 88.81 835 GLU B C 1
ATOM 14756 O O . GLU B 1 835 ? -32.375 9.703 28.906 1 88.81 835 GLU B O 1
ATOM 14761 N N . GLU B 1 836 ? -34.5 10.227 28.391 1 84.81 836 GLU B N 1
ATOM 14762 C CA . GLU B 1 836 ? -34.75 10.898 29.656 1 84.81 836 GLU B CA 1
ATOM 14763 C C . GLU B 1 836 ? -34.625 9.922 30.828 1 84.81 836 GLU B C 1
ATOM 14765 O O . GLU B 1 836 ? -34 10.227 31.844 1 84.81 836 GLU B O 1
ATOM 14770 N N . GLN B 1 837 ? -35.156 8.789 30.625 1 81.75 837 GLN B N 1
ATOM 14771 C CA . GLN B 1 837 ? -35.156 7.773 31.672 1 81.75 837 GLN B CA 1
ATOM 14772 C C . GLN B 1 837 ? -33.719 7.27 31.922 1 81.75 837 GLN B C 1
ATOM 14774 O O . GLN B 1 837 ? -33.312 7.098 33.062 1 81.75 837 GLN B O 1
ATOM 14779 N N . GLU B 1 838 ? -33.094 7.016 30.859 1 87.5 838 GLU B N 1
ATOM 14780 C CA . GLU B 1 838 ? -31.719 6.492 31 1 87.5 838 GLU B CA 1
ATOM 14781 C C . GLU B 1 838 ? -30.812 7.508 31.672 1 87.5 838 GLU B C 1
ATOM 14783 O O . GLU B 1 838 ? -29.984 7.145 32.531 1 87.5 838 GLU B O 1
ATOM 14788 N N . LEU B 1 839 ? -30.891 8.789 31.281 1 89.06 839 LEU B N 1
ATOM 14789 C CA . LEU B 1 839 ? -30.094 9.852 31.875 1 89.06 839 LEU B CA 1
ATOM 14790 C C . LEU B 1 839 ? -30.375 9.969 33.375 1 89.06 839 LEU B C 1
ATOM 14792 O O . LEU B 1 839 ? -29.438 10.109 34.156 1 89.06 839 LEU B O 1
ATOM 14796 N N . PHE B 1 840 ? -31.625 9.844 33.688 1 83.31 840 PHE B N 1
ATOM 14797 C CA . PHE B 1 840 ? -32.031 9.953 35.094 1 83.31 840 PHE B CA 1
ATOM 14798 C C . PHE B 1 840 ? -31.578 8.727 35.875 1 83.31 840 PHE B C 1
ATOM 14800 O O . PHE B 1 840 ? -31.031 8.844 36.969 1 83.31 840 PHE B O 1
ATOM 14807 N N . HIS B 1 841 ? -31.828 7.609 35.281 1 85.12 841 HIS B N 1
ATOM 14808 C CA . HIS B 1 841 ? -31.516 6.348 35.969 1 85.12 841 HIS B CA 1
ATOM 14809 C C . HIS B 1 841 ? -30.016 6.211 36.219 1 85.12 841 HIS B C 1
ATOM 14811 O O . HIS B 1 841 ? -29.609 5.77 37.281 1 85.12 841 HIS B O 1
ATOM 14817 N N . LEU B 1 842 ? -29.266 6.52 35.281 1 86.38 842 LEU B N 1
ATOM 14818 C CA . LEU B 1 842 ? -27.828 6.281 35.344 1 86.38 842 LEU B CA 1
ATOM 14819 C C . LEU B 1 842 ? -27.156 7.332 36.25 1 86.38 842 LEU B C 1
ATOM 14821 O O . LEU B 1 842 ? -26.281 7.004 37.031 1 86.38 842 LEU B O 1
ATOM 14825 N N . ALA B 1 843 ? -27.531 8.672 36.156 1 90 843 ALA B N 1
ATOM 14826 C CA . ALA B 1 843 ? -26.734 9.695 36.844 1 90 843 ALA B CA 1
ATOM 14827 C C . ALA B 1 843 ? -27.625 10.828 37.344 1 90 843 ALA B C 1
ATOM 14829 O O . ALA B 1 843 ? -27.125 11.875 37.781 1 90 843 ALA B O 1
ATOM 14830 N N . GLY B 1 844 ? -28.891 10.672 37.219 1 85.56 844 GLY B N 1
ATOM 14831 C CA . GLY B 1 844 ? -29.797 11.719 37.688 1 85.56 844 GLY B CA 1
ATOM 14832 C C . GLY B 1 844 ? -29.703 12.992 36.844 1 85.56 844 GLY B C 1
ATOM 14833 O O . GLY B 1 844 ? -29.891 14.094 37.375 1 85.56 844 GLY B O 1
ATOM 14834 N N . LEU B 1 845 ? -29.422 12.875 35.625 1 91.06 845 LEU B N 1
ATOM 14835 C CA . LEU B 1 845 ? -29.188 14.016 34.75 1 91.06 845 LEU B CA 1
ATOM 14836 C C . LEU B 1 845 ? -30.453 14.383 34 1 91.06 845 LEU B C 1
ATOM 14838 O O . LEU B 1 845 ? -31.312 13.531 33.781 1 91.06 845 LEU B O 1
ATOM 14842 N N . GLU B 1 846 ? -30.5 15.648 33.594 1 89.62 846 GLU B N 1
ATOM 14843 C CA . GLU B 1 846 ? -31.578 16.156 32.75 1 89.62 846 GLU B CA 1
ATOM 14844 C C . GLU B 1 846 ? -31.031 16.828 31.5 1 89.62 846 GLU B C 1
ATOM 14846 O O . GLU B 1 846 ? -30.031 17.531 31.562 1 89.62 846 GLU B O 1
ATOM 14851 N N . LEU B 1 847 ? -31.703 16.594 30.406 1 93.19 847 LEU B N 1
ATOM 14852 C CA . LEU B 1 847 ? -31.281 17.203 29.156 1 93.19 847 LEU B CA 1
ATOM 14853 C C . LEU B 1 847 ? -31.891 18.609 29 1 93.19 847 LEU B C 1
ATOM 14855 O O . LEU B 1 847 ? -33.094 18.781 29.156 1 93.19 847 LEU B O 1
ATOM 14859 N N . SER B 1 848 ? -31 19.547 28.859 1 91.19 848 SER B N 1
ATOM 14860 C CA . SER B 1 848 ? -31.422 20.922 28.641 1 91.19 848 SER B CA 1
ATOM 14861 C C . SER B 1 848 ? -30.609 21.578 27.516 1 91.19 848 SER B C 1
ATOM 14863 O O . SER B 1 848 ? -29.375 21.578 27.562 1 91.19 848 SER B O 1
ATOM 14865 N N . PRO B 1 849 ? -31.344 22.109 26.469 1 92.94 849 PRO B N 1
ATOM 14866 C CA . PRO B 1 849 ? -30.609 22.734 25.375 1 92.94 849 PRO B CA 1
ATOM 14867 C C . PRO B 1 849 ? -29.938 24.047 25.781 1 92.94 849 PRO B C 1
ATOM 14869 O O . PRO B 1 849 ? -30.453 24.766 26.641 1 92.94 849 PRO B O 1
ATOM 14872 N N . ALA B 1 850 ? -28.812 24.375 25.25 1 88.81 850 ALA B N 1
ATOM 14873 C CA . ALA B 1 850 ? -28.156 25.656 25.422 1 88.81 850 ALA B CA 1
ATOM 14874 C C . ALA B 1 850 ? -28.844 26.75 24.625 1 88.81 850 ALA B C 1
ATOM 14876 O O . ALA B 1 850 ? -28.969 27.891 25.078 1 88.81 850 ALA B O 1
ATOM 14877 N N . SER B 1 851 ? -29.25 26.438 23.422 1 88.62 851 SER B N 1
ATOM 14878 C CA . SER B 1 851 ? -30 27.328 22.547 1 88.62 851 SER B CA 1
ATOM 14879 C C . SER B 1 851 ? -31.359 26.734 22.188 1 88.62 851 SER B C 1
ATOM 14881 O O . SER B 1 851 ? -31.438 25.594 21.703 1 88.62 851 SER B O 1
ATOM 14883 N N . GLN B 1 852 ? -32.344 27.5 22.359 1 87.88 852 GLN B N 1
ATOM 14884 C CA . GLN B 1 852 ? -33.688 27.031 22.094 1 87.88 852 GLN B CA 1
ATOM 14885 C C . GLN B 1 852 ? -34.219 27.594 20.781 1 87.88 852 GLN B C 1
ATOM 14887 O O . GLN B 1 852 ? -33.906 28.719 20.406 1 87.88 852 GLN B O 1
ATOM 14892 N N . TRP B 1 853 ? -34.906 26.844 20.062 1 88.06 853 TRP B N 1
ATOM 14893 C CA . TRP B 1 853 ? -35.594 27.25 18.844 1 88.06 853 TRP B CA 1
ATOM 14894 C C . TRP B 1 853 ? -36.969 26.594 18.75 1 88.06 853 TRP B C 1
ATOM 14896 O O . TRP B 1 853 ? -37.188 25.516 19.328 1 88.06 853 TRP B O 1
ATOM 14906 N N . THR B 1 854 ? -37.906 27.234 18.094 1 80.38 854 THR B N 1
ATOM 14907 C CA . THR B 1 854 ? -39.25 26.719 17.953 1 80.38 854 THR B CA 1
ATOM 14908 C C . THR B 1 854 ? -39.438 26.047 16.594 1 80.38 854 THR B C 1
ATOM 14910 O O . THR B 1 854 ? -40.25 25.125 16.453 1 80.38 854 THR B O 1
ATOM 14913 N N . GLN B 1 855 ? -38.75 26.562 15.625 1 88.38 855 GLN B N 1
ATOM 14914 C CA . GLN B 1 855 ? -38.688 25.953 14.297 1 88.38 855 GLN B CA 1
ATOM 14915 C C . GLN B 1 855 ? -37.281 25.5 13.945 1 88.38 855 GLN B C 1
ATOM 14917 O O . GLN B 1 855 ? -36.312 26.188 14.281 1 88.38 855 GLN B O 1
ATOM 14922 N N . PRO B 1 856 ? -37.188 24.344 13.383 1 91.62 856 PRO B N 1
ATOM 14923 C CA . PRO B 1 856 ? -35.844 23.891 13.047 1 91.62 856 PRO B CA 1
ATOM 14924 C C . PRO B 1 856 ? -35.094 24.906 12.195 1 91.62 856 PRO B C 1
ATOM 14926 O O . PRO B 1 856 ? -35.625 25.391 11.188 1 91.62 856 PRO B O 1
ATOM 14929 N N . PRO B 1 857 ? -33.906 25.234 12.609 1 93.5 857 PRO B N 1
ATOM 14930 C CA . PRO B 1 857 ? -33.094 26.188 11.828 1 93.5 857 PRO B CA 1
ATOM 14931 C C . PRO B 1 857 ? -32.719 25.641 10.445 1 93.5 857 PRO B C 1
ATOM 14933 O O . PRO B 1 857 ? -32.469 24.453 10.297 1 93.5 857 PRO B O 1
ATOM 14936 N N . ILE B 1 858 ? -32.719 26.516 9.461 1 95.31 858 ILE B N 1
ATOM 14937 C CA . ILE B 1 858 ? -32.344 26.156 8.094 1 95.31 858 ILE B CA 1
ATOM 14938 C C . ILE B 1 858 ? -30.938 26.641 7.797 1 95.31 858 ILE B C 1
ATOM 14940 O O . ILE B 1 858 ? -30.594 27.781 8.109 1 95.31 858 ILE B O 1
ATOM 14944 N N . VAL B 1 859 ? -30.109 25.828 7.32 1 96 859 VAL B N 1
ATOM 14945 C CA . VAL B 1 859 ? -28.734 26.141 6.953 1 96 859 VAL B CA 1
ATOM 14946 C C . VAL B 1 859 ? -28.594 26.188 5.434 1 96 859 VAL B C 1
ATOM 14948 O O . VAL B 1 859 ? -28.984 25.25 4.742 1 96 859 VAL B O 1
ATOM 14951 N N . GLN B 1 860 ? -28.172 27.234 4.906 1 94.88 860 GLN B N 1
ATOM 14952 C CA . GLN B 1 860 ? -27.859 27.359 3.484 1 94.88 860 GLN B CA 1
ATOM 14953 C C . GLN B 1 860 ? -26.359 27.375 3.248 1 94.88 860 GLN B C 1
ATOM 14955 O O . GLN B 1 860 ? -25.703 28.422 3.395 1 94.88 860 GLN B O 1
ATOM 14960 N N . HIS B 1 861 ? -25.812 26.359 2.883 1 95.31 861 HIS B N 1
ATOM 14961 C CA . HIS B 1 861 ? -24.391 26.203 2.562 1 95.31 861 HIS B CA 1
ATOM 14962 C C . HIS B 1 861 ? -24.156 26.328 1.062 1 95.31 861 HIS B C 1
ATOM 14964 O O . HIS B 1 861 ? -24.281 25.344 0.326 1 95.31 861 HIS B O 1
ATOM 14970 N N . GLY B 1 862 ? -23.625 27.484 0.68 1 91.81 862 GLY B N 1
ATOM 14971 C CA . GLY B 1 862 ? -23.719 27.797 -0.738 1 91.81 862 GLY B CA 1
ATOM 14972 C C . GLY B 1 862 ? -25.141 27.891 -1.246 1 91.81 862 GLY B C 1
ATOM 14973 O O . GLY B 1 862 ? -25.938 28.672 -0.738 1 91.81 862 GLY B O 1
ATOM 14974 N N . ASP B 1 863 ? -25.422 26.969 -2.184 1 91.69 863 ASP B N 1
ATOM 14975 C CA . ASP B 1 863 ? -26.781 26.922 -2.68 1 91.69 863 ASP B CA 1
ATOM 14976 C C . ASP B 1 863 ? -27.547 25.734 -2.1 1 91.69 863 ASP B C 1
ATOM 14978 O O . ASP B 1 863 ? -28.75 25.578 -2.334 1 91.69 863 ASP B O 1
ATOM 14982 N N . PHE B 1 864 ? -26.891 24.953 -1.376 1 95.31 864 PHE B N 1
ATOM 14983 C CA . PHE B 1 864 ? -27.484 23.766 -0.779 1 95.31 864 PHE B CA 1
ATOM 14984 C C . PHE B 1 864 ? -28.203 24.109 0.522 1 95.31 864 PHE B C 1
ATOM 14986 O O . PHE B 1 864 ? -27.578 24.625 1.459 1 95.31 864 PHE B O 1
ATOM 14993 N N . ARG B 1 865 ? -29.484 23.906 0.638 1 95.75 865 ARG B N 1
ATOM 14994 C CA . ARG B 1 865 ? -30.266 24.234 1.828 1 95.75 865 ARG B CA 1
ATOM 14995 C C . ARG B 1 865 ? -30.672 22.969 2.574 1 95.75 865 ARG B C 1
ATOM 14997 O O . ARG B 1 865 ? -31.297 22.078 1.999 1 95.75 865 ARG B O 1
ATOM 15004 N N . PHE B 1 866 ? -30.281 22.859 3.816 1 97.25 866 PHE B N 1
ATOM 15005 C CA . PHE B 1 866 ? -30.672 21.688 4.586 1 97.25 866 PHE B CA 1
ATOM 15006 C C . PHE B 1 866 ? -30.984 22.062 6.031 1 97.25 866 PHE B C 1
ATOM 15008 O O . PHE B 1 866 ? -30.766 23.203 6.434 1 97.25 866 PHE B O 1
ATOM 15015 N N . ALA B 1 867 ? -31.562 21.219 6.75 1 96.44 867 ALA B N 1
ATOM 15016 C CA . ALA B 1 867 ? -31.828 21.328 8.18 1 96.44 867 ALA B CA 1
ATOM 15017 C C . ALA B 1 867 ? -31.344 20.094 8.938 1 96.44 867 ALA B C 1
ATOM 15019 O O . ALA B 1 867 ? -31 19.094 8.328 1 96.44 867 ALA B O 1
ATOM 15020 N N . LEU B 1 868 ? -31.266 20.266 10.227 1 96.81 868 LEU B N 1
ATOM 15021 C CA . LEU B 1 868 ? -30.844 19.172 11.094 1 96.81 868 LEU B CA 1
ATOM 15022 C C . LEU B 1 868 ? -31.938 18.844 12.109 1 96.81 868 LEU B C 1
ATOM 15024 O O . LEU B 1 868 ? -32.594 19.75 12.641 1 96.81 868 LEU B O 1
ATOM 15028 N N . MET B 1 869 ? -32.25 17.609 12.258 1 94.81 869 MET B N 1
ATOM 15029 C CA . MET B 1 869 ? -33.094 17.109 13.344 1 94.81 869 MET B CA 1
ATOM 15030 C C . MET B 1 869 ? -32.406 15.945 14.055 1 94.81 869 MET B C 1
ATOM 15032 O O . MET B 1 869 ? -31.766 15.109 13.414 1 94.81 869 MET B O 1
ATOM 15036 N N . ILE B 1 870 ? -32.531 15.891 15.359 1 95.12 870 ILE B N 1
ATOM 15037 C CA . ILE B 1 870 ? -31.844 14.867 16.125 1 95.12 870 ILE B CA 1
ATOM 15038 C C . ILE B 1 870 ? -32.844 13.789 16.562 1 95.12 870 ILE B C 1
ATOM 15040 O O . ILE B 1 870 ? -33.625 14.016 17.484 1 95.12 870 ILE B O 1
ATOM 15044 N N . CYS B 1 871 ? -32.781 12.703 15.977 1 93.56 871 CYS B N 1
ATOM 15045 C CA . CYS B 1 871 ? -33.469 11.453 16.312 1 93.56 871 CYS B CA 1
ATOM 15046 C C . CYS B 1 871 ? -34.969 11.68 16.531 1 93.56 871 CYS B C 1
ATOM 15048 O O . CYS B 1 871 ? -35.719 11.93 15.578 1 93.56 871 CYS B O 1
ATOM 15050 N N . SER B 1 872 ? -35.438 11.789 17.812 1 88 872 SER B N 1
ATOM 15051 C CA . SER B 1 872 ? -36.844 11.836 18.156 1 88 872 SER B CA 1
ATOM 15052 C C . SER B 1 872 ? -37.5 13.117 17.641 1 88 872 SER B C 1
ATOM 15054 O O . SER B 1 872 ? -38.719 13.188 17.516 1 88 872 SER B O 1
ATOM 15056 N N . GLU B 1 873 ? -36.812 14.086 17.328 1 89.38 873 GLU B N 1
ATOM 15057 C CA . GLU B 1 873 ? -37.344 15.344 16.812 1 89.38 873 GLU B CA 1
ATOM 15058 C C . GLU B 1 873 ? -38.062 15.141 15.492 1 89.38 873 GLU B C 1
ATOM 15060 O O . GLU B 1 873 ? -38.938 15.922 15.141 1 89.38 873 GLU B O 1
ATOM 15065 N N . LEU B 1 874 ? -37.688 14.117 14.797 1 89.69 874 LEU B N 1
ATOM 15066 C CA . LEU B 1 874 ? -38.344 13.82 13.523 1 89.69 874 LEU B CA 1
ATOM 15067 C C . LEU B 1 874 ? -39.812 13.461 13.727 1 89.69 874 LEU B C 1
ATOM 15069 O O . LEU B 1 874 ? -40.594 13.578 12.805 1 89.69 874 LEU B O 1
ATOM 15073 N N . THR B 1 875 ? -40.125 13.008 14.867 1 80.62 875 THR B N 1
ATOM 15074 C CA . THR B 1 875 ? -41.5 12.609 15.156 1 80.62 875 THR B CA 1
ATOM 15075 C C . THR B 1 875 ? -42.406 13.836 15.266 1 80.62 875 THR B C 1
ATOM 15077 O O . THR B 1 875 ? -43.625 13.711 15.211 1 80.62 875 THR B O 1
ATOM 15080 N N . ASN B 1 876 ? -41.844 14.984 15.461 1 82.94 876 ASN B N 1
ATOM 15081 C CA . ASN B 1 876 ? -42.625 16.203 15.57 1 82.94 876 ASN B CA 1
ATOM 15082 C C . ASN B 1 876 ? -43.125 16.688 14.211 1 82.94 876 ASN B C 1
ATOM 15084 O O . ASN B 1 876 ? -42.375 17.219 13.414 1 82.94 876 ASN B O 1
ATOM 15088 N N . ILE B 1 877 ? -44.375 16.688 14.023 1 77.62 877 ILE B N 1
ATOM 15089 C CA . ILE B 1 877 ? -44.969 16.953 12.719 1 77.62 877 ILE B CA 1
ATOM 15090 C C . ILE B 1 877 ? -44.875 18.438 12.406 1 77.62 877 ILE B C 1
ATOM 15092 O O . ILE B 1 877 ? -44.75 18.828 11.242 1 77.62 877 ILE B O 1
ATOM 15096 N N . ARG B 1 878 ? -44.938 19.25 13.438 1 79.88 878 ARG B N 1
ATOM 15097 C CA . ARG B 1 878 ? -44.812 20.688 13.211 1 79.88 878 ARG B CA 1
ATOM 15098 C C . ARG B 1 878 ? -43.438 21.062 12.656 1 79.88 878 ARG B C 1
ATOM 15100 O O . ARG B 1 878 ? -43.344 21.953 11.805 1 79.88 878 ARG B O 1
ATOM 15107 N N . TYR B 1 879 ? -42.469 20.375 13.211 1 89.69 879 TYR B N 1
ATOM 15108 C CA . TYR B 1 879 ? -41.125 20.625 12.695 1 89.69 879 TYR B CA 1
ATOM 15109 C C . TYR B 1 879 ? -41.031 20.281 11.219 1 89.69 879 TYR B C 1
ATOM 15111 O O . TYR B 1 879 ? -40.438 21.031 10.43 1 89.69 879 TYR B O 1
ATOM 15119 N N . ARG B 1 880 ? -41.594 19.141 10.781 1 87.44 880 ARG B N 1
ATOM 15120 C CA . ARG B 1 880 ? -41.562 18.703 9.391 1 87.44 880 ARG B CA 1
ATOM 15121 C C . ARG B 1 880 ? -42.344 19.656 8.508 1 87.44 880 ARG B C 1
ATOM 15123 O O . ARG B 1 880 ? -41.906 20.016 7.406 1 87.44 880 ARG B O 1
ATOM 15130 N N . ALA B 1 881 ? -43.438 20.125 9.047 1 80.69 881 ALA B N 1
ATOM 15131 C CA . ALA B 1 881 ? -44.312 21.047 8.305 1 80.69 881 ALA B CA 1
ATOM 15132 C C . ALA B 1 881 ? -43.594 22.375 8.078 1 80.69 881 ALA B C 1
ATOM 15134 O O . ALA B 1 881 ? -43.75 22.984 7.016 1 80.69 881 ALA B O 1
ATOM 15135 N N . ASP B 1 882 ? -42.906 22.75 9.07 1 88 882 ASP B N 1
ATOM 15136 C CA . ASP B 1 882 ? -42.25 24.047 8.992 1 88 882 ASP B CA 1
ATOM 15137 C C . ASP B 1 882 ? -41.156 24.031 7.926 1 88 882 ASP B C 1
ATOM 15139 O O . ASP B 1 882 ? -40.781 25.078 7.402 1 88 882 ASP B O 1
ATOM 15143 N N . LEU B 1 883 ? -40.625 22.891 7.551 1 92.25 883 LEU B N 1
ATOM 15144 C CA . LEU B 1 883 ? -39.5 22.766 6.613 1 92.25 883 LEU B CA 1
ATOM 15145 C C . LEU B 1 883 ? -40.031 22.547 5.191 1 92.25 883 LEU B C 1
ATOM 15147 O O . LEU B 1 883 ? -39.25 22.641 4.23 1 92.25 883 LEU B O 1
ATOM 15151 N N . ARG B 1 884 ? -41.281 22.281 5.016 1 86.81 884 ARG B N 1
ATOM 15152 C CA . ARG B 1 884 ? -41.875 21.984 3.711 1 86.81 884 ARG B CA 1
ATOM 15153 C C . ARG B 1 884 ? -41.562 23.094 2.707 1 86.81 884 ARG B C 1
ATOM 15155 O O . ARG B 1 884 ? -41.875 24.266 2.951 1 86.81 884 ARG B O 1
ATOM 15162 N N . GLY B 1 885 ? -40.875 22.719 1.652 1 88.56 885 GLY B N 1
ATOM 15163 C CA . GLY B 1 885 ? -40.562 23.625 0.563 1 88.56 885 GLY B CA 1
ATOM 15164 C C . GLY B 1 885 ? -39.406 24.547 0.855 1 88.56 885 GLY B C 1
ATOM 15165 O O . GLY B 1 885 ? -39 25.344 0.004 1 88.56 885 GLY B O 1
ATOM 15166 N N . LYS B 1 886 ? -38.812 24.391 1.975 1 93 886 LYS B N 1
ATOM 15167 C CA . LYS B 1 886 ? -37.781 25.359 2.379 1 93 886 LYS B CA 1
ATOM 15168 C C . LYS B 1 886 ? -36.406 24.734 2.344 1 93 886 LYS B C 1
ATOM 15170 O O . LYS B 1 886 ? -35.406 25.453 2.367 1 93 886 LYS B O 1
ATOM 15175 N N . VAL B 1 887 ? -36.312 23.438 2.268 1 95.75 887 VAL B N 1
ATOM 15176 C CA . VAL B 1 887 ? -35 22.781 2.299 1 95.75 887 VAL B CA 1
ATOM 15177 C C . VAL B 1 887 ? -34.906 21.781 1.148 1 95.75 887 VAL B C 1
ATOM 15179 O O . VAL B 1 887 ? -35.906 21.359 0.598 1 95.75 887 VAL B O 1
ATOM 15182 N N . ASP B 1 888 ? -33.719 21.453 0.765 1 96.25 888 ASP B N 1
ATOM 15183 C CA . ASP B 1 888 ? -33.438 20.406 -0.219 1 96.25 888 ASP B CA 1
ATOM 15184 C C . ASP B 1 888 ? -33.25 19.047 0.454 1 96.25 888 ASP B C 1
ATOM 15186 O O . ASP B 1 888 ? -33.531 18.016 -0.153 1 96.25 888 ASP B O 1
ATOM 15190 N N . ALA B 1 889 ? -32.719 19.094 1.663 1 97.19 889 ALA B N 1
ATOM 15191 C CA . ALA B 1 889 ? -32.438 17.844 2.381 1 97.19 889 ALA B CA 1
ATOM 15192 C C . ALA B 1 889 ? -32.625 18.031 3.887 1 97.19 889 ALA B C 1
ATOM 15194 O O . ALA B 1 889 ? -32.531 19.156 4.391 1 97.19 889 ALA B O 1
ATOM 15195 N N . LEU B 1 890 ? -32.844 17.016 4.559 1 95.81 890 LEU B N 1
ATOM 15196 C CA . LEU B 1 890 ? -32.906 16.953 6.016 1 95.81 890 LEU B CA 1
ATOM 15197 C C . LEU B 1 890 ? -31.969 15.898 6.555 1 95.81 890 LEU B C 1
ATOM 15199 O O . LEU B 1 890 ? -32.062 14.719 6.191 1 95.81 890 LEU B O 1
ATOM 15203 N N . PHE B 1 891 ? -30.969 16.312 7.336 1 97.69 891 PHE B N 1
ATOM 15204 C CA . PHE B 1 891 ? -30.062 15.375 8 1 97.69 891 PHE B CA 1
ATOM 15205 C C . PHE B 1 891 ? -30.625 14.953 9.352 1 97.69 891 PHE B C 1
ATOM 15207 O O . PHE B 1 891 ? -30.984 15.797 10.172 1 97.69 891 PHE B O 1
ATOM 15214 N N . VAL B 1 892 ? -30.656 13.664 9.586 1 96.19 892 VAL B N 1
ATOM 15215 C CA . VAL B 1 892 ? -31.25 13.164 10.82 1 96.19 892 VAL B CA 1
ATOM 15216 C C . VAL B 1 892 ? -30.297 12.172 11.484 1 96.19 892 VAL B C 1
ATOM 15218 O O . VAL B 1 892 ? -30.5 10.961 11.398 1 96.19 892 VAL B O 1
ATOM 15221 N N . PRO B 1 893 ? -29.297 12.602 12.234 1 97 893 PRO B N 1
ATOM 15222 C CA . PRO B 1 893 ? -28.516 11.68 13.047 1 97 893 PRO B CA 1
ATOM 15223 C C . PRO B 1 893 ? -29.328 11.023 14.164 1 97 893 PRO B C 1
ATOM 15225 O O . PRO B 1 893 ? -30.078 11.703 14.867 1 97 893 PRO B O 1
ATOM 15228 N N . GLU B 1 894 ? -29.125 9.695 14.344 1 94.94 894 GLU B N 1
ATOM 15229 C CA . GLU B 1 894 ? -30.016 8.992 15.258 1 94.94 894 GLU B CA 1
ATOM 15230 C C . GLU B 1 894 ? -29.266 7.949 16.078 1 94.94 894 GLU B C 1
ATOM 15232 O O . GLU B 1 894 ? -28.219 7.449 15.641 1 94.94 894 GLU B O 1
ATOM 15237 N N . TRP B 1 895 ? -29.656 7.77 17.219 1 93.44 895 TRP B N 1
ATOM 15238 C CA . TRP B 1 895 ? -29.438 6.578 18.047 1 93.44 895 TRP B CA 1
ATOM 15239 C C . TRP B 1 895 ? -30.766 5.992 18.5 1 93.44 895 TRP B C 1
ATOM 15241 O O . TRP B 1 895 ? -31.203 6.234 19.641 1 93.44 895 TRP B O 1
ATOM 15251 N N . ASN B 1 896 ? -31.344 5.184 17.562 1 87.69 896 ASN B N 1
ATOM 15252 C CA . ASN B 1 896 ? -32.719 4.77 17.734 1 87.69 896 ASN B CA 1
ATOM 15253 C C . ASN B 1 896 ? -32.906 3.271 17.5 1 87.69 896 ASN B C 1
ATOM 15255 O O . ASN B 1 896 ? -32.688 2.779 16.391 1 87.69 896 ASN B O 1
ATOM 15259 N N . PRO B 1 897 ? -33.344 2.607 18.484 1 83.69 897 PRO B N 1
ATOM 15260 C CA . PRO B 1 897 ? -33.562 1.172 18.312 1 83.69 897 PRO B CA 1
ATOM 15261 C C . PRO B 1 897 ? -34.875 0.872 17.547 1 83.69 897 PRO B C 1
ATOM 15263 O O . PRO B 1 897 ? -35.031 -0.243 17.062 1 83.69 897 PRO B O 1
ATOM 15266 N N . ASP B 1 898 ? -35.75 1.867 17.438 1 77.38 898 ASP B N 1
ATOM 15267 C CA . ASP B 1 898 ? -37.062 1.662 16.797 1 77.38 898 ASP B CA 1
ATOM 15268 C C . ASP B 1 898 ? -36.969 1.942 15.305 1 77.38 898 ASP B C 1
ATOM 15270 O O . ASP B 1 898 ? -37.531 2.92 14.82 1 77.38 898 ASP B O 1
ATOM 15274 N N . THR B 1 899 ? -36.531 1.058 14.555 1 85.56 899 THR B N 1
ATOM 15275 C CA . THR B 1 899 ? -36.312 1.272 13.133 1 85.56 899 THR B CA 1
ATOM 15276 C C . THR B 1 899 ? -37.594 1.162 12.344 1 85.56 899 THR B C 1
ATOM 15278 O O . THR B 1 899 ? -37.75 1.779 11.289 1 85.56 899 THR B O 1
ATOM 15281 N N . ASP B 1 900 ? -38.594 0.54 12.836 1 72.38 900 ASP B N 1
ATOM 15282 C CA . ASP B 1 900 ? -39.844 0.341 12.133 1 72.38 900 ASP B CA 1
ATOM 15283 C C . ASP B 1 900 ? -40.656 1.639 12.055 1 72.38 900 ASP B C 1
ATOM 15285 O O . ASP B 1 900 ? -41.094 2.043 10.977 1 72.38 900 ASP B O 1
ATOM 15289 N N . THR B 1 901 ? -40.812 2.182 13.273 1 69.31 901 THR B N 1
ATOM 15290 C CA . THR B 1 901 ? -41.562 3.445 13.312 1 69.31 901 THR B CA 1
ATOM 15291 C C . THR B 1 901 ? -40.844 4.504 12.477 1 69.31 901 THR B C 1
ATOM 15293 O O . THR B 1 901 ? -41.5 5.27 11.758 1 69.31 901 THR B O 1
ATOM 15296 N N . PHE B 1 902 ? -39.656 4.512 12.523 1 85.56 902 PHE B N 1
ATOM 15297 C CA . PHE B 1 902 ? -38.875 5.539 11.82 1 85.56 902 PHE B CA 1
ATOM 15298 C C . PHE B 1 902 ? -38.875 5.285 10.32 1 85.56 902 PHE B C 1
ATOM 15300 O O . PHE B 1 902 ? -38.719 6.219 9.531 1 85.56 902 PHE B O 1
ATOM 15307 N N . ASN B 1 903 ? -39 4.055 9.922 1 85.62 903 ASN B N 1
ATOM 15308 C CA . ASN B 1 903 ? -39.156 3.783 8.5 1 85.62 903 ASN B CA 1
ATOM 15309 C C . ASN B 1 903 ? -40.344 4.539 7.922 1 85.62 903 ASN B C 1
ATOM 15311 O O . ASN B 1 903 ? -40.219 5.203 6.891 1 85.62 903 ASN B O 1
ATOM 15315 N N . ALA B 1 904 ? -41.406 4.43 8.625 1 71.75 904 ALA B N 1
ATOM 15316 C CA . ALA B 1 904 ? -42.594 5.125 8.188 1 71.75 904 ALA B CA 1
ATOM 15317 C C . ALA B 1 904 ? -42.406 6.637 8.242 1 71.75 904 ALA B C 1
ATOM 15319 O O . ALA B 1 904 ? -42.875 7.359 7.359 1 71.75 904 ALA B O 1
ATOM 15320 N N . LEU B 1 905 ? -41.781 7.059 9.25 1 80.25 905 LEU B N 1
ATOM 15321 C CA . LEU B 1 905 ? -41.594 8.492 9.445 1 80.25 905 LEU B CA 1
ATOM 15322 C C . LEU B 1 905 ? -40.719 9.07 8.336 1 80.25 905 LEU B C 1
ATOM 15324 O O . LEU B 1 905 ? -41 10.164 7.832 1 80.25 905 LEU B O 1
ATOM 15328 N N . VAL B 1 906 ? -39.688 8.352 8.008 1 89.88 906 VAL B N 1
ATOM 15329 C CA . VAL B 1 906 ? -38.75 8.828 6.988 1 89.88 906 VAL B CA 1
ATOM 15330 C C . VAL B 1 906 ? -39.438 8.852 5.625 1 89.88 906 VAL B C 1
ATOM 15332 O O . VAL B 1 906 ? -39.25 9.805 4.855 1 89.88 906 VAL B O 1
ATOM 15335 N N . GLU B 1 907 ? -40.156 7.852 5.289 1 84.88 907 GLU B N 1
ATOM 15336 C CA . GLU B 1 907 ? -40.906 7.805 4.023 1 84.88 907 GLU B CA 1
ATOM 15337 C C . GLU B 1 907 ? -41.906 8.945 3.928 1 84.88 907 GLU B C 1
ATOM 15339 O O . GLU B 1 907 ? -42 9.602 2.893 1 84.88 907 GLU B O 1
ATOM 15344 N N . SER B 1 908 ? -42.562 9.148 5.039 1 77.62 908 SER B N 1
ATOM 15345 C CA . SER B 1 908 ? -43.531 10.234 5.082 1 77.62 908 SER B CA 1
ATOM 15346 C C . SER B 1 908 ? -42.844 11.594 4.992 1 77.62 908 SER B C 1
ATOM 15348 O O . SER B 1 908 ? -43.344 12.484 4.289 1 77.62 908 SER B O 1
ATOM 15350 N N . ALA B 1 909 ? -41.844 11.688 5.695 1 87.38 909 ALA B N 1
ATOM 15351 C CA . ALA B 1 909 ? -41.125 12.969 5.723 1 87.38 909 ALA B CA 1
ATOM 15352 C C . ALA B 1 909 ? -40.625 13.344 4.328 1 87.38 909 ALA B C 1
ATOM 15354 O O . ALA B 1 909 ? -40.688 14.516 3.941 1 87.38 909 ALA B O 1
ATOM 15355 N N . ALA B 1 910 ? -40.156 12.383 3.588 1 91.94 910 ALA B N 1
ATOM 15356 C CA . ALA B 1 910 ? -39.625 12.641 2.244 1 91.94 910 ALA B CA 1
ATOM 15357 C C . ALA B 1 910 ? -40.75 13.188 1.337 1 91.94 910 ALA B C 1
ATOM 15359 O O . ALA B 1 910 ? -40.469 14.031 0.475 1 91.94 910 ALA B O 1
ATOM 15360 N N . LEU B 1 911 ? -41.875 12.758 1.553 1 83.38 911 LEU B N 1
ATOM 15361 C CA . LEU B 1 911 ? -43 13.188 0.726 1 83.38 911 LEU B CA 1
ATOM 15362 C C . LEU B 1 911 ? -43.594 14.492 1.244 1 83.38 911 LEU B C 1
ATOM 15364 O O . LEU B 1 911 ? -43.906 15.383 0.46 1 83.38 911 LEU B O 1
ATOM 15368 N N . ASP B 1 912 ? -43.75 14.586 2.578 1 79.75 912 ASP B N 1
ATOM 15369 C CA . ASP B 1 912 ? -44.375 15.75 3.197 1 79.75 912 ASP B CA 1
ATOM 15370 C C . ASP B 1 912 ? -43.531 17 2.988 1 79.75 912 ASP B C 1
ATOM 15372 O O . ASP B 1 912 ? -44.062 18.062 2.65 1 79.75 912 ASP B O 1
ATOM 15376 N N . ILE B 1 913 ? -42.25 16.812 3.27 1 88.12 913 ILE B N 1
ATOM 15377 C CA . ILE B 1 913 ? -41.344 17.938 3.098 1 88.12 913 ILE B CA 1
ATOM 15378 C C . ILE B 1 913 ? -40.969 18.094 1.624 1 88.12 913 ILE B C 1
ATOM 15380 O O . ILE B 1 913 ? -40.656 19.188 1.158 1 88.12 913 ILE B O 1
ATOM 15384 N N . HIS B 1 914 ? -41.094 16.953 0.874 1 90.5 914 HIS B N 1
ATOM 15385 C CA . HIS B 1 914 ? -40.656 16.812 -0.506 1 90.5 914 HIS B CA 1
ATOM 15386 C C . HIS B 1 914 ? -39.188 17.172 -0.645 1 90.5 914 HIS B C 1
ATOM 15388 O O . HIS B 1 914 ? -38.812 18.031 -1.438 1 90.5 914 HIS B O 1
ATOM 15394 N N . ALA B 1 915 ? -38.312 16.531 0.08 1 94.19 915 ALA B N 1
ATOM 15395 C CA . ALA B 1 915 ? -36.875 16.734 0.176 1 94.19 915 ALA B CA 1
ATOM 15396 C C . ALA B 1 915 ? -36.156 15.398 0.387 1 94.19 915 ALA B C 1
ATOM 15398 O O . ALA B 1 915 ? -36.781 14.375 0.646 1 94.19 915 ALA B O 1
ATOM 15399 N N . TYR B 1 916 ? -34.938 15.375 0.174 1 96 916 TYR B N 1
ATOM 15400 C CA . TYR B 1 916 ? -34.125 14.203 0.514 1 96 916 TYR B CA 1
ATOM 15401 C C . TYR B 1 916 ? -34 14.062 2.025 1 96 916 TYR B C 1
ATOM 15403 O O . TYR B 1 916 ? -33.719 15.031 2.725 1 96 916 TYR B O 1
ATOM 15411 N N . ILE B 1 917 ? -34.25 12.914 2.521 1 94.88 917 ILE B N 1
ATOM 15412 C CA . ILE B 1 917 ? -34.094 12.656 3.947 1 94.88 917 ILE B CA 1
ATOM 15413 C C . ILE B 1 917 ? -32.875 11.766 4.172 1 94.88 917 ILE B C 1
ATOM 15415 O O . ILE B 1 917 ? -32.812 10.625 3.711 1 94.88 917 ILE B O 1
ATOM 15419 N N . ILE B 1 918 ? -31.891 12.289 4.801 1 96.81 918 ILE B N 1
ATOM 15420 C CA . ILE B 1 918 ? -30.656 11.562 5.078 1 96.81 918 ILE B CA 1
ATOM 15421 C C . ILE B 1 918 ? -30.625 11.117 6.535 1 96.81 918 ILE B C 1
ATOM 15423 O O . ILE B 1 918 ? -30.328 11.914 7.434 1 96.81 918 ILE B O 1
ATOM 15427 N N . GLN B 1 919 ? -30.891 9.898 6.695 1 95.44 919 GLN B N 1
ATOM 15428 C CA . GLN B 1 919 ? -30.953 9.305 8.023 1 95.44 919 GLN B CA 1
ATOM 15429 C C . GLN B 1 919 ? -29.688 8.508 8.336 1 95.44 919 GLN B C 1
ATOM 15431 O O . GLN B 1 919 ? -29.266 7.68 7.531 1 95.44 919 GLN B O 1
ATOM 15436 N N . CYS B 1 920 ? -29.047 8.781 9.453 1 96.62 920 CYS B N 1
ATOM 15437 C CA . CYS B 1 920 ? -27.875 8.039 9.898 1 96.62 920 CYS B CA 1
ATOM 15438 C C . CYS B 1 920 ? -28.062 7.543 11.328 1 96.62 920 CYS B C 1
ATOM 15440 O O . CYS B 1 920 ? -28.062 8.336 12.273 1 96.62 920 CYS B O 1
ATOM 15442 N N . ASN B 1 921 ? -28.188 6.262 11.43 1 94.38 921 ASN B N 1
ATOM 15443 C CA . ASN B 1 921 ? -28.469 5.641 12.719 1 94.38 921 ASN B CA 1
ATOM 15444 C C . ASN B 1 921 ? -27.266 4.832 13.219 1 94.38 921 ASN B C 1
ATOM 15446 O O . ASN B 1 921 ? -26.344 4.535 12.453 1 94.38 921 ASN B O 1
ATOM 15450 N N . ASN B 1 922 ? -27.234 4.594 14.547 1 93.75 922 ASN B N 1
ATOM 15451 C CA . ASN B 1 922 ? -26.219 3.711 15.117 1 93.75 922 ASN B CA 1
ATOM 15452 C C . ASN B 1 922 ? -26.219 2.346 14.43 1 93.75 922 ASN B C 1
ATOM 15454 O O . ASN B 1 922 ? -27.281 1.737 14.25 1 93.75 922 ASN B O 1
ATOM 15458 N N . ARG B 1 923 ? -25.125 1.869 14.07 1 90.38 923 ARG B N 1
ATOM 15459 C CA . ARG B 1 923 ? -25 0.631 13.312 1 90.38 923 ARG B CA 1
ATOM 15460 C C . ARG B 1 923 ? -25.609 -0.542 14.07 1 90.38 923 ARG B C 1
ATOM 15462 O O . ARG B 1 923 ? -26.047 -1.521 13.469 1 90.38 923 ARG B O 1
ATOM 15469 N N . LEU B 1 924 ? -25.547 -0.499 15.383 1 86.19 924 LEU B N 1
ATOM 15470 C CA . LEU B 1 924 ? -26.125 -1.558 16.203 1 86.19 924 LEU B CA 1
ATOM 15471 C C . LEU B 1 924 ? -27.562 -1.854 15.75 1 86.19 924 LEU B C 1
ATOM 15473 O O . LEU B 1 924 ? -27.969 -3.014 15.727 1 86.19 924 LEU B O 1
ATOM 15477 N N . TYR B 1 925 ? -28.328 -0.753 15.414 1 84.88 925 TYR B N 1
ATOM 15478 C CA . TYR B 1 925 ? -29.719 -0.902 14.992 1 84.88 925 TYR B CA 1
ATOM 15479 C C . TYR B 1 925 ? -29.844 -0.767 13.484 1 84.88 925 TYR B C 1
ATOM 15481 O O . TYR B 1 925 ? -30.734 -1.38 12.875 1 84.88 925 TYR B O 1
ATOM 15489 N N . GLY B 1 926 ? -28.969 0.119 12.891 1 88.38 926 GLY B N 1
ATOM 15490 C CA . GLY B 1 926 ? -28.875 0.25 11.445 1 88.38 926 GLY B CA 1
ATOM 15491 C C . GLY B 1 926 ? -30.031 1.034 10.844 1 88.38 926 GLY B C 1
ATOM 15492 O O . GLY B 1 926 ? -30.484 2.021 11.422 1 88.38 926 GLY B O 1
ATOM 15493 N N . ASP B 1 927 ? -30.266 0.72 9.508 1 87.06 927 ASP B N 1
ATOM 15494 C CA . ASP B 1 927 ? -31.312 1.309 8.672 1 87.06 927 ASP B CA 1
ATOM 15495 C C . ASP B 1 927 ? -30.953 2.74 8.281 1 87.06 927 ASP B C 1
ATOM 15497 O O . ASP B 1 927 ? -31.828 3.609 8.227 1 87.06 927 ASP B O 1
ATOM 15501 N N . SER B 1 928 ? -29.719 3.062 8.227 1 92.44 928 SER B N 1
ATOM 15502 C CA . SER B 1 928 ? -29.297 4.352 7.688 1 92.44 928 SER B CA 1
ATOM 15503 C C . SER B 1 928 ? -29.609 4.457 6.199 1 92.44 928 SER B C 1
ATOM 15505 O O . SER B 1 928 ? -29.469 3.48 5.461 1 92.44 928 SER B O 1
ATOM 15507 N N . ARG B 1 929 ? -30.062 5.617 5.73 1 92.88 929 ARG B N 1
ATOM 15508 C CA . ARG B 1 929 ? -30.469 5.66 4.328 1 92.88 929 ARG B CA 1
ATOM 15509 C C . ARG B 1 929 ? -30.562 7.098 3.828 1 92.88 929 ARG B C 1
ATOM 15511 O O . ARG B 1 929 ? -30.547 8.039 4.625 1 92.88 929 ARG B O 1
ATOM 15518 N N . ILE B 1 930 ? -30.547 7.242 2.615 1 94.06 930 ILE B N 1
ATOM 15519 C CA . ILE B 1 930 ? -30.969 8.445 1.907 1 94.06 930 ILE B CA 1
ATOM 15520 C C . ILE B 1 930 ? -32.281 8.172 1.15 1 94.06 930 ILE B C 1
ATOM 15522 O O . ILE B 1 930 ? -32.281 7.383 0.198 1 94.06 930 ILE B O 1
ATOM 15526 N N . ARG B 1 931 ? -33.312 8.758 1.613 1 93.12 931 ARG B N 1
ATOM 15527 C CA . ARG B 1 931 ? -34.625 8.594 1.002 1 93.12 931 ARG B CA 1
ATOM 15528 C C . ARG B 1 931 ? -34.969 9.789 0.118 1 93.12 931 ARG B C 1
ATOM 15530 O O . ARG B 1 931 ? -34.875 10.938 0.552 1 93.12 931 ARG B O 1
ATOM 15537 N N . ALA B 1 932 ? -35.344 9.492 -1.149 1 92.44 932 ALA B N 1
ATOM 15538 C CA . ALA B 1 932 ? -35.688 10.539 -2.098 1 92.44 932 ALA B CA 1
ATOM 15539 C C . ALA B 1 932 ? -37.188 10.5 -2.398 1 92.44 932 ALA B C 1
ATOM 15541 O O . ALA B 1 932 ? -37.844 9.445 -2.297 1 92.44 932 ALA B O 1
ATOM 15542 N N . PRO B 1 933 ? -37.781 11.602 -2.688 1 89.62 933 PRO B N 1
ATOM 15543 C CA . PRO B 1 933 ? -39.219 11.617 -3.064 1 89.62 933 PRO B CA 1
ATOM 15544 C C . PRO B 1 933 ? -39.438 11.273 -4.535 1 89.62 933 PRO B C 1
ATOM 15546 O O . PRO B 1 933 ? -40.25 11.914 -5.207 1 89.62 933 PRO B O 1
ATOM 15549 N N . TYR B 1 934 ? -38.781 10.359 -4.992 1 88.5 934 TYR B N 1
ATOM 15550 C CA . TYR B 1 934 ? -38.938 9.906 -6.371 1 88.5 934 TYR B CA 1
ATOM 15551 C C . TYR B 1 934 ? -40.25 9.164 -6.566 1 88.5 934 TYR B C 1
ATOM 15553 O O . TYR B 1 934 ? -40.812 8.641 -5.609 1 88.5 934 TYR B O 1
ATOM 15561 N N . LYS B 1 935 ? -40.594 9.109 -7.793 1 79.19 935 LYS B N 1
ATOM 15562 C CA . LYS B 1 935 ? -41.844 8.414 -8.141 1 79.19 935 LYS B CA 1
ATOM 15563 C C . LYS B 1 935 ? -41.625 6.902 -8.195 1 79.19 935 LYS B C 1
ATOM 15565 O O . LYS B 1 935 ? -42.406 6.137 -7.621 1 79.19 935 LYS B O 1
ATOM 15570 N N . GLU B 1 936 ? -40.594 6.52 -8.758 1 75.88 936 GLU B N 1
ATOM 15571 C CA . GLU B 1 936 ? -40.281 5.094 -8.914 1 75.88 936 GLU B CA 1
ATOM 15572 C C . GLU B 1 936 ? -39.781 4.492 -7.605 1 75.88 936 GLU B C 1
ATOM 15574 O O . GLU B 1 936 ? -38.844 5.012 -6.992 1 75.88 936 GLU B O 1
ATOM 15579 N N . ARG B 1 937 ? -40.344 3.502 -7.199 1 69.62 937 ARG B N 1
ATOM 15580 C CA . ARG B 1 937 ? -40.125 2.902 -5.887 1 69.62 937 ARG B CA 1
ATOM 15581 C C . ARG B 1 937 ? -38.688 2.5 -5.691 1 69.62 937 ARG B C 1
ATOM 15583 O O . ARG B 1 937 ? -38.094 2.705 -4.617 1 69.62 937 ARG B O 1
ATOM 15590 N N . TYR B 1 938 ? -38.125 1.977 -6.688 1 67.88 938 TYR B N 1
ATOM 15591 C CA . TYR B 1 938 ? -36.781 1.434 -6.531 1 67.88 938 TYR B CA 1
ATOM 15592 C C . TYR B 1 938 ? -35.781 2.553 -6.41 1 67.88 938 TYR B C 1
ATOM 15594 O O . TYR B 1 938 ? -34.656 2.324 -5.953 1 67.88 938 TYR B O 1
ATOM 15602 N N . GLN B 1 939 ? -36.219 3.744 -6.742 1 75.81 939 GLN B N 1
ATOM 15603 C CA . GLN B 1 939 ? -35.281 4.875 -6.707 1 75.81 939 GLN B CA 1
ATOM 15604 C C . GLN B 1 939 ? -35.406 5.641 -5.395 1 75.81 939 GLN B C 1
ATOM 15606 O O . GLN B 1 939 ? -34.594 6.508 -5.102 1 75.81 939 GLN B O 1
ATOM 15611 N N . ARG B 1 940 ? -36.375 5.285 -4.66 1 79.69 940 ARG B N 1
ATOM 15612 C CA . ARG B 1 940 ? -36.719 6.117 -3.504 1 79.69 940 ARG B CA 1
ATOM 15613 C C . ARG B 1 940 ? -35.625 6.02 -2.438 1 79.69 940 ARG B C 1
ATOM 15615 O O . ARG B 1 940 ? -35.312 7.004 -1.759 1 79.69 940 ARG B O 1
ATOM 15622 N N . ASP B 1 941 ? -35.125 4.844 -2.219 1 83.19 941 ASP B N 1
ATOM 15623 C CA . ASP B 1 941 ? -33.969 4.688 -1.333 1 83.19 941 ASP B CA 1
ATOM 15624 C C . ASP B 1 941 ? -32.688 4.668 -2.125 1 83.19 941 ASP B C 1
ATOM 15626 O O . ASP B 1 941 ? -32.25 3.613 -2.59 1 83.19 941 ASP B O 1
ATOM 15630 N N . LEU B 1 942 ? -32.094 5.816 -2.158 1 83.81 942 LEU B N 1
ATOM 15631 C CA . LEU B 1 942 ? -30.812 5.922 -2.875 1 83.81 942 LEU B CA 1
ATOM 15632 C C . LEU B 1 942 ? -29.766 5.016 -2.25 1 83.81 942 LEU B C 1
ATOM 15634 O O . LEU B 1 942 ? -28.812 4.602 -2.924 1 83.81 942 LEU B O 1
ATOM 15638 N N . LEU B 1 943 ? -29.953 4.977 -0.896 1 87.5 943 LEU B N 1
ATOM 15639 C CA . LEU B 1 943 ? -29.094 4.102 -0.117 1 87.5 943 LEU B CA 1
ATOM 15640 C C . LEU B 1 943 ? -29.766 3.688 1.187 1 87.5 943 LEU B C 1
ATOM 15642 O O . LEU B 1 943 ? -30.453 4.492 1.818 1 87.5 943 LEU B O 1
ATOM 15646 N N . ARG B 1 944 ? -29.641 2.441 1.505 1 85.75 944 ARG B N 1
ATOM 15647 C CA . ARG B 1 944 ? -30.141 1.932 2.777 1 85.75 944 ARG B CA 1
ATOM 15648 C C . ARG B 1 944 ? -29.234 0.832 3.322 1 85.75 944 ARG B C 1
ATOM 15650 O O . ARG B 1 944 ? -28.953 -0.148 2.629 1 85.75 944 ARG B O 1
ATOM 15657 N N . VAL B 1 945 ? -28.766 1.058 4.488 1 86.25 945 VAL B N 1
ATOM 15658 C CA . VAL B 1 945 ? -27.781 0.11 5 1 86.25 945 VAL B CA 1
ATOM 15659 C C . VAL B 1 945 ? -28.141 -0.269 6.438 1 86.25 945 VAL B C 1
ATOM 15661 O O . VAL B 1 945 ? -28.578 0.578 7.223 1 86.25 945 VAL B O 1
ATOM 15664 N N . LYS B 1 946 ? -28.016 -1.536 6.695 1 84 946 LYS B N 1
ATOM 15665 C CA . LYS B 1 946 ? -28.234 -2.062 8.039 1 84 946 LYS B CA 1
ATOM 15666 C C . LYS B 1 946 ? -27.234 -3.184 8.352 1 84 946 LYS B C 1
ATOM 15668 O O . LYS B 1 946 ? -27.031 -4.078 7.531 1 84 946 LYS B O 1
ATOM 15673 N N . GLY B 1 947 ? -26.672 -3.012 9.539 1 78.38 947 GLY B N 1
ATOM 15674 C CA . GLY B 1 947 ? -25.859 -4.109 10.055 1 78.38 947 GLY B CA 1
ATOM 15675 C C . GLY B 1 947 ? -24.453 -4.129 9.484 1 78.38 947 GLY B C 1
ATOM 15676 O O . GLY B 1 947 ? -23.953 -3.096 9.039 1 78.38 947 GLY B O 1
ATOM 15677 N N . GLY B 1 948 ? -23.656 -5.309 9.664 1 77.81 948 GLY B N 1
ATOM 15678 C CA . GLY B 1 948 ? -22.25 -5.488 9.305 1 77.81 948 GLY B CA 1
ATOM 15679 C C . GLY B 1 948 ? -21.344 -5.664 10.508 1 77.81 948 GLY B C 1
ATOM 15680 O O . GLY B 1 948 ? -21.656 -5.172 11.602 1 77.81 948 GLY B O 1
ATOM 15681 N N . ASN B 1 949 ? -20.266 -6.383 10.195 1 76.81 949 ASN B N 1
ATOM 15682 C CA . ASN B 1 949 ? -19.344 -6.672 11.289 1 76.81 949 ASN B CA 1
ATOM 15683 C C . ASN B 1 949 ? -18.375 -5.516 11.523 1 76.81 949 ASN B C 1
ATOM 15685 O O . ASN B 1 949 ? -17.828 -5.379 12.617 1 76.81 949 ASN B O 1
ATOM 15689 N N . HIS B 1 950 ? -18.219 -4.719 10.516 1 83.75 950 HIS B N 1
ATOM 15690 C CA . HIS B 1 950 ? -17.266 -3.629 10.641 1 83.75 950 HIS B CA 1
ATOM 15691 C C . HIS B 1 950 ? -17.875 -2.303 10.195 1 83.75 950 HIS B C 1
ATOM 15693 O O . HIS B 1 950 ? -18.906 -2.285 9.539 1 83.75 950 HIS B O 1
ATOM 15699 N N . ASP B 1 951 ? -17.281 -1.23 10.664 1 90 951 ASP B N 1
ATOM 15700 C CA . ASP B 1 951 ? -17.734 0.106 10.289 1 90 951 ASP B CA 1
ATOM 15701 C C . ASP B 1 951 ? -17.359 0.425 8.844 1 90 951 ASP B C 1
ATOM 15703 O O . ASP B 1 951 ? -16.328 -0.014 8.344 1 90 951 ASP B O 1
ATOM 15707 N N . TYR B 1 952 ? -18.219 1.088 8.164 1 87.44 952 TYR B N 1
ATOM 15708 C CA . TYR B 1 952 ? -17.969 1.454 6.777 1 87.44 952 TYR B CA 1
ATOM 15709 C C . TYR B 1 952 ? -18.812 2.662 6.371 1 87.44 952 TYR B C 1
ATOM 15711 O O . TYR B 1 952 ? -19.656 3.117 7.137 1 87.44 952 TYR B O 1
ATOM 15719 N N . CYS B 1 953 ? -18.531 3.273 5.223 1 90.25 953 CYS B N 1
ATOM 15720 C CA . CYS B 1 953 ? -19.281 4.387 4.652 1 90.25 953 CYS B CA 1
ATOM 15721 C C . CYS B 1 953 ? -19.797 4.043 3.26 1 90.25 953 CYS B C 1
ATOM 15723 O O . CYS B 1 953 ? -19.125 3.338 2.504 1 90.25 953 CYS B O 1
ATOM 15725 N N . ILE B 1 954 ? -20.969 4.406 3.027 1 88.62 954 ILE B N 1
ATOM 15726 C CA . ILE B 1 954 ? -21.516 4.281 1.682 1 88.62 954 ILE B CA 1
ATOM 15727 C C . ILE B 1 954 ? -21.922 5.66 1.158 1 88.62 954 ILE B C 1
ATOM 15729 O O . ILE B 1 954 ? -22.422 6.496 1.909 1 88.62 954 ILE B O 1
ATOM 15733 N N . THR B 1 955 ? -21.641 5.953 -0.105 1 91.31 955 THR B N 1
ATOM 15734 C CA . THR B 1 955 ? -21.906 7.27 -0.672 1 91.31 955 THR B CA 1
ATOM 15735 C C . THR B 1 955 ? -23.156 7.234 -1.559 1 91.31 955 THR B C 1
ATOM 15737 O O . THR B 1 955 ? -23.391 6.242 -2.246 1 91.31 955 THR B O 1
ATOM 15740 N N . GLY B 1 956 ? -23.984 8.219 -1.456 1 91.69 956 GLY B N 1
ATOM 15741 C CA . GLY B 1 956 ? -25.141 8.445 -2.305 1 91.69 956 GLY B CA 1
ATOM 15742 C C . GLY B 1 956 ? -25.203 9.844 -2.887 1 91.69 956 GLY B C 1
ATOM 15743 O O . GLY B 1 956 ? -24.828 10.812 -2.219 1 91.69 956 GLY B O 1
ATOM 15744 N N . GLU B 1 957 ? -25.609 9.984 -4.07 1 92.69 957 GLU B N 1
ATOM 15745 C CA . GLU B 1 957 ? -25.656 11.273 -4.758 1 92.69 957 GLU B CA 1
ATOM 15746 C C . GLU B 1 957 ? -27.078 11.82 -4.809 1 92.69 957 GLU B C 1
ATOM 15748 O O . GLU B 1 957 ? -28.016 11.094 -5.137 1 92.69 957 GLU B O 1
ATOM 15753 N N . ILE B 1 958 ? -27.281 13.055 -4.402 1 94 958 ILE B N 1
ATOM 15754 C CA . ILE B 1 958 ? -28.594 13.711 -4.477 1 94 958 ILE B CA 1
ATOM 15755 C C . ILE B 1 958 ? -28.547 14.836 -5.512 1 94 958 ILE B C 1
ATOM 15757 O O . ILE B 1 958 ? -27.531 15.523 -5.641 1 94 958 ILE B O 1
ATOM 15761 N N . ASP B 1 959 ? -29.547 15.008 -6.258 1 94.5 959 ASP B N 1
ATOM 15762 C CA . ASP B 1 959 ? -29.656 16.031 -7.293 1 94.5 959 ASP B CA 1
ATOM 15763 C C . ASP B 1 959 ? -30.625 17.141 -6.871 1 94.5 959 ASP B C 1
ATOM 15765 O O . ASP B 1 959 ? -31.828 17.047 -7.121 1 94.5 959 ASP B O 1
ATOM 15769 N N . ILE B 1 960 ? -30.094 18.25 -6.387 1 93.62 960 ILE B N 1
ATOM 15770 C CA . ILE B 1 960 ? -30.938 19.297 -5.797 1 93.62 960 ILE B CA 1
ATOM 15771 C C . ILE B 1 960 ? -31.531 20.156 -6.906 1 93.62 960 ILE B C 1
ATOM 15773 O O . ILE B 1 960 ? -32.656 20.688 -6.758 1 93.62 960 ILE B O 1
ATOM 15777 N N . THR B 1 961 ? -30.812 20.328 -7.988 1 91.94 961 THR B N 1
ATOM 15778 C CA . THR B 1 961 ? -31.344 21.125 -9.094 1 91.94 961 THR B CA 1
ATOM 15779 C C . THR B 1 961 ? -32.562 20.438 -9.711 1 91.94 961 THR B C 1
ATOM 15781 O O . THR B 1 961 ? -33.562 21.078 -9.969 1 91.94 961 THR B O 1
ATOM 15784 N N . ALA B 1 962 ? -32.438 19.141 -9.961 1 91.88 962 ALA B N 1
ATOM 15785 C CA . ALA B 1 962 ? -33.562 18.406 -10.508 1 91.88 962 ALA B CA 1
ATOM 15786 C C . ALA B 1 962 ? -34.75 18.469 -9.578 1 91.88 962 ALA B C 1
ATOM 15788 O O . ALA B 1 962 ? -35.906 18.578 -10.039 1 91.88 962 ALA B O 1
ATOM 15789 N N . LEU B 1 963 ? -34.562 18.422 -8.32 1 92.31 963 LEU B N 1
ATOM 15790 C CA . LEU B 1 963 ? -35.625 18.5 -7.336 1 92.31 963 LEU B CA 1
ATOM 15791 C C . LEU B 1 963 ? -36.312 19.859 -7.387 1 92.31 963 LEU B C 1
ATOM 15793 O O . LEU B 1 963 ? -37.531 19.953 -7.41 1 92.31 963 LEU B O 1
ATOM 15797 N N . ARG B 1 964 ? -35.531 20.922 -7.41 1 92.19 964 ARG B N 1
ATOM 15798 C CA . ARG B 1 964 ? -36.062 22.281 -7.422 1 92.19 964 ARG B CA 1
ATOM 15799 C C . ARG B 1 964 ? -36.812 22.578 -8.719 1 92.19 964 ARG B C 1
ATOM 15801 O O . ARG B 1 964 ? -37.844 23.266 -8.719 1 92.19 964 ARG B O 1
ATOM 15808 N N . GLN B 1 965 ? -36.25 22.016 -9.805 1 90.31 965 GLN B N 1
ATOM 15809 C CA . GLN B 1 965 ? -36.938 22.188 -11.086 1 90.31 965 GLN B CA 1
ATOM 15810 C C . GLN B 1 965 ? -38.312 21.531 -11.055 1 90.31 965 GLN B C 1
ATOM 15812 O O . GLN B 1 965 ? -39.281 22.109 -11.555 1 90.31 965 GLN B O 1
ATOM 15817 N N . PHE B 1 966 ? -38.375 20.422 -10.523 1 90 966 PHE B N 1
ATOM 15818 C CA . PHE B 1 966 ? -39.656 19.719 -10.406 1 90 966 PHE B CA 1
ATOM 15819 C C . PHE B 1 966 ? -40.625 20.484 -9.516 1 90 966 PHE B C 1
ATOM 15821 O O . PHE B 1 966 ? -41.781 20.625 -9.844 1 90 966 PHE B O 1
ATOM 15828 N N . GLN B 1 967 ? -40.125 21.016 -8.398 1 88.75 967 GLN B N 1
ATOM 15829 C CA . GLN B 1 967 ? -40.938 21.703 -7.383 1 88.75 967 GLN B CA 1
ATOM 15830 C C . GLN B 1 967 ? -41.406 23.047 -7.887 1 88.75 967 GLN B C 1
ATOM 15832 O O . GLN B 1 967 ? -42.406 23.594 -7.383 1 88.75 967 GLN B O 1
ATOM 15837 N N . SER B 1 968 ? -40.719 23.578 -8.719 1 88.25 968 SER B N 1
ATOM 15838 C CA . SER B 1 968 ? -41 24.938 -9.18 1 88.25 968 SER B CA 1
ATOM 15839 C C . SER B 1 968 ? -42.156 24.953 -10.172 1 88.25 968 SER B C 1
ATOM 15841 O O . SER B 1 968 ? -42.656 26.031 -10.539 1 88.25 968 SER B O 1
ATOM 15843 N N . SER B 1 969 ? -42.562 23.797 -10.508 1 78 969 SER B N 1
ATOM 15844 C CA . SER B 1 969 ? -43.719 23.734 -11.406 1 78 969 SER B CA 1
ATOM 15845 C C . SER B 1 969 ? -45.031 24 -10.648 1 78 969 SER B C 1
ATOM 15847 O O . SER B 1 969 ? -45.156 23.594 -9.492 1 78 969 SER B O 1
ATOM 15849 N N . HIS B 1 970 ? -45.969 24.688 -11.344 1 71.5 970 HIS B N 1
ATOM 15850 C CA . HIS B 1 970 ? -47.25 24.953 -10.711 1 71.5 970 HIS B CA 1
ATOM 15851 C C . HIS B 1 970 ? -48 23.656 -10.43 1 71.5 970 HIS B C 1
ATOM 15853 O O . HIS B 1 970 ? -48.594 23.5 -9.367 1 71.5 970 HIS B O 1
ATOM 15859 N N . ARG B 1 971 ? -48.031 22.797 -11.438 1 68.69 971 ARG B N 1
ATOM 15860 C CA . ARG B 1 971 ? -48.5 21.438 -11.258 1 68.69 971 ARG B CA 1
ATOM 15861 C C . ARG B 1 971 ? -47.375 20.438 -11.469 1 68.69 971 ARG B C 1
ATOM 15863 O O . ARG B 1 971 ? -46.594 20.547 -12.422 1 68.69 971 ARG B O 1
ATOM 15870 N N . SER B 1 972 ? -47.25 19.562 -10.508 1 80.81 972 SER B N 1
ATOM 15871 C CA . SER B 1 972 ? -46.156 18.609 -10.547 1 80.81 972 SER B CA 1
ATOM 15872 C C . SER B 1 972 ? -46.156 17.812 -11.844 1 80.81 972 SER B C 1
ATOM 15874 O O . SER B 1 972 ? -47.219 17.344 -12.281 1 80.81 972 SER B O 1
ATOM 15876 N N . PRO B 1 973 ? -45.031 17.734 -12.461 1 76.38 973 PRO B N 1
ATOM 15877 C CA . PRO B 1 973 ? -44.938 16.797 -13.586 1 76.38 973 PRO B CA 1
ATOM 15878 C C . PRO B 1 973 ? -45.094 15.344 -13.164 1 76.38 973 PRO B C 1
ATOM 15880 O O . PRO B 1 973 ? -45.156 15.047 -11.969 1 76.38 973 PRO B O 1
ATOM 15883 N N . GLY B 1 974 ? -45.094 14.461 -14.188 1 73.25 974 GLY B N 1
ATOM 15884 C CA . GLY B 1 974 ? -45.312 13.055 -13.891 1 73.25 974 GLY B CA 1
ATOM 15885 C C . GLY B 1 974 ? -44.062 12.383 -13.328 1 73.25 974 GLY B C 1
ATOM 15886 O O . GLY B 1 974 ? -44.156 11.406 -12.578 1 73.25 974 GLY B O 1
ATOM 15887 N N . LYS B 1 975 ? -42.906 12.703 -13.875 1 83.94 975 LYS B N 1
ATOM 15888 C CA . LYS B 1 975 ? -41.625 12.172 -13.438 1 83.94 975 LYS B CA 1
ATOM 15889 C C . LYS B 1 975 ? -40.594 13.281 -13.312 1 83.94 975 LYS B C 1
ATOM 15891 O O . LYS B 1 975 ? -40.812 14.406 -13.766 1 83.94 975 LYS B O 1
ATOM 15896 N N . PRO B 1 976 ? -39.656 13.094 -12.461 1 87 976 PRO B N 1
ATOM 15897 C CA . PRO B 1 976 ? -39.188 11.859 -11.844 1 87 976 PRO B CA 1
ATOM 15898 C C . PRO B 1 976 ? -39.594 11.727 -10.383 1 87 976 PRO B C 1
ATOM 15900 O O . PRO B 1 976 ? -39.531 10.641 -9.805 1 87 976 PRO B O 1
ATOM 15903 N N . PHE B 1 977 ? -40.094 12.789 -9.797 1 87.31 977 PHE B N 1
ATOM 15904 C CA . PHE B 1 977 ? -40.438 12.766 -8.383 1 87.31 977 PHE B CA 1
ATOM 15905 C C . PHE B 1 977 ? -41.938 12.602 -8.195 1 87.31 977 PHE B C 1
ATOM 15907 O O . PHE B 1 977 ? -42.719 12.758 -9.141 1 87.31 977 PHE B O 1
ATOM 15914 N N . LYS B 1 978 ? -42.25 12.227 -7.012 1 82.5 978 LYS B N 1
ATOM 15915 C CA . LYS B 1 978 ? -43.656 12.219 -6.664 1 82.5 978 LYS B CA 1
ATOM 15916 C C . LYS B 1 978 ? -44.219 13.633 -6.641 1 82.5 978 LYS B C 1
ATOM 15918 O O . LYS B 1 978 ? -43.531 14.586 -6.289 1 82.5 978 LYS B O 1
ATOM 15923 N N . PRO B 1 979 ? -45.5 13.781 -7.016 1 76.94 979 PRO B N 1
ATOM 15924 C CA . PRO B 1 979 ? -46.094 15.117 -6.977 1 76.94 979 PRO B CA 1
ATOM 15925 C C . PRO B 1 979 ? -45.938 15.789 -5.613 1 76.94 979 PRO B C 1
ATOM 15927 O O . PRO B 1 979 ? -46.062 15.125 -4.578 1 76.94 979 PRO B O 1
ATOM 15930 N N . VAL B 1 980 ? -45.75 17.047 -5.594 1 83.88 980 VAL B N 1
ATOM 15931 C CA . VAL B 1 980 ? -45.625 17.812 -4.359 1 83.88 980 VAL B CA 1
ATOM 15932 C C . VAL B 1 980 ? -46.938 17.781 -3.584 1 83.88 980 VAL B C 1
ATOM 15934 O O . VAL B 1 980 ? -48 17.672 -4.176 1 83.88 980 VAL B O 1
ATOM 15937 N N . PRO B 1 981 ? -46.781 17.812 -2.332 1 72.94 981 PRO B N 1
ATOM 15938 C CA . PRO B 1 981 ? -48.031 17.797 -1.541 1 72.94 981 PRO B CA 1
ATOM 15939 C C . PRO B 1 981 ? -48.844 19.062 -1.691 1 72.94 981 PRO B C 1
ATOM 15941 O O . PRO B 1 981 ? -48.344 20.094 -2.162 1 72.94 981 PRO B O 1
ATOM 15944 N N . ASP B 1 982 ? -50.031 18.984 -1.286 1 65.81 982 ASP B N 1
ATOM 15945 C CA . ASP B 1 982 ? -50.938 20.125 -1.354 1 65.81 982 ASP B CA 1
ATOM 15946 C C . ASP B 1 982 ? -50.406 21.297 -0.528 1 65.81 982 ASP B C 1
ATOM 15948 O O . ASP B 1 982 ? -49.906 21.094 0.58 1 65.81 982 ASP B O 1
ATOM 15952 N N . GLY B 1 983 ? -50.438 22.469 -1.098 1 69.38 983 GLY B N 1
ATOM 15953 C CA . GLY B 1 983 ? -50 23.656 -0.395 1 69.38 983 GLY B CA 1
ATOM 15954 C C . GLY B 1 983 ? -48.531 23.922 -0.521 1 69.38 983 GLY B C 1
ATOM 15955 O O . GLY B 1 983 ? -48 24.938 -0.021 1 69.38 983 GLY B O 1
ATOM 15956 N N . PHE B 1 984 ? -47.875 23.109 -1.262 1 85.25 984 PHE B N 1
ATOM 15957 C CA . PHE B 1 984 ? -46.406 23.188 -1.38 1 85.25 984 PHE B CA 1
ATOM 15958 C C . PHE B 1 984 ? -46 24.5 -2.049 1 85.25 984 PHE B C 1
ATOM 15960 O O . PHE B 1 984 ? -45.031 25.125 -1.643 1 85.25 984 PHE B O 1
ATOM 15967 N N . ALA B 1 985 ? -46.688 24.906 -3.039 1 75.69 985 ALA B N 1
ATOM 15968 C CA . ALA B 1 985 ? -46.344 26.094 -3.801 1 75.69 985 ALA B CA 1
ATOM 15969 C C . ALA B 1 985 ? -46.375 27.344 -2.912 1 75.69 985 ALA B C 1
ATOM 15971 O O . ALA B 1 985 ? -45.594 28.266 -3.111 1 75.69 985 ALA B O 1
ATOM 15972 N N . GLN B 1 986 ? -47.219 27.328 -1.945 1 74.94 986 GLN B N 1
ATOM 15973 C CA . GLN B 1 986 ? -47.312 28.453 -1.028 1 74.94 986 GLN B CA 1
ATOM 15974 C C . GLN B 1 986 ? -46.156 28.453 -0.031 1 74.94 986 GLN B C 1
ATOM 15976 O O . GLN B 1 986 ? -45.719 29.516 0.438 1 74.94 986 GLN B O 1
ATOM 15981 N N . ASP B 1 987 ? -45.688 27.359 0.202 1 83.38 987 ASP B N 1
ATOM 15982 C CA . ASP B 1 987 ? -44.688 27.219 1.249 1 83.38 987 ASP B CA 1
ATOM 15983 C C . ASP B 1 987 ? -43.281 27.297 0.67 1 83.38 987 ASP B C 1
ATOM 15985 O O . ASP B 1 987 ? -42.312 27.562 1.396 1 83.38 987 ASP B O 1
ATOM 15989 N N . MET B 1 988 ? -43.156 27.062 -0.589 1 88.31 988 MET B N 1
ATOM 15990 C CA . MET B 1 988 ? -41.812 27 -1.188 1 88.31 988 MET B CA 1
ATOM 15991 C C . MET B 1 988 ? -41.125 28.359 -1.128 1 88.31 988 MET B C 1
ATOM 15993 O O . MET B 1 988 ? -41.719 29.375 -1.483 1 88.31 988 MET B O 1
ATOM 15997 N N . ALA B 1 989 ? -39.906 28.328 -0.671 1 87 989 ALA B N 1
ATOM 15998 C CA . ALA B 1 989 ? -39.125 29.562 -0.61 1 87 989 ALA B CA 1
ATOM 15999 C C . ALA B 1 989 ? -38.812 30.078 -2.01 1 87 989 ALA B C 1
ATOM 16001 O O . ALA B 1 989 ? -38.406 29.312 -2.885 1 87 989 ALA B O 1
ATOM 16002 N N . TYR B 1 990 ? -38.969 31.312 -2.184 1 80.62 990 TYR B N 1
ATOM 16003 C CA . TYR B 1 990 ? -38.781 31.938 -3.492 1 80.62 990 TYR B CA 1
ATOM 16004 C C . TYR B 1 990 ? -37.344 31.781 -3.957 1 80.62 990 TYR B C 1
ATOM 16006 O O . TYR B 1 990 ? -37.062 31.578 -5.148 1 80.62 990 TYR B O 1
ATOM 16014 N N . SER B 1 991 ? -36.469 31.766 -3.092 1 85.19 991 SER B N 1
ATOM 16015 C CA . SER B 1 991 ? -35.031 31.703 -3.414 1 85.19 991 SER B CA 1
ATOM 16016 C C . SER B 1 991 ? -34.625 30.328 -3.916 1 85.19 991 SER B C 1
ATOM 16018 O O . SER B 1 991 ? -33.562 30.156 -4.516 1 85.19 991 SER B O 1
ATOM 16020 N N . ARG B 1 992 ? -35.5 29.406 -3.744 1 90 992 ARG B N 1
ATOM 16021 C CA . ARG B 1 992 ? -35.219 28.031 -4.152 1 90 992 ARG B CA 1
ATOM 16022 C C . ARG B 1 992 ? -35.781 27.734 -5.535 1 90 992 ARG B C 1
ATOM 16024 O O . ARG B 1 992 ? -35.438 26.734 -6.148 1 90 992 ARG B O 1
ATOM 16031 N N . LYS B 1 993 ? -36.5 28.562 -6.031 1 86.12 993 LYS B N 1
ATOM 16032 C CA . LYS B 1 993 ? -37.188 28.312 -7.297 1 86.12 993 LYS B CA 1
ATOM 16033 C C . LYS B 1 993 ? -36.219 28.281 -8.461 1 86.12 993 LYS B C 1
ATOM 16035 O O . LYS B 1 993 ? -35.25 29.078 -8.5 1 86.12 993 LYS B O 1
ATOM 16040 N N . GLU B 1 994 ? -36.375 27.281 -9.281 1 88.94 994 GLU B N 1
ATOM 16041 C CA . GLU B 1 994 ? -35.625 27.094 -10.508 1 88.94 994 GLU B CA 1
ATOM 16042 C C . GLU B 1 994 ? -36.531 27.016 -11.727 1 88.94 994 GLU B C 1
ATOM 16044 O O . GLU B 1 994 ? -37.75 26.875 -11.594 1 88.94 994 GLU B O 1
ATOM 16049 N N . LEU B 1 995 ? -35.969 27.156 -12.922 1 77.75 995 LEU B N 1
ATOM 16050 C CA . LEU B 1 995 ? -36.75 27.016 -14.156 1 77.75 995 LEU B CA 1
ATOM 16051 C C . LEU B 1 995 ? -37.156 25.562 -14.352 1 77.75 995 LEU B C 1
ATOM 16053 O O . LEU B 1 995 ? -36.344 24.656 -14.375 1 77.75 995 LEU B O 1
ATOM 16057 N N . PRO B 1 996 ? -38.5 25.344 -14.344 1 75.69 996 PRO B N 1
ATOM 16058 C CA . PRO B 1 996 ? -38.969 23.953 -14.516 1 75.69 996 PRO B CA 1
ATOM 16059 C C . PRO B 1 996 ? -38.469 23.328 -15.812 1 75.69 996 PRO B C 1
ATOM 16061 O O . PRO B 1 996 ? -38.25 24.031 -16.812 1 75.69 996 PRO B O 1
ATOM 16064 N N . LYS B 1 997 ? -38.188 21.984 -15.875 1 70.5 997 LYS B N 1
ATOM 16065 C CA . LYS B 1 997 ? -37.781 21.25 -17.078 1 70.5 997 LYS B CA 1
ATOM 16066 C C . LYS B 1 997 ? -38.969 20.953 -17.969 1 70.5 997 LYS B C 1
ATOM 16068 O O . LYS B 1 997 ? -40.062 20.625 -17.484 1 70.5 997 LYS B O 1
ATOM 16073 N N . GLY B 1 998 ? -39.344 21.672 -19.047 1 53.84 998 GLY B N 1
ATOM 16074 C CA . GLY B 1 998 ? -40.438 21.406 -19.969 1 53.84 998 GLY B CA 1
ATOM 16075 C C . GLY B 1 998 ? -40.719 19.922 -20.141 1 53.84 998 GLY B C 1
ATOM 16076 O O . GLY B 1 998 ? -39.875 19.078 -19.781 1 53.84 998 GLY B O 1
ATOM 16077 N N . ASP B 1 999 ? -41.906 19.516 -20.047 1 45.81 999 ASP B N 1
ATOM 16078 C CA . ASP B 1 999 ? -42.375 18.156 -20.25 1 45.81 999 ASP B CA 1
ATOM 16079 C C . ASP B 1 999 ? -41.656 17.484 -21.406 1 45.81 999 ASP B C 1
ATOM 16081 O O . ASP B 1 999 ? -41.656 17.984 -22.531 1 45.81 999 ASP B O 1
ATOM 16085 N N . SER B 1 1000 ? -40.344 17.125 -21.297 1 38.72 1000 SER B N 1
ATOM 16086 C CA . SER B 1 1000 ? -40 16.281 -22.438 1 38.72 1000 SER B CA 1
ATOM 16087 C C . SER B 1 1000 ? -40.781 14.953 -22.375 1 38.72 1000 SER B C 1
ATOM 16089 O O . SER B 1 1000 ? -40.969 14.391 -21.281 1 38.72 1000 SER B O 1
#

Nearest PDB structures (foldseek):
  6ypa-assembly2_C  TM=7.080E-01  e=1.126E-06  Pyrococcus horikoshii
  1j31-assembly2_D  TM=6.984E-01  e=1.035E-06  Pyrococcus horikoshii OT3
  3iw3-assembly1_B  TM=6.658E-01  e=2.514E-06  Pyrococcus abyssi GE5
  6zdp-assembly1_A  TM=2.952E-01  e=9.736E-04  Candida tropicalis MYA-3404
  6zd2-assembly1_A  TM=5.579E-01  e=7.894E-02  Candida tropicalis MYA-3404

InterPro domains:
  IPR000477 Reverse transcriptase domain [PF00078] (103-300)
  IPR036526 Carbon-nitrogen hydrolase superfamily [G3DSA:3.60.110.10] (727-974)
  IPR036526 Carbon-nitrogen hydrolase superfamily [SSF56317] (726-966)

Radius of gyration: 39.75 Å; Cα contacts (8 Å, |Δi|>4): 3763; chains: 2; bounding box: 96×117×90 Å

Sequence (2000 aa):
MSFTLEDLGLAYRKAKVDLYYSTTPSLFAIADYEDKLQVNLTDLQERINGEAQDWIYNPDFLGGWSLVPKAIKTKKTDDGTGLIFASPDDEWQEIIEAEKEVTAEFRLMACCCLDFHVLSALWMLKVGSLFDKKLSSNVHGSRLRRNRHDQINELALGSFTPYLKPFRDWRDGGINAMRSALQDKKEVLALTADVSSFFHELNPGFMQDPAFLQLIGVELDQSQTKLHQLFITALEAWAKLTPLGKGLPVGLPASAVVANAALFKLDQFIEQQVVPLYYGRYVDDILLVMENTSKIKNTHQFWDWIFNRDGGKELFKWEHSDSSKEQAILFKPDYLETCSSRIAFTNNKNKLFVLSGAAGIALVNAITEQINQRASEWRSLPNLPDSAESVATDLLKATSHIGEQADNLRKTDALTLHRASFALNLRDYEAYERDLPPDSWKEHRHAFFDAVTGHLLTPIKFFELAQYLPRIIRMAVACGDFSYLGKMIKALNKLTETVKDHCTISIKALQSSLQYQQHEWWKTLYDAVAESIISSFPHKLCGEGENAWDEFRNTLQFKKHLESSLLKIVGRSGLQGAHTRLFSYDLAHIPLRFIGLPKEMVSQRGIVARSKLITSDAHELLHGDIVEGIRILVHWLRFKRGIPAGLNFATRPFSLNELYLIAPDPFNSLHCAKLNQVMQALRGFELTKYKMPHWDKSKRVLQIPDGEPKPKHTIAVSSWETSGPSFVAAVMNKPDPDSRRRYQRLSRLINELISRPDNSGYLILPELALPPQWFIRIAHKLKGRGISFISGVEYLHAPKKRVRNQVWASLSHDGLGFPSLMLYRQDKQRPALHEEQELFHLAGLELSPASQWTQPPIVQHGDFRFALMICSELTNIRYRADLRGKVDALFVPEWNPDTDTFNALVESAALDIHAYIIQCNNRLYGDSRIRAPYKERYQRDLLRVKGGNHDYCITGEIDITALRQFQSSHRSPGKPFKPVPDGFAQDMAYSRKELPKGDSMSFTLEDLGLAYRKAKVDLYYSTTPSLFAIADYEDKLQVNLTDLQERINGEAQDWIYNPDFLGGWSLVPKAIKTKKTDDGTGLIFASPDDEWQEIIEAEKEVTAEFRLMACCCLDFHVLSALWMLKVGSLFDKKLSSNVHGSRLRRNRHDQINELALGSFTPYLKPFRDWRDGGINAMRSALQDKKEVLALTADVSSFFHELNPGFMQDPAFLQLIGVELDQSQTKLHQLFITALEAWAKLTPLGKGLPVGLPASAVVANAALFKLDQFIEQQVVPLYYGRYVDDILLVMENTSKIKNTHQFWDWIFNRDGGKELFKWEHSDSSKEQAILFKPDYLETCSSRIAFTNNKNKLFVLSGAAGIALVNAITEQINQRASEWRSLPNLPDSAESVATDLLKATSHIGEQADNLRKTDALTLHRASFALNLRDYEAYERDLPPDSWKEHRHAFFDAVTGHLLTPIKFFELAQYLPRIIRMAVACGDFSYLGKMIKALNKLTETVKDHCTISIKALQSSLQYQQHEWWKTLYDAVAESIISSFPHKLCGEGENAWDEFRNTLQFKKHLESSLLKIVGRSGLQGAHTRLFSYDLAHIPLRFIGLPKEMVSQRGIVARSKLITSDAHELLHGDIVEGIRILVHWLRFKRGIPAGLNFATRPFSLNELYLIAPDPFNSLHCAKLNQVMQALRGFELTKYKMPHWDKSKRVLQIPDGEPKPKHTIAVSSWETSGPSFVAAVMNKPDPDSRRRYQRLSRLINELISRPDNSGYLILPELALPPQWFIRIAHKLKGRGISFISGVEYLHAPKKRVRNQVWASLSHDGLGFPSLMLYRQDKQRPALHEEQELFHLAGLELSPASQWTQPPIVQHGDFRFALMICSELTNIRYRADLRGKVDALFVPEWNPDTDTFNALVESAALDIHAYIIQCNNRLYGDSRIRAPYKERYQRDLLRVKGGNHDYCITGEIDITALRQFQSSHRSPGKPFKPVPDGFAQDMAYSRKELPKGDS

Solvent-accessible surface area (backbone atoms only — not comparable to full-atom values): 104337 Å² total; per-residue (Å²): 117,76,78,50,60,37,54,50,35,46,12,36,42,23,30,50,30,47,41,59,74,40,97,75,50,58,65,65,62,50,50,58,47,59,75,42,38,70,61,53,49,49,53,50,44,50,47,71,66,40,88,68,66,70,65,55,68,33,59,78,46,44,37,53,67,46,50,41,69,49,40,62,47,60,70,75,65,83,70,64,65,37,67,44,62,42,32,60,66,57,45,50,51,49,47,57,70,66,67,52,66,36,36,37,32,23,40,74,34,45,43,59,26,68,69,45,41,26,51,38,34,38,39,36,69,71,45,45,45,56,58,59,67,62,53,61,87,42,56,40,41,73,40,68,40,52,44,96,84,72,38,77,39,76,52,27,67,28,56,52,50,73,64,65,62,38,49,48,50,46,54,49,49,47,52,52,42,52,48,53,40,30,74,69,69,35,42,35,33,36,37,33,42,40,47,52,59,49,53,54,29,34,41,64,63,36,75,74,34,66,67,46,32,61,69,67,65,58,84,67,56,73,47,45,46,53,53,51,50,52,52,49,49,30,46,54,48,45,17,54,71,40,96,74,51,45,16,42,56,45,81,44,72,52,42,49,50,52,55,55,57,70,44,46,65,58,54,50,44,44,60,71,62,63,56,51,77,31,62,31,28,48,71,58,38,35,42,38,32,29,71,41,82,80,66,65,82,48,70,66,54,44,52,49,54,53,35,69,37,86,66,22,60,66,30,41,45,83,42,77,49,89,85,48,97,53,52,28,41,32,53,44,44,70,60,40,49,74,47,70,32,52,48,32,38,42,41,85,63,24,30,40,35,44,30,37,51,70,41,21,48,24,50,54,47,41,48,50,51,47,37,51,53,54,53,49,59,68,62,40,56,56,78,78,72,95,46,42,80,48,38,42,22,52,51,45,52,19,45,24,34,58,33,61,84,30,83,46,83,70,44,52,50,62,53,41,69,32,68,66,47,39,52,53,52,50,50,30,53,51,47,47,60,62,76,40,65,56,76,65,51,44,62,45,53,52,32,43,52,51,36,40,46,65,55,38,49,34,68,62,50,23,24,66,48,53,86,51,49,45,59,52,45,22,51,32,33,54,56,51,37,31,62,57,47,44,51,43,51,53,36,47,51,51,35,56,50,48,46,65,73,62,37,44,39,33,42,68,89,49,88,62,73,50,74,59,86,79,68,69,39,62,54,62,51,41,48,46,45,39,50,24,41,39,33,20,43,50,76,73,68,52,75,68,37,49,51,32,42,51,52,31,54,61,62,49,75,75,45,78,78,51,38,67,75,43,47,77,40,62,48,70,67,45,37,50,49,52,26,44,52,33,30,22,48,24,63,20,68,56,52,47,52,58,75,62,45,62,70,70,48,48,69,66,75,52,62,71,63,80,86,71,49,47,56,49,85,53,74,74,30,42,55,66,65,39,53,52,14,46,49,53,51,39,57,59,61,64,54,82,88,55,46,46,35,17,72,80,46,42,60,57,62,80,48,73,45,55,42,44,70,48,40,91,51,53,38,38,73,76,38,41,56,54,50,30,38,32,39,28,36,60,52,41,44,68,59,41,80,90,30,42,55,29,56,37,76,93,73,53,30,38,39,26,43,36,85,76,74,68,55,60,50,26,38,30,44,34,40,45,68,68,52,68,66,46,50,52,17,42,69,64,72,44,79,45,88,57,47,51,64,52,50,47,53,48,28,50,44,51,35,52,40,69,78,56,44,83,73,31,40,34,40,40,39,18,39,52,50,39,58,55,45,55,47,61,58,52,39,56,52,34,44,76,70,55,25,27,34,33,32,15,23,37,58,44,79,47,81,88,51,25,27,27,49,36,38,38,35,38,40,63,24,41,23,69,74,44,87,41,57,42,57,47,79,45,49,43,77,69,67,45,70,68,55,45,47,49,38,34,71,76,63,58,34,43,74,49,42,89,59,85,75,92,59,71,59,35,37,25,53,41,73,49,29,30,34,67,39,56,43,66,51,67,75,37,60,65,49,48,57,71,41,23,38,61,36,50,30,36,41,30,28,14,71,56,79,63,57,66,66,46,50,54,48,50,58,46,44,11,43,65,27,54,20,34,32,37,36,21,19,26,21,84,52,20,68,19,27,35,33,39,37,38,51,51,70,64,56,17,47,46,22,33,38,24,46,48,82,63,65,46,70,47,43,38,77,46,56,53,49,64,51,27,14,46,63,47,33,93,65,54,52,84,69,65,36,48,60,66,45,89,67,38,79,78,46,35,42,74,88,57,58,41,79,50,73,71,88,121,118,76,78,50,60,37,54,49,34,44,12,37,42,23,28,52,30,47,40,60,74,39,97,74,50,58,65,62,62,49,50,58,47,59,74,42,38,70,61,52,51,50,54,50,44,49,48,70,66,40,87,68,65,70,66,54,69,34,58,78,44,43,37,54,68,46,49,42,69,47,39,60,47,62,69,76,63,82,70,65,65,36,67,44,62,42,32,60,66,59,47,51,51,49,46,58,69,66,66,51,67,36,36,37,32,24,42,74,33,46,44,59,26,67,68,44,42,26,51,37,33,36,39,36,70,70,44,43,45,56,58,59,66,61,52,58,86,42,55,40,41,73,39,68,39,53,45,97,82,71,37,78,40,77,52,28,66,28,56,53,50,73,63,63,63,38,48,48,48,46,55,50,48,47,51,51,43,50,48,54,39,30,74,70,68,36,42,36,32,36,38,34,41,41,48,52,60,50,53,56,29,34,42,63,64,34,75,74,34,65,67,47,34,61,69,66,66,59,86,69,55,72,46,45,44,51,53,50,51,51,51,47,49,30,47,54,47,44,17,56,73,40,96,75,50,46,15,41,53,43,80,47,72,53,42,48,50,53,54,54,57,70,45,45,65,59,54,49,44,44,60,71,61,63,56,52,76,30,63,29,27,50,72,57,39,36,42,37,32,30,71,41,82,80,66,64,84,48,69,67,52,43,50,50,53,52,36,70,36,86,66,21,59,67,29,41,45,83,42,77,49,91,85,47,98,53,52,27,40,32,54,44,44,70,60,40,50,75,48,70,32,51,47,31,38,41,42,84,64,26,29,42,36,44,30,38,50,70,40,21,48,23,51,54,48,42,49,50,50,47,36,50,52,52,52,48,58,68,64,41,56,56,77,79,71,94,47,42,80,47,39,41,22,52,52,46,53,19,46,24,33,59,31,61,85,29,86,46,83,71,44,51,49,62,50,43,70,33,68,66,47,39,51,53,51,50,50,31,52,51,48,47,61,62,76,39,64,56,76,66,49,42,61,45,53,52,32,42,51,49,37,39,45,64,54,39,48,34,70,62,50,23,23,65,48,53,88,50,48,46,61,54,45,23,52,32,34,53,58,50,37,31,60,57,48,44,52,41,52,52,36,48,50,52,37,55,51,47,46,65,73,63,36,44,39,33,43,68,91,48,87,62,72,50,77,59,89,78,68,69,41,63,53,62,53,41,49,47,46,39,50,24,41,38,33,19,43,47,75,73,67,53,74,69,38,48,51,33,43,52,51,31,53,61,62,48,76,75,44,76,79,52,38,69,74,44,47,78,39,63,48,70,68,44,38,50,51,52,26,44,52,32,30,24,47,26,61,20,69,56,51,46,50,60,75,62,45,61,71,72,48,48,69,66,75,51,61,72,64,80,88,70,48,47,57,49,85,55,75,72,29,40,56,67,64,38,52,53,14,45,50,52,50,38,57,62,60,65,55,81,86,55,46,46,35,18,71,79,46,42,60,57,62,80,47,72,45,55,41,44,70,49,39,90,51,54,37,37,73,77,39,41,57,55,49,30,37,31,38,28,37,59,51,42,45,70,59,42,79,89,30,44,54,30,57,39,76,94,72,53,30,38,39,27,43,35,86,76,76,68,54,59,51,26,39,27,45,34,39,46,70,66,52,68,65,46,50,52,16,43,70,64,72,44,79,45,88,56,47,51,62,51,50,47,53,49,27,49,44,51,33,51,41,68,78,54,45,84,74,30,40,32,37,38,39,18,38,51,50,38,55,53,45,55,48,61,59,52,37,55,52,34,45,76,70,56,25,26,35,36,34,16,24,39,58,44,78,47,82,88,52,24,27,27,49,37,38,39,35,37,40,63,23,40,23,68,75,44,88,40,58,42,56,48,79,44,47,42,77,69,67,45,70,68,54,45,49,48,37,34,71,75,63,57,34,41,75,50,42,89,61,86,76,91,59,70,60,35,37,25,54,41,73,49,30,30,33,66,40,56,45,66,51,67,73,37,61,65,49,49,59,70,40,23,38,61,34,52,31,38,42,31,27,12,70,54,79,62,57,68,66,46,49,55,48,50,58,46,45,11,44,65,26,55,20,33,32,38,36,20,20,26,20,82,52,19,67,19,28,34,34,40,37,37,51,51,71,63,57,16,49,45,23,35,38,23,47,47,83,61,66,44,71,47,44,38,76,45,54,53,49,64,51,27,14,48,62,46,33,93,64,54,54,85,69,66,36,48,61,67,45,88,66,38,79,77,45,35,41,74,89,58,56,40,78,50,73,70,88,123